Protein 2M0M (pdb70)

Nearest PDB structures (foldseek):
  2m0m-assembly1_B  TM=1.003E+00  e=1.701E-12  Trichonephila antipodiana
  2khm-assembly1_B  TM=8.817E-01  e=4.813E-06  Araneus diadematus
  2m0m-assembly1_B  TM=1.000E+00  e=4.485E-12  Trichonephila antipodiana
  2khm-assembly1_B  TM=8.751E-01  e=1.198E-05  Araneus diadematus
  2m0m-assembly1_B  TM=1.005E+00  e=1.703E-12  Trichonephila antipodiana

Structure (mmCIF, N/CA/C/O backbone):
data_2M0M
#
_entry.id   2M0M
#
loop_
_atom_site.group_PDB
_atom_site.id
_atom_site.type_symbol
_atom_site.label_atom_id
_atom_site.label_alt_id
_atom_site.label_comp_id
_atom_site.label_asym_id
_atom_site.label_entity_id
_atom_site.label_seq_id
_atom_site.pdbx_PDB_ins_code
_atom_site.Cartn_x
_atom_site.Cartn_y
_atom_site.Cartn_z
_atom_site.occupancy
_atom_site.B_iso_or_equiv
_atom_site.auth_seq_id
_atom_site.auth_comp_id
_atom_site.auth_asym_id
_atom_site.auth_atom_id
_atom_site.pdbx_PDB_model_num
ATOM 1 N N . VAL A 1 1 ? 30.468 15.893 14.722 1.00 1.31 17 VAL A N 1
ATOM 2 C CA . VAL A 1 1 ? 29.749 16.310 13.525 1.00 42.42 17 VAL A CA 1
ATOM 3 C C . VAL A 1 1 ? 29.064 15.125 12.854 1.00 22.12 17 VAL A C 1
ATOM 4 O O . VAL A 1 1 ? 28.224 15.297 11.971 1.00 41.34 17 VAL A O 1
ATOM 17 N N . GLY A 1 2 ? 29.428 13.919 13.280 1.00 43.30 18 GLY A N 1
ATOM 18 C CA . GLY A 1 2 ? 28.838 12.722 12.710 1.00 2.12 18 GLY A CA 1
ATOM 19 C C . GLY A 1 2 ? 27.333 12.680 12.881 1.00 70.43 18 GLY A C 1
ATOM 20 O O . GLY A 1 2 ? 26.597 12.453 11.920 1.00 30.32 18 GLY A O 1
ATOM 24 N N . THR A 1 3 ? 26.871 12.896 14.109 1.00 4.12 19 THR A N 1
ATOM 25 C CA . THR A 1 3 ? 25.444 12.878 14.404 1.00 51.23 19 THR A CA 1
ATOM 26 C C . THR A 1 3 ? 24.710 13.968 13.631 1.00 40.11 19 THR A C 1
ATOM 27 O O . THR A 1 3 ? 23.524 13.837 13.327 1.00 14.13 19 THR A O 1
ATOM 38 N N . THR A 1 4 ? 25.423 15.044 13.314 1.00 15.41 20 THR A N 1
ATOM 39 C CA . THR A 1 4 ? 24.838 16.158 12.577 1.00 73.13 20 THR A CA 1
ATOM 40 C C . THR A 1 4 ? 24.553 15.770 11.130 1.00 32.44 20 THR A C 1
ATOM 41 O O . THR A 1 4 ? 23.590 16.245 10.528 1.00 62.42 20 THR A O 1
ATOM 52 N N . VAL A 1 5 ? 25.396 14.903 10.576 1.00 3.23 21 VAL A N 1
ATOM 53 C CA . VAL A 1 5 ? 25.233 14.450 9.201 1.00 70.25 21 VAL A CA 1
ATOM 54 C C . VAL A 1 5 ? 24.011 13.549 9.060 1.00 12.40 21 VAL A C 1
ATOM 55 O O . VAL A 1 5 ? 23.323 13.574 8.040 1.00 74.01 21 VAL A O 1
ATOM 68 N N . ALA A 1 6 ? 23.746 12.755 10.092 1.00 2.30 22 ALA A N 1
ATOM 69 C CA . ALA A 1 6 ? 22.606 11.848 10.085 1.00 32.42 22 ALA A CA 1
ATOM 70 C C . ALA A 1 6 ? 21.309 12.594 10.382 1.00 73.14 22 ALA A C 1
ATOM 71 O O . ALA A 1 6 ? 20.223 12.017 10.327 1.00 70.41 22 ALA A O 1
ATOM 78 N N . SER A 1 7 ? 21.430 13.880 10.697 1.00 41.34 23 SER A N 1
ATOM 79 C CA . SER A 1 7 ? 20.268 14.704 11.007 1.00 23.52 23 SER A CA 1
ATOM 80 C C . SER A 1 7 ? 19.814 15.487 9.779 1.00 61.31 23 SER A C 1
ATOM 81 O O . SER A 1 7 ? 18.623 15.541 9.467 1.00 60.43 23 SER A O 1
ATOM 89 N N . THR A 1 8 ? 20.771 16.093 9.084 1.00 15.55 24 THR A N 1
ATOM 90 C CA . THR A 1 8 ? 20.471 16.875 7.891 1.00 63.52 24 THR A CA 1
ATOM 91 C C . THR A 1 8 ? 20.103 15.971 6.720 1.00 33.02 24 THR A C 1
ATOM 92 O O . THR A 1 8 ? 19.252 16.316 5.899 1.00 5.30 24 THR A O 1
ATOM 103 N N . THR A 1 9 ? 20.747 14.810 6.648 1.00 51.12 25 THR A N 1
ATOM 104 C CA . THR A 1 9 ? 20.488 13.857 5.577 1.00 34.21 25 THR A CA 1
ATOM 105 C C . THR A 1 9 ? 19.072 13.298 5.671 1.00 72.25 25 THR A C 1
ATOM 106 O O . THR A 1 9 ? 18.461 12.958 4.657 1.00 2.45 25 THR A O 1
ATOM 117 N N . SER A 1 10 ? 18.557 13.204 6.892 1.00 53.30 26 SER A N 1
ATOM 118 C CA . SER A 1 10 ? 17.214 12.683 7.117 1.00 0.25 26 SER A CA 1
ATOM 119 C C . SER A 1 10 ? 16.160 13.649 6.585 1.00 11.21 26 SER A C 1
ATOM 120 O O . SER A 1 10 ? 15.094 13.234 6.130 1.00 64.23 26 SER A O 1
ATOM 128 N N . ARG A 1 11 ? 16.466 14.942 6.646 1.00 60.50 27 ARG A N 1
ATOM 129 C CA . ARG A 1 11 ? 15.545 15.968 6.173 1.00 42.45 27 ARG A CA 1
ATOM 130 C C . ARG A 1 11 ? 15.794 16.283 4.700 1.00 43.41 27 ARG A C 1
ATOM 131 O O . ARG A 1 11 ? 14.909 16.779 4.002 1.00 34.52 27 ARG A O 1
ATOM 152 N N . LEU A 1 12 ? 17.005 15.995 4.235 1.00 21.34 28 LEU A N 1
ATOM 153 C CA . LEU A 1 12 ? 17.370 16.247 2.846 1.00 41.52 28 LEU A CA 1
ATOM 154 C C . LEU A 1 12 ? 16.773 15.190 1.924 1.00 12.12 28 LEU A C 1
ATOM 155 O O . LEU A 1 12 ? 16.632 15.408 0.720 1.00 4.33 28 LEU A O 1
ATOM 171 N N . SER A 1 13 ? 16.419 14.044 2.497 1.00 42.32 29 SER A N 1
ATOM 172 C CA . SER A 1 13 ? 15.836 12.952 1.726 1.00 64.14 29 SER A CA 1
ATOM 173 C C . SER A 1 13 ? 14.336 13.157 1.539 1.00 42.45 29 SER A C 1
ATOM 174 O O . SER A 1 13 ? 13.641 12.295 1.002 1.00 1.34 29 SER A O 1
ATOM 182 N N . THR A 1 14 ? 13.844 14.309 1.986 1.00 32.34 30 THR A N 1
ATOM 183 C CA . THR A 1 14 ? 12.427 14.629 1.871 1.00 14.31 30 THR A CA 1
ATOM 184 C C . THR A 1 14 ? 12.150 15.451 0.616 1.00 24.12 30 THR A C 1
ATOM 185 O O . THR A 1 14 ? 13.056 16.059 0.049 1.00 2.30 30 THR A O 1
ATOM 196 N N . ALA A 1 15 ? 10.891 15.464 0.189 1.00 1.54 31 ALA A N 1
ATOM 197 C CA . ALA A 1 15 ? 10.494 16.213 -0.996 1.00 45.21 31 ALA A CA 1
ATOM 198 C C . ALA A 1 15 ? 10.901 17.679 -0.880 1.00 74.21 31 ALA A C 1
ATOM 199 O O . ALA A 1 15 ? 11.138 18.347 -1.887 1.00 24.03 31 ALA A O 1
ATOM 206 N N . GLU A 1 16 ? 10.977 18.171 0.351 1.00 5.40 32 GLU A N 1
ATOM 207 C CA . GLU A 1 16 ? 11.353 19.559 0.597 1.00 44.24 32 GLU A CA 1
ATOM 208 C C . GLU A 1 16 ? 12.718 19.869 -0.013 1.00 23.33 32 GLU A C 1
ATOM 209 O O . GLU A 1 16 ? 12.866 20.824 -0.775 1.00 64.14 32 GLU A O 1
ATOM 221 N N . ALA A 1 17 ? 13.712 19.055 0.330 1.00 34.34 33 ALA A N 1
ATOM 222 C CA . ALA A 1 17 ? 15.063 19.240 -0.184 1.00 32.13 33 ALA A CA 1
ATOM 223 C C . ALA A 1 17 ? 15.091 19.133 -1.705 1.00 44.51 33 ALA A C 1
ATOM 224 O O . ALA A 1 17 ? 15.817 19.869 -2.375 1.00 4.44 33 ALA A O 1
ATOM 231 N N . SER A 1 18 ? 14.297 18.214 -2.245 1.00 4.34 34 SER A N 1
ATOM 232 C CA . SER A 1 18 ? 14.236 18.009 -3.686 1.00 73.34 34 SER A CA 1
ATOM 233 C C . SER A 1 18 ? 13.894 19.310 -4.406 1.00 42.04 34 SER A C 1
ATOM 234 O O . SER A 1 18 ? 14.573 19.704 -5.354 1.00 54.14 34 SER A O 1
ATOM 242 N N . SER A 1 19 ? 12.838 19.972 -3.948 1.00 13.34 35 SER A N 1
ATOM 243 C CA . SER A 1 19 ? 12.403 21.228 -4.550 1.00 1.33 35 SER A CA 1
ATOM 244 C C . SER A 1 19 ? 13.507 22.277 -4.474 1.00 13.42 35 SER A C 1
ATOM 245 O O . SER A 1 19 ? 13.893 22.862 -5.486 1.00 43.24 35 SER A O 1
ATOM 253 N N . ARG A 1 20 ? 14.010 22.512 -3.267 1.00 24.24 36 ARG A N 1
ATOM 254 C CA . ARG A 1 20 ? 15.069 23.492 -3.057 1.00 21.10 36 ARG A CA 1
ATOM 255 C C . ARG A 1 20 ? 16.212 23.277 -4.045 1.00 3.24 36 ARG A C 1
ATOM 256 O O . ARG A 1 20 ? 16.666 24.218 -4.697 1.00 4.03 36 ARG A O 1
ATOM 277 N N . ILE A 1 21 ? 16.671 22.035 -4.148 1.00 41.42 37 ILE A N 1
ATOM 278 C CA . ILE A 1 21 ? 17.760 21.697 -5.057 1.00 23.05 37 ILE A CA 1
ATOM 279 C C . ILE A 1 21 ? 17.427 22.100 -6.489 1.00 1.12 37 ILE A C 1
ATOM 280 O O . ILE A 1 21 ? 18.288 22.580 -7.226 1.00 74.45 37 ILE A O 1
ATOM 296 N N . SER A 1 22 ? 16.170 21.903 -6.876 1.00 20.13 38 SER A N 1
ATOM 297 C CA . SER A 1 22 ? 15.722 22.242 -8.221 1.00 13.52 38 SER A CA 1
ATOM 298 C C . SER A 1 22 ? 15.988 23.714 -8.526 1.00 53.31 38 SER A C 1
ATOM 299 O O . SER A 1 22 ? 16.511 24.056 -9.587 1.00 1.44 38 SER A O 1
ATOM 307 N N . THR A 1 23 ? 15.624 24.582 -7.587 1.00 32.32 39 THR A N 1
ATOM 308 C CA . THR A 1 23 ? 15.820 26.016 -7.754 1.00 62.11 39 THR A CA 1
ATOM 309 C C . THR A 1 23 ? 17.295 26.385 -7.641 1.00 0.20 39 THR A C 1
ATOM 310 O O . THR A 1 23 ? 17.759 27.327 -8.282 1.00 61.14 39 THR A O 1
ATOM 321 N N . ALA A 1 24 ? 18.027 25.637 -6.821 1.00 54.22 40 ALA A N 1
ATOM 322 C CA . ALA A 1 24 ? 19.450 25.885 -6.626 1.00 72.03 40 ALA A CA 1
ATOM 323 C C . ALA A 1 24 ? 20.232 25.627 -7.909 1.00 70.34 40 ALA A C 1
ATOM 324 O O . ALA A 1 24 ? 21.154 26.369 -8.246 1.00 62.21 40 ALA A O 1
ATOM 331 N N . ALA A 1 25 ? 19.860 24.568 -8.621 1.00 23.34 41 ALA A N 1
ATOM 332 C CA . ALA A 1 25 ? 20.526 24.211 -9.867 1.00 42.34 41 ALA A CA 1
ATOM 333 C C . ALA A 1 25 ? 19.909 24.951 -11.051 1.00 24.31 41 ALA A C 1
ATOM 334 O O . ALA A 1 25 ? 20.619 25.422 -11.938 1.00 74.55 41 ALA A O 1
ATOM 341 N N . SER A 1 26 ? 18.584 25.046 -11.056 1.00 10.43 42 SER A N 1
ATOM 342 C CA . SER A 1 26 ? 17.871 25.724 -12.132 1.00 15.23 42 SER A CA 1
ATOM 343 C C . SER A 1 26 ? 18.339 27.170 -12.268 1.00 61.23 42 SER A C 1
ATOM 344 O O . SER A 1 26 ? 18.314 27.744 -13.358 1.00 72.51 42 SER A O 1
ATOM 352 N N . THR A 1 27 ? 18.767 27.754 -11.154 1.00 61.24 43 THR A N 1
ATOM 353 C CA . THR A 1 27 ? 19.241 29.133 -11.147 1.00 74.50 43 THR A CA 1
ATOM 354 C C . THR A 1 27 ? 20.760 29.193 -11.269 1.00 32.13 43 THR A C 1
ATOM 355 O O . THR A 1 27 ? 21.309 30.135 -11.842 1.00 30.03 43 THR A O 1
ATOM 366 N N . LEU A 1 28 ? 21.432 28.183 -10.729 1.00 64.54 44 LEU A N 1
ATOM 367 C CA . LEU A 1 28 ? 22.889 28.120 -10.778 1.00 54.12 44 LEU A CA 1
ATOM 368 C C . LEU A 1 28 ? 23.384 28.098 -12.220 1.00 70.21 44 LEU A C 1
ATOM 369 O O . LEU A 1 28 ? 24.461 28.609 -12.527 1.00 4.41 44 LEU A O 1
ATOM 385 N N . VAL A 1 29 ? 22.590 27.502 -13.104 1.00 15.51 45 VAL A N 1
ATOM 386 C CA . VAL A 1 29 ? 22.946 27.416 -14.515 1.00 72.24 45 VAL A CA 1
ATOM 387 C C . VAL A 1 29 ? 21.833 27.970 -15.398 1.00 3.12 45 VAL A C 1
ATOM 388 O O . VAL A 1 29 ? 21.729 27.623 -16.574 1.00 40.24 45 VAL A O 1
ATOM 401 N N . SER A 1 30 ? 21.004 28.835 -14.822 1.00 25.21 46 SER A N 1
ATOM 402 C CA . SER A 1 30 ? 19.896 29.436 -15.555 1.00 72.44 46 SER A CA 1
ATOM 403 C C . SER A 1 30 ? 20.392 30.116 -16.827 1.00 53.53 46 SER A C 1
ATOM 404 O O . SER A 1 30 ? 20.056 29.705 -17.937 1.00 42.22 46 SER A O 1
ATOM 412 N N . GLY A 1 31 ? 21.195 31.163 -16.657 1.00 30.22 47 GLY A N 1
ATOM 413 C CA . GLY A 1 31 ? 21.725 31.885 -17.797 1.00 55.42 47 GLY A CA 1
ATOM 414 C C . GLY A 1 31 ? 22.434 30.975 -18.782 1.00 13.10 47 GLY A C 1
ATOM 415 O O . GLY A 1 31 ? 22.537 31.291 -19.966 1.00 1.31 47 GLY A O 1
ATOM 419 N N . GLY A 1 32 ? 22.924 29.842 -18.290 1.00 23.12 48 GLY A N 1
ATOM 420 C CA . GLY A 1 32 ? 23.622 28.902 -19.148 1.00 10.34 48 GLY A CA 1
ATOM 421 C C . GLY A 1 32 ? 24.899 28.381 -18.518 1.00 72.31 48 GLY A C 1
ATOM 422 O O . GLY A 1 32 ? 25.507 27.436 -19.023 1.00 51.20 48 GLY A O 1
ATOM 426 N N . TYR A 1 33 ? 25.308 28.999 -17.416 1.00 64.31 49 TYR A N 1
ATOM 427 C CA . TYR A 1 33 ? 26.524 28.594 -16.720 1.00 31.44 49 TYR A CA 1
ATOM 428 C C . TYR A 1 33 ? 26.495 29.049 -15.264 1.00 1.31 49 TYR A C 1
ATOM 429 O O . TYR A 1 33 ? 25.493 29.586 -14.788 1.00 1.11 49 TYR A O 1
ATOM 447 N N . LEU A 1 34 ? 27.601 28.833 -14.561 1.00 51.44 50 LEU A N 1
ATOM 448 C CA . LEU A 1 34 ? 27.706 29.222 -13.159 1.00 61.03 50 LEU A CA 1
ATOM 449 C C . LEU A 1 34 ? 27.801 30.738 -13.019 1.00 75.14 50 LEU A C 1
ATOM 450 O O . LEU A 1 34 ? 28.695 31.368 -13.583 1.00 11.00 50 LEU A O 1
ATOM 466 N N . ASN A 1 35 ? 26.873 31.317 -12.263 1.00 62.53 51 ASN A N 1
ATOM 467 C CA . ASN A 1 35 ? 26.854 32.759 -12.049 1.00 10.13 51 ASN A CA 1
ATOM 468 C C . ASN A 1 35 ? 27.188 33.097 -10.598 1.00 74.45 51 ASN A C 1
ATOM 469 O O . ASN A 1 35 ? 26.393 32.846 -9.692 1.00 25.23 51 ASN A O 1
ATOM 480 N N . THR A 1 36 ? 28.368 33.670 -10.388 1.00 0.41 52 THR A N 1
ATOM 481 C CA . THR A 1 36 ? 28.808 34.044 -9.049 1.00 25.44 52 THR A CA 1
ATOM 482 C C . THR A 1 36 ? 27.867 35.069 -8.427 1.00 25.53 52 THR A C 1
ATOM 483 O O . THR A 1 36 ? 27.825 35.226 -7.207 1.00 50.32 52 THR A O 1
ATOM 494 N N . ALA A 1 37 ? 27.113 35.763 -9.273 1.00 23.41 53 ALA A N 1
ATOM 495 C CA . ALA A 1 37 ? 26.170 36.771 -8.804 1.00 51.13 53 ALA A CA 1
ATOM 496 C C . ALA A 1 37 ? 24.962 36.124 -8.136 1.00 13.12 53 ALA A C 1
ATOM 497 O O . ALA A 1 37 ? 24.147 36.805 -7.515 1.00 32.04 53 ALA A O 1
ATOM 504 N N . ALA A 1 38 ? 24.852 34.806 -8.269 1.00 51.34 54 ALA A N 1
ATOM 505 C CA . ALA A 1 38 ? 23.743 34.068 -7.677 1.00 41.44 54 ALA A CA 1
ATOM 506 C C . ALA A 1 38 ? 24.239 33.094 -6.614 1.00 13.21 54 ALA A C 1
ATOM 507 O O . ALA A 1 38 ? 23.473 32.655 -5.754 1.00 0.42 54 ALA A O 1
ATOM 514 N N . LEU A 1 39 ? 25.522 32.758 -6.678 1.00 64.13 55 LEU A N 1
ATOM 515 C CA . LEU A 1 39 ? 26.120 31.833 -5.721 1.00 53.34 55 LEU A CA 1
ATOM 516 C C . LEU A 1 39 ? 25.702 32.179 -4.296 1.00 53.50 55 LEU A C 1
ATOM 517 O O . LEU A 1 39 ? 25.171 31.348 -3.559 1.00 73.32 55 LEU A O 1
ATOM 533 N N . PRO A 1 40 ? 25.944 33.437 -3.897 1.00 12.05 56 PRO A N 1
ATOM 534 C CA . PRO A 1 40 ? 25.598 33.922 -2.557 1.00 12.40 56 PRO A CA 1
ATOM 535 C C . PRO A 1 40 ? 24.091 34.045 -2.357 1.00 43.43 56 PRO A C 1
ATOM 536 O O . PRO A 1 40 ? 23.606 34.073 -1.226 1.00 35.41 56 PRO A O 1
ATOM 547 N N . SER A 1 41 ? 23.356 34.118 -3.462 1.00 32.33 57 SER A N 1
ATOM 548 C CA . SER A 1 41 ? 21.904 34.241 -3.407 1.00 71.20 57 SER A CA 1
ATOM 549 C C . SER A 1 41 ? 21.255 32.891 -3.121 1.00 33.32 57 SER A C 1
ATOM 550 O O . SER A 1 41 ? 20.341 32.789 -2.301 1.00 42.54 57 SER A O 1
ATOM 558 N N . VAL A 1 42 ? 21.734 31.854 -3.802 1.00 33.04 58 VAL A N 1
ATOM 559 C CA . VAL A 1 42 ? 21.202 30.509 -3.621 1.00 63.43 58 VAL A CA 1
ATOM 560 C C . VAL A 1 42 ? 21.538 29.966 -2.236 1.00 52.45 58 VAL A C 1
ATOM 561 O O . VAL A 1 42 ? 20.696 29.356 -1.576 1.00 52.02 58 VAL A O 1
ATOM 574 N N . ILE A 1 43 ? 22.773 30.194 -1.802 1.00 22.12 59 ILE A N 1
ATOM 575 C CA . ILE A 1 43 ? 23.220 29.730 -0.494 1.00 32.11 59 ILE A CA 1
ATOM 576 C C . ILE A 1 43 ? 22.428 30.396 0.625 1.00 31.25 59 ILE A C 1
ATOM 577 O O . ILE A 1 43 ? 22.080 29.758 1.618 1.00 72.42 59 ILE A O 1
ATOM 593 N N . ALA A 1 44 ? 22.147 31.684 0.459 1.00 61.20 60 ALA A N 1
ATOM 594 C CA . ALA A 1 44 ? 21.392 32.436 1.454 1.00 52.53 60 ALA A CA 1
ATOM 595 C C . ALA A 1 44 ? 19.939 31.980 1.502 1.00 60.11 60 ALA A C 1
ATOM 596 O O . ALA A 1 44 ? 19.298 32.027 2.552 1.00 54.24 60 ALA A O 1
ATOM 603 N N . ASP A 1 45 ? 19.424 31.538 0.359 1.00 21.52 61 ASP A N 1
ATOM 604 C CA . ASP A 1 45 ? 18.045 31.071 0.272 1.00 63.01 61 ASP A CA 1
ATOM 605 C C . ASP A 1 45 ? 17.869 29.753 1.019 1.00 52.21 61 ASP A C 1
ATOM 606 O O . ASP A 1 45 ? 17.032 29.643 1.916 1.00 2.51 61 ASP A O 1
ATOM 615 N N . LEU A 1 46 ? 18.661 28.756 0.643 1.00 24.52 62 LEU A N 1
ATOM 616 C CA . LEU A 1 46 ? 18.592 27.443 1.277 1.00 10.01 62 LEU A CA 1
ATOM 617 C C . LEU A 1 46 ? 18.696 27.565 2.794 1.00 74.12 62 LEU A C 1
ATOM 618 O O . LEU A 1 46 ? 17.914 26.965 3.531 1.00 20.51 62 LEU A O 1
ATOM 634 N N . PHE A 1 47 ? 19.666 28.347 3.254 1.00 54.31 63 PHE A N 1
ATOM 635 C CA . PHE A 1 47 ? 19.872 28.549 4.684 1.00 53.41 63 PHE A CA 1
ATOM 636 C C . PHE A 1 47 ? 18.643 29.186 5.325 1.00 20.23 63 PHE A C 1
ATOM 637 O O . PHE A 1 47 ? 18.377 28.988 6.511 1.00 52.21 63 PHE A O 1
ATOM 654 N N . ALA A 1 48 ? 17.898 29.949 4.534 1.00 11.03 64 ALA A N 1
ATOM 655 C CA . ALA A 1 48 ? 16.696 30.614 5.023 1.00 32.45 64 ALA A CA 1
ATOM 656 C C . ALA A 1 48 ? 15.520 29.644 5.087 1.00 51.11 64 ALA A C 1
ATOM 657 O O . ALA A 1 48 ? 14.804 29.587 6.087 1.00 41.43 64 ALA A O 1
ATOM 664 N N . GLN A 1 49 ? 15.327 28.884 4.014 1.00 54.32 65 GLN A N 1
ATOM 665 C CA . GLN A 1 49 ? 14.236 27.918 3.948 1.00 45.41 65 GLN A CA 1
ATOM 666 C C . GLN A 1 49 ? 14.335 26.909 5.086 1.00 25.43 65 GLN A C 1
ATOM 667 O O . GLN A 1 49 ? 13.381 26.709 5.837 1.00 24.40 65 GLN A O 1
ATOM 681 N N . VAL A 1 50 ? 15.497 26.273 5.208 1.00 33.32 66 VAL A N 1
ATOM 682 C CA . VAL A 1 50 ? 15.720 25.283 6.255 1.00 43.13 66 VAL A CA 1
ATOM 683 C C . VAL A 1 50 ? 15.786 25.942 7.629 1.00 62.40 66 VAL A C 1
ATOM 684 O O . VAL A 1 50 ? 15.308 25.388 8.617 1.00 14.25 66 VAL A O 1
ATOM 697 N N . GLY A 1 51 ? 16.383 27.129 7.682 1.00 42.13 67 GLY A N 1
ATOM 698 C CA . GLY A 1 51 ? 16.501 27.844 8.939 1.00 2.11 67 GLY A CA 1
ATOM 699 C C . GLY A 1 51 ? 15.156 28.283 9.484 1.00 64.40 67 GLY A C 1
ATOM 700 O O . GLY A 1 51 ? 15.024 28.563 10.675 1.00 2.12 67 GLY A O 1
ATOM 704 N N . ALA A 1 52 ? 14.156 28.342 8.611 1.00 11.32 68 ALA A N 1
ATOM 705 C CA . ALA A 1 52 ? 12.815 28.749 9.013 1.00 15.02 68 ALA A CA 1
ATOM 706 C C . ALA A 1 52 ? 12.017 27.563 9.544 1.00 72.11 68 ALA A C 1
ATOM 707 O O . ALA A 1 52 ? 11.097 27.729 10.343 1.00 15.24 68 ALA A O 1
ATOM 714 N N . SER A 1 53 ? 12.376 26.365 9.092 1.00 20.15 69 SER A N 1
ATOM 715 C CA . SER A 1 53 ? 11.690 25.151 9.519 1.00 24.44 69 SER A CA 1
ATOM 716 C C . SER A 1 53 ? 12.267 24.634 10.833 1.00 43.41 69 SER A C 1
ATOM 717 O O . SER A 1 53 ? 11.559 24.033 11.641 1.00 30.04 69 SER A O 1
ATOM 725 N N . SER A 1 54 ? 13.559 24.872 11.040 1.00 34.11 70 SER A N 1
ATOM 726 C CA . SER A 1 54 ? 14.233 24.427 12.253 1.00 2.40 70 SER A CA 1
ATOM 727 C C . SER A 1 54 ? 14.984 25.582 12.912 1.00 75.31 70 SER A C 1
ATOM 728 O O . SER A 1 54 ? 16.211 25.665 12.863 1.00 44.41 70 SER A O 1
ATOM 736 N N . PRO A 1 55 ? 14.230 26.495 13.540 1.00 13.04 71 PRO A N 1
ATOM 737 C CA . PRO A 1 55 ? 14.801 27.661 14.220 1.00 5.35 71 PRO A CA 1
ATOM 738 C C . PRO A 1 55 ? 15.565 27.278 15.484 1.00 52.10 71 PRO A C 1
ATOM 739 O O . PRO A 1 55 ? 16.443 28.012 15.935 1.00 24.11 71 PRO A O 1
ATOM 750 N N . GLY A 1 56 ? 15.225 26.124 16.049 1.00 1.03 72 GLY A N 1
ATOM 751 C CA . GLY A 1 56 ? 15.889 25.665 17.255 1.00 43.21 72 GLY A CA 1
ATOM 752 C C . GLY A 1 56 ? 17.130 24.844 16.957 1.00 34.34 72 GLY A C 1
ATOM 753 O O . GLY A 1 56 ? 17.802 24.369 17.871 1.00 50.41 72 GLY A O 1
ATOM 757 N N . VAL A 1 57 ? 17.430 24.675 15.673 1.00 44.11 73 VAL A N 1
ATOM 758 C CA . VAL A 1 57 ? 18.597 23.906 15.257 1.00 70.35 73 VAL A CA 1
ATOM 759 C C . VAL A 1 57 ? 19.882 24.696 15.474 1.00 61.11 73 VAL A C 1
ATOM 760 O O . VAL A 1 57 ? 19.850 25.905 15.697 1.00 35.24 73 VAL A O 1
ATOM 773 N N . SER A 1 58 ? 21.015 24.003 15.406 1.00 61.34 74 SER A N 1
ATOM 774 C CA . SER A 1 58 ? 22.313 24.639 15.598 1.00 73.14 74 SER A CA 1
ATOM 775 C C . SER A 1 58 ? 22.860 25.168 14.276 1.00 71.42 74 SER A C 1
ATOM 776 O O . SER A 1 58 ? 22.630 24.582 13.217 1.00 34.32 74 SER A O 1
ATOM 784 N N . ASP A 1 59 ? 23.584 26.279 14.344 1.00 2.21 75 ASP A N 1
ATOM 785 C CA . ASP A 1 59 ? 24.166 26.888 13.154 1.00 32.24 75 ASP A CA 1
ATOM 786 C C . ASP A 1 59 ? 24.974 25.866 12.360 1.00 33.54 75 ASP A C 1
ATOM 787 O O . ASP A 1 59 ? 25.096 25.969 11.140 1.00 14.21 75 ASP A O 1
ATOM 796 N N . SER A 1 60 ? 25.524 24.880 13.062 1.00 50.45 76 SER A N 1
ATOM 797 C CA . SER A 1 60 ? 26.326 23.842 12.423 1.00 13.22 76 SER A CA 1
ATOM 798 C C . SER A 1 60 ? 25.445 22.904 11.604 1.00 42.00 76 SER A C 1
ATOM 799 O O . SER A 1 60 ? 25.618 22.775 10.392 1.00 20.53 76 SER A O 1
ATOM 807 N N . GLU A 1 61 ? 24.501 22.252 12.275 1.00 24.30 77 GLU A N 1
ATOM 808 C CA . GLU A 1 61 ? 23.593 21.324 11.610 1.00 41.34 77 GLU A CA 1
ATOM 809 C C . GLU A 1 61 ? 22.938 21.981 10.397 1.00 45.01 77 GLU A C 1
ATOM 810 O O . GLU A 1 61 ? 22.929 21.418 9.302 1.00 21.01 77 GLU A O 1
ATOM 822 N N . VAL A 1 62 ? 22.390 23.174 10.602 1.00 61.21 78 VAL A N 1
ATOM 823 C CA . VAL A 1 62 ? 21.733 23.908 9.526 1.00 24.12 78 VAL A CA 1
ATOM 824 C C . VAL A 1 62 ? 22.695 24.171 8.373 1.00 12.45 78 VAL A C 1
ATOM 825 O O . VAL A 1 62 ? 22.296 24.177 7.208 1.00 41.55 78 VAL A O 1
ATOM 838 N N . LEU A 1 63 ? 23.963 24.389 8.706 1.00 60.32 79 LEU A N 1
ATOM 839 C CA . LEU A 1 63 ? 24.983 24.653 7.697 1.00 11.24 79 LEU A CA 1
ATOM 840 C C . LEU A 1 63 ? 25.221 23.423 6.827 1.00 23.42 79 LEU A C 1
ATOM 841 O O . LEU A 1 63 ? 25.324 23.525 5.605 1.00 52.14 79 LEU A O 1
ATOM 857 N N . ILE A 1 64 ? 25.304 22.260 7.466 1.00 42.10 80 ILE A N 1
ATOM 858 C CA . ILE A 1 64 ? 25.525 21.010 6.750 1.00 64.11 80 ILE A CA 1
ATOM 859 C C . ILE A 1 64 ? 24.412 20.748 5.743 1.00 15.52 80 ILE A C 1
ATOM 860 O O . ILE A 1 64 ? 24.608 20.038 4.757 1.00 31.33 80 ILE A O 1
ATOM 876 N N . GLN A 1 65 ? 23.242 21.328 5.997 1.00 42.44 81 GLN A N 1
ATOM 877 C CA . GLN A 1 65 ? 22.097 21.159 5.111 1.00 63.35 81 GLN A CA 1
ATOM 878 C C . GLN A 1 65 ? 22.202 22.084 3.902 1.00 20.45 81 GLN A C 1
ATOM 879 O O . GLN A 1 65 ? 21.835 21.711 2.788 1.00 65.11 81 GLN A O 1
ATOM 893 N N . VAL A 1 66 ? 22.704 23.293 4.131 1.00 3.43 82 VAL A N 1
ATOM 894 C CA . VAL A 1 66 ? 22.858 24.272 3.061 1.00 11.32 82 VAL A CA 1
ATOM 895 C C . VAL A 1 66 ? 23.839 23.781 2.003 1.00 70.42 82 VAL A C 1
ATOM 896 O O . VAL A 1 66 ? 23.656 24.024 0.810 1.00 31.12 82 VAL A O 1
ATOM 909 N N . LEU A 1 67 ? 24.881 23.086 2.447 1.00 15.11 83 LEU A N 1
ATOM 910 C CA . LEU A 1 67 ? 25.892 22.558 1.538 1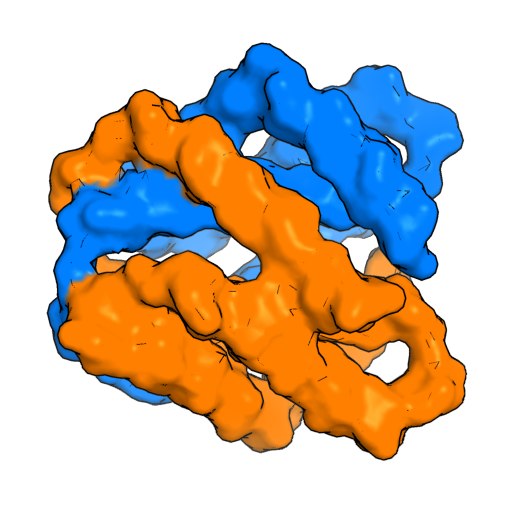.00 20.33 83 LEU A CA 1
ATOM 911 C C . LEU A 1 67 ? 25.415 21.265 0.886 1.00 75.45 83 LEU A C 1
ATOM 912 O O . LEU A 1 67 ? 25.826 20.929 -0.226 1.00 4.30 83 LEU A O 1
ATOM 928 N N . LEU A 1 68 ? 24.544 20.543 1.581 1.00 32.21 84 LEU A N 1
ATOM 929 C CA . LEU A 1 68 ? 24.009 19.286 1.068 1.00 11.05 84 LEU A CA 1
ATOM 930 C C . LEU A 1 68 ? 23.126 19.528 -0.151 1.00 33.34 84 LEU A C 1
ATOM 931 O O . LEU A 1 68 ? 23.163 18.766 -1.116 1.00 54.24 84 LEU A O 1
ATOM 947 N N . GLU A 1 69 ? 22.333 20.595 -0.100 1.00 63.42 85 GLU A N 1
ATOM 948 C CA . GLU A 1 69 ? 21.442 20.937 -1.201 1.00 72.54 85 GLU A CA 1
ATOM 949 C C . GLU A 1 69 ? 22.221 21.555 -2.360 1.00 21.40 85 GLU A C 1
ATOM 950 O O . GLU A 1 69 ? 21.945 21.273 -3.527 1.00 10.04 85 GLU A O 1
ATOM 962 N N . ILE A 1 70 ? 23.193 22.397 -2.029 1.00 3.33 86 ILE A N 1
ATOM 963 C CA . ILE A 1 70 ? 24.011 23.053 -3.040 1.00 41.25 86 ILE A CA 1
ATOM 964 C C . ILE A 1 70 ? 24.752 22.032 -3.896 1.00 73.12 86 ILE A C 1
ATOM 965 O O . ILE A 1 70 ? 24.733 22.105 -5.125 1.00 43.34 86 ILE A O 1
ATOM 981 N N . VAL A 1 71 ? 25.402 21.077 -3.239 1.00 50.13 87 VAL A N 1
ATOM 982 C CA . VAL A 1 71 ? 26.146 20.037 -3.940 1.00 43.34 87 VAL A CA 1
ATOM 983 C C . VAL A 1 71 ? 25.214 19.142 -4.747 1.00 10.00 87 VAL A C 1
ATOM 984 O O . VAL A 1 71 ? 25.502 18.803 -5.895 1.00 34.22 87 VAL A O 1
ATOM 997 N N . SER A 1 72 ? 24.094 18.763 -4.139 1.00 55.50 88 SER A N 1
ATOM 998 C CA . SER A 1 72 ? 23.118 17.904 -4.801 1.00 42.31 88 SER A CA 1
ATOM 999 C C . SER A 1 72 ? 22.677 18.507 -6.130 1.00 55.03 88 SER A C 1
ATOM 1000 O O . SER A 1 72 ? 22.430 17.789 -7.099 1.00 34.20 88 SER A O 1
ATOM 1008 N N . SER A 1 73 ? 22.579 19.832 -6.169 1.00 0.32 89 SER A N 1
ATOM 1009 C CA . SER A 1 73 ? 22.163 20.534 -7.379 1.00 5.25 89 SER A CA 1
ATOM 1010 C C . SER A 1 73 ? 23.282 20.538 -8.415 1.00 41.43 89 SER A C 1
ATOM 1011 O O . SER A 1 73 ? 23.151 19.950 -9.490 1.00 1.32 89 SER A O 1
ATOM 1019 N N . LEU A 1 74 ? 24.383 21.206 -8.086 1.00 72.11 90 LEU A N 1
ATOM 1020 C CA . LEU A 1 74 ? 25.527 21.289 -8.987 1.00 75.41 90 LEU A CA 1
ATOM 1021 C C . LEU A 1 74 ? 25.943 19.902 -9.466 1.00 24.00 90 LEU A C 1
ATOM 1022 O O . LEU A 1 74 ? 26.268 19.710 -10.638 1.00 52.22 90 LEU A O 1
ATOM 1038 N N . ILE A 1 75 ? 25.931 18.938 -8.552 1.00 60.11 91 ILE A N 1
ATOM 1039 C CA . ILE A 1 75 ? 26.305 17.568 -8.882 1.00 0.24 91 ILE A CA 1
ATOM 1040 C C . ILE A 1 75 ? 25.386 16.989 -9.952 1.00 15.54 91 ILE A C 1
ATOM 1041 O O . ILE A 1 75 ? 25.848 16.402 -10.930 1.00 74.15 91 ILE A O 1
ATOM 1057 N N . HIS A 1 76 ? 24.081 17.161 -9.759 1.00 64.03 92 HIS A N 1
ATOM 1058 C CA . HIS A 1 76 ? 23.097 16.658 -10.710 1.00 15.11 92 HIS A CA 1
ATOM 1059 C C . HIS A 1 76 ? 23.335 17.241 -12.099 1.00 74.12 92 HIS A C 1
ATOM 1060 O O . HIS A 1 76 ? 22.945 16.649 -13.106 1.00 72.45 92 HIS A O 1
ATOM 1074 N N . ILE A 1 77 ? 23.975 18.405 -12.146 1.00 24.51 93 ILE A N 1
ATOM 1075 C CA . ILE A 1 77 ? 24.265 19.067 -13.411 1.00 21.21 93 ILE A CA 1
ATOM 1076 C C . ILE A 1 77 ? 25.420 18.385 -14.136 1.00 60.13 93 ILE A C 1
ATOM 1077 O O . ILE A 1 77 ? 25.326 18.075 -15.325 1.00 51.23 93 ILE A O 1
ATOM 1093 N N . LEU A 1 78 ? 26.510 18.151 -13.414 1.00 21.45 94 LEU A N 1
ATOM 1094 C CA . LEU A 1 78 ? 27.684 17.502 -13.987 1.00 52.23 94 LEU A CA 1
ATOM 1095 C C . LEU A 1 78 ? 27.319 16.151 -14.592 1.00 62.30 94 LEU A C 1
ATOM 1096 O O . LEU A 1 78 ? 27.874 15.747 -15.614 1.00 34.12 94 LEU A O 1
ATOM 1112 N N . SER A 1 79 ? 26.381 15.457 -13.955 1.00 74.12 95 SER A N 1
ATOM 1113 C CA . SER A 1 79 ? 25.943 14.149 -14.430 1.00 52.01 95 SER A CA 1
ATOM 1114 C C . SER A 1 79 ? 25.657 14.183 -15.928 1.00 41.31 95 SER A C 1
ATOM 1115 O O . SER A 1 79 ? 25.859 13.194 -16.632 1.00 21.03 95 SER A O 1
ATOM 1123 N N . SER A 1 80 ? 25.187 15.330 -16.410 1.00 5.43 96 SER A N 1
ATOM 1124 C CA . SER A 1 80 ? 24.871 15.493 -17.823 1.00 13.24 96 SER A CA 1
ATOM 1125 C C . SER A 1 80 ? 26.042 16.118 -18.575 1.00 5.33 96 SER A C 1
ATOM 1126 O O . SER A 1 80 ? 26.231 15.875 -19.765 1.00 50.14 96 SER A O 1
ATOM 1134 N N . SER A 1 81 ? 26.826 16.926 -17.867 1.00 13.22 97 SER A N 1
ATOM 1135 C CA . SER A 1 81 ? 27.978 17.590 -18.467 1.00 11.54 97 SER A CA 1
ATOM 1136 C C . SER A 1 81 ? 29.062 16.579 -18.826 1.00 4.35 97 SER A C 1
ATOM 1137 O O . SER A 1 81 ? 28.953 15.396 -18.506 1.00 34.33 97 SER A O 1
ATOM 1145 N N . SER A 1 82 ? 30.109 17.056 -19.493 1.00 24.13 98 SER A N 1
ATOM 1146 C CA . SER A 1 82 ? 31.212 16.193 -19.900 1.00 42.41 98 SER A CA 1
ATOM 1147 C C . SER A 1 82 ? 32.551 16.785 -19.470 1.00 13.03 98 SER A C 1
ATOM 1148 O O . SER A 1 82 ? 33.607 16.203 -19.714 1.00 42.24 98 SER A O 1
ATOM 1156 N N . VAL A 1 83 ? 32.498 17.948 -18.828 1.00 23.11 99 VAL A N 1
ATOM 1157 C CA . VAL A 1 83 ? 33.705 18.620 -18.362 1.00 73.24 99 VAL A CA 1
ATOM 1158 C C . VAL A 1 83 ? 34.733 18.742 -19.481 1.00 62.44 99 VAL A C 1
ATOM 1159 O O . VAL A 1 83 ? 35.575 17.863 -19.664 1.00 23.13 99 VAL A O 1
ATOM 1172 N N . GLY A 1 84 ? 34.658 19.838 -20.231 1.00 2.12 100 GLY A N 1
ATOM 1173 C CA . GLY A 1 84 ? 35.588 20.054 -21.324 1.00 15.43 100 GLY A CA 1
ATOM 1174 C C . GLY A 1 84 ? 36.999 20.324 -20.839 1.00 71.23 100 GLY A C 1
ATOM 1175 O O . GLY A 1 84 ? 37.592 19.498 -20.147 1.00 25.55 100 GLY A O 1
ATOM 1179 N N . GLN A 1 85 ? 37.538 21.481 -21.206 1.00 12.41 101 GLN A N 1
ATOM 1180 C CA . GLN A 1 85 ? 38.889 21.855 -20.807 1.00 3.23 101 GLN A CA 1
ATOM 1181 C C . GLN A 1 85 ? 38.859 22.914 -19.708 1.00 51.13 101 GLN A C 1
ATOM 1182 O O . GLN A 1 85 ? 38.503 24.066 -19.953 1.00 0.11 101 GLN A O 1
ATOM 1196 N N . VAL A 1 86 ? 39.235 22.514 -18.497 1.00 31.20 102 VAL A N 1
ATOM 1197 C CA . VAL A 1 86 ? 39.251 23.428 -17.361 1.00 52.34 102 VAL A CA 1
ATOM 1198 C C . VAL A 1 86 ? 40.669 23.895 -17.053 1.00 11.32 102 VAL A C 1
ATOM 1199 O O . VAL A 1 86 ? 41.627 23.131 -17.181 1.00 15.41 102 VAL A O 1
ATOM 1212 N N . ASP A 1 87 ? 40.796 25.153 -16.645 1.00 24.42 103 ASP A N 1
ATOM 1213 C CA . ASP A 1 87 ? 42.098 25.722 -16.315 1.00 31.23 103 ASP A CA 1
ATOM 1214 C C . ASP A 1 87 ? 42.281 25.822 -14.804 1.00 31.31 103 ASP A C 1
ATOM 1215 O O . ASP A 1 87 ? 41.433 26.373 -14.100 1.00 64.34 103 ASP A O 1
ATOM 1224 N N . PHE A 1 88 ? 43.391 25.282 -14.310 1.00 73.04 104 PHE A N 1
ATOM 1225 C CA . PHE A 1 88 ? 43.684 25.309 -12.883 1.00 63.52 104 PHE A CA 1
ATOM 1226 C C . PHE A 1 88 ? 43.873 26.741 -12.393 1.00 23.44 104 PHE A C 1
ATOM 1227 O O . PHE A 1 88 ? 43.891 26.999 -11.189 1.00 3.45 104 PHE A O 1
ATOM 1244 N N . SER A 1 89 ? 44.015 27.668 -13.333 1.00 71.15 105 SER A N 1
ATOM 1245 C CA . SER A 1 89 ? 44.208 29.075 -12.998 1.00 21.31 105 SER A CA 1
ATOM 1246 C C . SER A 1 89 ? 42.882 29.730 -12.623 1.00 41.24 105 SER A C 1
ATOM 1247 O O . SER A 1 89 ? 42.812 30.941 -12.416 1.00 42.33 105 SER A O 1
ATOM 1255 N N . SER A 1 90 ? 41.832 28.920 -12.538 1.00 75.12 106 SER A N 1
ATOM 1256 C CA . SER A 1 90 ? 40.506 29.421 -12.192 1.00 63.23 106 SER A CA 1
ATOM 1257 C C . SER A 1 90 ? 40.151 29.067 -10.751 1.00 60.34 106 SER A C 1
ATOM 1258 O O . SER A 1 90 ? 39.213 29.620 -10.176 1.00 52.33 106 SER A O 1
ATOM 1266 N N . VAL A 1 91 ? 40.908 28.140 -10.172 1.00 54.11 107 VAL A N 1
ATOM 1267 C CA . VAL A 1 91 ? 40.675 27.712 -8.798 1.00 61.12 107 VAL A CA 1
ATOM 1268 C C . VAL A 1 91 ? 40.685 28.900 -7.843 1.00 60.40 107 VAL A C 1
ATOM 1269 O O . VAL A 1 91 ? 39.878 28.972 -6.917 1.00 45.13 107 VAL A O 1
ATOM 1282 N N . GLY A 1 92 ? 41.605 29.831 -8.075 1.00 40.10 108 GLY A N 1
ATOM 1283 C CA . GLY A 1 92 ? 41.703 31.005 -7.227 1.00 62.32 108 GLY A CA 1
ATOM 1284 C C . GLY A 1 92 ? 40.374 31.715 -7.064 1.00 65.04 108 GLY A C 1
ATOM 1285 O O . GLY A 1 92 ? 39.929 31.963 -5.944 1.00 21.24 108 GLY A O 1
ATOM 1289 N N . SER A 1 93 ? 39.740 32.044 -8.185 1.00 10.53 109 SER A N 1
ATOM 1290 C CA . SER A 1 93 ? 38.456 32.736 -8.161 1.00 65.42 109 SER A CA 1
ATOM 1291 C C . SER A 1 93 ? 37.357 31.822 -7.628 1.00 54.22 109 SER A C 1
ATOM 1292 O O . SER A 1 93 ? 36.395 32.283 -7.013 1.00 3.05 109 SER A O 1
ATOM 1300 N N . SER A 1 94 ? 37.506 30.523 -7.869 1.00 44.35 110 SER A N 1
ATOM 1301 C CA . SER A 1 94 ? 36.526 29.544 -7.418 1.00 30.33 110 SER A CA 1
ATOM 1302 C C . SER A 1 94 ? 36.471 29.491 -5.894 1.00 3.20 110 SER A C 1
ATOM 1303 O O . SER A 1 94 ? 35.398 29.561 -5.297 1.00 62.42 110 SER A O 1
ATOM 1311 N N . ALA A 1 95 ? 37.639 29.369 -5.271 1.00 61.22 111 ALA A N 1
ATOM 1312 C CA . ALA A 1 95 ? 37.727 29.309 -3.818 1.00 21.04 111 ALA A CA 1
ATOM 1313 C C . ALA A 1 95 ? 37.320 30.637 -3.187 1.00 52.05 111 ALA A C 1
ATOM 1314 O O . ALA A 1 95 ? 36.753 30.669 -2.096 1.00 52.53 111 ALA A O 1
ATOM 1321 N N . ALA A 1 96 ? 37.615 31.731 -3.883 1.00 61.50 112 ALA A N 1
ATOM 1322 C CA . ALA A 1 96 ? 37.279 33.061 -3.392 1.00 72.10 112 ALA A CA 1
ATOM 1323 C C . ALA A 1 96 ? 35.775 33.306 -3.456 1.00 13.54 112 ALA A C 1
ATOM 1324 O O . ALA A 1 96 ? 35.186 33.855 -2.525 1.00 21.11 112 ALA A O 1
ATOM 1331 N N . ALA A 1 97 ? 35.159 32.896 -4.560 1.00 50.12 113 ALA A N 1
ATOM 1332 C CA . ALA A 1 97 ? 33.724 33.071 -4.745 1.00 32.24 113 ALA A CA 1
ATOM 1333 C C . ALA A 1 97 ? 32.941 32.381 -3.633 1.00 21.24 113 ALA A C 1
ATOM 1334 O O . ALA A 1 97 ? 32.048 32.976 -3.027 1.00 63.52 113 ALA A O 1
ATOM 1341 N N . VAL A 1 98 ? 33.278 31.123 -3.370 1.00 64.44 114 VAL A N 1
ATOM 1342 C CA . VAL A 1 98 ? 32.607 30.352 -2.330 1.00 75.55 114 VAL A CA 1
ATOM 1343 C C . VAL A 1 98 ? 32.926 30.901 -0.945 1.00 41.14 114 VAL A C 1
ATOM 1344 O O . VAL A 1 98 ? 32.048 31.009 -0.090 1.00 53.24 114 VAL A O 1
ATOM 1357 N N . GLY A 1 99 ? 34.191 31.250 -0.729 1.00 61.30 115 GLY A N 1
ATOM 1358 C CA . GLY A 1 99 ? 34.605 31.785 0.555 1.00 62.45 115 GLY A CA 1
ATOM 1359 C C . GLY A 1 99 ? 33.953 33.118 0.864 1.00 34.01 115 GLY A C 1
ATOM 1360 O O . GLY A 1 99 ? 33.885 33.528 2.022 1.00 10.53 115 GLY A O 1
ATOM 1364 N N . GLN A 1 100 ? 33.474 33.796 -0.174 1.00 74.41 116 GLN A N 1
ATOM 1365 C CA . GLN A 1 100 ? 32.827 35.092 -0.007 1.00 32.31 116 GLN A CA 1
ATOM 1366 C C . GLN A 1 100 ? 31.322 34.927 0.189 1.00 3.40 116 GLN A C 1
ATOM 1367 O O . GLN A 1 100 ? 30.684 35.731 0.869 1.00 43.34 116 GLN A O 1
ATOM 1381 N N . SER A 1 101 ? 30.764 33.881 -0.410 1.00 73.10 117 SER A N 1
ATOM 1382 C CA . SER A 1 101 ? 29.334 33.614 -0.304 1.00 24.40 117 SER A CA 1
ATOM 1383 C C . SER A 1 101 ? 28.947 33.291 1.136 1.00 73.32 117 SER A C 1
ATOM 1384 O O . SER A 1 101 ? 27.867 33.661 1.597 1.00 42.21 117 SER A O 1
ATOM 1392 N N . MET A 1 102 ? 29.836 32.599 1.840 1.00 21.42 118 MET A N 1
ATOM 1393 C CA . MET A 1 102 ? 29.588 32.227 3.228 1.00 32.44 118 MET A CA 1
ATOM 1394 C C . MET A 1 102 ? 29.220 33.450 4.062 1.00 1.41 118 MET A C 1
ATOM 1395 O O . MET A 1 102 ? 28.451 33.353 5.017 1.00 74.22 118 MET A O 1
ATOM 1409 N N . GLN A 1 103 ? 29.776 34.600 3.693 1.00 21.11 119 GLN A N 1
ATOM 1410 C CA . GLN A 1 103 ? 29.507 35.842 4.409 1.00 53.34 119 GLN A CA 1
ATOM 1411 C C . GLN A 1 103 ? 28.041 36.241 4.274 1.00 22.11 119 GLN A C 1
ATOM 1412 O O . GLN A 1 103 ? 27.498 36.945 5.125 1.00 22.24 119 GLN A O 1
ATOM 1426 N N . VAL A 1 104 ? 27.405 35.787 3.198 1.00 43.33 120 VAL A N 1
ATOM 1427 C CA . VAL A 1 104 ? 26.002 36.097 2.951 1.00 22.21 120 VAL A CA 1
ATOM 1428 C C . VAL A 1 104 ? 25.089 35.177 3.753 1.00 14.43 120 VAL A C 1
ATOM 1429 O O . VAL A 1 104 ? 23.928 35.503 4.007 1.00 52.25 120 VAL A O 1
ATOM 1442 N N . VAL A 1 105 ? 25.619 34.026 4.152 1.00 31.42 121 VAL A N 1
ATOM 1443 C CA . VAL A 1 105 ? 24.851 33.058 4.928 1.00 12.41 121 VAL A CA 1
ATOM 1444 C C . VAL A 1 105 ? 24.808 33.446 6.402 1.00 35.21 121 VAL A C 1
ATOM 1445 O O . VAL A 1 105 ? 23.847 33.139 7.106 1.00 1.05 121 VAL A O 1
ATOM 1458 N N . MET A 1 106 ? 25.855 34.123 6.861 1.00 53.53 122 MET A N 1
ATOM 1459 C CA . MET A 1 106 ? 25.936 34.555 8.252 1.00 73.33 122 MET A CA 1
ATOM 1460 C C . MET A 1 106 ? 25.963 36.077 8.347 1.00 12.13 122 MET A C 1
ATOM 1461 O O . MET A 1 106 ? 26.304 36.637 9.389 1.00 51.53 122 MET A O 1
ATOM 1475 N N . GLY A 1 107 ? 25.602 36.742 7.254 1.00 73.45 123 GLY A N 1
ATOM 1476 C CA . GLY A 1 107 ? 25.591 38.193 7.237 1.00 42.25 123 GLY A CA 1
ATOM 1477 C C . GLY A 1 107 ? 25.468 38.755 5.834 1.00 63.43 123 GLY A C 1
ATOM 1478 O O . GLY A 1 107 ? 24.575 39.563 5.589 1.00 15.14 123 GLY A O 1
ATOM 1482 N N . VAL B 1 1 ? 28.944 29.891 13.834 1.00 13.33 17 VAL B N 1
ATOM 1483 C CA . VAL B 1 1 ? 29.604 29.340 12.657 1.00 72.23 17 VAL B CA 1
ATOM 1484 C C . VAL B 1 1 ? 30.288 30.435 11.847 1.00 41.21 17 VAL B C 1
ATOM 1485 O O . VAL B 1 1 ? 31.107 30.156 10.972 1.00 32.42 17 VAL B O 1
ATOM 1498 N N . GLY B 1 2 ? 29.947 31.685 12.145 1.00 32.12 18 GLY B N 1
ATOM 1499 C CA . GLY B 1 2 ? 30.538 32.805 11.436 1.00 13.02 18 GLY B CA 1
ATOM 1500 C C . GLY B 1 2 ? 32.042 32.868 11.604 1.00 4.54 18 GLY B C 1
ATOM 1501 O O . GLY B 1 2 ? 32.789 32.766 10.631 1.00 64.53 18 GLY B O 1
ATOM 1505 N N . THR B 1 3 ? 32.491 33.042 12.844 1.00 24.40 19 THR B N 1
ATOM 1506 C CA . THR B 1 3 ? 33.916 33.122 13.136 1.00 40.20 19 THR B CA 1
ATOM 1507 C C . THR B 1 3 ? 34.666 31.929 12.554 1.00 74.24 19 THR B C 1
ATOM 1508 O O . THR B 1 3 ? 35.852 32.022 12.237 1.00 41.13 19 THR B O 1
ATOM 1519 N N . THR B 1 4 ? 33.966 30.807 12.413 1.00 2.31 20 THR B N 1
ATOM 1520 C CA . THR B 1 4 ? 34.565 29.596 11.868 1.00 44.05 20 THR B CA 1
ATOM 1521 C C . THR B 1 4 ? 34.877 29.756 10.385 1.00 60.55 20 THR B C 1
ATOM 1522 O O . THR B 1 4 ? 35.855 29.204 9.882 1.00 41.02 20 THR B O 1
ATOM 1533 N N . VAL B 1 5 ? 34.038 30.515 9.687 1.00 12.51 21 VAL B N 1
ATOM 1534 C CA . VAL B 1 5 ? 34.225 30.749 8.260 1.00 13.51 21 VAL B CA 1
ATOM 1535 C C . VAL B 1 5 ? 35.457 31.608 8.000 1.00 24.34 21 VAL B C 1
ATOM 1536 O O . VAL B 1 5 ? 36.161 31.419 7.009 1.00 63.32 21 VAL B O 1
ATOM 1549 N N . ALA B 1 6 ? 35.713 32.553 8.900 1.00 42.04 22 ALA B N 1
ATOM 1550 C CA . ALA B 1 6 ? 36.863 33.440 8.769 1.00 25.04 22 ALA B CA 1
ATOM 1551 C C . ALA B 1 6 ? 38.157 32.715 9.123 1.00 3.44 22 ALA B C 1
ATOM 1552 O O . ALA B 1 6 ? 39.251 33.233 8.897 1.00 62.13 22 ALA B O 1
ATOM 1559 N N . SER B 1 7 ? 38.026 31.516 9.681 1.00 32.33 23 SER B N 1
ATOM 1560 C CA . SER B 1 7 ? 39.186 30.722 10.071 1.00 13.53 23 SER B CA 1
ATOM 1561 C C . SER B 1 7 ? 39.621 29.802 8.935 1.00 14.32 23 SER B C 1
ATOM 1562 O O . SER B 1 7 ? 40.803 29.727 8.598 1.00 33.20 23 SER B O 1
ATOM 1570 N N . THR B 1 8 ? 38.656 29.102 8.346 1.00 0.25 24 THR B N 1
ATOM 1571 C CA . THR B 1 8 ? 38.937 28.185 7.249 1.00 44.25 24 THR B CA 1
ATOM 1572 C C . THR B 1 8 ? 39.310 28.944 5.980 1.00 0.43 24 THR B C 1
ATOM 1573 O O . THR B 1 8 ? 40.109 28.470 5.173 1.00 42.14 24 THR B O 1
ATOM 1584 N N . THR B 1 9 ? 38.726 30.127 5.811 1.00 73.21 25 THR B N 1
ATOM 1585 C CA . THR B 1 9 ? 38.997 30.951 4.640 1.00 52.10 25 THR B CA 1
ATOM 1586 C C . THR B 1 9 ? 40.429 31.474 4.654 1.00 50.20 25 THR B C 1
ATOM 1587 O O . THR B 1 9 ? 41.031 31.689 3.603 1.00 3.23 25 THR B O 1
ATOM 1598 N N . SER B 1 10 ? 40.968 31.675 5.852 1.00 11.11 26 SER B N 1
ATOM 1599 C CA . SER B 1 10 ? 42.329 32.176 6.004 1.00 71.25 26 SER B CA 1
ATOM 1600 C C . SER B 1 10 ? 43.346 31.123 5.574 1.00 61.21 26 SER B C 1
ATOM 1601 O O . SER B 1 10 ? 44.417 31.451 5.062 1.00 70.20 26 SER B O 1
ATOM 1609 N N . ARG B 1 11 ? 43.003 29.857 5.786 1.00 15.22 27 ARG B N 1
ATOM 1610 C CA . ARG B 1 11 ? 43.886 28.755 5.423 1.00 33.22 27 ARG B CA 1
ATOM 1611 C C . ARG B 1 11 ? 43.640 28.314 3.983 1.00 71.32 27 ARG B C 1
ATOM 1612 O O . ARG B 1 11 ? 44.515 27.728 3.345 1.00 42.15 27 ARG B O 1
ATOM 1633 N N . LEU B 1 12 ? 42.445 28.599 3.478 1.00 20.25 28 LEU B N 1
ATOM 1634 C CA . LEU B 1 12 ? 42.084 28.232 2.114 1.00 75.25 28 LEU B CA 1
ATOM 1635 C C . LEU B 1 12 ? 42.715 29.189 1.107 1.00 33.34 28 LEU B C 1
ATOM 1636 O O . LEU B 1 12 ? 42.855 28.862 -0.071 1.00 54.44 28 LEU B O 1
ATOM 1652 N N . SER B 1 13 ? 43.094 30.371 1.580 1.00 12.43 29 SER B N 1
ATOM 1653 C CA . SER B 1 13 ? 43.709 31.377 0.721 1.00 11.25 29 SER B CA 1
ATOM 1654 C C . SER B 1 13 ? 45.208 31.132 0.583 1.00 21.32 29 SER B C 1
ATOM 1655 O O . SER B 1 13 ? 45.935 31.950 0.020 1.00 23.11 29 SER B O 1
ATOM 1663 N N . THR B 1 14 ? 45.665 29.996 1.103 1.00 32.32 30 THR B N 1
ATOM 1664 C CA . THR B 1 14 ? 47.078 29.641 1.040 1.00 33.21 30 THR B CA 1
ATOM 1665 C C . THR B 1 14 ? 47.355 28.698 -0.125 1.00 53.55 30 THR B C 1
ATOM 1666 O O . THR B 1 14 ? 46.444 28.059 -0.651 1.00 51.54 30 THR B O 1
ATOM 1677 N N . ALA B 1 15 ? 48.620 28.615 -0.524 1.00 40.34 31 ALA B N 1
ATOM 1678 C CA . ALA B 1 15 ? 49.019 27.748 -1.626 1.00 73.12 31 ALA B CA 1
ATOM 1679 C C . ALA B 1 15 ? 48.591 26.307 -1.372 1.00 25.12 31 ALA B C 1
ATOM 1680 O O . ALA B 1 15 ? 48.270 25.572 -2.305 1.00 71.11 31 ALA B O 1
ATOM 1687 N N . GLU B 1 16 ? 48.590 25.908 -0.104 1.00 2.42 32 GLU B N 1
ATOM 1688 C CA . GLU B 1 16 ? 48.203 24.554 0.272 1.00 74.01 32 GLU B CA 1
ATOM 1689 C C . GLU B 1 16 ? 46.817 24.214 -0.270 1.00 53.21 32 GLU B C 1
ATOM 1690 O O . GLU B 1 16 ? 46.618 23.165 -0.881 1.00 52.14 32 GLU B O 1
ATOM 1702 N N . ALA B 1 17 ? 45.863 25.111 -0.039 1.00 63.43 33 ALA B N 1
ATOM 1703 C CA . ALA B 1 17 ? 44.496 24.908 -0.504 1.00 62.11 33 ALA B CA 1
ATOM 1704 C C . ALA B 1 17 ? 44.451 24.746 -2.020 1.00 22.50 33 ALA B C 1
ATOM 1705 O O . ALA B 1 17 ? 43.627 24.000 -2.549 1.00 71.20 33 ALA B O 1
ATOM 1712 N N . SER B 1 18 ? 45.340 25.450 -2.713 1.00 11.41 34 SER B N 1
ATOM 1713 C CA . SER B 1 18 ? 45.398 25.388 -4.168 1.00 74.31 34 SER B CA 1
ATOM 1714 C C . SER B 1 18 ? 45.733 23.976 -4.639 1.00 72.21 34 SER B C 1
ATOM 1715 O O . SER B 1 18 ? 45.093 23.444 -5.547 1.00 44.35 34 SER B O 1
ATOM 1723 N N . SER B 1 19 ? 46.739 23.374 -4.014 1.00 44.03 35 SER B N 1
ATOM 1724 C CA . SER B 1 19 ? 47.164 22.026 -4.371 1.00 21.34 35 SER B CA 1
ATOM 1725 C C . SER B 1 19 ? 46.023 21.029 -4.181 1.00 13.40 35 SER B C 1
ATOM 1726 O O . SER B 1 19 ? 45.634 20.331 -5.117 1.00 24.35 35 SER B O 1
ATOM 1734 N N . ARG B 1 20 ? 45.493 20.972 -2.964 1.00 35.43 36 ARG B N 1
ATOM 1735 C CA . ARG B 1 20 ? 44.398 20.061 -2.651 1.00 54.42 36 ARG B CA 1
ATOM 1736 C C . ARG B 1 20 ? 43.269 20.197 -3.669 1.00 44.54 36 ARG B C 1
ATOM 1737 O O . ARG B 1 20 ? 42.793 19.203 -4.218 1.00 11.41 36 ARG B O 1
ATOM 1758 N N . ILE B 1 21 ? 42.847 21.432 -3.916 1.00 43.41 37 ILE B N 1
ATOM 1759 C CA . ILE B 1 21 ? 41.776 21.698 -4.868 1.00 61.51 37 ILE B CA 1
ATOM 1760 C C . ILE B 1 21 ? 42.105 21.119 -6.240 1.00 53.44 37 ILE B C 1
ATOM 1761 O O . ILE B 1 21 ? 41.236 20.569 -6.918 1.00 2.20 37 ILE B O 1
ATOM 1777 N N . SER B 1 22 ? 43.364 21.247 -6.644 1.00 43.34 38 SER B N 1
ATOM 1778 C CA . SER B 1 22 ? 43.809 20.739 -7.937 1.00 1.02 38 SER B CA 1
ATOM 1779 C C . SER B 1 22 ? 43.634 19.225 -8.014 1.00 40.30 38 SER B C 1
ATOM 1780 O O . SER B 1 22 ? 43.213 18.688 -9.039 1.00 32.04 38 SER B O 1
ATOM 1788 N N . THR B 1 23 ? 43.962 18.541 -6.922 1.00 12.04 39 THR B N 1
ATOM 1789 C CA . THR B 1 23 ? 43.843 17.089 -6.865 1.00 13.21 39 THR B CA 1
ATOM 1790 C C . THR B 1 23 ? 42.383 16.661 -6.772 1.00 70.44 39 THR B C 1
ATOM 1791 O O . THR B 1 23 ? 42.003 15.606 -7.280 1.00 32.22 39 THR B O 1
ATOM 1802 N N . ALA B 1 24 ? 41.569 17.485 -6.122 1.00 23.53 40 ALA B N 1
ATOM 1803 C CA . ALA B 1 24 ? 40.150 17.192 -5.965 1.00 31.20 40 ALA B CA 1
ATOM 1804 C C . ALA B 1 24 ? 39.411 17.326 -7.294 1.00 5.54 40 ALA B C 1
ATOM 1805 O O . ALA B 1 24 ? 38.517 16.539 -7.599 1.00 32.33 40 ALA B O 1
ATOM 1812 N N . ALA B 1 25 ? 39.793 18.328 -8.077 1.00 54.22 41 ALA B N 1
ATOM 1813 C CA . ALA B 1 25 ? 39.168 18.565 -9.373 1.00 1.10 41 ALA B CA 1
ATOM 1814 C C . ALA B 1 25 ? 39.786 17.681 -10.451 1.00 22.11 41 ALA B C 1
ATOM 1815 O O . ALA B 1 25 ? 39.097 17.221 -11.361 1.00 53.45 41 ALA B O 1
ATOM 1822 N N . SER B 1 26 ? 41.090 17.446 -10.341 1.00 4.12 42 SER B N 1
ATOM 1823 C CA . SER B 1 26 ? 41.802 16.620 -11.309 1.00 21.41 42 SER B CA 1
ATOM 1824 C C . SER B 1 26 ? 41.292 15.182 -11.275 1.00 52.54 42 SER B C 1
ATOM 1825 O O . SER B 1 26 ? 41.275 14.492 -12.295 1.00 1.31 42 SER B O 1
ATOM 1833 N N . THR B 1 27 ? 40.878 14.736 -10.093 1.00 62.43 43 THR B N 1
ATOM 1834 C CA . THR B 1 27 ? 40.369 13.381 -9.924 1.00 71.34 43 THR B CA 1
ATOM 1835 C C . THR B 1 27 ? 38.854 13.338 -10.089 1.00 61.53 43 THR B C 1
ATOM 1836 O O . THR B 1 27 ? 38.296 12.332 -10.532 1.00 54.13 43 THR B O 1
ATOM 1847 N N . LEU B 1 28 ? 38.193 14.433 -9.732 1.00 24.52 44 LEU B N 1
ATOM 1848 C CA . LEU B 1 28 ? 36.741 14.520 -9.841 1.00 51.31 44 LEU B CA 1
ATOM 1849 C C . LEU B 1 28 ? 36.294 14.360 -11.290 1.00 55.10 44 LEU B C 1
ATOM 1850 O O . LEU B 1 28 ? 35.268 13.740 -11.570 1.00 63.24 44 LEU B O 1
ATOM 1866 N N . VAL B 1 29 ? 37.072 14.924 -12.210 1.00 70.53 45 VAL B N 1
ATOM 1867 C CA . VAL B 1 29 ? 36.758 14.841 -13.632 1.00 23.42 45 VAL B CA 1
ATOM 1868 C C . VAL B 1 29 ? 37.890 14.176 -14.406 1.00 72.34 45 VAL B C 1
ATOM 1869 O O . VAL B 1 29 ? 38.038 14.384 -15.611 1.00 22.42 45 VAL B O 1
ATOM 1882 N N . SER B 1 30 ? 38.687 13.374 -13.707 1.00 71.44 46 SER B N 1
ATOM 1883 C CA . SER B 1 30 ? 39.809 12.680 -14.329 1.00 64.14 46 SER B CA 1
ATOM 1884 C C . SER B 1 30 ? 39.342 11.852 -15.521 1.00 72.44 46 SER B C 1
ATOM 1885 O O . SER B 1 30 ? 39.721 12.115 -16.662 1.00 21.12 46 SER B O 1
ATOM 1893 N N . GLY B 1 31 ? 38.514 10.848 -15.249 1.00 73.34 47 GLY B N 1
ATOM 1894 C CA . GLY B 1 31 ? 38.008 9.995 -16.309 1.00 14.21 47 GLY B CA 1
ATOM 1895 C C . GLY B 1 31 ? 37.315 10.781 -17.405 1.00 15.25 47 GLY B C 1
ATOM 1896 O O . GLY B 1 31 ? 37.220 10.322 -18.542 1.00 14.50 47 GLY B O 1
ATOM 1900 N N . GLY B 1 32 ? 36.827 11.969 -17.061 1.00 13.23 48 GLY B N 1
ATOM 1901 C CA . GLY B 1 32 ? 36.144 12.800 -18.034 1.00 14.52 48 GLY B CA 1
ATOM 1902 C C . GLY B 1 32 ? 34.849 13.378 -17.497 1.00 2.23 48 GLY B C 1
ATOM 1903 O O . GLY B 1 32 ? 34.238 14.240 -18.127 1.00 14.34 48 GLY B O 1
ATOM 1907 N N . TYR B 1 33 ? 34.429 12.901 -16.330 1.00 45.44 49 TYR B N 1
ATOM 1908 C CA . TYR B 1 33 ? 33.198 13.372 -15.711 1.00 14.25 49 TYR B CA 1
ATOM 1909 C C . TYR B 1 33 ? 33.206 13.107 -14.208 1.00 44.32 49 TYR B C 1
ATOM 1910 O O . TYR B 1 33 ? 34.208 12.652 -13.652 1.00 33.22 49 TYR B O 1
ATOM 1928 N N . LEU B 1 34 ? 32.085 13.394 -13.557 1.00 22.24 50 LEU B N 1
ATOM 1929 C CA . LEU B 1 34 ? 31.962 13.186 -12.118 1.00 24.25 50 LEU B CA 1
ATOM 1930 C C . LEU B 1 34 ? 31.877 11.699 -11.787 1.00 42.23 50 LEU B C 1
ATOM 1931 O O . LEU B 1 34 ? 30.997 10.994 -12.277 1.00 72.43 50 LEU B O 1
ATOM 1947 N N . ASN B 1 35 ? 32.799 11.230 -10.952 1.00 24.22 51 ASN B N 1
ATOM 1948 C CA . ASN B 1 35 ? 32.827 9.828 -10.555 1.00 23.31 51 ASN B CA 1
ATOM 1949 C C . ASN B 1 35 ? 32.476 9.673 -9.078 1.00 62.30 51 ASN B C 1
ATOM 1950 O O . ASN B 1 35 ? 33.264 10.027 -8.199 1.00 75.53 51 ASN B O 1
ATOM 1961 N N . THR B 1 36 ? 31.286 9.141 -8.811 1.00 45.13 52 THR B N 1
ATOM 1962 C CA . THR B 1 36 ? 30.830 8.940 -7.441 1.00 71.44 52 THR B CA 1
ATOM 1963 C C . THR B 1 36 ? 31.763 8.003 -6.683 1.00 21.13 52 THR B C 1
ATOM 1964 O O . THR B 1 36 ? 31.785 7.996 -5.452 1.00 62.13 52 THR B O 1
ATOM 1975 N N . ALA B 1 37 ? 32.532 7.213 -7.425 1.00 25.40 53 ALA B N 1
ATOM 1976 C CA . ALA B 1 37 ? 33.469 6.274 -6.821 1.00 64.25 53 ALA B CA 1
ATOM 1977 C C . ALA B 1 37 ? 34.671 7.001 -6.229 1.00 11.22 53 ALA B C 1
ATOM 1978 O O . ALA B 1 37 ? 35.481 6.406 -5.518 1.00 53.22 53 ALA B O 1
ATOM 1985 N N . ALA B 1 38 ? 34.781 8.292 -6.527 1.00 43.02 54 ALA B N 1
ATOM 1986 C CA . ALA B 1 38 ? 35.884 9.101 -6.023 1.00 12.04 54 ALA B CA 1
ATOM 1987 C C . ALA B 1 38 ? 35.378 10.200 -5.094 1.00 3.30 54 ALA B C 1
ATOM 1988 O O . ALA B 1 38 ? 36.134 10.738 -4.284 1.00 31.35 54 ALA B O 1
ATOM 1995 N N . LEU B 1 39 ? 34.097 10.530 -5.217 1.00 63.13 55 LEU B N 1
ATOM 1996 C CA . LEU B 1 39 ? 33.490 11.566 -4.390 1.00 44.20 55 LEU B CA 1
ATOM 1997 C C . LEU B 1 39 ? 33.891 11.398 -2.927 1.00 50.04 55 LEU B C 1
ATOM 1998 O O . LEU B 1 39 ? 34.415 12.314 -2.292 1.00 63.11 55 LEU B O 1
ATOM 2014 N N . PRO B 1 40 ? 33.641 10.200 -2.379 1.00 4.54 56 PRO B N 1
ATOM 2015 C CA . PRO B 1 40 ? 33.970 9.883 -0.986 1.00 32.24 56 PRO B CA 1
ATOM 2016 C C . PRO B 1 40 ? 35.473 9.785 -0.753 1.00 60.22 56 PRO B C 1
ATOM 2017 O O . PRO B 1 40 ? 35.944 9.897 0.379 1.00 63.44 56 PRO B O 1
ATOM 2028 N N . SER B 1 41 ? 36.222 9.576 -1.831 1.00 64.33 57 SER B N 1
ATOM 2029 C CA . SER B 1 41 ? 37.673 9.459 -1.743 1.00 73.13 57 SER B CA 1
ATOM 2030 C C . SER B 1 41 ? 38.322 10.835 -1.615 1.00 21.30 57 SER B C 1
ATOM 2031 O O . SER B 1 41 ? 39.233 11.031 -0.812 1.00 3.43 57 SER B O 1
ATOM 2039 N N . VAL B 1 42 ? 37.845 11.783 -2.415 1.00 15.15 58 VAL B N 1
ATOM 2040 C CA . VAL B 1 42 ? 38.376 13.141 -2.391 1.00 33.32 58 VAL B CA 1
ATOM 2041 C C . VAL B 1 42 ? 38.024 13.847 -1.087 1.00 24.34 58 VAL B C 1
ATOM 2042 O O . VAL B 1 42 ? 38.860 14.529 -0.493 1.00 71.12 58 VAL B O 1
ATOM 2055 N N . ILE B 1 43 ? 36.782 13.677 -0.645 1.00 11.12 59 ILE B N 1
ATOM 2056 C CA . ILE B 1 43 ? 36.320 14.297 0.591 1.00 60.55 59 ILE B CA 1
ATOM 2057 C C . ILE B 1 43 ? 37.108 13.784 1.791 1.00 23.42 59 ILE B C 1
ATOM 2058 O O . ILE B 1 43 ? 37.462 14.549 2.687 1.00 21.40 59 ILE B O 1
ATOM 2074 N N . ALA B 1 44 ? 37.381 12.483 1.801 1.00 72.41 60 ALA B N 1
ATOM 2075 C CA . ALA B 1 44 ? 38.130 11.867 2.888 1.00 11.40 60 ALA B CA 1
ATOM 2076 C C . ALA B 1 44 ? 39.591 12.305 2.865 1.00 41.14 60 ALA B C 1
ATOM 2077 O O . ALA B 1 44 ? 40.239 12.395 3.908 1.00 20.45 60 ALA B O 1
ATOM 2084 N N . ASP B 1 45 ? 40.104 12.575 1.670 1.00 73.21 61 ASP B N 1
ATOM 2085 C CA . ASP B 1 45 ? 41.488 13.005 1.511 1.00 71.43 61 ASP B CA 1
ATOM 2086 C C . ASP B 1 45 ? 41.684 14.418 2.047 1.00 51.30 61 ASP B C 1
ATOM 2087 O O . ASP B 1 45 ? 42.548 14.660 2.891 1.00 13.41 61 ASP B O 1
ATOM 2096 N N . LEU B 1 46 ? 40.878 15.351 1.551 1.00 12.14 62 LEU B N 1
ATOM 2097 C CA . LEU B 1 46 ? 40.962 16.743 1.980 1.00 22.10 62 LEU B CA 1
ATOM 2098 C C . LEU B 1 46 ? 40.890 16.850 3.500 1.00 61.50 62 LEU B C 1
ATOM 2099 O O . LEU B 1 46 ? 41.730 17.496 4.127 1.00 31.14 62 LEU B O 1
ATOM 2115 N N . PHE B 1 47 ? 39.883 16.210 4.086 1.00 55.33 63 PHE B N 1
ATOM 2116 C CA . PHE B 1 47 ? 39.702 16.233 5.532 1.00 44.12 63 PHE B CA 1
ATOM 2117 C C . PHE B 1 47 ? 40.899 15.605 6.241 1.00 53.14 63 PHE B C 1
ATOM 2118 O O . PHE B 1 47 ? 41.187 15.921 7.394 1.00 41.32 63 PHE B O 1
ATOM 2135 N N . ALA B 1 48 ? 41.593 14.713 5.540 1.00 13.32 64 ALA B N 1
ATOM 2136 C CA . ALA B 1 48 ? 42.759 14.042 6.099 1.00 31.14 64 ALA B CA 1
ATOM 2137 C C . ALA B 1 48 ? 43.974 14.963 6.101 1.00 64.12 64 ALA B C 1
ATOM 2138 O O . ALA B 1 48 ? 44.640 15.125 7.123 1.00 33.12 64 ALA B O 1
ATOM 2145 N N . GLN B 1 49 ? 44.259 15.562 4.949 1.00 75.12 65 GLN B N 1
ATOM 2146 C CA . GLN B 1 49 ? 45.395 16.466 4.817 1.00 22.24 65 GLN B CA 1
ATOM 2147 C C . GLN B 1 49 ? 45.245 17.667 5.744 1.00 51.52 65 GLN B C 1
ATOM 2148 O O . GLN B 1 49 ? 46.169 18.019 6.477 1.00 22.32 65 GLN B O 1
ATOM 2162 N N . VAL B 1 50 ? 44.073 18.295 5.706 1.00 40.30 66 VAL B N 1
ATOM 2163 C CA . VAL B 1 50 ? 43.802 19.458 6.543 1.00 71.51 66 VAL B CA 1
ATOM 2164 C C . VAL B 1 50 ? 43.711 19.067 8.014 1.00 71.51 66 VAL B C 1
ATOM 2165 O O . VAL B 1 50 ? 44.148 19.809 8.892 1.00 72.12 66 VAL B O 1
ATOM 2178 N N . GLY B 1 51 ? 43.138 17.896 8.275 1.00 24.10 67 GLY B N 1
ATOM 2179 C CA . GLY B 1 51 ? 43.001 17.426 9.642 1.00 51.15 67 GLY B CA 1
ATOM 2180 C C . GLY B 1 51 ? 44.333 17.064 10.267 1.00 61.04 67 GLY B C 1
ATOM 2181 O O . GLY B 1 51 ? 44.461 17.024 11.491 1.00 72.23 67 GLY B O 1
ATOM 2185 N N . ALA B 1 52 ? 45.328 16.798 9.427 1.00 75.04 68 ALA B N 1
ATOM 2186 C CA . ALA B 1 52 ? 46.656 16.438 9.905 1.00 62.43 68 ALA B CA 1
ATOM 2187 C C . ALA B 1 52 ? 47.460 17.678 10.278 1.00 52.45 68 ALA B C 1
ATOM 2188 O O . ALA B 1 52 ? 48.364 17.617 11.111 1.00 44.22 68 ALA B O 1
ATOM 2195 N N . SER B 1 53 ? 47.127 18.804 9.653 1.00 34.11 69 SER B N 1
ATOM 2196 C CA . SER B 1 53 ? 47.821 20.059 9.916 1.00 4.22 69 SER B CA 1
ATOM 2197 C C . SER B 1 53 ? 47.231 20.761 11.136 1.00 73.52 69 SER B C 1
ATOM 2198 O O . SER B 1 53 ? 47.918 21.515 11.825 1.00 61.12 69 SER B O 1
ATOM 2206 N N . SER B 1 54 ? 45.952 20.508 11.395 1.00 62.31 70 SER B N 1
ATOM 2207 C CA . SER B 1 54 ? 45.267 21.118 12.528 1.00 13.25 70 SER B CA 1
ATOM 2208 C C . SER B 1 54 ? 44.504 20.069 13.331 1.00 74.31 70 SER B C 1
ATOM 2209 O O . SER B 1 54 ? 43.278 19.981 13.278 1.00 32.53 70 SER B O 1
ATOM 2217 N N . PRO B 1 55 ? 45.247 19.253 14.094 1.00 40.35 71 PRO B N 1
ATOM 2218 C CA . PRO B 1 55 ? 44.663 18.195 14.922 1.00 5.55 71 PRO B CA 1
ATOM 2219 C C . PRO B 1 55 ? 43.882 18.752 16.108 1.00 63.00 71 PRO B C 1
ATOM 2220 O O . PRO B 1 55 ? 42.976 18.102 16.627 1.00 35.23 71 PRO B O 1
ATOM 2231 N N . GLY B 1 56 ? 44.239 19.960 16.532 1.00 42.44 72 GLY B N 1
ATOM 2232 C CA . GLY B 1 56 ? 43.561 20.584 17.653 1.00 43.32 72 GLY B CA 1
ATOM 2233 C C . GLY B 1 56 ? 42.320 21.344 17.229 1.00 5.54 72 GLY B C 1
ATOM 2234 O O . GLY B 1 56 ? 41.615 21.909 18.065 1.00 35.13 72 GLY B O 1
ATOM 2238 N N . VAL B 1 57 ? 42.054 21.360 15.927 1.00 35.25 73 VAL B N 1
ATOM 2239 C CA . VAL B 1 57 ? 40.889 22.056 15.395 1.00 13.40 73 VAL B CA 1
ATOM 2240 C C . VAL B 1 57 ? 39.602 21.310 15.727 1.00 13.33 73 VAL B C 1
ATOM 2241 O O . VAL B 1 57 ? 39.634 20.151 16.140 1.00 11.14 73 VAL B O 1
ATOM 2254 N N . SER B 1 58 ? 38.469 21.983 15.543 1.00 64.04 74 SER B N 1
ATOM 2255 C CA . SER B 1 58 ? 37.171 21.384 15.826 1.00 60.22 74 SER B CA 1
ATOM 2256 C C . SER B 1 58 ? 36.614 20.684 14.590 1.00 54.30 74 SER B C 1
ATOM 2257 O O . SER B 1 58 ? 36.841 21.120 13.462 1.00 53.12 74 SER B O 1
ATOM 2265 N N . ASP B 1 59 ? 35.883 19.597 14.813 1.00 54.34 75 ASP B N 1
ATOM 2266 C CA . ASP B 1 59 ? 35.292 18.836 13.717 1.00 12.35 75 ASP B CA 1
ATOM 2267 C C . ASP B 1 59 ? 34.495 19.749 12.791 1.00 14.02 75 ASP B C 1
ATOM 2268 O O . ASP B 1 59 ? 34.356 19.473 11.599 1.00 62.44 75 ASP B O 1
ATOM 2277 N N . SER B 1 60 ? 33.971 20.836 13.346 1.00 54.51 76 SER B N 1
ATOM 2278 C CA . SER B 1 60 ? 33.182 21.788 12.571 1.00 62.33 76 SER B CA 1
ATOM 2279 C C . SER B 1 60 ? 34.073 22.588 11.625 1.00 64.40 76 SER B C 1
ATOM 2280 O O . SER B 1 60 ? 33.906 22.537 10.407 1.00 13.52 76 SER B O 1
ATOM 2288 N N . GLU B 1 61 ? 35.020 23.326 12.197 1.00 31.21 77 GLU B N 1
ATOM 2289 C CA . GLU B 1 61 ? 35.936 24.137 11.406 1.00 53.14 77 GLU B CA 1
ATOM 2290 C C . GLU B 1 61 ? 36.573 23.310 10.291 1.00 13.53 77 GLU B C 1
ATOM 2291 O O . GLU B 1 61 ? 36.581 23.716 9.130 1.00 40.54 77 GLU B O 1
ATOM 2303 N N . VAL B 1 62 ? 37.105 22.149 10.656 1.00 31.32 78 VAL B N 1
ATOM 2304 C CA . VAL B 1 62 ? 37.744 21.264 9.689 1.00 21.45 78 VAL B CA 1
ATOM 2305 C C . VAL B 1 62 ? 36.773 20.868 8.582 1.00 51.03 78 VAL B C 1
ATOM 2306 O O . VAL B 1 62 ? 37.167 20.703 7.426 1.00 22.15 78 VAL B O 1
ATOM 2319 N N . LEU B 1 63 ? 35.504 20.718 8.941 1.00 34.25 79 LEU B N 1
ATOM 2320 C CA . LEU B 1 63 ? 34.474 20.342 7.977 1.00 44.51 79 LEU B CA 1
ATOM 2321 C C . LEU B 1 63 ? 34.236 21.463 6.971 1.00 51.12 79 LEU B C 1
ATOM 2322 O O . LEU B 1 63 ? 34.112 21.217 5.771 1.00 25.41 79 LEU B O 1
ATOM 2338 N N . ILE B 1 64 ? 34.174 22.694 7.468 1.00 60.40 80 ILE B N 1
ATOM 2339 C CA . ILE B 1 64 ? 33.953 23.853 6.611 1.00 62.53 80 ILE B CA 1
ATOM 2340 C C . ILE B 1 64 ? 35.072 23.998 5.585 1.00 72.13 80 ILE B C 1
ATOM 2341 O O . ILE B 1 64 ? 34.867 24.549 4.503 1.00 30.32 80 ILE B O 1
ATOM 2357 N N . GLN B 1 65 ? 36.253 23.497 5.931 1.00 54.44 81 GLN B N 1
ATOM 2358 C CA . GLN B 1 65 ? 37.404 23.571 5.038 1.00 13.11 81 GLN B CA 1
ATOM 2359 C C . GLN B 1 65 ? 37.324 22.499 3.956 1.00 31.45 81 GLN B C 1
ATOM 2360 O O . GLN B 1 65 ? 37.696 22.732 2.806 1.00 11.53 81 GLN B O 1
ATOM 2374 N N . VAL B 1 66 ? 36.835 21.321 4.333 1.00 3.10 82 VAL B N 1
ATOM 2375 C CA . VAL B 1 66 ? 36.704 20.213 3.396 1.00 63.25 82 VAL B CA 1
ATOM 2376 C C . VAL B 1 66 ? 35.724 20.550 2.278 1.00 53.40 82 VAL B C 1
ATOM 2377 O O . VAL B 1 66 ? 35.923 20.164 1.125 1.00 74.21 82 VAL B O 1
ATOM 2390 N N . LEU B 1 67 ? 34.666 21.273 2.626 1.00 34.13 83 LEU B N 1
ATOM 2391 C CA . LEU B 1 67 ? 33.653 21.665 1.651 1.00 31.33 83 LEU B CA 1
ATOM 2392 C C . LEU B 1 67 ? 34.113 22.872 0.841 1.00 24.01 83 LEU B C 1
ATOM 2393 O O . LEU B 1 67 ? 33.692 23.065 -0.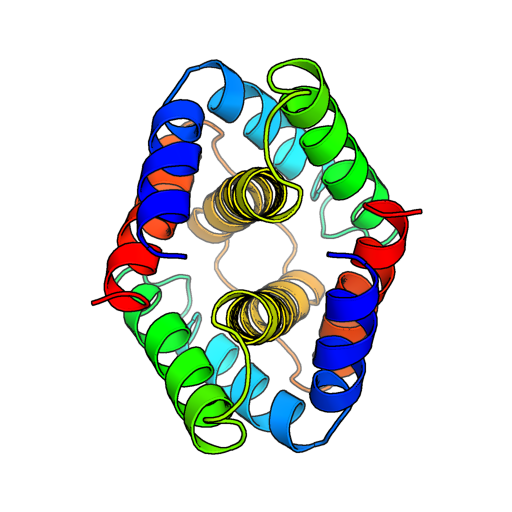300 1.00 30.54 83 LEU B O 1
ATOM 2409 N N . LEU B 1 68 ? 34.983 23.680 1.437 1.00 34.04 84 LEU B N 1
ATOM 2410 C CA . LEU B 1 68 ? 35.504 24.869 0.770 1.00 60.23 84 LEU B CA 1
ATOM 2411 C C . LEU B 1 68 ? 36.402 24.485 -0.401 1.00 45.45 84 LEU B C 1
ATOM 2412 O O . LEU B 1 68 ? 36.378 25.126 -1.451 1.00 14.34 84 LEU B O 1
ATOM 2428 N N . GLU B 1 69 ? 37.195 23.434 -0.213 1.00 70.50 85 GLU B N 1
ATOM 2429 C CA . GLU B 1 69 ? 38.101 22.965 -1.255 1.00 23.02 85 GLU B CA 1
ATOM 2430 C C . GLU B 1 69 ? 37.342 22.187 -2.327 1.00 13.33 85 GLU B C 1
ATOM 2431 O O . GLU B 1 69 ? 37.625 22.315 -3.518 1.00 73.32 85 GLU B O 1
ATOM 2443 N N . ILE B 1 70 ? 36.378 21.382 -1.893 1.00 44.30 86 ILE B N 1
ATOM 2444 C CA . ILE B 1 70 ? 35.578 20.584 -2.814 1.00 55.12 86 ILE B CA 1
ATOM 2445 C C . ILE B 1 70 ? 34.836 21.472 -3.808 1.00 64.13 86 ILE B C 1
ATOM 2446 O O . ILE B 1 70 ? 34.883 21.242 -5.017 1.00 1.50 86 ILE B O 1
ATOM 2462 N N . VAL B 1 71 ? 34.153 22.487 -3.291 1.00 11.44 87 VAL B N 1
ATOM 2463 C CA . VAL B 1 71 ? 33.403 23.412 -4.133 1.00 33.23 87 VAL B CA 1
ATOM 2464 C C . VAL B 1 71 ? 34.336 24.226 -5.022 1.00 71.32 87 VAL B C 1
ATOM 2465 O O . VAL B 1 71 ? 34.060 24.434 -6.203 1.00 75.32 87 VAL B O 1
ATOM 2478 N N . SER B 1 72 ? 35.444 24.682 -4.447 1.00 11.21 88 SER B N 1
ATOM 2479 C CA . SER B 1 72 ? 36.418 25.477 -5.186 1.00 74.42 88 SER B CA 1
ATOM 2480 C C . SER B 1 72 ? 36.889 24.735 -6.433 1.00 31.40 88 SER B C 1
ATOM 2481 O O . SER B 1 72 ? 37.134 25.343 -7.475 1.00 42.15 88 SER B O 1
ATOM 2489 N N . SER B 1 73 ? 37.013 23.417 -6.319 1.00 32.35 89 SER B N 1
ATOM 2490 C CA . SER B 1 73 ? 37.458 22.590 -7.434 1.00 14.21 89 SER B CA 1
ATOM 2491 C C . SER B 1 73 ? 36.352 22.443 -8.476 1.00 44.22 89 SER B C 1
ATOM 2492 O O . SER B 1 73 ? 36.490 22.898 -9.613 1.00 62.14 89 SER B O 1
ATOM 2500 N N . LEU B 1 74 ? 35.257 21.805 -8.081 1.00 64.11 90 LEU B N 1
ATOM 2501 C CA . LEU B 1 74 ? 34.127 21.596 -8.979 1.00 5.41 90 LEU B CA 1
ATOM 2502 C C . LEU B 1 74 ? 33.694 22.909 -9.623 1.00 34.41 90 LEU B C 1
ATOM 2503 O O . LEU B 1 74 ? 33.358 22.950 -10.807 1.00 1.44 90 LEU B O 1
ATOM 2519 N N . ILE B 1 75 ? 33.705 23.980 -8.836 1.00 64.00 91 ILE B N 1
ATOM 2520 C CA . ILE B 1 75 ? 33.316 25.294 -9.330 1.00 10.40 91 ILE B CA 1
ATOM 2521 C C . ILE B 1 75 ? 34.219 25.741 -10.476 1.00 24.43 91 ILE B C 1
ATOM 2522 O O . ILE B 1 75 ? 33.742 26.149 -11.535 1.00 63.31 91 ILE B O 1
ATOM 2538 N N . HIS B 1 76 ? 35.528 25.658 -10.256 1.00 72.22 92 HIS B N 1
ATOM 2539 C CA . HIS B 1 76 ? 36.499 26.051 -11.271 1.00 1.04 92 HIS B CA 1
ATOM 2540 C C . HIS B 1 76 ? 36.252 25.303 -12.577 1.00 45.21 92 HIS B C 1
ATOM 2541 O O . HIS B 1 76 ? 36.573 25.800 -13.657 1.00 62.53 92 HIS B O 1
ATOM 2555 N N . ILE B 1 77 ? 35.682 24.107 -12.470 1.00 41.25 93 ILE B N 1
ATOM 2556 C CA . ILE B 1 77 ? 35.394 23.292 -13.643 1.00 35.24 93 ILE B CA 1
ATOM 2557 C C . ILE B 1 77 ? 34.254 23.889 -14.461 1.00 14.25 93 ILE B C 1
ATOM 2558 O O . ILE B 1 77 ? 34.375 24.077 -15.672 1.00 43.02 93 ILE B O 1
ATOM 2574 N N . LEU B 1 78 ? 33.146 24.189 -13.791 1.00 3.23 94 LEU B N 1
ATOM 2575 C CA . LEU B 1 78 ? 31.983 24.768 -14.454 1.00 43.21 94 LEU B CA 1
ATOM 2576 C C . LEU B 1 78 ? 32.363 26.040 -15.206 1.00 54.43 94 LEU B C 1
ATOM 2577 O O . LEU B 1 78 ? 31.821 26.327 -16.274 1.00 41.33 94 LEU B O 1
ATOM 2593 N N . SER B 1 79 ? 33.298 26.798 -14.643 1.00 23.31 95 SER B N 1
ATOM 2594 C CA . SER B 1 79 ? 33.749 28.040 -15.259 1.00 53.43 95 SER B CA 1
ATOM 2595 C C . SER B 1 79 ? 34.024 27.840 -16.747 1.00 34.24 95 SER B C 1
ATOM 2596 O O . SER B 1 79 ? 33.801 28.741 -17.557 1.00 21.13 95 SER B O 1
ATOM 2604 N N . SER B 1 80 ? 34.508 26.654 -17.098 1.00 73.20 96 SER B N 1
ATOM 2605 C CA . SER B 1 80 ? 34.816 26.336 -18.488 1.00 31.43 96 SER B CA 1
ATOM 2606 C C . SER B 1 80 ? 33.648 25.613 -19.151 1.00 74.23 96 SER B C 1
ATOM 2607 O O . SER B 1 80 ? 33.433 25.734 -20.357 1.00 61.23 96 SER B O 1
ATOM 2615 N N . SER B 1 81 ? 32.896 24.860 -18.355 1.00 61.43 97 SER B N 1
ATOM 2616 C CA . SER B 1 81 ? 31.753 24.113 -18.864 1.00 34.41 97 SER B CA 1
ATOM 2617 C C . SER B 1 81 ? 30.695 25.057 -19.429 1.00 1.55 97 SER B C 1
ATOM 2618 O O . SER B 1 81 ? 30.868 26.276 -19.421 1.00 12.11 97 SER B O 1
ATOM 2626 N N . SER B 1 82 ? 29.600 24.485 -19.919 1.00 10.42 98 SER B N 1
ATOM 2627 C CA . SER B 1 82 ? 28.516 25.274 -20.491 1.00 34.14 98 SER B CA 1
ATOM 2628 C C . SER B 1 82 ? 27.161 24.766 -20.008 1.00 54.04 98 SER B C 1
ATOM 2629 O O . SER B 1 82 ? 26.116 25.293 -20.389 1.00 35.22 98 SER B O 1
ATOM 2637 N N . VAL B 1 83 ? 27.187 23.738 -19.167 1.00 4.03 99 VAL B N 1
ATOM 2638 C CA . VAL B 1 83 ? 25.962 23.158 -18.629 1.00 75.40 99 VAL B CA 1
ATOM 2639 C C . VAL B 1 83 ? 24.937 22.920 -19.733 1.00 11.04 99 VAL B C 1
ATOM 2640 O O . VAL B 1 83 ? 24.069 23.756 -19.979 1.00 2.03 99 VAL B O 1
ATOM 2653 N N . GLY B 1 84 ? 25.044 21.772 -20.395 1.00 34.12 100 GLY B N 1
ATOM 2654 C CA . GLY B 1 84 ? 24.120 21.443 -21.464 1.00 52.23 100 GLY B CA 1
ATOM 2655 C C . GLY B 1 84 ? 22.710 21.208 -20.960 1.00 33.40 100 GLY B C 1
ATOM 2656 O O . GLY B 1 84 ? 22.115 22.083 -20.332 1.00 51.12 100 GLY B O 1
ATOM 2660 N N . GLN B 1 85 ? 22.174 20.023 -21.237 1.00 4.24 101 GLN B N 1
ATOM 2661 C CA . GLN B 1 85 ? 20.824 19.678 -20.809 1.00 21.41 101 GLN B CA 1
ATOM 2662 C C . GLN B 1 85 ? 20.858 18.713 -19.628 1.00 45.32 101 GLN B C 1
ATOM 2663 O O . GLN B 1 85 ? 21.260 17.558 -19.767 1.00 61.22 101 GLN B O 1
ATOM 2677 N N . VAL B 1 86 ? 20.434 19.195 -18.464 1.00 0.20 102 VAL B N 1
ATOM 2678 C CA . VAL B 1 86 ? 20.415 18.376 -17.258 1.00 73.44 102 VAL B CA 1
ATOM 2679 C C . VAL B 1 86 ? 18.987 18.047 -16.840 1.00 31.52 102 VAL B C 1
ATOM 2680 O O . VAL B 1 86 ? 18.092 18.888 -16.931 1.00 61.20 102 VAL B O 1
ATOM 2693 N N . ASP B 1 87 ? 18.779 16.817 -16.380 1.00 12.12 103 ASP B N 1
ATOM 2694 C CA . ASP B 1 87 ? 17.458 16.377 -15.946 1.00 63.11 103 ASP B CA 1
ATOM 2695 C C . ASP B 1 87 ? 17.318 16.492 -14.431 1.00 15.35 103 ASP B C 1
ATOM 2696 O O . ASP B 1 87 ? 18.154 15.990 -13.679 1.00 14.21 103 ASP B O 1
ATOM 2705 N N . PHE B 1 88 ? 16.256 17.158 -13.989 1.00 13.00 104 PHE B N 1
ATOM 2706 C CA . PHE B 1 88 ? 16.007 17.342 -12.564 1.00 54.33 104 PHE B CA 1
ATOM 2707 C C . PHE B 1 88 ? 15.758 16.002 -11.879 1.00 2.02 104 PHE B C 1
ATOM 2708 O O . PHE B 1 88 ? 15.769 15.910 -10.651 1.00 22.34 104 PHE B O 1
ATOM 2725 N N . SER B 1 89 ? 15.534 14.966 -12.680 1.00 61.41 105 SER B N 1
ATOM 2726 C CA . SER B 1 89 ? 15.278 13.631 -12.152 1.00 1.33 105 SER B CA 1
ATOM 2727 C C . SER B 1 89 ? 16.572 12.979 -11.673 1.00 53.11 105 SER B C 1
ATOM 2728 O O . SER B 1 89 ? 16.592 11.799 -11.324 1.00 40.21 105 SER B O 1
ATOM 2736 N N . SER B 1 90 ? 17.649 13.757 -11.660 1.00 21.14 106 SER B N 1
ATOM 2737 C CA . SER B 1 90 ? 18.948 13.256 -11.227 1.00 63.43 106 SER B CA 1
ATOM 2738 C C . SER B 1 90 ? 19.294 13.771 -9.833 1.00 35.22 106 SER B C 1
ATOM 2739 O O . SER B 1 90 ? 20.142 13.207 -9.143 1.00 1.11 106 SER B O 1
ATOM 2747 N N . VAL B 1 91 ? 18.630 14.848 -9.426 1.00 75.43 107 VAL B N 1
ATOM 2748 C CA . VAL B 1 91 ? 18.864 15.441 -8.115 1.00 1.00 107 VAL B CA 1
ATOM 2749 C C . VAL B 1 91 ? 18.788 14.389 -7.015 1.00 65.33 107 VAL B C 1
ATOM 2750 O O . VAL B 1 91 ? 19.491 14.477 -6.008 1.00 23.54 107 VAL B O 1
ATOM 2763 N N . GLY B 1 92 ? 17.932 13.391 -7.215 1.00 2.43 108 GLY B N 1
ATOM 2764 C CA . GLY B 1 92 ? 17.782 12.335 -6.231 1.00 34.32 108 GLY B CA 1
ATOM 2765 C C . GLY B 1 92 ? 19.083 11.610 -5.955 1.00 25.41 108 GLY B C 1
ATOM 2766 O O . GLY B 1 92 ? 19.496 11.476 -4.803 1.00 14.12 108 GLY B O 1
ATOM 2770 N N . SER B 1 93 ? 19.733 11.137 -7.015 1.00 13.15 109 SER B N 1
ATOM 2771 C CA . SER B 1 93 ? 20.993 10.417 -6.880 1.00 62.23 109 SER B CA 1
ATOM 2772 C C . SER B 1 93 ? 22.112 11.356 -6.442 1.00 21.32 109 SER B C 1
ATOM 2773 O O . SER B 1 93 ? 23.050 10.945 -5.758 1.00 2.45 109 SER B O 1
ATOM 2781 N N . SER B 1 94 ? 22.006 12.620 -6.841 1.00 71.44 110 SER B N 1
ATOM 2782 C CA . SER B 1 94 ? 23.010 13.617 -6.493 1.00 51.45 110 SER B CA 1
ATOM 2783 C C . SER B 1 94 ? 23.029 13.868 -4.989 1.00 12.41 110 SER B C 1
ATOM 2784 O O . SER B 1 94 ? 24.086 13.843 -4.357 1.00 32.22 110 SER B O 1
ATOM 2792 N N . ALA B 1 95 ? 21.852 14.110 -4.421 1.00 11.03 111 ALA B N 1
ATOM 2793 C CA . ALA B 1 95 ? 21.732 14.363 -2.990 1.00 10.03 111 ALA B CA 1
ATOM 2794 C C . ALA B 1 95 ? 22.100 13.124 -2.181 1.00 14.13 111 ALA B C 1
ATOM 2795 O O . ALA B 1 95 ? 22.621 13.228 -1.071 1.00 40.35 111 ALA B O 1
ATOM 2802 N N . ALA B 1 96 ? 21.823 11.952 -2.743 1.00 4.02 112 ALA B N 1
ATOM 2803 C CA . ALA B 1 96 ? 22.126 10.693 -2.073 1.00 53.13 112 ALA B CA 1
ATOM 2804 C C . ALA B 1 96 ? 23.624 10.404 -2.099 1.00 31.03 112 ALA B C 1
ATOM 2805 O O . ALA B 1 96 ? 24.195 9.954 -1.107 1.00 12.53 112 ALA B O 1
ATOM 2812 N N . ALA B 1 97 ? 24.252 10.666 -3.239 1.00 62.25 113 ALA B N 1
ATOM 2813 C CA . ALA B 1 97 ? 25.683 10.435 -3.393 1.00 53.22 113 ALA B CA 1
ATOM 2814 C C . ALA B 1 97 ? 26.483 11.244 -2.376 1.00 74.43 113 ALA B C 1
ATOM 2815 O O . ALA B 1 97 ? 27.390 10.722 -1.729 1.00 34.24 113 ALA B O 1
ATOM 2822 N N . VAL B 1 98 ? 26.140 12.521 -2.242 1.00 73.52 114 VAL B N 1
ATOM 2823 C CA . VAL B 1 98 ? 26.824 13.401 -1.304 1.00 5.43 114 VAL B CA 1
ATOM 2824 C C . VAL B 1 98 ? 26.546 12.991 0.138 1.00 4.34 114 VAL B C 1
ATOM 2825 O O . VAL B 1 98 ? 27.442 12.998 0.981 1.00 23.13 114 VAL B O 1
ATOM 2838 N N . GLY B 1 99 ? 25.295 12.635 0.415 1.00 64.45 115 GLY B N 1
ATOM 2839 C CA . GLY B 1 99 ? 24.920 12.226 1.756 1.00 43.12 115 GLY B CA 1
ATOM 2840 C C . GLY B 1 99 ? 25.634 10.963 2.199 1.00 12.40 115 GLY B C 1
ATOM 2841 O O . GLY B 1 99 ? 25.813 10.732 3.394 1.00 12.32 115 GLY B O 1
ATOM 2845 N N . GLN B 1 100 ? 26.041 10.147 1.233 1.00 65.44 116 GLN B N 1
ATOM 2846 C CA . GLN B 1 100 ? 26.738 8.901 1.531 1.00 22.20 116 GLN B CA 1
ATOM 2847 C C . GLN B 1 100 ? 28.230 9.145 1.730 1.00 62.30 116 GLN B C 1
ATOM 2848 O O . GLN B 1 100 ? 28.882 8.457 2.515 1.00 44.51 116 GLN B O 1
ATOM 2862 N N . SER B 1 101 ? 28.765 10.128 1.012 1.00 22.51 117 SER B N 1
ATOM 2863 C CA . SER B 1 101 ? 30.181 10.460 1.107 1.00 51.23 117 SER B CA 1
ATOM 2864 C C . SER B 1 101 ? 30.537 10.925 2.515 1.00 61.54 117 SER B C 1
ATOM 2865 O O . SER B 1 101 ? 31.594 10.582 3.044 1.00 1.44 117 SER B O 1
ATOM 2873 N N . MET B 1 102 ? 29.648 11.708 3.115 1.00 30.55 118 MET B N 1
ATOM 2874 C CA . MET B 1 102 ? 29.867 12.220 4.463 1.00 22.41 118 MET B CA 1
ATOM 2875 C C . MET B 1 102 ? 30.173 11.083 5.433 1.00 44.41 118 MET B C 1
ATOM 2876 O O . MET B 1 102 ? 30.874 11.276 6.427 1.00 54.24 118 MET B O 1
ATOM 2890 N N . GLN B 1 103 ? 29.645 9.900 5.138 1.00 53.03 119 GLN B N 1
ATOM 2891 C CA . GLN B 1 103 ? 29.863 8.734 5.986 1.00 71.43 119 GLN B CA 1
ATOM 2892 C C . GLN B 1 103 ? 31.332 8.324 5.981 1.00 72.11 119 GLN B C 1
ATOM 2893 O O . GLN B 1 103 ? 31.816 7.699 6.924 1.00 65.31 119 GLN B O 1
ATOM 2907 N N . VAL B 1 104 ? 32.038 8.681 4.912 1.00 11.55 120 VAL B N 1
ATOM 2908 C CA . VAL B 1 104 ? 33.452 8.353 4.785 1.00 64.41 120 VAL B CA 1
ATOM 2909 C C . VAL B 1 104 ? 34.321 9.360 5.529 1.00 14.35 120 VAL B C 1
ATOM 2910 O O . VAL B 1 104 ? 35.456 9.064 5.902 1.00 74.30 120 VAL B O 1
ATOM 2923 N N . VAL B 1 105 ? 33.779 10.556 5.743 1.00 33.22 121 VAL B N 1
ATOM 2924 C CA . VAL B 1 105 ? 34.503 11.609 6.445 1.00 75.33 121 VAL B CA 1
ATOM 2925 C C . VAL B 1 105 ? 34.454 11.398 7.953 1.00 44.32 121 VAL B C 1
ATOM 2926 O O . VAL B 1 105 ? 35.378 11.779 8.673 1.00 70.03 121 VAL B O 1
ATOM 2939 N N . MET B 1 106 ? 33.372 10.789 8.426 1.00 24.13 122 MET B N 1
ATOM 2940 C CA . MET B 1 106 ? 33.205 10.526 9.851 1.00 71.12 122 MET B CA 1
ATOM 2941 C C . MET B 1 106 ? 33.523 9.070 10.176 1.00 34.41 122 MET B C 1
ATOM 2942 O O . MET B 1 106 ? 33.524 8.669 11.339 1.00 33.30 122 MET B O 1
ATOM 2956 N N . GLY B 1 107 ? 33.791 8.281 9.139 1.00 13.14 123 GLY B N 1
ATOM 2957 C CA . GLY B 1 107 ? 34.106 6.878 9.336 1.00 52.42 123 GLY B CA 1
ATOM 2958 C C . GLY B 1 107 ? 34.077 6.090 8.041 1.00 10.43 123 GLY B C 1
ATOM 2959 O O . GLY B 1 107 ? 35.046 5.415 7.695 1.00 4.32 123 GLY B O 1
ATOM 2963 N N . VAL A 1 1 ? 31.019 15.251 14.207 1.00 24.25 17 VAL A N 2
ATOM 2964 C CA . VAL A 1 1 ? 30.243 15.864 13.137 1.00 64.40 17 VAL A CA 2
ATOM 2965 C C . VAL A 1 1 ? 29.341 14.840 12.456 1.00 71.01 17 VAL A C 2
ATOM 2966 O O . VAL A 1 1 ? 28.425 15.197 11.717 1.00 33.24 17 VAL A O 2
ATOM 2979 N N . GLY A 1 2 ? 29.607 13.562 12.712 1.00 55.03 18 GLY A N 2
ATOM 2980 C CA . GLY A 1 2 ? 28.811 12.505 12.116 1.00 22.11 18 GLY A CA 2
ATOM 2981 C C . GLY A 1 2 ? 27.341 12.619 12.466 1.00 4.05 18 GLY A C 2
ATOM 2982 O O . GLY A 1 2 ? 26.478 12.566 11.589 1.00 63.22 18 GLY A O 2
ATOM 2986 N N . THR A 1 3 ? 27.051 12.775 13.754 1.00 3.53 19 THR A N 2
ATOM 2987 C CA . THR A 1 3 ? 25.676 12.894 14.220 1.00 23.25 19 THR A CA 2
ATOM 2988 C C . THR A 1 3 ? 24.973 14.076 13.564 1.00 60.32 19 THR A C 2
ATOM 2989 O O . THR A 1 3 ? 23.793 13.998 13.220 1.00 21.05 19 THR A O 2
ATOM 3000 N N . THR A 1 4 ? 25.705 15.172 13.390 1.00 72.15 20 THR A N 2
ATOM 3001 C CA . THR A 1 4 ? 25.151 16.371 12.773 1.00 44.51 20 THR A CA 2
ATOM 3002 C C . THR A 1 4 ? 24.745 16.109 11.327 1.00 14.41 20 THR A C 2
ATOM 3003 O O . THR A 1 4 ? 23.728 16.617 10.856 1.00 55.41 20 THR A O 2
ATOM 3014 N N . VAL A 1 5 ? 25.547 15.312 10.628 1.00 65.23 21 VAL A N 2
ATOM 3015 C CA . VAL A 1 5 ? 25.269 14.981 9.235 1.00 1.40 21 VAL A CA 2
ATOM 3016 C C . VAL A 1 5 ? 24.066 14.050 9.121 1.00 54.44 21 VAL A C 2
ATOM 3017 O O . VAL A 1 5 ? 23.233 14.204 8.228 1.00 5.01 21 VAL A O 2
ATOM 3030 N N . ALA A 1 6 ? 23.984 13.085 10.030 1.00 31.40 22 ALA A N 2
ATOM 3031 C CA . ALA A 1 6 ? 22.882 12.131 10.033 1.00 34.10 22 ALA A CA 2
ATOM 3032 C C . ALA A 1 6 ? 21.571 12.807 10.420 1.00 71.42 22 ALA A C 2
ATOM 3033 O O . ALA A 1 6 ? 20.497 12.220 10.292 1.00 23.24 22 ALA A O 2
ATOM 3040 N N . SER A 1 7 ? 21.667 14.045 10.894 1.00 32.33 23 SER A N 2
ATOM 3041 C CA . SER A 1 7 ? 20.488 14.800 11.304 1.00 60.20 23 SER A CA 2
ATOM 3042 C C . SER A 1 7 ? 19.946 15.632 10.146 1.00 61.41 23 SER A C 2
ATOM 3043 O O . SER A 1 7 ? 18.736 15.696 9.923 1.00 4.53 23 SER A O 2
ATOM 3051 N N . THR A 1 8 ? 20.850 16.269 9.408 1.00 21.41 24 THR A N 2
ATOM 3052 C CA . THR A 1 8 ? 20.464 17.097 8.273 1.00 33.20 24 THR A CA 2
ATOM 3053 C C . THR A 1 8 ? 20.155 16.244 7.048 1.00 32.40 24 THR A C 2
ATOM 3054 O O . THR A 1 8 ? 19.357 16.631 6.193 1.00 1.10 24 THR A O 2
ATOM 3065 N N . THR A 1 9 ? 20.791 15.079 6.968 1.00 13.04 25 THR A N 2
ATOM 3066 C CA . THR A 1 9 ? 20.585 14.170 5.848 1.00 72.12 25 THR A CA 2
ATOM 3067 C C . THR A 1 9 ? 19.202 13.530 5.907 1.00 13.51 25 THR A C 2
ATOM 3068 O O . THR A 1 9 ? 18.616 13.200 4.876 1.00 41.54 25 THR A O 2
ATOM 3079 N N . SER A 1 10 ? 18.686 13.359 7.120 1.00 60.14 26 SER A N 2
ATOM 3080 C CA . SER A 1 10 ? 17.372 12.755 7.313 1.00 54.23 26 SER A CA 2
ATOM 3081 C C . SER A 1 10 ? 16.269 13.686 6.820 1.00 42.30 26 SER A C 2
ATOM 3082 O O . SER A 1 10 ? 15.230 13.234 6.338 1.00 24.13 26 SER A O 2
ATOM 3090 N N . ARG A 1 11 ? 16.503 14.989 6.944 1.00 62.33 27 ARG A N 2
ATOM 3091 C CA . ARG A 1 11 ? 15.529 15.983 6.513 1.00 35.15 27 ARG A CA 2
ATOM 3092 C C . ARG A 1 11 ? 15.719 16.327 5.038 1.00 3.25 27 ARG A C 2
ATOM 3093 O O . ARG A 1 11 ? 14.795 16.805 4.377 1.00 44.42 27 ARG A O 2
ATOM 3114 N N . LEU A 1 12 ? 16.921 16.081 4.529 1.00 31.41 28 LEU A N 2
ATOM 3115 C CA . LEU A 1 12 ? 17.232 16.364 3.132 1.00 4.30 28 LEU A CA 2
ATOM 3116 C C . LEU A 1 12 ? 16.644 15.297 2.216 1.00 64.10 28 LEU A C 2
ATOM 3117 O O . LEU A 1 12 ? 16.456 15.525 1.020 1.00 4.20 28 LEU A O 2
ATOM 3133 N N . SER A 1 13 ? 16.353 14.130 2.784 1.00 11.04 29 SER A N 2
ATOM 3134 C CA . SER A 1 13 ? 15.787 13.026 2.018 1.00 35.12 29 SER A CA 2
ATOM 3135 C C . SER A 1 13 ? 14.292 13.232 1.792 1.00 71.31 29 SER A C 2
ATOM 3136 O O . SER A 1 13 ? 13.613 12.374 1.228 1.00 60.21 29 SER A O 2
ATOM 3144 N N . THR A 1 14 ? 13.784 14.378 2.237 1.00 42.24 30 THR A N 2
ATOM 3145 C CA . THR A 1 14 ? 12.371 14.698 2.085 1.00 71.01 30 THR A CA 2
ATOM 3146 C C . THR A 1 14 ? 12.119 15.483 0.803 1.00 45.13 30 THR A C 2
ATOM 3147 O O . THR A 1 14 ? 13.037 16.080 0.239 1.00 22.15 30 THR A O 2
ATOM 3158 N N . ALA A 1 15 ? 10.871 15.478 0.347 1.00 64.11 31 ALA A N 2
ATOM 3159 C CA . ALA A 1 15 ? 10.499 16.192 -0.868 1.00 53.42 31 ALA A CA 2
ATOM 3160 C C . ALA A 1 15 ? 10.884 17.665 -0.779 1.00 41.04 31 ALA A C 2
ATOM 3161 O O . ALA A 1 15 ? 11.154 18.307 -1.793 1.00 32.24 31 ALA A O 2
ATOM 3168 N N . GLU A 1 16 ? 10.908 18.194 0.441 1.00 64.12 32 GLU A N 2
ATOM 3169 C CA . GLU A 1 16 ? 11.260 19.591 0.661 1.00 21.21 32 GLU A CA 2
ATOM 3170 C C . GLU A 1 16 ? 12.636 19.904 0.080 1.00 60.41 32 GLU A C 2
ATOM 3171 O O . GLU A 1 16 ? 12.790 20.835 -0.710 1.00 71.25 32 GLU A O 2
ATOM 3183 N N . ALA A 1 17 ? 13.632 19.120 0.478 1.00 54.05 33 ALA A N 2
ATOM 3184 C CA . ALA A 1 17 ? 14.994 19.312 -0.004 1.00 5.32 33 ALA A CA 2
ATOM 3185 C C . ALA A 1 17 ? 15.062 19.187 -1.522 1.00 11.43 33 ALA A C 2
ATOM 3186 O O . ALA A 1 17 ? 15.790 19.928 -2.183 1.00 13.12 33 ALA A O 2
ATOM 3193 N N . SER A 1 18 ? 14.301 18.244 -2.068 1.00 35.42 34 SER A N 2
ATOM 3194 C CA . SER A 1 18 ? 14.279 18.020 -3.509 1.00 62.33 34 SER A CA 2
ATOM 3195 C C . SER A 1 18 ? 13.912 19.301 -4.253 1.00 72.22 34 SER A C 2
ATOM 3196 O O . SER A 1 18 ? 14.597 19.703 -5.194 1.00 42.52 34 SER A O 2
ATOM 3204 N N . SER A 1 19 ? 12.826 19.936 -3.825 1.00 12.31 35 SER A N 2
ATOM 3205 C CA . SER A 1 19 ? 12.366 21.170 -4.452 1.00 62.10 35 SER A CA 2
ATOM 3206 C C . SER A 1 19 ? 13.449 22.242 -4.401 1.00 74.13 35 SER A C 2
ATOM 3207 O O . SER A 1 19 ? 13.816 22.819 -5.426 1.00 25.55 35 SER A O 2
ATOM 3215 N N . ARG A 1 20 ? 13.957 22.505 -3.201 1.00 74.14 36 ARG A N 2
ATOM 3216 C CA . ARG A 1 20 ? 14.998 23.509 -3.016 1.00 74.33 36 ARG A CA 2
ATOM 3217 C C . ARG A 1 20 ? 16.131 23.310 -4.019 1.00 42.34 36 ARG A C 2
ATOM 3218 O O . ARG A 1 20 ? 16.567 24.257 -4.675 1.00 25.13 36 ARG A O 2
ATOM 3239 N N . ILE A 1 21 ? 16.604 22.073 -4.131 1.00 21.15 37 ILE A N 2
ATOM 3240 C CA . ILE A 1 21 ? 17.685 21.750 -5.053 1.00 33.11 37 ILE A CA 2
ATOM 3241 C C . ILE A 1 21 ? 17.331 22.157 -6.480 1.00 1.03 37 ILE A C 2
ATOM 3242 O O . ILE A 1 21 ? 18.176 22.659 -7.221 1.00 14.53 37 ILE A O 2
ATOM 3258 N N . SER A 1 22 ? 16.076 21.938 -6.857 1.00 74.31 38 SER A N 2
ATOM 3259 C CA . SER A 1 22 ? 15.609 22.280 -8.196 1.00 63.14 38 SER A CA 2
ATOM 3260 C C . SER A 1 22 ? 15.846 23.757 -8.494 1.00 2.53 38 SER A C 2
ATOM 3261 O O . SER A 1 22 ? 16.344 24.116 -9.561 1.00 0.34 38 SER A O 2
ATOM 3269 N N . THR A 1 23 ? 15.485 24.611 -7.541 1.00 10.11 39 THR A N 2
ATOM 3270 C CA . THR A 1 23 ? 15.656 26.050 -7.699 1.00 12.23 39 THR A CA 2
ATOM 3271 C C . THR A 1 23 ? 17.126 26.442 -7.606 1.00 33.42 39 THR A C 2
ATOM 3272 O O . THR A 1 23 ? 17.564 27.400 -8.243 1.00 61.35 39 THR A O 2
ATOM 3283 N N . ALA A 1 24 ? 17.884 25.696 -6.809 1.00 43.00 40 ALA A N 2
ATOM 3284 C CA . ALA A 1 24 ? 19.306 25.964 -6.636 1.00 31.01 40 ALA A CA 2
ATOM 3285 C C . ALA A 1 24 ? 20.077 25.690 -7.922 1.00 71.13 40 ALA A C 2
ATOM 3286 O O . ALA A 1 24 ? 20.987 26.436 -8.283 1.00 55.20 40 ALA A O 2
ATOM 3293 N N . ALA A 1 25 ? 19.708 24.615 -8.611 1.00 22.03 41 ALA A N 2
ATOM 3294 C CA . ALA A 1 25 ? 20.364 24.243 -9.858 1.00 71.14 41 ALA A CA 2
ATOM 3295 C C . ALA A 1 25 ? 19.751 24.983 -11.043 1.00 12.31 41 ALA A C 2
ATOM 3296 O O . ALA A 1 25 ? 20.463 25.441 -11.936 1.00 12.21 41 ALA A O 2
ATOM 3303 N N . SER A 1 26 ? 18.427 25.095 -11.044 1.00 3.32 42 SER A N 2
ATOM 3304 C CA . SER A 1 26 ? 17.719 25.775 -12.121 1.00 33.52 42 SER A CA 2
ATOM 3305 C C . SER A 1 26 ? 18.204 27.214 -12.268 1.00 51.25 42 SER A C 2
ATOM 3306 O O . SER A 1 26 ? 18.241 27.761 -13.371 1.00 34.01 42 SER A O 2
ATOM 3314 N N . THR A 1 27 ? 18.578 27.823 -11.147 1.00 72.03 43 THR A N 2
ATOM 3315 C CA . THR A 1 27 ? 19.062 29.198 -11.149 1.00 14.42 43 THR A CA 2
ATOM 3316 C C . THR A 1 27 ? 20.578 29.248 -11.295 1.00 64.14 43 THR A C 2
ATOM 3317 O O . THR A 1 27 ? 21.125 30.183 -11.881 1.00 61.14 43 THR A O 2
ATOM 3328 N N . LEU A 1 28 ? 21.253 28.236 -10.762 1.00 3.03 44 LEU A N 2
ATOM 3329 C CA . LEU A 1 28 ? 22.708 28.163 -10.835 1.00 1.01 44 LEU A CA 2
ATOM 3330 C C . LEU A 1 28 ? 23.180 28.130 -12.285 1.00 44.14 44 LEU A C 2
ATOM 3331 O O . LEU A 1 28 ? 24.255 28.634 -12.610 1.00 71.14 44 LEU A O 2
ATOM 3347 N N . VAL A 1 29 ? 22.368 27.534 -13.152 1.00 63.40 45 VAL A N 2
ATOM 3348 C CA . VAL A 1 29 ? 22.701 27.437 -14.569 1.00 30.22 45 VAL A CA 2
ATOM 3349 C C . VAL A 1 29 ? 21.610 28.063 -15.432 1.00 41.34 45 VAL A C 2
ATOM 3350 O O . VAL A 1 29 ? 21.484 27.745 -16.614 1.00 62.53 45 VAL A O 2
ATOM 3363 N N . SER A 1 30 ? 20.827 28.954 -14.834 1.00 51.23 46 SER A N 2
ATOM 3364 C CA . SER A 1 30 ? 19.745 29.622 -15.548 1.00 52.45 46 SER A CA 2
ATOM 3365 C C . SER A 1 30 ? 20.288 30.438 -16.717 1.00 53.01 46 SER A C 2
ATOM 3366 O O . SER A 1 30 ? 19.935 30.201 -17.871 1.00 63.31 46 SER A O 2
ATOM 3374 N N . GLY A 1 31 ? 21.151 31.401 -16.408 1.00 0.44 47 GLY A N 2
ATOM 3375 C CA . GLY A 1 31 ? 21.729 32.240 -17.442 1.00 64.21 47 GLY A CA 2
ATOM 3376 C C . GLY A 1 31 ? 22.417 31.432 -18.525 1.00 23.13 47 GLY A C 2
ATOM 3377 O O . GLY A 1 31 ? 22.615 31.915 -19.638 1.00 52.14 47 GLY A O 2
ATOM 3381 N N . GLY A 1 32 ? 22.782 30.196 -18.197 1.00 61.25 48 GLY A N 2
ATOM 3382 C CA . GLY A 1 32 ? 23.449 29.340 -19.161 1.00 54.35 48 GLY A CA 2
ATOM 3383 C C . GLY A 1 32 ? 24.756 28.779 -18.633 1.00 33.04 48 GLY A C 2
ATOM 3384 O O . GLY A 1 32 ? 25.493 28.115 -19.360 1.00 60.22 48 GLY A O 2
ATOM 3388 N N . TYR A 1 33 ? 25.043 29.051 -17.365 1.00 40.53 49 TYR A N 2
ATOM 3389 C CA . TYR A 1 33 ? 26.271 28.572 -16.741 1.00 10.23 49 TYR A CA 2
ATOM 3390 C C . TYR A 1 33 ? 26.333 28.983 -15.273 1.00 33.12 49 TYR A C 2
ATOM 3391 O O . TYR A 1 33 ? 25.390 29.572 -14.741 1.00 62.20 49 TYR A O 2
ATOM 3409 N N . LEU A 1 34 ? 27.448 28.670 -14.624 1.00 42.53 50 LEU A N 2
ATOM 3410 C CA . LEU A 1 34 ? 27.635 29.007 -13.217 1.00 71.12 50 LEU A CA 2
ATOM 3411 C C . LEU A 1 34 ? 27.842 30.508 -13.039 1.00 3.03 50 LEU A C 2
ATOM 3412 O O . LEU A 1 34 ? 28.856 31.059 -13.463 1.00 33.10 50 LEU A O 2
ATOM 3428 N N . ASN A 1 35 ? 26.873 31.162 -12.406 1.00 62.31 51 ASN A N 2
ATOM 3429 C CA . ASN A 1 35 ? 26.949 32.599 -12.170 1.00 60.02 51 ASN A CA 2
ATOM 3430 C C . ASN A 1 35 ? 27.301 32.893 -10.714 1.00 40.05 51 ASN A C 2
ATOM 3431 O O . ASN A 1 35 ? 26.537 32.576 -9.802 1.00 53.21 51 ASN A O 2
ATOM 3442 N N . THR A 1 36 ? 28.464 33.501 -10.505 1.00 15.51 52 THR A N 2
ATOM 3443 C CA . THR A 1 36 ? 28.919 33.838 -9.162 1.00 54.51 52 THR A CA 2
ATOM 3444 C C . THR A 1 36 ? 28.018 34.889 -8.523 1.00 51.23 52 THR A C 2
ATOM 3445 O O . THR A 1 36 ? 27.982 35.030 -7.301 1.00 41.02 52 THR A O 2
ATOM 3456 N N . ALA A 1 37 ? 27.291 35.625 -9.358 1.00 42.04 53 ALA A N 2
ATOM 3457 C CA . ALA A 1 37 ? 26.388 36.661 -8.875 1.00 22.25 53 ALA A CA 2
ATOM 3458 C C . ALA A 1 37 ? 25.167 36.050 -8.194 1.00 13.45 53 ALA A C 2
ATOM 3459 O O . ALA A 1 37 ? 24.384 36.753 -7.556 1.00 12.44 53 ALA A O 2
ATOM 3466 N N . ALA A 1 38 ? 25.011 34.738 -8.333 1.00 42.14 54 ALA A N 2
ATOM 3467 C CA . ALA A 1 38 ? 23.887 34.033 -7.730 1.00 51.13 54 ALA A CA 2
ATOM 3468 C C . ALA A 1 38 ? 24.365 33.022 -6.693 1.00 53.22 54 ALA A C 2
ATOM 3469 O O . ALA A 1 38 ? 23.595 32.586 -5.837 1.00 2.53 54 ALA A O 2
ATOM 3476 N N . LEU A 1 39 ? 25.639 32.654 -6.777 1.00 12.35 55 LEU A N 2
ATOM 3477 C CA . LEU A 1 39 ? 26.220 31.693 -5.845 1.00 74.41 55 LEU A CA 2
ATOM 3478 C C . LEU A 1 39 ? 25.819 32.017 -4.409 1.00 24.34 55 LEU A C 2
ATOM 3479 O O . LEU A 1 39 ? 25.275 31.180 -3.687 1.00 13.41 55 LEU A O 2
ATOM 3495 N N . PRO A 1 40 ? 26.091 33.259 -3.984 1.00 52.14 56 PRO A N 2
ATOM 3496 C CA . PRO A 1 40 ? 25.764 33.723 -2.632 1.00 50.53 56 PRO A CA 2
ATOM 3497 C C . PRO A 1 40 ? 24.263 33.873 -2.418 1.00 3.23 56 PRO A C 2
ATOM 3498 O O . PRO A 1 40 ? 23.786 33.885 -1.282 1.00 15.14 56 PRO A O 2
ATOM 3509 N N . SER A 1 41 ? 23.521 33.986 -3.514 1.00 65.34 57 SER A N 2
ATOM 3510 C CA . SER A 1 41 ? 22.072 34.138 -3.445 1.00 74.12 57 SER A CA 2
ATOM 3511 C C . SER A 1 41 ? 21.396 32.795 -3.188 1.00 72.42 57 SER A C 2
ATOM 3512 O O . SER A 1 41 ? 20.493 32.689 -2.357 1.00 54.25 57 SER A O 2
ATOM 3520 N N . VAL A 1 42 ? 21.839 31.769 -3.909 1.00 45.20 58 VAL A N 2
ATOM 3521 C CA . VAL A 1 42 ? 21.279 30.431 -3.758 1.00 60.03 58 VAL A CA 2
ATOM 3522 C C . VAL A 1 42 ? 21.593 29.855 -2.383 1.00 2.13 58 VAL A C 2
ATOM 3523 O O . VAL A 1 42 ? 20.735 29.247 -1.742 1.00 33.44 58 VAL A O 2
ATOM 3536 N N . ILE A 1 43 ? 22.829 30.049 -1.933 1.00 32.23 59 ILE A N 2
ATOM 3537 C CA . ILE A 1 43 ? 23.256 29.550 -0.632 1.00 32.34 59 ILE A CA 2
ATOM 3538 C C . ILE A 1 43 ? 22.453 30.193 0.494 1.00 70.44 59 ILE A C 2
ATOM 3539 O O . ILE A 1 43 ? 22.056 29.524 1.447 1.00 54.44 59 ILE A O 2
ATOM 3555 N N . ALA A 1 44 ? 22.216 31.495 0.375 1.00 33.11 60 ALA A N 2
ATOM 3556 C CA . ALA A 1 44 ? 21.457 32.229 1.380 1.00 43.11 60 ALA A CA 2
ATOM 3557 C C . ALA A 1 44 ? 19.995 31.796 1.388 1.00 2.13 60 ALA A C 2
ATOM 3558 O O . ALA A 1 44 ? 19.327 31.850 2.421 1.00 3.14 60 ALA A O 2
ATOM 3565 N N . ASP A 1 45 ? 19.504 31.366 0.232 1.00 35.22 61 ASP A N 2
ATOM 3566 C CA . ASP A 1 45 ? 18.120 30.924 0.105 1.00 24.54 61 ASP A CA 2
ATOM 3567 C C . ASP A 1 45 ? 17.899 29.612 0.853 1.00 53.01 61 ASP A C 2
ATOM 3568 O O . ASP A 1 45 ? 17.035 29.521 1.727 1.00 13.00 61 ASP A O 2
ATOM 3577 N N . LEU A 1 46 ? 18.684 28.599 0.504 1.00 24.44 62 LEU A N 2
ATOM 3578 C CA . LEU A 1 46 ? 18.573 27.292 1.141 1.00 45.22 62 LEU A CA 2
ATOM 3579 C C . LEU A 1 46 ? 18.635 27.419 2.660 1.00 24.02 62 LEU A C 2
ATOM 3580 O O . LEU A 1 46 ? 17.840 26.811 3.377 1.00 22.12 62 LEU A O 2
ATOM 3596 N N . PHE A 1 47 ? 19.583 28.214 3.144 1.00 10.04 63 PHE A N 2
ATOM 3597 C CA . PHE A 1 47 ? 19.748 28.423 4.578 1.00 52.32 63 PHE A CA 2
ATOM 3598 C C . PHE A 1 47 ? 18.518 29.100 5.174 1.00 24.50 63 PHE A C 2
ATOM 3599 O O . PHE A 1 47 ? 18.219 28.939 6.357 1.00 15.44 63 PHE A O 2
ATOM 3616 N N . ALA A 1 48 ? 17.807 29.858 4.345 1.00 33.04 64 ALA A N 2
ATOM 3617 C CA . ALA A 1 48 ? 16.608 30.559 4.789 1.00 53.02 64 ALA A CA 2
ATOM 3618 C C . ALA A 1 48 ? 15.419 29.609 4.880 1.00 43.54 64 ALA A C 2
ATOM 3619 O O . ALA A 1 48 ? 14.761 29.523 5.917 1.00 62.21 64 ALA A O 2
ATOM 3626 N N . GLN A 1 49 ? 15.150 28.899 3.789 1.00 33.53 65 GLN A N 2
ATOM 3627 C CA . GLN A 1 49 ? 14.038 27.957 3.746 1.00 3.55 65 GLN A CA 2
ATOM 3628 C C . GLN A 1 49 ? 14.133 26.951 4.890 1.00 71.43 65 GLN A C 2
ATOM 3629 O O . GLN A 1 49 ? 13.183 26.769 5.651 1.00 45.03 65 GLN A O 2
ATOM 3643 N N . VAL A 1 50 ? 15.287 26.301 5.005 1.00 60.43 66 VAL A N 2
ATOM 3644 C CA . VAL A 1 50 ? 15.507 25.313 6.054 1.00 10.35 66 VAL A CA 2
ATOM 3645 C C . VAL A 1 50 ? 15.560 25.975 7.427 1.00 1.32 66 VAL A C 2
ATOM 3646 O O . VAL A 1 50 ? 15.083 25.418 8.415 1.00 4.14 66 VAL A O 2
ATOM 3659 N N . GLY A 1 51 ? 16.144 27.168 7.482 1.00 54.25 67 GLY A N 2
ATOM 3660 C CA . GLY A 1 51 ? 16.249 27.886 8.738 1.00 54.34 67 GLY A CA 2
ATOM 3661 C C . GLY A 1 51 ? 14.895 28.242 9.318 1.00 62.44 67 GLY A C 2
ATOM 3662 O O . GLY A 1 51 ? 14.761 28.436 10.525 1.00 33.01 67 GLY A O 2
ATOM 3666 N N . ALA A 1 52 ? 13.888 28.327 8.454 1.00 14.34 68 ALA A N 2
ATOM 3667 C CA . ALA A 1 52 ? 12.538 28.662 8.888 1.00 22.35 68 ALA A CA 2
ATOM 3668 C C . ALA A 1 52 ? 11.803 27.426 9.397 1.00 11.13 68 ALA A C 2
ATOM 3669 O O . ALA A 1 52 ? 10.891 27.529 10.219 1.00 61.15 68 ALA A O 2
ATOM 3676 N N . SER A 1 53 ? 12.205 26.259 8.904 1.00 61.23 69 SER A N 2
ATOM 3677 C CA . SER A 1 53 ? 11.582 25.003 9.306 1.00 33.30 69 SER A CA 2
ATOM 3678 C C . SER A 1 53 ? 12.210 24.472 10.591 1.00 74.42 69 SER A C 2
ATOM 3679 O O . SER A 1 53 ? 11.534 23.864 11.421 1.00 72.40 69 SER A O 2
ATOM 3687 N N . SER A 1 54 ? 13.510 24.704 10.746 1.00 11.12 70 SER A N 2
ATOM 3688 C CA . SER A 1 54 ? 14.232 24.246 11.927 1.00 35.04 70 SER A CA 2
ATOM 3689 C C . SER A 1 54 ? 14.805 25.427 12.705 1.00 21.20 70 SER A C 2
ATOM 3690 O O . SER A 1 54 ? 16.016 25.647 12.747 1.00 31.43 70 SER A O 2
ATOM 3698 N N . PRO A 1 55 ? 13.915 26.204 13.339 1.00 34.31 71 PRO A N 2
ATOM 3699 C CA . PRO A 1 55 ? 14.307 27.376 14.129 1.00 63.13 71 PRO A CA 2
ATOM 3700 C C . PRO A 1 55 ? 15.033 26.991 15.414 1.00 72.30 71 PRO A C 2
ATOM 3701 O O . PRO A 1 55 ? 15.804 27.778 15.961 1.00 44.25 71 PRO A O 2
ATOM 3712 N N . GLY A 1 56 ? 14.778 25.776 15.891 1.00 52.12 72 GLY A N 2
ATOM 3713 C CA . GLY A 1 56 ? 15.416 25.309 17.108 1.00 63.01 72 GLY A CA 2
ATOM 3714 C C . GLY A 1 56 ? 16.751 24.640 16.844 1.00 60.11 72 GLY A C 2
ATOM 3715 O O . GLY A 1 56 ? 17.428 24.202 17.774 1.00 71.24 72 GLY A O 2
ATOM 3719 N N . VAL A 1 57 ? 17.129 24.560 15.573 1.00 73.15 73 VAL A N 2
ATOM 3720 C CA . VAL A 1 57 ? 18.391 23.940 15.188 1.00 64.23 73 VAL A CA 2
ATOM 3721 C C . VAL A 1 57 ? 19.566 24.876 15.449 1.00 1.01 73 VAL A C 2
ATOM 3722 O O . VAL A 1 57 ? 19.379 26.041 15.799 1.00 71.12 73 VAL A O 2
ATOM 3735 N N . SER A 1 58 ? 20.778 24.358 15.276 1.00 73.25 74 SER A N 2
ATOM 3736 C CA . SER A 1 58 ? 21.984 25.147 15.495 1.00 43.40 74 SER A CA 2
ATOM 3737 C C . SER A 1 58 ? 22.538 25.673 14.174 1.00 1.35 74 SER A C 2
ATOM 3738 O O . SER A 1 58 ? 22.393 25.037 13.130 1.00 44.42 74 SER A O 2
ATOM 3746 N N . ASP A 1 59 ? 23.170 26.840 14.228 1.00 0.14 75 ASP A N 2
ATOM 3747 C CA . ASP A 1 59 ? 23.746 27.454 13.038 1.00 75.21 75 ASP A CA 2
ATOM 3748 C C . ASP A 1 59 ? 24.651 26.470 12.303 1.00 23.01 75 ASP A C 2
ATOM 3749 O O . ASP A 1 59 ? 24.714 26.468 11.074 1.00 35.10 75 ASP A O 2
ATOM 3758 N N . SER A 1 60 ? 25.351 25.635 13.064 1.00 22.33 76 SER A N 2
ATOM 3759 C CA . SER A 1 60 ? 26.256 24.649 12.486 1.00 33.45 76 SER A CA 2
ATOM 3760 C C . SER A 1 60 ? 25.477 23.562 11.750 1.00 33.51 76 SER A C 2
ATOM 3761 O O . SER A 1 60 ? 25.760 23.257 10.592 1.00 34.12 76 SER A O 2
ATOM 3769 N N . GLU A 1 61 ? 24.495 22.982 12.432 1.00 42.10 77 GLU A N 2
ATOM 3770 C CA . GLU A 1 61 ? 23.676 21.929 11.844 1.00 30.12 77 GLU A CA 2
ATOM 3771 C C . GLU A 1 61 ? 22.992 22.417 10.570 1.00 13.52 77 GLU A C 2
ATOM 3772 O O . GLU A 1 61 ? 23.055 21.764 9.529 1.00 54.02 77 GLU A O 2
ATOM 3784 N N . VAL A 1 62 ? 22.340 23.572 10.662 1.00 33.44 78 VAL A N 2
ATOM 3785 C CA . VAL A 1 62 ? 21.645 24.150 9.518 1.00 72.42 78 VAL A CA 2
ATOM 3786 C C . VAL A 1 62 ? 22.604 24.392 8.358 1.00 34.25 78 VAL A C 2
ATOM 3787 O O . VAL A 1 62 ? 22.220 24.302 7.191 1.00 63.42 78 VAL A O 2
ATOM 3800 N N . LEU A 1 63 ? 23.853 24.702 8.685 1.00 24.22 79 LEU A N 2
ATOM 3801 C CA . LEU A 1 63 ? 24.869 24.958 7.670 1.00 44.34 79 LEU A CA 2
ATOM 3802 C C . LEU A 1 63 ? 25.179 23.690 6.880 1.00 54.15 79 LEU A C 2
ATOM 3803 O O . LEU A 1 63 ? 25.307 23.727 5.655 1.00 11.41 79 LEU A O 2
ATOM 3819 N N . ILE A 1 64 ? 25.297 22.572 7.587 1.00 72.54 80 ILE A N 2
ATOM 3820 C CA . ILE A 1 64 ? 25.589 21.293 6.950 1.00 62.50 80 ILE A CA 2
ATOM 3821 C C . ILE A 1 64 ? 24.507 20.922 5.941 1.00 12.30 80 ILE A C 2
ATOM 3822 O O . ILE A 1 64 ? 24.746 20.140 5.021 1.00 34.34 80 ILE A O 2
ATOM 3838 N N . GLN A 1 65 ? 23.319 21.489 6.121 1.00 72.50 81 GLN A N 2
ATOM 3839 C CA . GLN A 1 65 ? 22.200 21.219 5.225 1.00 43.44 81 GLN A CA 2
ATOM 3840 C C . GLN A 1 65 ? 22.286 22.082 3.970 1.00 44.30 81 GLN A C 2
ATOM 3841 O O . GLN A 1 65 ? 21.957 21.633 2.872 1.00 31.30 81 GLN A O 2
ATOM 3855 N N . VAL A 1 66 ? 22.732 23.323 4.140 1.00 4.10 82 VAL A N 2
ATOM 3856 C CA . VAL A 1 66 ? 22.862 24.248 3.022 1.00 51.32 82 VAL A CA 2
ATOM 3857 C C . VAL A 1 66 ? 23.848 23.723 1.986 1.00 61.24 82 VAL A C 2
ATOM 3858 O O . VAL A 1 66 ? 23.658 23.905 0.782 1.00 4.13 82 VAL A O 2
ATOM 3871 N N . LEU A 1 67 ? 24.902 23.068 2.459 1.00 41.52 83 LEU A N 2
ATOM 3872 C CA . LEU A 1 67 ? 25.921 22.514 1.573 1.00 63.52 83 LEU A CA 2
ATOM 3873 C C . LEU A 1 67 ? 25.450 21.200 0.957 1.00 43.50 83 LEU A C 2
ATOM 3874 O O . LEU A 1 67 ? 25.874 20.828 -0.137 1.00 73.33 83 LEU A O 2
ATOM 3890 N N . LEU A 1 68 ? 24.571 20.502 1.667 1.00 24.01 84 LEU A N 2
ATOM 3891 C CA . LEU A 1 68 ? 24.040 19.230 1.190 1.00 65.31 84 LEU A CA 2
ATOM 3892 C C . LEU A 1 68 ? 23.187 19.429 -0.059 1.00 50.11 84 LEU A C 2
ATOM 3893 O O . LEU A 1 68 ? 23.260 18.644 -1.003 1.00 24.32 84 LEU A O 2
ATOM 3909 N N . GLU A 1 69 ? 22.382 20.487 -0.056 1.00 44.20 85 GLU A N 2
ATOM 3910 C CA . GLU A 1 69 ? 21.517 20.790 -1.190 1.00 3.10 85 GLU A CA 2
ATOM 3911 C C . GLU A 1 69 ? 22.318 21.394 -2.339 1.00 73.53 85 GLU A C 2
ATOM 3912 O O . GLU A 1 69 ? 22.100 21.061 -3.504 1.00 34.41 85 GLU A O 2
ATOM 3924 N N . ILE A 1 70 ? 23.245 22.284 -2.003 1.00 0.40 86 ILE A N 2
ATOM 3925 C CA . ILE A 1 70 ? 24.079 22.934 -3.006 1.00 15.43 86 ILE A CA 2
ATOM 3926 C C . ILE A 1 70 ? 24.808 21.908 -3.865 1.00 63.31 86 ILE A C 2
ATOM 3927 O O . ILE A 1 70 ? 24.777 21.976 -5.094 1.00 25.01 86 ILE A O 2
ATOM 3943 N N . VAL A 1 71 ? 25.462 20.953 -3.209 1.00 73.34 87 VAL A N 2
ATOM 3944 C CA . VAL A 1 71 ? 26.197 19.908 -3.913 1.00 74.31 87 VAL A CA 2
ATOM 3945 C C . VAL A 1 71 ? 25.257 19.033 -4.734 1.00 71.00 87 VAL A C 2
ATOM 3946 O O . VAL A 1 71 ? 25.549 18.698 -5.882 1.00 24.31 87 VAL A O 2
ATOM 3959 N N . SER A 1 72 ? 24.126 18.667 -4.139 1.00 14.41 88 SER A N 2
ATOM 3960 C CA . SER A 1 72 ? 23.144 17.828 -4.813 1.00 21.52 88 SER A CA 2
ATOM 3961 C C . SER A 1 72 ? 22.704 18.458 -6.131 1.00 71.14 88 SER A C 2
ATOM 3962 O O . SER A 1 72 ? 22.440 17.758 -7.109 1.00 54.30 88 SER A O 2
ATOM 3970 N N . SER A 1 73 ? 22.628 19.785 -6.150 1.00 24.23 89 SER A N 2
ATOM 3971 C CA . SER A 1 73 ? 22.217 20.511 -7.345 1.00 54.54 89 SER A CA 2
ATOM 3972 C C . SER A 1 73 ? 23.332 20.516 -8.388 1.00 4.32 89 SER A C 2
ATOM 3973 O O . SER A 1 73 ? 23.186 19.952 -9.473 1.00 44.21 89 SER A O 2
ATOM 3981 N N . LEU A 1 74 ? 24.445 21.157 -8.050 1.00 40.44 90 LEU A N 2
ATOM 3982 C CA . LEU A 1 74 ? 25.586 21.236 -8.956 1.00 15.54 90 LEU A CA 2
ATOM 3983 C C . LEU A 1 74 ? 25.985 19.851 -9.453 1.00 22.22 90 LEU A C 2
ATOM 3984 O O . LEU A 1 74 ? 26.295 19.670 -10.631 1.00 63.15 90 LEU A O 2
ATOM 4000 N N . ILE A 1 75 ? 25.971 18.877 -8.549 1.00 54.44 91 ILE A N 2
ATOM 4001 C CA . ILE A 1 75 ? 26.328 17.507 -8.898 1.00 22.12 91 ILE A CA 2
ATOM 4002 C C . ILE A 1 75 ? 25.396 16.953 -9.971 1.00 44.23 91 ILE A C 2
ATOM 4003 O O . ILE A 1 75 ? 25.845 16.366 -10.956 1.00 42.41 91 ILE A O 2
ATOM 4019 N N . HIS A 1 76 ? 24.095 17.145 -9.773 1.00 61.04 92 HIS A N 2
ATOM 4020 C CA . HIS A 1 76 ? 23.099 16.665 -10.726 1.00 13.12 92 HIS A CA 2
ATOM 4021 C C . HIS A 1 76 ? 23.342 17.259 -12.110 1.00 60.24 92 HIS A C 2
ATOM 4022 O O . HIS A 1 76 ? 22.985 16.658 -13.124 1.00 61.42 92 HIS A O 2
ATOM 4036 N N . ILE A 1 77 ? 23.951 18.439 -12.145 1.00 43.00 93 ILE A N 2
ATOM 4037 C CA . ILE A 1 77 ? 24.242 19.111 -13.404 1.00 74.23 93 ILE A CA 2
ATOM 4038 C C . ILE A 1 77 ? 25.390 18.429 -14.140 1.00 61.43 93 ILE A C 2
ATOM 4039 O O . ILE A 1 77 ? 25.296 18.146 -15.336 1.00 0.43 93 ILE A O 2
ATOM 4055 N N . LEU A 1 78 ? 26.474 18.164 -13.419 1.00 14.13 94 LEU A N 2
ATOM 4056 C CA . LEU A 1 78 ? 27.641 17.512 -14.002 1.00 60.30 94 LEU A CA 2
ATOM 4057 C C . LEU A 1 78 ? 27.278 16.138 -14.554 1.00 25.35 94 LEU A C 2
ATOM 4058 O O . LEU A 1 78 ? 27.825 15.699 -15.565 1.00 32.52 94 LEU A O 2
ATOM 4074 N N . SER A 1 79 ? 26.350 15.462 -13.882 1.00 62.33 95 SER A N 2
ATOM 4075 C CA . SER A 1 79 ? 25.915 14.136 -14.304 1.00 21.42 95 SER A CA 2
ATOM 4076 C C . SER A 1 79 ? 25.558 14.128 -15.787 1.00 74.11 95 SER A C 2
ATOM 4077 O O . SER A 1 79 ? 25.687 13.107 -16.463 1.00 11.14 95 SER A O 2
ATOM 4085 N N . SER A 1 80 ? 25.108 15.275 -16.288 1.00 10.21 96 SER A N 2
ATOM 4086 C CA . SER A 1 80 ? 24.728 15.400 -17.690 1.00 30.14 96 SER A CA 2
ATOM 4087 C C . SER A 1 80 ? 25.818 16.109 -18.487 1.00 13.53 96 SER A C 2
ATOM 4088 O O . SER A 1 80 ? 26.138 15.716 -19.609 1.00 13.23 96 SER A O 2
ATOM 4096 N N . SER A 1 81 ? 26.386 17.158 -17.899 1.00 23.22 97 SER A N 2
ATOM 4097 C CA . SER A 1 81 ? 27.438 17.925 -18.555 1.00 4.35 97 SER A CA 2
ATOM 4098 C C . SER A 1 81 ? 28.694 17.079 -18.737 1.00 73.03 97 SER A C 2
ATOM 4099 O O . SER A 1 81 ? 28.743 15.922 -18.319 1.00 61.41 97 SER A O 2
ATOM 4107 N N . SER A 1 82 ? 29.709 17.664 -19.366 1.00 11.45 98 SER A N 2
ATOM 4108 C CA . SER A 1 82 ? 30.965 16.965 -19.608 1.00 25.32 98 SER A CA 2
ATOM 4109 C C . SER A 1 82 ? 32.139 17.732 -19.008 1.00 74.11 98 SER A C 2
ATOM 4110 O O . SER A 1 82 ? 31.952 18.682 -18.249 1.00 0.35 98 SER A O 2
ATOM 4118 N N . VAL A 1 83 ? 33.351 17.311 -19.356 1.00 1.32 99 VAL A N 2
ATOM 4119 C CA . VAL A 1 83 ? 34.558 17.959 -18.853 1.00 64.32 99 VAL A CA 2
ATOM 4120 C C . VAL A 1 83 ? 35.401 18.511 -19.996 1.00 55.33 99 VAL A C 2
ATOM 4121 O O . VAL A 1 83 ? 36.307 17.843 -20.494 1.00 64.20 99 VAL A O 2
ATOM 4134 N N . GLY A 1 84 ? 35.098 19.738 -20.409 1.00 52.40 100 GLY A N 2
ATOM 4135 C CA . GLY A 1 84 ? 35.838 20.361 -21.491 1.00 12.44 100 GLY A CA 2
ATOM 4136 C C . GLY A 1 84 ? 37.271 20.676 -21.108 1.00 23.34 100 GLY A C 2
ATOM 4137 O O . GLY A 1 84 ? 37.971 19.829 -20.553 1.00 73.22 100 GLY A O 2
ATOM 4141 N N . GLN A 1 85 ? 37.708 21.895 -21.406 1.00 5.34 101 GLN A N 2
ATOM 4142 C CA . GLN A 1 85 ? 39.067 22.318 -21.090 1.00 65.42 101 GLN A CA 2
ATOM 4143 C C . GLN A 1 85 ? 39.077 23.287 -19.913 1.00 23.21 101 GLN A C 2
ATOM 4144 O O . GLN A 1 85 ? 38.871 24.488 -20.084 1.00 12.44 101 GLN A O 2
ATOM 4158 N N . VAL A 1 86 ? 39.316 22.757 -18.718 1.00 3.21 102 VAL A N 2
ATOM 4159 C CA . VAL A 1 86 ? 39.353 23.575 -17.512 1.00 42.02 102 VAL A CA 2
ATOM 4160 C C . VAL A 1 86 ? 40.781 23.988 -17.172 1.00 5.01 102 VAL A C 2
ATOM 4161 O O . VAL A 1 86 ? 41.716 23.200 -17.311 1.00 65.55 102 VAL A O 2
ATOM 4174 N N . ASP A 1 87 ? 40.942 25.228 -16.724 1.00 63.33 103 ASP A N 2
ATOM 4175 C CA . ASP A 1 87 ? 42.256 25.746 -16.362 1.00 34.21 103 ASP A CA 2
ATOM 4176 C C . ASP A 1 87 ? 42.420 25.797 -14.846 1.00 14.42 103 ASP A C 2
ATOM 4177 O O . ASP A 1 87 ? 41.585 26.360 -14.139 1.00 20.52 103 ASP A O 2
ATOM 4186 N N . PHE A 1 88 ? 43.504 25.205 -14.354 1.00 3.32 104 PHE A N 2
ATOM 4187 C CA . PHE A 1 88 ? 43.777 25.182 -12.922 1.00 45.54 104 PHE A CA 2
ATOM 4188 C C . PHE A 1 88 ? 43.990 26.594 -12.384 1.00 52.03 104 PHE A C 2
ATOM 4189 O O . PHE A 1 88 ? 43.983 26.817 -11.174 1.00 71.35 104 PHE A O 2
ATOM 4206 N N . SER A 1 89 ? 44.180 27.544 -13.295 1.00 33.22 105 SER A N 2
ATOM 4207 C CA . SER A 1 89 ? 44.399 28.935 -12.914 1.00 63.22 105 SER A CA 2
ATOM 4208 C C . SER A 1 89 ? 43.084 29.606 -12.528 1.00 43.32 105 SER A C 2
ATOM 4209 O O . SER A 1 89 ? 43.044 30.804 -12.250 1.00 14.11 105 SER A O 2
ATOM 4217 N N . SER A 1 90 ? 42.009 28.823 -12.514 1.00 53.11 106 SER A N 2
ATOM 4218 C CA . SER A 1 90 ? 40.691 29.342 -12.166 1.00 5.11 106 SER A CA 2
ATOM 4219 C C . SER A 1 90 ? 40.334 28.995 -10.723 1.00 54.44 106 SER A C 2
ATOM 4220 O O . SER A 1 90 ? 39.453 29.611 -10.125 1.00 32.03 106 SER A O 2
ATOM 4228 N N . VAL A 1 91 ? 41.028 28.005 -10.171 1.00 31.42 107 VAL A N 2
ATOM 4229 C CA . VAL A 1 91 ? 40.787 27.577 -8.798 1.00 25.31 107 VAL A CA 2
ATOM 4230 C C . VAL A 1 91 ? 40.814 28.761 -7.840 1.00 3.21 107 VAL A C 2
ATOM 4231 O O . VAL A 1 91 ? 40.013 28.839 -6.909 1.00 2.41 107 VAL A O 2
ATOM 4244 N N . GLY A 1 92 ? 41.742 29.684 -8.074 1.00 55.14 108 GLY A N 2
ATOM 4245 C CA . GLY A 1 92 ? 41.857 30.854 -7.223 1.00 63.53 108 GLY A CA 2
ATOM 4246 C C . GLY A 1 92 ? 40.543 31.597 -7.079 1.00 51.43 108 GLY A C 2
ATOM 4247 O O . GLY A 1 92 ? 40.101 31.879 -5.965 1.00 75.13 108 GLY A O 2
ATOM 4251 N N . SER A 1 93 ? 39.920 31.917 -8.209 1.00 4.33 109 SER A N 2
ATOM 4252 C CA . SER A 1 93 ? 38.652 32.637 -8.203 1.00 12.32 109 SER A CA 2
ATOM 4253 C C . SER A 1 93 ? 37.529 31.757 -7.663 1.00 0.53 109 SER A C 2
ATOM 4254 O O . SER A 1 93 ? 36.578 32.249 -7.055 1.00 34.43 109 SER A O 2
ATOM 4262 N N . SER A 1 94 ? 37.647 30.453 -7.889 1.00 32.13 110 SER A N 2
ATOM 4263 C CA . SER A 1 94 ? 36.640 29.504 -7.429 1.00 44.53 110 SER A CA 2
ATOM 4264 C C . SER A 1 94 ? 36.597 29.455 -5.904 1.00 61.21 110 SER A C 2
ATOM 4265 O O . SER A 1 94 ? 35.528 29.539 -5.300 1.00 30.40 110 SER A O 2
ATOM 4273 N N . ALA A 1 95 ? 37.766 29.317 -5.289 1.00 14.12 111 ALA A N 2
ATOM 4274 C CA . ALA A 1 95 ? 37.862 29.260 -3.836 1.00 44.33 111 ALA A CA 2
ATOM 4275 C C . ALA A 1 95 ? 37.481 30.595 -3.207 1.00 1.23 111 ALA A C 2
ATOM 4276 O O . ALA A 1 95 ? 36.928 30.639 -2.108 1.00 22.11 111 ALA A O 2
ATOM 4283 N N . ALA A 1 96 ? 37.781 31.682 -3.909 1.00 74.44 112 ALA A N 2
ATOM 4284 C CA . ALA A 1 96 ? 37.467 33.019 -3.420 1.00 41.41 112 ALA A CA 2
ATOM 4285 C C . ALA A 1 96 ? 35.968 33.291 -3.486 1.00 63.03 112 ALA A C 2
ATOM 4286 O O . ALA A 1 96 ? 35.383 33.824 -2.545 1.00 22.33 112 ALA A O 2
ATOM 4293 N N . ALA A 1 97 ? 35.354 32.921 -4.605 1.00 21.42 113 ALA A N 2
ATOM 4294 C CA . ALA A 1 97 ? 33.922 33.124 -4.793 1.00 12.11 113 ALA A CA 2
ATOM 4295 C C . ALA A 1 97 ? 33.120 32.422 -3.703 1.00 54.23 113 ALA A C 2
ATOM 4296 O O . ALA A 1 97 ? 32.228 33.015 -3.096 1.00 63.13 113 ALA A O 2
ATOM 4303 N N . VAL A 1 98 ? 33.443 31.156 -3.459 1.00 53.33 114 VAL A N 2
ATOM 4304 C CA . VAL A 1 98 ? 32.753 30.373 -2.441 1.00 51.21 114 VAL A CA 2
ATOM 4305 C C . VAL A 1 98 ? 32.997 30.945 -1.048 1.00 74.43 114 VAL A C 2
ATOM 4306 O O . VAL A 1 98 ? 32.090 30.993 -0.219 1.00 13.04 114 VAL A O 2
ATOM 4319 N N . GLY A 1 99 ? 34.229 31.378 -0.801 1.00 12.54 115 GLY A N 2
ATOM 4320 C CA . GLY A 1 99 ? 34.570 31.942 0.492 1.00 10.12 115 GLY A CA 2
ATOM 4321 C C . GLY A 1 99 ? 33.806 33.217 0.789 1.00 31.31 115 GLY A C 2
ATOM 4322 O O . GLY A 1 99 ? 33.589 33.561 1.950 1.00 15.21 115 GLY A O 2
ATOM 4326 N N . GLN A 1 100 ? 33.399 33.920 -0.264 1.00 4.45 116 GLN A N 2
ATOM 4327 C CA . GLN A 1 100 ? 32.657 35.166 -0.109 1.00 50.11 116 GLN A CA 2
ATOM 4328 C C . GLN A 1 100 ? 31.172 34.892 0.110 1.00 45.14 116 GLN A C 2
ATOM 4329 O O . GLN A 1 100 ? 30.489 35.643 0.805 1.00 63.42 116 GLN A O 2
ATOM 4343 N N . SER A 1 101 ? 30.681 33.811 -0.489 1.00 20.23 117 SER A N 2
ATOM 4344 C CA . SER A 1 101 ? 29.276 33.440 -0.363 1.00 11.55 117 SER A CA 2
ATOM 4345 C C . SER A 1 101 ? 28.939 33.072 1.079 1.00 20.52 117 SER A C 2
ATOM 4346 O O . SER A 1 101 ? 27.899 33.465 1.604 1.00 23.45 117 SER A O 2
ATOM 4354 N N . MET A 1 102 ? 29.828 32.314 1.712 1.00 4.11 118 MET A N 2
ATOM 4355 C CA . MET A 1 102 ? 29.625 31.892 3.094 1.00 13.35 118 MET A CA 2
ATOM 4356 C C . MET A 1 102 ? 29.375 33.095 3.998 1.00 25.24 118 MET A C 2
ATOM 4357 O O . MET A 1 102 ? 28.714 32.979 5.030 1.00 21.11 118 MET A O 2
ATOM 4371 N N . GLN A 1 103 ? 29.906 34.247 3.603 1.00 32.24 119 GLN A N 2
ATOM 4372 C CA . GLN A 1 103 ? 29.739 35.471 4.379 1.00 3.11 119 GLN A CA 2
ATOM 4373 C C . GLN A 1 103 ? 28.278 35.908 4.399 1.00 44.03 119 GLN A C 2
ATOM 4374 O O . GLN A 1 103 ? 27.842 36.613 5.309 1.00 11.51 119 GLN A O 2
ATOM 4388 N N . VAL A 1 104 ? 27.525 35.484 3.389 1.00 23.13 120 VAL A N 2
ATOM 4389 C CA . VAL A 1 104 ? 26.111 35.831 3.292 1.00 41.14 120 VAL A CA 2
ATOM 4390 C C . VAL A 1 104 ? 25.252 34.874 4.112 1.00 14.41 120 VAL A C 2
ATOM 4391 O O . VAL A 1 104 ? 24.134 35.208 4.504 1.00 42.51 120 VAL A O 2
ATOM 4404 N N . VAL A 1 105 ? 25.783 33.683 4.367 1.00 4.44 121 VAL A N 2
ATOM 4405 C CA . VAL A 1 105 ? 25.066 32.678 5.144 1.00 61.22 121 VAL A CA 2
ATOM 4406 C C . VAL A 1 105 ? 25.184 32.950 6.638 1.00 4.11 121 VAL A C 2
ATOM 4407 O O . VAL A 1 105 ? 24.290 32.612 7.414 1.00 1.10 121 VAL A O 2
ATOM 4420 N N . MET A 1 106 ? 26.295 33.562 7.037 1.00 21.15 122 MET A N 2
ATOM 4421 C CA . MET A 1 106 ? 26.529 33.881 8.441 1.00 21.23 122 MET A CA 2
ATOM 4422 C C . MET A 1 106 ? 25.798 35.159 8.837 1.00 34.05 122 MET A C 2
ATOM 4423 O O . MET A 1 106 ? 25.568 35.414 10.019 1.00 43.44 122 MET A O 2
ATOM 4437 N N . GLY A 1 107 ? 25.433 35.961 7.841 1.00 54.53 123 GLY A N 2
ATOM 4438 C CA . GLY A 1 107 ? 24.733 37.204 8.108 1.00 60.54 123 GLY A CA 2
ATOM 4439 C C . GLY A 1 107 ? 24.711 38.127 6.905 1.00 50.30 123 GLY A C 2
ATOM 4440 O O . GLY A 1 107 ? 24.193 37.737 5.860 1.00 45.11 123 GLY A O 2
ATOM 4444 N N . VAL B 1 1 ? 28.229 30.549 13.095 1.00 4.14 17 VAL B N 2
ATOM 4445 C CA . VAL B 1 1 ? 29.184 29.695 12.398 1.00 3.41 17 VAL B CA 2
ATOM 4446 C C . VAL B 1 1 ? 30.145 30.523 11.552 1.00 75.50 17 VAL B C 2
ATOM 4447 O O . VAL B 1 1 ? 31.099 29.996 10.982 1.00 40.30 17 VAL B O 2
ATOM 4460 N N . GLY B 1 2 ? 29.885 31.825 11.473 1.00 71.22 18 GLY B N 2
ATOM 4461 C CA . GLY B 1 2 ? 30.735 32.705 10.693 1.00 1.23 18 GLY B CA 2
ATOM 4462 C C . GLY B 1 2 ? 32.182 32.659 11.142 1.00 34.14 18 GLY B C 2
ATOM 4463 O O . GLY B 1 2 ? 33.089 32.502 10.324 1.00 32.33 18 GLY B O 2
ATOM 4467 N N . THR B 1 3 ? 32.400 32.800 12.446 1.00 54.45 19 THR B N 2
ATOM 4468 C CA . THR B 1 3 ? 33.748 32.778 13.001 1.00 32.51 19 THR B CA 2
ATOM 4469 C C . THR B 1 3 ? 34.531 31.571 12.496 1.00 30.14 19 THR B C 2
ATOM 4470 O O . THR B 1 3 ? 35.709 31.679 12.155 1.00 1.43 19 THR B O 2
ATOM 4481 N N . THR B 1 4 ? 33.868 30.419 12.450 1.00 11.40 20 THR B N 2
ATOM 4482 C CA . THR B 1 4 ? 34.503 29.191 11.987 1.00 3.34 20 THR B CA 2
ATOM 4483 C C . THR B 1 4 ? 34.848 29.275 10.505 1.00 1.42 20 THR B C 2
ATOM 4484 O O . THR B 1 4 ? 35.847 28.712 10.058 1.00 61.12 20 THR B O 2
ATOM 4495 N N . VAL B 1 5 ? 34.016 29.983 9.748 1.00 54.33 21 VAL B N 2
ATOM 4496 C CA . VAL B 1 5 ? 34.236 30.144 8.315 1.00 40.33 21 VAL B CA 2
ATOM 4497 C C . VAL B 1 5 ? 35.434 31.045 8.040 1.00 0.14 21 VAL B C 2
ATOM 4498 O O . VAL B 1 5 ? 36.181 30.828 7.087 1.00 52.14 21 VAL B O 2
ATOM 4511 N N . ALA B 1 6 ? 35.612 32.058 8.882 1.00 32.14 22 ALA B N 2
ATOM 4512 C CA . ALA B 1 6 ? 36.720 32.992 8.731 1.00 41.41 22 ALA B CA 2
ATOM 4513 C C . ALA B 1 6 ? 38.033 32.363 9.184 1.00 1.41 22 ALA B C 2
ATOM 4514 O O . ALA B 1 6 ? 39.108 32.921 8.965 1.00 63.35 22 ALA B O 2
ATOM 4521 N N . SER B 1 7 ? 37.939 31.198 9.819 1.00 14.15 23 SER B N 2
ATOM 4522 C CA . SER B 1 7 ? 39.120 30.496 10.308 1.00 31.54 23 SER B CA 2
ATOM 4523 C C . SER B 1 7 ? 39.651 29.529 9.254 1.00 32.23 23 SER B C 2
ATOM 4524 O O . SER B 1 7 ? 40.859 29.421 9.047 1.00 44.33 23 SER B O 2
ATOM 4532 N N . THR B 1 8 ? 38.737 28.828 8.590 1.00 52.24 24 THR B N 2
ATOM 4533 C CA . THR B 1 8 ? 39.112 27.869 7.558 1.00 54.31 24 THR B CA 2
ATOM 4534 C C . THR B 1 8 ? 39.445 28.573 6.248 1.00 72.24 24 THR B C 2
ATOM 4535 O O . THR B 1 8 ? 40.245 28.080 5.451 1.00 12.54 24 THR B O 2
ATOM 4546 N N . THR B 1 9 ? 38.827 29.730 6.029 1.00 44.34 25 THR B N 2
ATOM 4547 C CA . THR B 1 9 ? 39.057 30.502 4.815 1.00 73.04 25 THR B CA 2
ATOM 4548 C C . THR B 1 9 ? 40.443 31.139 4.823 1.00 71.41 25 THR B C 2
ATOM 4549 O O . THR B 1 9 ? 41.057 31.326 3.772 1.00 25.31 25 THR B O 2
ATOM 4560 N N . SER B 1 10 ? 40.929 31.470 6.015 1.00 73.24 26 SER B N 2
ATOM 4561 C CA . SER B 1 10 ? 42.242 32.090 6.158 1.00 42.20 26 SER B CA 2
ATOM 4562 C C . SER B 1 10 ? 43.349 31.107 5.790 1.00 73.02 26 SER B C 2
ATOM 4563 O O . SER B 1 10 ? 44.389 31.498 5.258 1.00 71.32 26 SER B O 2
ATOM 4571 N N . ARG B 1 11 ? 43.119 29.830 6.076 1.00 71.00 27 ARG B N 2
ATOM 4572 C CA . ARG B 1 11 ? 44.097 28.791 5.775 1.00 3.45 27 ARG B CA 2
ATOM 4573 C C . ARG B 1 11 ? 43.932 28.287 4.345 1.00 45.34 27 ARG B C 2
ATOM 4574 O O . ARG B 1 11 ? 44.872 27.755 3.751 1.00 3.31 27 ARG B O 2
ATOM 4595 N N . LEU B 1 12 ? 42.735 28.457 3.797 1.00 11.53 28 LEU B N 2
ATOM 4596 C CA . LEU B 1 12 ? 42.447 28.019 2.435 1.00 14.25 28 LEU B CA 2
ATOM 4597 C C . LEU B 1 12 ? 43.029 28.992 1.416 1.00 73.22 28 LEU B C 2
ATOM 4598 O O . LEU B 1 12 ? 43.210 28.648 0.248 1.00 74.23 28 LEU B O 2
ATOM 4614 N N . SER B 1 13 ? 43.322 30.208 1.866 1.00 54.13 29 SER B N 2
ATOM 4615 C CA . SER B 1 13 ? 43.883 31.232 0.992 1.00 34.14 29 SER B CA 2
ATOM 4616 C C . SER B 1 13 ? 45.376 31.002 0.774 1.00 34.53 29 SER B C 2
ATOM 4617 O O . SER B 1 13 ? 46.056 31.816 0.150 1.00 74.05 29 SER B O 2
ATOM 4625 N N . THR B 1 14 ? 45.878 29.886 1.292 1.00 20.14 30 THR B N 2
ATOM 4626 C CA . THR B 1 14 ? 47.289 29.548 1.156 1.00 71.42 30 THR B CA 2
ATOM 4627 C C . THR B 1 14 ? 47.518 28.610 -0.024 1.00 34.52 30 THR B C 2
ATOM 4628 O O . THR B 1 14 ? 46.575 28.024 -0.555 1.00 51.33 30 THR B O 2
ATOM 4639 N N . ALA B 1 15 ? 48.776 28.472 -0.429 1.00 43.03 31 ALA B N 2
ATOM 4640 C CA . ALA B 1 15 ? 49.128 27.603 -1.545 1.00 45.24 31 ALA B CA 2
ATOM 4641 C C . ALA B 1 15 ? 48.709 26.162 -1.273 1.00 0.43 31 ALA B C 2
ATOM 4642 O O . ALA B 1 15 ? 48.396 25.412 -2.196 1.00 10.13 31 ALA B O 2
ATOM 4649 N N . GLU B 1 16 ? 48.707 25.782 0.002 1.00 52.31 32 GLU B N 2
ATOM 4650 C CA . GLU B 1 16 ? 48.328 24.430 0.394 1.00 22.40 32 GLU B CA 2
ATOM 4651 C C . GLU B 1 16 ? 46.956 24.065 -0.166 1.00 52.30 32 GLU B C 2
ATOM 4652 O O . GLU B 1 16 ? 46.787 23.018 -0.789 1.00 41.12 32 GLU B O 2
ATOM 4664 N N . ALA B 1 17 ? 45.980 24.938 0.061 1.00 34.14 33 ALA B N 2
ATOM 4665 C CA . ALA B 1 17 ? 44.623 24.709 -0.422 1.00 14.54 33 ALA B CA 2
ATOM 4666 C C . ALA B 1 17 ? 44.595 24.593 -1.941 1.00 74.53 33 ALA B C 2
ATOM 4667 O O . ALA B 1 17 ? 43.797 23.840 -2.501 1.00 23.23 33 ALA B O 2
ATOM 4674 N N . SER B 1 18 ? 45.469 25.343 -2.605 1.00 34.32 34 SER B N 2
ATOM 4675 C CA . SER B 1 18 ? 45.539 25.327 -4.062 1.00 71.13 34 SER B CA 2
ATOM 4676 C C . SER B 1 18 ? 45.886 23.931 -4.574 1.00 0.24 34 SER B C 2
ATOM 4677 O O . SER B 1 18 ? 45.233 23.410 -5.477 1.00 53.14 34 SER B O 2
ATOM 4685 N N . SER B 1 19 ? 46.918 23.333 -3.988 1.00 5.44 35 SER B N 2
ATOM 4686 C CA . SER B 1 19 ? 47.355 22.000 -4.385 1.00 73.14 35 SER B CA 2
ATOM 4687 C C . SER B 1 19 ? 46.233 20.982 -4.197 1.00 40.25 35 SER B C 2
ATOM 4688 O O . SER B 1 19 ? 45.842 20.292 -5.139 1.00 1.32 35 SER B O 2
ATOM 4696 N N . ARG B 1 20 ? 45.723 20.894 -2.974 1.00 5.25 36 ARG B N 2
ATOM 4697 C CA . ARG B 1 20 ? 44.648 19.960 -2.659 1.00 53.14 36 ARG B CA 2
ATOM 4698 C C . ARG B 1 20 ? 43.515 20.074 -3.676 1.00 1.41 36 ARG B C 2
ATOM 4699 O O . ARG B 1 20 ? 43.061 19.071 -4.227 1.00 73.53 36 ARG B O 2
ATOM 4720 N N . ILE B 1 21 ? 43.064 21.300 -3.917 1.00 12.33 37 ILE B N 2
ATOM 4721 C CA . ILE B 1 21 ? 41.985 21.543 -4.866 1.00 12.51 37 ILE B CA 2
ATOM 4722 C C . ILE B 1 21 ? 42.319 20.964 -6.236 1.00 63.51 37 ILE B C 2
ATOM 4723 O O . ILE B 1 21 ? 41.456 20.399 -6.909 1.00 64.02 37 ILE B O 2
ATOM 4739 N N . SER B 1 22 ? 43.575 21.106 -6.644 1.00 75.14 38 SER B N 2
ATOM 4740 C CA . SER B 1 22 ? 44.022 20.599 -7.936 1.00 43.21 38 SER B CA 2
ATOM 4741 C C . SER B 1 22 ? 43.865 19.082 -8.008 1.00 15.23 38 SER B C 2
ATOM 4742 O O . SER B 1 22 ? 43.458 18.536 -9.034 1.00 44.31 38 SER B O 2
ATOM 4750 N N . THR B 1 23 ? 44.191 18.408 -6.910 1.00 42.23 39 THR B N 2
ATOM 4751 C CA . THR B 1 23 ? 44.088 16.955 -6.846 1.00 30.30 39 THR B CA 2
ATOM 4752 C C . THR B 1 23 ? 42.632 16.511 -6.761 1.00 71.24 39 THR B C 2
ATOM 4753 O O . THR B 1 23 ? 42.267 15.449 -7.266 1.00 35.12 39 THR B O 2
ATOM 4764 N N . ALA B 1 24 ? 41.805 17.330 -6.120 1.00 23.52 40 ALA B N 2
ATOM 4765 C CA . ALA B 1 24 ? 40.387 17.021 -5.972 1.00 41.34 40 ALA B CA 2
ATOM 4766 C C . ALA B 1 24 ? 39.651 17.169 -7.300 1.00 54.41 40 ALA B C 2
ATOM 4767 O O . ALA B 1 24 ? 38.762 16.381 -7.618 1.00 15.12 40 ALA B O 2
ATOM 4774 N N . ALA B 1 25 ? 40.029 18.185 -8.070 1.00 64.04 41 ALA B N 2
ATOM 4775 C CA . ALA B 1 25 ? 39.406 18.435 -9.364 1.00 20.14 41 ALA B CA 2
ATOM 4776 C C . ALA B 1 25 ? 40.017 17.553 -10.447 1.00 30.32 41 ALA B C 2
ATOM 4777 O O . ALA B 1 25 ? 39.326 17.119 -11.370 1.00 4.24 41 ALA B O 2
ATOM 4784 N N . SER B 1 26 ? 41.314 17.293 -10.329 1.00 72.14 42 SER B N 2
ATOM 4785 C CA . SER B 1 26 ? 42.019 16.466 -11.303 1.00 3.22 42 SER B CA 2
ATOM 4786 C C . SER B 1 26 ? 41.495 15.033 -11.279 1.00 54.13 42 SER B C 2
ATOM 4787 O O . SER B 1 26 ? 41.404 14.375 -12.316 1.00 12.45 42 SER B O 2
ATOM 4795 N N . THR B 1 27 ? 41.152 14.555 -10.087 1.00 63.40 43 THR B N 2
ATOM 4796 C CA . THR B 1 27 ? 40.638 13.201 -9.926 1.00 23.45 43 THR B CA 2
ATOM 4797 C C . THR B 1 27 ? 39.125 13.161 -10.111 1.00 34.11 43 THR B C 2
ATOM 4798 O O . THR B 1 27 ? 38.571 12.161 -10.570 1.00 15.03 43 THR B O 2
ATOM 4809 N N . LEU B 1 28 ? 38.461 14.254 -9.752 1.00 13.32 44 LEU B N 2
ATOM 4810 C CA . LEU B 1 28 ? 37.011 14.344 -9.878 1.00 35.43 44 LEU B CA 2
ATOM 4811 C C . LEU B 1 28 ? 36.580 14.188 -11.333 1.00 43.22 44 LEU B C 2
ATOM 4812 O O . LEU B 1 28 ? 35.570 13.549 -11.627 1.00 32.51 44 LEU B O 2
ATOM 4828 N N . VAL B 1 29 ? 37.356 14.772 -12.241 1.00 43.33 45 VAL B N 2
ATOM 4829 C CA . VAL B 1 29 ? 37.057 14.694 -13.666 1.00 62.04 45 VAL B CA 2
ATOM 4830 C C . VAL B 1 29 ? 38.165 13.968 -14.421 1.00 55.41 45 VAL B C 2
ATOM 4831 O O . VAL B 1 29 ? 38.350 14.173 -15.620 1.00 41.00 45 VAL B O 2
ATOM 4844 N N . SER B 1 30 ? 38.901 13.119 -13.710 1.00 60.01 46 SER B N 2
ATOM 4845 C CA . SER B 1 30 ? 39.994 12.365 -14.311 1.00 72.41 46 SER B CA 2
ATOM 4846 C C . SER B 1 30 ? 39.474 11.429 -15.398 1.00 63.32 46 SER B C 2
ATOM 4847 O O . SER B 1 30 ? 39.866 11.527 -16.560 1.00 12.34 46 SER B O 2
ATOM 4855 N N . GLY B 1 31 ? 38.586 10.517 -15.010 1.00 74.52 47 GLY B N 2
ATOM 4856 C CA . GLY B 1 31 ? 38.026 9.575 -15.962 1.00 12.04 47 GLY B CA 2
ATOM 4857 C C . GLY B 1 31 ? 37.356 10.264 -17.133 1.00 32.51 47 GLY B C 2
ATOM 4858 O O . GLY B 1 31 ? 37.165 9.662 -18.190 1.00 15.51 47 GLY B O 2
ATOM 4862 N N . GLY B 1 32 ? 36.996 11.531 -16.947 1.00 43.10 48 GLY B N 2
ATOM 4863 C CA . GLY B 1 32 ? 36.346 12.280 -18.006 1.00 31.35 48 GLY B CA 2
ATOM 4864 C C . GLY B 1 32 ? 35.054 12.930 -17.548 1.00 41.10 48 GLY B C 2
ATOM 4865 O O . GLY B 1 32 ? 34.379 13.602 -18.326 1.00 75.15 48 GLY B O 2
ATOM 4869 N N . TYR B 1 33 ? 34.710 12.727 -16.281 1.00 71.11 49 TYR B N 2
ATOM 4870 C CA . TYR B 1 33 ? 33.488 13.295 -15.721 1.00 0.32 49 TYR B CA 2
ATOM 4871 C C . TYR B 1 33 ? 33.410 13.043 -14.218 1.00 60.23 49 TYR B C 2
ATOM 4872 O O . TYR B 1 33 ? 34.338 12.500 -13.618 1.00 52.42 49 TYR B O 2
ATOM 4890 N N . LEU B 1 34 ? 32.294 13.441 -13.617 1.00 44.44 50 LEU B N 2
ATOM 4891 C CA . LEU B 1 34 ? 32.092 13.258 -12.184 1.00 1.13 50 LEU B CA 2
ATOM 4892 C C . LEU B 1 34 ? 31.928 11.781 -11.841 1.00 2.40 50 LEU B C 2
ATOM 4893 O O . LEU B 1 34 ? 30.975 11.136 -12.272 1.00 24.34 50 LEU B O 2
ATOM 4909 N N . ASN B 1 35 ? 32.865 11.254 -11.059 1.00 61.34 51 ASN B N 2
ATOM 4910 C CA . ASN B 1 35 ? 32.824 9.853 -10.657 1.00 44.40 51 ASN B CA 2
ATOM 4911 C C . ASN B 1 35 ? 32.455 9.721 -9.182 1.00 44.24 51 ASN B C 2
ATOM 4912 O O . ASN B 1 35 ? 33.233 10.089 -8.301 1.00 1.24 51 ASN B O 2
ATOM 4923 N N . THR B 1 36 ? 31.264 9.192 -8.919 1.00 74.45 52 THR B N 2
ATOM 4924 C CA . THR B 1 36 ? 30.792 9.013 -7.554 1.00 24.33 52 THR B CA 2
ATOM 4925 C C . THR B 1 36 ? 31.690 8.053 -6.782 1.00 41.11 52 THR B C 2
ATOM 4926 O O . THR B 1 36 ? 31.715 8.063 -5.552 1.00 32.24 52 THR B O 2
ATOM 4937 N N . ALA B 1 37 ? 32.429 7.225 -7.514 1.00 63.50 53 ALA B N 2
ATOM 4938 C CA . ALA B 1 37 ? 33.332 6.260 -6.898 1.00 74.32 53 ALA B CA 2
ATOM 4939 C C . ALA B 1 37 ? 34.546 6.955 -6.291 1.00 12.35 53 ALA B C 2
ATOM 4940 O O . ALA B 1 37 ? 35.326 6.341 -5.564 1.00 62.11 53 ALA B O 2
ATOM 4947 N N . ALA B 1 38 ? 34.700 8.240 -6.594 1.00 41.23 54 ALA B N 2
ATOM 4948 C CA . ALA B 1 38 ? 35.819 9.018 -6.077 1.00 35.21 54 ALA B CA 2
ATOM 4949 C C . ALA B 1 38 ? 35.331 10.151 -5.179 1.00 42.01 54 ALA B C 2
ATOM 4950 O O . ALA B 1 38 ? 36.094 10.694 -4.379 1.00 74.51 54 ALA B O 2
ATOM 4957 N N . LEU B 1 39 ? 34.057 10.502 -5.317 1.00 44.34 55 LEU B N 2
ATOM 4958 C CA . LEU B 1 39 ? 33.468 11.571 -4.518 1.00 63.12 55 LEU B CA 2
ATOM 4959 C C . LEU B 1 39 ? 33.856 11.431 -3.050 1.00 12.12 55 LEU B C 2
ATOM 4960 O O . LEU B 1 39 ? 34.391 12.353 -2.433 1.00 74.22 55 LEU B O 2
ATOM 4976 N N . PRO B 1 40 ? 33.584 10.250 -2.475 1.00 71.04 56 PRO B N 2
ATOM 4977 C CA . PRO B 1 40 ? 33.900 9.960 -1.074 1.00 12.13 56 PRO B CA 2
ATOM 4978 C C . PRO B 1 40 ? 35.401 9.845 -0.828 1.00 73.42 56 PRO B C 2
ATOM 4979 O O . PRO B 1 40 ? 35.866 9.976 0.303 1.00 74.02 56 PRO B O 2
ATOM 4990 N N . SER B 1 41 ? 36.153 9.598 -1.897 1.00 21.43 57 SER B N 2
ATOM 4991 C CA . SER B 1 41 ? 37.601 9.462 -1.797 1.00 61.13 57 SER B CA 2
ATOM 4992 C C . SER B 1 41 ? 38.270 10.829 -1.702 1.00 31.03 57 SER B C 2
ATOM 4993 O O . SER B 1 41 ? 39.169 11.037 -0.886 1.00 13.14 57 SER B O 2
ATOM 5001 N N . VAL B 1 42 ? 37.825 11.759 -2.541 1.00 63.31 58 VAL B N 2
ATOM 5002 C CA . VAL B 1 42 ? 38.379 13.108 -2.552 1.00 4.34 58 VAL B CA 2
ATOM 5003 C C . VAL B 1 42 ? 38.046 13.848 -1.262 1.00 3.44 58 VAL B C 2
ATOM 5004 O O . VAL B 1 42 ? 38.894 14.537 -0.693 1.00 35.23 58 VAL B O 2
ATOM 5017 N N . ILE B 1 43 ? 36.807 13.701 -0.804 1.00 41.11 59 ILE B N 2
ATOM 5018 C CA . ILE B 1 43 ? 36.363 14.355 0.420 1.00 12.52 59 ILE B CA 2
ATOM 5019 C C . ILE B 1 43 ? 37.150 13.855 1.627 1.00 20.12 59 ILE B C 2
ATOM 5020 O O . ILE B 1 43 ? 37.516 14.634 2.508 1.00 62.52 59 ILE B O 2
ATOM 5036 N N . ALA B 1 44 ? 37.409 12.552 1.660 1.00 11.31 60 ALA B N 2
ATOM 5037 C CA . ALA B 1 44 ? 38.156 11.949 2.757 1.00 72.35 60 ALA B CA 2
ATOM 5038 C C . ALA B 1 44 ? 39.618 12.381 2.727 1.00 4.24 60 ALA B C 2
ATOM 5039 O O . ALA B 1 44 ? 40.270 12.466 3.768 1.00 14.13 60 ALA B O 2
ATOM 5046 N N . ASP B 1 45 ? 40.127 12.650 1.530 1.00 2.42 61 ASP B N 2
ATOM 5047 C CA . ASP B 1 45 ? 41.513 13.073 1.366 1.00 24.12 61 ASP B CA 2
ATOM 5048 C C . ASP B 1 45 ? 41.723 14.475 1.929 1.00 71.13 61 ASP B C 2
ATOM 5049 O O . ASP B 1 45 ? 42.611 14.699 2.753 1.00 32.53 61 ASP B O 2
ATOM 5058 N N . LEU B 1 46 ? 40.902 15.418 1.476 1.00 41.23 62 LEU B N 2
ATOM 5059 C CA . LEU B 1 46 ? 40.999 16.800 1.933 1.00 3.34 62 LEU B CA 2
ATOM 5060 C C . LEU B 1 46 ? 40.934 16.876 3.456 1.00 24.21 62 LEU B C 2
ATOM 5061 O O . LEU B 1 46 ? 41.729 17.571 4.087 1.00 34.23 62 LEU B O 2
ATOM 5077 N N . PHE B 1 47 ? 39.984 16.153 4.039 1.00 1.31 63 PHE B N 2
ATOM 5078 C CA . PHE B 1 47 ? 39.816 16.137 5.488 1.00 43.34 63 PHE B CA 2
ATOM 5079 C C . PHE B 1 47 ? 41.032 15.516 6.169 1.00 10.14 63 PHE B C 2
ATOM 5080 O O . PHE B 1 47 ? 41.339 15.828 7.320 1.00 32.21 63 PHE B O 2
ATOM 5097 N N . ALA B 1 48 ? 41.721 14.637 5.450 1.00 64.30 64 ALA B N 2
ATOM 5098 C CA . ALA B 1 48 ? 42.904 13.973 5.984 1.00 50.03 64 ALA B CA 2
ATOM 5099 C C . ALA B 1 48 ? 44.112 14.902 5.959 1.00 53.35 64 ALA B C 2
ATOM 5100 O O . ALA B 1 48 ? 44.771 15.107 6.978 1.00 20.33 64 ALA B O 2
ATOM 5107 N N . GLN B 1 49 ? 44.399 15.461 4.787 1.00 1.03 65 GLN B N 2
ATOM 5108 C CA . GLN B 1 49 ? 45.531 16.367 4.630 1.00 32.01 65 GLN B CA 2
ATOM 5109 C C . GLN B 1 49 ? 45.416 17.551 5.584 1.00 41.42 65 GLN B C 2
ATOM 5110 O O . GLN B 1 49 ? 46.362 17.879 6.300 1.00 3.12 65 GLN B O 2
ATOM 5124 N N . VAL B 1 50 ? 44.251 18.191 5.587 1.00 3.53 66 VAL B N 2
ATOM 5125 C CA . VAL B 1 50 ? 44.012 19.339 6.454 1.00 31.12 66 VAL B CA 2
ATOM 5126 C C . VAL B 1 50 ? 43.981 18.924 7.921 1.00 62.02 66 VAL B C 2
ATOM 5127 O O . VAL B 1 50 ? 44.448 19.654 8.794 1.00 44.33 66 VAL B O 2
ATOM 5140 N N . GLY B 1 51 ? 43.427 17.744 8.185 1.00 34.41 67 GLY B N 2
ATOM 5141 C CA . GLY B 1 51 ? 43.345 17.251 9.547 1.00 21.11 67 GLY B CA 2
ATOM 5142 C C . GLY B 1 51 ? 44.709 16.962 10.142 1.00 42.24 67 GLY B C 2
ATOM 5143 O O . GLY B 1 51 ? 44.875 16.964 11.361 1.00 23.32 67 GLY B O 2
ATOM 5147 N N . ALA B 1 52 ? 45.688 16.712 9.279 1.00 65.14 68 ALA B N 2
ATOM 5148 C CA . ALA B 1 52 ? 47.045 16.420 9.726 1.00 71.40 68 ALA B CA 2
ATOM 5149 C C . ALA B 1 52 ? 47.797 17.701 10.069 1.00 54.41 68 ALA B C 2
ATOM 5150 O O . ALA B 1 52 ? 48.720 17.692 10.883 1.00 65.05 68 ALA B O 2
ATOM 5157 N N . SER B 1 53 ? 47.397 18.802 9.442 1.00 75.31 69 SER B N 2
ATOM 5158 C CA . SER B 1 53 ? 48.037 20.091 9.677 1.00 20.13 69 SER B CA 2
ATOM 5159 C C . SER B 1 53 ? 47.410 20.798 10.876 1.00 55.44 69 SER B C 2
ATOM 5160 O O . SER B 1 53 ? 48.093 21.499 11.622 1.00 30.12 69 SER B O 2
ATOM 5168 N N . SER B 1 54 ? 46.107 20.608 11.052 1.00 10.42 70 SER B N 2
ATOM 5169 C CA . SER B 1 54 ? 45.387 21.229 12.157 1.00 51.04 70 SER B CA 2
ATOM 5170 C C . SER B 1 54 ? 44.802 20.172 13.087 1.00 63.41 70 SER B C 2
ATOM 5171 O O . SER B 1 54 ? 43.589 19.964 13.148 1.00 1.24 70 SER B O 2
ATOM 5179 N N . PRO B 1 55 ? 45.682 19.485 13.830 1.00 41.05 71 PRO B N 2
ATOM 5180 C CA . PRO B 1 55 ? 45.277 18.437 14.771 1.00 22.22 71 PRO B CA 2
ATOM 5181 C C . PRO B 1 55 ? 44.545 18.999 15.985 1.00 64.51 71 PRO B C 2
ATOM 5182 O O . PRO B 1 55 ? 43.756 18.304 16.623 1.00 61.43 71 PRO B O 2
ATOM 5193 N N . GLY B 1 56 ? 44.811 20.263 16.297 1.00 14.11 72 GLY B N 2
ATOM 5194 C CA . GLY B 1 56 ? 44.168 20.897 17.434 1.00 53.53 72 GLY B CA 2
ATOM 5195 C C . GLY B 1 56 ? 42.829 21.512 17.074 1.00 51.44 72 GLY B C 2
ATOM 5196 O O . GLY B 1 56 ? 42.148 22.076 17.930 1.00 64.42 72 GLY B O 2
ATOM 5200 N N . VAL B 1 57 ? 42.454 21.405 15.804 1.00 33.33 73 VAL B N 2
ATOM 5201 C CA . VAL B 1 57 ? 41.188 21.955 15.333 1.00 15.20 73 VAL B CA 2
ATOM 5202 C C . VAL B 1 57 ? 40.018 21.065 15.734 1.00 44.14 73 VAL B C 2
ATOM 5203 O O . VAL B 1 57 ? 40.210 19.969 16.263 1.00 54.34 73 VAL B O 2
ATOM 5216 N N . SER B 1 58 ? 38.803 21.541 15.480 1.00 2.43 74 SER B N 2
ATOM 5217 C CA . SER B 1 58 ? 37.601 20.789 15.818 1.00 1.25 74 SER B CA 2
ATOM 5218 C C . SER B 1 58 ? 37.006 20.129 14.578 1.00 73.32 74 SER B C 2
ATOM 5219 O O . SER B 1 58 ? 37.167 20.622 13.462 1.00 71.32 74 SER B O 2
ATOM 5227 N N . ASP B 1 59 ? 36.319 19.010 14.783 1.00 43.41 75 ASP B N 2
ATOM 5228 C CA . ASP B 1 59 ? 35.699 18.281 13.682 1.00 41.12 75 ASP B CA 2
ATOM 5229 C C . ASP B 1 59 ? 34.837 19.210 12.833 1.00 61.04 75 ASP B C 2
ATOM 5230 O O . ASP B 1 59 ? 34.663 18.988 11.635 1.00 61.01 75 ASP B O 2
ATOM 5239 N N . SER B 1 60 ? 34.300 20.250 13.463 1.00 61.34 76 SER B N 2
ATOM 5240 C CA . SER B 1 60 ? 33.451 21.210 12.766 1.00 55.23 76 SER B CA 2
ATOM 5241 C C . SER B 1 60 ? 34.279 22.089 11.833 1.00 62.00 76 SER B C 2
ATOM 5242 O O . SER B 1 60 ? 34.049 22.117 10.624 1.00 44.41 76 SER B O 2
ATOM 5250 N N . GLU B 1 61 ? 35.241 22.805 12.404 1.00 14.44 77 GLU B N 2
ATOM 5251 C CA . GLU B 1 61 ? 36.102 23.687 11.625 1.00 40.35 77 GLU B CA 2
ATOM 5252 C C . GLU B 1 61 ? 36.722 22.940 10.446 1.00 5.14 77 GLU B C 2
ATOM 5253 O O . GLU B 1 61 ? 36.668 23.402 9.307 1.00 63.24 77 GLU B O 2
ATOM 5265 N N . VAL B 1 62 ? 37.309 21.782 10.731 1.00 51.51 78 VAL B N 2
ATOM 5266 C CA . VAL B 1 62 ? 37.939 20.970 9.696 1.00 1.43 78 VAL B CA 2
ATOM 5267 C C . VAL B 1 62 ? 36.943 20.609 8.600 1.00 45.02 78 VAL B C 2
ATOM 5268 O O . VAL B 1 62 ? 37.301 20.519 7.426 1.00 54.43 78 VAL B O 2
ATOM 5281 N N . LEU B 1 63 ? 35.690 20.401 8.992 1.00 73.03 79 LEU B N 2
ATOM 5282 C CA . LEU B 1 63 ? 34.640 20.049 8.043 1.00 74.43 79 LEU B CA 2
ATOM 5283 C C . LEU B 1 63 ? 34.349 21.212 7.098 1.00 61.31 79 LEU B C 2
ATOM 5284 O O . LEU B 1 63 ? 34.173 21.017 5.895 1.00 53.14 79 LEU B O 2
ATOM 5300 N N . ILE B 1 64 ? 34.299 22.419 7.651 1.00 3.42 80 ILE B N 2
ATOM 5301 C CA . ILE B 1 64 ? 34.033 23.612 6.858 1.00 62.31 80 ILE B CA 2
ATOM 5302 C C . ILE B 1 64 ? 35.103 23.814 5.791 1.00 71.25 80 ILE B C 2
ATOM 5303 O O . ILE B 1 64 ? 34.847 24.415 4.748 1.00 45.13 80 ILE B O 2
ATOM 5319 N N . GLN B 1 65 ? 36.302 23.305 6.060 1.00 21.00 81 GLN B N 2
ATOM 5320 C CA . GLN B 1 65 ? 37.410 23.429 5.122 1.00 54.32 81 GLN B CA 2
ATOM 5321 C C . GLN B 1 65 ? 37.301 22.393 4.008 1.00 61.11 81 GLN B C 2
ATOM 5322 O O . GLN B 1 65 ? 37.620 22.672 2.852 1.00 5.23 81 GLN B O 2
ATOM 5336 N N . VAL B 1 66 ? 36.848 21.195 4.364 1.00 42.12 82 VAL B N 2
ATOM 5337 C CA . VAL B 1 66 ? 36.695 20.116 3.395 1.00 4.23 82 VAL B CA 2
ATOM 5338 C C . VAL B 1 66 ? 35.710 20.499 2.297 1.00 15.34 82 VAL B C 2
ATOM 5339 O O . VAL B 1 66 ? 35.902 20.159 1.129 1.00 21.51 82 VAL B O 2
ATOM 5352 N N . LEU B 1 67 ? 34.654 21.210 2.679 1.00 13.03 83 LEU B N 2
ATOM 5353 C CA . LEU B 1 67 ? 33.638 21.642 1.726 1.00 71.40 83 LEU B CA 2
ATOM 5354 C C . LEU B 1 67 ? 34.107 22.865 0.946 1.00 33.12 83 LEU B C 2
ATOM 5355 O O . LEU B 1 67 ? 33.643 23.121 -0.167 1.00 1.41 83 LEU B O 2
ATOM 5371 N N . LEU B 1 68 ? 35.029 23.618 1.534 1.00 41.44 84 LEU B N 2
ATOM 5372 C CA . LEU B 1 68 ? 35.563 24.815 0.893 1.00 10.42 84 LEU B CA 2
ATOM 5373 C C . LEU B 1 68 ? 36.443 24.447 -0.297 1.00 14.42 84 LEU B C 2
ATOM 5374 O O . LEU B 1 68 ? 36.389 25.093 -1.343 1.00 14.04 84 LEU B O 2
ATOM 5390 N N . GLU B 1 69 ? 37.253 23.406 -0.130 1.00 3.44 85 GLU B N 2
ATOM 5391 C CA . GLU B 1 69 ? 38.143 22.953 -1.192 1.00 2.23 85 GLU B CA 2
ATOM 5392 C C . GLU B 1 69 ? 37.366 22.205 -2.271 1.00 71.32 85 GLU B C 2
ATOM 5393 O O . GLU B 1 69 ? 37.636 22.356 -3.463 1.00 51.44 85 GLU B O 2
ATOM 5405 N N . ILE B 1 70 ? 36.401 21.398 -1.844 1.00 61.14 86 ILE B N 2
ATOM 5406 C CA . ILE B 1 70 ? 35.585 20.627 -2.773 1.00 63.51 86 ILE B CA 2
ATOM 5407 C C . ILE B 1 70 ? 34.873 21.538 -3.767 1.00 73.32 86 ILE B C 2
ATOM 5408 O O . ILE B 1 70 ? 34.934 21.323 -4.978 1.00 63.14 86 ILE B O 2
ATOM 5424 N N . VAL B 1 71 ? 34.198 22.559 -3.248 1.00 54.32 87 VAL B N 2
ATOM 5425 C CA . VAL B 1 71 ? 33.477 23.506 -4.089 1.00 71.14 87 VAL B CA 2
ATOM 5426 C C . VAL B 1 71 ? 34.433 24.281 -4.989 1.00 52.43 87 VAL B C 2
ATOM 5427 O O . VAL B 1 71 ? 34.158 24.491 -6.171 1.00 31.05 87 VAL B O 2
ATOM 5440 N N . SER B 1 72 ? 35.559 24.703 -4.422 1.00 42.33 88 SER B N 2
ATOM 5441 C CA . SER B 1 72 ? 36.556 25.458 -5.172 1.00 74.21 88 SER B CA 2
ATOM 5442 C C . SER B 1 72 ? 36.996 24.692 -6.417 1.00 25.15 88 SER B C 2
ATOM 5443 O O . SER B 1 72 ? 37.262 25.284 -7.462 1.00 1.13 88 SER B O 2
ATOM 5451 N N . SER B 1 73 ? 37.068 23.371 -6.294 1.00 42.14 89 SER B N 2
ATOM 5452 C CA . SER B 1 73 ? 37.479 22.521 -7.406 1.00 54.52 89 SER B CA 2
ATOM 5453 C C . SER B 1 73 ? 36.357 22.387 -8.431 1.00 22.13 89 SER B C 2
ATOM 5454 O O . SER B 1 73 ? 36.493 22.813 -9.579 1.00 11.13 89 SER B O 2
ATOM 5462 N N . LEU B 1 74 ? 35.247 21.791 -8.007 1.00 32.23 90 LEU B N 2
ATOM 5463 C CA . LEU B 1 74 ? 34.098 21.600 -8.886 1.00 55.12 90 LEU B CA 2
ATOM 5464 C C . LEU B 1 74 ? 33.701 22.911 -9.556 1.00 75.33 90 LEU B C 2
ATOM 5465 O O . LEU B 1 74 ? 33.333 22.932 -10.732 1.00 11.54 90 LEU B O 2
ATOM 5481 N N . ILE B 1 75 ? 33.779 24.003 -8.803 1.00 3.25 91 ILE B N 2
ATOM 5482 C CA . ILE B 1 75 ? 33.430 25.318 -9.325 1.00 40.22 91 ILE B CA 2
ATOM 5483 C C . ILE B 1 75 ? 34.378 25.733 -10.445 1.00 41.12 91 ILE B C 2
ATOM 5484 O O . ILE B 1 75 ? 33.948 26.240 -11.482 1.00 45.31 91 ILE B O 2
ATOM 5500 N N . HIS B 1 76 ? 35.672 25.514 -10.231 1.00 4.01 92 HIS B N 2
ATOM 5501 C CA . HIS B 1 76 ? 36.682 25.862 -11.223 1.00 53.01 92 HIS B CA 2
ATOM 5502 C C . HIS B 1 76 ? 36.425 25.134 -12.539 1.00 51.41 92 HIS B C 2
ATOM 5503 O O . HIS B 1 76 ? 36.756 25.637 -13.613 1.00 34.23 92 HIS B O 2
ATOM 5517 N N . ILE B 1 77 ? 35.835 23.947 -12.447 1.00 51.34 93 ILE B N 2
ATOM 5518 C CA . ILE B 1 77 ? 35.534 23.150 -13.630 1.00 4.33 93 ILE B CA 2
ATOM 5519 C C . ILE B 1 77 ? 34.393 23.766 -14.432 1.00 44.11 93 ILE B C 2
ATOM 5520 O O . ILE B 1 77 ? 34.533 24.033 -15.626 1.00 35.44 93 ILE B O 2
ATOM 5536 N N . LEU B 1 78 ? 33.264 23.990 -13.768 1.00 41.45 94 LEU B N 2
ATOM 5537 C CA . LEU B 1 78 ? 32.098 24.576 -14.418 1.00 30.32 94 LEU B CA 2
ATOM 5538 C C . LEU B 1 78 ? 32.463 25.881 -15.118 1.00 53.22 94 LEU B C 2
ATOM 5539 O O . LEU B 1 78 ? 31.909 26.210 -16.167 1.00 53.43 94 LEU B O 2
ATOM 5555 N N . SER B 1 79 ? 33.400 26.620 -14.531 1.00 24.10 95 SER B N 2
ATOM 5556 C CA . SER B 1 79 ? 33.838 27.890 -15.097 1.00 62.21 95 SER B CA 2
ATOM 5557 C C . SER B 1 79 ? 34.223 27.726 -16.565 1.00 2.11 95 SER B C 2
ATOM 5558 O O . SER B 1 79 ? 34.181 28.682 -17.339 1.00 63.23 95 SER B O 2
ATOM 5566 N N . SER B 1 80 ? 34.599 26.507 -16.939 1.00 63.43 96 SER B N 2
ATOM 5567 C CA . SER B 1 80 ? 34.995 26.217 -18.312 1.00 15.31 96 SER B CA 2
ATOM 5568 C C . SER B 1 80 ? 33.900 25.447 -19.042 1.00 75.25 96 SER B C 2
ATOM 5569 O O . SER B 1 80 ? 33.614 25.710 -20.211 1.00 40.31 96 SER B O 2
ATOM 5577 N N . SER B 1 81 ? 33.291 24.494 -18.346 1.00 64.34 97 SER B N 2
ATOM 5578 C CA . SER B 1 81 ? 32.230 23.681 -18.929 1.00 22.43 97 SER B CA 2
ATOM 5579 C C . SER B 1 81 ? 31.021 24.541 -19.286 1.00 22.34 97 SER B C 2
ATOM 5580 O O . SER B 1 81 ? 31.054 25.764 -19.152 1.00 64.43 97 SER B O 2
ATOM 5588 N N . SER B 1 82 ? 29.954 23.891 -19.741 1.00 41.40 98 SER B N 2
ATOM 5589 C CA . SER B 1 82 ? 28.735 24.595 -20.122 1.00 13.21 98 SER B CA 2
ATOM 5590 C C . SER B 1 82 ? 27.512 23.954 -19.475 1.00 50.41 98 SER B C 2
ATOM 5591 O O . SER B 1 82 ? 27.636 23.116 -18.581 1.00 23.53 98 SER B O 2
ATOM 5599 N N . VAL B 1 83 ? 26.329 24.354 -19.932 1.00 42.24 99 VAL B N 2
ATOM 5600 C CA . VAL B 1 83 ? 25.083 23.817 -19.400 1.00 32.43 99 VAL B CA 2
ATOM 5601 C C . VAL B 1 83 ? 24.395 22.913 -20.417 1.00 3.31 99 VAL B C 2
ATOM 5602 O O . VAL B 1 83 ? 23.508 23.348 -21.150 1.00 2.50 99 VAL B O 2
ATOM 5615 N N . GLY B 1 84 ? 24.810 21.650 -20.453 1.00 75.40 100 GLY B N 2
ATOM 5616 C CA . GLY B 1 84 ? 24.222 20.704 -21.383 1.00 72.03 100 GLY B CA 2
ATOM 5617 C C . GLY B 1 84 ? 22.768 20.411 -21.072 1.00 73.53 100 GLY B C 2
ATOM 5618 O O . GLY B 1 84 ? 22.011 21.313 -20.714 1.00 64.51 100 GLY B O 2
ATOM 5622 N N . GLN B 1 85 ? 22.377 19.149 -21.211 1.00 41.14 101 GLN B N 2
ATOM 5623 C CA . GLN B 1 85 ? 21.003 18.741 -20.943 1.00 75.43 101 GLN B CA 2
ATOM 5624 C C . GLN B 1 85 ? 20.910 17.966 -19.634 1.00 33.24 101 GLN B C 2
ATOM 5625 O O . GLN B 1 85 ? 21.061 16.745 -19.611 1.00 64.21 101 GLN B O 2
ATOM 5639 N N . VAL B 1 86 ? 20.659 18.685 -18.544 1.00 5.34 102 VAL B N 2
ATOM 5640 C CA . VAL B 1 86 ? 20.545 18.065 -17.229 1.00 71.51 102 VAL B CA 2
ATOM 5641 C C . VAL B 1 86 ? 19.086 17.815 -16.864 1.00 34.13 102 VAL B C 2
ATOM 5642 O O . VAL B 1 86 ? 18.223 18.660 -17.103 1.00 75.32 102 VAL B O 2
ATOM 5655 N N . ASP B 1 87 ? 18.818 16.651 -16.284 1.00 14.34 103 ASP B N 2
ATOM 5656 C CA . ASP B 1 87 ? 17.463 16.291 -15.883 1.00 25.15 103 ASP B CA 2
ATOM 5657 C C . ASP B 1 87 ? 17.292 16.415 -14.372 1.00 24.23 103 ASP B C 2
ATOM 5658 O O . ASP B 1 87 ? 18.077 15.864 -13.601 1.00 31.22 103 ASP B O 2
ATOM 5667 N N . PHE B 1 88 ? 16.259 17.142 -13.956 1.00 71.43 104 PHE B N 2
ATOM 5668 C CA . PHE B 1 88 ? 15.986 17.340 -12.538 1.00 73.23 104 PHE B CA 2
ATOM 5669 C C . PHE B 1 88 ? 15.715 16.008 -11.845 1.00 62.31 104 PHE B C 2
ATOM 5670 O O . PHE B 1 88 ? 15.722 15.922 -10.617 1.00 72.34 104 PHE B O 2
ATOM 5687 N N . SER B 1 89 ? 15.477 14.971 -12.642 1.00 44.43 105 SER B N 2
ATOM 5688 C CA . SER B 1 89 ? 15.199 13.643 -12.107 1.00 5.41 105 SER B CA 2
ATOM 5689 C C . SER B 1 89 ? 16.482 12.974 -11.620 1.00 70.50 105 SER B C 2
ATOM 5690 O O . SER B 1 89 ? 16.491 11.787 -11.293 1.00 74.32 105 SER B O 2
ATOM 5698 N N . SER B 1 90 ? 17.564 13.746 -11.576 1.00 65.54 106 SER B N 2
ATOM 5699 C CA . SER B 1 90 ? 18.854 13.228 -11.134 1.00 33.55 106 SER B CA 2
ATOM 5700 C C . SER B 1 90 ? 19.208 13.764 -9.750 1.00 41.22 106 SER B C 2
ATOM 5701 O O . SER B 1 90 ? 20.046 13.197 -9.049 1.00 10.25 106 SER B O 2
ATOM 5709 N N . VAL B 1 91 ? 18.564 14.860 -9.364 1.00 35.54 107 VAL B N 2
ATOM 5710 C CA . VAL B 1 91 ? 18.809 15.473 -8.064 1.00 53.30 107 VAL B CA 2
ATOM 5711 C C . VAL B 1 91 ? 18.738 14.439 -6.946 1.00 60.42 107 VAL B C 2
ATOM 5712 O O . VAL B 1 91 ? 19.451 14.538 -5.948 1.00 32.33 107 VAL B O 2
ATOM 5725 N N . GLY B 1 92 ? 17.872 13.445 -7.121 1.00 43.34 108 GLY B N 2
ATOM 5726 C CA . GLY B 1 92 ? 17.724 12.406 -6.120 1.00 44.13 108 GLY B CA 2
ATOM 5727 C C . GLY B 1 92 ? 19.013 11.644 -5.879 1.00 31.12 108 GLY B C 2
ATOM 5728 O O . GLY B 1 92 ? 19.441 11.482 -4.737 1.00 41.35 108 GLY B O 2
ATOM 5732 N N . SER B 1 93 ? 19.631 11.175 -6.958 1.00 41.23 109 SER B N 2
ATOM 5733 C CA . SER B 1 93 ? 20.875 10.421 -6.858 1.00 61.03 109 SER B CA 2
ATOM 5734 C C . SER B 1 93 ? 22.026 11.327 -6.432 1.00 4.32 109 SER B C 2
ATOM 5735 O O . SER B 1 93 ? 22.965 10.885 -5.769 1.00 34.21 109 SER B O 2
ATOM 5743 N N . SER B 1 94 ? 21.946 12.596 -6.818 1.00 3.54 110 SER B N 2
ATOM 5744 C CA . SER B 1 94 ? 22.982 13.565 -6.479 1.00 13.22 110 SER B CA 2
ATOM 5745 C C . SER B 1 94 ? 23.024 13.812 -4.974 1.00 31.54 110 SER B C 2
ATOM 5746 O O . SER B 1 94 ? 24.086 13.770 -4.355 1.00 53.31 110 SER B O 2
ATOM 5754 N N . ALA B 1 95 ? 21.857 14.072 -4.391 1.00 3.34 111 ALA B N 2
ATOM 5755 C CA . ALA B 1 95 ? 21.759 14.324 -2.959 1.00 21.15 111 ALA B CA 2
ATOM 5756 C C . ALA B 1 95 ? 22.114 13.078 -2.156 1.00 52.42 111 ALA B C 2
ATOM 5757 O O . ALA B 1 95 ? 22.646 13.171 -1.050 1.00 13.32 111 ALA B O 2
ATOM 5764 N N . ALA B 1 96 ? 21.818 11.912 -2.719 1.00 65.31 112 ALA B N 2
ATOM 5765 C CA . ALA B 1 96 ? 22.108 10.647 -2.055 1.00 71.33 112 ALA B CA 2
ATOM 5766 C C . ALA B 1 96 ? 23.602 10.342 -2.084 1.00 3.42 112 ALA B C 2
ATOM 5767 O O . ALA B 1 96 ? 24.181 9.933 -1.078 1.00 25.21 112 ALA B O 2
ATOM 5774 N N . ALA B 1 97 ? 24.220 10.544 -3.243 1.00 44.52 113 ALA B N 2
ATOM 5775 C CA . ALA B 1 97 ? 25.648 10.293 -3.400 1.00 64.24 113 ALA B CA 2
ATOM 5776 C C . ALA B 1 97 ? 26.464 11.121 -2.414 1.00 43.25 113 ALA B C 2
ATOM 5777 O O . ALA B 1 97 ? 27.373 10.608 -1.761 1.00 14.23 113 ALA B O 2
ATOM 5784 N N . VAL B 1 98 ? 26.134 12.404 -2.312 1.00 50.14 114 VAL B N 2
ATOM 5785 C CA . VAL B 1 98 ? 26.837 13.304 -1.405 1.00 50.31 114 VAL B CA 2
ATOM 5786 C C . VAL B 1 98 ? 26.594 12.918 0.050 1.00 62.53 114 VAL B C 2
ATOM 5787 O O . VAL B 1 98 ? 27.503 12.968 0.877 1.00 71.02 114 VAL B O 2
ATOM 5800 N N . GLY B 1 99 ? 25.359 12.532 0.356 1.00 35.31 115 GLY B N 2
ATOM 5801 C CA . GLY B 1 99 ? 25.018 12.142 1.710 1.00 2.54 115 GLY B CA 2
ATOM 5802 C C . GLY B 1 99 ? 25.776 10.912 2.169 1.00 4.01 115 GLY B C 2
ATOM 5803 O O . GLY B 1 99 ? 25.983 10.714 3.366 1.00 71.31 115 GLY B O 2
ATOM 5807 N N . GLN B 1 100 ? 26.188 10.084 1.215 1.00 65.41 116 GLN B N 2
ATOM 5808 C CA . GLN B 1 100 ? 26.924 8.865 1.528 1.00 51.43 116 GLN B CA 2
ATOM 5809 C C . GLN B 1 100 ? 28.407 9.162 1.732 1.00 31.14 116 GLN B C 2
ATOM 5810 O O . GLN B 1 100 ? 29.069 8.528 2.553 1.00 42.44 116 GLN B O 2
ATOM 5824 N N . SER B 1 101 ? 28.919 10.132 0.982 1.00 50.52 117 SER B N 2
ATOM 5825 C CA . SER B 1 101 ? 30.324 10.510 1.078 1.00 52.32 117 SER B CA 2
ATOM 5826 C C . SER B 1 101 ? 30.642 11.074 2.460 1.00 64.41 117 SER B C 2
ATOM 5827 O O . SER B 1 101 ? 31.684 10.771 3.042 1.00 60.24 117 SER B O 2
ATOM 5835 N N . MET B 1 102 ? 29.736 11.894 2.980 1.00 10.15 118 MET B N 2
ATOM 5836 C CA . MET B 1 102 ? 29.918 12.500 4.294 1.00 25.35 118 MET B CA 2
ATOM 5837 C C . MET B 1 102 ? 30.151 11.431 5.358 1.00 61.25 118 MET B C 2
ATOM 5838 O O . MET B 1 102 ? 30.761 11.695 6.392 1.00 40.42 118 MET B O 2
ATOM 5852 N N . GLN B 1 103 ? 29.660 10.223 5.094 1.00 12.02 119 GLN B N 2
ATOM 5853 C CA . GLN B 1 103 ? 29.815 9.117 6.030 1.00 65.15 119 GLN B CA 2
ATOM 5854 C C . GLN B 1 103 ? 31.271 8.671 6.110 1.00 63.34 119 GLN B C 2
ATOM 5855 O O . GLN B 1 103 ? 31.694 8.068 7.096 1.00 62.13 119 GLN B O 2
ATOM 5869 N N . VAL B 1 104 ? 32.035 8.971 5.064 1.00 42.00 120 VAL B N 2
ATOM 5870 C CA . VAL B 1 104 ? 33.445 8.603 5.016 1.00 63.34 120 VAL B CA 2
ATOM 5871 C C . VAL B 1 104 ? 34.311 9.650 5.706 1.00 32.34 120 VAL B C 2
ATOM 5872 O O . VAL B 1 104 ? 35.430 9.364 6.131 1.00 1.04 120 VAL B O 2
ATOM 5885 N N . VAL B 1 105 ? 33.785 10.867 5.813 1.00 1.53 121 VAL B N 2
ATOM 5886 C CA . VAL B 1 105 ? 34.510 11.958 6.454 1.00 72.43 121 VAL B CA 2
ATOM 5887 C C . VAL B 1 105 ? 34.415 11.865 7.972 1.00 75.52 121 VAL B C 2
ATOM 5888 O O . VAL B 1 105 ? 35.341 12.247 8.686 1.00 72.31 121 VAL B O 2
ATOM 5901 N N . MET B 1 106 ? 33.289 11.354 8.459 1.00 71.41 122 MET B N 2
ATOM 5902 C CA . MET B 1 106 ? 33.073 11.209 9.894 1.00 53.04 122 MET B CA 2
ATOM 5903 C C . MET B 1 106 ? 33.750 9.947 10.420 1.00 30.14 122 MET B C 2
ATOM 5904 O O . MET B 1 106 ? 33.970 9.804 11.622 1.00 20.13 122 MET B O 2
ATOM 5918 N N . GLY B 1 107 ? 34.077 9.033 9.511 1.00 52.23 123 GLY B N 2
ATOM 5919 C CA . GLY B 1 107 ? 34.725 7.795 9.903 1.00 14.44 123 GLY B CA 2
ATOM 5920 C C . GLY B 1 107 ? 34.694 6.750 8.805 1.00 15.13 123 GLY B C 2
ATOM 5921 O O . GLY B 1 107 ? 35.210 6.976 7.711 1.00 43.44 123 GLY B O 2
ATOM 5925 N N . VAL A 1 1 ? 30.395 15.740 14.642 1.00 4.43 17 VAL A N 3
ATOM 5926 C CA . VAL A 1 1 ? 29.721 16.170 13.424 1.00 22.43 17 VAL A CA 3
ATOM 5927 C C . VAL A 1 1 ? 28.986 15.008 12.764 1.00 11.12 17 VAL A C 3
ATOM 5928 O O . VAL A 1 1 ? 28.111 15.211 11.922 1.00 35.04 17 VAL A O 3
ATOM 5941 N N . GLY A 1 2 ? 29.348 13.788 13.153 1.00 65.12 18 GLY A N 3
ATOM 5942 C CA . GLY A 1 2 ? 28.711 12.612 12.589 1.00 22.44 18 GLY A CA 3
ATOM 5943 C C . GLY A 1 2 ? 27.213 12.599 12.815 1.00 33.43 18 GLY A C 3
ATOM 5944 O O . GLY A 1 2 ? 26.438 12.393 11.880 1.00 55.12 18 GLY A O 3
ATOM 5948 N N . THR A 1 3 ? 26.802 12.816 14.060 1.00 12.50 19 THR A N 3
ATOM 5949 C CA . THR A 1 3 ? 25.386 12.825 14.406 1.00 40.54 19 THR A CA 3
ATOM 5950 C C . THR A 1 3 ? 24.649 13.944 13.678 1.00 50.23 19 THR A C 3
ATOM 5951 O O . THR A 1 3 ? 23.462 13.824 13.371 1.00 34.24 19 THR A O 3
ATOM 5962 N N . THR A 1 4 ? 25.360 15.033 13.403 1.00 60.03 20 THR A N 3
ATOM 5963 C CA . THR A 1 4 ? 24.772 16.174 12.710 1.00 12.31 20 THR A CA 3
ATOM 5964 C C . THR A 1 4 ? 24.433 15.824 11.266 1.00 64.24 20 THR A C 3
ATOM 5965 O O . THR A 1 4 ? 23.447 16.314 10.714 1.00 22.45 20 THR A O 3
ATOM 5976 N N . VAL A 1 5 ? 25.254 14.974 10.658 1.00 43.42 21 VAL A N 3
ATOM 5977 C CA . VAL A 1 5 ? 25.039 14.558 9.277 1.00 13.45 21 VAL A CA 3
ATOM 5978 C C . VAL A 1 5 ? 23.825 13.644 9.162 1.00 53.20 21 VAL A C 3
ATOM 5979 O O . VAL A 1 5 ? 23.085 13.699 8.181 1.00 31.20 21 VAL A O 3
ATOM 5992 N N . ALA A 1 6 ? 23.626 12.802 10.172 1.00 0.14 22 ALA A N 3
ATOM 5993 C CA . ALA A 1 6 ? 22.501 11.877 10.185 1.00 64.43 22 ALA A CA 3
ATOM 5994 C C . ALA A 1 6 ? 21.194 12.606 10.482 1.00 11.14 22 ALA A C 3
ATOM 5995 O O . ALA A 1 6 ? 20.112 12.028 10.376 1.00 12.31 22 ALA A O 3
ATOM 6002 N N . SER A 1 7 ? 21.303 13.877 10.854 1.00 10.41 23 SER A N 3
ATOM 6003 C CA . SER A 1 7 ? 20.130 14.683 11.172 1.00 3.21 23 SER A CA 3
ATOM 6004 C C . SER A 1 7 ? 19.696 15.510 9.965 1.00 14.04 23 SER A C 3
ATOM 6005 O O . SER A 1 7 ? 18.504 15.654 9.692 1.00 24.44 23 SER A O 3
ATOM 6013 N N . THR A 1 8 ? 20.674 16.051 9.244 1.00 52.32 24 THR A N 3
ATOM 6014 C CA . THR A 1 8 ? 20.395 16.864 8.067 1.00 35.22 24 THR A CA 3
ATOM 6015 C C . THR A 1 8 ? 20.051 15.991 6.865 1.00 0.42 24 THR A C 3
ATOM 6016 O O . THR A 1 8 ? 19.295 16.400 5.983 1.00 30.04 24 THR A O 3
ATOM 6027 N N . THR A 1 9 ? 20.611 14.785 6.836 1.00 25.21 25 THR A N 3
ATOM 6028 C CA . THR A 1 9 ? 20.364 13.855 5.742 1.00 24.14 25 THR A CA 3
ATOM 6029 C C . THR A 1 9 ? 18.944 13.305 5.797 1.00 75.21 25 THR A C 3
ATOM 6030 O O . THR A 1 9 ? 18.337 13.020 4.765 1.00 62.11 25 THR A O 3
ATOM 6041 N N . SER A 1 10 ? 18.419 13.158 7.009 1.00 51.15 26 SER A N 3
ATOM 6042 C CA . SER A 1 10 ? 17.069 12.639 7.200 1.00 13.11 26 SER A CA 3
ATOM 6043 C C . SER A 1 10 ? 16.029 13.619 6.666 1.00 40.44 26 SER A C 3
ATOM 6044 O O . SER A 1 10 ? 14.972 13.216 6.181 1.00 55.03 26 SER A O 3
ATOM 6052 N N . ARG A 1 11 ? 16.338 14.908 6.759 1.00 23.14 27 ARG A N 3
ATOM 6053 C CA . ARG A 1 11 ? 15.431 15.947 6.286 1.00 11.10 27 ARG A CA 3
ATOM 6054 C C . ARG A 1 11 ? 15.682 16.260 4.813 1.00 53.42 27 ARG A C 3
ATOM 6055 O O . ARG A 1 11 ? 14.805 16.777 4.120 1.00 34.41 27 ARG A O 3
ATOM 6076 N N . LEU A 1 12 ? 16.884 15.945 4.344 1.00 53.12 28 LEU A N 3
ATOM 6077 C CA . LEU A 1 12 ? 17.250 16.192 2.954 1.00 22.23 28 LEU A CA 3
ATOM 6078 C C . LEU A 1 12 ? 16.613 15.159 2.030 1.00 73.50 28 LEU A C 3
ATOM 6079 O O . LEU A 1 12 ? 16.485 15.383 0.827 1.00 21.33 28 LEU A O 3
ATOM 6095 N N . SER A 1 13 ? 16.213 14.028 2.602 1.00 73.12 29 SER A N 3
ATOM 6096 C CA . SER A 1 13 ? 15.590 12.959 1.831 1.00 24.32 29 SER A CA 3
ATOM 6097 C C . SER A 1 13 ? 14.098 13.219 1.649 1.00 73.04 29 SER A C 3
ATOM 6098 O O . SER A 1 13 ? 13.366 12.374 1.132 1.00 2.13 29 SER A O 3
ATOM 6106 N N . THR A 1 14 ? 13.652 14.395 2.077 1.00 54.42 30 THR A N 3
ATOM 6107 C CA . THR A 1 14 ? 12.248 14.768 1.965 1.00 60.33 30 THR A CA 3
ATOM 6108 C C . THR A 1 14 ? 11.997 15.594 0.709 1.00 65.42 30 THR A C 3
ATOM 6109 O O . THR A 1 14 ? 12.928 16.139 0.116 1.00 13.45 30 THR A O 3
ATOM 6120 N N . ALA A 1 15 ? 10.734 15.683 0.305 1.00 51.21 31 ALA A N 3
ATOM 6121 C CA . ALA A 1 15 ? 10.362 16.445 -0.879 1.00 62.14 31 ALA A CA 3
ATOM 6122 C C . ALA A 1 15 ? 10.843 17.889 -0.778 1.00 33.12 31 ALA A C 3
ATOM 6123 O O . ALA A 1 15 ? 11.125 18.530 -1.789 1.00 61.14 31 ALA A O 3
ATOM 6130 N N . GLU A 1 16 ? 10.934 18.392 0.448 1.00 11.44 32 GLU A N 3
ATOM 6131 C CA . GLU A 1 16 ? 11.381 19.760 0.681 1.00 63.14 32 GLU A CA 3
ATOM 6132 C C . GLU A 1 16 ? 12.756 19.996 0.064 1.00 24.34 32 GLU A C 3
ATOM 6133 O O . GLU A 1 16 ? 12.948 20.930 -0.716 1.00 74.14 32 GLU A O 3
ATOM 6145 N N . ALA A 1 17 ? 13.711 19.143 0.420 1.00 23.52 33 ALA A N 3
ATOM 6146 C CA . ALA A 1 17 ? 15.069 19.257 -0.100 1.00 12.20 33 ALA A CA 3
ATOM 6147 C C . ALA A 1 17 ? 15.086 19.146 -1.620 1.00 33.13 33 ALA A C 3
ATOM 6148 O O . ALA A 1 17 ? 15.828 19.858 -2.296 1.00 22.44 33 ALA A O 3
ATOM 6155 N N . SER A 1 18 ? 14.265 18.246 -2.152 1.00 65.21 34 SER A N 3
ATOM 6156 C CA . SER A 1 18 ? 14.189 18.038 -3.594 1.00 21.55 34 SER A CA 3
ATOM 6157 C C . SER A 1 18 ? 13.873 19.344 -4.316 1.00 52.14 34 SER A C 3
ATOM 6158 O O . SER A 1 18 ? 14.552 19.719 -5.271 1.00 42.21 34 SER A O 3
ATOM 6166 N N . SER A 1 19 ? 12.836 20.033 -3.850 1.00 44.21 35 SER A N 3
ATOM 6167 C CA . SER A 1 19 ? 12.426 21.297 -4.453 1.00 14.41 35 SER A CA 3
ATOM 6168 C C . SER A 1 19 ? 13.555 22.321 -4.389 1.00 61.15 35 SER A C 3
ATOM 6169 O O . SER A 1 19 ? 13.919 22.922 -5.399 1.00 24.15 35 SER A O 3
ATOM 6177 N N . ARG A 1 20 ? 14.103 22.513 -3.194 1.00 45.45 36 ARG A N 3
ATOM 6178 C CA . ARG A 1 20 ? 15.190 23.466 -2.997 1.00 54.53 36 ARG A CA 3
ATOM 6179 C C . ARG A 1 20 ? 16.288 23.261 -4.036 1.00 62.33 36 ARG A C 3
ATOM 6180 O O . ARG A 1 20 ? 16.707 24.206 -4.706 1.00 14.55 36 ARG A O 3
ATOM 6201 N N . ILE A 1 21 ? 16.748 22.022 -4.165 1.00 21.45 37 ILE A N 3
ATOM 6202 C CA . ILE A 1 21 ? 17.797 21.693 -5.123 1.00 12.22 37 ILE A CA 3
ATOM 6203 C C . ILE A 1 21 ? 17.402 22.111 -6.534 1.00 24.40 37 ILE A C 3
ATOM 6204 O O . ILE A 1 21 ? 18.229 22.609 -7.300 1.00 12.31 37 ILE A O 3
ATOM 6220 N N . SER A 1 22 ? 16.134 21.906 -6.874 1.00 72.33 38 SER A N 3
ATOM 6221 C CA . SER A 1 22 ? 15.629 22.260 -8.195 1.00 43.21 38 SER A CA 3
ATOM 6222 C C . SER A 1 22 ? 15.881 23.734 -8.496 1.00 4.20 38 SER A C 3
ATOM 6223 O O . SER A 1 22 ? 16.363 24.087 -9.574 1.00 53.34 38 SER A O 3
ATOM 6231 N N . THR A 1 23 ? 15.553 24.593 -7.536 1.00 72.42 39 THR A N 3
ATOM 6232 C CA . THR A 1 23 ? 15.742 26.029 -7.696 1.00 61.31 39 THR A CA 3
ATOM 6233 C C . THR A 1 23 ? 17.218 26.402 -7.616 1.00 64.40 39 THR A C 3
ATOM 6234 O O . THR A 1 23 ? 17.665 27.350 -8.261 1.00 74.44 39 THR A O 3
ATOM 6245 N N . ALA A 1 24 ? 17.971 25.649 -6.821 1.00 61.02 40 ALA A N 3
ATOM 6246 C CA . ALA A 1 24 ? 19.398 25.899 -6.659 1.00 62.00 40 ALA A CA 3
ATOM 6247 C C . ALA A 1 24 ? 20.152 25.638 -7.959 1.00 52.33 40 ALA A C 3
ATOM 6248 O O . ALA A 1 24 ? 21.067 26.380 -8.317 1.00 54.34 40 ALA A O 3
ATOM 6255 N N . ALA A 1 25 ? 19.763 24.579 -8.661 1.00 34.33 41 ALA A N 3
ATOM 6256 C CA . ALA A 1 25 ? 20.402 24.221 -9.921 1.00 63.22 41 ALA A CA 3
ATOM 6257 C C . ALA A 1 25 ? 19.771 24.972 -11.089 1.00 74.51 41 ALA A C 3
ATOM 6258 O O . ALA A 1 25 ? 20.469 25.446 -11.984 1.00 62.41 41 ALA A O 3
ATOM 6265 N N . SER A 1 26 ? 18.445 25.076 -11.073 1.00 35.35 42 SER A N 3
ATOM 6266 C CA . SER A 1 26 ? 17.719 25.764 -12.133 1.00 3.30 42 SER A CA 3
ATOM 6267 C C . SER A 1 26 ? 18.194 27.209 -12.267 1.00 34.32 42 SER A C 3
ATOM 6268 O O . SER A 1 26 ? 18.161 27.788 -13.353 1.00 51.13 42 SER A O 3
ATOM 6276 N N . THR A 1 27 ? 18.637 27.784 -11.154 1.00 14.12 43 THR A N 3
ATOM 6277 C CA . THR A 1 27 ? 19.117 29.161 -11.143 1.00 34.51 43 THR A CA 3
ATOM 6278 C C . THR A 1 27 ? 20.634 29.214 -11.287 1.00 51.40 43 THR A C 3
ATOM 6279 O O . THR A 1 27 ? 21.182 30.161 -11.852 1.00 54.21 43 THR A O 3
ATOM 6290 N N . LEU A 1 28 ? 21.308 28.192 -10.771 1.00 12.04 44 LEU A N 3
ATOM 6291 C CA . LEU A 1 28 ? 22.764 28.122 -10.841 1.00 64.23 44 LEU A CA 3
ATOM 6292 C C . LEU A 1 28 ? 23.240 28.121 -12.291 1.00 42.54 44 LEU A C 3
ATOM 6293 O O . LEU A 1 28 ? 24.315 28.633 -12.603 1.00 33.34 44 LEU A O 3
ATOM 6309 N N . VAL A 1 29 ? 22.429 27.547 -13.174 1.00 31.01 45 VAL A N 3
ATOM 6310 C CA . VAL A 1 29 ? 22.765 27.482 -14.591 1.00 64.10 45 VAL A CA 3
ATOM 6311 C C . VAL A 1 29 ? 21.655 28.083 -15.447 1.00 53.33 45 VAL A C 3
ATOM 6312 O O . VAL A 1 29 ? 21.543 27.784 -16.636 1.00 42.52 45 VAL A O 3
ATOM 6325 N N . SER A 1 30 ? 20.836 28.931 -14.834 1.00 53.05 46 SER A N 3
ATOM 6326 C CA . SER A 1 30 ? 19.731 29.571 -15.538 1.00 3.32 46 SER A CA 3
ATOM 6327 C C . SER A 1 30 ? 20.230 30.302 -16.781 1.00 20.02 46 SER A C 3
ATOM 6328 O O . SER A 1 30 ? 19.882 29.944 -17.906 1.00 44.24 46 SER A O 3
ATOM 6336 N N . GLY A 1 31 ? 21.049 31.328 -16.569 1.00 13.12 47 GLY A N 3
ATOM 6337 C CA . GLY A 1 31 ? 21.583 32.093 -17.680 1.00 34.40 47 GLY A CA 3
ATOM 6338 C C . GLY A 1 31 ? 22.253 31.215 -18.719 1.00 43.14 47 GLY A C 3
ATOM 6339 O O . GLY A 1 31 ? 22.328 31.577 -19.892 1.00 61.12 47 GLY A O 3
ATOM 6343 N N . GLY A 1 32 ? 22.745 30.058 -18.286 1.00 61.23 48 GLY A N 3
ATOM 6344 C CA . GLY A 1 32 ? 23.407 29.146 -19.200 1.00 51.14 48 GLY A CA 3
ATOM 6345 C C . GLY A 1 32 ? 24.615 28.477 -18.576 1.00 10.25 48 GLY A C 3
ATOM 6346 O O . GLY A 1 32 ? 25.139 27.499 -19.112 1.00 53.43 48 GLY A O 3
ATOM 6350 N N . TYR A 1 33 ? 25.063 29.005 -17.442 1.00 70.43 49 TYR A N 3
ATOM 6351 C CA . TYR A 1 33 ? 26.220 28.455 -16.747 1.00 41.22 49 TYR A CA 3
ATOM 6352 C C . TYR A 1 33 ? 26.264 28.935 -15.299 1.00 4.14 49 TYR A C 3
ATOM 6353 O O . TYR A 1 33 ? 25.350 29.613 -14.829 1.00 54.43 49 TYR A O 3
ATOM 6371 N N . LEU A 1 34 ? 27.335 28.580 -14.598 1.00 43.11 50 LEU A N 3
ATOM 6372 C CA . LEU A 1 34 ? 27.502 28.974 -13.203 1.00 74.43 50 LEU A CA 3
ATOM 6373 C C . LEU A 1 34 ? 27.705 30.480 -13.084 1.00 42.52 50 LEU A C 3
ATOM 6374 O O . LEU A 1 34 ? 28.676 31.030 -13.603 1.00 20.31 50 LEU A O 3
ATOM 6390 N N . ASN A 1 35 ? 26.783 31.144 -12.394 1.00 51.02 51 ASN A N 3
ATOM 6391 C CA . ASN A 1 35 ? 26.861 32.588 -12.204 1.00 32.11 51 ASN A CA 3
ATOM 6392 C C . ASN A 1 35 ? 27.153 32.930 -10.746 1.00 25.01 51 ASN A C 3
ATOM 6393 O O . ASN A 1 35 ? 26.353 32.640 -9.856 1.00 70.10 51 ASN A O 3
ATOM 6404 N N . THR A 1 36 ? 28.304 33.550 -10.509 1.00 4.22 52 THR A N 3
ATOM 6405 C CA . THR A 1 36 ? 28.703 33.933 -9.160 1.00 72.10 52 THR A CA 3
ATOM 6406 C C . THR A 1 36 ? 27.755 34.975 -8.581 1.00 41.23 52 THR A C 3
ATOM 6407 O O . THR A 1 36 ? 27.706 35.179 -7.368 1.00 73.51 52 THR A O 3
ATOM 6418 N N . ALA A 1 37 ? 27.000 35.634 -9.455 1.00 21.23 53 ALA A N 3
ATOM 6419 C CA . ALA A 1 37 ? 26.051 36.654 -9.030 1.00 62.21 53 ALA A CA 3
ATOM 6420 C C . ALA A 1 37 ? 24.857 36.029 -8.316 1.00 44.55 53 ALA A C 3
ATOM 6421 O O . ALA A 1 37 ? 24.046 36.732 -7.714 1.00 75.01 53 ALA A O 3
ATOM 6428 N N . ALA A 1 38 ? 24.757 34.706 -8.387 1.00 44.41 54 ALA A N 3
ATOM 6429 C CA . ALA A 1 38 ? 23.663 33.988 -7.746 1.00 34.45 54 ALA A CA 3
ATOM 6430 C C . ALA A 1 38 ? 24.188 33.013 -6.697 1.00 75.54 54 ALA A C 3
ATOM 6431 O O . ALA A 1 38 ? 23.446 32.574 -5.817 1.00 72.20 54 ALA A O 3
ATOM 6438 N N . LEU A 1 39 ? 25.469 32.677 -6.796 1.00 71.33 55 LEU A N 3
ATOM 6439 C CA . LEU A 1 39 ? 26.093 31.752 -5.856 1.00 52.25 55 LEU A CA 3
ATOM 6440 C C . LEU A 1 39 ? 25.703 32.089 -4.421 1.00 44.44 55 LEU A C 3
ATOM 6441 O O . LEU A 1 39 ? 25.188 31.254 -3.678 1.00 32.04 55 LEU A O 3
ATOM 6457 N N . PRO A 1 40 ? 25.950 33.346 -4.020 1.00 24.40 56 PRO A N 3
ATOM 6458 C CA . PRO A 1 40 ? 25.631 33.825 -2.672 1.00 2.14 56 PRO A CA 3
ATOM 6459 C C . PRO A 1 40 ? 24.128 33.943 -2.440 1.00 3.32 56 PRO A C 3
ATOM 6460 O O . PRO A 1 40 ? 23.667 33.961 -1.299 1.00 51.53 56 PRO A O 3
ATOM 6471 N N . SER A 1 41 ? 23.371 34.022 -3.528 1.00 64.14 57 SER A N 3
ATOM 6472 C CA . SER A 1 41 ? 21.920 34.143 -3.444 1.00 14.30 57 SER A CA 3
ATOM 6473 C C . SER A 1 41 ? 21.280 32.790 -3.147 1.00 52.03 57 SER A C 3
ATOM 6474 O O . SER A 1 41 ? 20.396 32.681 -2.296 1.00 4.52 57 SER A O 3
ATOM 6482 N N . VAL A 1 42 ? 21.732 31.761 -3.856 1.00 72.43 58 VAL A N 3
ATOM 6483 C CA . VAL A 1 42 ? 21.204 30.414 -3.669 1.00 70.51 58 VAL A CA 3
ATOM 6484 C C . VAL A 1 42 ? 21.557 29.872 -2.288 1.00 61.24 58 VAL A C 3
ATOM 6485 O O . VAL A 1 42 ? 20.723 29.262 -1.619 1.00 55.45 58 VAL A O 3
ATOM 6498 N N . ILE A 1 43 ? 22.797 30.100 -1.869 1.00 74.20 59 ILE A N 3
ATOM 6499 C CA . ILE A 1 43 ? 23.259 29.636 -0.567 1.00 55.04 59 ILE A CA 3
ATOM 6500 C C . ILE A 1 43 ? 22.474 30.295 0.562 1.00 1.01 59 ILE A C 3
ATOM 6501 O O . ILE A 1 43 ? 22.124 29.648 1.548 1.00 40.42 59 ILE A O 3
ATOM 6517 N N . ALA A 1 44 ? 22.201 31.587 0.410 1.00 61.44 60 ALA A N 3
ATOM 6518 C CA . ALA A 1 44 ? 21.453 32.334 1.414 1.00 1.14 60 ALA A CA 3
ATOM 6519 C C . ALA A 1 44 ? 19.999 31.879 1.466 1.00 12.41 60 ALA A C 3
ATOM 6520 O O . ALA A 1 44 ? 19.352 31.954 2.512 1.00 25.14 60 ALA A O 3
ATOM 6527 N N . ASP A 1 45 ? 19.489 31.409 0.333 1.00 10.24 61 ASP A N 3
ATOM 6528 C CA . ASP A 1 45 ? 18.111 30.942 0.250 1.00 54.15 61 ASP A CA 3
ATOM 6529 C C . ASP A 1 45 ? 17.929 29.643 1.029 1.00 74.42 61 ASP A C 3
ATOM 6530 O O . ASP A 1 45 ? 17.096 29.559 1.933 1.00 52.14 61 ASP A O 3
ATOM 6539 N N . LEU A 1 46 ? 18.712 28.631 0.673 1.00 22.21 62 LEU A N 3
ATOM 6540 C CA . LEU A 1 46 ? 18.638 27.334 1.338 1.00 3.32 62 LEU A CA 3
ATOM 6541 C C . LEU A 1 46 ? 18.738 27.492 2.851 1.00 54.43 62 LEU A C 3
ATOM 6542 O O . LEU A 1 46 ? 17.971 26.888 3.601 1.00 71.22 62 LEU A O 3
ATOM 6558 N N . PHE A 1 47 ? 19.687 28.310 3.294 1.00 12.21 63 PHE A N 3
ATOM 6559 C CA . PHE A 1 47 ? 19.886 28.548 4.719 1.00 4.53 63 PHE A CA 3
ATOM 6560 C C . PHE A 1 47 ? 18.650 29.190 5.342 1.00 42.14 63 PHE A C 3
ATOM 6561 O O . PHE A 1 47 ? 18.374 29.010 6.527 1.00 3.34 63 PHE A O 3
ATOM 6578 N N . ALA A 1 48 ? 17.909 29.941 4.532 1.00 52.30 64 ALA A N 3
ATOM 6579 C CA . ALA A 1 48 ? 16.702 30.608 5.002 1.00 44.44 64 ALA A CA 3
ATOM 6580 C C . ALA A 1 48 ? 15.530 29.636 5.076 1.00 71.31 64 ALA A C 3
ATOM 6581 O O . ALA A 1 48 ? 14.777 29.630 6.049 1.00 12.22 64 ALA A O 3
ATOM 6588 N N . GLN A 1 49 ? 15.382 28.816 4.041 1.00 74.51 65 GLN A N 3
ATOM 6589 C CA . GLN A 1 49 ? 14.300 27.840 3.989 1.00 31.44 65 GLN A CA 3
ATOM 6590 C C . GLN A 1 49 ? 14.477 26.772 5.064 1.00 13.45 65 GLN A C 3
ATOM 6591 O O . GLN A 1 49 ? 13.566 26.510 5.850 1.00 5.32 65 GLN A O 3
ATOM 6605 N N . VAL A 1 50 ? 15.656 26.158 5.093 1.00 53.33 66 VAL A N 3
ATOM 6606 C CA . VAL A 1 50 ? 15.953 25.119 6.072 1.00 43.41 66 VAL A CA 3
ATOM 6607 C C . VAL A 1 50 ? 16.059 25.703 7.477 1.00 25.14 66 VAL A C 3
ATOM 6608 O O . VAL A 1 50 ? 15.668 25.069 8.456 1.00 71.55 66 VAL A O 3
ATOM 6621 N N . GLY A 1 51 ? 16.594 26.917 7.568 1.00 54.10 67 GLY A N 3
ATOM 6622 C CA . GLY A 1 51 ? 16.743 27.567 8.857 1.00 12.24 67 GLY A CA 3
ATOM 6623 C C . GLY A 1 51 ? 15.418 28.028 9.431 1.00 62.22 67 GLY A C 3
ATOM 6624 O O . GLY A 1 51 ? 15.286 28.210 10.641 1.00 24.14 67 GLY A O 3
ATOM 6628 N N . ALA A 1 52 ? 14.433 28.220 8.559 1.00 51.24 68 ALA A N 3
ATOM 6629 C CA . ALA A 1 52 ? 13.111 28.663 8.986 1.00 32.30 68 ALA A CA 3
ATOM 6630 C C . ALA A 1 52 ? 12.264 27.486 9.461 1.00 24.04 68 ALA A C 3
ATOM 6631 O O . ALA A 1 52 ? 11.357 27.652 10.275 1.00 34.30 68 ALA A O 3
ATOM 6638 N N . SER A 1 53 ? 12.568 26.299 8.947 1.00 64.44 69 SER A N 3
ATOM 6639 C CA . SER A 1 53 ? 11.832 25.096 9.315 1.00 33.51 69 SER A CA 3
ATOM 6640 C C . SER A 1 53 ? 12.401 24.479 10.589 1.00 23.22 69 SER A C 3
ATOM 6641 O O . SER A 1 53 ? 11.697 23.790 11.327 1.00 33.14 69 SER A O 3
ATOM 6649 N N . SER A 1 54 ? 13.682 24.732 10.840 1.00 63.01 70 SER A N 3
ATOM 6650 C CA . SER A 1 54 ? 14.349 24.200 12.022 1.00 12.30 70 SER A CA 3
ATOM 6651 C C . SER A 1 54 ? 14.956 25.324 12.856 1.00 13.04 70 SER A C 3
ATOM 6652 O O . SER A 1 54 ? 16.172 25.509 12.904 1.00 42.34 70 SER A O 3
ATOM 6660 N N . PRO A 1 55 ? 14.089 26.094 13.531 1.00 75.32 71 PRO A N 3
ATOM 6661 C CA . PRO A 1 55 ? 14.515 27.212 14.376 1.00 43.43 71 PRO A CA 3
ATOM 6662 C C . PRO A 1 55 ? 15.233 26.746 15.638 1.00 65.31 71 PRO A C 3
ATOM 6663 O O . PRO A 1 55 ? 16.026 27.483 16.222 1.00 63.24 71 PRO A O 3
ATOM 6674 N N . GLY A 1 56 ? 14.950 25.515 16.054 1.00 64.24 72 GLY A N 3
ATOM 6675 C CA . GLY A 1 56 ? 15.577 24.971 17.243 1.00 0.45 72 GLY A CA 3
ATOM 6676 C C . GLY A 1 56 ? 16.894 24.283 16.942 1.00 62.01 72 GLY A C 3
ATOM 6677 O O . GLY A 1 56 ? 17.548 23.755 17.842 1.00 64.14 72 GLY A O 3
ATOM 6681 N N . VAL A 1 57 ? 17.285 24.288 15.671 1.00 12.32 73 VAL A N 3
ATOM 6682 C CA . VAL A 1 57 ? 18.532 23.660 15.253 1.00 60.54 73 VAL A CA 3
ATOM 6683 C C . VAL A 1 57 ? 19.726 24.564 15.536 1.00 51.25 73 VAL A C 3
ATOM 6684 O O . VAL A 1 57 ? 19.562 25.727 15.908 1.00 35.44 73 VAL A O 3
ATOM 6697 N N . SER A 1 58 ? 20.927 24.024 15.357 1.00 41.14 74 SER A N 3
ATOM 6698 C CA . SER A 1 58 ? 22.149 24.782 15.597 1.00 20.10 74 SER A CA 3
ATOM 6699 C C . SER A 1 58 ? 22.728 25.307 14.287 1.00 2.23 74 SER A C 3
ATOM 6700 O O . SER A 1 58 ? 22.518 24.724 13.224 1.00 74.01 74 SER A O 3
ATOM 6708 N N . ASP A 1 59 ? 23.459 26.414 14.373 1.00 32.42 75 ASP A N 3
ATOM 6709 C CA . ASP A 1 59 ? 24.070 27.019 13.195 1.00 32.15 75 ASP A CA 3
ATOM 6710 C C . ASP A 1 59 ? 24.888 25.992 12.418 1.00 54.04 75 ASP A C 3
ATOM 6711 O O . ASP A 1 59 ? 25.041 26.097 11.201 1.00 51.44 75 ASP A O 3
ATOM 6720 N N . SER A 1 60 ? 25.411 24.998 13.130 1.00 44.22 76 SER A N 3
ATOM 6721 C CA . SER A 1 60 ? 26.217 23.955 12.509 1.00 23.23 76 SER A CA 3
ATOM 6722 C C . SER A 1 60 ? 25.345 23.013 11.685 1.00 65.52 76 SER A C 3
ATOM 6723 O O . SER A 1 60 ? 25.533 22.874 10.476 1.00 53.43 76 SER A O 3
ATOM 6731 N N . GLU A 1 61 ? 24.391 22.368 12.347 1.00 52.25 77 GLU A N 3
ATOM 6732 C CA . GLU A 1 61 ? 23.489 21.439 11.677 1.00 31.41 77 GLU A CA 3
ATOM 6733 C C . GLU A 1 61 ? 22.847 22.090 10.454 1.00 1.32 77 GLU A C 3
ATOM 6734 O O . GLU A 1 61 ? 22.836 21.516 9.365 1.00 13.11 77 GLU A O 3
ATOM 6746 N N . VAL A 1 62 ? 22.312 23.292 10.644 1.00 32.22 78 VAL A N 3
ATOM 6747 C CA . VAL A 1 62 ? 21.669 24.022 9.558 1.00 52.24 78 VAL A CA 3
ATOM 6748 C C . VAL A 1 62 ? 22.639 24.265 8.408 1.00 3.34 78 VAL A C 3
ATOM 6749 O O . VAL A 1 62 ? 22.251 24.247 7.240 1.00 62.53 78 VAL A O 3
ATOM 6762 N N . LEU A 1 63 ? 23.904 24.491 8.747 1.00 3.10 79 LEU A N 3
ATOM 6763 C CA . LEU A 1 63 ? 24.932 24.737 7.742 1.00 44.24 79 LEU A CA 3
ATOM 6764 C C . LEU A 1 63 ? 25.162 23.499 6.882 1.00 15.21 79 LEU A C 3
ATOM 6765 O O . LEU A 1 63 ? 25.281 23.592 5.661 1.00 61.40 79 LEU A O 3
ATOM 6781 N N . ILE A 1 64 ? 25.221 22.340 7.529 1.00 74.42 80 ILE A N 3
ATOM 6782 C CA . ILE A 1 64 ? 25.432 21.081 6.824 1.00 61.01 80 ILE A CA 3
ATOM 6783 C C . ILE A 1 64 ? 24.330 20.834 5.799 1.00 22.45 80 ILE A C 3
ATOM 6784 O O . ILE A 1 64 ? 24.530 20.113 4.822 1.00 74.22 80 ILE A O 3
ATOM 6800 N N . GLN A 1 65 ? 23.169 21.439 6.028 1.00 31.32 81 GLN A N 3
ATOM 6801 C CA . GLN A 1 65 ? 22.036 21.284 5.123 1.00 12.31 81 GLN A CA 3
ATOM 6802 C C . GLN A 1 65 ? 22.186 22.188 3.904 1.00 1.31 81 GLN A C 3
ATOM 6803 O O . GLN A 1 65 ? 21.842 21.802 2.787 1.00 24.14 81 GLN A O 3
ATOM 6817 N N . VAL A 1 66 ? 22.701 23.393 4.128 1.00 65.53 82 VAL A N 3
ATOM 6818 C CA . VAL A 1 66 ? 22.897 24.352 3.046 1.00 14.20 82 VAL A CA 3
ATOM 6819 C C . VAL A 1 66 ? 23.887 23.823 2.015 1.00 32.15 82 VAL A C 3
ATOM 6820 O O . VAL A 1 66 ? 23.729 24.047 0.814 1.00 65.23 82 VAL A O 3
ATOM 6833 N N . LEU A 1 67 ? 24.909 23.120 2.490 1.00 72.41 83 LEU A N 3
ATOM 6834 C CA . LEU A 1 67 ? 25.926 22.556 1.609 1.00 10.34 83 LEU A CA 3
ATOM 6835 C C . LEU A 1 67 ? 25.436 21.260 0.971 1.00 25.44 83 LEU A C 3
ATOM 6836 O O . LEU A 1 67 ? 25.857 20.900 -0.130 1.00 43.52 83 LEU A O 3
ATOM 6852 N N . LEU A 1 68 ? 24.545 20.564 1.667 1.00 22.43 84 LEU A N 3
ATOM 6853 C CA . LEU A 1 68 ? 23.995 19.308 1.167 1.00 2.34 84 LEU A CA 3
ATOM 6854 C C . LEU A 1 68 ? 23.138 19.544 -0.072 1.00 54.42 84 LEU A C 3
ATOM 6855 O O . LEU A 1 68 ? 23.177 18.764 -1.022 1.00 64.21 84 LEU A O 3
ATOM 6871 N N . GLU A 1 69 ? 22.364 20.626 -0.052 1.00 31.55 85 GLU A N 3
ATOM 6872 C CA . GLU A 1 69 ? 21.498 20.963 -1.176 1.00 55.33 85 GLU A CA 3
ATOM 6873 C C . GLU A 1 69 ? 22.306 21.547 -2.330 1.00 71.11 85 GLU A C 3
ATOM 6874 O O . GLU A 1 69 ? 22.057 21.237 -3.495 1.00 65.43 85 GLU A O 3
ATOM 6886 N N . ILE A 1 70 ? 23.275 22.394 -1.998 1.00 75.05 86 ILE A N 3
ATOM 6887 C CA . ILE A 1 70 ? 24.120 23.021 -3.006 1.00 41.43 86 ILE A CA 3
ATOM 6888 C C . ILE A 1 70 ? 24.840 21.974 -3.848 1.00 12.31 86 ILE A C 3
ATOM 6889 O O . ILE A 1 70 ? 24.803 22.017 -5.077 1.00 41.10 86 ILE A O 3
ATOM 6905 N N . VAL A 1 71 ? 25.495 21.031 -3.176 1.00 20.33 87 VAL A N 3
ATOM 6906 C CA . VAL A 1 71 ? 26.222 19.970 -3.862 1.00 65.42 87 VAL A CA 3
ATOM 6907 C C . VAL A 1 71 ? 25.279 19.101 -4.687 1.00 50.42 87 VAL A C 3
ATOM 6908 O O . VAL A 1 71 ? 25.569 18.767 -5.835 1.00 23.04 87 VAL A O 3
ATOM 6921 N N . SER A 1 72 ? 24.147 18.738 -4.093 1.00 53.33 88 SER A N 3
ATOM 6922 C CA . SER A 1 72 ? 23.161 17.905 -4.771 1.00 60.32 88 SER A CA 3
ATOM 6923 C C . SER A 1 72 ? 22.702 18.556 -6.072 1.00 43.23 88 SER A C 3
ATOM 6924 O O . SER A 1 72 ? 22.401 17.872 -7.049 1.00 24.33 88 SER A O 3
ATOM 6932 N N . SER A 1 73 ? 22.650 19.884 -6.075 1.00 45.25 89 SER A N 3
ATOM 6933 C CA . SER A 1 73 ? 22.225 20.630 -7.254 1.00 41.24 89 SER A CA 3
ATOM 6934 C C . SER A 1 73 ? 23.299 20.595 -8.336 1.00 65.22 89 SER A C 3
ATOM 6935 O O . SER A 1 73 ? 23.089 20.049 -9.420 1.00 75.30 89 SER A O 3
ATOM 6943 N N . LEU A 1 74 ? 24.452 21.183 -8.035 1.00 41.44 90 LEU A N 3
ATOM 6944 C CA . LEU A 1 74 ? 25.561 21.221 -8.981 1.00 30.15 90 LEU A CA 3
ATOM 6945 C C . LEU A 1 74 ? 25.921 19.816 -9.455 1.00 12.23 90 LEU A C 3
ATOM 6946 O O . LEU A 1 74 ? 26.133 19.588 -10.647 1.00 52.50 90 LEU A O 3
ATOM 6962 N N . ILE A 1 75 ? 25.986 18.879 -8.515 1.00 32.20 91 ILE A N 3
ATOM 6963 C CA . ILE A 1 75 ? 26.316 17.496 -8.837 1.00 71.12 91 ILE A CA 3
ATOM 6964 C C . ILE A 1 75 ? 25.365 16.935 -9.890 1.00 10.45 91 ILE A C 3
ATOM 6965 O O . ILE A 1 75 ? 25.795 16.321 -10.866 1.00 33.23 91 ILE A O 3
ATOM 6981 N N . HIS A 1 76 ? 24.070 17.151 -9.684 1.00 43.02 92 HIS A N 3
ATOM 6982 C CA . HIS A 1 76 ? 23.057 16.669 -10.616 1.00 23.22 92 HIS A CA 3
ATOM 6983 C C . HIS A 1 76 ? 23.292 17.234 -12.014 1.00 1.20 92 HIS A C 3
ATOM 6984 O O . HIS A 1 76 ? 22.928 16.614 -13.014 1.00 3.11 92 HIS A O 3
ATOM 6998 N N . ILE A 1 77 ? 23.901 18.414 -12.076 1.00 50.12 93 ILE A N 3
ATOM 6999 C CA . ILE A 1 77 ? 24.185 19.061 -13.351 1.00 54.21 93 ILE A CA 3
ATOM 7000 C C . ILE A 1 77 ? 25.360 18.395 -14.056 1.00 60.23 93 ILE A C 3
ATOM 7001 O O . ILE A 1 77 ? 25.274 18.044 -15.234 1.00 73.22 93 ILE A O 3
ATOM 7017 N N . LEU A 1 78 ? 26.458 18.222 -13.329 1.00 31.50 94 LEU A N 3
ATOM 7018 C CA . LEU A 1 78 ? 27.653 17.594 -13.885 1.00 61.43 94 LEU A CA 3
ATOM 7019 C C . LEU A 1 78 ? 27.325 16.226 -14.474 1.00 31.15 94 LEU A C 3
ATOM 7020 O O . LEU A 1 78 ? 27.909 15.814 -15.476 1.00 3.41 94 LEU A O 3
ATOM 7036 N N . SER A 1 79 ? 26.386 15.526 -13.845 1.00 70.25 95 SER A N 3
ATOM 7037 C CA . SER A 1 79 ? 25.981 14.202 -14.306 1.00 5.21 95 SER A CA 3
ATOM 7038 C C . SER A 1 79 ? 25.662 14.221 -15.797 1.00 61.23 95 SER A C 3
ATOM 7039 O O . SER A 1 79 ? 25.796 13.209 -16.485 1.00 1.23 95 SER A O 3
ATOM 7047 N N . SER A 1 80 ? 25.236 15.380 -16.291 1.00 4.40 96 SER A N 3
ATOM 7048 C CA . SER A 1 80 ? 24.893 15.531 -17.700 1.00 74.23 96 SER A CA 3
ATOM 7049 C C . SER A 1 80 ? 26.062 16.120 -18.484 1.00 31.22 96 SER A C 3
ATOM 7050 O O . SER A 1 80 ? 26.284 15.771 -19.644 1.00 51.30 96 SER A O 3
ATOM 7058 N N . SER A 1 81 ? 26.807 17.014 -17.841 1.00 64.51 97 SER A N 3
ATOM 7059 C CA . SER A 1 81 ? 27.952 17.654 -18.480 1.00 75.04 97 SER A CA 3
ATOM 7060 C C . SER A 1 81 ? 29.044 16.634 -18.785 1.00 12.32 97 SER A C 3
ATOM 7061 O O . SER A 1 81 ? 28.944 15.468 -18.404 1.00 63.04 97 SER A O 3
ATOM 7069 N N . SER A 1 82 ? 30.088 17.083 -19.475 1.00 42.15 98 SER A N 3
ATOM 7070 C CA . SER A 1 82 ? 31.198 16.210 -19.837 1.00 12.24 98 SER A CA 3
ATOM 7071 C C . SER A 1 82 ? 32.529 16.816 -19.401 1.00 63.13 98 SER A C 3
ATOM 7072 O O . SER A 1 82 ? 33.591 16.230 -19.616 1.00 40.41 98 SER A O 3
ATOM 7080 N N . VAL A 1 83 ? 32.464 17.995 -18.790 1.00 34.25 99 VAL A N 3
ATOM 7081 C CA . VAL A 1 83 ? 33.662 18.681 -18.323 1.00 32.23 99 VAL A CA 3
ATOM 7082 C C . VAL A 1 83 ? 34.677 18.841 -19.449 1.00 65.30 99 VAL A C 3
ATOM 7083 O O . VAL A 1 83 ? 35.494 17.955 -19.694 1.00 32.45 99 VAL A O 3
ATOM 7096 N N . GLY A 1 84 ? 34.620 19.980 -20.133 1.00 61.51 100 GLY A N 3
ATOM 7097 C CA . GLY A 1 84 ? 35.540 20.236 -21.226 1.00 61.14 100 GLY A CA 3
ATOM 7098 C C . GLY A 1 84 ? 36.958 20.476 -20.747 1.00 70.04 100 GLY A C 3
ATOM 7099 O O . GLY A 1 84 ? 37.523 19.652 -20.028 1.00 41.52 100 GLY A O 3
ATOM 7103 N N . GLN A 1 85 ? 37.533 21.605 -21.147 1.00 51.43 101 GLN A N 3
ATOM 7104 C CA . GLN A 1 85 ? 38.895 21.947 -20.754 1.00 45.52 101 GLN A CA 3
ATOM 7105 C C . GLN A 1 85 ? 38.896 23.053 -19.702 1.00 30.54 101 GLN A C 3
ATOM 7106 O O . GLN A 1 85 ? 38.457 24.172 -19.963 1.00 71.05 101 GLN A O 3
ATOM 7120 N N . VAL A 1 86 ? 39.394 22.730 -18.513 1.00 75.14 102 VAL A N 3
ATOM 7121 C CA . VAL A 1 86 ? 39.453 23.694 -17.422 1.00 43.40 102 VAL A CA 3
ATOM 7122 C C . VAL A 1 86 ? 40.895 23.971 -17.011 1.00 44.53 102 VAL A C 3
ATOM 7123 O O . VAL A 1 86 ? 41.727 23.064 -16.975 1.00 44.14 102 VAL A O 3
ATOM 7136 N N . ASP A 1 87 ? 41.185 25.231 -16.701 1.00 35.52 103 ASP A N 3
ATOM 7137 C CA . ASP A 1 87 ? 42.526 25.628 -16.291 1.00 25.15 103 ASP A CA 3
ATOM 7138 C C . ASP A 1 87 ? 42.631 25.701 -14.771 1.00 34.21 103 ASP A C 3
ATOM 7139 O O . ASP A 1 87 ? 41.759 26.258 -14.104 1.00 43.32 103 ASP A O 3
ATOM 7148 N N . PHE A 1 88 ? 43.702 25.132 -14.229 1.00 12.23 104 PHE A N 3
ATOM 7149 C CA . PHE A 1 88 ? 43.920 25.130 -12.787 1.00 62.03 104 PHE A CA 3
ATOM 7150 C C . PHE A 1 88 ? 44.136 26.549 -12.267 1.00 62.34 104 PHE A C 3
ATOM 7151 O O . PHE A 1 88 ? 44.098 26.793 -11.061 1.00 25.42 104 PHE A O 3
ATOM 7168 N N . SER A 1 89 ? 44.362 27.481 -13.188 1.00 70.14 105 SER A N 3
ATOM 7169 C CA . SER A 1 89 ? 44.588 28.875 -12.824 1.00 53.14 105 SER A CA 3
ATOM 7170 C C . SER A 1 89 ? 43.271 29.570 -12.492 1.00 52.12 105 SER A C 3
ATOM 7171 O O . SER A 1 89 ? 43.240 30.773 -12.227 1.00 74.30 105 SER A O 3
ATOM 7179 N N . SER A 1 90 ? 42.184 28.805 -12.508 1.00 35.15 106 SER A N 3
ATOM 7180 C CA . SER A 1 90 ? 40.863 29.346 -12.212 1.00 50.13 106 SER A CA 3
ATOM 7181 C C . SER A 1 90 ? 40.463 29.046 -10.771 1.00 10.54 106 SER A C 3
ATOM 7182 O O . SER A 1 90 ? 39.565 29.681 -10.218 1.00 51.21 106 SER A O 3
ATOM 7190 N N . VAL A 1 91 ? 41.138 28.073 -10.166 1.00 12.14 107 VAL A N 3
ATOM 7191 C CA . VAL A 1 91 ? 40.855 27.688 -8.789 1.00 51.25 107 VAL A CA 3
ATOM 7192 C C . VAL A 1 91 ? 40.880 28.899 -7.863 1.00 65.01 107 VAL A C 3
ATOM 7193 O O . VAL A 1 91 ? 40.080 29.000 -6.935 1.00 55.54 107 VAL A O 3
ATOM 7206 N N . GLY A 1 92 ? 41.805 29.818 -8.124 1.00 52.01 108 GLY A N 3
ATOM 7207 C CA . GLY A 1 92 ? 41.916 31.012 -7.306 1.00 64.42 108 GLY A CA 3
ATOM 7208 C C . GLY A 1 92 ? 40.608 31.771 -7.207 1.00 12.40 108 GLY A C 3
ATOM 7209 O O . GLY A 1 92 ? 40.162 32.110 -6.110 1.00 42.30 108 GLY A O 3
ATOM 7213 N N . SER A 1 93 ? 39.992 32.039 -8.353 1.00 65.30 109 SER A N 3
ATOM 7214 C CA . SER A 1 93 ? 38.730 32.768 -8.391 1.00 41.33 109 SER A CA 3
ATOM 7215 C C . SER A 1 93 ? 37.597 31.922 -7.818 1.00 43.52 109 SER A C 3
ATOM 7216 O O . SER A 1 93 ? 36.647 32.448 -7.236 1.00 25.34 109 SER A O 3
ATOM 7224 N N . SER A 1 94 ? 37.704 30.608 -7.986 1.00 11.13 110 SER A N 3
ATOM 7225 C CA . SER A 1 94 ? 36.687 29.688 -7.490 1.00 5.04 110 SER A CA 3
ATOM 7226 C C . SER A 1 94 ? 36.641 29.702 -5.965 1.00 31.44 110 SER A C 3
ATOM 7227 O O . SER A 1 94 ? 35.572 29.813 -5.367 1.00 71.14 110 SER A O 3
ATOM 7235 N N . ALA A 1 95 ? 37.810 29.587 -5.343 1.00 20.14 111 ALA A N 3
ATOM 7236 C CA . ALA A 1 95 ? 37.904 29.587 -3.888 1.00 33.00 111 ALA A CA 3
ATOM 7237 C C . ALA A 1 95 ? 37.533 30.950 -3.315 1.00 54.05 111 ALA A C 3
ATOM 7238 O O . ALA A 1 95 ? 37.001 31.044 -2.208 1.00 71.24 111 ALA A O 3
ATOM 7245 N N . ALA A 1 96 ? 37.816 32.004 -4.073 1.00 54.32 112 ALA A N 3
ATOM 7246 C CA . ALA A 1 96 ? 37.509 33.361 -3.640 1.00 22.23 112 ALA A CA 3
ATOM 7247 C C . ALA A 1 96 ? 36.005 33.613 -3.645 1.00 24.52 112 ALA A C 3
ATOM 7248 O O . ALA A 1 96 ? 35.455 34.163 -2.693 1.00 12.55 112 ALA A O 3
ATOM 7255 N N . ALA A 1 97 ? 35.346 33.209 -4.727 1.00 21.44 113 ALA A N 3
ATOM 7256 C CA . ALA A 1 97 ? 33.906 33.390 -4.856 1.00 4.14 113 ALA A CA 3
ATOM 7257 C C . ALA A 1 97 ? 33.161 32.684 -3.728 1.00 2.30 113 ALA A C 3
ATOM 7258 O O . ALA A 1 97 ? 32.298 33.273 -3.076 1.00 3.04 113 ALA A O 3
ATOM 7265 N N . VAL A 1 98 ? 33.499 31.418 -3.503 1.00 23.20 114 VAL A N 3
ATOM 7266 C CA . VAL A 1 98 ? 32.862 30.632 -2.453 1.00 44.31 114 VAL A CA 3
ATOM 7267 C C . VAL A 1 98 ? 33.119 31.240 -1.079 1.00 72.31 114 VAL A C 3
ATOM 7268 O O . VAL A 1 98 ? 32.243 31.239 -0.214 1.00 70.55 114 VAL A O 3
ATOM 7281 N N . GLY A 1 99 ? 34.327 31.759 -0.884 1.00 43.42 115 GLY A N 3
ATOM 7282 C CA . GLY A 1 99 ? 34.678 32.364 0.388 1.00 71.13 115 GLY A CA 3
ATOM 7283 C C . GLY A 1 99 ? 33.855 33.603 0.687 1.00 34.33 115 GLY A C 3
ATOM 7284 O O . GLY A 1 99 ? 33.567 33.896 1.847 1.00 72.41 115 GLY A O 3
ATOM 7288 N N . GLN A 1 100 ? 33.480 34.329 -0.360 1.00 1.12 116 GLN A N 3
ATOM 7289 C CA . GLN A 1 100 ? 32.688 35.543 -0.202 1.00 13.32 116 GLN A CA 3
ATOM 7290 C C . GLN A 1 100 ? 31.212 35.210 -0.007 1.00 31.24 116 GLN A C 3
ATOM 7291 O O . GLN A 1 100 ? 30.488 35.930 0.680 1.00 13.05 116 GLN A O 3
ATOM 7305 N N . SER A 1 101 ? 30.773 34.114 -0.618 1.00 5.10 117 SER A N 3
ATOM 7306 C CA . SER A 1 101 ? 29.383 33.687 -0.515 1.00 64.40 117 SER A CA 3
ATOM 7307 C C . SER A 1 101 ? 29.023 33.348 0.928 1.00 5.34 117 SER A C 3
ATOM 7308 O O . SER A 1 101 ? 27.954 33.714 1.414 1.00 43.35 117 SER A O 3
ATOM 7316 N N . MET A 1 102 ? 29.925 32.647 1.607 1.00 65.53 118 MET A N 3
ATOM 7317 C CA . MET A 1 102 ? 29.704 32.259 2.995 1.00 42.02 118 MET A CA 3
ATOM 7318 C C . MET A 1 102 ? 29.331 33.470 3.844 1.00 51.24 118 MET A C 3
ATOM 7319 O O . MET A 1 102 ? 28.563 33.356 4.799 1.00 75.13 118 MET A O 3
ATOM 7333 N N . GLN A 1 103 ? 29.880 34.628 3.490 1.00 41.11 119 GLN A N 3
ATOM 7334 C CA . GLN A 1 103 ? 29.605 35.859 4.222 1.00 54.25 119 GLN A CA 3
ATOM 7335 C C . GLN A 1 103 ? 28.119 36.200 4.173 1.00 52.52 119 GLN A C 3
ATOM 7336 O O . GLN A 1 103 ? 27.601 36.892 5.051 1.00 32.54 119 GLN A O 3
ATOM 7350 N N . VAL A 1 104 ? 27.437 35.711 3.142 1.00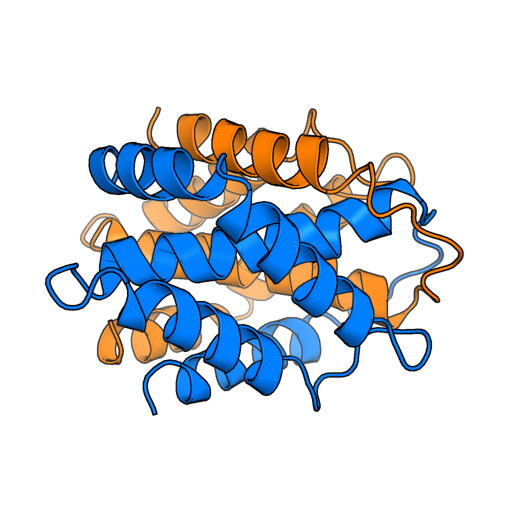 33.04 120 VAL A N 3
ATOM 7351 C CA . VAL A 1 104 ? 26.011 35.963 2.980 1.00 31.12 120 VAL A CA 3
ATOM 7352 C C . VAL A 1 104 ? 25.182 34.985 3.805 1.00 1.43 120 VAL A C 3
ATOM 7353 O O . VAL A 1 104 ? 24.025 35.253 4.129 1.00 51.31 120 VAL A O 3
ATOM 7366 N N . VAL A 1 105 ? 25.782 33.849 4.145 1.00 21.45 121 VAL A N 3
ATOM 7367 C CA . VAL A 1 105 ? 25.101 32.831 4.934 1.00 34.35 121 VAL A CA 3
ATOM 7368 C C . VAL A 1 105 ? 25.114 33.184 6.417 1.00 32.33 121 VAL A C 3
ATOM 7369 O O . VAL A 1 105 ? 24.218 32.796 7.166 1.00 12.32 121 VAL A O 3
ATOM 7382 N N . MET A 1 106 ? 26.137 33.923 6.834 1.00 32.31 122 MET A N 3
ATOM 7383 C CA . MET A 1 106 ? 26.267 34.331 8.228 1.00 63.14 122 MET A CA 3
ATOM 7384 C C . MET A 1 106 ? 26.105 35.841 8.370 1.00 64.20 122 MET A C 3
ATOM 7385 O O . MET A 1 106 ? 26.522 36.429 9.366 1.00 11.45 122 MET A O 3
ATOM 7399 N N . GLY A 1 107 ? 25.497 36.464 7.364 1.00 15.33 123 GLY A N 3
ATOM 7400 C CA . GLY A 1 107 ? 25.292 37.901 7.397 1.00 31.13 123 GLY A CA 3
ATOM 7401 C C . GLY A 1 107 ? 26.561 38.674 7.104 1.00 23.35 123 GLY A C 3
ATOM 7402 O O . GLY A 1 107 ? 27.393 38.823 7.999 1.00 60.43 123 GLY A O 3
ATOM 7406 N N . VAL B 1 1 ? 28.778 30.012 13.810 1.00 74.14 17 VAL B N 3
ATOM 7407 C CA . VAL B 1 1 ? 29.480 29.387 12.697 1.00 65.42 17 VAL B CA 3
ATOM 7408 C C . VAL B 1 1 ? 30.239 30.424 11.874 1.00 55.33 17 VAL B C 3
ATOM 7409 O O . VAL B 1 1 ? 31.130 30.083 11.097 1.00 43.53 17 VAL B O 3
ATOM 7422 N N . GLY B 1 2 ? 29.880 31.691 12.053 1.00 51.43 18 GLY B N 3
ATOM 7423 C CA . GLY B 1 2 ? 30.536 32.759 11.322 1.00 32.02 18 GLY B CA 3
ATOM 7424 C C . GLY B 1 2 ? 32.030 32.802 11.577 1.00 41.30 18 GLY B C 3
ATOM 7425 O O . GLY B 1 2 ? 32.830 32.690 10.647 1.00 2.32 18 GLY B O 3
ATOM 7429 N N . THR B 1 3 ? 32.409 32.967 12.840 1.00 50.33 19 THR B N 3
ATOM 7430 C CA . THR B 1 3 ? 33.816 33.029 13.216 1.00 62.54 19 THR B CA 3
ATOM 7431 C C . THR B 1 3 ? 34.581 31.826 12.675 1.00 0.14 19 THR B C 3
ATOM 7432 O O . THR B 1 3 ? 35.774 31.916 12.382 1.00 40.23 19 THR B O 3
ATOM 7443 N N . THR B 1 4 ? 33.888 30.699 12.545 1.00 11.31 20 THR B N 3
ATOM 7444 C CA . THR B 1 4 ? 34.504 29.478 12.041 1.00 75.32 20 THR B CA 3
ATOM 7445 C C . THR B 1 4 ? 34.856 29.609 10.564 1.00 11.12 20 THR B C 3
ATOM 7446 O O . THR B 1 4 ? 35.851 29.051 10.101 1.00 22.34 20 THR B O 3
ATOM 7457 N N . VAL B 1 5 ? 34.035 30.352 9.828 1.00 2.23 21 VAL B N 3
ATOM 7458 C CA . VAL B 1 5 ? 34.263 30.559 8.402 1.00 12.43 21 VAL B CA 3
ATOM 7459 C C . VAL B 1 5 ? 35.495 31.424 8.163 1.00 44.01 21 VAL B C 3
ATOM 7460 O O . VAL B 1 5 ? 36.220 31.233 7.187 1.00 72.45 21 VAL B O 3
ATOM 7473 N N . ALA B 1 6 ? 35.726 32.377 9.060 1.00 22.33 22 ALA B N 3
ATOM 7474 C CA . ALA B 1 6 ? 36.872 33.271 8.946 1.00 14.42 22 ALA B CA 3
ATOM 7475 C C . ALA B 1 6 ? 38.162 32.562 9.343 1.00 13.21 22 ALA B C 3
ATOM 7476 O O . ALA B 1 6 ? 39.258 33.084 9.136 1.00 42.42 22 ALA B O 3
ATOM 7483 N N . SER B 1 7 ? 38.025 31.370 9.916 1.00 22.44 23 SER B N 3
ATOM 7484 C CA . SER B 1 7 ? 39.181 30.591 10.345 1.00 53.13 23 SER B CA 3
ATOM 7485 C C . SER B 1 7 ? 39.613 29.613 9.257 1.00 62.33 23 SER B C 3
ATOM 7486 O O . SER B 1 7 ? 40.805 29.415 9.019 1.00 45.41 23 SER B O 3
ATOM 7494 N N . THR B 1 8 ? 38.633 29.002 8.597 1.00 44.03 24 THR B N 3
ATOM 7495 C CA . THR B 1 8 ? 38.910 28.044 7.535 1.00 63.11 24 THR B CA 3
ATOM 7496 C C . THR B 1 8 ? 39.281 28.753 6.237 1.00 41.31 24 THR B C 3
ATOM 7497 O O . THR B 1 8 ? 40.031 28.221 5.418 1.00 22.02 24 THR B O 3
ATOM 7508 N N . THR B 1 9 ? 38.752 29.959 6.055 1.00 4.55 25 THR B N 3
ATOM 7509 C CA . THR B 1 9 ? 39.029 30.741 4.856 1.00 53.33 25 THR B CA 3
ATOM 7510 C C . THR B 1 9 ? 40.453 31.282 4.868 1.00 11.13 25 THR B C 3
ATOM 7511 O O . THR B 1 9 ? 41.065 31.470 3.817 1.00 24.11 25 THR B O 3
ATOM 7522 N N . SER B 1 10 ? 40.977 31.529 6.065 1.00 0.42 26 SER B N 3
ATOM 7523 C CA . SER B 1 10 ? 42.331 32.052 6.213 1.00 74.25 26 SER B CA 3
ATOM 7524 C C . SER B 1 10 ? 43.364 31.011 5.793 1.00 73.52 26 SER B C 3
ATOM 7525 O O . SER B 1 10 ? 44.425 31.350 5.270 1.00 21.22 26 SER B O 3
ATOM 7533 N N . ARG B 1 11 ? 43.045 29.742 6.026 1.00 52.31 27 ARG B N 3
ATOM 7534 C CA . ARG B 1 11 ? 43.945 28.651 5.674 1.00 72.24 27 ARG B CA 3
ATOM 7535 C C . ARG B 1 11 ? 43.727 28.211 4.230 1.00 70.02 27 ARG B C 3
ATOM 7536 O O . ARG B 1 11 ? 44.616 27.634 3.603 1.00 11.33 27 ARG B O 3
ATOM 7557 N N . LEU B 1 12 ? 42.537 28.486 3.707 1.00 45.15 28 LEU B N 3
ATOM 7558 C CA . LEU B 1 12 ? 42.200 28.119 2.335 1.00 15.14 28 LEU B CA 3
ATOM 7559 C C . LEU B 1 12 ? 42.845 29.079 1.341 1.00 24.40 28 LEU B C 3
ATOM 7560 O O . LEU B 1 12 ? 42.993 28.760 0.161 1.00 73.55 28 LEU B O 3
ATOM 7576 N N . SER B 1 13 ? 43.230 30.255 1.825 1.00 12.40 29 SER B N 3
ATOM 7577 C CA . SER B 1 13 ? 43.858 31.263 0.978 1.00 75.12 29 SER B CA 3
ATOM 7578 C C . SER B 1 13 ? 45.352 30.990 0.826 1.00 51.24 29 SER B C 3
ATOM 7579 O O . SER B 1 13 ? 46.090 31.803 0.270 1.00 71.34 29 SER B O 3
ATOM 7587 N N . THR B 1 14 ? 45.790 29.838 1.326 1.00 43.34 30 THR B N 3
ATOM 7588 C CA . THR B 1 14 ? 47.195 29.458 1.248 1.00 75.04 30 THR B CA 3
ATOM 7589 C C . THR B 1 14 ? 47.443 28.509 0.082 1.00 22.10 30 THR B C 3
ATOM 7590 O O . THR B 1 14 ? 46.503 28.010 -0.536 1.00 43.44 30 THR B O 3
ATOM 7601 N N . ALA B 1 15 ? 48.715 28.262 -0.214 1.00 12.10 31 ALA B N 3
ATOM 7602 C CA . ALA B 1 15 ? 49.087 27.369 -1.304 1.00 62.33 31 ALA B CA 3
ATOM 7603 C C . ALA B 1 15 ? 48.576 25.954 -1.054 1.00 64.44 31 ALA B C 3
ATOM 7604 O O . ALA B 1 15 ? 48.255 25.226 -1.994 1.00 50.02 31 ALA B O 3
ATOM 7611 N N . GLU B 1 16 ? 48.503 25.572 0.216 1.00 41.42 32 GLU B N 3
ATOM 7612 C CA . GLU B 1 16 ? 48.032 24.243 0.587 1.00 1.42 32 GLU B CA 3
ATOM 7613 C C . GLU B 1 16 ? 46.660 23.962 -0.018 1.00 43.51 32 GLU B C 3
ATOM 7614 O O . GLU B 1 16 ? 46.446 22.924 -0.641 1.00 60.22 32 GLU B O 3
ATOM 7626 N N . ALA B 1 17 ? 45.734 24.897 0.172 1.00 1.54 33 ALA B N 3
ATOM 7627 C CA . ALA B 1 17 ? 44.383 24.752 -0.355 1.00 23.10 33 ALA B CA 3
ATOM 7628 C C . ALA B 1 17 ? 44.401 24.596 -1.872 1.00 71.12 33 ALA B C 3
ATOM 7629 O O . ALA B 1 17 ? 43.571 23.887 -2.442 1.00 32.15 33 ALA B O 3
ATOM 7636 N N . SER B 1 18 ? 45.349 25.264 -2.521 1.00 34.23 34 SER B N 3
ATOM 7637 C CA . SER B 1 18 ? 45.471 25.201 -3.973 1.00 41.34 34 SER B CA 3
ATOM 7638 C C . SER B 1 18 ? 45.755 23.775 -4.434 1.00 40.23 34 SER B C 3
ATOM 7639 O O . SER B 1 18 ? 45.112 23.269 -5.353 1.00 64.13 34 SER B O 3
ATOM 7647 N N . SER B 1 19 ? 46.721 23.132 -3.787 1.00 5.20 35 SER B N 3
ATOM 7648 C CA . SER B 1 19 ? 47.095 21.766 -4.133 1.00 54.03 35 SER B CA 3
ATOM 7649 C C . SER B 1 19 ? 45.901 20.825 -3.991 1.00 53.21 35 SER B C 3
ATOM 7650 O O . SER B 1 19 ? 45.524 20.136 -4.938 1.00 24.45 35 SER B O 3
ATOM 7658 N N . ARG B 1 20 ? 45.311 20.803 -2.800 1.00 65.41 36 ARG B N 3
ATOM 7659 C CA . ARG B 1 20 ? 44.162 19.947 -2.533 1.00 70.52 36 ARG B CA 3
ATOM 7660 C C . ARG B 1 20 ? 43.104 20.102 -3.621 1.00 64.40 36 ARG B C 3
ATOM 7661 O O . ARG B 1 20 ? 42.674 19.119 -4.227 1.00 44.43 36 ARG B O 3
ATOM 7682 N N . ILE B 1 21 ? 42.688 21.341 -3.864 1.00 14.44 37 ILE B N 3
ATOM 7683 C CA . ILE B 1 21 ? 41.682 21.624 -4.879 1.00 52.23 37 ILE B CA 3
ATOM 7684 C C . ILE B 1 21 ? 42.093 21.059 -6.234 1.00 44.50 37 ILE B C 3
ATOM 7685 O O . ILE B 1 21 ? 41.266 20.529 -6.975 1.00 34.33 37 ILE B O 3
ATOM 7701 N N . SER B 1 22 ? 43.379 21.177 -6.551 1.00 54.11 38 SER B N 3
ATOM 7702 C CA . SER B 1 22 ? 43.902 20.680 -7.819 1.00 21.11 38 SER B CA 3
ATOM 7703 C C . SER B 1 22 ? 43.711 19.170 -7.931 1.00 45.12 38 SER B C 3
ATOM 7704 O O . SER B 1 22 ? 43.316 18.658 -8.979 1.00 30.13 38 SER B O 3
ATOM 7712 N N . THR B 1 23 ? 43.996 18.462 -6.842 1.00 73.22 39 THR B N 3
ATOM 7713 C CA . THR B 1 23 ? 43.857 17.011 -6.817 1.00 44.01 39 THR B CA 3
ATOM 7714 C C . THR B 1 23 ? 42.390 16.600 -6.757 1.00 21.34 39 THR B C 3
ATOM 7715 O O . THR B 1 23 ? 42.006 15.560 -7.292 1.00 3.02 39 THR B O 3
ATOM 7726 N N . ALA B 1 24 ? 41.576 17.421 -6.105 1.00 43.32 40 ALA B N 3
ATOM 7727 C CA . ALA B 1 24 ? 40.151 17.144 -5.978 1.00 0.01 40 ALA B CA 3
ATOM 7728 C C . ALA B 1 24 ? 39.444 17.274 -7.323 1.00 34.52 40 ALA B C 3
ATOM 7729 O O . ALA B 1 24 ? 38.560 16.483 -7.649 1.00 43.25 40 ALA B O 3
ATOM 7736 N N . ALA B 1 25 ? 39.841 18.276 -8.100 1.00 23.45 41 ALA B N 3
ATOM 7737 C CA . ALA B 1 25 ? 39.247 18.507 -9.411 1.00 2.42 41 ALA B CA 3
ATOM 7738 C C . ALA B 1 25 ? 39.888 17.617 -10.470 1.00 22.02 41 ALA B C 3
ATOM 7739 O O . ALA B 1 25 ? 39.213 17.130 -11.377 1.00 42.32 41 ALA B O 3
ATOM 7746 N N . SER B 1 26 ? 41.196 17.409 -10.349 1.00 64.03 42 SER B N 3
ATOM 7747 C CA . SER B 1 26 ? 41.929 16.581 -11.299 1.00 12.51 42 SER B CA 3
ATOM 7748 C C . SER B 1 26 ? 41.415 15.144 -11.277 1.00 43.32 42 SER B C 3
ATOM 7749 O O . SER B 1 26 ? 41.423 14.453 -12.296 1.00 45.02 42 SER B O 3
ATOM 7757 N N . THR B 1 27 ? 40.966 14.701 -10.107 1.00 73.52 43 THR B N 3
ATOM 7758 C CA . THR B 1 27 ? 40.449 13.348 -9.951 1.00 15.34 43 THR B CA 3
ATOM 7759 C C . THR B 1 27 ? 38.937 13.311 -10.138 1.00 62.31 43 THR B C 3
ATOM 7760 O O . THR B 1 27 ? 38.380 12.310 -10.590 1.00 21.14 43 THR B O 3
ATOM 7771 N N . LEU B 1 28 ? 38.275 14.410 -9.791 1.00 3.31 44 LEU B N 3
ATOM 7772 C CA . LEU B 1 28 ? 36.826 14.504 -9.922 1.00 43.35 44 LEU B CA 3
ATOM 7773 C C . LEU B 1 28 ? 36.398 14.324 -11.375 1.00 51.12 44 LEU B C 3
ATOM 7774 O O . LEU B 1 28 ? 35.357 13.729 -11.658 1.00 0.34 44 LEU B O 3
ATOM 7790 N N . VAL B 1 29 ? 37.209 14.840 -12.294 1.00 75.45 45 VAL B N 3
ATOM 7791 C CA . VAL B 1 29 ? 36.916 14.732 -13.718 1.00 62.43 45 VAL B CA 3
ATOM 7792 C C . VAL B 1 29 ? 38.036 14.009 -14.457 1.00 1.24 45 VAL B C 3
ATOM 7793 O O . VAL B 1 29 ? 38.183 14.146 -15.671 1.00 20.41 45 VAL B O 3
ATOM 7806 N N . SER B 1 30 ? 38.825 13.238 -13.714 1.00 23.33 46 SER B N 3
ATOM 7807 C CA . SER B 1 30 ? 39.937 12.495 -14.299 1.00 52.45 46 SER B CA 3
ATOM 7808 C C . SER B 1 30 ? 39.466 11.655 -15.481 1.00 74.50 46 SER B C 3
ATOM 7809 O O . SER B 1 30 ? 39.851 11.900 -16.624 1.00 53.02 46 SER B O 3
ATOM 7817 N N . GLY B 1 31 ? 38.628 10.661 -15.197 1.00 23.35 47 GLY B N 3
ATOM 7818 C CA . GLY B 1 31 ? 38.118 9.799 -16.247 1.00 31.43 47 GLY B CA 3
ATOM 7819 C C . GLY B 1 31 ? 37.487 10.578 -17.383 1.00 45.54 47 GLY B C 3
ATOM 7820 O O . GLY B 1 31 ? 37.443 10.108 -18.519 1.00 41.34 47 GLY B O 3
ATOM 7824 N N . GLY B 1 32 ? 36.995 11.775 -17.076 1.00 75.03 48 GLY B N 3
ATOM 7825 C CA . GLY B 1 32 ? 36.367 12.602 -18.089 1.00 24.52 48 GLY B CA 3
ATOM 7826 C C . GLY B 1 32 ? 35.136 13.319 -17.573 1.00 33.20 48 GLY B C 3
ATOM 7827 O O . GLY B 1 32 ? 34.629 14.240 -18.216 1.00 15.23 48 GLY B O 3
ATOM 7831 N N . TYR B 1 33 ? 34.652 12.897 -16.410 1.00 44.15 49 TYR B N 3
ATOM 7832 C CA . TYR B 1 33 ? 33.470 13.503 -15.810 1.00 74.14 49 TYR B CA 3
ATOM 7833 C C . TYR B 1 33 ? 33.402 13.201 -14.316 1.00 32.15 49 TYR B C 3
ATOM 7834 O O . TYR B 1 33 ? 34.319 12.606 -13.748 1.00 62.20 49 TYR B O 3
ATOM 7852 N N . LEU B 1 34 ? 32.309 13.615 -13.684 1.00 43.11 50 LEU B N 3
ATOM 7853 C CA . LEU B 1 34 ? 32.120 13.389 -12.255 1.00 64.34 50 LEU B CA 3
ATOM 7854 C C . LEU B 1 34 ? 31.937 11.904 -11.958 1.00 70.55 50 LE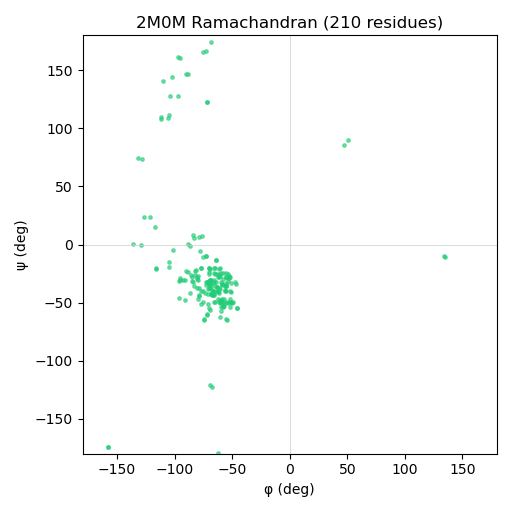U B C 3
ATOM 7855 O O . LEU B 1 34 ? 31.001 11.274 -12.449 1.00 52.21 50 LEU B O 3
ATOM 7871 N N . ASN B 1 35 ? 32.835 11.352 -11.150 1.00 2.22 51 ASN B N 3
ATOM 7872 C CA . ASN B 1 35 ? 32.772 9.942 -10.786 1.00 60.10 51 ASN B CA 3
ATOM 7873 C C . ASN B 1 35 ? 32.461 9.776 -9.301 1.00 31.11 51 ASN B C 3
ATOM 7874 O O . ASN B 1 35 ? 33.257 10.156 -8.442 1.00 70.30 51 ASN B O 3
ATOM 7885 N N . THR B 1 36 ? 31.297 9.206 -9.006 1.00 15.21 52 THR B N 3
ATOM 7886 C CA . THR B 1 36 ? 30.879 8.991 -7.626 1.00 34.44 52 THR B CA 3
ATOM 7887 C C . THR B 1 36 ? 31.820 8.026 -6.911 1.00 63.04 52 THR B C 3
ATOM 7888 O O . THR B 1 36 ? 31.822 7.943 -5.684 1.00 40.13 52 THR B O 3
ATOM 7899 N N . ALA B 1 37 ? 32.619 7.301 -7.688 1.00 52.53 53 ALA B N 3
ATOM 7900 C CA . ALA B 1 37 ? 33.567 6.346 -7.128 1.00 71.13 53 ALA B CA 3
ATOM 7901 C C . ALA B 1 37 ? 34.746 7.059 -6.478 1.00 25.24 53 ALA B C 3
ATOM 7902 O O . ALA B 1 37 ? 35.550 6.441 -5.779 1.00 62.22 53 ALA B O 3
ATOM 7909 N N . ALA B 1 38 ? 34.847 8.364 -6.714 1.00 32.13 54 ALA B N 3
ATOM 7910 C CA . ALA B 1 38 ? 35.929 9.161 -6.150 1.00 52.33 54 ALA B CA 3
ATOM 7911 C C . ALA B 1 38 ? 35.386 10.249 -5.229 1.00 22.11 54 ALA B C 3
ATOM 7912 O O . ALA B 1 38 ? 36.111 10.781 -4.387 1.00 62.14 54 ALA B O 3
ATOM 7919 N N . LEU B 1 39 ? 34.109 10.574 -5.393 1.00 70.11 55 LEU B N 3
ATOM 7920 C CA . LEU B 1 39 ? 33.470 11.600 -4.577 1.00 53.43 55 LEU B CA 3
ATOM 7921 C C . LEU B 1 39 ? 33.826 11.424 -3.103 1.00 24.41 55 LEU B C 3
ATOM 7922 O O . LEU B 1 39 ? 34.326 12.337 -2.447 1.00 21.33 55 LEU B O 3
ATOM 7938 N N . PRO B 1 40 ? 33.565 10.220 -2.572 1.00 61.10 56 PRO B N 3
ATOM 7939 C CA . PRO B 1 40 ? 33.854 9.895 -1.172 1.00 74.44 56 PRO B CA 3
ATOM 7940 C C . PRO B 1 40 ? 35.349 9.803 -0.894 1.00 34.12 56 PRO B C 3
ATOM 7941 O O . PRO B 1 40 ? 35.785 9.908 0.252 1.00 14.22 56 PRO B O 3
ATOM 7952 N N . SER B 1 41 ? 36.132 9.604 -1.950 1.00 40.14 57 SER B N 3
ATOM 7953 C CA . SER B 1 41 ? 37.580 9.494 -1.819 1.00 44.02 57 SER B CA 3
ATOM 7954 C C . SER B 1 41 ? 38.217 10.871 -1.662 1.00 23.23 57 SER B C 3
ATOM 7955 O O . SER B 1 41 ? 39.072 11.078 -0.801 1.00 61.20 57 SER B O 3
ATOM 7963 N N . VAL B 1 42 ? 37.794 11.811 -2.501 1.00 21.40 58 VAL B N 3
ATOM 7964 C CA . VAL B 1 42 ? 38.322 13.169 -2.457 1.00 5.34 58 VAL B CA 3
ATOM 7965 C C . VAL B 1 42 ? 37.948 13.862 -1.150 1.00 63.33 58 VAL B C 3
ATOM 7966 O O . VAL B 1 42 ? 38.778 14.525 -0.528 1.00 33.13 58 VAL B O 3
ATOM 7979 N N . ILE B 1 43 ? 36.694 13.704 -0.742 1.00 35.32 59 ILE B N 3
ATOM 7980 C CA . ILE B 1 43 ? 36.210 14.312 0.492 1.00 23.05 59 ILE B CA 3
ATOM 7981 C C . ILE B 1 43 ? 36.970 13.780 1.702 1.00 24.43 59 ILE B C 3
ATOM 7982 O O . ILE B 1 43 ? 37.319 14.534 2.609 1.00 74.53 59 ILE B O 3
ATOM 7998 N N . ALA B 1 44 ? 37.226 12.475 1.706 1.00 14.42 60 ALA B N 3
ATOM 7999 C CA . ALA B 1 44 ? 37.948 11.843 2.803 1.00 34.34 60 ALA B CA 3
ATOM 8000 C C . ALA B 1 44 ? 39.406 12.288 2.830 1.00 20.51 60 ALA B C 3
ATOM 8001 O O . ALA B 1 44 ? 40.034 12.331 3.888 1.00 51.54 60 ALA B O 3
ATOM 8008 N N . ASP B 1 45 ? 39.940 12.618 1.659 1.00 44.12 61 ASP B N 3
ATOM 8009 C CA . ASP B 1 45 ? 41.326 13.062 1.548 1.00 73.43 61 ASP B CA 3
ATOM 8010 C C . ASP B 1 45 ? 41.504 14.445 2.165 1.00 34.15 61 ASP B C 3
ATOM 8011 O O . ASP B 1 45 ? 42.314 14.631 3.075 1.00 32.11 61 ASP B O 3
ATOM 8020 N N . LEU B 1 46 ? 40.745 15.413 1.663 1.00 13.55 62 LEU B N 3
ATOM 8021 C CA . LEU B 1 46 ? 40.821 16.781 2.165 1.00 72.21 62 LEU B CA 3
ATOM 8022 C C . LEU B 1 46 ? 40.743 16.808 3.688 1.00 23.14 62 LEU B C 3
ATOM 8023 O O . LEU B 1 46 ? 41.584 17.415 4.352 1.00 52.02 62 LEU B O 3
ATOM 8039 N N . PHE B 1 47 ? 39.731 16.144 4.236 1.00 60.42 63 PHE B N 3
ATOM 8040 C CA . PHE B 1 47 ? 39.545 16.090 5.681 1.00 41.15 63 PHE B CA 3
ATOM 8041 C C . PHE B 1 47 ? 40.774 15.501 6.367 1.00 60.24 63 PHE B C 3
ATOM 8042 O O . PHE B 1 47 ? 41.051 15.797 7.527 1.00 14.44 63 PHE B O 3
ATOM 8059 N N . ALA B 1 48 ? 41.505 14.664 5.639 1.00 74.33 64 ALA B N 3
ATOM 8060 C CA . ALA B 1 48 ? 42.704 14.033 6.175 1.00 23.54 64 ALA B CA 3
ATOM 8061 C C . ALA B 1 48 ? 43.882 15.001 6.170 1.00 10.12 64 ALA B C 3
ATOM 8062 O O . ALA B 1 48 ? 44.618 15.101 7.152 1.00 71.10 64 ALA B O 3
ATOM 8069 N N . GLN B 1 49 ? 44.055 15.710 5.060 1.00 61.04 65 GLN B N 3
ATOM 8070 C CA . GLN B 1 49 ? 45.145 16.669 4.929 1.00 64.10 65 GLN B CA 3
ATOM 8071 C C . GLN B 1 49 ? 44.924 17.873 5.837 1.00 42.52 65 GLN B C 3
ATOM 8072 O O . GLN B 1 49 ? 45.803 18.249 6.614 1.00 55.23 65 GLN B O 3
ATOM 8086 N N . VAL B 1 50 ? 43.744 18.476 5.735 1.00 45.45 66 VAL B N 3
ATOM 8087 C CA . VAL B 1 50 ? 43.405 19.639 6.548 1.00 10.34 66 VAL B CA 3
ATOM 8088 C C . VAL B 1 50 ? 43.311 19.267 8.024 1.00 43.35 66 VAL B C 3
ATOM 8089 O O . VAL B 1 50 ? 43.700 20.044 8.896 1.00 51.41 66 VAL B O 3
ATOM 8102 N N . GLY B 1 51 ? 42.792 18.074 8.297 1.00 43.41 67 GLY B N 3
ATOM 8103 C CA . GLY B 1 51 ? 42.655 17.621 9.669 1.00 24.13 67 GLY B CA 3
ATOM 8104 C C . GLY B 1 51 ? 43.980 17.198 10.273 1.00 55.11 67 GLY B C 3
ATOM 8105 O O . GLY B 1 51 ? 44.129 17.165 11.494 1.00 0.23 67 GLY B O 3
ATOM 8109 N N . ALA B 1 52 ? 44.942 16.871 9.417 1.00 30.14 68 ALA B N 3
ATOM 8110 C CA . ALA B 1 52 ? 46.259 16.448 9.874 1.00 21.24 68 ALA B CA 3
ATOM 8111 C C . ALA B 1 52 ? 47.129 17.649 10.229 1.00 51.31 68 ALA B C 3
ATOM 8112 O O . ALA B 1 52 ? 48.038 17.547 11.053 1.00 50.20 68 ALA B O 3
ATOM 8119 N N . SER B 1 53 ? 46.845 18.786 9.602 1.00 32.35 69 SER B N 3
ATOM 8120 C CA . SER B 1 53 ? 47.605 20.006 9.849 1.00 40.25 69 SER B CA 3
ATOM 8121 C C . SER B 1 53 ? 47.013 20.787 11.019 1.00 62.24 69 SER B C 3
ATOM 8122 O O . SER B 1 53 ? 47.708 21.556 11.682 1.00 33.44 69 SER B O 3
ATOM 8130 N N . SER B 1 54 ? 45.722 20.584 11.265 1.00 23.23 70 SER B N 3
ATOM 8131 C CA . SER B 1 54 ? 45.033 21.272 12.351 1.00 24.43 70 SER B CA 3
ATOM 8132 C C . SER B 1 54 ? 44.402 20.270 13.313 1.00 14.51 70 SER B C 3
ATOM 8133 O O . SER B 1 54 ? 43.185 20.093 13.354 1.00 13.31 70 SER B O 3
ATOM 8141 N N . PRO B 1 55 ? 45.250 19.600 14.108 1.00 33.30 71 PRO B N 3
ATOM 8142 C CA . PRO B 1 55 ? 44.799 18.605 15.086 1.00 63.11 71 PRO B CA 3
ATOM 8143 C C . PRO B 1 55 ? 44.051 19.239 16.254 1.00 60.12 71 PRO B C 3
ATOM 8144 O O . PRO B 1 55 ? 43.220 18.596 16.894 1.00 34.22 71 PRO B O 3
ATOM 8155 N N . GLY B 1 56 ? 44.351 20.506 16.526 1.00 32.11 72 GLY B N 3
ATOM 8156 C CA . GLY B 1 56 ? 43.697 21.204 17.617 1.00 10.10 72 GLY B CA 3
ATOM 8157 C C . GLY B 1 56 ? 42.367 21.806 17.206 1.00 3.24 72 GLY B C 3
ATOM 8158 O O . GLY B 1 56 ? 41.663 22.392 18.028 1.00 31.40 72 GLY B O 3
ATOM 8162 N N . VAL B 1 57 ? 42.026 21.665 15.930 1.00 73.43 73 VAL B N 3
ATOM 8163 C CA . VAL B 1 57 ? 40.772 22.199 15.411 1.00 4.40 73 VAL B CA 3
ATOM 8164 C C . VAL B 1 57 ? 39.591 21.321 15.811 1.00 11.24 73 VAL B C 3
ATOM 8165 O O . VAL B 1 57 ? 39.773 20.219 16.328 1.00 74.43 73 VAL B O 3
ATOM 8178 N N . SER B 1 58 ? 38.383 21.818 15.571 1.00 23.43 74 SER B N 3
ATOM 8179 C CA . SER B 1 58 ? 37.172 21.080 15.909 1.00 44.12 74 SER B CA 3
ATOM 8180 C C . SER B 1 58 ? 36.582 20.407 14.673 1.00 34.32 74 SER B C 3
ATOM 8181 O O . SER B 1 58 ? 36.792 20.857 13.547 1.00 44.23 74 SER B O 3
ATOM 8189 N N . ASP B 1 59 ? 35.845 19.323 14.893 1.00 43.44 75 ASP B N 3
ATOM 8190 C CA . ASP B 1 59 ? 35.225 18.587 13.799 1.00 71.54 75 ASP B CA 3
ATOM 8191 C C . ASP B 1 59 ? 34.420 19.522 12.901 1.00 22.12 75 ASP B C 3
ATOM 8192 O O . ASP B 1 59 ? 34.254 19.264 11.709 1.00 5.14 75 ASP B O 3
ATOM 8201 N N . SER B 1 60 ? 33.921 20.608 13.482 1.00 54.11 76 SER B N 3
ATOM 8202 C CA . SER B 1 60 ? 33.130 21.580 12.737 1.00 74.33 76 SER B CA 3
ATOM 8203 C C . SER B 1 60 ? 34.013 22.390 11.793 1.00 0.32 76 SER B C 3
ATOM 8204 O O . SER B 1 60 ? 33.825 22.366 10.576 1.00 15.33 76 SER B O 3
ATOM 8212 N N . GLU B 1 61 ? 34.977 23.106 12.363 1.00 52.35 77 GLU B N 3
ATOM 8213 C CA . GLU B 1 61 ? 35.888 23.925 11.573 1.00 61.34 77 GLU B CA 3
ATOM 8214 C C . GLU B 1 61 ? 36.504 23.112 10.438 1.00 45.04 77 GLU B C 3
ATOM 8215 O O . GLU B 1 61 ? 36.501 23.538 9.282 1.00 1.21 77 GLU B O 3
ATOM 8227 N N . VAL B 1 62 ? 37.031 21.941 10.775 1.00 34.35 78 VAL B N 3
ATOM 8228 C CA . VAL B 1 62 ? 37.650 21.066 9.785 1.00 52.53 78 VAL B CA 3
ATOM 8229 C C . VAL B 1 62 ? 36.666 20.708 8.677 1.00 2.21 78 VAL B C 3
ATOM 8230 O O . VAL B 1 62 ? 37.049 20.567 7.514 1.00 51.14 78 VAL B O 3
ATOM 8243 N N . LEU B 1 63 ? 35.398 20.563 9.044 1.00 15.31 79 LEU B N 3
ATOM 8244 C CA . LEU B 1 63 ? 34.357 20.221 8.081 1.00 1.14 79 LEU B CA 3
ATOM 8245 C C . LEU B 1 63 ? 34.126 21.365 7.100 1.00 5.22 79 LEU B C 3
ATOM 8246 O O . LEU B 1 63 ? 33.982 21.145 5.897 1.00 43.25 79 LEU B O 3
ATOM 8262 N N . ILE B 1 64 ? 34.096 22.587 7.621 1.00 43.13 80 ILE B N 3
ATOM 8263 C CA . ILE B 1 64 ? 33.887 23.767 6.790 1.00 60.53 80 ILE B CA 3
ATOM 8264 C C . ILE B 1 64 ? 34.996 23.914 5.755 1.00 60.31 80 ILE B C 3
ATOM 8265 O O . ILE B 1 64 ? 34.795 24.510 4.696 1.00 32.24 80 ILE B O 3
ATOM 8281 N N . GLN B 1 65 ? 36.165 23.365 6.066 1.00 14.12 81 GLN B N 3
ATOM 8282 C CA . GLN B 1 65 ? 37.307 23.434 5.162 1.00 24.13 81 GLN B CA 3
ATOM 8283 C C . GLN B 1 65 ? 37.197 22.381 4.064 1.00 52.44 81 GLN B C 3
ATOM 8284 O O . GLN B 1 65 ? 37.570 22.624 2.916 1.00 12.44 81 GLN B O 3
ATOM 8298 N N . VAL B 1 66 ? 36.681 21.210 4.423 1.00 13.51 82 VAL B N 3
ATOM 8299 C CA . VAL B 1 66 ? 36.521 20.120 3.469 1.00 15.40 82 VAL B CA 3
ATOM 8300 C C . VAL B 1 66 ? 35.544 20.498 2.362 1.00 61.30 82 VAL B C 3
ATOM 8301 O O . VAL B 1 66 ? 35.727 20.124 1.203 1.00 71.45 82 VAL B O 3
ATOM 8314 N N . LEU B 1 67 ? 34.505 21.243 2.725 1.00 13.23 83 LEU B N 3
ATOM 8315 C CA . LEU B 1 67 ? 33.498 21.674 1.763 1.00 71.54 83 LEU B CA 3
ATOM 8316 C C . LEU B 1 67 ? 33.996 22.865 0.951 1.00 72.45 83 LEU B C 3
ATOM 8317 O O . LEU B 1 67 ? 33.555 23.088 -0.178 1.00 12.02 83 LEU B O 3
ATOM 8333 N N . LEU B 1 68 ? 34.916 23.626 1.531 1.00 23.23 84 LEU B N 3
ATOM 8334 C CA . LEU B 1 68 ? 35.477 24.795 0.860 1.00 72.51 84 LEU B CA 3
ATOM 8335 C C . LEU B 1 68 ? 36.349 24.379 -0.321 1.00 14.10 84 LEU B C 3
ATOM 8336 O O . LEU B 1 68 ? 36.310 25.000 -1.382 1.00 75.03 84 LEU B O 3
ATOM 8352 N N . GLU B 1 69 ? 37.134 23.324 -0.126 1.00 60.10 85 GLU B N 3
ATOM 8353 C CA . GLU B 1 69 ? 38.015 22.825 -1.177 1.00 13.41 85 GLU B CA 3
ATOM 8354 C C . GLU B 1 69 ? 37.219 22.088 -2.249 1.00 31.53 85 GLU B C 3
ATOM 8355 O O . GLU B 1 69 ? 37.511 22.201 -3.440 1.00 31.33 85 GLU B O 3
ATOM 8367 N N . ILE B 1 70 ? 36.214 21.333 -1.818 1.00 63.32 86 ILE B N 3
ATOM 8368 C CA . ILE B 1 70 ? 35.376 20.578 -2.742 1.00 11.24 86 ILE B CA 3
ATOM 8369 C C . ILE B 1 70 ? 34.665 21.504 -3.722 1.00 55.14 86 ILE B C 3
ATOM 8370 O O . ILE B 1 70 ? 34.707 21.294 -4.934 1.00 23.04 86 ILE B O 3
ATOM 8386 N N . VAL B 1 71 ? 34.011 22.532 -3.188 1.00 31.15 87 VAL B N 3
ATOM 8387 C CA . VAL B 1 71 ? 33.292 23.493 -4.015 1.00 64.12 87 VAL B CA 3
ATOM 8388 C C . VAL B 1 71 ? 34.248 24.263 -4.919 1.00 45.12 87 VAL B C 3
ATOM 8389 O O . VAL B 1 71 ? 33.957 24.498 -6.092 1.00 30.43 87 VAL B O 3
ATOM 8402 N N . SER B 1 72 ? 35.391 24.655 -4.366 1.00 14.50 88 SER B N 3
ATOM 8403 C CA . SER B 1 72 ? 36.389 25.403 -5.121 1.00 4.43 88 SER B CA 3
ATOM 8404 C C . SER B 1 72 ? 36.840 24.619 -6.349 1.00 43.01 88 SER B C 3
ATOM 8405 O O . SER B 1 72 ? 37.139 25.199 -7.394 1.00 32.13 88 SER B O 3
ATOM 8413 N N . SER B 1 73 ? 36.887 23.298 -6.217 1.00 55.02 89 SER B N 3
ATOM 8414 C CA . SER B 1 73 ? 37.304 22.433 -7.314 1.00 43.05 89 SER B CA 3
ATOM 8415 C C . SER B 1 73 ? 36.211 22.335 -8.374 1.00 72.45 89 SER B C 3
ATOM 8416 O O . SER B 1 73 ? 36.410 22.719 -9.526 1.00 25.54 89 SER B O 3
ATOM 8424 N N . LEU B 1 74 ? 35.054 21.816 -7.976 1.00 13.25 90 LEU B N 3
ATOM 8425 C CA . LEU B 1 74 ? 33.927 21.666 -8.890 1.00 12.13 90 LEU B CA 3
ATOM 8426 C C . LEU B 1 74 ? 33.572 22.999 -9.539 1.00 23.41 90 LEU B C 3
ATOM 8427 O O . LEU B 1 74 ? 33.253 23.056 -10.727 1.00 62.42 90 LEU B O 3
ATOM 8443 N N . ILE B 1 75 ? 33.631 24.068 -8.753 1.00 52.23 91 ILE B N 3
ATOM 8444 C CA . ILE B 1 75 ? 33.318 25.401 -9.252 1.00 62.54 91 ILE B CA 3
ATOM 8445 C C . ILE B 1 75 ? 34.290 25.818 -10.352 1.00 70.23 91 ILE B C 3
ATOM 8446 O O . ILE B 1 75 ? 33.882 26.338 -11.391 1.00 31.42 91 ILE B O 3
ATOM 8462 N N . HIS B 1 76 ? 35.576 25.586 -10.115 1.00 4.25 92 HIS B N 3
ATOM 8463 C CA . HIS B 1 76 ? 36.608 25.935 -11.086 1.00 64.42 92 HIS B CA 3
ATOM 8464 C C . HIS B 1 76 ? 36.375 25.212 -12.410 1.00 2.41 92 HIS B C 3
ATOM 8465 O O . HIS B 1 76 ? 36.735 25.715 -13.474 1.00 25.31 92 HIS B O 3
ATOM 8479 N N . ILE B 1 77 ? 35.772 24.031 -12.335 1.00 33.10 93 ILE B N 3
ATOM 8480 C CA . ILE B 1 77 ? 35.491 23.239 -13.526 1.00 4.04 93 ILE B CA 3
ATOM 8481 C C . ILE B 1 77 ? 34.352 23.849 -14.335 1.00 14.04 93 ILE B C 3
ATOM 8482 O O . ILE B 1 77 ? 34.501 24.129 -15.525 1.00 2.30 93 ILE B O 3
ATOM 8498 N N . LEU B 1 78 ? 33.214 24.053 -13.682 1.00 43.55 94 LEU B N 3
ATOM 8499 C CA . LEU B 1 78 ? 32.047 24.632 -14.339 1.00 64.02 94 LEU B CA 3
ATOM 8500 C C . LEU B 1 78 ? 32.407 25.944 -15.030 1.00 45.01 94 LEU B C 3
ATOM 8501 O O . LEU B 1 78 ? 31.844 26.285 -16.070 1.00 62.41 94 LEU B O 3
ATOM 8517 N N . SER B 1 79 ? 33.350 26.676 -14.445 1.00 40.20 95 SER B N 3
ATOM 8518 C CA . SER B 1 79 ? 33.784 27.951 -15.003 1.00 63.24 95 SER B CA 3
ATOM 8519 C C . SER B 1 79 ? 34.044 27.828 -16.502 1.00 54.33 95 SER B C 3
ATOM 8520 O O . SER B 1 79 ? 33.851 28.782 -17.256 1.00 21.54 95 SER B O 3
ATOM 8528 N N . SER B 1 80 ? 34.482 26.647 -16.925 1.00 11.32 96 SER B N 3
ATOM 8529 C CA . SER B 1 80 ? 34.774 26.399 -18.332 1.00 51.14 96 SER B CA 3
ATOM 8530 C C . SER B 1 80 ? 33.613 25.673 -19.007 1.00 14.04 96 SER B C 3
ATOM 8531 O O . SER B 1 80 ? 33.372 25.841 -20.201 1.00 72.51 96 SER B O 3
ATOM 8539 N N . SER B 1 81 ? 32.899 24.864 -18.230 1.00 53.03 97 SER B N 3
ATOM 8540 C CA . SER B 1 81 ? 31.766 24.108 -18.753 1.00 14.45 97 SER B CA 3
ATOM 8541 C C . SER B 1 81 ? 30.732 25.040 -19.376 1.00 63.04 97 SER B C 3
ATOM 8542 O O . SER B 1 81 ? 30.923 26.255 -19.422 1.00 51.32 97 SER B O 3
ATOM 8550 N N . SER B 1 82 ? 29.636 24.461 -19.857 1.00 11.31 98 SER B N 3
ATOM 8551 C CA . SER B 1 82 ? 28.572 25.238 -20.482 1.00 22.24 98 SER B CA 3
ATOM 8552 C C . SER B 1 82 ? 27.201 24.751 -20.023 1.00 14.13 98 SER B C 3
ATOM 8553 O O . SER B 1 82 ? 26.170 25.248 -20.474 1.00 74.04 98 SER B O 3
ATOM 8561 N N . VAL B 1 83 ? 27.199 23.775 -19.121 1.00 33.43 99 VAL B N 3
ATOM 8562 C CA . VAL B 1 83 ? 25.956 23.219 -18.598 1.00 20.14 99 VAL B CA 3
ATOM 8563 C C . VAL B 1 83 ? 24.989 22.879 -19.727 1.00 14.25 99 VAL B C 3
ATOM 8564 O O . VAL B 1 83 ? 24.141 23.689 -20.097 1.00 43.44 99 VAL B O 3
ATOM 8577 N N . GLY B 1 84 ? 25.123 21.673 -20.269 1.00 31.51 100 GLY B N 3
ATOM 8578 C CA . GLY B 1 84 ? 24.253 21.246 -21.351 1.00 14.05 100 GLY B CA 3
ATOM 8579 C C . GLY B 1 84 ? 22.821 21.045 -20.898 1.00 4.20 100 GLY B C 3
ATOM 8580 O O . GLY B 1 84 ? 22.224 21.938 -20.297 1.00 13.50 100 GLY B O 3
ATOM 8584 N N . GLN B 1 85 ? 22.268 19.872 -21.189 1.00 15.40 101 GLN B N 3
ATOM 8585 C CA . GLN B 1 85 ? 20.895 19.560 -20.809 1.00 11.31 101 GLN B CA 3
ATOM 8586 C C . GLN B 1 85 ? 20.862 18.589 -19.634 1.00 0.04 101 GLN B C 3
ATOM 8587 O O . GLN B 1 85 ? 21.297 17.443 -19.750 1.00 32.42 101 GLN B O 3
ATOM 8601 N N . VAL B 1 86 ? 20.346 19.055 -18.501 1.00 3.15 102 VAL B N 3
ATOM 8602 C CA . VAL B 1 86 ? 20.257 18.226 -17.304 1.00 43.05 102 VAL B CA 3
ATOM 8603 C C . VAL B 1 86 ? 18.806 18.045 -16.869 1.00 24.43 102 VAL B C 3
ATOM 8604 O O . VAL B 1 86 ? 18.004 18.975 -16.947 1.00 62.43 102 VAL B O 3
ATOM 8617 N N . ASP B 1 87 ? 18.478 16.843 -16.411 1.00 21.34 103 ASP B N 3
ATOM 8618 C CA . ASP B 1 87 ? 17.125 16.539 -15.961 1.00 21.54 103 ASP B CA 3
ATOM 8619 C C . ASP B 1 87 ? 17.022 16.635 -14.443 1.00 13.55 103 ASP B C 3
ATOM 8620 O O . ASP B 1 87 ? 17.864 16.102 -13.718 1.00 42.13 103 ASP B O 3
ATOM 8629 N N . PHE B 1 88 ? 15.987 17.318 -13.966 1.00 30.01 104 PHE B N 3
ATOM 8630 C CA . PHE B 1 88 ? 15.775 17.486 -12.533 1.00 3.24 104 PHE B CA 3
ATOM 8631 C C . PHE B 1 88 ? 15.506 16.143 -11.862 1.00 13.33 104 PHE B C 3
ATOM 8632 O O . PHE B 1 88 ? 15.545 16.031 -10.636 1.00 24.53 104 PHE B O 3
ATOM 8649 N N . SER B 1 89 ? 15.234 15.127 -12.674 1.00 54.12 105 SER B N 3
ATOM 8650 C CA . SER B 1 89 ? 14.953 13.792 -12.160 1.00 14.03 105 SER B CA 3
ATOM 8651 C C . SER B 1 89 ? 16.239 13.097 -11.722 1.00 23.20 105 SER B C 3
ATOM 8652 O O . SER B 1 89 ? 16.233 11.913 -11.381 1.00 45.52 105 SER B O 3
ATOM 8660 N N . SER B 1 90 ? 17.340 13.841 -11.735 1.00 3.13 106 SER B N 3
ATOM 8661 C CA . SER B 1 90 ? 18.635 13.297 -11.344 1.00 15.04 106 SER B CA 3
ATOM 8662 C C . SER B 1 90 ? 19.020 13.765 -9.943 1.00 72.20 106 SER B C 3
ATOM 8663 O O . SER B 1 90 ? 19.859 13.154 -9.281 1.00 54.31 106 SER B O 3
ATOM 8671 N N . VAL B 1 91 ? 18.402 14.855 -9.500 1.00 52.24 107 VAL B N 3
ATOM 8672 C CA . VAL B 1 91 ? 18.678 15.406 -8.178 1.00 62.13 107 VAL B CA 3
ATOM 8673 C C . VAL B 1 91 ? 18.594 14.328 -7.104 1.00 74.53 107 VAL B C 3
ATOM 8674 O O . VAL B 1 91 ? 19.297 14.383 -6.097 1.00 32.02 107 VAL B O 3
ATOM 8687 N N . GLY B 1 92 ? 17.727 13.344 -7.328 1.00 34.31 108 GLY B N 3
ATOM 8688 C CA . GLY B 1 92 ? 17.567 12.265 -6.371 1.00 52.40 108 GLY B CA 3
ATOM 8689 C C . GLY B 1 92 ? 18.849 11.488 -6.151 1.00 23.22 108 GLY B C 3
ATOM 8690 O O . GLY B 1 92 ? 19.265 11.271 -5.014 1.00 13.34 108 GLY B O 3
ATOM 8694 N N . SER B 1 93 ? 19.478 11.067 -7.245 1.00 54.10 109 SER B N 3
ATOM 8695 C CA . SER B 1 93 ? 20.719 10.305 -7.167 1.00 31.33 109 SER B CA 3
ATOM 8696 C C . SER B 1 93 ? 21.866 11.183 -6.676 1.00 25.13 109 SER B C 3
ATOM 8697 O O . SER B 1 93 ? 22.789 10.706 -6.017 1.00 51.32 109 SER B O 3
ATOM 8705 N N . SER B 1 94 ? 21.800 12.470 -7.004 1.00 2.24 110 SER B N 3
ATOM 8706 C CA . SER B 1 94 ? 22.834 13.415 -6.600 1.00 1.24 110 SER B CA 3
ATOM 8707 C C . SER B 1 94 ? 22.839 13.601 -5.085 1.00 24.24 110 SER B C 3
ATOM 8708 O O . SER B 1 94 ? 23.888 13.534 -4.445 1.00 51.11 110 SER B O 3
ATOM 8716 N N . ALA B 1 95 ? 21.659 13.836 -4.521 1.00 21.11 111 ALA B N 3
ATOM 8717 C CA . ALA B 1 95 ? 21.526 14.030 -3.082 1.00 71.51 111 ALA B CA 3
ATOM 8718 C C . ALA B 1 95 ? 21.892 12.760 -2.321 1.00 71.11 111 ALA B C 3
ATOM 8719 O O . ALA B 1 95 ? 22.395 12.821 -1.200 1.00 1.41 111 ALA B O 3
ATOM 8726 N N . ALA B 1 96 ? 21.636 11.611 -2.938 1.00 5.22 112 ALA B N 3
ATOM 8727 C CA . ALA B 1 96 ? 21.941 10.327 -2.318 1.00 53.32 112 ALA B CA 3
ATOM 8728 C C . ALA B 1 96 ? 23.441 10.055 -2.327 1.00 61.20 112 ALA B C 3
ATOM 8729 O O . ALA B 1 96 ? 24.004 9.597 -1.333 1.00 3.11 112 ALA B O 3
ATOM 8736 N N . ALA B 1 97 ? 24.082 10.339 -3.456 1.00 43.42 113 ALA B N 3
ATOM 8737 C CA . ALA B 1 97 ? 25.518 10.126 -3.593 1.00 20.31 113 ALA B CA 3
ATOM 8738 C C . ALA B 1 97 ? 26.293 10.915 -2.543 1.00 35.04 113 ALA B C 3
ATOM 8739 O O . ALA B 1 97 ? 27.200 10.387 -1.900 1.00 52.34 113 ALA B O 3
ATOM 8746 N N . VAL B 1 98 ? 25.930 12.183 -2.375 1.00 54.34 114 VAL B N 3
ATOM 8747 C CA . VAL B 1 98 ? 26.591 13.044 -1.402 1.00 42.22 114 VAL B CA 3
ATOM 8748 C C . VAL B 1 98 ? 26.317 12.577 0.022 1.00 31.10 114 VAL B C 3
ATOM 8749 O O . VAL B 1 98 ? 27.201 12.606 0.878 1.00 51.24 114 VAL B O 3
ATOM 8762 N N . GLY B 1 99 ? 25.085 12.144 0.271 1.00 42.34 115 GLY B N 3
ATOM 8763 C CA . GLY B 1 99 ? 24.715 11.676 1.593 1.00 13.11 115 GLY B CA 3
ATOM 8764 C C . GLY B 1 99 ? 25.513 10.460 2.022 1.00 22.20 115 GLY B C 3
ATOM 8765 O O . GLY B 1 99 ? 25.709 10.228 3.214 1.00 34.24 115 GLY B O 3
ATOM 8769 N N . GLN B 1 100 ? 25.972 9.682 1.047 1.00 2.55 116 GLN B N 3
ATOM 8770 C CA . GLN B 1 100 ? 26.751 8.482 1.330 1.00 43.21 116 GLN B CA 3
ATOM 8771 C C . GLN B 1 100 ? 28.223 8.824 1.536 1.00 44.43 116 GLN B C 3
ATOM 8772 O O . GLN B 1 100 ? 28.911 8.194 2.338 1.00 45.11 116 GLN B O 3
ATOM 8786 N N . SER B 1 101 ? 28.700 9.827 0.805 1.00 63.04 117 SER B N 3
ATOM 8787 C CA . SER B 1 101 ? 30.092 10.251 0.904 1.00 41.24 117 SER B CA 3
ATOM 8788 C C . SER B 1 101 ? 30.397 10.794 2.297 1.00 74.43 117 SER B C 3
ATOM 8789 O O . SER B 1 101 ? 31.463 10.537 2.854 1.00 41.44 117 SER B O 3
ATOM 8797 N N . MET B 1 102 ? 29.451 11.545 2.852 1.00 13.13 118 MET B N 3
ATOM 8798 C CA . MET B 1 102 ? 29.618 12.123 4.181 1.00 24.41 118 MET B CA 3
ATOM 8799 C C . MET B 1 102 ? 29.969 11.045 5.202 1.00 11.50 118 MET B C 3
ATOM 8800 O O . MET B 1 102 ? 30.646 11.316 6.193 1.00 54.53 118 MET B O 3
ATOM 8814 N N . GLN B 1 103 ? 29.502 9.826 4.954 1.00 24.22 119 GLN B N 3
ATOM 8815 C CA . GLN B 1 103 ? 29.767 8.709 5.853 1.00 12.23 119 GLN B CA 3
ATOM 8816 C C . GLN B 1 103 ? 31.252 8.361 5.867 1.00 54.43 119 GLN B C 3
ATOM 8817 O O . GLN B 1 103 ? 31.753 7.771 6.824 1.00 11.51 119 GLN B O 3
ATOM 8831 N N . VAL B 1 104 ? 31.951 8.731 4.798 1.00 14.33 120 VAL B N 3
ATOM 8832 C CA . VAL B 1 104 ? 33.380 8.458 4.688 1.00 51.44 120 VAL B CA 3
ATOM 8833 C C . VAL B 1 104 ? 34.199 9.521 5.412 1.00 34.13 120 VAL B C 3
ATOM 8834 O O . VAL B 1 104 ? 35.350 9.287 5.783 1.00 51.14 120 VAL B O 3
ATOM 8847 N N . VAL B 1 105 ? 33.598 10.690 5.612 1.00 11.15 121 VAL B N 3
ATOM 8848 C CA . VAL B 1 105 ? 34.272 11.789 6.295 1.00 31.42 121 VAL B CA 3
ATOM 8849 C C . VAL B 1 105 ? 34.243 11.597 7.807 1.00 61.04 121 VAL B C 3
ATOM 8850 O O . VAL B 1 105 ? 35.158 12.017 8.513 1.00 12.12 121 VAL B O 3
ATOM 8863 N N . MET B 1 106 ? 33.183 10.960 8.296 1.00 2.54 122 MET B N 3
ATOM 8864 C CA . MET B 1 106 ? 33.036 10.711 9.726 1.00 61.03 122 MET B CA 3
ATOM 8865 C C . MET B 1 106 ? 33.164 9.223 10.035 1.00 41.40 122 MET B C 3
ATOM 8866 O O . MET B 1 106 ? 32.694 8.752 11.069 1.00 15.04 122 MET B O 3
ATOM 8880 N N . GLY B 1 107 ? 33.804 8.488 9.130 1.00 10.31 123 GLY B N 3
ATOM 8881 C CA . GLY B 1 107 ? 33.982 7.062 9.325 1.00 32.41 123 GLY B CA 3
ATOM 8882 C C . GLY B 1 107 ? 32.710 6.279 9.070 1.00 35.33 123 GLY B C 3
ATOM 8883 O O . GLY B 1 107 ? 31.830 6.213 9.929 1.00 31.13 123 GLY B O 3
ATOM 8887 N N . VAL A 1 1 ? 30.923 15.455 14.512 1.00 44.13 17 VAL A N 4
ATOM 8888 C CA . VAL A 1 1 ? 30.163 16.009 13.398 1.00 43.12 17 VAL A CA 4
ATOM 8889 C C . VAL A 1 1 ? 29.333 14.932 12.708 1.00 43.20 17 VAL A C 4
ATOM 8890 O O . VAL A 1 1 ? 28.464 15.232 11.890 1.00 4.13 17 VAL A O 4
ATOM 8903 N N . GLY A 1 2 ? 29.608 13.675 13.044 1.00 5.22 18 GLY A N 4
ATOM 8904 C CA . GLY A 1 2 ? 28.878 12.572 12.448 1.00 73.53 18 GLY A CA 4
ATOM 8905 C C . GLY A 1 2 ? 27.387 12.657 12.706 1.00 32.51 18 GLY A C 4
ATOM 8906 O O . GLY A 1 2 ? 26.582 12.555 11.780 1.00 50.11 18 GLY A O 4
ATOM 8910 N N . THR A 1 3 ? 27.016 12.841 13.969 1.00 33.03 19 THR A N 4
ATOM 8911 C CA . THR A 1 3 ? 25.612 12.936 14.348 1.00 52.24 19 THR A CA 4
ATOM 8912 C C . THR A 1 3 ? 24.912 14.056 13.587 1.00 10.15 19 THR A C 4
ATOM 8913 O O . THR A 1 3 ? 23.710 13.987 13.323 1.00 24.53 19 THR A O 4
ATOM 8924 N N . THR A 1 4 ? 25.670 15.089 13.235 1.00 44.11 20 THR A N 4
ATOM 8925 C CA . THR A 1 4 ? 25.123 16.226 12.505 1.00 51.42 20 THR A CA 4
ATOM 8926 C C . THR A 1 4 ? 24.779 15.843 11.069 1.00 21.13 20 THR A C 4
ATOM 8927 O O . THR A 1 4 ? 23.809 16.341 10.498 1.00 24.25 20 THR A O 4
ATOM 8938 N N . VAL A 1 5 ? 25.581 14.953 10.491 1.00 54.51 21 VAL A N 4
ATOM 8939 C CA . VAL A 1 5 ? 25.359 14.502 9.122 1.00 34.32 21 VAL A CA 4
ATOM 8940 C C . VAL A 1 5 ? 24.126 13.610 9.030 1.00 13.14 21 VAL A C 4
ATOM 8941 O O . VAL A 1 5 ? 23.391 13.651 8.044 1.00 11.11 21 VAL A O 4
ATOM 8954 N N . ALA A 1 6 ? 23.906 12.805 10.064 1.00 10.32 22 ALA A N 4
ATOM 8955 C CA . ALA A 1 6 ? 22.760 11.905 10.101 1.00 10.33 22 ALA A CA 4
ATOM 8956 C C . ALA A 1 6 ? 21.480 12.660 10.443 1.00 23.22 22 ALA A C 4
ATOM 8957 O O . ALA A 1 6 ? 20.389 12.089 10.429 1.00 22.34 22 ALA A O 4
ATOM 8964 N N . SER A 1 7 ? 21.621 13.945 10.751 1.00 15.41 23 SER A N 4
ATOM 8965 C CA . SER A 1 7 ? 20.475 14.777 11.101 1.00 51.03 23 SER A CA 4
ATOM 8966 C C . SER A 1 7 ? 19.999 15.581 9.894 1.00 14.45 23 SER A C 4
ATOM 8967 O O . SER A 1 7 ? 18.797 15.722 9.661 1.00 60.32 23 SER A O 4
ATOM 8975 N N . THR A 1 8 ? 20.950 16.107 9.129 1.00 0.31 24 THR A N 4
ATOM 8976 C CA . THR A 1 8 ? 20.630 16.898 7.948 1.00 50.35 24 THR A CA 4
ATOM 8977 C C . THR A 1 8 ? 20.236 16.004 6.777 1.00 25.25 24 THR A C 4
ATOM 8978 O O . THR A 1 8 ? 19.324 16.326 6.015 1.00 2.21 24 THR A O 4
ATOM 8989 N N . THR A 1 9 ? 20.929 14.878 6.640 1.00 73.02 25 THR A N 4
ATOM 8990 C CA . THR A 1 9 ? 20.652 13.937 5.563 1.00 61.13 25 THR A CA 4
ATOM 8991 C C . THR A 1 9 ? 19.245 13.362 5.681 1.00 23.54 25 THR A C 4
ATOM 8992 O O . THR A 1 9 ? 18.613 13.028 4.679 1.00 63.51 25 THR A O 4
ATOM 9003 N N . SER A 1 10 ? 18.759 13.251 6.913 1.00 31.14 26 SER A N 4
ATOM 9004 C CA . SER A 1 10 ? 17.426 12.714 7.164 1.00 22.54 26 SER A CA 4
ATOM 9005 C C . SER A 1 10 ? 16.353 13.636 6.596 1.00 3.00 26 SER A C 4
ATOM 9006 O O . SER A 1 10 ? 15.293 13.183 6.166 1.00 63.42 26 SER A O 4
ATOM 9014 N N . ARG A 1 11 ? 16.637 14.935 6.598 1.00 51.23 27 ARG A N 4
ATOM 9015 C CA . ARG A 1 11 ? 15.696 15.923 6.084 1.00 4.52 27 ARG A CA 4
ATOM 9016 C C . ARG A 1 11 ? 15.954 16.203 4.606 1.00 54.41 27 ARG A C 4
ATOM 9017 O O . ARG A 1 11 ? 15.065 16.656 3.885 1.00 52.34 27 ARG A O 4
ATOM 9038 N N . LEU A 1 12 ? 17.176 15.930 4.162 1.00 33.23 28 LEU A N 4
ATOM 9039 C CA . LEU A 1 12 ? 17.552 16.152 2.771 1.00 40.24 28 LEU A CA 4
ATOM 9040 C C . LEU A 1 12 ? 16.928 15.096 1.863 1.00 61.41 28 LEU A C 4
ATOM 9041 O O . LEU A 1 12 ? 16.783 15.306 0.659 1.00 14.23 28 LEU A O 4
ATOM 9057 N N . SER A 1 13 ? 16.559 13.962 2.450 1.00 23.12 29 SER A N 4
ATOM 9058 C CA . SER A 1 13 ? 15.952 12.872 1.694 1.00 24.24 29 SER A CA 4
ATOM 9059 C C . SER A 1 13 ? 14.447 13.080 1.556 1.00 70.32 29 SER A C 4
ATOM 9060 O O . SER A 1 13 ? 13.733 12.214 1.050 1.00 61.23 29 SER A O 4
ATOM 9068 N N . THR A 1 14 ? 13.971 14.235 2.009 1.00 3.02 30 THR A N 4
ATOM 9069 C CA . THR A 1 14 ? 12.552 14.558 1.938 1.00 52.32 30 THR A CA 4
ATOM 9070 C C . THR A 1 14 ? 12.235 15.371 0.689 1.00 70.21 30 THR A C 4
ATOM 9071 O O . THR A 1 14 ? 13.121 15.986 0.095 1.00 21.31 30 THR A O 4
ATOM 9082 N N . ALA A 1 15 ? 10.966 15.371 0.295 1.00 42.54 31 ALA A N 4
ATOM 9083 C CA . ALA A 1 15 ? 10.532 16.113 -0.883 1.00 41.13 31 ALA A CA 4
ATOM 9084 C C . ALA A 1 15 ? 10.927 17.583 -0.783 1.00 74.35 31 ALA A C 4
ATOM 9085 O O . ALA A 1 15 ? 11.146 18.245 -1.797 1.00 3.11 31 ALA A O 4
ATOM 9092 N N . GLU A 1 16 ? 11.015 18.085 0.444 1.00 43.33 32 GLU A N 4
ATOM 9093 C CA . GLU A 1 16 ? 11.381 19.477 0.674 1.00 20.21 32 GLU A CA 4
ATOM 9094 C C . GLU A 1 16 ? 12.732 19.796 0.040 1.00 71.30 32 GLU A C 4
ATOM 9095 O O . GLU A 1 16 ? 12.858 20.741 -0.738 1.00 73.02 32 GLU A O 4
ATOM 9107 N N . ALA A 1 17 ? 13.742 19.000 0.380 1.00 55.11 33 ALA A N 4
ATOM 9108 C CA . ALA A 1 17 ? 15.083 19.196 -0.156 1.00 75.32 33 ALA A CA 4
ATOM 9109 C C . ALA A 1 17 ? 15.086 19.089 -1.677 1.00 72.22 33 ALA A C 4
ATOM 9110 O O . ALA A 1 17 ? 15.785 19.839 -2.360 1.00 15.32 33 ALA A O 4
ATOM 9117 N N . SER A 1 18 ? 14.303 18.153 -2.203 1.00 61.42 34 SER A N 4
ATOM 9118 C CA . SER A 1 18 ? 14.220 17.945 -3.644 1.00 10.13 34 SER A CA 4
ATOM 9119 C C . SER A 1 18 ? 13.838 19.238 -4.357 1.00 44.43 34 SER A C 4
ATOM 9120 O O . SER A 1 18 ? 14.479 19.637 -5.330 1.00 44.13 34 SER A O 4
ATOM 9128 N N . SER A 1 19 ? 12.789 19.890 -3.867 1.00 4.23 35 SER A N 4
ATOM 9129 C CA . SER A 1 19 ? 12.318 21.137 -4.458 1.00 54.33 35 SER A CA 4
ATOM 9130 C C . SER A 1 19 ? 13.408 22.204 -4.418 1.00 50.00 35 SER A C 4
ATOM 9131 O O . SER A 1 19 ? 13.753 22.794 -5.441 1.00 73.03 35 SER A O 4
ATOM 9139 N N . ARG A 1 20 ? 13.947 22.446 -3.227 1.00 12.51 36 ARG A N 4
ATOM 9140 C CA . ARG A 1 20 ? 14.997 23.441 -3.051 1.00 40.32 36 ARG A CA 4
ATOM 9141 C C . ARG A 1 20 ? 16.113 23.240 -4.071 1.00 62.21 36 ARG A C 4
ATOM 9142 O O . ARG A 1 20 ? 16.538 24.186 -4.736 1.00 15.24 36 ARG A O 4
ATOM 9163 N N . ILE A 1 21 ? 16.584 22.004 -4.188 1.00 31.52 37 ILE A N 4
ATOM 9164 C CA . ILE A 1 21 ? 17.651 21.678 -5.127 1.00 70.01 37 ILE A CA 4
ATOM 9165 C C . ILE A 1 21 ? 17.275 22.085 -6.548 1.00 60.11 37 ILE A C 4
ATOM 9166 O O . ILE A 1 21 ? 18.107 22.593 -7.300 1.00 30.44 37 ILE A O 4
ATOM 9182 N N . SER A 1 22 ? 16.016 21.860 -6.908 1.00 4.02 38 SER A N 4
ATOM 9183 C CA . SER A 1 22 ? 15.530 22.202 -8.240 1.00 51.35 38 SER A CA 4
ATOM 9184 C C . SER A 1 22 ? 15.751 23.682 -8.536 1.00 11.33 38 SER A C 4
ATOM 9185 O O . SER A 1 22 ? 16.251 24.048 -9.600 1.00 72.33 38 SER A O 4
ATOM 9193 N N . THR A 1 23 ? 15.373 24.533 -7.586 1.00 31.24 39 THR A N 4
ATOM 9194 C CA . THR A 1 23 ? 15.528 25.973 -7.743 1.00 41.35 39 THR A CA 4
ATOM 9195 C C . THR A 1 23 ? 16.989 26.386 -7.616 1.00 72.33 39 THR A C 4
ATOM 9196 O O . THR A 1 23 ? 17.430 27.346 -8.247 1.00 2.40 39 THR A O 4
ATOM 9207 N N . ALA A 1 24 ? 17.737 25.654 -6.797 1.00 64.30 40 ALA A N 4
ATOM 9208 C CA . ALA A 1 24 ? 19.151 25.943 -6.591 1.00 31.11 40 ALA A CA 4
ATOM 9209 C C . ALA A 1 24 ? 19.956 25.688 -7.861 1.00 44.50 40 ALA A C 4
ATOM 9210 O O . ALA A 1 24 ? 20.863 26.448 -8.195 1.00 5.34 40 ALA A O 4
ATOM 9217 N N . ALA A 1 25 ? 19.616 24.613 -8.565 1.00 42.33 41 ALA A N 4
ATOM 9218 C CA . ALA A 1 25 ? 20.306 24.259 -9.799 1.00 4.23 41 ALA A CA 4
ATOM 9219 C C . ALA A 1 25 ? 19.704 24.992 -10.994 1.00 33.32 41 ALA A C 4
ATOM 9220 O O . ALA A 1 25 ? 20.425 25.472 -11.868 1.00 23.32 41 ALA A O 4
ATOM 9227 N N . SER A 1 26 ? 18.377 25.071 -11.025 1.00 73.15 42 SER A N 4
ATOM 9228 C CA . SER A 1 26 ? 17.677 25.739 -12.116 1.00 63.53 42 SER A CA 4
ATOM 9229 C C . SER A 1 26 ? 18.134 27.190 -12.246 1.00 54.13 42 SER A C 4
ATOM 9230 O O . SER A 1 26 ? 18.159 27.750 -13.343 1.00 13.23 42 SER A O 4
ATOM 9238 N N . THR A 1 27 ? 18.496 27.793 -11.117 1.00 74.04 43 THR A N 4
ATOM 9239 C CA . THR A 1 27 ? 18.950 29.177 -11.103 1.00 43.31 43 THR A CA 4
ATOM 9240 C C . THR A 1 27 ? 20.469 29.258 -11.201 1.00 42.11 43 THR A C 4
ATOM 9241 O O . THR A 1 27 ? 21.015 30.208 -11.764 1.00 73.14 43 THR A O 4
ATOM 9252 N N . LEU A 1 28 ? 21.147 28.257 -10.651 1.00 11.11 44 LEU A N 4
ATOM 9253 C CA . LEU A 1 28 ? 22.605 28.214 -10.676 1.00 43.31 44 LEU A CA 4
ATOM 9254 C C . LEU A 1 28 ? 23.124 28.203 -12.111 1.00 71.21 44 LEU A C 4
ATOM 9255 O O . LEU A 1 28 ? 24.203 28.722 -12.396 1.00 54.22 44 LEU A O 4
ATOM 9271 N N . VAL A 1 29 ? 22.347 27.608 -13.011 1.00 33.14 45 VAL A N 4
ATOM 9272 C CA . VAL A 1 29 ? 22.726 27.531 -14.416 1.00 74.44 45 VAL A CA 4
ATOM 9273 C C . VAL A 1 29 ? 21.628 28.091 -15.314 1.00 34.23 45 VAL A C 4
ATOM 9274 O O . VAL A 1 29 ? 21.544 27.754 -16.494 1.00 52.02 45 VAL A O 4
ATOM 9287 N N . SER A 1 30 ? 20.787 28.948 -14.744 1.00 42.43 46 SER A N 4
ATOM 9288 C CA . SER A 1 30 ? 19.690 29.553 -15.492 1.00 4.54 46 SER A CA 4
ATOM 9289 C C . SER A 1 30 ? 20.212 30.281 -16.727 1.00 11.30 46 SER A C 4
ATOM 9290 O O . SER A 1 30 ? 19.869 29.934 -17.857 1.00 5.31 46 SER A O 4
ATOM 9298 N N . GLY A 1 31 ? 21.043 31.294 -16.503 1.00 22.32 47 GLY A N 4
ATOM 9299 C CA . GLY A 1 31 ? 21.599 32.057 -17.606 1.00 34.14 47 GLY A CA 4
ATOM 9300 C C . GLY A 1 31 ? 22.298 31.177 -18.624 1.00 12.21 47 GLY A C 4
ATOM 9301 O O . GLY A 1 31 ? 22.438 31.553 -19.787 1.00 31.01 47 GLY A O 4
ATOM 9305 N N . GLY A 1 32 ? 22.739 30.002 -18.185 1.00 33.00 48 GLY A N 4
ATOM 9306 C CA . GLY A 1 32 ? 23.423 29.086 -19.079 1.00 62.31 48 GLY A CA 4
ATOM 9307 C C . GLY A 1 32 ? 24.636 28.446 -18.435 1.00 32.24 48 GLY A C 4
ATOM 9308 O O . GLY A 1 32 ? 25.146 27.436 -18.922 1.00 21.44 48 GLY A O 4
ATOM 9312 N N . TYR A 1 33 ? 25.102 29.033 -17.337 1.00 54.45 49 TYR A N 4
ATOM 9313 C CA . TYR A 1 33 ? 26.265 28.515 -16.628 1.00 12.23 49 TYR A CA 4
ATOM 9314 C C . TYR A 1 33 ? 26.284 29.005 -15.183 1.00 75.33 49 TYR A C 4
ATOM 9315 O O . TYR A 1 33 ? 25.349 29.664 -14.725 1.00 72.25 49 TYR A O 4
ATOM 9333 N N . LEU A 1 34 ? 27.355 28.678 -14.469 1.00 24.20 50 LEU A N 4
ATOM 9334 C CA . LEU A 1 34 ? 27.499 29.084 -13.075 1.00 30.03 50 LEU A CA 4
ATOM 9335 C C . LEU A 1 34 ? 27.612 30.600 -12.959 1.00 22.12 50 LEU A C 4
ATOM 9336 O O . LEU A 1 34 ? 28.550 31.204 -13.478 1.00 4.42 50 LEU A O 4
ATOM 9352 N N . ASN A 1 35 ? 26.651 31.209 -12.272 1.00 25.22 51 ASN A N 4
ATOM 9353 C CA . ASN A 1 35 ? 26.645 32.656 -12.085 1.00 74.11 51 ASN A CA 4
ATOM 9354 C C . ASN A 1 35 ? 26.977 33.019 -10.642 1.00 4.43 51 ASN A C 4
ATOM 9355 O O . ASN A 1 35 ? 26.211 32.726 -9.723 1.00 1.21 51 ASN A O 4
ATOM 9366 N N . THR A 1 36 ? 28.124 33.662 -10.448 1.00 23.43 52 THR A N 4
ATOM 9367 C CA . THR A 1 36 ? 28.559 34.067 -9.117 1.00 33.33 52 THR A CA 4
ATOM 9368 C C . THR A 1 36 ? 27.618 35.109 -8.524 1.00 2.33 52 THR A C 4
ATOM 9369 O O . THR A 1 36 ? 27.572 35.299 -7.309 1.00 64.22 52 THR A O 4
ATOM 9380 N N . ALA A 1 37 ? 26.867 35.782 -9.390 1.00 73.01 53 ALA A N 4
ATOM 9381 C CA . ALA A 1 37 ? 25.924 36.803 -8.951 1.00 3.23 53 ALA A CA 4
ATOM 9382 C C . ALA A 1 37 ? 24.722 36.177 -8.252 1.00 43.30 53 ALA A C 4
ATOM 9383 O O . ALA A 1 37 ? 23.911 36.877 -7.646 1.00 42.44 53 ALA A O 4
ATOM 9390 N N . ALA A 1 38 ? 24.613 34.856 -8.341 1.00 3.14 54 ALA A N 4
ATOM 9391 C CA . ALA A 1 38 ? 23.511 34.136 -7.715 1.00 64.15 54 ALA A CA 4
ATOM 9392 C C . ALA A 1 38 ? 24.021 33.157 -6.664 1.00 72.23 54 ALA A C 4
ATOM 9393 O O . ALA A 1 38 ? 23.267 32.710 -5.799 1.00 33.31 54 ALA A O 4
ATOM 9400 N N . LEU A 1 39 ? 25.306 32.825 -6.745 1.00 15.44 55 LEU A N 4
ATOM 9401 C CA . LEU A 1 39 ? 25.916 31.896 -5.801 1.00 4.35 55 LEU A CA 4
ATOM 9402 C C . LEU A 1 39 ? 25.517 32.236 -4.368 1.00 14.21 55 LEU A C 4
ATOM 9403 O O . LEU A 1 39 ? 24.995 31.401 -3.629 1.00 33.33 55 LEU A O 4
ATOM 9419 N N . PRO A 1 40 ? 25.764 33.490 -3.966 1.00 3.33 56 PRO A N 4
ATOM 9420 C CA . PRO A 1 40 ? 25.435 33.970 -2.620 1.00 13.33 56 PRO A CA 4
ATOM 9421 C C . PRO A 1 40 ? 23.931 34.091 -2.398 1.00 73.14 56 PRO A C 4
ATOM 9422 O O . PRO A 1 40 ? 23.462 34.121 -1.261 1.00 54.40 56 PRO A O 4
ATOM 9433 N N . SER A 1 41 ? 23.180 34.160 -3.493 1.00 72.32 57 SER A N 4
ATOM 9434 C CA . SER A 1 41 ? 21.729 34.281 -3.419 1.00 14.15 57 SER A CA 4
ATOM 9435 C C . SER A 1 41 ? 21.086 32.928 -3.131 1.00 53.24 57 SER A C 4
ATOM 9436 O O . SER A 1 41 ? 20.185 32.819 -2.298 1.00 43.41 57 SER A O 4
ATOM 9444 N N . VAL A 1 42 ? 21.554 31.897 -3.828 1.00 52.22 58 VAL A N 4
ATOM 9445 C CA . VAL A 1 42 ? 21.025 30.550 -3.649 1.00 24.41 58 VAL A CA 4
ATOM 9446 C C . VAL A 1 42 ? 21.379 30.000 -2.272 1.00 1.02 58 VAL A C 4
ATOM 9447 O O . VAL A 1 42 ? 20.546 29.385 -1.604 1.00 5.51 58 VAL A O 4
ATOM 9460 N N . ILE A 1 43 ? 22.619 30.225 -1.852 1.00 33.43 59 ILE A N 4
ATOM 9461 C CA . ILE A 1 43 ? 23.084 29.753 -0.553 1.00 55.21 59 ILE A CA 4
ATOM 9462 C C . ILE A 1 43 ? 22.315 30.422 0.581 1.00 2.01 59 ILE A C 4
ATOM 9463 O O . ILE A 1 43 ? 21.975 29.782 1.577 1.00 23.52 59 ILE A O 4
ATOM 9479 N N . ALA A 1 44 ? 22.041 31.713 0.423 1.00 13.12 60 ALA A N 4
ATOM 9480 C CA . ALA A 1 44 ? 21.309 32.468 1.432 1.00 10.12 60 ALA A CA 4
ATOM 9481 C C . ALA A 1 44 ? 19.850 32.029 1.494 1.00 13.31 60 ALA A C 4
ATOM 9482 O O . ALA A 1 44 ? 19.216 32.094 2.547 1.00 3.55 60 ALA A O 4
ATOM 9489 N N . ASP A 1 45 ? 19.322 31.582 0.360 1.00 45.12 61 ASP A N 4
ATOM 9490 C CA . ASP A 1 45 ? 17.937 31.131 0.286 1.00 43.43 61 ASP A CA 4
ATOM 9491 C C . ASP A 1 45 ? 17.751 29.818 1.039 1.00 2.01 61 ASP A C 4
ATOM 9492 O O . ASP A 1 45 ? 16.925 29.722 1.947 1.00 44.45 61 ASP A O 4
ATOM 9501 N N . LEU A 1 46 ? 18.525 28.809 0.656 1.00 74.24 62 LEU A N 4
ATOM 9502 C CA . LEU A 1 46 ? 18.446 27.499 1.295 1.00 53.55 62 LEU A CA 4
ATOM 9503 C C . LEU A 1 46 ? 18.553 27.625 2.811 1.00 64.23 62 LEU A C 4
ATOM 9504 O O . LEU A 1 46 ? 17.753 27.052 3.551 1.00 44.13 62 LEU A O 4
ATOM 9520 N N . PHE A 1 47 ? 19.546 28.381 3.267 1.00 22.42 63 PHE A N 4
ATOM 9521 C CA . PHE A 1 47 ? 19.758 28.584 4.695 1.00 35.45 63 PHE A CA 4
ATOM 9522 C C . PHE A 1 47 ? 18.528 29.213 5.344 1.00 22.51 63 PHE A C 4
ATOM 9523 O O . PHE A 1 47 ? 18.248 28.984 6.520 1.00 40.15 63 PHE A O 4
ATOM 9540 N N . ALA A 1 48 ? 17.800 30.008 4.568 1.00 53.24 64 ALA A N 4
ATOM 9541 C CA . ALA A 1 48 ? 16.599 30.670 5.065 1.00 62.34 64 ALA A CA 4
ATOM 9542 C C . ALA A 1 48 ? 15.421 29.703 5.116 1.00 44.25 64 ALA A C 4
ATOM 9543 O O . ALA A 1 48 ? 14.722 29.616 6.125 1.00 63.04 64 ALA A O 4
ATOM 9550 N N . GLN A 1 49 ? 15.207 28.981 4.021 1.00 54.10 65 GLN A N 4
ATOM 9551 C CA . GLN A 1 49 ? 14.112 28.022 3.942 1.00 54.42 65 GLN A CA 4
ATOM 9552 C C . GLN A 1 49 ? 14.229 26.969 5.039 1.00 62.51 65 GLN A C 4
ATOM 9553 O O . GLN A 1 49 ? 13.279 26.723 5.782 1.00 31.31 65 GLN A O 4
ATOM 9567 N N . VAL A 1 50 ? 15.401 26.349 5.133 1.00 24.33 66 VAL A N 4
ATOM 9568 C CA . VAL A 1 50 ? 15.644 25.323 6.140 1.00 14.23 66 VAL A CA 4
ATOM 9569 C C . VAL A 1 50 ? 15.678 25.924 7.541 1.00 34.32 66 VAL A C 4
ATOM 9570 O O . VAL A 1 50 ? 15.209 25.314 8.501 1.00 63.44 66 VAL A O 4
ATOM 9583 N N . GLY A 1 51 ? 16.237 27.125 7.649 1.00 23.14 67 GLY A N 4
ATOM 9584 C CA . GLY A 1 51 ? 16.322 27.790 8.937 1.00 14.01 67 GLY A CA 4
ATOM 9585 C C . GLY A 1 51 ? 14.959 28.151 9.494 1.00 33.44 67 GLY A C 4
ATOM 9586 O O . GLY A 1 51 ? 14.805 28.340 10.701 1.00 74.33 67 GLY A O 4
ATOM 9590 N N . ALA A 1 52 ? 13.969 28.248 8.614 1.00 71.01 68 ALA A N 4
ATOM 9591 C CA . ALA A 1 52 ? 12.613 28.588 9.025 1.00 3.21 68 ALA A CA 4
ATOM 9592 C C . ALA A 1 52 ? 11.868 27.359 9.535 1.00 3.12 68 ALA A C 4
ATOM 9593 O O . ALA A 1 52 ? 10.942 27.472 10.338 1.00 35.41 68 ALA A O 4
ATOM 9600 N N . SER A 1 53 ? 12.280 26.186 9.064 1.00 40.43 69 SER A N 4
ATOM 9601 C CA . SER A 1 53 ? 11.648 24.936 9.468 1.00 51.02 69 SER A CA 4
ATOM 9602 C C . SER A 1 53 ? 12.208 24.452 10.803 1.00 43.14 69 SER A C 4
ATOM 9603 O O . SER A 1 53 ? 11.493 23.854 11.608 1.00 25.21 69 SER A O 4
ATOM 9611 N N . SER A 1 54 ? 13.491 24.715 11.029 1.00 62.31 70 SER A N 4
ATOM 9612 C CA . SER A 1 54 ? 14.149 24.303 12.263 1.00 12.02 70 SER A CA 4
ATOM 9613 C C . SER A 1 54 ? 14.894 25.473 12.898 1.00 2.43 70 SER A C 4
ATOM 9614 O O . SER A 1 54 ? 16.122 25.557 12.857 1.00 53.12 70 SER A O 4
ATOM 9622 N N . PRO A 1 55 ? 14.135 26.401 13.500 1.00 41.04 71 PRO A N 4
ATOM 9623 C CA . PRO A 1 55 ? 14.701 27.584 14.155 1.00 55.22 71 PRO A CA 4
ATOM 9624 C C . PRO A 1 55 ? 15.456 27.232 15.433 1.00 45.41 71 PRO A C 4
ATOM 9625 O O . PRO A 1 55 ? 16.332 27.977 15.871 1.00 2.32 71 PRO A O 4
ATOM 9636 N N . GLY A 1 56 ? 15.112 26.093 16.025 1.00 10.11 72 GLY A N 4
ATOM 9637 C CA . GLY A 1 56 ? 15.767 25.664 17.246 1.00 63.15 72 GLY A CA 4
ATOM 9638 C C . GLY A 1 56 ? 17.021 24.856 16.976 1.00 23.25 72 GLY A C 4
ATOM 9639 O O . GLY A 1 56 ? 17.696 24.414 17.907 1.00 13.51 72 GLY A O 4
ATOM 9643 N N . VAL A 1 57 ? 17.336 24.661 15.700 1.00 35.22 73 VAL A N 4
ATOM 9644 C CA . VAL A 1 57 ? 18.517 23.899 15.311 1.00 1.32 73 VAL A CA 4
ATOM 9645 C C . VAL A 1 57 ? 19.787 24.720 15.502 1.00 5.43 73 VAL A C 4
ATOM 9646 O O . VAL A 1 57 ? 19.730 25.933 15.702 1.00 45.54 73 VAL A O 4
ATOM 9659 N N . SER A 1 58 ? 20.933 24.050 15.439 1.00 22.14 74 SER A N 4
ATOM 9660 C CA . SER A 1 58 ? 22.219 24.717 15.610 1.00 52.02 74 SER A CA 4
ATOM 9661 C C . SER A 1 58 ? 22.718 25.281 14.283 1.00 63.33 74 SER A C 4
ATOM 9662 O O . SER A 1 58 ? 22.502 24.690 13.224 1.00 43.10 74 SER A O 4
ATOM 9670 N N . ASP A 1 59 ? 23.386 26.427 14.348 1.00 32.43 75 ASP A N 4
ATOM 9671 C CA . ASP A 1 59 ? 23.918 27.071 13.153 1.00 71.05 75 ASP A CA 4
ATOM 9672 C C . ASP A 1 59 ? 24.771 26.098 12.344 1.00 55.41 75 ASP A C 4
ATOM 9673 O O . ASP A 1 59 ? 24.882 26.221 11.124 1.00 10.41 75 ASP A O 4
ATOM 9682 N N . SER A 1 60 ? 25.371 25.132 13.032 1.00 52.51 76 SER A N 4
ATOM 9683 C CA . SER A 1 60 ? 26.216 24.140 12.379 1.00 63.15 76 SER A CA 4
ATOM 9684 C C . SER A 1 60 ? 25.376 23.159 11.567 1.00 31.32 76 SER A C 4
ATOM 9685 O O . SER A 1 60 ? 25.542 23.041 10.353 1.00 10.33 76 SER A O 4
ATOM 9693 N N . GLU A 1 61 ? 24.475 22.458 12.247 1.00 34.23 77 GLU A N 4
ATOM 9694 C CA . GLU A 1 61 ? 23.610 21.486 11.590 1.00 71.44 77 GLU A CA 4
ATOM 9695 C C . GLU A 1 61 ? 22.912 22.107 10.384 1.00 63.22 77 GLU A C 4
ATOM 9696 O O . GLU A 1 61 ? 22.913 21.539 9.291 1.00 11.25 77 GLU A O 4
ATOM 9708 N N . VAL A 1 62 ? 22.316 23.277 10.590 1.00 21.21 78 VAL A N 4
ATOM 9709 C CA . VAL A 1 62 ? 21.614 23.977 9.520 1.00 24.54 78 VAL A CA 4
ATOM 9710 C C . VAL A 1 62 ? 22.547 24.270 8.350 1.00 4.25 78 VAL A C 4
ATOM 9711 O O . VAL A 1 62 ? 22.135 24.241 7.190 1.00 35.31 78 VAL A O 4
ATOM 9724 N N . LEU A 1 63 ? 23.807 24.553 8.663 1.00 31.52 79 LEU A N 4
ATOM 9725 C CA . LEU A 1 63 ? 24.801 24.851 7.637 1.00 71.21 79 LEU A CA 4
ATOM 9726 C C . LEU A 1 63 ? 25.089 23.620 6.783 1.00 33.44 79 LEU A C 4
ATOM 9727 O O . LEU A 1 63 ? 25.177 23.709 5.558 1.00 20.24 79 LEU A O 4
ATOM 9743 N N . ILE A 1 64 ? 25.232 22.472 7.438 1.00 2.25 80 ILE A N 4
ATOM 9744 C CA . ILE A 1 64 ? 25.506 21.223 6.739 1.00 54.20 80 ILE A CA 4
ATOM 9745 C C . ILE A 1 64 ? 24.399 20.898 5.741 1.00 60.34 80 ILE A C 4
ATOM 9746 O O . ILE A 1 64 ? 24.617 20.166 4.776 1.00 63.22 80 ILE A O 4
ATOM 9762 N N . GLN A 1 65 ? 23.214 21.449 5.980 1.00 13.40 81 GLN A N 4
ATOM 9763 C CA . GLN A 1 65 ? 22.074 21.218 5.101 1.00 71.03 81 GLN A CA 4
ATOM 9764 C C . GLN A 1 65 ? 22.129 22.136 3.884 1.00 33.13 81 GLN A C 4
ATOM 9765 O O . GLN A 1 65 ? 21.767 21.739 2.776 1.00 25.32 81 GLN A O 4
ATOM 9779 N N . VAL A 1 66 ? 22.585 23.366 4.098 1.00 2.41 82 VAL A N 4
ATOM 9780 C CA . VAL A 1 66 ? 22.689 24.342 3.020 1.00 73.13 82 VAL A CA 4
ATOM 9781 C C . VAL A 1 66 ? 23.672 23.876 1.951 1.00 44.34 82 VAL A C 4
ATOM 9782 O O . VAL A 1 66 ? 23.455 24.090 0.758 1.00 60.34 82 VAL A O 4
ATOM 9795 N N . LEU A 1 67 ? 24.753 23.240 2.387 1.00 34.14 83 LEU A N 4
ATOM 9796 C CA . LEU A 1 67 ? 25.771 22.742 1.467 1.00 13.24 83 LEU A CA 4
ATOM 9797 C C . LEU A 1 67 ? 25.332 21.429 0.828 1.00 71.21 83 LEU A C 4
ATOM 9798 O O . LEU A 1 67 ? 25.620 21.169 -0.341 1.00 55.34 83 LEU A O 4
ATOM 9814 N N . LEU A 1 68 ? 24.634 20.605 1.601 1.00 30.42 84 LEU A N 4
ATOM 9815 C CA . LEU A 1 68 ? 24.154 19.318 1.110 1.00 13.52 84 LEU A CA 4
ATOM 9816 C C . LEU A 1 68 ? 23.246 19.503 -0.102 1.00 60.55 84 LEU A C 4
ATOM 9817 O O . LEU A 1 68 ? 23.320 18.740 -1.065 1.00 40.04 84 LEU A O 4
ATOM 9833 N N . GLU A 1 69 ? 22.393 20.521 -0.048 1.00 63.53 85 GLU A N 4
ATOM 9834 C CA . GLU A 1 69 ? 21.475 20.806 -1.143 1.00 52.42 85 GLU A CA 4
ATOM 9835 C C . GLU A 1 69 ? 22.209 21.447 -2.318 1.00 11.11 85 GLU A C 4
ATOM 9836 O O . GLU A 1 69 ? 21.938 21.133 -3.477 1.00 74.42 85 GLU A O 4
ATOM 9848 N N . ILE A 1 70 ? 23.137 22.345 -2.008 1.00 41.02 86 ILE A N 4
ATOM 9849 C CA . ILE A 1 70 ? 23.910 23.029 -3.036 1.00 63.35 86 ILE A CA 4
ATOM 9850 C C . ILE A 1 70 ? 24.665 22.033 -3.911 1.00 11.21 86 ILE A C 4
ATOM 9851 O O . ILE A 1 70 ? 24.588 22.086 -5.139 1.00 33.30 86 ILE A O 4
ATOM 9867 N N . VAL A 1 71 ? 25.392 21.124 -3.270 1.00 43.12 87 VAL A N 4
ATOM 9868 C CA . VAL A 1 71 ? 26.159 20.113 -3.988 1.00 40.53 87 VAL A CA 4
ATOM 9869 C C . VAL A 1 71 ? 25.242 19.193 -4.787 1.00 42.34 87 VAL A C 4
ATOM 9870 O O . VAL A 1 71 ? 25.545 18.834 -5.925 1.00 14.53 87 VAL A O 4
ATOM 9883 N N . SER A 1 72 ? 24.119 18.816 -4.184 1.00 65.20 88 SER A N 4
ATOM 9884 C CA . SER A 1 72 ? 23.158 17.935 -4.838 1.00 22.43 88 SER A CA 4
ATOM 9885 C C . SER A 1 72 ? 22.682 18.535 -6.157 1.00 51.42 88 SER A C 4
ATOM 9886 O O . SER A 1 72 ? 22.420 17.815 -7.120 1.00 42.22 88 SER A O 4
ATOM 9894 N N . SER A 1 73 ? 22.571 19.859 -6.192 1.00 32.12 89 SER A N 4
ATOM 9895 C CA . SER A 1 73 ? 22.122 20.558 -7.390 1.00 55.05 89 SER A CA 4
ATOM 9896 C C . SER A 1 73 ? 23.228 20.602 -8.439 1.00 63.44 89 SER A C 4
ATOM 9897 O O . SER A 1 73 ? 23.085 20.057 -9.535 1.00 35.04 89 SER A O 4
ATOM 9905 N N . LEU A 1 74 ? 24.333 21.257 -8.097 1.00 61.00 90 LEU A N 4
ATOM 9906 C CA . LEU A 1 74 ? 25.466 21.374 -9.009 1.00 24.25 90 LEU A CA 4
ATOM 9907 C C . LEU A 1 74 ? 25.896 20.004 -9.522 1.00 42.44 90 LEU A C 4
ATOM 9908 O O . LEU A 1 74 ? 26.227 19.847 -10.699 1.00 0.05 90 LEU A O 4
ATOM 9924 N N . ILE A 1 75 ? 25.887 19.015 -8.635 1.00 54.13 91 ILE A N 4
ATOM 9925 C CA . ILE A 1 75 ? 26.272 17.658 -9.001 1.00 13.15 91 ILE A CA 4
ATOM 9926 C C . ILE A 1 75 ? 25.316 17.075 -10.035 1.00 71.53 91 ILE A C 4
ATOM 9927 O O . ILE A 1 75 ? 25.744 16.501 -11.037 1.00 72.24 91 ILE A O 4
ATOM 9943 N N . HIS A 1 76 ? 24.019 17.227 -9.787 1.00 60.33 92 HIS A N 4
ATOM 9944 C CA . HIS A 1 76 ? 23.001 16.717 -10.699 1.00 73.15 92 HIS A CA 4
ATOM 9945 C C . HIS A 1 76 ? 23.190 17.291 -12.100 1.00 63.20 92 HIS A C 4
ATOM 9946 O O . HIS A 1 76 ? 22.810 16.669 -13.093 1.00 23.33 92 HIS A O 4
ATOM 9960 N N . ILE A 1 77 ? 23.779 18.481 -12.173 1.00 33.32 93 ILE A N 4
ATOM 9961 C CA . ILE A 1 77 ? 24.019 19.137 -13.452 1.00 53.20 93 ILE A CA 4
ATOM 9962 C C . ILE A 1 77 ? 25.162 18.469 -14.207 1.00 73.03 93 ILE A C 4
ATOM 9963 O O . ILE A 1 77 ? 25.014 18.086 -15.368 1.00 43.31 93 ILE A O 4
ATOM 9979 N N . LEU A 1 78 ? 26.303 18.330 -13.540 1.00 54.01 94 LEU A N 4
ATOM 9980 C CA . LEU A 1 78 ? 27.473 17.705 -14.148 1.00 41.03 94 LEU A CA 4
ATOM 9981 C C . LEU A 1 78 ? 27.141 16.307 -14.659 1.00 14.22 94 LEU A C 4
ATOM 9982 O O . LEU A 1 78 ? 27.697 15.852 -15.657 1.00 52.35 94 LEU A O 4
ATOM 9998 N N . SER A 1 79 ? 26.228 15.632 -13.967 1.00 73.00 95 SER A N 4
ATOM 9999 C CA . SER A 1 79 ? 25.822 14.284 -14.350 1.00 42.20 95 SER A CA 4
ATOM 10000 C C . SER A 1 79 ? 25.476 14.221 -15.835 1.00 4.44 95 SER A C 4
ATOM 10001 O O . SER A 1 79 ? 25.581 13.169 -16.464 1.00 42.41 95 SER A O 4
ATOM 10009 N N . SER A 1 80 ? 25.063 15.358 -16.387 1.00 52.30 96 SER A N 4
ATOM 10010 C CA . SER A 1 80 ? 24.696 15.433 -17.797 1.00 45.01 96 SER A CA 4
ATOM 10011 C C . SER A 1 80 ? 25.729 16.235 -18.584 1.00 72.22 96 SER A C 4
ATOM 10012 O O . SER A 1 80 ? 25.950 15.988 -19.769 1.00 23.22 96 SER A O 4
ATOM 10020 N N . SER A 1 81 ? 26.357 17.196 -17.915 1.00 44.24 97 SER A N 4
ATOM 10021 C CA . SER A 1 81 ? 27.363 18.038 -18.551 1.00 63.10 97 SER A CA 4
ATOM 10022 C C . SER A 1 81 ? 28.594 17.220 -18.932 1.00 10.42 97 SER A C 4
ATOM 10023 O O . SER A 1 81 ? 28.590 15.993 -18.838 1.00 22.20 97 SER A O 4
ATOM 10031 N N . SER A 1 82 ? 29.646 17.910 -19.361 1.00 41.02 98 SER A N 4
ATOM 10032 C CA . SER A 1 82 ? 30.883 17.249 -19.759 1.00 54.15 98 SER A CA 4
ATOM 10033 C C . SER A 1 82 ? 32.095 18.101 -19.399 1.00 24.13 98 SER A C 4
ATOM 10034 O O . SER A 1 82 ? 32.255 19.216 -19.896 1.00 23.24 98 SER A O 4
ATOM 10042 N N . VAL A 1 83 ? 32.948 17.569 -18.528 1.00 41.15 99 VAL A N 4
ATOM 10043 C CA . VAL A 1 83 ? 34.147 18.279 -18.100 1.00 35.52 99 VAL A CA 4
ATOM 10044 C C . VAL A 1 83 ? 35.107 18.489 -19.265 1.00 22.10 99 VAL A C 4
ATOM 10045 O O . VAL A 1 83 ? 35.891 17.604 -19.604 1.00 71.21 99 VAL A O 4
ATOM 10058 N N . GLY A 1 84 ? 35.040 19.668 -19.875 1.00 52.35 100 GLY A N 4
ATOM 10059 C CA . GLY A 1 84 ? 35.909 19.974 -20.997 1.00 51.01 100 GLY A CA 4
ATOM 10060 C C . GLY A 1 84 ? 37.345 20.203 -20.572 1.00 24.24 100 GLY A C 4
ATOM 10061 O O . GLY A 1 84 ? 37.942 19.362 -19.902 1.00 75.40 100 GLY A O 4
ATOM 10065 N N . GLN A 1 85 ? 37.901 21.345 -20.963 1.00 51.31 101 GLN A N 4
ATOM 10066 C CA . GLN A 1 85 ? 39.277 21.681 -20.619 1.00 23.24 101 GLN A CA 4
ATOM 10067 C C . GLN A 1 85 ? 39.322 22.757 -19.539 1.00 3.31 101 GLN A C 4
ATOM 10068 O O . GLN A 1 85 ? 39.041 23.926 -19.800 1.00 42.22 101 GLN A O 4
ATOM 10082 N N . VAL A 1 86 ? 39.677 22.354 -18.323 1.00 21.15 102 VAL A N 4
ATOM 10083 C CA . VAL A 1 86 ? 39.759 23.283 -17.203 1.00 2.10 102 VAL A CA 4
ATOM 10084 C C . VAL A 1 86 ? 41.210 23.581 -16.841 1.00 52.24 102 VAL A C 4
ATOM 10085 O O . VAL A 1 86 ? 42.066 22.698 -16.885 1.00 35.33 102 VAL A O 4
ATOM 10098 N N . ASP A 1 87 ? 41.480 24.833 -16.484 1.00 35.54 103 ASP A N 4
ATOM 10099 C CA . ASP A 1 87 ? 42.828 25.247 -16.113 1.00 44.40 103 ASP A CA 4
ATOM 10100 C C . ASP A 1 87 ? 42.949 25.410 -14.600 1.00 42.35 103 ASP A C 4
ATOM 10101 O O . ASP A 1 87 ? 42.079 25.998 -13.957 1.00 42.04 103 ASP A O 4
ATOM 10110 N N . PHE A 1 88 ? 44.033 24.885 -14.039 1.00 70.14 104 PHE A N 4
ATOM 10111 C CA . PHE A 1 88 ? 44.267 24.970 -12.602 1.00 40.25 104 PHE A CA 4
ATOM 10112 C C . PHE A 1 88 ? 44.467 26.420 -12.169 1.00 64.15 104 PHE A C 4
ATOM 10113 O O . PHE A 1 88 ? 44.458 26.729 -10.978 1.00 5.00 104 PHE A O 4
ATOM 10130 N N . SER A 1 89 ? 44.649 27.304 -13.145 1.00 71.23 105 SER A N 4
ATOM 10131 C CA . SER A 1 89 ? 44.856 28.719 -12.866 1.00 43.30 105 SER A CA 4
ATOM 10132 C C . SER A 1 89 ? 43.526 29.425 -12.617 1.00 63.42 105 SER A C 4
ATOM 10133 O O . SER A 1 89 ? 43.440 30.651 -12.679 1.00 34.34 105 SER A O 4
ATOM 10141 N N . SER A 1 90 ? 42.491 28.640 -12.337 1.00 74.00 106 SER A N 4
ATOM 10142 C CA . SER A 1 90 ? 41.164 29.187 -12.083 1.00 15.51 106 SER A CA 4
ATOM 10143 C C . SER A 1 90 ? 40.706 28.867 -10.662 1.00 63.33 106 SER A C 4
ATOM 10144 O O . SER A 1 90 ? 39.751 29.456 -10.158 1.00 55.53 106 SER A O 4
ATOM 10152 N N . VAL A 1 91 ? 41.398 27.929 -10.023 1.00 5.34 107 VAL A N 4
ATOM 10153 C CA . VAL A 1 91 ? 41.066 27.530 -8.661 1.00 2.33 107 VAL A CA 4
ATOM 10154 C C . VAL A 1 91 ? 41.040 28.735 -7.726 1.00 74.33 107 VAL A C 4
ATOM 10155 O O . VAL A 1 91 ? 40.238 28.794 -6.795 1.00 4.41 107 VAL A O 4
ATOM 10168 N N . GLY A 1 92 ? 41.924 29.694 -7.982 1.00 1.15 108 GLY A N 4
ATOM 10169 C CA . GLY A 1 92 ? 41.986 30.885 -7.155 1.00 21.24 108 GLY A CA 4
ATOM 10170 C C . GLY A 1 92 ? 40.663 31.622 -7.100 1.00 40.41 108 GLY A C 4
ATOM 10171 O O . GLY A 1 92 ? 40.184 31.973 -6.021 1.00 43.33 108 GLY A O 4
ATOM 10175 N N . SER A 1 93 ? 40.071 31.860 -8.266 1.00 33.41 109 SER A N 4
ATOM 10176 C CA . SER A 1 93 ? 38.797 32.566 -8.348 1.00 21.33 109 SER A CA 4
ATOM 10177 C C . SER A 1 93 ? 37.663 31.703 -7.803 1.00 71.42 109 SER A C 4
ATOM 10178 O O . SER A 1 93 ? 36.689 32.215 -7.251 1.00 43.22 109 SER A O 4
ATOM 10186 N N . SER A 1 94 ? 37.796 30.391 -7.964 1.00 33.31 110 SER A N 4
ATOM 10187 C CA . SER A 1 94 ? 36.782 29.456 -7.493 1.00 14.13 110 SER A CA 4
ATOM 10188 C C . SER A 1 94 ? 36.698 29.466 -5.969 1.00 70.52 110 SER A C 4
ATOM 10189 O O . SER A 1 94 ? 35.615 29.578 -5.396 1.00 24.41 110 SER A O 4
ATOM 10197 N N . ALA A 1 95 ? 37.852 29.347 -5.319 1.00 60.05 111 ALA A N 4
ATOM 10198 C CA . ALA A 1 95 ? 37.911 29.345 -3.863 1.00 22.10 111 ALA A CA 4
ATOM 10199 C C . ALA A 1 95 ? 37.524 30.706 -3.295 1.00 45.10 111 ALA A C 4
ATOM 10200 O O . ALA A 1 95 ? 36.977 30.798 -2.197 1.00 1.10 111 ALA A O 4
ATOM 10207 N N . ALA A 1 96 ? 37.812 31.761 -4.051 1.00 25.24 112 ALA A N 4
ATOM 10208 C CA . ALA A 1 96 ? 37.493 33.117 -3.624 1.00 13.41 112 ALA A CA 4
ATOM 10209 C C . ALA A 1 96 ? 35.987 33.359 -3.646 1.00 3.22 112 ALA A C 4
ATOM 10210 O O . ALA A 1 96 ? 35.424 33.912 -2.700 1.00 72.34 112 ALA A O 4
ATOM 10217 N N . ALA A 1 97 ? 35.341 32.943 -4.730 1.00 24.01 113 ALA A N 4
ATOM 10218 C CA . ALA A 1 97 ? 33.901 33.114 -4.874 1.00 20.02 113 ALA A CA 4
ATOM 10219 C C . ALA A 1 97 ? 33.150 32.417 -3.745 1.00 33.35 113 ALA A C 4
ATOM 10220 O O . ALA A 1 97 ? 32.294 33.015 -3.092 1.00 41.43 113 ALA A O 4
ATOM 10227 N N . VAL A 1 98 ? 33.475 31.148 -3.519 1.00 70.13 114 VAL A N 4
ATOM 10228 C CA . VAL A 1 98 ? 32.831 30.369 -2.469 1.00 13.14 114 VAL A CA 4
ATOM 10229 C C . VAL A 1 98 ? 33.069 30.992 -1.097 1.00 50.13 114 VAL A C 4
ATOM 10230 O O . VAL A 1 98 ? 32.174 31.024 -0.255 1.00 62.11 114 VAL A O 4
ATOM 10243 N N . GLY A 1 99 ? 34.285 31.488 -0.882 1.00 14.11 115 GLY A N 4
ATOM 10244 C CA . GLY A 1 99 ? 34.619 32.104 0.389 1.00 41.05 115 GLY A CA 4
ATOM 10245 C C . GLY A 1 99 ? 33.800 33.350 0.662 1.00 41.51 115 GLY A C 4
ATOM 10246 O O . GLY A 1 99 ? 33.513 33.670 1.815 1.00 55.41 115 GLY A O 4
ATOM 10250 N N . GLN A 1 100 ? 33.424 34.055 -0.401 1.00 21.41 116 GLN A N 4
ATOM 10251 C CA . GLN A 1 100 ? 32.636 35.273 -0.268 1.00 52.51 116 GLN A CA 4
ATOM 10252 C C . GLN A 1 100 ? 31.163 34.947 -0.041 1.00 3.21 116 GLN A C 4
ATOM 10253 O O . GLN A 1 100 ? 30.449 35.692 0.630 1.00 53.50 116 GLN A O 4
ATOM 10267 N N . SER A 1 101 ? 30.716 33.829 -0.603 1.00 52.12 117 SER A N 4
ATOM 10268 C CA . SER A 1 101 ? 29.328 33.406 -0.466 1.00 34.15 117 SER A CA 4
ATOM 10269 C C . SER A 1 101 ? 28.990 33.118 0.995 1.00 55.12 117 SER A C 4
ATOM 10270 O O . SER A 1 101 ? 27.933 33.509 1.488 1.00 53.25 117 SER A O 4
ATOM 10278 N N . MET A 1 102 ? 29.898 32.430 1.681 1.00 43.05 118 MET A N 4
ATOM 10279 C CA . MET A 1 102 ? 29.697 32.090 3.084 1.00 23.24 118 MET A CA 4
ATOM 10280 C C . MET A 1 102 ? 29.425 33.341 3.913 1.00 24.24 118 MET A C 4
ATOM 10281 O O . MET A 1 102 ? 28.790 33.273 4.965 1.00 52.43 118 MET A O 4
ATOM 10295 N N . GLN A 1 103 ? 29.911 34.481 3.433 1.00 25.23 119 GLN A N 4
ATOM 10296 C CA . GLN A 1 103 ? 29.721 35.747 4.132 1.00 61.03 119 GLN A CA 4
ATOM 10297 C C . GLN A 1 103 ? 28.265 36.196 4.059 1.00 72.30 119 GLN A C 4
ATOM 10298 O O . GLN A 1 103 ? 27.815 37.011 4.863 1.00 15.14 119 GLN A O 4
ATOM 10312 N N . VAL A 1 104 ? 27.534 35.657 3.088 1.00 13.25 120 VAL A N 4
ATOM 10313 C CA . VAL A 1 104 ? 26.129 36.001 2.910 1.00 54.41 120 VAL A CA 4
ATOM 10314 C C . VAL A 1 104 ? 25.232 35.111 3.764 1.00 12.11 120 VAL A C 4
ATOM 10315 O O . VAL A 1 104 ? 24.096 35.470 4.072 1.00 15.34 120 VAL A O 4
ATOM 10328 N N . VAL A 1 105 ? 25.751 33.948 4.144 1.00 41.21 121 VAL A N 4
ATOM 10329 C CA . VAL A 1 105 ? 24.999 33.006 4.964 1.00 62.43 121 VAL A CA 4
ATOM 10330 C C . VAL A 1 105 ? 25.150 33.326 6.447 1.00 71.04 121 VAL A C 4
ATOM 10331 O O . VAL A 1 105 ? 24.255 33.052 7.246 1.00 72.40 121 VAL A O 4
ATOM 10344 N N . MET A 1 106 ? 26.288 33.909 6.807 1.00 4.05 122 MET A N 4
ATOM 10345 C CA . MET A 1 106 ? 26.556 34.269 8.196 1.00 53.25 122 MET A CA 4
ATOM 10346 C C . MET A 1 106 ? 25.985 35.646 8.520 1.00 62.02 122 MET A C 4
ATOM 10347 O O . MET A 1 106 ? 25.851 36.014 9.687 1.00 72.13 122 MET A O 4
ATOM 10361 N N . GLY A 1 107 ? 25.651 36.404 7.480 1.00 12.11 123 GLY A N 4
ATOM 10362 C CA . GLY A 1 107 ? 25.100 37.731 7.676 1.00 41.44 123 GLY A CA 4
ATOM 10363 C C . GLY A 1 107 ? 25.490 38.691 6.569 1.00 34.20 123 GLY A C 4
ATOM 10364 O O . GLY A 1 107 ? 24.627 39.409 6.067 1.00 42.12 123 GLY A O 4
ATOM 10368 N N . VAL B 1 1 ? 28.087 29.586 13.801 1.00 41.22 17 VAL B N 4
ATOM 10369 C CA . VAL B 1 1 ? 28.874 28.899 12.784 1.00 55.53 17 VAL B CA 4
ATOM 10370 C C . VAL B 1 1 ? 29.656 29.891 11.930 1.00 2.44 17 VAL B C 4
ATOM 10371 O O . VAL B 1 1 ? 30.346 29.506 10.988 1.00 62.13 17 VAL B O 4
ATOM 10384 N N . GLY B 1 2 ? 29.544 31.172 12.269 1.00 23.22 18 GLY B N 4
ATOM 10385 C CA . GLY B 1 2 ? 30.248 32.200 11.526 1.00 65.23 18 GLY B CA 4
ATOM 10386 C C . GLY B 1 2 ? 31.742 32.178 11.777 1.00 5.24 18 GLY B C 4
ATOM 10387 O O . GLY B 1 2 ? 32.538 32.108 10.840 1.00 43.41 18 GLY B O 4
ATOM 10391 N N . THR B 1 3 ? 32.128 32.241 13.049 1.00 73.02 19 THR B N 4
ATOM 10392 C CA . THR B 1 3 ? 33.537 32.231 13.421 1.00 13.12 19 THR B CA 4
ATOM 10393 C C . THR B 1 3 ? 34.263 31.046 12.795 1.00 34.43 19 THR B C 4
ATOM 10394 O O . THR B 1 3 ? 35.465 31.107 12.537 1.00 71.03 19 THR B O 4
ATOM 10405 N N . THR B 1 4 ? 33.525 29.967 12.553 1.00 71.32 20 THR B N 4
ATOM 10406 C CA . THR B 1 4 ? 34.100 28.767 11.957 1.00 52.22 20 THR B CA 4
ATOM 10407 C C . THR B 1 4 ? 34.455 28.996 10.493 1.00 70.23 20 THR B C 4
ATOM 10408 O O . THR B 1 4 ? 35.426 28.436 9.983 1.00 32.41 20 THR B O 4
ATOM 10419 N N . VAL B 1 5 ? 33.664 29.825 9.819 1.00 61.41 21 VAL B N 4
ATOM 10420 C CA . VAL B 1 5 ? 33.897 30.131 8.412 1.00 74.32 21 VAL B CA 4
ATOM 10421 C C . VAL B 1 5 ? 35.147 30.985 8.235 1.00 21.03 21 VAL B C 4
ATOM 10422 O O . VAL B 1 5 ? 35.882 30.833 7.261 1.00 63.23 21 VAL B O 4
ATOM 10435 N N . ALA B 1 6 ? 35.382 31.885 9.185 1.00 73.12 22 ALA B N 4
ATOM 10436 C CA . ALA B 1 6 ? 36.544 32.763 9.136 1.00 73.34 22 ALA B CA 4
ATOM 10437 C C . ALA B 1 6 ? 37.807 32.026 9.570 1.00 10.23 22 ALA B C 4
ATOM 10438 O O . ALA B 1 6 ? 38.915 32.547 9.444 1.00 54.04 22 ALA B O 4
ATOM 10445 N N . SER B 1 7 ? 37.632 30.812 10.082 1.00 11.35 23 SER B N 4
ATOM 10446 C CA . SER B 1 7 ? 38.758 30.006 10.540 1.00 14.32 23 SER B CA 4
ATOM 10447 C C . SER B 1 7 ? 39.233 29.062 9.440 1.00 41.45 23 SER B C 4
ATOM 10448 O O . SER B 1 7 ? 40.434 28.863 9.252 1.00 12.41 23 SER B O 4
ATOM 10456 N N . THR B 1 8 ? 38.281 28.484 8.713 1.00 3.23 24 THR B N 4
ATOM 10457 C CA . THR B 1 8 ? 38.601 27.561 7.632 1.00 72.24 24 THR B CA 4
ATOM 10458 C C . THR B 1 8 ? 39.053 28.311 6.384 1.00 1.31 24 THR B C 4
ATOM 10459 O O . THR B 1 8 ? 39.971 27.880 5.685 1.00 21.24 24 THR B O 4
ATOM 10470 N N . THR B 1 9 ? 38.404 29.438 6.108 1.00 73.00 25 THR B N 4
ATOM 10471 C CA . THR B 1 9 ? 38.738 30.248 4.944 1.00 24.14 25 THR B CA 4
ATOM 10472 C C . THR B 1 9 ? 40.163 30.782 5.037 1.00 22.22 25 THR B C 4
ATOM 10473 O O . THR B 1 9 ? 40.821 31.006 4.021 1.00 14.30 25 THR B O 4
ATOM 10484 N N . SER B 1 10 ? 40.636 30.984 6.264 1.00 54.25 26 SER B N 4
ATOM 10485 C CA . SER B 1 10 ? 41.983 31.495 6.489 1.00 12.31 26 SER B CA 4
ATOM 10486 C C . SER B 1 10 ? 43.030 30.508 5.983 1.00 5.42 26 SER B C 4
ATOM 10487 O O . SER B 1 10 ? 44.074 30.905 5.465 1.00 5.01 26 SER B O 4
ATOM 10495 N N . ARG B 1 11 ? 42.743 29.220 6.137 1.00 52.20 27 ARG B N 4
ATOM 10496 C CA . ARG B 1 11 ? 43.660 28.175 5.697 1.00 33.30 27 ARG B CA 4
ATOM 10497 C C . ARG B 1 11 ? 43.391 27.793 4.244 1.00 32.34 27 ARG B C 4
ATOM 10498 O O . ARG B 1 11 ? 44.264 27.255 3.561 1.00 43.11 27 ARG B O 4
ATOM 10519 N N . LEU B 1 12 ? 42.178 28.072 3.779 1.00 63.31 28 LEU B N 4
ATOM 10520 C CA . LEU B 1 12 ? 41.794 27.757 2.407 1.00 13.10 28 LEU B CA 4
ATOM 10521 C C . LEU B 1 12 ? 42.464 28.709 1.421 1.00 33.25 28 LEU B C 4
ATOM 10522 O O . LEU B 1 12 ? 42.677 28.365 0.259 1.00 1.42 28 LEU B O 4
ATOM 10538 N N . SER B 1 13 ? 42.796 29.905 1.895 1.00 45.42 29 SER B N 4
ATOM 10539 C CA . SER B 1 13 ? 43.441 30.907 1.055 1.00 5.44 29 SER B CA 4
ATOM 10540 C C . SER B 1 13 ? 44.948 30.676 0.992 1.00 52.44 29 SER B C 4
ATOM 10541 O O . SER B 1 13 ? 45.690 31.487 0.436 1.00 32.22 29 SER B O 4
ATOM 10549 N N . THR B 1 14 ? 45.393 29.564 1.567 1.00 75.32 30 THR B N 4
ATOM 10550 C CA . THR B 1 14 ? 46.811 29.224 1.578 1.00 3.41 30 THR B CA 4
ATOM 10551 C C . THR B 1 14 ? 47.168 28.319 0.405 1.00 62.01 30 THR B C 4
ATOM 10552 O O . THR B 1 14 ? 46.299 27.680 -0.185 1.00 74.43 30 THR B O 4
ATOM 10563 N N . ALA B 1 15 ? 48.455 28.269 0.072 1.00 52.33 31 ALA B N 4
ATOM 10564 C CA . ALA B 1 15 ? 48.927 27.440 -1.029 1.00 64.10 31 ALA B CA 4
ATOM 10565 C C . ALA B 1 15 ? 48.517 25.984 -0.836 1.00 11.22 31 ALA B C 4
ATOM 10566 O O . ALA B 1 15 ? 48.239 25.275 -1.802 1.00 15.22 31 ALA B O 4
ATOM 10573 N N . GLU B 1 16 ? 48.483 25.546 0.420 1.00 61.13 32 GLU B N 4
ATOM 10574 C CA . GLU B 1 16 ? 48.108 24.173 0.738 1.00 3.31 32 GLU B CA 4
ATOM 10575 C C . GLU B 1 16 ? 46.751 23.826 0.133 1.00 75.33 32 GLU B C 4
ATOM 10576 O O . GLU B 1 16 ? 46.599 22.798 -0.529 1.00 43.10 32 GLU B O 4
ATOM 10588 N N . ALA B 1 17 ? 45.767 24.688 0.365 1.00 73.34 33 ALA B N 4
ATOM 10589 C CA . ALA B 1 17 ? 44.424 24.474 -0.159 1.00 73.20 33 ALA B CA 4
ATOM 10590 C C . ALA B 1 17 ? 44.436 24.380 -1.681 1.00 74.23 33 ALA B C 4
ATOM 10591 O O . ALA B 1 17 ? 43.651 23.638 -2.273 1.00 3.01 33 ALA B O 4
ATOM 10598 N N . SER B 1 18 ? 45.330 25.137 -2.309 1.00 31.43 34 SER B N 4
ATOM 10599 C CA . SER B 1 18 ? 45.441 25.142 -3.762 1.00 42.12 34 SER B CA 4
ATOM 10600 C C . SER B 1 18 ? 45.815 23.759 -4.284 1.00 34.31 34 SER B C 4
ATOM 10601 O O . SER B 1 18 ? 45.205 23.251 -5.225 1.00 51.52 34 SER B O 4
ATOM 10609 N N . SER B 1 19 ? 46.824 23.153 -3.666 1.00 64.23 35 SER B N 4
ATOM 10610 C CA . SER B 1 19 ? 47.284 21.829 -4.069 1.00 50.22 35 SER B CA 4
ATOM 10611 C C . SER B 1 19 ? 46.162 20.803 -3.945 1.00 55.41 35 SER B C 4
ATOM 10612 O O . SER B 1 19 ? 45.803 20.139 -4.918 1.00 2.24 35 SER B O 4
ATOM 10620 N N . ARG B 1 20 ? 45.611 20.680 -2.742 1.00 41.05 36 ARG B N 4
ATOM 10621 C CA . ARG B 1 20 ? 44.531 19.735 -2.489 1.00 54.24 36 ARG B CA 4
ATOM 10622 C C . ARG B 1 20 ? 43.425 19.880 -3.533 1.00 25.44 36 ARG B C 4
ATOM 10623 O O . ARG B 1 20 ? 42.979 18.894 -4.119 1.00 63.40 36 ARG B O 4
ATOM 10644 N N . ILE B 1 21 ? 42.990 21.115 -3.756 1.00 72.14 37 ILE B N 4
ATOM 10645 C CA . ILE B 1 21 ? 41.939 21.389 -4.727 1.00 72.12 37 ILE B CA 4
ATOM 10646 C C . ILE B 1 21 ? 42.305 20.843 -6.103 1.00 63.51 37 ILE B C 4
ATOM 10647 O O . ILE B 1 21 ? 41.457 20.303 -6.815 1.00 33.34 37 ILE B O 4
ATOM 10663 N N . SER B 1 22 ? 43.575 20.984 -6.472 1.00 11.44 38 SER B N 4
ATOM 10664 C CA . SER B 1 22 ? 44.054 20.506 -7.762 1.00 51.34 38 SER B CA 4
ATOM 10665 C C . SER B 1 22 ? 43.908 18.991 -7.870 1.00 1.51 38 SER B C 4
ATOM 10666 O O . SER B 1 22 ? 43.503 18.466 -8.907 1.00 41.44 38 SER B O 4
ATOM 10674 N N . THR B 1 23 ? 44.241 18.293 -6.789 1.00 5.01 39 THR B N 4
ATOM 10675 C CA . THR B 1 23 ? 44.149 16.839 -6.760 1.00 0.43 39 THR B CA 4
ATOM 10676 C C . THR B 1 23 ? 42.697 16.381 -6.679 1.00 62.15 39 THR B C 4
ATOM 10677 O O . THR B 1 23 ? 42.337 15.331 -7.209 1.00 23.43 39 THR B O 4
ATOM 10688 N N . ALA B 1 24 ? 41.867 17.178 -6.015 1.00 12.54 40 ALA B N 4
ATOM 10689 C CA . ALA B 1 24 ? 40.452 16.856 -5.867 1.00 40.25 40 ALA B CA 4
ATOM 10690 C C . ALA B 1 24 ? 39.710 17.023 -7.190 1.00 25.11 40 ALA B C 4
ATOM 10691 O O . ALA B 1 24 ? 38.831 16.230 -7.524 1.00 3.45 40 ALA B O 4
ATOM 10698 N N . ALA B 1 25 ? 40.072 18.060 -7.938 1.00 3.04 41 ALA B N 4
ATOM 10699 C CA . ALA B 1 25 ? 39.442 18.331 -9.224 1.00 53.21 41 ALA B CA 4
ATOM 10700 C C . ALA B 1 25 ? 40.058 17.478 -10.328 1.00 14.22 41 ALA B C 4
ATOM 10701 O O . ALA B 1 25 ? 39.369 17.053 -11.255 1.00 73.40 41 ALA B O 4
ATOM 10708 N N . SER B 1 26 ? 41.360 17.233 -10.222 1.00 33.13 42 SER B N 4
ATOM 10709 C CA . SER B 1 26 ? 42.070 16.434 -11.214 1.00 74.31 42 SER B CA 4
ATOM 10710 C C . SER B 1 26 ? 41.551 14.999 -11.228 1.00 50.25 42 SER B C 4
ATOM 10711 O O . SER B 1 26 ? 41.461 14.370 -12.283 1.00 74.32 42 SER B O 4
ATOM 10719 N N . THR B 1 27 ? 41.211 14.487 -10.050 1.00 53.22 43 THR B N 4
ATOM 10720 C CA . THR B 1 27 ? 40.702 13.127 -9.926 1.00 12.40 43 THR B CA 4
ATOM 10721 C C . THR B 1 27 ? 39.188 13.088 -10.104 1.00 3.40 43 THR B C 4
ATOM 10722 O O . THR B 1 27 ? 38.634 12.099 -10.586 1.00 22.42 43 THR B O 4
ATOM 10733 N N . LEU B 1 28 ? 38.523 14.169 -9.713 1.00 10.44 44 LEU B N 4
ATOM 10734 C CA . LEU B 1 28 ? 37.072 14.259 -9.829 1.00 42.10 44 LEU B CA 4
ATOM 10735 C C . LEU B 1 28 ? 36.634 14.143 -11.286 1.00 21.03 44 LEU B C 4
ATOM 10736 O O . LEU B 1 28 ? 35.613 13.529 -11.592 1.00 33.22 44 LEU B O 4
ATOM 10752 N N . VAL B 1 29 ? 37.417 14.736 -12.183 1.00 33.11 45 VAL B N 4
ATOM 10753 C CA . VAL B 1 29 ? 37.113 14.697 -13.608 1.00 73.43 45 VAL B CA 4
ATOM 10754 C C . VAL B 1 29 ? 38.242 14.037 -14.392 1.00 40.44 45 VAL B C 4
ATOM 10755 O O . VAL B 1 29 ? 38.402 14.277 -15.589 1.00 22.41 45 VAL B O 4
ATOM 10768 N N . SER B 1 30 ? 39.021 13.205 -13.710 1.00 61.50 46 SER B N 4
ATOM 10769 C CA . SER B 1 30 ? 40.138 12.512 -14.343 1.00 2.01 46 SER B CA 4
ATOM 10770 C C . SER B 1 30 ? 39.659 11.673 -15.523 1.00 61.44 46 SER B C 4
ATOM 10771 O O . SER B 1 30 ? 40.056 11.904 -16.665 1.00 73.11 46 SER B O 4
ATOM 10779 N N . GLY B 1 31 ? 38.802 10.697 -15.239 1.00 4.24 47 GLY B N 4
ATOM 10780 C CA . GLY B 1 31 ? 38.281 9.838 -16.286 1.00 24.12 47 GLY B CA 4
ATOM 10781 C C . GLY B 1 31 ? 37.611 10.620 -17.398 1.00 53.52 47 GLY B C 4
ATOM 10782 O O . GLY B 1 31 ? 37.487 10.134 -18.522 1.00 30.35 47 GLY B O 4
ATOM 10786 N N . GLY B 1 32 ? 37.173 11.836 -17.084 1.00 13.13 48 GLY B N 4
ATOM 10787 C CA . GLY B 1 32 ? 36.514 12.666 -18.074 1.00 71.14 48 GLY B CA 4
ATOM 10788 C C . GLY B 1 32 ? 35.265 13.334 -17.534 1.00 60.24 48 GLY B C 4
ATOM 10789 O O . GLY B 1 32 ? 34.721 14.244 -18.159 1.00 14.43 48 GLY B O 4
ATOM 10793 N N . TYR B 1 33 ? 34.810 12.880 -16.372 1.00 21.13 49 TYR B N 4
ATOM 10794 C CA . TYR B 1 33 ? 33.615 13.436 -15.750 1.00 12.44 49 TYR B CA 4
ATOM 10795 C C . TYR B 1 33 ? 33.565 13.093 -14.263 1.00 50.33 49 TYR B C 4
ATOM 10796 O O . TYR B 1 33 ? 34.504 12.515 -13.715 1.00 54.20 49 TYR B O 4
ATOM 10814 N N . LEU B 1 34 ? 32.461 13.454 -13.617 1.00 64.30 50 LEU B N 4
ATOM 10815 C CA . LEU B 1 34 ? 32.286 13.185 -12.194 1.00 41.24 50 LEU B CA 4
ATOM 10816 C C . LEU B 1 34 ? 32.216 11.684 -11.928 1.00 45.43 50 LEU B C 4
ATOM 10817 O O . LEU B 1 34 ? 31.338 10.994 -12.442 1.00 35.21 50 LEU B O 4
ATOM 10833 N N . ASN B 1 35 ? 33.148 11.188 -11.120 1.00 42.20 51 ASN B N 4
ATOM 10834 C CA . ASN B 1 35 ? 33.191 9.770 -10.785 1.00 22.45 51 ASN B CA 4
ATOM 10835 C C . ASN B 1 35 ? 32.816 9.545 -9.323 1.00 52.30 51 ASN B C 4
ATOM 10836 O O . ASN B 1 35 ? 33.561 9.913 -8.415 1.00 30.33 51 ASN B O 4
ATOM 10847 N N . THR B 1 36 ? 31.653 8.939 -9.102 1.00 52.14 52 THR B N 4
ATOM 10848 C CA . THR B 1 36 ? 31.178 8.665 -7.752 1.00 1.21 52 THR B CA 4
ATOM 10849 C C . THR B 1 36 ? 32.107 7.699 -7.027 1.00 14.32 52 THR B C 4
ATOM 10850 O O . THR B 1 36 ? 32.112 7.632 -5.799 1.00 32.04 52 THR B O 4
ATOM 10861 N N . ALA B 1 37 ? 32.893 6.952 -7.796 1.00 43.32 53 ALA B N 4
ATOM 10862 C CA . ALA B 1 37 ? 33.829 5.991 -7.225 1.00 50.34 53 ALA B CA 4
ATOM 10863 C C . ALA B 1 37 ? 35.007 6.698 -6.566 1.00 21.34 53 ALA B C 4
ATOM 10864 O O . ALA B 1 37 ? 35.806 6.074 -5.869 1.00 34.12 53 ALA B O 4
ATOM 10871 N N . ALA B 1 38 ? 35.110 8.003 -6.791 1.00 3.23 54 ALA B N 4
ATOM 10872 C CA . ALA B 1 38 ? 36.190 8.795 -6.217 1.00 61.41 54 ALA B CA 4
ATOM 10873 C C . ALA B 1 38 ? 35.647 9.873 -5.284 1.00 35.31 54 ALA B C 4
ATOM 10874 O O . ALA B 1 38 ? 36.375 10.410 -4.448 1.00 71.13 54 ALA B O 4
ATOM 10881 N N . LEU B 1 39 ? 34.364 10.184 -5.433 1.00 72.10 55 LEU B N 4
ATOM 10882 C CA . LEU B 1 39 ? 33.722 11.198 -4.604 1.00 0.42 55 LEU B CA 4
ATOM 10883 C C . LEU B 1 39 ? 34.086 11.010 -3.134 1.00 1.12 55 LEU B C 4
ATOM 10884 O O . LEU B 1 39 ? 34.582 11.922 -2.471 1.00 61.13 55 LEU B O 4
ATOM 10900 N N . PRO B 1 40 ? 33.837 9.800 -2.612 1.00 32.21 56 PRO B N 4
ATOM 10901 C CA . PRO B 1 40 ? 34.134 9.464 -1.216 1.00 71.14 56 PRO B CA 4
ATOM 10902 C C . PRO B 1 40 ? 35.632 9.381 -0.946 1.00 74.43 56 PRO B C 4
ATOM 10903 O O . PRO B 1 40 ? 36.072 9.473 0.200 1.00 3.22 56 PRO B O 4
ATOM 10914 N N . SER B 1 41 ? 36.412 9.205 -2.008 1.00 44.11 57 SER B N 4
ATOM 10915 C CA . SER B 1 41 ? 37.862 9.106 -1.885 1.00 10.14 57 SER B CA 4
ATOM 10916 C C . SER B 1 41 ? 38.488 10.488 -1.720 1.00 21.32 57 SER B C 4
ATOM 10917 O O . SER B 1 41 ? 39.372 10.685 -0.886 1.00 10.40 57 SER B O 4
ATOM 10925 N N . VAL B 1 42 ? 38.024 11.441 -2.522 1.00 73.33 58 VAL B N 4
ATOM 10926 C CA . VAL B 1 42 ? 38.538 12.804 -2.465 1.00 44.32 58 VAL B CA 4
ATOM 10927 C C . VAL B 1 42 ? 38.144 13.486 -1.160 1.00 22.34 58 VAL B C 4
ATOM 10928 O O . VAL B 1 42 ? 38.953 14.180 -0.542 1.00 34.31 58 VAL B O 4
ATOM 10941 N N . ILE B 1 43 ? 36.899 13.283 -0.744 1.00 15.10 59 ILE B N 4
ATOM 10942 C CA . ILE B 1 43 ? 36.399 13.877 0.490 1.00 72.42 59 ILE B CA 4
ATOM 10943 C C . ILE B 1 43 ? 37.153 13.340 1.702 1.00 15.34 59 ILE B C 4
ATOM 10944 O O . ILE B 1 43 ? 37.470 14.086 2.628 1.00 34.45 59 ILE B O 4
ATOM 10960 N N . ALA B 1 44 ? 37.438 12.042 1.688 1.00 33.41 60 ALA B N 4
ATOM 10961 C CA . ALA B 1 44 ? 38.158 11.406 2.784 1.00 13.12 60 ALA B CA 4
ATOM 10962 C C . ALA B 1 44 ? 39.613 11.859 2.821 1.00 32.30 60 ALA B C 4
ATOM 10963 O O . ALA B 1 44 ? 40.231 11.909 3.884 1.00 31.12 60 ALA B O 4
ATOM 10970 N N . ASP B 1 45 ? 40.155 12.186 1.653 1.00 64.10 61 ASP B N 4
ATOM 10971 C CA . ASP B 1 45 ? 41.540 12.635 1.552 1.00 52.34 61 ASP B CA 4
ATOM 10972 C C . ASP B 1 45 ? 41.707 14.022 2.164 1.00 5.53 61 ASP B C 4
ATOM 10973 O O . ASP B 1 45 ? 42.534 14.225 3.054 1.00 31.51 61 ASP B O 4
ATOM 10982 N N . LEU B 1 46 ? 40.918 14.975 1.681 1.00 5.32 62 LEU B N 4
ATOM 10983 C CA . LEU B 1 46 ? 40.979 16.345 2.180 1.00 45.24 62 LEU B CA 4
ATOM 10984 C C . LEU B 1 46 ? 40.826 16.379 3.697 1.00 22.20 62 LEU B C 4
ATOM 10985 O O . LEU B 1 46 ? 41.564 17.080 4.390 1.00 63.41 62 LEU B O 4
ATOM 11001 N N . PHE B 1 47 ? 39.865 15.617 4.207 1.00 62.11 63 PHE B N 4
ATOM 11002 C CA . PHE B 1 47 ? 39.617 15.559 5.643 1.00 53.53 63 PHE B CA 4
ATOM 11003 C C . PHE B 1 47 ? 40.835 15.018 6.385 1.00 50.00 63 PHE B C 4
ATOM 11004 O O . PHE B 1 47 ? 41.079 15.369 7.538 1.00 32.13 63 PHE B O 4
ATOM 11021 N N . ALA B 1 48 ? 41.596 14.160 5.713 1.00 63.30 64 ALA B N 4
ATOM 11022 C CA . ALA B 1 48 ? 42.790 13.571 6.306 1.00 13.33 64 ALA B CA 4
ATOM 11023 C C . ALA B 1 48 ? 43.954 14.556 6.292 1.00 24.24 64 ALA B C 4
ATOM 11024 O O . ALA B 1 48 ? 44.590 14.794 7.318 1.00 32.34 64 ALA B O 4
ATOM 11031 N N . GLN B 1 49 ? 44.226 15.126 5.123 1.00 61.42 65 GLN B N 4
ATOM 11032 C CA . GLN B 1 49 ? 45.315 16.084 4.975 1.00 1.42 65 GLN B CA 4
ATOM 11033 C C . GLN B 1 49 ? 45.148 17.251 5.943 1.00 42.14 65 GLN B C 4
ATOM 11034 O O . GLN B 1 49 ? 46.064 17.584 6.695 1.00 1.23 65 GLN B O 4
ATOM 11048 N N . VAL B 1 50 ? 43.972 17.870 5.918 1.00 15.43 66 VAL B N 4
ATOM 11049 C CA . VAL B 1 50 ? 43.684 19.000 6.794 1.00 53.10 66 VAL B CA 4
ATOM 11050 C C . VAL B 1 50 ? 43.609 18.560 8.252 1.00 14.30 66 VAL B C 4
ATOM 11051 O O . VAL B 1 50 ? 44.028 19.284 9.153 1.00 40.40 66 VAL B O 4
ATOM 11064 N N . GLY B 1 51 ? 43.070 17.365 8.477 1.00 40.10 67 GLY B N 4
ATOM 11065 C CA . GLY B 1 51 ? 42.949 16.848 9.827 1.00 34.31 67 GLY B CA 4
ATOM 11066 C C . GLY B 1 51 ? 44.296 16.556 10.459 1.00 75.42 67 GLY B C 4
ATOM 11067 O O . GLY B 1 51 ? 44.415 16.490 11.682 1.00 50.55 67 GLY B O 4
ATOM 11071 N N . ALA B 1 52 ? 45.314 16.376 9.623 1.00 4.53 68 ALA B N 4
ATOM 11072 C CA . ALA B 1 52 ? 46.658 16.091 10.107 1.00 71.24 68 ALA B CA 4
ATOM 11073 C C . ALA B 1 52 ? 47.386 17.372 10.496 1.00 21.25 68 ALA B C 4
ATOM 11074 O O . ALA B 1 52 ? 48.288 17.355 11.335 1.00 70.41 68 ALA B O 4
ATOM 11081 N N . SER B 1 53 ? 46.989 18.483 9.883 1.00 21.34 69 SER B N 4
ATOM 11082 C CA . SER B 1 53 ? 47.607 19.773 10.163 1.00 5.33 69 SER B CA 4
ATOM 11083 C C . SER B 1 53 ? 47.012 20.399 11.421 1.00 3.41 69 SER B C 4
ATOM 11084 O O . SER B 1 53 ? 47.699 21.101 12.164 1.00 73.13 69 SER B O 4
ATOM 11092 N N . SER B 1 54 ? 45.729 20.141 11.652 1.00 14.03 70 SER B N 4
ATOM 11093 C CA . SER B 1 54 ? 45.038 20.682 12.817 1.00 55.10 70 SER B CA 4
ATOM 11094 C C . SER B 1 54 ? 44.279 19.584 13.557 1.00 31.30 70 SER B C 4
ATOM 11095 O O . SER B 1 54 ? 43.053 19.495 13.501 1.00 62.03 70 SER B O 4
ATOM 11103 N N . PRO B 1 55 ? 45.027 18.726 14.268 1.00 42.42 71 PRO B N 4
ATOM 11104 C CA . PRO B 1 55 ? 44.448 17.618 15.034 1.00 45.40 71 PRO B CA 4
ATOM 11105 C C . PRO B 1 55 ? 43.668 18.101 16.252 1.00 41.44 71 PRO B C 4
ATOM 11106 O O . PRO B 1 55 ? 42.786 17.405 16.752 1.00 54.43 71 PRO B O 4
ATOM 11117 N N . GLY B 1 56 ? 43.998 19.300 16.724 1.00 62.41 72 GLY B N 4
ATOM 11118 C CA . GLY B 1 56 ? 43.318 19.855 17.880 1.00 22.42 72 GLY B CA 4
ATOM 11119 C C . GLY B 1 56 ? 42.057 20.608 17.504 1.00 31.21 72 GLY B C 4
ATOM 11120 O O . GLY B 1 56 ? 41.346 21.115 18.372 1.00 75.14 72 GLY B O 4
ATOM 11124 N N . VAL B 1 57 ? 41.779 20.683 16.207 1.00 61.02 73 VAL B N 4
ATOM 11125 C CA . VAL B 1 57 ? 40.595 21.380 15.717 1.00 31.22 73 VAL B CA 4
ATOM 11126 C C . VAL B 1 57 ? 39.331 20.572 15.989 1.00 64.21 73 VAL B C 4
ATOM 11127 O O . VAL B 1 57 ? 39.398 19.407 16.380 1.00 24.11 73 VAL B O 4
ATOM 11140 N N . SER B 1 58 ? 38.178 21.201 15.778 1.00 74.43 74 SER B N 4
ATOM 11141 C CA . SER B 1 58 ? 36.897 20.542 16.003 1.00 35.25 74 SER B CA 4
ATOM 11142 C C . SER B 1 58 ? 36.413 19.847 14.734 1.00 74.45 74 SER B C 4
ATOM 11143 O O . SER B 1 58 ? 36.643 20.326 13.624 1.00 64.11 74 SER B O 4
ATOM 11151 N N . ASP B 1 59 ? 35.741 18.713 14.907 1.00 23.25 75 ASP B N 4
ATOM 11152 C CA . ASP B 1 59 ? 35.222 17.952 13.777 1.00 21.44 75 ASP B CA 4
ATOM 11153 C C . ASP B 1 59 ? 34.390 18.840 12.858 1.00 25.42 75 ASP B C 4
ATOM 11154 O O . ASP B 1 59 ? 34.282 18.583 11.660 1.00 71.44 75 ASP B O 4
ATOM 11163 N N . SER B 1 60 ? 33.803 19.887 13.429 1.00 41.31 76 SER B N 4
ATOM 11164 C CA . SER B 1 60 ? 32.976 20.812 12.663 1.00 53.04 76 SER B CA 4
ATOM 11165 C C . SER B 1 60 ? 33.836 21.684 11.752 1.00 15.23 76 SER B C 4
ATOM 11166 O O . SER B 1 60 ? 33.695 21.652 10.531 1.00 74.13 76 SER B O 4
ATOM 11174 N N . GLU B 1 61 ? 34.727 22.462 12.359 1.00 75.33 77 GLU B N 4
ATOM 11175 C CA . GLU B 1 61 ? 35.609 23.343 11.604 1.00 64.12 77 GLU B CA 4
ATOM 11176 C C . GLU B 1 61 ? 36.313 22.580 10.485 1.00 24.20 77 GLU B C 4
ATOM 11177 O O . GLU B 1 61 ? 36.323 23.014 9.333 1.00 13.21 77 GLU B O 4
ATOM 11189 N N . VAL B 1 62 ? 36.902 21.441 10.834 1.00 74.01 78 VAL B N 4
ATOM 11190 C CA . VAL B 1 62 ? 37.608 20.616 9.861 1.00 25.30 78 VAL B CA 4
ATOM 11191 C C . VAL B 1 62 ? 36.688 20.205 8.717 1.00 11.24 78 VAL B C 4
ATOM 11192 O O . VAL B 1 62 ? 37.117 20.099 7.568 1.00 50.45 78 VAL B O 4
ATOM 11205 N N . LEU B 1 63 ? 35.420 19.976 9.040 1.00 71.02 79 LEU B N 4
ATOM 11206 C CA . LEU B 1 63 ? 34.435 19.576 8.039 1.00 24.51 79 LEU B CA 4
ATOM 11207 C C . LEU B 1 63 ? 34.169 20.711 7.056 1.00 55.05 79 LEU B C 4
ATOM 11208 O O . LEU B 1 63 ? 34.086 20.490 5.847 1.00 71.04 79 LEU B O 4
ATOM 11224 N N . ILE B 1 64 ? 34.037 21.924 7.581 1.00 42.13 80 ILE B N 4
ATOM 11225 C CA . ILE B 1 64 ? 33.782 23.093 6.748 1.00 22.52 80 ILE B CA 4
ATOM 11226 C C . ILE B 1 64 ? 34.919 23.319 5.757 1.00 5.42 80 ILE B C 4
ATOM 11227 O O . ILE B 1 64 ? 34.724 23.920 4.701 1.00 53.22 80 ILE B O 4
ATOM 11243 N N . GLN B 1 65 ? 36.106 22.833 6.105 1.00 1.25 81 GLN B N 4
ATOM 11244 C CA . GLN B 1 65 ? 37.275 22.982 5.244 1.00 14.52 81 GLN B CA 4
ATOM 11245 C C . GLN B 1 65 ? 37.263 21.944 4.128 1.00 41.54 81 GLN B C 4
ATOM 11246 O O . GLN B 1 65 ? 37.670 22.225 3.001 1.00 45.14 81 GLN B O 4
ATOM 11260 N N . VAL B 1 66 ? 36.794 20.742 4.448 1.00 13.24 82 VAL B N 4
ATOM 11261 C CA . VAL B 1 66 ? 36.729 19.662 3.472 1.00 63.52 82 VAL B CA 4
ATOM 11262 C C . VAL B 1 66 ? 35.788 20.013 2.325 1.00 51.21 82 VAL B C 4
ATOM 11263 O O . VAL B 1 66 ? 36.055 19.689 1.167 1.00 43.05 82 VAL B O 4
ATOM 11276 N N . LEU B 1 67 ? 34.686 20.678 2.654 1.00 31.30 83 LEU B N 4
ATOM 11277 C CA . LEU B 1 67 ? 33.703 21.074 1.651 1.00 43.31 83 LEU B CA 4
ATOM 11278 C C . LEU B 1 67 ? 34.170 22.312 0.892 1.00 23.32 83 LEU B C 4
ATOM 11279 O O . LEU B 1 67 ? 33.869 22.478 -0.291 1.00 43.34 83 LEU B O 4
ATOM 11295 N N . LEU B 1 68 ? 34.909 23.177 1.578 1.00 71.30 84 LEU B N 4
ATOM 11296 C CA . LEU B 1 68 ? 35.420 24.399 0.967 1.00 3.12 84 LEU B CA 4
ATOM 11297 C C . LEU B 1 68 ? 36.349 24.078 -0.200 1.00 4.25 84 LEU B C 4
ATOM 11298 O O . LEU B 1 68 ? 36.313 24.743 -1.233 1.00 64.23 84 LEU B O 4
ATOM 11314 N N . GLU B 1 69 ? 37.178 23.054 -0.025 1.00 14.14 85 GLU B N 4
ATOM 11315 C CA . GLU B 1 69 ? 38.115 22.643 -1.064 1.00 42.41 85 GLU B CA 4
ATOM 11316 C C . GLU B 1 69 ? 37.398 21.876 -2.171 1.00 60.31 85 GLU B C 4
ATOM 11317 O O . GLU B 1 69 ? 37.702 22.043 -3.353 1.00 34.22 85 GLU B O 4
ATOM 11329 N N . ILE B 1 70 ? 36.447 21.035 -1.779 1.00 41.42 86 ILE B N 4
ATOM 11330 C CA . ILE B 1 70 ? 35.686 20.242 -2.737 1.00 61.02 86 ILE B CA 4
ATOM 11331 C C . ILE B 1 70 ? 34.942 21.136 -3.723 1.00 44.33 86 ILE B C 4
ATOM 11332 O O . ILE B 1 70 ? 35.036 20.954 -4.937 1.00 54.31 86 ILE B O 4
ATOM 11348 N N . VAL B 1 71 ? 34.204 22.106 -3.193 1.00 11.34 87 VAL B N 4
ATOM 11349 C CA . VAL B 1 71 ? 33.445 23.032 -4.025 1.00 64.31 87 VAL B CA 4
ATOM 11350 C C . VAL B 1 71 ? 34.373 23.887 -4.881 1.00 52.51 87 VAL B C 4
ATOM 11351 O O . VAL B 1 71 ? 34.084 24.159 -6.047 1.00 62.30 87 VAL B O 4
ATOM 11364 N N . SER B 1 72 ? 35.488 24.309 -4.294 1.00 44.55 88 SER B N 4
ATOM 11365 C CA . SER B 1 72 ? 36.457 25.138 -5.002 1.00 62.02 88 SER B CA 4
ATOM 11366 C C . SER B 1 72 ? 36.963 24.431 -6.257 1.00 4.14 88 SER B C 4
ATOM 11367 O O . SER B 1 72 ? 37.217 25.066 -7.280 1.00 33.23 88 SER B O 4
ATOM 11375 N N . SER B 1 73 ? 37.106 23.113 -6.168 1.00 32.54 89 SER B N 4
ATOM 11376 C CA . SER B 1 73 ? 37.586 22.318 -7.292 1.00 51.52 89 SER B CA 4
ATOM 11377 C C . SER B 1 73 ? 36.506 22.186 -8.362 1.00 64.25 89 SER B C 4
ATOM 11378 O O . SER B 1 73 ? 36.682 22.633 -9.497 1.00 5.53 89 SER B O 4
ATOM 11386 N N . LEU B 1 74 ? 35.390 21.568 -7.994 1.00 73.14 90 LEU B N 4
ATOM 11387 C CA . LEU B 1 74 ? 34.279 21.375 -8.921 1.00 24.30 90 LEU B CA 4
ATOM 11388 C C . LEU B 1 74 ? 33.862 22.700 -9.553 1.00 21.22 90 LEU B C 4
ATOM 11389 O O . LEU B 1 74 ? 33.559 22.761 -10.745 1.00 21.35 90 LEU B O 4
ATOM 11405 N N . ILE B 1 75 ? 33.851 23.756 -8.747 1.00 61.02 91 ILE B N 4
ATOM 11406 C CA . ILE B 1 75 ? 33.473 25.079 -9.228 1.00 64.23 91 ILE B CA 4
ATOM 11407 C C . ILE B 1 75 ? 34.406 25.546 -10.341 1.00 40.02 91 ILE B C 4
ATOM 11408 O O . ILE B 1 75 ? 33.956 25.979 -11.403 1.00 12.05 91 ILE B O 4
ATOM 11424 N N . HIS B 1 76 ? 35.708 25.452 -10.093 1.00 25.30 92 HIS B N 4
ATOM 11425 C CA . HIS B 1 76 ? 36.705 25.863 -11.075 1.00 22.50 92 HIS B CA 4
ATOM 11426 C C . HIS B 1 76 ? 36.507 25.121 -12.393 1.00 24.44 92 HIS B C 4
ATOM 11427 O O . HIS B 1 76 ? 36.867 25.623 -13.458 1.00 54.34 92 HIS B O 4
ATOM 11441 N N . ILE B 1 77 ? 35.934 23.924 -12.313 1.00 4.13 93 ILE B N 4
ATOM 11442 C CA . ILE B 1 77 ? 35.689 23.115 -13.500 1.00 14.45 93 ILE B CA 4
ATOM 11443 C C . ILE B 1 77 ? 34.559 23.700 -14.340 1.00 43.22 93 ILE B C 4
ATOM 11444 O O . ILE B 1 77 ? 34.705 23.896 -15.547 1.00 72.03 93 ILE B O 4
ATOM 11460 N N . LEU B 1 78 ? 33.432 23.980 -13.694 1.00 45.51 94 LEU B N 4
ATOM 11461 C CA . LEU B 1 78 ? 32.277 24.546 -14.382 1.00 4.45 94 LEU B CA 4
ATOM 11462 C C . LEU B 1 78 ? 32.654 25.829 -15.116 1.00 12.52 94 LEU B C 4
ATOM 11463 O O . LEU B 1 78 ? 32.129 26.118 -16.191 1.00 22.51 94 LEU B O 4
ATOM 11479 N N . SER B 1 79 ? 33.569 26.595 -14.527 1.00 54.05 95 SER B N 4
ATOM 11480 C CA . SER B 1 79 ? 34.016 27.847 -15.126 1.00 13.24 95 SER B CA 4
ATOM 11481 C C . SER B 1 79 ? 34.411 27.642 -16.584 1.00 11.20 95 SER B C 4
ATOM 11482 O O . SER B 1 79 ? 34.357 28.572 -17.389 1.00 64.45 95 SER B O 4
ATOM 11490 N N . SER B 1 80 ? 34.809 26.418 -16.917 1.00 1.32 96 SER B N 4
ATOM 11491 C CA . SER B 1 80 ? 35.217 26.091 -18.278 1.00 61.12 96 SER B CA 4
ATOM 11492 C C . SER B 1 80 ? 34.127 25.303 -18.998 1.00 74.20 96 SER B C 4
ATOM 11493 O O . SER B 1 80 ? 33.807 25.578 -20.154 1.00 43.13 96 SER B O 4
ATOM 11501 N N . SER B 1 81 ? 33.560 24.320 -18.305 1.00 24.02 97 SER B N 4
ATOM 11502 C CA . SER B 1 81 ? 32.509 23.489 -18.878 1.00 21.34 97 SER B CA 4
ATOM 11503 C C . SER B 1 81 ? 31.314 24.338 -19.299 1.00 74.13 97 SER B C 4
ATOM 11504 O O . SER B 1 81 ? 31.349 25.565 -19.212 1.00 42.34 97 SER B O 4
ATOM 11512 N N . SER B 1 82 ? 30.257 23.675 -19.756 1.00 53.10 98 SER B N 4
ATOM 11513 C CA . SER B 1 82 ? 29.050 24.368 -20.194 1.00 71.34 98 SER B CA 4
ATOM 11514 C C . SER B 1 82 ? 27.801 23.595 -19.785 1.00 14.21 98 SER B C 4
ATOM 11515 O O . SER B 1 82 ? 27.556 22.487 -20.263 1.00 42.03 98 SER B O 4
ATOM 11523 N N . VAL B 1 83 ? 27.012 24.188 -18.895 1.00 13.34 99 VAL B N 4
ATOM 11524 C CA . VAL B 1 83 ? 25.785 23.558 -18.419 1.00 23.11 99 VAL B CA 4
ATOM 11525 C C . VAL B 1 83 ? 24.857 23.217 -19.580 1.00 51.23 99 VAL B C 4
ATOM 11526 O O . VAL B 1 83 ? 24.026 24.030 -19.983 1.00 50.00 99 VAL B O 4
ATOM 11539 N N . GLY B 1 84 ? 25.004 22.008 -20.113 1.00 64.51 100 GLY B N 4
ATOM 11540 C CA . GLY B 1 84 ? 24.173 21.581 -21.223 1.00 13.30 100 GLY B CA 4
ATOM 11541 C C . GLY B 1 84 ? 22.723 21.394 -20.821 1.00 51.15 100 GLY B C 4
ATOM 11542 O O . GLY B 1 84 ? 22.126 22.272 -20.199 1.00 20.40 100 GLY B O 4
ATOM 11546 N N . GLN B 1 85 ? 22.153 20.247 -21.180 1.00 25.43 101 GLN B N 4
ATOM 11547 C CA . GLN B 1 85 ? 20.764 19.949 -20.854 1.00 65.34 101 GLN B CA 4
ATOM 11548 C C . GLN B 1 85 ? 20.676 18.931 -19.723 1.00 1.53 101 GLN B C 4
ATOM 11549 O O . GLN B 1 85 ? 20.956 17.748 -19.914 1.00 60.11 101 GLN B O 4
ATOM 11563 N N . VAL B 1 86 ? 20.285 19.400 -18.541 1.00 43.42 102 VAL B N 4
ATOM 11564 C CA . VAL B 1 86 ? 20.158 18.531 -17.378 1.00 21.32 102 VAL B CA 4
ATOM 11565 C C . VAL B 1 86 ? 18.699 18.369 -16.968 1.00 73.05 102 VAL B C 4
ATOM 11566 O O . VAL B 1 86 ? 17.911 19.311 -17.055 1.00 14.42 102 VAL B O 4
ATOM 11579 N N . ASP B 1 87 ? 18.345 17.168 -16.524 1.00 31.35 103 ASP B N 4
ATOM 11580 C CA . ASP B 1 87 ? 16.979 16.882 -16.099 1.00 2.11 103 ASP B CA 4
ATOM 11581 C C . ASP B 1 87 ? 16.873 16.880 -14.577 1.00 3.43 103 ASP B C 4
ATOM 11582 O O . ASP B 1 87 ? 17.722 16.319 -13.885 1.00 24.24 103 ASP B O 4
ATOM 11591 N N . PHE B 1 88 ? 15.824 17.513 -14.062 1.00 15.45 104 PHE B N 4
ATOM 11592 C CA . PHE B 1 88 ? 15.607 17.586 -12.621 1.00 40.13 104 PHE B CA 4
ATOM 11593 C C . PHE B 1 88 ? 15.339 16.202 -12.041 1.00 32.43 104 PHE B C 4
ATOM 11594 O O . PHE B 1 88 ? 15.346 16.015 -10.824 1.00 54.01 104 PHE B O 4
ATOM 11611 N N . SER B 1 89 ? 15.103 15.233 -12.920 1.00 34.23 105 SER B N 4
ATOM 11612 C CA . SER B 1 89 ? 14.828 13.865 -12.494 1.00 65.24 105 SER B CA 4
ATOM 11613 C C . SER B 1 89 ? 16.120 13.139 -12.134 1.00 35.42 105 SER B C 4
ATOM 11614 O O . SER B 1 89 ? 16.165 11.908 -12.100 1.00 44.40 105 SER B O 4
ATOM 11622 N N . SER B 1 90 ? 17.170 13.908 -11.866 1.00 3.34 106 SER B N 4
ATOM 11623 C CA . SER B 1 90 ? 18.465 13.340 -11.511 1.00 34.31 106 SER B CA 4
ATOM 11624 C C . SER B 1 90 ? 18.892 13.789 -10.117 1.00 40.32 106 SER B C 4
ATOM 11625 O O . SER B 1 90 ? 19.765 13.182 -9.497 1.00 72.11 106 SER B O 4
ATOM 11633 N N . VAL B 1 91 ? 18.270 14.859 -9.630 1.00 60.53 107 VAL B N 4
ATOM 11634 C CA . VAL B 1 91 ? 18.584 15.390 -8.310 1.00 11.35 107 VAL B CA 4
ATOM 11635 C C . VAL B 1 91 ? 18.540 14.294 -7.250 1.00 51.04 107 VAL B C 4
ATOM 11636 O O . VAL B 1 91 ? 19.259 14.349 -6.254 1.00 44.12 107 VAL B O 4
ATOM 11649 N N . GLY B 1 92 ? 17.689 13.297 -7.475 1.00 20.55 108 GLY B N 4
ATOM 11650 C CA . GLY B 1 92 ? 17.567 12.200 -6.531 1.00 63.22 108 GLY B CA 4
ATOM 11651 C C . GLY B 1 92 ? 18.864 11.434 -6.362 1.00 13.15 108 GLY B C 4
ATOM 11652 O O . GLY B 1 92 ? 19.310 11.196 -5.239 1.00 52.10 108 GLY B O 4
ATOM 11656 N N . SER B 1 93 ? 19.470 11.045 -7.479 1.00 64.22 109 SER B N 4
ATOM 11657 C CA . SER B 1 93 ? 20.721 10.295 -7.449 1.00 41.41 109 SER B CA 4
ATOM 11658 C C . SER B 1 93 ? 21.871 11.177 -6.970 1.00 43.52 109 SER B C 4
ATOM 11659 O O . SER B 1 93 ? 22.817 10.697 -6.347 1.00 1.23 109 SER B O 4
ATOM 11667 N N . SER B 1 94 ? 21.780 12.469 -7.267 1.00 44.11 110 SER B N 4
ATOM 11668 C CA . SER B 1 94 ? 22.814 13.419 -6.871 1.00 71.33 110 SER B CA 4
ATOM 11669 C C . SER B 1 94 ? 22.861 13.568 -5.353 1.00 43.04 110 SER B C 4
ATOM 11670 O O . SER B 1 94 ? 23.927 13.485 -4.744 1.00 3.50 110 SER B O 4
ATOM 11678 N N . ALA B 1 95 ? 21.698 13.790 -4.750 1.00 41.23 111 ALA B N 4
ATOM 11679 C CA . ALA B 1 95 ? 21.606 13.950 -3.304 1.00 52.23 111 ALA B CA 4
ATOM 11680 C C . ALA B 1 95 ? 21.960 12.652 -2.585 1.00 41.11 111 ALA B C 4
ATOM 11681 O O . ALA B 1 95 ? 22.448 12.672 -1.456 1.00 34.41 111 ALA B O 4
ATOM 11688 N N . ALA B 1 96 ? 21.711 11.528 -3.247 1.00 14.03 112 ALA B N 4
ATOM 11689 C CA . ALA B 1 96 ? 22.005 10.221 -2.670 1.00 60.42 112 ALA B CA 4
ATOM 11690 C C . ALA B 1 96 ? 23.508 9.962 -2.636 1.00 62.03 112 ALA B C 4
ATOM 11691 O O . ALA B 1 96 ? 24.045 9.505 -1.628 1.00 4.12 112 ALA B O 4
ATOM 11698 N N . ALA B 1 97 ? 24.180 10.257 -3.743 1.00 64.22 113 ALA B N 4
ATOM 11699 C CA . ALA B 1 97 ? 25.621 10.058 -3.839 1.00 64.11 113 ALA B CA 4
ATOM 11700 C C . ALA B 1 97 ? 26.359 10.866 -2.777 1.00 0.13 113 ALA B C 4
ATOM 11701 O O . ALA B 1 97 ? 27.245 10.351 -2.094 1.00 50.35 113 ALA B O 4
ATOM 11708 N N . VAL B 1 98 ? 25.989 12.136 -2.642 1.00 51.33 114 VAL B N 4
ATOM 11709 C CA . VAL B 1 98 ? 26.614 13.015 -1.663 1.00 5.31 114 VAL B CA 4
ATOM 11710 C C . VAL B 1 98 ? 26.352 12.531 -0.242 1.00 12.24 114 VAL B C 4
ATOM 11711 O O . VAL B 1 98 ? 27.231 12.588 0.617 1.00 11.45 114 VAL B O 4
ATOM 11724 N N . GLY B 1 99 ? 25.135 12.053 -0.000 1.00 50.14 115 GLY B N 4
ATOM 11725 C CA . GLY B 1 99 ? 24.778 11.565 1.318 1.00 35.35 115 GLY B CA 4
ATOM 11726 C C . GLY B 1 99 ? 25.586 10.348 1.725 1.00 23.11 115 GLY B C 4
ATOM 11727 O O . GLY B 1 99 ? 25.835 10.129 2.910 1.00 14.51 115 GLY B O 4
ATOM 11731 N N . GLN B 1 100 ? 25.996 9.556 0.739 1.00 25.54 116 GLN B N 4
ATOM 11732 C CA . GLN B 1 100 ? 26.779 8.355 1.002 1.00 32.41 116 GLN B CA 4
ATOM 11733 C C . GLN B 1 100 ? 28.244 8.703 1.251 1.00 14.13 116 GLN B C 4
ATOM 11734 O O . GLN B 1 100 ? 28.928 8.033 2.024 1.00 73.41 116 GLN B O 4
ATOM 11748 N N . SER B 1 101 ? 28.717 9.754 0.591 1.00 71.43 117 SER B N 4
ATOM 11749 C CA . SER B 1 101 ? 30.101 10.188 0.737 1.00 24.51 117 SER B CA 4
ATOM 11750 C C . SER B 1 101 ? 30.384 10.626 2.171 1.00 31.34 117 SER B C 4
ATOM 11751 O O . SER B 1 101 ? 31.426 10.298 2.737 1.00 24.13 117 SER B O 4
ATOM 11759 N N . MET B 1 102 ? 29.448 11.370 2.752 1.00 34.44 118 MET B N 4
ATOM 11760 C CA . MET B 1 102 ? 29.595 11.851 4.120 1.00 25.03 118 MET B CA 4
ATOM 11761 C C . MET B 1 102 ? 29.846 10.694 5.081 1.00 54.41 118 MET B C 4
ATOM 11762 O O . MET B 1 102 ? 30.409 10.881 6.159 1.00 0.02 118 MET B O 4
ATOM 11776 N N . GLN B 1 103 ? 29.423 9.498 4.682 1.00 2.41 119 GLN B N 4
ATOM 11777 C CA . GLN B 1 103 ? 29.601 8.310 5.509 1.00 3.14 119 GLN B CA 4
ATOM 11778 C C . GLN B 1 103 ? 31.069 7.897 5.560 1.00 54.54 119 GLN B C 4
ATOM 11779 O O . GLN B 1 103 ? 31.500 7.214 6.489 1.00 14.30 119 GLN B O 4
ATOM 11793 N N . VAL B 1 104 ? 31.831 8.316 4.555 1.00 71.35 120 VAL B N 4
ATOM 11794 C CA . VAL B 1 104 ? 33.250 7.989 4.484 1.00 72.40 120 VAL B CA 4
ATOM 11795 C C . VAL B 1 104 ? 34.083 8.983 5.287 1.00 34.13 120 VAL B C 4
ATOM 11796 O O . VAL B 1 104 ? 35.205 8.681 5.695 1.00 3.33 120 VAL B O 4
ATOM 11809 N N . VAL B 1 105 ? 33.526 10.168 5.511 1.00 52.42 121 VAL B N 4
ATOM 11810 C CA . VAL B 1 105 ? 34.216 11.207 6.266 1.00 35.12 121 VAL B CA 4
ATOM 11811 C C . VAL B 1 105 ? 34.031 11.010 7.766 1.00 14.11 121 VAL B C 4
ATOM 11812 O O . VAL B 1 105 ? 34.904 11.359 8.560 1.00 34.34 121 VAL B O 4
ATOM 11825 N N . MET B 1 106 ? 32.888 10.449 8.147 1.00 33.34 122 MET B N 4
ATOM 11826 C CA . MET B 1 106 ? 32.589 10.203 9.554 1.00 20.32 122 MET B CA 4
ATOM 11827 C C . MET B 1 106 ? 33.157 8.861 10.004 1.00 33.41 122 MET B C 4
ATOM 11828 O O . MET B 1 106 ? 33.260 8.589 11.200 1.00 71.45 122 MET B O 4
ATOM 11842 N N . GLY B 1 107 ? 33.525 8.025 9.038 1.00 31.33 123 GLY B N 4
ATOM 11843 C CA . GLY B 1 107 ? 34.079 6.721 9.356 1.00 50.13 123 GLY B CA 4
ATOM 11844 C C . GLY B 1 107 ? 33.731 5.674 8.316 1.00 51.21 123 GLY B C 4
ATOM 11845 O O . GLY B 1 107 ? 34.593 4.910 7.883 1.00 13.23 123 GLY B O 4
ATOM 11849 N N . VAL A 1 1 ? 30.084 15.928 14.520 1.00 25.34 17 VAL A N 5
ATOM 11850 C CA . VAL A 1 1 ? 29.210 16.222 13.390 1.00 25.11 17 VAL A CA 5
ATOM 11851 C C . VAL A 1 1 ? 28.542 14.954 12.868 1.00 70.01 17 VAL A C 5
ATOM 11852 O O . VAL A 1 1 ? 27.624 15.015 12.052 1.00 33.51 17 VAL A O 5
ATOM 11865 N N . GLY A 1 2 ? 29.011 13.805 13.345 1.00 70.50 18 GLY A N 5
ATOM 11866 C CA . GLY A 1 2 ? 28.447 12.539 12.916 1.00 64.12 18 GLY A CA 5
ATOM 11867 C C . GLY A 1 2 ? 26.947 12.471 13.125 1.00 0.30 18 GLY A C 5
ATOM 11868 O O . GLY A 1 2 ? 26.213 11.985 12.264 1.00 11.34 18 GLY A O 5
ATOM 11872 N N . THR A 1 3 ? 26.490 12.957 14.275 1.00 75.32 19 THR A N 5
ATOM 11873 C CA . THR A 1 3 ? 25.068 12.947 14.597 1.00 52.21 19 THR A CA 5
ATOM 11874 C C . THR A 1 3 ? 24.319 14.017 13.810 1.00 13.41 19 THR A C 5
ATOM 11875 O O . THR A 1 3 ? 23.201 13.794 13.346 1.00 31.32 19 THR A O 5
ATOM 11886 N N . THR A 1 4 ? 24.942 15.183 13.664 1.00 12.12 20 THR A N 5
ATOM 11887 C CA . THR A 1 4 ? 24.334 16.288 12.935 1.00 10.40 20 THR A CA 5
ATOM 11888 C C . THR A 1 4 ? 24.152 15.941 11.462 1.00 2.30 20 THR A C 5
ATOM 11889 O O . THR A 1 4 ? 23.128 16.264 10.859 1.00 43.40 20 THR A O 5
ATOM 11900 N N . VAL A 1 5 ? 25.151 15.280 10.887 1.00 54.44 21 VAL A N 5
ATOM 11901 C CA . VAL A 1 5 ? 25.101 14.888 9.483 1.00 25.42 21 VAL A CA 5
ATOM 11902 C C . VAL A 1 5 ? 23.950 13.922 9.224 1.00 74.11 21 VAL A C 5
ATOM 11903 O O . VAL A 1 5 ? 23.298 13.984 8.182 1.00 41.02 21 VAL A O 5
ATOM 11916 N N . ALA A 1 6 ? 23.704 13.033 10.180 1.00 44.32 22 ALA A N 5
ATOM 11917 C CA . ALA A 1 6 ? 22.629 12.056 10.057 1.00 41.32 22 ALA A CA 5
ATOM 11918 C C . ALA A 1 6 ? 21.271 12.699 10.312 1.00 71.02 22 ALA A C 5
ATOM 11919 O O . ALA A 1 6 ? 20.229 12.074 10.113 1.00 65.13 22 ALA A O 5
ATOM 11926 N N . SER A 1 7 ? 21.288 13.953 10.755 1.00 61.33 23 SER A N 5
ATOM 11927 C CA . SER A 1 7 ? 20.057 14.680 11.042 1.00 10.04 23 SER A CA 5
ATOM 11928 C C . SER A 1 7 ? 19.627 15.516 9.841 1.00 42.53 23 SER A C 5
ATOM 11929 O O . SER A 1 7 ? 18.444 15.586 9.508 1.00 10.20 23 SER A O 5
ATOM 11937 N N . THR A 1 8 ? 20.599 16.150 9.191 1.00 53.41 24 THR A N 5
ATOM 11938 C CA . THR A 1 8 ? 20.323 16.984 8.028 1.00 61.42 24 THR A CA 5
ATOM 11939 C C . THR A 1 8 ? 20.095 16.133 6.784 1.00 71.04 24 THR A C 5
ATOM 11940 O O . THR A 1 8 ? 19.370 16.530 5.871 1.00 50.34 24 THR A O 5
ATOM 11951 N N . THR A 1 9 ? 20.716 14.958 6.754 1.00 53.41 25 THR A N 5
ATOM 11952 C CA . THR A 1 9 ? 20.582 14.050 5.621 1.00 15.23 25 THR A CA 5
ATOM 11953 C C . THR A 1 9 ? 19.200 13.408 5.594 1.00 31.31 25 THR A C 5
ATOM 11954 O O . THR A 1 9 ? 18.680 13.075 4.528 1.00 42.41 25 THR A O 5
ATOM 11965 N N . SER A 1 10 ? 18.608 13.237 6.772 1.00 22.12 26 SER A N 5
ATOM 11966 C CA . SER A 1 10 ? 17.286 12.631 6.882 1.00 24.34 26 SER A CA 5
ATOM 11967 C C . SER A 1 10 ? 16.215 13.556 6.312 1.00 23.10 26 SER A C 5
ATOM 11968 O O . SER A 1 10 ? 15.221 13.098 5.747 1.00 11.14 26 SER A O 5
ATOM 11976 N N . ARG A 1 11 ? 16.425 14.859 6.464 1.00 52.40 27 ARG A N 5
ATOM 11977 C CA . ARG A 1 11 ? 15.478 15.848 5.965 1.00 50.53 27 ARG A CA 5
ATOM 11978 C C . ARG A 1 11 ? 15.737 16.156 4.493 1.00 24.35 27 ARG A C 5
ATOM 11979 O O . ARG A 1 11 ? 14.847 16.619 3.779 1.00 64.22 27 ARG A O 5
ATOM 12000 N N . LEU A 1 12 ? 16.961 15.896 4.046 1.00 13.03 28 LEU A N 5
ATOM 12001 C CA . LEU A 1 12 ? 17.338 16.144 2.659 1.00 54.01 28 LEU A CA 5
ATOM 12002 C C . LEU A 1 12 ? 16.750 15.082 1.736 1.00 2.13 28 LEU A C 5
ATOM 12003 O O . LEU A 1 12 ? 16.612 15.299 0.532 1.00 1.24 28 LEU A O 5
ATOM 12019 N N . SER A 1 13 ? 16.404 13.933 2.309 1.00 13.22 29 SER A N 5
ATOM 12020 C CA . SER A 1 13 ? 15.833 12.836 1.538 1.00 34.33 29 SER A CA 5
ATOM 12021 C C . SER A 1 13 ? 14.338 13.048 1.317 1.00 51.14 29 SER A C 5
ATOM 12022 O O . SER A 1 13 ? 13.651 12.187 0.765 1.00 1.15 29 SER A O 5
ATOM 12030 N N . THR A 1 14 ? 13.839 14.201 1.752 1.00 61.04 30 THR A N 5
ATOM 12031 C CA . THR A 1 14 ? 12.427 14.528 1.603 1.00 23.31 30 THR A CA 5
ATOM 12032 C C . THR A 1 14 ? 12.176 15.315 0.322 1.00 50.22 30 THR A C 5
ATOM 12033 O O . THR A 1 14 ? 13.090 15.928 -0.229 1.00 34.41 30 THR A O 5
ATOM 12044 N N . ALA A 1 15 ? 10.932 15.296 -0.145 1.00 74.14 31 ALA A N 5
ATOM 12045 C CA . ALA A 1 15 ? 10.562 16.012 -1.360 1.00 20.42 31 ALA A CA 5
ATOM 12046 C C . ALA A 1 15 ? 10.945 17.484 -1.268 1.00 42.54 31 ALA A C 5
ATOM 12047 O O . ALA A 1 15 ? 11.216 18.128 -2.282 1.00 50.32 31 ALA A O 5
ATOM 12054 N N . GLU A 1 16 ? 10.967 18.011 -0.048 1.00 73.23 32 GLU A N 5
ATOM 12055 C CA . GLU A 1 16 ? 11.317 19.409 0.174 1.00 52.21 32 GLU A CA 5
ATOM 12056 C C . GLU A 1 16 ? 12.700 19.719 -0.391 1.00 72.15 32 GLU A C 5
ATOM 12057 O O . GLU A 1 16 ? 12.868 20.654 -1.174 1.00 21.50 32 GLU A O 5
ATOM 12069 N N . ALA A 1 17 ? 13.689 18.929 0.013 1.00 1.45 33 ALA A N 5
ATOM 12070 C CA . ALA A 1 17 ? 15.058 19.118 -0.452 1.00 33.13 33 ALA A CA 5
ATOM 12071 C C . ALA A 1 17 ? 15.140 19.005 -1.971 1.00 43.42 33 ALA A C 5
ATOM 12072 O O . ALA A 1 17 ? 15.870 19.755 -2.619 1.00 52.11 33 ALA A O 5
ATOM 12079 N N . SER A 1 18 ? 14.390 18.063 -2.532 1.00 31.22 34 SER A N 5
ATOM 12080 C CA . SER A 1 18 ? 14.383 17.850 -3.974 1.00 24.43 34 SER A CA 5
ATOM 12081 C C . SER A 1 18 ? 14.038 19.139 -4.712 1.00 30.20 34 SER A C 5
ATOM 12082 O O . SER A 1 18 ? 14.746 19.549 -5.633 1.00 30.33 34 SER A O 5
ATOM 12090 N N . SER A 1 19 ? 12.944 19.774 -4.302 1.00 10.21 35 SER A N 5
ATOM 12091 C CA . SER A 1 19 ? 12.502 21.015 -4.927 1.00 14.55 35 SER A CA 5
ATOM 12092 C C . SER A 1 19 ? 13.574 22.094 -4.811 1.00 10.50 35 SER A C 5
ATOM 12093 O O . SER A 1 19 ? 13.953 22.717 -5.804 1.00 4.55 35 SER A O 5
ATOM 12101 N N . ARG A 1 20 ? 14.060 22.308 -3.593 1.00 13.30 36 ARG A N 5
ATOM 12102 C CA . ARG A 1 20 ? 15.088 23.313 -3.347 1.00 5.24 36 ARG A CA 5
ATOM 12103 C C . ARG A 1 20 ? 16.248 23.155 -4.325 1.00 70.44 36 ARG A C 5
ATOM 12104 O O . ARG A 1 20 ? 16.657 24.116 -4.977 1.00 64.03 36 ARG A O 5
ATOM 12125 N N . ILE A 1 21 ? 16.773 21.938 -4.422 1.00 1.11 37 ILE A N 5
ATOM 12126 C CA . ILE A 1 21 ? 17.885 21.655 -5.322 1.00 13.13 37 ILE A CA 5
ATOM 12127 C C . ILE A 1 21 ? 17.550 22.062 -6.753 1.00 50.21 37 ILE A C 5
ATOM 12128 O O . ILE A 1 21 ? 18.397 22.593 -7.472 1.00 22.01 37 ILE A O 5
ATOM 12144 N N . SER A 1 22 ? 16.310 21.811 -7.159 1.00 42.34 38 SER A N 5
ATOM 12145 C CA . SER A 1 22 ? 15.864 22.149 -8.506 1.00 0.04 38 SER A CA 5
ATOM 12146 C C . SER A 1 22 ? 16.072 23.633 -8.790 1.00 74.51 38 SER A C 5
ATOM 12147 O O . SER A 1 22 ? 16.576 24.011 -9.847 1.00 63.44 38 SER A O 5
ATOM 12155 N N . THR A 1 23 ? 15.678 24.472 -7.837 1.00 12.02 39 THR A N 5
ATOM 12156 C CA . THR A 1 23 ? 15.818 25.915 -7.984 1.00 54.40 39 THR A CA 5
ATOM 12157 C C . THR A 1 23 ? 17.276 26.342 -7.860 1.00 23.05 39 THR A C 5
ATOM 12158 O O . THR A 1 23 ? 17.705 27.310 -8.486 1.00 64.55 39 THR A O 5
ATOM 12169 N N . ALA A 1 24 ? 18.034 25.611 -7.048 1.00 15.31 40 ALA A N 5
ATOM 12170 C CA . ALA A 1 24 ? 19.446 25.912 -6.845 1.00 35.40 40 ALA A CA 5
ATOM 12171 C C . ALA A 1 24 ? 20.255 25.629 -8.105 1.00 65.33 40 ALA A C 5
ATOM 12172 O O . ALA A 1 24 ? 21.188 26.361 -8.433 1.00 62.25 40 ALA A O 5
ATOM 12179 N N . ALA A 1 25 ? 19.892 24.561 -8.808 1.00 22.23 41 ALA A N 5
ATOM 12180 C CA . ALA A 1 25 ? 20.584 24.181 -10.033 1.00 74.22 41 ALA A CA 5
ATOM 12181 C C . ALA A 1 25 ? 20.008 24.916 -11.240 1.00 12.23 41 ALA A C 5
ATOM 12182 O O . ALA A 1 25 ? 20.749 25.428 -12.079 1.00 12.24 41 ALA A O 5
ATOM 12189 N N . SER A 1 26 ? 18.682 24.965 -11.320 1.00 12.32 42 SER A N 5
ATOM 12190 C CA . SER A 1 26 ? 18.007 25.634 -12.426 1.00 33.14 42 SER A CA 5
ATOM 12191 C C . SER A 1 26 ? 18.405 27.105 -12.495 1.00 33.22 42 SER A C 5
ATOM 12192 O O . SER A 1 26 ? 18.422 27.706 -13.569 1.00 74.33 42 SER A O 5
ATOM 12200 N N . THR A 1 27 ? 18.725 27.680 -11.340 1.00 11.51 43 THR A N 5
ATOM 12201 C CA . THR A 1 27 ? 19.122 29.080 -11.267 1.00 52.33 43 THR A CA 5
ATOM 12202 C C . THR A 1 27 ? 20.633 29.231 -11.401 1.00 43.22 43 THR A C 5
ATOM 12203 O O . THR A 1 27 ? 21.122 30.201 -11.984 1.00 72.30 43 THR A O 5
ATOM 12214 N N . LEU A 1 28 ? 21.370 28.268 -10.860 1.00 25.42 44 LEU A N 5
ATOM 12215 C CA . LEU A 1 28 ? 22.827 28.292 -10.921 1.00 34.11 44 LEU A CA 5
ATOM 12216 C C . LEU A 1 28 ? 23.312 28.295 -12.367 1.00 54.02 44 LEU A C 5
ATOM 12217 O O . LEU A 1 28 ? 24.362 28.857 -12.679 1.00 64.21 44 LEU A O 5
ATOM 12233 N N . VAL A 1 29 ? 22.539 27.665 -13.246 1.00 13.30 45 VAL A N 5
ATOM 12234 C CA . VAL A 1 29 ? 22.888 27.598 -14.660 1.00 54.21 45 VAL A CA 5
ATOM 12235 C C . VAL A 1 29 ? 21.796 28.217 -15.525 1.00 51.04 45 VAL A C 5
ATOM 12236 O O . VAL A 1 29 ? 21.701 27.934 -16.720 1.00 52.14 45 VAL A O 5
ATOM 12249 N N . SER A 1 30 ? 20.974 29.065 -14.915 1.00 23.04 46 SER A N 5
ATOM 12250 C CA . SER A 1 30 ? 19.886 29.722 -15.629 1.00 23.23 46 SER A CA 5
ATOM 12251 C C . SER A 1 30 ? 20.400 30.402 -16.895 1.00 35.02 46 SER A C 5
ATOM 12252 O O . SER A 1 30 ? 20.056 30.007 -18.008 1.00 45.40 46 SER A O 5
ATOM 12260 N N . GLY A 1 31 ? 21.224 31.430 -16.714 1.00 2.33 47 GLY A N 5
ATOM 12261 C CA . GLY A 1 31 ? 21.772 32.150 -17.848 1.00 31.53 47 GLY A CA 5
ATOM 12262 C C . GLY A 1 31 ? 22.453 31.231 -18.844 1.00 55.32 47 GLY A C 5
ATOM 12263 O O . GLY A 1 31 ? 22.550 31.551 -20.027 1.00 73.34 47 GLY A O 5
ATOM 12267 N N . GLY A 1 32 ? 22.928 30.087 -18.362 1.00 0.40 48 GLY A N 5
ATOM 12268 C CA . GLY A 1 32 ? 23.600 29.138 -19.230 1.00 74.25 48 GLY A CA 5
ATOM 12269 C C . GLY A 1 32 ? 24.842 28.547 -18.594 1.00 52.22 48 GLY A C 5
ATOM 12270 O O . GLY A 1 32 ? 25.393 27.564 -19.089 1.00 21.14 48 GLY A O 5
ATOM 12274 N N . TYR A 1 33 ? 25.285 29.149 -17.496 1.00 64.11 49 TYR A N 5
ATOM 12275 C CA . TYR A 1 33 ? 26.473 28.679 -16.793 1.00 22.22 49 TYR A CA 5
ATOM 12276 C C . TYR A 1 33 ? 26.449 29.113 -15.331 1.00 15.23 49 TYR A C 5
ATOM 12277 O O . TYR A 1 33 ? 25.477 29.710 -14.864 1.00 63.14 49 TYR A O 5
ATOM 12295 N N . LEU A 1 34 ? 27.525 28.812 -14.614 1.00 0.12 50 LEU A N 5
ATOM 12296 C CA . LEU A 1 34 ? 27.630 29.172 -13.204 1.00 11.22 50 LEU A CA 5
ATOM 12297 C C . LEU A 1 34 ? 27.672 30.687 -13.030 1.00 42.11 50 LEU A C 5
ATOM 12298 O O . LEU A 1 34 ? 28.557 31.357 -13.559 1.00 52.41 50 LEU A O 5
ATOM 12314 N N . ASN A 1 35 ? 26.709 31.218 -12.283 1.00 74.31 51 ASN A N 5
ATOM 12315 C CA . ASN A 1 35 ? 26.636 32.654 -12.039 1.00 4.44 51 ASN A CA 5
ATOM 12316 C C . ASN A 1 35 ? 26.993 32.978 -10.591 1.00 32.55 51 ASN A C 5
ATOM 12317 O O . ASN A 1 35 ? 26.239 32.662 -9.669 1.00 60.32 51 ASN A O 5
ATOM 12328 N N . THR A 1 36 ? 28.145 33.609 -10.397 1.00 52.34 52 THR A N 5
ATOM 12329 C CA . THR A 1 36 ? 28.602 33.975 -9.062 1.00 35.52 52 THR A CA 5
ATOM 12330 C C . THR A 1 36 ? 27.678 35.010 -8.430 1.00 51.25 52 THR A C 5
ATOM 12331 O O . THR A 1 36 ? 27.650 35.168 -7.210 1.00 33.32 52 THR A O 5
ATOM 12342 N N . ALA A 1 37 ? 26.923 35.713 -9.268 1.00 74.30 53 ALA A N 5
ATOM 12343 C CA . ALA A 1 37 ? 25.995 36.731 -8.790 1.00 41.21 53 ALA A CA 5
ATOM 12344 C C . ALA A 1 37 ? 24.796 36.097 -8.093 1.00 75.33 53 ALA A C 5
ATOM 12345 O O . ALA A 1 37 ? 23.997 36.788 -7.461 1.00 41.22 53 ALA A O 5
ATOM 12352 N N . ALA A 1 38 ? 24.675 34.780 -8.216 1.00 22.04 54 ALA A N 5
ATOM 12353 C CA . ALA A 1 38 ? 23.573 34.053 -7.597 1.00 74.25 54 ALA A CA 5
ATOM 12354 C C . ALA A 1 38 ? 24.084 33.060 -6.560 1.00 11.23 54 ALA A C 5
ATOM 12355 O O . ALA A 1 38 ? 23.333 32.611 -5.692 1.00 61.13 54 ALA A O 5
ATOM 12362 N N . LEU A 1 39 ? 25.365 32.720 -6.654 1.00 14.33 55 LEU A N 5
ATOM 12363 C CA . LEU A 1 39 ? 25.976 31.779 -5.723 1.00 4.04 55 LEU A CA 5
ATOM 12364 C C . LEU A 1 39 ? 25.585 32.103 -4.285 1.00 3.35 55 LEU A C 5
ATOM 12365 O O . LEU A 1 39 ? 25.065 31.261 -3.551 1.00 52.11 55 LEU A O 5
ATOM 12381 N N . PRO A 1 40 ? 25.837 33.353 -3.870 1.00 13.41 56 PRO A N 5
ATOM 12382 C CA . PRO A 1 40 ? 25.516 33.818 -2.516 1.00 42.14 56 PRO A CA 5
ATOM 12383 C C . PRO A 1 40 ? 24.014 33.941 -2.287 1.00 3.02 56 PRO A C 5
ATOM 12384 O O . PRO A 1 40 ? 23.549 33.949 -1.147 1.00 1.42 56 PRO A O 5
ATOM 12395 N N . SER A 1 41 ? 23.259 34.035 -3.377 1.00 12.04 57 SER A N 5
ATOM 12396 C CA . SER A 1 41 ? 21.809 34.161 -3.294 1.00 4.15 57 SER A CA 5
ATOM 12397 C C . SER A 1 41 ? 21.162 32.807 -3.017 1.00 64.42 57 SER A C 5
ATOM 12398 O O . SER A 1 41 ? 20.279 32.689 -2.167 1.00 21.33 57 SER A O 5
ATOM 12406 N N . VAL A 1 42 ? 21.607 31.786 -3.743 1.00 63.04 58 VAL A N 5
ATOM 12407 C CA . VAL A 1 42 ? 21.073 30.440 -3.578 1.00 43.41 58 VAL A CA 5
ATOM 12408 C C . VAL A 1 42 ? 21.419 29.876 -2.204 1.00 42.23 58 VAL A C 5
ATOM 12409 O O . VAL A 1 42 ? 20.588 29.240 -1.556 1.00 52.21 58 VAL A O 5
ATOM 12422 N N . ILE A 1 43 ? 22.651 30.114 -1.767 1.00 53.03 59 ILE A N 5
ATOM 12423 C CA . ILE A 1 43 ? 23.108 29.632 -0.469 1.00 32.32 59 ILE A CA 5
ATOM 12424 C C . ILE A 1 43 ? 22.329 30.289 0.666 1.00 63.24 59 ILE A C 5
ATOM 12425 O O . ILE A 1 43 ? 21.993 29.641 1.657 1.00 73.10 59 ILE A O 5
ATOM 12441 N N . ALA A 1 44 ? 22.044 31.577 0.512 1.00 50.13 60 ALA A N 5
ATOM 12442 C CA . ALA A 1 44 ? 21.302 32.321 1.523 1.00 73.34 60 ALA A CA 5
ATOM 12443 C C . ALA A 1 44 ? 19.855 31.848 1.599 1.00 0.35 60 ALA A C 5
ATOM 12444 O O . ALA A 1 44 ? 19.227 31.912 2.656 1.00 14.23 60 ALA A O 5
ATOM 12451 N N . ASP A 1 45 ? 19.332 31.373 0.476 1.00 63.23 61 ASP A N 5
ATOM 12452 C CA . ASP A 1 45 ? 17.958 30.887 0.417 1.00 63.33 61 ASP A CA 5
ATOM 12453 C C . ASP A 1 45 ? 17.805 29.592 1.207 1.00 71.01 61 ASP A C 5
ATOM 12454 O O . ASP A 1 45 ? 16.978 29.501 2.116 1.00 45.31 61 ASP A O 5
ATOM 12463 N N . LEU A 1 46 ? 18.605 28.592 0.856 1.00 63.12 62 LEU A N 5
ATOM 12464 C CA . LEU A 1 46 ? 18.558 27.300 1.532 1.00 25.11 62 LEU A CA 5
ATOM 12465 C C . LEU A 1 46 ? 18.668 27.473 3.044 1.00 25.51 62 LEU A C 5
ATOM 12466 O O . LEU A 1 46 ? 17.888 26.896 3.802 1.00 4.43 62 LEU A O 5
ATOM 12482 N N . PHE A 1 47 ? 19.638 28.272 3.474 1.00 53.03 63 PHE A N 5
ATOM 12483 C CA . PHE A 1 47 ? 19.847 28.522 4.896 1.00 51.54 63 PHE A CA 5
ATOM 12484 C C . PHE A 1 47 ? 18.627 29.197 5.516 1.00 50.23 63 PHE A C 5
ATOM 12485 O O . PHE A 1 47 ? 18.352 29.035 6.704 1.00 42.41 63 PHE A O 5
ATOM 12502 N N . ALA A 1 48 ? 17.901 29.954 4.701 1.00 31.13 64 ALA A N 5
ATOM 12503 C CA . ALA A 1 48 ? 16.709 30.653 5.168 1.00 45.24 64 ALA A CA 5
ATOM 12504 C C . ALA A 1 48 ? 15.515 29.707 5.248 1.00 42.40 64 ALA A C 5
ATOM 12505 O O . ALA A 1 48 ? 14.737 29.756 6.201 1.00 43.32 64 ALA A O 5
ATOM 12512 N N . GLN A 1 49 ? 15.377 28.850 4.243 1.00 24.52 65 GLN A N 5
ATOM 12513 C CA . GLN A 1 49 ? 14.275 27.894 4.201 1.00 51.25 65 GLN A CA 5
ATOM 12514 C C . GLN A 1 49 ? 14.359 26.914 5.366 1.00 50.42 65 GLN A C 5
ATOM 12515 O O . GLN A 1 49 ? 13.399 26.743 6.118 1.00 50.31 65 GLN A O 5
ATOM 12529 N N . VAL A 1 50 ? 15.515 26.273 5.511 1.00 1.11 66 VAL A N 5
ATOM 12530 C CA . VAL A 1 50 ? 15.725 25.310 6.586 1.00 11.21 66 VAL A CA 5
ATOM 12531 C C . VAL A 1 50 ? 15.777 26.005 7.943 1.00 24.30 66 VAL A C 5
ATOM 12532 O O . VAL A 1 50 ? 15.277 25.482 8.938 1.00 52.40 66 VAL A O 5
ATOM 12545 N N . GLY A 1 51 ? 16.386 27.186 7.974 1.00 20.53 67 GLY A N 5
ATOM 12546 C CA . GLY A 1 51 ? 16.492 27.933 9.214 1.00 20.24 67 GLY A CA 5
ATOM 12547 C C . GLY A 1 51 ? 15.142 28.385 9.736 1.00 74.15 67 GLY A C 5
ATOM 12548 O O . GLY A 1 51 ? 14.974 28.605 10.934 1.00 74.11 67 GLY A O 5
ATOM 12552 N N . ALA A 1 52 ? 14.178 28.528 8.831 1.00 0.25 68 ALA A N 5
ATOM 12553 C CA . ALA A 1 52 ? 12.836 28.957 9.207 1.00 50.44 68 ALA A CA 5
ATOM 12554 C C . ALA A 1 52 ? 12.016 27.789 9.744 1.00 60.02 68 ALA A C 5
ATOM 12555 O O . ALA A 1 52 ? 11.086 27.979 10.528 1.00 44.32 68 ALA A O 5
ATOM 12562 N N . SER A 1 53 ? 12.365 26.581 9.315 1.00 64.04 69 SER A N 5
ATOM 12563 C CA . SER A 1 53 ? 11.657 25.382 9.748 1.00 4.53 69 SER A CA 5
ATOM 12564 C C . SER A 1 53 ? 12.243 24.847 11.053 1.00 13.30 69 SER A C 5
ATOM 12565 O O . SER A 1 53 ? 11.514 24.375 11.926 1.00 44.34 69 SER A O 5
ATOM 12573 N N . SER A 1 54 ? 13.564 24.927 11.178 1.00 70.02 70 SER A N 5
ATOM 12574 C CA . SER A 1 54 ? 14.249 24.449 12.373 1.00 22.32 70 SER A CA 5
ATOM 12575 C C . SER A 1 54 ? 15.004 25.585 13.057 1.00 25.21 70 SER A C 5
ATOM 12576 O O . SER A 1 54 ? 16.234 25.643 13.042 1.00 2.23 70 SER A O 5
ATOM 12584 N N . PRO A 1 55 ? 14.252 26.510 13.671 1.00 24.04 71 PRO A N 5
ATOM 12585 C CA . PRO A 1 55 ? 14.829 27.660 14.373 1.00 15.04 71 PRO A CA 5
ATOM 12586 C C . PRO A 1 55 ? 15.551 27.255 15.653 1.00 42.43 71 PRO A C 5
ATOM 12587 O O . PRO A 1 55 ? 16.428 27.972 16.136 1.00 22.25 71 PRO A O 5
ATOM 12598 N N . GLY A 1 56 ? 15.180 26.102 16.199 1.00 32.44 72 GLY A N 5
ATOM 12599 C CA . GLY A 1 56 ? 15.803 25.622 17.419 1.00 53.22 72 GLY A CA 5
ATOM 12600 C C . GLY A 1 56 ? 17.068 24.832 17.151 1.00 24.22 72 GLY A C 5
ATOM 12601 O O . GLY A 1 56 ? 17.739 24.385 18.081 1.00 34.33 72 GLY A O 5
ATOM 12605 N N . VAL A 1 57 ? 17.396 24.658 15.874 1.00 24.53 73 VAL A N 5
ATOM 12606 C CA . VAL A 1 57 ? 18.589 23.915 15.486 1.00 71.24 73 VAL A CA 5
ATOM 12607 C C . VAL A 1 57 ? 19.850 24.739 15.723 1.00 44.20 73 VAL A C 5
ATOM 12608 O O . VAL A 1 57 ? 19.779 25.933 16.010 1.00 60.30 73 VAL A O 5
ATOM 12621 N N . SER A 1 58 ? 21.005 24.091 15.599 1.00 34.22 74 SER A N 5
ATOM 12622 C CA . SER A 1 58 ? 22.283 24.764 15.803 1.00 3.33 74 SER A CA 5
ATOM 12623 C C . SER A 1 58 ? 22.831 25.298 14.484 1.00 53.25 74 SER A C 5
ATOM 12624 O O . SER A 1 58 ? 22.610 24.714 13.423 1.00 32.53 74 SER A O 5
ATOM 12632 N N . ASP A 1 59 ? 23.550 26.413 14.558 1.00 23.30 75 ASP A N 5
ATOM 12633 C CA . ASP A 1 59 ? 24.133 27.028 13.371 1.00 31.12 75 ASP A CA 5
ATOM 12634 C C . ASP A 1 59 ? 24.952 26.013 12.581 1.00 62.34 75 ASP A C 5
ATOM 12635 O O . ASP A 1 59 ? 25.087 26.123 11.362 1.00 70.12 75 ASP A O 5
ATOM 12644 N N . SER A 1 60 ? 25.499 25.025 13.282 1.00 34.11 76 SER A N 5
ATOM 12645 C CA . SER A 1 60 ? 26.310 23.993 12.646 1.00 2.34 76 SER A CA 5
ATOM 12646 C C . SER A 1 60 ? 25.437 23.038 11.838 1.00 13.44 76 SER A C 5
ATOM 12647 O O . SER A 1 60 ? 25.612 22.895 10.629 1.00 65.22 76 SER A O 5
ATOM 12655 N N . GLU A 1 61 ? 24.497 22.387 12.517 1.00 61.13 77 GLU A N 5
ATOM 12656 C CA . GLU A 1 61 ? 23.597 21.445 11.862 1.00 44.53 77 GLU A CA 5
ATOM 12657 C C . GLU A 1 61 ? 22.936 22.082 10.643 1.00 60.23 77 GLU A C 5
ATOM 12658 O O . GLU A 1 61 ? 22.921 21.501 9.557 1.00 34.44 77 GLU A O 5
ATOM 12670 N N . VAL A 1 62 ? 22.390 23.279 10.831 1.00 64.54 78 VAL A N 5
ATOM 12671 C CA . VAL A 1 62 ? 21.728 23.996 9.747 1.00 62.23 78 VAL A CA 5
ATOM 12672 C C . VAL A 1 62 ? 22.680 24.228 8.579 1.00 12.22 78 VAL A C 5
ATOM 12673 O O . VAL A 1 62 ? 22.274 24.195 7.416 1.00 2.44 78 VAL A O 5
ATOM 12686 N N . LEU A 1 63 ? 23.949 24.463 8.895 1.00 12.22 79 LEU A N 5
ATOM 12687 C CA . LEU A 1 63 ? 24.961 24.700 7.871 1.00 15.41 79 LEU A CA 5
ATOM 12688 C C . LEU A 1 63 ? 25.193 23.447 7.034 1.00 43.23 79 LEU A C 5
ATOM 12689 O O . LEU A 1 63 ? 25.304 23.518 5.810 1.00 75.53 79 LEU A O 5
ATOM 12705 N N . ILE A 1 64 ? 25.266 22.301 7.702 1.00 54.20 80 ILE A N 5
ATOM 12706 C CA . ILE A 1 64 ? 25.482 21.032 7.019 1.00 2.34 80 ILE A CA 5
ATOM 12707 C C . ILE A 1 64 ? 24.377 20.758 6.004 1.00 14.21 80 ILE A C 5
ATOM 12708 O O . ILE A 1 64 ? 24.578 20.023 5.039 1.00 24.51 80 ILE A O 5
ATOM 12724 N N . GLN A 1 65 ? 23.213 21.359 6.229 1.00 64.20 81 GLN A N 5
ATOM 12725 C CA . GLN A 1 65 ? 22.077 21.181 5.333 1.00 70.13 81 GLN A CA 5
ATOM 12726 C C . GLN A 1 65 ? 22.202 22.082 4.109 1.00 43.21 81 GLN A C 5
ATOM 12727 O O . GLN A 1 65 ? 21.848 21.689 2.997 1.00 55.51 81 GLN A O 5
ATOM 12741 N N . VAL A 1 66 ? 22.708 23.293 4.322 1.00 12.20 82 VAL A N 5
ATOM 12742 C CA . VAL A 1 66 ? 22.881 24.251 3.236 1.00 61.12 82 VAL A CA 5
ATOM 12743 C C . VAL A 1 66 ? 23.871 23.733 2.199 1.00 74.40 82 VAL A C 5
ATOM 12744 O O . VAL A 1 66 ? 23.709 23.964 1.000 1.00 72.53 82 VAL A O 5
ATOM 12757 N N . LEU A 1 67 ? 24.897 23.030 2.667 1.00 35.13 83 LEU A N 5
ATOM 12758 C CA . LEU A 1 67 ? 25.914 22.477 1.780 1.00 74.51 83 LEU A CA 5
ATOM 12759 C C . LEU A 1 67 ? 25.432 21.178 1.141 1.00 73.44 83 LEU A C 5
ATOM 12760 O O . LEU A 1 67 ? 25.855 20.821 0.040 1.00 11.34 83 LEU A O 5
ATOM 12776 N N . LEU A 1 68 ? 24.544 20.478 1.836 1.00 61.41 84 LEU A N 5
ATOM 12777 C CA . LEU A 1 68 ? 24.001 19.218 1.336 1.00 55.12 84 LEU A CA 5
ATOM 12778 C C . LEU A 1 68 ? 23.149 19.449 0.093 1.00 72.33 84 LEU A C 5
ATOM 12779 O O . LEU A 1 68 ? 23.197 18.669 -0.857 1.00 62.25 84 LEU A O 5
ATOM 12795 N N . GLU A 1 69 ? 22.371 20.527 0.105 1.00 11.45 85 GLU A N 5
ATOM 12796 C CA . GLU A 1 69 ? 21.509 20.860 -1.022 1.00 74.34 85 GLU A CA 5
ATOM 12797 C C . GLU A 1 69 ? 22.321 21.446 -2.174 1.00 12.42 85 GLU A C 5
ATOM 12798 O O . GLU A 1 69 ? 22.097 21.114 -3.338 1.00 12.42 85 GLU A O 5
ATOM 12810 N N . ILE A 1 70 ? 23.266 22.319 -1.839 1.00 53.04 86 ILE A N 5
ATOM 12811 C CA . ILE A 1 70 ? 24.112 22.951 -2.844 1.00 50.20 86 ILE A CA 5
ATOM 12812 C C . ILE A 1 70 ? 24.840 21.908 -3.684 1.00 23.21 86 ILE A C 5
ATOM 12813 O O . ILE A 1 70 ? 24.825 21.964 -4.915 1.00 15.43 86 ILE A O 5
ATOM 12829 N N . VAL A 1 71 ? 25.476 20.953 -3.012 1.00 52.24 87 VAL A N 5
ATOM 12830 C CA . VAL A 1 71 ? 26.208 19.894 -3.697 1.00 14.34 87 VAL A CA 5
ATOM 12831 C C . VAL A 1 71 ? 25.274 19.043 -4.549 1.00 73.43 87 VAL A C 5
ATOM 12832 O O . VAL A 1 71 ? 25.592 18.708 -5.691 1.00 10.13 87 VAL A O 5
ATOM 12845 N N . SER A 1 72 ? 24.120 18.699 -3.988 1.00 24.12 88 SER A N 5
ATOM 12846 C CA . SER A 1 72 ? 23.139 17.883 -4.696 1.00 22.22 88 SER A CA 5
ATOM 12847 C C . SER A 1 72 ? 22.762 18.523 -6.029 1.00 33.44 88 SER A C 5
ATOM 12848 O O . SER A 1 72 ? 22.497 17.829 -7.010 1.00 43.32 88 SER A O 5
ATOM 12856 N N . SER A 1 73 ? 22.736 19.851 -6.053 1.00 53.35 89 SER A N 5
ATOM 12857 C CA . SER A 1 73 ? 22.386 20.587 -7.263 1.00 24.31 89 SER A CA 5
ATOM 12858 C C . SER A 1 73 ? 23.540 20.572 -8.260 1.00 63.23 89 SER A C 5
ATOM 12859 O O . SER A 1 73 ? 23.426 20.014 -9.353 1.00 20.32 89 SER A O 5
ATOM 12867 N N . LEU A 1 74 ? 24.652 21.190 -7.878 1.00 45.03 90 LEU A N 5
ATOM 12868 C CA . LEU A 1 74 ? 25.830 21.248 -8.737 1.00 73.13 90 LEU A CA 5
ATOM 12869 C C . LEU A 1 74 ? 26.215 19.857 -9.230 1.00 22.22 90 LEU A C 5
ATOM 12870 O O . LEU A 1 74 ? 26.618 19.684 -10.381 1.00 13.24 90 LEU A O 5
ATOM 12886 N N . ILE A 1 75 ? 26.087 18.868 -8.351 1.00 71.23 91 ILE A N 5
ATOM 12887 C CA . ILE A 1 75 ? 26.419 17.492 -8.697 1.00 24.41 91 ILE A CA 5
ATOM 12888 C C . ILE A 1 75 ? 25.481 16.955 -9.774 1.00 45.34 91 ILE A C 5
ATOM 12889 O O . ILE A 1 75 ? 25.918 16.294 -10.718 1.00 30.34 91 ILE A O 5
ATOM 12905 N N . HIS A 1 76 ? 24.193 17.245 -9.628 1.00 42.01 92 HIS A N 5
ATOM 12906 C CA . HIS A 1 76 ? 23.194 16.793 -10.591 1.00 11.33 92 HIS A CA 5
ATOM 12907 C C . HIS A 1 76 ? 23.471 17.373 -11.975 1.00 3.45 92 HIS A C 5
ATOM 12908 O O . HIS A 1 76 ? 23.087 16.791 -12.989 1.00 64.33 92 HIS A O 5
ATOM 12922 N N . ILE A 1 77 ? 24.140 18.521 -12.007 1.00 3.15 93 ILE A N 5
ATOM 12923 C CA . ILE A 1 77 ? 24.468 19.177 -13.266 1.00 64.21 93 ILE A CA 5
ATOM 12924 C C . ILE A 1 77 ? 25.623 18.472 -13.969 1.00 45.22 93 ILE A C 5
ATOM 12925 O O . ILE A 1 77 ? 25.529 18.125 -15.147 1.00 64.13 93 ILE A O 5
ATOM 12941 N N . LEU A 1 78 ? 26.713 18.260 -13.238 1.00 22.33 94 LEU A N 5
ATOM 12942 C CA . LEU A 1 78 ? 27.886 17.593 -13.790 1.00 53.21 94 LEU A CA 5
ATOM 12943 C C . LEU A 1 78 ? 27.529 16.205 -14.311 1.00 4.44 94 LEU A C 5
ATOM 12944 O O . LEU A 1 78 ? 28.116 15.724 -15.281 1.00 5.32 94 LEU A O 5
ATOM 12960 N N . SER A 1 79 ? 26.563 15.565 -13.660 1.00 0.31 95 SER A N 5
ATOM 12961 C CA . SER A 1 79 ? 26.129 14.230 -14.055 1.00 62.35 95 SER A CA 5
ATOM 12962 C C . SER A 1 79 ? 25.894 14.159 -15.561 1.00 62.34 95 SER A C 5
ATOM 12963 O O . SER A 1 79 ? 26.055 13.106 -16.177 1.00 63.10 95 SER A O 5
ATOM 12971 N N . SER A 1 80 ? 25.512 15.289 -16.148 1.00 41.45 96 SER A N 5
ATOM 12972 C CA . SER A 1 80 ? 25.251 15.356 -17.581 1.00 63.10 96 SER A CA 5
ATOM 12973 C C . SER A 1 80 ? 26.292 16.222 -18.284 1.00 4.33 96 SER A C 5
ATOM 12974 O O . SER A 1 80 ? 26.572 16.037 -19.468 1.00 43.50 96 SER A O 5
ATOM 12982 N N . SER A 1 81 ? 26.861 17.168 -17.544 1.00 45.43 97 SER A N 5
ATOM 12983 C CA . SER A 1 81 ? 27.869 18.067 -18.095 1.00 45.15 97 SER A CA 5
ATOM 12984 C C . SER A 1 81 ? 29.061 17.281 -18.635 1.00 24.44 97 SER A C 5
ATOM 12985 O O . SER A 1 81 ? 29.154 16.068 -18.448 1.00 0.43 97 SER A O 5
ATOM 12993 N N . SER A 1 82 ? 29.968 17.982 -19.308 1.00 23.14 98 SER A N 5
ATOM 12994 C CA . SER A 1 82 ? 31.152 17.349 -19.879 1.00 73.23 98 SER A CA 5
ATOM 12995 C C . SER A 1 82 ? 32.388 18.215 -19.658 1.00 62.25 98 SER A C 5
ATOM 12996 O O . SER A 1 82 ? 32.597 19.209 -20.353 1.00 35.21 98 SER A O 5
ATOM 13004 N N . VAL A 1 83 ? 33.208 17.829 -18.686 1.00 25.32 99 VAL A N 5
ATOM 13005 C CA . VAL A 1 83 ? 34.426 18.566 -18.373 1.00 12.11 99 VAL A CA 5
ATOM 13006 C C . VAL A 1 83 ? 35.260 18.806 -19.627 1.00 12.31 99 VAL A C 5
ATOM 13007 O O . VAL A 1 83 ? 35.974 17.918 -20.089 1.00 21.33 99 VAL A O 5
ATOM 13020 N N . GLY A 1 84 ? 35.165 20.015 -20.172 1.00 21.11 100 GLY A N 5
ATOM 13021 C CA . GLY A 1 84 ? 35.917 20.351 -21.367 1.00 70.10 100 GLY A CA 5
ATOM 13022 C C . GLY A 1 84 ? 37.402 20.496 -21.096 1.00 23.44 100 GLY A C 5
ATOM 13023 O O . GLY A 1 84 ? 38.043 19.566 -20.607 1.00 71.53 100 GLY A O 5
ATOM 13027 N N . GLN A 1 85 ? 37.948 21.664 -21.417 1.00 0.34 101 GLN A N 5
ATOM 13028 C CA . GLN A 1 85 ? 39.368 21.925 -21.206 1.00 71.33 101 GLN A CA 5
ATOM 13029 C C . GLN A 1 85 ? 39.581 22.844 -20.008 1.00 14.11 101 GLN A C 5
ATOM 13030 O O . GLN A 1 85 ? 40.452 23.714 -20.026 1.00 23.02 101 GLN A O 5
ATOM 13044 N N . VAL A 1 86 ? 38.778 22.646 -18.968 1.00 15.33 102 VAL A N 5
ATOM 13045 C CA . VAL A 1 86 ? 38.879 23.457 -17.759 1.00 4.31 102 VAL A CA 5
ATOM 13046 C C . VAL A 1 86 ? 40.336 23.679 -17.366 1.00 20.42 102 VAL A C 5
ATOM 13047 O O . VAL A 1 86 ? 41.105 22.727 -17.234 1.00 71.03 102 VAL A O 5
ATOM 13060 N N . ASP A 1 87 ? 40.706 24.940 -17.181 1.00 1.53 103 ASP A N 5
ATOM 13061 C CA . ASP A 1 87 ? 42.070 25.289 -16.802 1.00 2.44 103 ASP A CA 5
ATOM 13062 C C . ASP A 1 87 ? 42.202 25.397 -15.285 1.00 30.45 103 ASP A C 5
ATOM 13063 O O . ASP A 1 87 ? 41.300 25.888 -14.607 1.00 75.31 103 ASP A O 5
ATOM 13072 N N . PHE A 1 88 ? 43.331 24.933 -14.759 1.00 70.31 104 PHE A N 5
ATOM 13073 C CA . PHE A 1 88 ? 43.579 24.976 -13.324 1.00 4.55 104 PHE A CA 5
ATOM 13074 C C . PHE A 1 88 ? 43.726 26.415 -12.839 1.00 60.45 104 PHE A C 5
ATOM 13075 O O . PHE A 1 88 ? 43.733 26.680 -11.637 1.00 50.13 104 PHE A O 5
ATOM 13092 N N . SER A 1 89 ? 43.843 27.342 -13.784 1.00 73.33 105 SER A N 5
ATOM 13093 C CA . SER A 1 89 ? 43.994 28.755 -13.456 1.00 4.14 105 SER A CA 5
ATOM 13094 C C . SER A 1 89 ? 42.638 29.395 -13.173 1.00 22.02 105 SER A C 5
ATOM 13095 O O . SER A 1 89 ? 42.458 30.599 -13.351 1.00 70.24 105 SER A O 5
ATOM 13103 N N . SER A 1 90 ? 41.687 28.579 -12.730 1.00 63.15 106 SER A N 5
ATOM 13104 C CA . SER A 1 90 ? 40.346 29.062 -12.425 1.00 60.42 106 SER A CA 5
ATOM 13105 C C . SER A 1 90 ? 39.988 28.790 -10.967 1.00 1.03 106 SER A C 5
ATOM 13106 O O . SER A 1 90 ? 39.028 29.348 -10.436 1.00 71.35 106 SER A O 5
ATOM 13114 N N . VAL A 1 91 ? 40.769 27.928 -10.324 1.00 31.31 107 VAL A N 5
ATOM 13115 C CA . VAL A 1 91 ? 40.537 27.581 -8.927 1.00 22.44 107 VAL A CA 5
ATOM 13116 C C . VAL A 1 91 ? 40.582 28.819 -8.039 1.00 10.44 107 VAL A C 5
ATOM 13117 O O . VAL A 1 91 ? 39.826 28.932 -7.075 1.00 54.41 107 VAL A O 5
ATOM 13130 N N . GLY A 1 92 ? 41.474 29.748 -8.372 1.00 63.11 108 GLY A N 5
ATOM 13131 C CA . GLY A 1 92 ? 41.601 30.967 -7.594 1.00 61.54 108 GLY A CA 5
ATOM 13132 C C . GLY A 1 92 ? 40.273 31.669 -7.396 1.00 54.11 108 GLY A C 5
ATOM 13133 O O . GLY A 1 92 ? 39.884 31.968 -6.267 1.00 35.20 108 GLY A O 5
ATOM 13137 N N . SER A 1 93 ? 39.575 31.935 -8.496 1.00 45.34 109 SER A N 5
ATOM 13138 C CA . SER A 1 93 ? 38.285 32.612 -8.439 1.00 21.20 109 SER A CA 5
ATOM 13139 C C . SER A 1 93 ? 37.228 31.714 -7.801 1.00 52.42 109 SER A C 5
ATOM 13140 O O . SER A 1 93 ? 36.297 32.195 -7.155 1.00 53.35 109 SER A O 5
ATOM 13148 N N . SER A 1 94 ? 37.381 30.407 -7.988 1.00 53.31 110 SER A N 5
ATOM 13149 C CA . SER A 1 94 ? 36.438 29.441 -7.436 1.00 13.54 110 SER A CA 5
ATOM 13150 C C . SER A 1 94 ? 36.472 29.463 -5.910 1.00 34.55 110 SER A C 5
ATOM 13151 O O . SER A 1 94 ? 35.430 29.535 -5.257 1.00 41.22 110 SER A O 5
ATOM 13159 N N . ALA A 1 95 ? 37.674 29.398 -5.350 1.00 11.22 111 ALA A N 5
ATOM 13160 C CA . ALA A 1 95 ? 37.844 29.412 -3.902 1.00 21.21 111 ALA A CA 5
ATOM 13161 C C . ALA A 1 95 ? 37.443 30.760 -3.315 1.00 55.10 111 ALA A C 5
ATOM 13162 O O . ALA A 1 95 ? 36.927 30.835 -2.200 1.00 22.24 111 ALA A O 5
ATOM 13169 N N . ALA A 1 96 ? 37.683 31.826 -4.072 1.00 21.44 112 ALA A N 5
ATOM 13170 C CA . ALA A 1 96 ? 37.345 33.172 -3.627 1.00 34.34 112 ALA A CA 5
ATOM 13171 C C . ALA A 1 96 ? 35.838 33.405 -3.677 1.00 45.20 112 ALA A C 5
ATOM 13172 O O . ALA A 1 96 ? 35.256 33.962 -2.747 1.00 31.50 112 ALA A O 5
ATOM 13179 N N . ALA A 1 97 ? 35.214 32.975 -4.769 1.00 55.44 113 ALA A N 5
ATOM 13180 C CA . ALA A 1 97 ? 33.776 33.137 -4.940 1.00 52.15 113 ALA A CA 5
ATOM 13181 C C . ALA A 1 97 ? 33.010 32.458 -3.810 1.00 21.02 113 ALA A C 5
ATOM 13182 O O . ALA A 1 97 ? 32.104 33.046 -3.219 1.00 62.21 113 ALA A O 5
ATOM 13189 N N . VAL A 1 98 ? 33.378 31.215 -3.514 1.00 75.14 114 VAL A N 5
ATOM 13190 C CA . VAL A 1 98 ? 32.725 30.456 -2.455 1.00 12.40 114 VAL A CA 5
ATOM 13191 C C . VAL A 1 98 ? 32.987 31.082 -1.089 1.00 4.41 114 VAL A C 5
ATOM 13192 O O . VAL A 1 98 ? 32.092 31.164 -0.250 1.00 64.52 114 VAL A O 5
ATOM 13205 N N . GLY A 1 99 ? 34.223 31.523 -0.874 1.00 5.01 115 GLY A N 5
ATOM 13206 C CA . GLY A 1 99 ? 34.581 32.136 0.392 1.00 51.31 115 GLY A CA 5
ATOM 13207 C C . GLY A 1 99 ? 33.800 33.405 0.663 1.00 34.31 115 GLY A C 5
ATOM 13208 O O . GLY A 1 99 ? 33.595 33.781 1.817 1.00 50.13 115 GLY A O 5
ATOM 13212 N N . GLN A 1 100 ? 33.362 34.069 -0.402 1.00 63.53 116 GLN A N 5
ATOM 13213 C CA . GLN A 1 100 ? 32.600 35.305 -0.273 1.00 23.52 116 GLN A CA 5
ATOM 13214 C C . GLN A 1 100 ? 31.121 35.011 -0.043 1.00 42.11 116 GLN A C 5
ATOM 13215 O O . GLN A 1 100 ? 30.427 35.768 0.636 1.00 72.42 116 GLN A O 5
ATOM 13229 N N . SER A 1 101 ? 30.646 33.908 -0.613 1.00 11.33 117 SER A N 5
ATOM 13230 C CA . SER A 1 101 ? 29.248 33.517 -0.473 1.00 41.51 117 SER A CA 5
ATOM 13231 C C . SER A 1 101 ? 28.913 33.212 0.984 1.00 2.32 117 SER A C 5
ATOM 13232 O O . SER A 1 101 ? 27.866 33.617 1.488 1.00 3.42 117 SER A O 5
ATOM 13240 N N . MET A 1 102 ? 29.810 32.495 1.654 1.00 54.02 118 MET A N 5
ATOM 13241 C CA . MET A 1 102 ? 29.610 32.136 3.053 1.00 14.41 118 MET A CA 5
ATOM 13242 C C . MET A 1 102 ? 29.323 33.375 3.896 1.00 33.25 118 MET A C 5
ATOM 13243 O O . MET A 1 102 ? 28.597 33.306 4.888 1.00 54.12 118 MET A O 5
ATOM 13257 N N . GLN A 1 103 ? 29.897 34.505 3.495 1.00 1.32 119 GLN A N 5
ATOM 13258 C CA . GLN A 1 103 ? 29.702 35.758 4.215 1.00 1.03 119 GLN A CA 5
ATOM 13259 C C . GLN A 1 103 ? 28.231 36.160 4.220 1.00 14.31 119 GLN A C 5
ATOM 13260 O O . GLN A 1 103 ? 27.782 36.897 5.098 1.00 72.50 119 GLN A O 5
ATOM 13274 N N . VAL A 1 104 ? 27.487 35.672 3.233 1.00 32.15 120 VAL A N 5
ATOM 13275 C CA . VAL A 1 104 ? 26.065 35.981 3.124 1.00 2.43 120 VAL A CA 5
ATOM 13276 C C . VAL A 1 104 ? 25.230 35.039 3.984 1.00 4.35 120 VAL A C 5
ATOM 13277 O O . VAL A 1 104 ? 24.105 35.360 4.364 1.00 51.22 120 VAL A O 5
ATOM 13290 N N . VAL A 1 105 ? 25.791 33.872 4.289 1.00 30.13 121 VAL A N 5
ATOM 13291 C CA . VAL A 1 105 ? 25.099 32.882 5.106 1.00 61.42 121 VAL A CA 5
ATOM 13292 C C . VAL A 1 105 ? 25.230 33.206 6.590 1.00 70.32 121 VAL A C 5
ATOM 13293 O O . VAL A 1 105 ? 24.375 32.838 7.394 1.00 21.24 121 VAL A O 5
ATOM 13306 N N . MET A 1 106 ? 26.307 33.899 6.945 1.00 3.24 122 MET A N 5
ATOM 13307 C CA . MET A 1 106 ? 26.550 34.275 8.335 1.00 64.54 122 MET A CA 5
ATOM 13308 C C . MET A 1 106 ? 26.609 35.791 8.484 1.00 3.23 122 MET A C 5
ATOM 13309 O O . MET A 1 106 ? 27.174 36.307 9.447 1.00 51.04 122 MET A O 5
ATOM 13323 N N . GLY A 1 107 ? 26.021 36.500 7.525 1.00 2.03 123 GLY A N 5
ATOM 13324 C CA . GLY A 1 107 ? 26.020 37.951 7.570 1.00 31.01 123 GLY A CA 5
ATOM 13325 C C . GLY A 1 107 ? 27.403 38.525 7.802 1.00 70.13 123 GLY A C 5
ATOM 13326 O O . GLY A 1 107 ? 27.512 39.641 8.308 1.00 32.34 123 GLY A O 5
ATOM 13330 N N . VAL B 1 1 ? 29.029 29.902 13.967 1.00 64.32 17 VAL B N 5
ATOM 13331 C CA . VAL B 1 1 ? 29.634 29.409 12.735 1.00 63.32 17 VAL B CA 5
ATOM 13332 C C . VAL B 1 1 ? 30.276 30.545 11.945 1.00 2.04 17 VAL B C 5
ATOM 13333 O O . VAL B 1 1 ? 31.021 30.311 10.995 1.00 22.45 17 VAL B O 5
ATOM 13346 N N . GLY B 1 2 ? 29.982 31.777 12.348 1.00 55.01 18 GLY B N 5
ATOM 13347 C CA . GLY B 1 2 ? 30.540 32.932 11.668 1.00 13.23 18 GLY B CA 5
ATOM 13348 C C . GLY B 1 2 ? 32.047 33.017 11.809 1.00 34.13 18 GLY B C 5
ATOM 13349 O O . GLY B 1 2 ? 32.777 32.941 10.821 1.00 34.44 18 GLY B O 5
ATOM 13353 N N . THR B 1 3 ? 32.515 33.178 13.043 1.00 4.44 19 THR B N 5
ATOM 13354 C CA . THR B 1 3 ? 33.945 33.277 13.311 1.00 32.33 19 THR B CA 5
ATOM 13355 C C . THR B 1 3 ? 34.689 32.059 12.774 1.00 53.24 19 THR B C 5
ATOM 13356 O O . THR B 1 3 ? 35.837 32.163 12.339 1.00 14.33 19 THR B O 5
ATOM 13367 N N . THR B 1 4 ? 34.030 30.906 12.806 1.00 2.43 20 THR B N 5
ATOM 13368 C CA . THR B 1 4 ? 34.631 29.668 12.324 1.00 74.25 20 THR B CA 5
ATOM 13369 C C . THR B 1 4 ? 34.834 29.709 10.813 1.00 33.45 20 THR B C 5
ATOM 13370 O O . THR B 1 4 ? 35.793 29.143 10.289 1.00 2.24 20 THR B O 5
ATOM 13381 N N . VAL B 1 5 ? 33.924 30.384 10.116 1.00 0.14 21 VAL B N 5
ATOM 13382 C CA . VAL B 1 5 ? 34.005 30.500 8.665 1.00 15.04 21 VAL B CA 5
ATOM 13383 C C . VAL B 1 5 ? 35.187 31.367 8.248 1.00 32.42 21 VAL B C 5
ATOM 13384 O O . VAL B 1 5 ? 35.815 31.124 7.218 1.00 63.03 21 VAL B O 5
ATOM 13397 N N . ALA B 1 6 ? 35.485 32.379 9.055 1.00 40.23 22 ALA B N 5
ATOM 13398 C CA . ALA B 1 6 ? 36.595 33.282 8.771 1.00 33.43 22 ALA B CA 5
ATOM 13399 C C . ALA B 1 6 ? 37.928 32.650 9.154 1.00 65.12 22 ALA B C 5
ATOM 13400 O O . ALA B 1 6 ? 38.992 33.192 8.854 1.00 30.21 22 ALA B O 5
ATOM 13407 N N . SER B 1 7 ? 37.864 31.499 9.817 1.00 60.23 23 SER B N 5
ATOM 13408 C CA . SER B 1 7 ? 39.068 30.795 10.244 1.00 22.24 23 SER B CA 5
ATOM 13409 C C . SER B 1 7 ? 39.506 29.781 9.193 1.00 60.51 23 SER B C 5
ATOM 13410 O O . SER B 1 7 ? 40.696 29.626 8.918 1.00 3.42 23 SER B O 5
ATOM 13418 N N . THR B 1 8 ? 38.533 29.090 8.605 1.00 42.32 24 THR B N 5
ATOM 13419 C CA . THR B 1 8 ? 38.817 28.089 7.584 1.00 21.44 24 THR B CA 5
ATOM 13420 C C . THR B 1 8 ? 39.119 28.744 6.241 1.00 21.54 24 THR B C 5
ATOM 13421 O O . THR B 1 8 ? 39.864 28.199 5.426 1.00 3.40 24 THR B O 5
ATOM 13432 N N . THR B 1 9 ? 38.535 29.917 6.014 1.00 2.22 25 THR B N 5
ATOM 13433 C CA . THR B 1 9 ? 38.742 30.645 4.769 1.00 15.23 25 THR B CA 5
ATOM 13434 C C . THR B 1 9 ? 40.142 31.246 4.710 1.00 73.20 25 THR B C 5
ATOM 13435 O O . THR B 1 9 ? 40.710 31.414 3.631 1.00 43.43 25 THR B O 5
ATOM 13446 N N . SER B 1 10 ? 40.693 31.567 5.877 1.00 63.43 26 SER B N 5
ATOM 13447 C CA . SER B 1 10 ? 42.027 32.151 5.956 1.00 35.31 26 SER B CA 5
ATOM 13448 C C . SER B 1 10 ? 43.089 31.145 5.524 1.00 32.32 26 SER B C 5
ATOM 13449 O O . SER B 1 10 ? 44.092 31.509 4.911 1.00 12.44 26 SER B O 5
ATOM 13457 N N . ARG B 1 11 ? 42.859 29.876 5.848 1.00 75.33 27 ARG B N 5
ATOM 13458 C CA . ARG B 1 11 ? 43.795 28.816 5.494 1.00 12.12 27 ARG B CA 5
ATOM 13459 C C . ARG B 1 11 ? 43.580 28.357 4.056 1.00 21.42 27 ARG B C 5
ATOM 13460 O O . ARG B 1 11 ? 44.485 27.809 3.425 1.00 20.24 27 ARG B O 5
ATOM 13481 N N . LEU B 1 12 ? 42.376 28.584 3.542 1.00 33.14 28 LEU B N 5
ATOM 13482 C CA . LEU B 1 12 ? 42.040 28.194 2.177 1.00 2.23 28 LEU B CA 5
ATOM 13483 C C . LEU B 1 12 ? 42.634 29.171 1.169 1.00 41.53 28 LEU B C 5
ATOM 13484 O O . LEU B 1 12 ? 42.791 28.847 -0.008 1.00 74.12 28 LEU B O 5
ATOM 13500 N N . SER B 1 13 ? 42.966 30.370 1.639 1.00 3.51 29 SER B N 5
ATOM 13501 C CA . SER B 1 13 ? 43.543 31.396 0.779 1.00 71.33 29 SER B CA 5
ATOM 13502 C C . SER B 1 13 ? 45.045 31.184 0.611 1.00 34.14 29 SER B C 5
ATOM 13503 O O . SER B 1 13 ? 45.740 32.018 0.031 1.00 4.33 29 SER B O 5
ATOM 13511 N N . THR B 1 14 ? 45.538 30.062 1.125 1.00 1.43 30 THR B N 5
ATOM 13512 C CA . THR B 1 14 ? 46.957 29.740 1.035 1.00 32.13 30 THR B CA 5
ATOM 13513 C C . THR B 1 14 ? 47.231 28.786 -0.121 1.00 62.52 30 THR B C 5
ATOM 13514 O O . THR B 1 14 ? 46.320 28.133 -0.630 1.00 14.11 30 THR B O 5
ATOM 13525 N N . ALA B 1 15 ? 48.492 28.708 -0.532 1.00 41.13 31 ALA B N 5
ATOM 13526 C CA . ALA B 1 15 ? 48.887 27.831 -1.627 1.00 32.32 31 ALA B CA 5
ATOM 13527 C C . ALA B 1 15 ? 48.474 26.389 -1.351 1.00 42.31 31 ALA B C 5
ATOM 13528 O O . ALA B 1 15 ? 48.172 25.633 -2.275 1.00 0.14 31 ALA B O 5
ATOM 13535 N N . GLU B 1 16 ? 48.466 26.014 -0.076 1.00 13.13 32 GLU B N 5
ATOM 13536 C CA . GLU B 1 16 ? 48.092 24.662 0.320 1.00 63.42 32 GLU B CA 5
ATOM 13537 C C . GLU B 1 16 ? 46.723 24.289 -0.241 1.00 31.22 32 GLU B C 5
ATOM 13538 O O . GLU B 1 16 ? 46.555 23.232 -0.849 1.00 53.21 32 GLU B O 5
ATOM 13550 N N . ALA B 1 17 ? 45.745 25.166 -0.032 1.00 2.43 33 ALA B N 5
ATOM 13551 C CA . ALA B 1 17 ? 44.391 24.931 -0.517 1.00 45.42 33 ALA B CA 5
ATOM 13552 C C . ALA B 1 17 ? 44.372 24.767 -2.033 1.00 1.22 33 ALA B C 5
ATOM 13553 O O . ALA B 1 17 ? 43.574 24.002 -2.573 1.00 74.53 33 ALA B O 5
ATOM 13560 N N . SER B 1 18 ? 45.255 25.490 -2.713 1.00 53.21 34 SER B N 5
ATOM 13561 C CA . SER B 1 18 ? 45.337 25.428 -4.167 1.00 73.31 34 SER B CA 5
ATOM 13562 C C . SER B 1 18 ? 45.706 24.023 -4.631 1.00 1.32 34 SER B C 5
ATOM 13563 O O . SER B 1 18 ? 45.156 23.514 -5.607 1.00 35.40 34 SER B O 5
ATOM 13571 N N . SER B 1 19 ? 46.644 23.400 -3.924 1.00 33.13 35 SER B N 5
ATOM 13572 C CA . SER B 1 19 ? 47.092 22.055 -4.263 1.00 63.42 35 SER B CA 5
ATOM 13573 C C . SER B 1 19 ? 45.967 21.043 -4.068 1.00 11.14 35 SER B C 5
ATOM 13574 O O . SER B 1 19 ? 45.591 20.328 -4.997 1.00 5.30 35 SER B O 5
ATOM 13582 N N . ARG B 1 20 ? 45.434 20.987 -2.851 1.00 12.30 36 ARG B N 5
ATOM 13583 C CA . ARG B 1 20 ? 44.353 20.063 -2.531 1.00 43.41 36 ARG B CA 5
ATOM 13584 C C . ARG B 1 20 ? 43.229 20.165 -3.558 1.00 11.44 36 ARG B C 5
ATOM 13585 O O . ARG B 1 20 ? 42.803 19.160 -4.128 1.00 53.52 36 ARG B O 5
ATOM 13606 N N . ILE B 1 21 ? 42.753 21.384 -3.786 1.00 72.34 37 ILE B N 5
ATOM 13607 C CA . ILE B 1 21 ? 41.679 21.617 -4.744 1.00 63.55 37 ILE B CA 5
ATOM 13608 C C . ILE B 1 21 ? 42.037 21.060 -6.118 1.00 14.02 37 ILE B C 5
ATOM 13609 O O . ILE B 1 21 ? 41.192 20.488 -6.807 1.00 2.52 37 ILE B O 5
ATOM 13625 N N . SER B 1 22 ? 43.295 21.231 -6.510 1.00 0.41 38 SER B N 5
ATOM 13626 C CA . SER B 1 22 ? 43.767 20.748 -7.803 1.00 34.40 38 SER B CA 5
ATOM 13627 C C . SER B 1 22 ? 43.646 19.230 -7.892 1.00 51.32 38 SER B C 5
ATOM 13628 O O . SER B 1 22 ? 43.262 18.685 -8.927 1.00 64.10 38 SER B O 5
ATOM 13636 N N . THR B 1 23 ? 43.976 18.551 -6.797 1.00 64.12 39 THR B N 5
ATOM 13637 C CA . THR B 1 23 ? 43.907 17.096 -6.751 1.00 40.45 39 THR B CA 5
ATOM 13638 C C . THR B 1 23 ? 42.463 16.617 -6.669 1.00 1.12 39 THR B C 5
ATOM 13639 O O . THR B 1 23 ? 42.123 15.551 -7.183 1.00 31.11 39 THR B O 5
ATOM 13650 N N . ALA B 1 24 ? 41.617 17.410 -6.021 1.00 1.23 40 ALA B N 5
ATOM 13651 C CA . ALA B 1 24 ? 40.208 17.067 -5.874 1.00 25.32 40 ALA B CA 5
ATOM 13652 C C . ALA B 1 24 ? 39.473 17.187 -7.205 1.00 0.33 40 ALA B C 5
ATOM 13653 O O . ALA B 1 24 ? 38.605 16.372 -7.522 1.00 14.51 40 ALA B O 5
ATOM 13660 N N . ALA B 1 25 ? 39.825 18.207 -7.980 1.00 34.30 41 ALA B N 5
ATOM 13661 C CA . ALA B 1 25 ? 39.199 18.433 -9.277 1.00 23.13 41 ALA B CA 5
ATOM 13662 C C . ALA B 1 25 ? 39.823 17.547 -10.349 1.00 45.43 41 ALA B C 5
ATOM 13663 O O . ALA B 1 25 ? 39.134 17.059 -11.245 1.00 45.11 41 ALA B O 5
ATOM 13670 N N . SER B 1 26 ? 41.134 17.343 -10.253 1.00 70.31 42 SER B N 5
ATOM 13671 C CA . SER B 1 26 ? 41.852 16.519 -11.218 1.00 4.33 42 SER B CA 5
ATOM 13672 C C . SER B 1 26 ? 41.376 15.071 -11.157 1.00 31.35 42 SER B C 5
ATOM 13673 O O . SER B 1 26 ? 41.308 14.383 -12.176 1.00 74.51 42 SER B O 5
ATOM 13681 N N . THR B 1 27 ? 41.047 14.612 -9.953 1.00 53.13 43 THR B N 5
ATOM 13682 C CA . THR B 1 27 ? 40.578 13.247 -9.757 1.00 24.31 43 THR B CA 5
ATOM 13683 C C . THR B 1 27 ? 39.068 13.152 -9.946 1.00 22.23 43 THR B C 5
ATOM 13684 O O . THR B 1 27 ? 38.548 12.115 -10.361 1.00 62.21 43 THR B O 5
ATOM 13695 N N . LEU B 1 28 ? 38.369 14.238 -9.641 1.00 73.52 44 LEU B N 5
ATOM 13696 C CA . LEU B 1 28 ? 36.917 14.278 -9.778 1.00 72.34 44 LEU B CA 5
ATOM 13697 C C . LEU B 1 28 ? 36.503 14.116 -11.237 1.00 74.24 44 LEU B C 5
ATOM 13698 O O . LEU B 1 28 ? 35.477 13.507 -11.540 1.00 21.04 44 LEU B O 5
ATOM 13714 N N . VAL B 1 29 ? 37.310 14.665 -12.141 1.00 2.31 45 VAL B N 5
ATOM 13715 C CA . VAL B 1 29 ? 37.031 14.579 -13.569 1.00 73.20 45 VAL B CA 5
ATOM 13716 C C . VAL B 1 29 ? 38.147 13.847 -14.304 1.00 50.24 45 VAL B C 5
ATOM 13717 O O . VAL B 1 29 ? 38.312 14.000 -15.514 1.00 73.33 45 VAL B O 5
ATOM 13730 N N . SER B 1 30 ? 38.912 13.050 -13.566 1.00 33.25 46 SER B N 5
ATOM 13731 C CA . SER B 1 30 ? 40.016 12.296 -14.147 1.00 24.34 46 SER B CA 5
ATOM 13732 C C . SER B 1 30 ? 39.540 11.467 -15.336 1.00 63.03 46 SER B C 5
ATOM 13733 O O . SER B 1 30 ? 39.915 11.729 -16.479 1.00 31.44 46 SER B O 5
ATOM 13741 N N . GLY B 1 31 ? 38.713 10.464 -15.059 1.00 22.13 47 GLY B N 5
ATOM 13742 C CA . GLY B 1 31 ? 38.199 9.611 -16.115 1.00 52.12 47 GLY B CA 5
ATOM 13743 C C . GLY B 1 31 ? 37.553 10.402 -17.236 1.00 10.43 47 GLY B C 5
ATOM 13744 O O . GLY B 1 31 ? 37.493 9.941 -18.375 1.00 14.32 47 GLY B O 5
ATOM 13748 N N . GLY B 1 32 ? 37.066 11.596 -16.911 1.00 45.54 48 GLY B N 5
ATOM 13749 C CA . GLY B 1 32 ? 36.427 12.432 -17.910 1.00 30.32 48 GLY B CA 5
ATOM 13750 C C . GLY B 1 32 ? 35.145 13.063 -17.403 1.00 15.13 48 GLY B C 5
ATOM 13751 O O . GLY B 1 32 ? 34.582 13.946 -18.049 1.00 34.35 48 GLY B O 5
ATOM 13755 N N . TYR B 1 33 ? 34.683 12.608 -16.244 1.00 34.35 49 TYR B N 5
ATOM 13756 C CA . TYR B 1 33 ? 33.456 13.131 -15.652 1.00 63.20 49 TYR B CA 5
ATOM 13757 C C . TYR B 1 33 ? 33.433 12.890 -14.146 1.00 24.54 49 TYR B C 5
ATOM 13758 O O . TYR B 1 33 ? 34.393 12.377 -13.572 1.00 1.21 49 TYR B O 5
ATOM 13776 N N . LEU B 1 34 ? 32.327 13.263 -13.512 1.00 12.25 50 LEU B N 5
ATOM 13777 C CA . LEU B 1 34 ? 32.175 13.088 -12.071 1.00 34.41 50 LEU B CA 5
ATOM 13778 C C . LEU B 1 34 ? 32.148 11.608 -11.703 1.00 52.20 50 LEU B C 5
ATOM 13779 O O . LEU B 1 34 ? 31.301 10.855 -12.181 1.00 23.33 50 LEU B O 5
ATOM 13795 N N . ASN B 1 35 ? 33.079 11.200 -10.847 1.00 30.33 51 ASN B N 5
ATOM 13796 C CA . ASN B 1 35 ? 33.160 9.810 -10.412 1.00 44.22 51 ASN B CA 5
ATOM 13797 C C . ASN B 1 35 ? 32.753 9.673 -8.948 1.00 65.13 51 ASN B C 5
ATOM 13798 O O . ASN B 1 35 ? 33.481 10.090 -8.047 1.00 50.31 51 ASN B O 5
ATOM 13809 N N . THR B 1 36 ? 31.583 9.084 -8.718 1.00 12.33 52 THR B N 5
ATOM 13810 C CA . THR B 1 36 ? 31.078 8.892 -7.365 1.00 11.42 52 THR B CA 5
ATOM 13811 C C . THR B 1 36 ? 31.977 7.952 -6.570 1.00 22.41 52 THR B C 5
ATOM 13812 O O . THR B 1 36 ? 31.957 7.950 -5.340 1.00 30.04 52 THR B O 5
ATOM 13823 N N . ALA B 1 37 ? 32.765 7.153 -7.282 1.00 70.31 53 ALA B N 5
ATOM 13824 C CA . ALA B 1 37 ? 33.673 6.209 -6.643 1.00 41.31 53 ALA B CA 5
ATOM 13825 C C . ALA B 1 37 ? 34.855 6.931 -6.003 1.00 31.54 53 ALA B C 5
ATOM 13826 O O . ALA B 1 37 ? 35.631 6.333 -5.259 1.00 4.01 53 ALA B O 5
ATOM 13833 N N . ALA B 1 38 ? 34.984 8.221 -6.298 1.00 52.31 54 ALA B N 5
ATOM 13834 C CA . ALA B 1 38 ? 36.069 9.025 -5.749 1.00 62.15 54 ALA B CA 5
ATOM 13835 C C . ALA B 1 38 ? 35.531 10.146 -4.868 1.00 2.44 54 ALA B C 5
ATOM 13836 O O . ALA B 1 38 ? 36.255 10.702 -4.041 1.00 52.22 54 ALA B O 5
ATOM 13843 N N . LEU B 1 39 ? 34.257 10.475 -5.049 1.00 12.14 55 LEU B N 5
ATOM 13844 C CA . LEU B 1 39 ? 33.621 11.531 -4.270 1.00 51.12 55 LEU B CA 5
ATOM 13845 C C . LEU B 1 39 ? 33.962 11.396 -2.789 1.00 11.11 55 LEU B C 5
ATOM 13846 O O . LEU B 1 39 ? 34.461 12.326 -2.154 1.00 33.10 55 LEU B O 5
ATOM 13862 N N . PRO B 1 40 ? 33.689 10.211 -2.225 1.00 31.21 56 PRO B N 5
ATOM 13863 C CA . PRO B 1 40 ? 33.960 9.925 -0.813 1.00 20.10 56 PRO B CA 5
ATOM 13864 C C . PRO B 1 40 ? 35.453 9.831 -0.517 1.00 54.24 56 PRO B C 5
ATOM 13865 O O . PRO B 1 40 ? 35.878 9.967 0.630 1.00 51.25 56 PRO B O 5
ATOM 13876 N N . SER B 1 41 ? 36.245 9.600 -1.560 1.00 32.22 57 SER B N 5
ATOM 13877 C CA . SER B 1 41 ? 37.691 9.485 -1.411 1.00 53.11 57 SER B CA 5
ATOM 13878 C C . SER B 1 41 ? 38.335 10.863 -1.287 1.00 62.43 57 SER B C 5
ATOM 13879 O O . SER B 1 41 ? 39.186 11.088 -0.427 1.00 22.02 57 SER B O 5
ATOM 13887 N N . VAL B 1 42 ? 37.922 11.782 -2.154 1.00 75.14 58 VAL B N 5
ATOM 13888 C CA . VAL B 1 42 ? 38.457 13.139 -2.143 1.00 0.13 58 VAL B CA 5
ATOM 13889 C C . VAL B 1 42 ? 38.066 13.872 -0.865 1.00 73.13 58 VAL B C 5
ATOM 13890 O O . VAL B 1 42 ? 38.879 14.581 -0.270 1.00 5.33 58 VAL B O 5
ATOM 13903 N N . ILE B 1 43 ? 36.816 13.699 -0.448 1.00 40.51 59 ILE B N 5
ATOM 13904 C CA . ILE B 1 43 ? 36.318 14.344 0.760 1.00 13.20 59 ILE B CA 5
ATOM 13905 C C . ILE B 1 43 ? 37.053 13.838 1.996 1.00 12.11 59 ILE B C 5
ATOM 13906 O O . ILE B 1 43 ? 37.381 14.611 2.896 1.00 52.22 59 ILE B O 5
ATOM 13922 N N . ALA B 1 44 ? 37.311 12.535 2.033 1.00 52.01 60 ALA B N 5
ATOM 13923 C CA . ALA B 1 44 ? 38.011 11.926 3.158 1.00 72.25 60 ALA B CA 5
ATOM 13924 C C . ALA B 1 44 ? 39.463 12.389 3.215 1.00 3.34 60 ALA B C 5
ATOM 13925 O O . ALA B 1 44 ? 40.062 12.453 4.289 1.00 13.52 60 ALA B O 5
ATOM 13932 N N . ASP B 1 45 ? 40.023 12.710 2.055 1.00 63.14 61 ASP B N 5
ATOM 13933 C CA . ASP B 1 45 ? 41.406 13.167 1.973 1.00 62.23 61 ASP B CA 5
ATOM 13934 C C . ASP B 1 45 ? 41.557 14.553 2.593 1.00 2.31 61 ASP B C 5
ATOM 13935 O O . ASP B 1 45 ? 42.338 14.745 3.526 1.00 54.11 61 ASP B O 5
ATOM 13944 N N . LEU B 1 46 ? 40.805 15.515 2.069 1.00 4.31 62 LEU B N 5
ATOM 13945 C CA . LEU B 1 46 ? 40.856 16.884 2.571 1.00 71.44 62 LEU B CA 5
ATOM 13946 C C . LEU B 1 46 ? 40.737 16.912 4.091 1.00 2.21 62 LEU B C 5
ATOM 13947 O O . LEU B 1 46 ? 41.557 17.523 4.778 1.00 62.55 62 LEU B O 5
ATOM 13963 N N . PHE B 1 47 ? 39.713 16.245 4.612 1.00 44.13 63 PHE B N 5
ATOM 13964 C CA . PHE B 1 47 ? 39.488 16.191 6.051 1.00 33.14 63 PHE B CA 5
ATOM 13965 C C . PHE B 1 47 ? 40.700 15.609 6.771 1.00 63.42 63 PHE B C 5
ATOM 13966 O O . PHE B 1 47 ? 40.941 15.900 7.941 1.00 12.40 63 PHE B O 5
ATOM 13983 N N . ALA B 1 48 ? 41.461 14.781 6.061 1.00 32.30 64 ALA B N 5
ATOM 13984 C CA . ALA B 1 48 ? 42.649 14.157 6.630 1.00 71.23 64 ALA B CA 5
ATOM 13985 C C . ALA B 1 48 ? 43.826 15.126 6.641 1.00 74.32 64 ALA B C 5
ATOM 13986 O O . ALA B 1 48 ? 44.535 15.245 7.639 1.00 22.23 64 ALA B O 5
ATOM 13993 N N . GLN B 1 49 ? 44.027 15.818 5.523 1.00 3.22 65 GLN B N 5
ATOM 13994 C CA . GLN B 1 49 ? 45.120 16.776 5.405 1.00 0.12 65 GLN B CA 5
ATOM 13995 C C . GLN B 1 49 ? 44.928 17.942 6.367 1.00 14.55 65 GLN B C 5
ATOM 13996 O O . GLN B 1 49 ? 45.846 18.315 7.099 1.00 13.33 65 GLN B O 5
ATOM 14010 N N . VAL B 1 50 ? 43.729 18.516 6.363 1.00 22.11 66 VAL B N 5
ATOM 14011 C CA . VAL B 1 50 ? 43.416 19.641 7.237 1.00 22.42 66 VAL B CA 5
ATOM 14012 C C . VAL B 1 50 ? 43.367 19.204 8.697 1.00 14.44 66 VAL B C 5
ATOM 14013 O O . VAL B 1 50 ? 43.806 19.932 9.588 1.00 62.20 66 VAL B O 5
ATOM 14026 N N . GLY B 1 51 ? 42.830 18.012 8.935 1.00 12.34 67 GLY B N 5
ATOM 14027 C CA . GLY B 1 51 ? 42.734 17.499 10.290 1.00 51.33 67 GLY B CA 5
ATOM 14028 C C . GLY B 1 51 ? 44.079 17.071 10.845 1.00 42.14 67 GLY B C 5
ATOM 14029 O O . GLY B 1 51 ? 44.246 16.946 12.057 1.00 25.13 67 GLY B O 5
ATOM 14033 N N . ALA B 1 52 ? 45.039 16.846 9.955 1.00 64.25 68 ALA B N 5
ATOM 14034 C CA . ALA B 1 52 ? 46.376 16.429 10.361 1.00 32.01 68 ALA B CA 5
ATOM 14035 C C . ALA B 1 52 ? 47.215 17.626 10.795 1.00 73.12 68 ALA B C 5
ATOM 14036 O O . ALA B 1 52 ? 48.143 17.490 11.592 1.00 24.20 68 ALA B O 5
ATOM 14043 N N . SER B 1 53 ? 46.883 18.799 10.264 1.00 13.51 69 SER B N 5
ATOM 14044 C CA . SER B 1 53 ? 47.609 20.020 10.594 1.00 43.32 69 SER B CA 5
ATOM 14045 C C . SER B 1 53 ? 46.965 20.733 11.778 1.00 53.11 69 SER B C 5
ATOM 14046 O O . SER B 1 53 ? 47.649 21.366 12.583 1.00 73.21 69 SER B O 5
ATOM 14054 N N . SER B 1 54 ? 45.644 20.625 11.878 1.00 14.53 70 SER B N 5
ATOM 14055 C CA . SER B 1 54 ? 44.905 21.263 12.962 1.00 2.34 70 SER B CA 5
ATOM 14056 C C . SER B 1 54 ? 44.126 20.229 13.770 1.00 74.05 70 SER B C 5
ATOM 14057 O O . SER B 1 54 ? 42.897 20.161 13.718 1.00 5.30 70 SER B O 5
ATOM 14065 N N . PRO B 1 55 ? 44.855 19.404 14.534 1.00 44.13 71 PRO B N 5
ATOM 14066 C CA . PRO B 1 55 ? 44.255 18.358 15.368 1.00 73.53 71 PRO B CA 5
ATOM 14067 C C . PRO B 1 55 ? 43.485 18.933 16.552 1.00 23.31 71 PRO B C 5
ATOM 14068 O O . PRO B 1 55 ? 42.585 18.289 17.090 1.00 13.53 71 PRO B O 5
ATOM 14079 N N . GLY B 1 56 ? 43.843 20.148 16.953 1.00 51.05 72 GLY B N 5
ATOM 14080 C CA . GLY B 1 56 ? 43.175 20.788 18.070 1.00 53.45 72 GLY B CA 5
ATOM 14081 C C . GLY B 1 56 ? 41.905 21.503 17.654 1.00 74.42 72 GLY B C 5
ATOM 14082 O O . GLY B 1 56 ? 41.194 22.060 18.491 1.00 41.44 72 GLY B O 5
ATOM 14086 N N . VAL B 1 5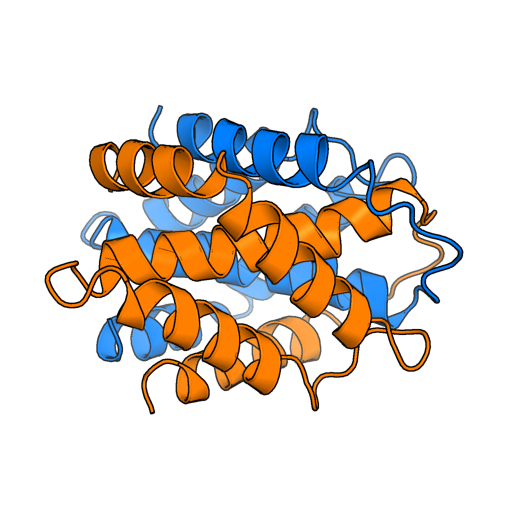7 ? 41.618 21.490 16.356 1.00 40.32 73 VAL B N 5
ATOM 14087 C CA . VAL B 1 57 ? 40.425 22.142 15.830 1.00 70.30 73 VAL B CA 5
ATOM 14088 C C . VAL B 1 57 ? 39.168 21.355 16.184 1.00 53.01 73 VAL B C 5
ATOM 14089 O O . VAL B 1 57 ? 39.246 20.241 16.703 1.00 35.30 73 VAL B O 5
ATOM 14102 N N . SER B 1 58 ? 38.010 21.941 15.898 1.00 13.22 74 SER B N 5
ATOM 14103 C CA . SER B 1 58 ? 36.734 21.297 16.190 1.00 62.14 74 SER B CA 5
ATOM 14104 C C . SER B 1 58 ? 36.186 20.594 14.951 1.00 40.31 74 SER B C 5
ATOM 14105 O O . SER B 1 58 ? 36.437 21.015 13.822 1.00 52.22 74 SER B O 5
ATOM 14113 N N . ASP B 1 59 ? 35.436 19.520 15.173 1.00 70.52 75 ASP B N 5
ATOM 14114 C CA . ASP B 1 59 ? 34.850 18.758 14.076 1.00 65.04 75 ASP B CA 5
ATOM 14115 C C . ASP B 1 59 ? 34.088 19.673 13.124 1.00 34.31 75 ASP B C 5
ATOM 14116 O O . ASP B 1 59 ? 33.962 19.383 11.935 1.00 31.41 75 ASP B O 5
ATOM 14125 N N . SER B 1 60 ? 33.577 20.779 13.657 1.00 50.44 76 SER B N 5
ATOM 14126 C CA . SER B 1 60 ? 32.822 21.736 12.856 1.00 21.23 76 SER B CA 5
ATOM 14127 C C . SER B 1 60 ? 33.747 22.518 11.929 1.00 32.10 76 SER B C 5
ATOM 14128 O O . SER B 1 60 ? 33.610 22.462 10.707 1.00 1.13 76 SER B O 5
ATOM 14136 N N . GLU B 1 61 ? 34.688 23.248 12.519 1.00 52.22 77 GLU B N 5
ATOM 14137 C CA . GLU B 1 61 ? 35.635 24.043 11.746 1.00 35.13 77 GLU B CA 5
ATOM 14138 C C . GLU B 1 61 ? 36.282 23.203 10.648 1.00 32.43 77 GLU B C 5
ATOM 14139 O O . GLU B 1 61 ? 36.326 23.608 9.487 1.00 55.54 77 GLU B O 5
ATOM 14151 N N . VAL B 1 62 ? 36.782 22.031 11.026 1.00 72.32 78 VAL B N 5
ATOM 14152 C CA . VAL B 1 62 ? 37.426 21.133 10.075 1.00 75.24 78 VAL B CA 5
ATOM 14153 C C . VAL B 1 62 ? 36.480 20.771 8.934 1.00 40.10 78 VAL B C 5
ATOM 14154 O O . VAL B 1 62 ? 36.903 20.622 7.787 1.00 74.42 78 VAL B O 5
ATOM 14167 N N . LEU B 1 63 ? 35.200 20.629 9.258 1.00 73.50 79 LEU B N 5
ATOM 14168 C CA . LEU B 1 63 ? 34.193 20.285 8.261 1.00 63.45 79 LEU B CA 5
ATOM 14169 C C . LEU B 1 63 ? 33.994 21.427 7.269 1.00 33.20 79 LEU B C 5
ATOM 14170 O O . LEU B 1 63 ? 33.896 21.204 6.061 1.00 11.41 79 LEU B O 5
ATOM 14186 N N . ILE B 1 64 ? 33.937 22.649 7.787 1.00 14.01 80 ILE B N 5
ATOM 14187 C CA . ILE B 1 64 ? 33.753 23.826 6.947 1.00 42.13 80 ILE B CA 5
ATOM 14188 C C . ILE B 1 64 ? 34.895 23.971 5.945 1.00 3.45 80 ILE B C 5
ATOM 14189 O O . ILE B 1 64 ? 34.723 24.552 4.875 1.00 45.25 80 ILE B O 5
ATOM 14205 N N . GLN B 1 65 ? 36.058 23.435 6.301 1.00 15.03 81 GLN B N 5
ATOM 14206 C CA . GLN B 1 65 ? 37.227 23.503 5.433 1.00 11.13 81 GLN B CA 5
ATOM 14207 C C . GLN B 1 65 ? 37.145 22.457 4.327 1.00 74.54 81 GLN B C 5
ATOM 14208 O O . GLN B 1 65 ? 37.552 22.705 3.191 1.00 55.54 81 GLN B O 5
ATOM 14222 N N . VAL B 1 66 ? 36.614 21.287 4.664 1.00 65.10 82 VAL B N 5
ATOM 14223 C CA . VAL B 1 66 ? 36.478 20.202 3.697 1.00 15.24 82 VAL B CA 5
ATOM 14224 C C . VAL B 1 66 ? 35.514 20.582 2.578 1.00 1.44 82 VAL B C 5
ATOM 14225 O O . VAL B 1 66 ? 35.718 20.217 1.420 1.00 34.52 82 VAL B O 5
ATOM 14238 N N . LEU B 1 67 ? 34.465 21.316 2.933 1.00 44.20 83 LEU B N 5
ATOM 14239 C CA . LEU B 1 67 ? 33.469 21.746 1.958 1.00 61.03 83 LEU B CA 5
ATOM 14240 C C . LEU B 1 67 ? 33.962 22.957 1.172 1.00 11.43 83 LEU B C 5
ATOM 14241 O O . LEU B 1 67 ? 33.529 23.198 0.046 1.00 55.11 83 LEU B O 5
ATOM 14257 N N . LEU B 1 68 ? 34.873 23.714 1.774 1.00 41.44 84 LEU B N 5
ATOM 14258 C CA . LEU B 1 68 ? 35.428 24.900 1.131 1.00 44.31 84 LEU B CA 5
ATOM 14259 C C . LEU B 1 68 ? 36.323 24.513 -0.043 1.00 71.21 84 LEU B C 5
ATOM 14260 O O . LEU B 1 68 ? 36.292 25.152 -1.095 1.00 74.12 84 LEU B O 5
ATOM 14276 N N . GLU B 1 69 ? 37.116 23.462 0.143 1.00 35.31 85 GLU B N 5
ATOM 14277 C CA . GLU B 1 69 ? 38.017 22.991 -0.902 1.00 21.52 85 GLU B CA 5
ATOM 14278 C C . GLU B 1 69 ? 37.247 22.244 -1.987 1.00 73.40 85 GLU B C 5
ATOM 14279 O O . GLU B 1 69 ? 37.525 22.398 -3.178 1.00 1.50 85 GLU B O 5
ATOM 14291 N N . ILE B 1 70 ? 36.278 21.437 -1.569 1.00 45.44 86 ILE B N 5
ATOM 14292 C CA . ILE B 1 70 ? 35.469 20.667 -2.505 1.00 34.51 86 ILE B CA 5
ATOM 14293 C C . ILE B 1 70 ? 34.756 21.581 -3.496 1.00 64.32 86 ILE B C 5
ATOM 14294 O O . ILE B 1 70 ? 34.821 21.370 -4.707 1.00 71.15 86 ILE B O 5
ATOM 14310 N N . VAL B 1 71 ? 34.079 22.598 -2.975 1.00 15.42 87 VAL B N 5
ATOM 14311 C CA . VAL B 1 71 ? 33.357 23.547 -3.814 1.00 41.11 87 VAL B CA 5
ATOM 14312 C C . VAL B 1 71 ? 34.307 24.292 -4.744 1.00 51.40 87 VAL B C 5
ATOM 14313 O O . VAL B 1 71 ? 34.015 24.485 -5.923 1.00 62.41 87 VAL B O 5
ATOM 14326 N N . SER B 1 72 ? 35.449 24.710 -4.204 1.00 32.12 88 SER B N 5
ATOM 14327 C CA . SER B 1 72 ? 36.442 25.437 -4.985 1.00 10.42 88 SER B CA 5
ATOM 14328 C C . SER B 1 72 ? 36.873 24.628 -6.204 1.00 54.41 88 SER B C 5
ATOM 14329 O O . SER B 1 72 ? 37.153 25.186 -7.265 1.00 34.22 88 SER B O 5
ATOM 14337 N N . SER B 1 73 ? 36.925 23.311 -6.044 1.00 64.11 89 SER B N 5
ATOM 14338 C CA . SER B 1 73 ? 37.326 22.424 -7.130 1.00 3.24 89 SER B CA 5
ATOM 14339 C C . SER B 1 73 ? 36.217 22.305 -8.171 1.00 62.35 89 SER B C 5
ATOM 14340 O O . SER B 1 73 ? 36.376 22.734 -9.316 1.00 25.22 89 SER B O 5
ATOM 14348 N N . LEU B 1 74 ? 35.095 21.721 -7.767 1.00 21.51 90 LEU B N 5
ATOM 14349 C CA . LEU B 1 74 ? 33.958 21.544 -8.665 1.00 53.42 90 LEU B CA 5
ATOM 14350 C C . LEU B 1 74 ? 33.593 22.860 -9.347 1.00 45.21 90 LEU B C 5
ATOM 14351 O O . LEU B 1 74 ? 33.303 22.890 -10.543 1.00 11.22 90 LEU B O 5
ATOM 14367 N N . ILE B 1 75 ? 33.613 23.943 -8.579 1.00 54.34 91 ILE B N 5
ATOM 14368 C CA . ILE B 1 75 ? 33.289 25.261 -9.110 1.00 14.21 91 ILE B CA 5
ATOM 14369 C C . ILE B 1 75 ? 34.238 25.649 -10.238 1.00 2.41 91 ILE B C 5
ATOM 14370 O O . ILE B 1 75 ? 33.810 26.129 -11.288 1.00 3.32 91 ILE B O 5
ATOM 14386 N N . HIS B 1 76 ? 35.532 25.436 -10.014 1.00 21.01 92 HIS B N 5
ATOM 14387 C CA . HIS B 1 76 ? 36.544 25.761 -11.013 1.00 73.11 92 HIS B CA 5
ATOM 14388 C C . HIS B 1 76 ? 36.300 24.986 -12.305 1.00 41.31 92 HIS B C 5
ATOM 14389 O O . HIS B 1 76 ? 36.759 25.386 -13.375 1.00 70.33 92 HIS B O 5
ATOM 14403 N N . ILE B 1 77 ? 35.578 23.877 -12.196 1.00 63.00 93 ILE B N 5
ATOM 14404 C CA . ILE B 1 77 ? 35.274 23.047 -13.356 1.00 22.13 93 ILE B CA 5
ATOM 14405 C C . ILE B 1 77 ? 34.141 23.647 -14.179 1.00 60.04 93 ILE B C 5
ATOM 14406 O O . ILE B 1 77 ? 34.262 23.815 -15.394 1.00 5.32 93 ILE B O 5
ATOM 14422 N N . LEU B 1 78 ? 33.039 23.971 -13.513 1.00 11.24 94 LEU B N 5
ATOM 14423 C CA . LEU B 1 78 ? 31.883 24.556 -14.182 1.00 30.23 94 LEU B CA 5
ATOM 14424 C C . LEU B 1 78 ? 32.276 25.813 -14.951 1.00 12.51 94 LEU B C 5
ATOM 14425 O O . LEU B 1 78 ? 31.730 26.098 -16.016 1.00 72.15 94 LEU B O 5
ATOM 14441 N N . SER B 1 79 ? 33.230 26.561 -14.404 1.00 33.42 95 SER B N 5
ATOM 14442 C CA . SER B 1 79 ? 33.697 27.788 -15.037 1.00 31.21 95 SER B CA 5
ATOM 14443 C C . SER B 1 79 ? 34.007 27.554 -16.512 1.00 42.43 95 SER B C 5
ATOM 14444 O O . SER B 1 79 ? 33.927 28.472 -17.329 1.00 33.02 95 SER B O 5
ATOM 14452 N N . SER B 1 80 ? 34.366 26.318 -16.846 1.00 34.41 96 SER B N 5
ATOM 14453 C CA . SER B 1 80 ? 34.693 25.963 -18.222 1.00 41.31 96 SER B CA 5
ATOM 14454 C C . SER B 1 80 ? 33.548 25.193 -18.872 1.00 32.42 96 SER B C 5
ATOM 14455 O O . SER B 1 80 ? 33.371 25.232 -20.090 1.00 0.41 96 SER B O 5
ATOM 14463 N N . SER B 1 81 ? 32.771 24.494 -18.051 1.00 4.35 97 SER B N 5
ATOM 14464 C CA . SER B 1 81 ? 31.644 23.712 -18.545 1.00 32.15 97 SER B CA 5
ATOM 14465 C C . SER B 1 81 ? 30.667 24.595 -19.315 1.00 25.40 97 SER B C 5
ATOM 14466 O O . SER B 1 81 ? 30.905 25.787 -19.503 1.00 51.21 97 SER B O 5
ATOM 14474 N N . SER B 1 82 ? 29.565 23.999 -19.760 1.00 25.34 98 SER B N 5
ATOM 14475 C CA . SER B 1 82 ? 28.552 24.727 -20.514 1.00 52.32 98 SER B CA 5
ATOM 14476 C C . SER B 1 82 ? 27.153 24.228 -20.168 1.00 14.44 98 SER B C 5
ATOM 14477 O O . SER B 1 82 ? 26.167 24.625 -20.790 1.00 41.23 98 SER B O 5
ATOM 14485 N N . VAL B 1 83 ? 27.073 23.356 -19.168 1.00 64.41 99 VAL B N 5
ATOM 14486 C CA . VAL B 1 83 ? 25.795 22.802 -18.736 1.00 51.42 99 VAL B CA 5
ATOM 14487 C C . VAL B 1 83 ? 24.976 22.316 -19.927 1.00 54.14 99 VAL B C 5
ATOM 14488 O O . VAL B 1 83 ? 24.222 23.080 -20.529 1.00 4.15 99 VAL B O 5
ATOM 14501 N N . GLY B 1 84 ? 25.130 21.038 -20.262 1.00 50.22 100 GLY B N 5
ATOM 14502 C CA . GLY B 1 84 ? 24.398 20.471 -21.380 1.00 53.43 100 GLY B CA 5
ATOM 14503 C C . GLY B 1 84 ? 22.903 20.429 -21.132 1.00 20.31 100 GLY B C 5
ATOM 14504 O O . GLY B 1 84 ? 22.327 21.386 -20.616 1.00 15.23 100 GLY B O 5
ATOM 14508 N N . GLN B 1 85 ? 22.275 19.319 -21.503 1.00 43.20 101 GLN B N 5
ATOM 14509 C CA . GLN B 1 85 ? 20.838 19.157 -21.320 1.00 75.20 101 GLN B CA 5
ATOM 14510 C C . GLN B 1 85 ? 20.533 18.404 -20.029 1.00 44.42 101 GLN B C 5
ATOM 14511 O O . GLN B 1 85 ? 19.602 17.601 -19.971 1.00 13.30 101 GLN B O 5
ATOM 14525 N N . VAL B 1 86 ? 21.327 18.668 -18.996 1.00 5.45 102 VAL B N 5
ATOM 14526 C CA . VAL B 1 86 ? 21.143 18.016 -17.704 1.00 64.50 102 VAL B CA 5
ATOM 14527 C C . VAL B 1 86 ? 19.669 17.963 -17.320 1.00 63.52 102 VAL B C 5
ATOM 14528 O O . VAL B 1 86 ? 18.978 18.982 -17.329 1.00 73.44 102 VAL B O 5
ATOM 14541 N N . ASP B 1 87 ? 19.193 16.770 -16.982 1.00 32.21 103 ASP B N 5
ATOM 14542 C CA . ASP B 1 87 ? 17.800 16.584 -16.593 1.00 2.31 103 ASP B CA 5
ATOM 14543 C C . ASP B 1 87 ? 17.641 16.689 -15.079 1.00 33.54 103 ASP B C 5
ATOM 14544 O O . ASP B 1 87 ? 18.512 16.262 -14.322 1.00 12.32 103 ASP B O 5
ATOM 14553 N N . PHE B 1 88 ? 16.522 17.260 -14.645 1.00 31.21 104 PHE B N 5
ATOM 14554 C CA . PHE B 1 88 ? 16.249 17.422 -13.222 1.00 14.11 104 PHE B CA 5
ATOM 14555 C C . PHE B 1 88 ? 16.028 16.070 -12.553 1.00 2.01 104 PHE B C 5
ATOM 14556 O O . PHE B 1 88 ? 15.991 15.971 -11.326 1.00 3.11 104 PHE B O 5
ATOM 14573 N N . SER B 1 89 ? 15.881 15.030 -13.368 1.00 32.45 105 SER B N 5
ATOM 14574 C CA . SER B 1 89 ? 15.659 13.683 -12.855 1.00 11.23 105 SER B CA 5
ATOM 14575 C C . SER B 1 89 ? 16.976 13.038 -12.434 1.00 32.22 105 SER B C 5
ATOM 14576 O O . SER B 1 89 ? 17.106 11.814 -12.428 1.00 44.42 105 SER B O 5
ATOM 14584 N N . SER B 1 90 ? 17.950 13.872 -12.081 1.00 20.34 106 SER B N 5
ATOM 14585 C CA . SER B 1 90 ? 19.258 13.385 -11.662 1.00 2.23 106 SER B CA 5
ATOM 14586 C C . SER B 1 90 ? 19.588 13.861 -10.251 1.00 13.22 106 SER B C 5
ATOM 14587 O O . SER B 1 90 ? 20.504 13.348 -9.608 1.00 14.12 106 SER B O 5
ATOM 14595 N N . VAL B 1 91 ? 18.836 14.849 -9.775 1.00 24.24 107 VAL B N 5
ATOM 14596 C CA . VAL B 1 91 ? 19.046 15.396 -8.440 1.00 3.51 107 VAL B CA 5
ATOM 14597 C C . VAL B 1 91 ? 18.917 14.311 -7.375 1.00 51.24 107 VAL B C 5
ATOM 14598 O O . VAL B 1 91 ? 19.549 14.382 -6.323 1.00 44.41 107 VAL B O 5
ATOM 14611 N N . GLY B 1 92 ? 18.092 13.308 -7.658 1.00 33.05 108 GLY B N 5
ATOM 14612 C CA . GLY B 1 92 ? 17.895 12.223 -6.715 1.00 20.44 108 GLY B CA 5
ATOM 14613 C C . GLY B 1 92 ? 19.187 11.510 -6.372 1.00 40.11 108 GLY B C 5
ATOM 14614 O O . GLY B 1 92 ? 19.527 11.356 -5.199 1.00 14.01 108 GLY B O 5
ATOM 14618 N N . SER B 1 93 ? 19.910 11.071 -7.398 1.00 54.52 109 SER B N 5
ATOM 14619 C CA . SER B 1 93 ? 21.171 10.366 -7.198 1.00 53.05 109 SER B CA 5
ATOM 14620 C C . SER B 1 93 ? 22.243 11.310 -6.663 1.00 54.30 109 SER B C 5
ATOM 14621 O O . SER B 1 93 ? 23.140 10.896 -5.928 1.00 71.10 109 SER B O 5
ATOM 14629 N N . SER B 1 94 ? 22.144 12.583 -7.037 1.00 22.34 110 SER B N 5
ATOM 14630 C CA . SER B 1 94 ? 23.106 13.585 -6.598 1.00 55.31 110 SER B CA 5
ATOM 14631 C C . SER B 1 94 ? 23.043 13.774 -5.086 1.00 35.33 110 SER B C 5
ATOM 14632 O O . SER B 1 94 ? 24.066 13.755 -4.403 1.00 31.20 110 SER B O 5
ATOM 14640 N N . ALA B 1 95 ? 21.832 13.957 -4.569 1.00 15.23 111 ALA B N 5
ATOM 14641 C CA . ALA B 1 95 ? 21.633 14.148 -3.137 1.00 74.50 111 ALA B CA 5
ATOM 14642 C C . ALA B 1 95 ? 21.995 12.887 -2.360 1.00 62.43 111 ALA B C 5
ATOM 14643 O O . ALA B 1 95 ? 22.479 12.960 -1.231 1.00 60.50 111 ALA B O 5
ATOM 14650 N N . ALA B 1 96 ? 21.758 11.732 -2.972 1.00 62.43 112 ALA B N 5
ATOM 14651 C CA . ALA B 1 96 ? 22.061 10.455 -2.337 1.00 64.44 112 ALA B CA 5
ATOM 14652 C C . ALA B 1 96 ? 23.562 10.193 -2.321 1.00 44.41 112 ALA B C 5
ATOM 14653 O O . ALA B 1 96 ? 24.116 9.763 -1.310 1.00 4.44 112 ALA B O 5
ATOM 14660 N N . ALA B 1 97 ? 24.217 10.454 -3.449 1.00 23.43 113 ALA B N 5
ATOM 14661 C CA . ALA B 1 97 ? 25.655 10.247 -3.562 1.00 40.13 113 ALA B CA 5
ATOM 14662 C C . ALA B 1 97 ? 26.412 11.063 -2.520 1.00 14.23 113 ALA B C 5
ATOM 14663 O O . ALA B 1 97 ? 27.314 10.556 -1.854 1.00 22.42 113 ALA B O 5
ATOM 14670 N N . VAL B 1 98 ? 26.038 12.332 -2.383 1.00 25.02 114 VAL B N 5
ATOM 14671 C CA . VAL B 1 98 ? 26.681 13.219 -1.421 1.00 64.31 114 VAL B CA 5
ATOM 14672 C C . VAL B 1 98 ? 26.385 12.784 0.010 1.00 54.22 114 VAL B C 5
ATOM 14673 O O . VAL B 1 98 ? 27.257 12.826 0.876 1.00 44.40 114 VAL B O 5
ATOM 14686 N N . GLY B 1 99 ? 25.145 12.367 0.251 1.00 14.43 115 GLY B N 5
ATOM 14687 C CA . GLY B 1 99 ? 24.755 11.931 1.579 1.00 21.12 115 GLY B CA 5
ATOM 14688 C C . GLY B 1 99 ? 25.526 10.708 2.038 1.00 72.51 115 GLY B C 5
ATOM 14689 O O . GLY B 1 99 ? 25.691 10.485 3.236 1.00 44.42 115 GLY B O 5
ATOM 14693 N N . GLN B 1 100 ? 25.997 9.914 1.081 1.00 73.31 116 GLN B N 5
ATOM 14694 C CA . GLN B 1 100 ? 26.751 8.707 1.394 1.00 24.32 116 GLN B CA 5
ATOM 14695 C C . GLN B 1 100 ? 28.219 9.032 1.649 1.00 54.34 116 GLN B C 5
ATOM 14696 O O . GLN B 1 100 ? 28.873 8.395 2.473 1.00 33.21 116 GLN B O 5
ATOM 14710 N N . SER B 1 101 ? 28.731 10.031 0.934 1.00 63.40 117 SER B N 5
ATOM 14711 C CA . SER B 1 101 ? 30.123 10.439 1.080 1.00 41.44 117 SER B CA 5
ATOM 14712 C C . SER B 1 101 ? 30.391 10.962 2.487 1.00 12.55 117 SER B C 5
ATOM 14713 O O . SER B 1 101 ? 31.423 10.661 3.087 1.00 51.44 117 SER B O 5
ATOM 14721 N N . MET B 1 102 ? 29.455 11.748 3.008 1.00 12.13 118 MET B N 5
ATOM 14722 C CA . MET B 1 102 ? 29.588 12.313 4.346 1.00 23.11 118 MET B CA 5
ATOM 14723 C C . MET B 1 102 ? 29.837 11.216 5.377 1.00 31.01 118 MET B C 5
ATOM 14724 O O . MET B 1 102 ? 30.458 11.455 6.412 1.00 72.01 118 MET B O 5
ATOM 14738 N N . GLN B 1 103 ? 29.348 10.015 5.087 1.00 33.40 119 GLN B N 5
ATOM 14739 C CA . GLN B 1 103 ? 29.516 8.883 5.990 1.00 51.14 119 GLN B CA 5
ATOM 14740 C C . GLN B 1 103 ? 30.983 8.478 6.086 1.00 70.20 119 GLN B C 5
ATOM 14741 O O . GLN B 1 103 ? 31.404 7.858 7.064 1.00 74.54 119 GLN B O 5
ATOM 14755 N N . VAL B 1 104 ? 31.758 8.831 5.066 1.00 65.34 120 VAL B N 5
ATOM 14756 C CA . VAL B 1 104 ? 33.179 8.504 5.035 1.00 74.42 120 VAL B CA 5
ATOM 14757 C C . VAL B 1 104 ? 33.998 9.549 5.784 1.00 65.13 120 VAL B C 5
ATOM 14758 O O . VAL B 1 104 ? 35.109 9.273 6.238 1.00 40.13 120 VAL B O 5
ATOM 14771 N N . VAL B 1 105 ? 33.444 10.750 5.910 1.00 33.32 121 VAL B N 5
ATOM 14772 C CA . VAL B 1 105 ? 34.122 11.836 6.605 1.00 10.11 121 VAL B CA 5
ATOM 14773 C C . VAL B 1 105 ? 34.009 11.676 8.117 1.00 11.51 121 VAL B C 5
ATOM 14774 O O . VAL B 1 105 ? 34.907 12.070 8.861 1.00 14.15 121 VAL B O 5
ATOM 14787 N N . MET B 1 106 ? 32.902 11.095 8.564 1.00 33.42 122 MET B N 5
ATOM 14788 C CA . MET B 1 106 ? 32.672 10.882 9.988 1.00 30.33 122 MET B CA 5
ATOM 14789 C C . MET B 1 106 ? 32.562 9.393 10.304 1.00 54.10 122 MET B C 5
ATOM 14790 O O . MET B 1 106 ? 31.963 9.004 11.305 1.00 1.21 122 MET B O 5
ATOM 14804 N N . GLY B 1 107 ? 33.145 8.565 9.442 1.00 71.30 123 GLY B N 5
ATOM 14805 C CA . GLY B 1 107 ? 33.101 7.130 9.648 1.00 61.54 123 GLY B CA 5
ATOM 14806 C C . GLY B 1 107 ? 33.521 6.730 11.048 1.00 54.21 123 GLY B C 5
ATOM 14807 O O . GLY B 1 107 ? 33.963 5.603 11.273 1.00 35.01 123 GLY B O 5
ATOM 14811 N N . VAL A 1 1 ? 30.461 15.469 14.363 1.00 70.35 17 VAL A N 6
ATOM 14812 C CA . VAL A 1 1 ? 29.696 15.918 13.204 1.00 12.45 17 VAL A CA 6
ATOM 14813 C C . VAL A 1 1 ? 28.921 14.765 12.578 1.00 11.34 17 VAL A C 6
ATOM 14814 O O . VAL A 1 1 ? 28.047 14.975 11.737 1.00 34.43 17 VAL A O 6
ATOM 14827 N N . GLY A 1 2 ? 29.247 13.544 12.993 1.00 13.20 18 GLY A N 6
ATOM 14828 C CA . GLY A 1 2 ? 28.570 12.375 12.462 1.00 1.01 18 GLY A CA 6
ATOM 14829 C C . GLY A 1 2 ? 27.073 12.415 12.695 1.00 23.12 18 GLY A C 6
ATOM 14830 O O . GLY A 1 2 ? 26.287 12.210 11.770 1.00 74.15 18 GLY A O 6
ATOM 14834 N N . THR A 1 3 ? 26.675 12.679 13.935 1.00 4.22 19 THR A N 6
ATOM 14835 C CA . THR A 1 3 ? 25.262 12.743 14.288 1.00 73.40 19 THR A CA 6
ATOM 14836 C C . THR A 1 3 ? 24.569 13.897 13.574 1.00 53.04 19 THR A C 6
ATOM 14837 O O . THR A 1 3 ? 23.363 13.854 13.327 1.00 22.00 19 THR A O 6
ATOM 14848 N N . THR A 1 4 ? 25.338 14.929 13.241 1.00 42.11 20 THR A N 6
ATOM 14849 C CA . THR A 1 4 ? 24.797 16.095 12.555 1.00 23.01 20 THR A CA 6
ATOM 14850 C C . THR A 1 4 ? 24.371 15.749 11.132 1.00 25.23 20 THR A C 6
ATOM 14851 O O . THR A 1 4 ? 23.395 16.292 10.617 1.00 71.23 20 THR A O 6
ATOM 14862 N N . VAL A 1 5 ? 25.110 14.839 10.504 1.00 2.34 21 VAL A N 6
ATOM 14863 C CA . VAL A 1 5 ? 24.807 14.419 9.141 1.00 62.31 21 VAL A CA 6
ATOM 14864 C C . VAL A 1 5 ? 23.535 13.580 9.094 1.00 21.05 21 VAL A C 6
ATOM 14865 O O . VAL A 1 5 ? 22.703 13.746 8.203 1.00 31.02 21 VAL A O 6
ATOM 14878 N N . ALA A 1 6 ? 23.390 12.680 10.062 1.00 11.31 22 ALA A N 6
ATOM 14879 C CA . ALA A 1 6 ? 22.217 11.817 10.134 1.00 41.15 22 ALA A CA 6
ATOM 14880 C C . ALA A 1 6 ? 20.959 12.625 10.435 1.00 60.22 22 ALA A C 6
ATOM 14881 O O . ALA A 1 6 ? 19.844 12.120 10.317 1.00 55.33 22 ALA A O 6
ATOM 14888 N N . SER A 1 7 ? 21.147 13.881 10.826 1.00 44.24 23 SER A N 6
ATOM 14889 C CA . SER A 1 7 ? 20.028 14.757 11.149 1.00 13.11 23 SER A CA 6
ATOM 14890 C C . SER A 1 7 ? 19.640 15.611 9.945 1.00 30.53 23 SER A C 6
ATOM 14891 O O . SER A 1 7 ? 18.458 15.827 9.677 1.00 14.51 23 SER A O 6
ATOM 14899 N N . THR A 1 8 ? 20.645 16.093 9.221 1.00 4.11 24 THR A N 6
ATOM 14900 C CA . THR A 1 8 ? 20.412 16.923 8.047 1.00 52.41 24 THR A CA 6
ATOM 14901 C C . THR A 1 8 ? 20.031 16.073 6.840 1.00 51.53 24 THR A C 6
ATOM 14902 O O . THR A 1 8 ? 19.286 16.517 5.965 1.00 33.20 24 THR A O 6
ATOM 14913 N N . THR A 1 9 ? 20.545 14.848 6.798 1.00 21.32 25 THR A N 6
ATOM 14914 C CA . THR A 1 9 ? 20.259 13.936 5.698 1.00 1.10 25 THR A CA 6
ATOM 14915 C C . THR A 1 9 ? 18.832 13.407 5.779 1.00 41.40 25 THR A C 6
ATOM 14916 O O . THR A 1 9 ? 18.211 13.107 4.759 1.00 62.11 25 THR A O 6
ATOM 14927 N N . SER A 1 10 ? 18.315 13.296 6.999 1.00 2.32 26 SER A N 6
ATOM 14928 C CA . SER A 1 10 ? 16.961 12.801 7.213 1.00 14.32 26 SER A CA 6
ATOM 14929 C C . SER A 1 10 ? 15.931 13.759 6.621 1.00 41.05 26 SER A C 6
ATOM 14930 O O . SER A 1 10 ? 14.891 13.337 6.116 1.00 74.40 26 SER A O 6
ATOM 14938 N N . ARG A 1 11 ? 16.230 15.053 6.686 1.00 20.25 27 ARG A N 6
ATOM 14939 C CA . ARG A 1 11 ? 15.331 16.072 6.158 1.00 22.25 27 ARG A CA 6
ATOM 14940 C C . ARG A 1 11 ? 15.621 16.341 4.684 1.00 3.24 27 ARG A C 6
ATOM 14941 O O . ARG A 1 11 ? 14.760 16.830 3.951 1.00 64.11 27 ARG A O 6
ATOM 14962 N N . LEU A 1 12 ? 16.837 16.019 4.258 1.00 62.05 28 LEU A N 6
ATOM 14963 C CA . LEU A 1 12 ? 17.241 16.227 2.871 1.00 21.14 28 LEU A CA 6
ATOM 14964 C C . LEU A 1 12 ? 16.634 15.163 1.962 1.00 32.14 28 LEU A C 6
ATOM 14965 O O . LEU A 1 12 ? 16.515 15.359 0.753 1.00 13.12 28 LEU A O 6
ATOM 14981 N N . SER A 1 13 ? 16.251 14.035 2.554 1.00 55.41 29 SER A N 6
ATOM 14982 C CA . SER A 1 13 ? 15.657 12.939 1.797 1.00 43.13 29 SER A CA 6
ATOM 14983 C C . SER A 1 13 ? 14.164 13.172 1.583 1.00 44.32 29 SER A C 6
ATOM 14984 O O . SER A 1 13 ? 13.461 12.318 1.044 1.00 32.41 29 SER A O 6
ATOM 14992 N N . THR A 1 14 ? 13.687 14.338 2.008 1.00 53.42 30 THR A N 6
ATOM 14993 C CA . THR A 1 14 ? 12.279 14.684 1.864 1.00 3.44 30 THR A CA 6
ATOM 14994 C C . THR A 1 14 ? 12.040 15.503 0.600 1.00 4.42 30 THR A C 6
ATOM 14995 O O . THR A 1 14 ? 12.965 16.104 0.055 1.00 72.14 30 THR A O 6
ATOM 15006 N N . ALA A 1 15 ? 10.793 15.523 0.141 1.00 4.32 31 ALA A N 6
ATOM 15007 C CA . ALA A 1 15 ? 10.433 16.270 -1.058 1.00 24.15 31 ALA A CA 6
ATOM 15008 C C . ALA A 1 15 ? 10.854 17.731 -0.941 1.00 14.33 31 ALA A C 6
ATOM 15009 O O . ALA A 1 15 ? 11.100 18.398 -1.945 1.00 51.05 31 ALA A O 6
ATOM 15016 N N . GLU A 1 16 ? 10.932 18.223 0.292 1.00 32.13 32 GLU A N 6
ATOM 15017 C CA . GLU A 1 16 ? 11.321 19.606 0.538 1.00 1.23 32 GLU A CA 6
ATOM 15018 C C . GLU A 1 16 ? 12.692 19.902 -0.064 1.00 12.24 32 GLU A C 6
ATOM 15019 O O . GLU A 1 16 ? 12.855 20.859 -0.820 1.00 60.02 32 GLU A O 6
ATOM 15031 N N . ALA A 1 17 ? 13.672 19.073 0.278 1.00 43.40 33 ALA A N 6
ATOM 15032 C CA . ALA A 1 17 ? 15.028 19.244 -0.230 1.00 31.42 33 ALA A CA 6
ATOM 15033 C C . ALA A 1 17 ? 15.067 19.106 -1.747 1.00 73.35 33 ALA A C 6
ATOM 15034 O O . ALA A 1 17 ? 15.798 19.826 -2.427 1.00 42.23 33 ALA A O 6
ATOM 15041 N N . SER A 1 18 ? 14.277 18.175 -2.273 1.00 41.54 34 SER A N 6
ATOM 15042 C CA . SER A 1 18 ? 14.225 17.940 -3.712 1.00 13.23 34 SER A CA 6
ATOM 15043 C C . SER A 1 18 ? 13.898 19.228 -4.462 1.00 44.11 34 SER A C 6
ATOM 15044 O O . SER A 1 18 ? 14.594 19.603 -5.407 1.00 15.04 34 SER A O 6
ATOM 15052 N N . SER A 1 19 ? 12.836 19.902 -4.033 1.00 50.01 35 SER A N 6
ATOM 15053 C CA . SER A 1 19 ? 12.413 21.146 -4.665 1.00 44.51 35 SER A CA 6
ATOM 15054 C C . SER A 1 19 ? 13.506 22.206 -4.562 1.00 40.20 35 SER A C 6
ATOM 15055 O O . SER A 1 19 ? 13.895 22.813 -5.560 1.00 51.00 35 SER A O 6
ATOM 15063 N N . ARG A 1 20 ? 13.997 22.423 -3.346 1.00 43.44 36 ARG A N 6
ATOM 15064 C CA . ARG A 1 20 ? 15.044 23.411 -3.110 1.00 1.33 36 ARG A CA 6
ATOM 15065 C C . ARG A 1 20 ? 16.204 23.215 -4.081 1.00 2.41 36 ARG A C 6
ATOM 15066 O O . ARG A 1 20 ? 16.652 24.163 -4.728 1.00 30.20 36 ARG A O 6
ATOM 15087 N N . ILE A 1 21 ? 16.688 21.982 -4.176 1.00 74.21 37 ILE A N 6
ATOM 15088 C CA . ILE A 1 21 ? 17.795 21.662 -5.068 1.00 42.05 37 ILE A CA 6
ATOM 15089 C C . ILE A 1 21 ? 17.476 22.059 -6.506 1.00 11.32 37 ILE A C 6
ATOM 15090 O O . ILE A 1 21 ? 18.336 22.564 -7.227 1.00 73.43 37 ILE A O 6
ATOM 15106 N N . SER A 1 22 ? 16.232 21.830 -6.915 1.00 30.50 38 SER A N 6
ATOM 15107 C CA . SER A 1 22 ? 15.799 22.162 -8.267 1.00 14.03 38 SER A CA 6
ATOM 15108 C C . SER A 1 22 ? 16.034 23.640 -8.565 1.00 71.11 38 SER A C 6
ATOM 15109 O O . SER A 1 22 ? 16.546 23.999 -9.626 1.00 21.42 38 SER A O 6
ATOM 15117 N N . THR A 1 23 ? 15.655 24.495 -7.620 1.00 11.42 39 THR A N 6
ATOM 15118 C CA . THR A 1 23 ? 15.821 25.934 -7.781 1.00 5.12 39 THR A CA 6
ATOM 15119 C C . THR A 1 23 ? 17.291 26.330 -7.694 1.00 71.42 39 THR A C 6
ATOM 15120 O O . THR A 1 23 ? 17.724 27.288 -8.335 1.00 22.35 39 THR A O 6
ATOM 15131 N N . ALA A 1 24 ? 18.054 25.586 -6.900 1.00 63.20 40 ALA A N 6
ATOM 15132 C CA . ALA A 1 24 ? 19.477 25.858 -6.732 1.00 54.23 40 ALA A CA 6
ATOM 15133 C C . ALA A 1 24 ? 20.236 25.629 -8.035 1.00 41.14 40 ALA A C 6
ATOM 15134 O O . ALA A 1 24 ? 21.133 26.395 -8.383 1.00 44.34 40 ALA A O 6
ATOM 15141 N N . ALA A 1 25 ? 19.870 24.570 -8.749 1.00 45.52 41 ALA A N 6
ATOM 15142 C CA . ALA A 1 25 ? 20.516 24.242 -10.014 1.00 51.13 41 ALA A CA 6
ATOM 15143 C C . ALA A 1 25 ? 19.856 24.976 -11.176 1.00 11.03 41 ALA A C 6
ATOM 15144 O O . ALA A 1 25 ? 20.534 25.478 -12.072 1.00 51.40 41 ALA A O 6
ATOM 15151 N N . SER A 1 26 ? 18.527 25.036 -11.154 1.00 24.52 42 SER A N 6
ATOM 15152 C CA . SER A 1 26 ? 17.776 25.705 -12.208 1.00 14.33 42 SER A CA 6
ATOM 15153 C C . SER A 1 26 ? 18.208 27.162 -12.343 1.00 31.23 42 SER A C 6
ATOM 15154 O O . SER A 1 26 ? 18.149 27.742 -13.428 1.00 41.10 42 SER A O 6
ATOM 15162 N N . THR A 1 27 ? 18.643 27.749 -11.232 1.00 2.51 43 THR A N 6
ATOM 15163 C CA . THR A 1 27 ? 19.085 29.138 -11.224 1.00 13.13 43 THR A CA 6
ATOM 15164 C C . THR A 1 27 ? 20.598 29.235 -11.384 1.00 35.33 43 THR A C 6
ATOM 15165 O O . THR A 1 27 ? 21.112 30.194 -11.959 1.00 40.52 43 THR A O 6
ATOM 15176 N N . LEU A 1 28 ? 21.307 28.235 -10.872 1.00 72.11 44 LEU A N 6
ATOM 15177 C CA . LEU A 1 28 ? 22.763 28.206 -10.959 1.00 2.44 44 LEU A CA 6
ATOM 15178 C C . LEU A 1 28 ? 23.221 28.183 -12.413 1.00 63.25 44 LEU A C 6
ATOM 15179 O O . LEU A 1 28 ? 24.261 28.745 -12.757 1.00 24.22 44 LEU A O 6
ATOM 15195 N N . VAL A 1 29 ? 22.438 27.531 -13.265 1.00 54.32 45 VAL A N 6
ATOM 15196 C CA . VAL A 1 29 ? 22.760 27.437 -14.684 1.00 24.02 45 VAL A CA 6
ATOM 15197 C C . VAL A 1 29 ? 21.498 27.466 -15.538 1.00 60.11 45 VAL A C 6
ATOM 15198 O O . VAL A 1 29 ? 21.294 26.603 -16.392 1.00 73.11 45 VAL A O 6
ATOM 15211 N N . SER A 1 30 ? 20.654 28.465 -15.303 1.00 43.20 46 SER A N 6
ATOM 15212 C CA . SER A 1 30 ? 19.408 28.606 -16.049 1.00 62.31 46 SER A CA 6
ATOM 15213 C C . SER A 1 30 ? 19.612 28.247 -17.518 1.00 2.53 46 SER A C 6
ATOM 15214 O O . SER A 1 30 ? 19.176 27.193 -17.977 1.00 61.31 46 SER A O 6
ATOM 15222 N N . GLY A 1 31 ? 20.278 29.135 -18.251 1.00 21.41 47 GLY A N 6
ATOM 15223 C CA . GLY A 1 31 ? 20.529 28.895 -19.660 1.00 10.20 47 GLY A CA 6
ATOM 15224 C C . GLY A 1 31 ? 21.862 29.452 -20.115 1.00 64.11 47 GLY A C 6
ATOM 15225 O O . GLY A 1 31 ? 21.965 30.037 -21.193 1.00 33.41 47 GLY A O 6
ATOM 15229 N N . GLY A 1 32 ? 22.890 29.273 -19.290 1.00 24.00 48 GLY A N 6
ATOM 15230 C CA . GLY A 1 32 ? 24.210 29.770 -19.630 1.00 25.33 48 GLY A CA 6
ATOM 15231 C C . GLY A 1 32 ? 25.314 29.023 -18.907 1.00 44.22 48 GLY A C 6
ATOM 15232 O O . GLY A 1 32 ? 26.061 28.261 -19.520 1.00 51.14 48 GLY A O 6
ATOM 15236 N N . TYR A 1 33 ? 25.420 29.244 -17.602 1.00 52.53 49 TYR A N 6
ATOM 15237 C CA . TYR A 1 33 ? 26.444 28.590 -16.796 1.00 53.15 49 TYR A CA 6
ATOM 15238 C C . TYR A 1 33 ? 26.388 29.071 -15.349 1.00 40.12 49 TYR A C 6
ATOM 15239 O O . TYR A 1 33 ? 25.473 29.797 -14.958 1.00 61.31 49 TYR A O 6
ATOM 15257 N N . LEU A 1 34 ? 27.374 28.662 -14.559 1.00 64.03 50 LEU A N 6
ATOM 15258 C CA . LEU A 1 34 ? 27.441 29.052 -13.154 1.00 71.34 50 LEU A CA 6
ATOM 15259 C C . LEU A 1 34 ? 27.630 30.558 -13.016 1.00 0.34 50 LEU A C 6
ATOM 15260 O O . LEU A 1 34 ? 28.596 31.123 -13.526 1.00 24.31 50 LEU A O 6
ATOM 15276 N N . ASN A 1 35 ? 26.700 31.205 -12.319 1.00 21.23 51 ASN A N 6
ATOM 15277 C CA . ASN A 1 35 ? 26.765 32.646 -12.110 1.00 0.02 51 ASN A CA 6
ATOM 15278 C C . ASN A 1 35 ? 27.112 32.971 -10.661 1.00 3.13 51 ASN A C 6
ATOM 15279 O O . ASN A 1 35 ? 26.329 32.708 -9.748 1.00 23.15 51 ASN A O 6
ATOM 15290 N N . THR A 1 36 ? 28.293 33.548 -10.456 1.00 21.33 52 THR A N 6
ATOM 15291 C CA . THR A 1 36 ? 28.746 33.908 -9.119 1.00 3.43 52 THR A CA 6
ATOM 15292 C C . THR A 1 36 ? 27.822 34.943 -8.486 1.00 31.11 52 THR A C 6
ATOM 15293 O O . THR A 1 36 ? 27.778 35.086 -7.264 1.00 62.32 52 THR A O 6
ATOM 15304 N N . ALA A 1 37 ? 27.085 35.662 -9.325 1.00 51.53 53 ALA A N 6
ATOM 15305 C CA . ALA A 1 37 ? 26.159 36.683 -8.848 1.00 32.42 53 ALA A CA 6
ATOM 15306 C C . ALA A 1 37 ? 24.946 36.050 -8.172 1.00 42.15 53 ALA A C 6
ATOM 15307 O O . ALA A 1 37 ? 24.149 36.740 -7.537 1.00 60.30 53 ALA A O 6
ATOM 15314 N N . ALA A 1 38 ? 24.814 34.736 -8.314 1.00 33.51 54 ALA A N 6
ATOM 15315 C CA . ALA A 1 38 ? 23.700 34.012 -7.716 1.00 14.05 54 ALA A CA 6
ATOM 15316 C C . ALA A 1 38 ? 24.190 33.016 -6.670 1.00 42.24 54 ALA A C 6
ATOM 15317 O O . ALA A 1 38 ? 23.421 32.560 -5.823 1.00 12.52 54 ALA A O 6
ATOM 15324 N N . LEU A 1 39 ? 25.474 32.681 -6.735 1.00 20.32 55 LEU A N 6
ATOM 15325 C CA . LEU A 1 39 ? 26.067 31.738 -5.793 1.00 52.13 55 LEU A CA 6
ATOM 15326 C C . LEU A 1 39 ? 25.643 32.057 -4.363 1.00 64.22 55 LEU A C 6
ATOM 15327 O O . LEU A 1 39 ? 25.118 31.209 -3.642 1.00 61.02 55 LEU A O 6
ATOM 15343 N N . PRO A 1 40 ? 25.874 33.310 -3.943 1.00 70.42 56 PRO A N 6
ATOM 15344 C CA . PRO A 1 40 ? 25.521 33.771 -2.597 1.00 30.50 56 PRO A CA 6
ATOM 15345 C C . PRO A 1 40 ? 24.014 33.877 -2.397 1.00 14.12 56 PRO A C 6
ATOM 15346 O O . PRO A 1 40 ? 23.526 33.879 -1.267 1.00 3.23 56 PRO A O 6
ATOM 15357 N N . SER A 1 41 ? 23.279 33.963 -3.502 1.00 4.24 57 SER A N 6
ATOM 15358 C CA . SER A 1 41 ? 21.826 34.074 -3.448 1.00 40.02 57 SER A CA 6
ATOM 15359 C C . SER A 1 41 ? 21.187 32.713 -3.186 1.00 64.35 57 SER A C 6
ATOM 15360 O O . SER A 1 41 ? 20.297 32.583 -2.347 1.00 55.31 57 SER A O 6
ATOM 15368 N N . VAL A 1 42 ? 21.651 31.699 -3.912 1.00 4.34 58 VAL A N 6
ATOM 15369 C CA . VAL A 1 42 ? 21.127 30.348 -3.758 1.00 21.30 58 VAL A CA 6
ATOM 15370 C C . VAL A 1 42 ? 21.456 29.784 -2.380 1.00 52.14 58 VAL A C 6
ATOM 15371 O O . VAL A 1 42 ? 20.611 29.163 -1.735 1.00 73.01 58 VAL A O 6
ATOM 15384 N N . ILE A 1 43 ? 22.689 30.004 -1.936 1.00 60.12 59 ILE A N 6
ATOM 15385 C CA . ILE A 1 43 ? 23.128 29.519 -0.634 1.00 21.42 59 ILE A CA 6
ATOM 15386 C C . ILE A 1 43 ? 22.339 30.177 0.493 1.00 71.30 59 ILE A C 6
ATOM 15387 O O . ILE A 1 43 ? 21.991 29.530 1.481 1.00 44.01 59 ILE A O 6
ATOM 15403 N N . ALA A 1 44 ? 22.057 31.466 0.337 1.00 25.50 60 ALA A N 6
ATOM 15404 C CA . ALA A 1 44 ? 21.305 32.211 1.339 1.00 23.34 60 ALA A CA 6
ATOM 15405 C C . ALA A 1 44 ? 19.859 31.734 1.406 1.00 54.21 60 ALA A C 6
ATOM 15406 O O . ALA A 1 44 ? 19.222 31.798 2.457 1.00 73.02 60 ALA A O 6
ATOM 15413 N N . ASP A 1 45 ? 19.345 31.258 0.277 1.00 73.11 61 ASP A N 6
ATOM 15414 C CA . ASP A 1 45 ? 17.972 30.771 0.207 1.00 20.14 61 ASP A CA 6
ATOM 15415 C C . ASP A 1 45 ? 17.812 29.484 1.010 1.00 74.13 61 ASP A C 6
ATOM 15416 O O . ASP A 1 45 ? 16.976 29.402 1.911 1.00 33.22 61 ASP A O 6
ATOM 15425 N N . LEU A 1 46 ? 18.616 28.481 0.677 1.00 74.32 62 LEU A N 6
ATOM 15426 C CA . LEU A 1 46 ? 18.562 27.196 1.366 1.00 33.30 62 LEU A CA 6
ATOM 15427 C C . LEU A 1 46 ? 18.689 27.381 2.875 1.00 43.13 62 LEU A C 6
ATOM 15428 O O . LEU A 1 46 ? 17.963 26.760 3.651 1.00 4.11 62 LEU A O 6
ATOM 15444 N N . PHE A 1 47 ? 19.615 28.242 3.284 1.00 43.33 63 PHE A N 6
ATOM 15445 C CA . PHE A 1 47 ? 19.838 28.511 4.699 1.00 14.24 63 PHE A CA 6
ATOM 15446 C C . PHE A 1 47 ? 18.595 29.126 5.337 1.00 20.44 63 PHE A C 6
ATOM 15447 O O . PHE A 1 47 ? 18.317 28.908 6.517 1.00 44.14 63 PHE A O 6
ATOM 15464 N N . ALA A 1 48 ? 17.851 29.895 4.549 1.00 73.51 64 ALA A N 6
ATOM 15465 C CA . ALA A 1 48 ? 16.638 30.539 5.036 1.00 51.54 64 ALA A CA 6
ATOM 15466 C C . ALA A 1 48 ? 15.476 29.554 5.090 1.00 34.42 64 ALA A C 6
ATOM 15467 O O . ALA A 1 48 ? 14.684 29.566 6.032 1.00 22.45 64 ALA A O 6
ATOM 15474 N N . GLN A 1 49 ? 15.380 28.701 4.074 1.00 4.30 65 GLN A N 6
ATOM 15475 C CA . GLN A 1 49 ? 14.314 27.709 4.008 1.00 50.32 65 GLN A CA 6
ATOM 15476 C C . GLN A 1 49 ? 14.420 26.717 5.161 1.00 20.22 65 GLN A C 6
ATOM 15477 O O . GLN A 1 49 ? 13.470 26.527 5.920 1.00 54.23 65 GLN A O 6
ATOM 15491 N N . VAL A 1 50 ? 15.583 26.086 5.287 1.00 52.24 66 VAL A N 6
ATOM 15492 C CA . VAL A 1 50 ? 15.814 25.113 6.348 1.00 21.14 66 VAL A CA 6
ATOM 15493 C C . VAL A 1 50 ? 15.920 25.797 7.707 1.00 41.13 66 VAL A C 6
ATOM 15494 O O . VAL A 1 50 ? 15.466 25.264 8.718 1.00 24.50 66 VAL A O 6
ATOM 15507 N N . GLY A 1 51 ? 16.522 26.983 7.721 1.00 21.32 67 GLY A N 6
ATOM 15508 C CA . GLY A 1 51 ? 16.677 27.721 8.961 1.00 31.43 67 GLY A CA 6
ATOM 15509 C C . GLY A 1 51 ? 15.356 28.237 9.496 1.00 4.25 67 GLY A C 6
ATOM 15510 O O . GLY A 1 51 ? 15.238 28.546 10.682 1.00 73.40 67 GLY A O 6
ATOM 15514 N N . ALA A 1 52 ? 14.361 28.333 8.621 1.00 24.24 68 ALA A N 6
ATOM 15515 C CA . ALA A 1 52 ? 13.043 28.816 9.013 1.00 23.30 68 ALA A CA 6
ATOM 15516 C C . ALA A 1 52 ? 12.218 27.704 9.652 1.00 70.33 68 ALA A C 6
ATOM 15517 O O . ALA A 1 52 ? 11.325 27.964 10.456 1.00 54.23 68 ALA A O 6
ATOM 15524 N N . SER A 1 53 ? 12.525 26.462 9.288 1.00 44.03 69 SER A N 6
ATOM 15525 C CA . SER A 1 53 ? 11.809 25.310 9.822 1.00 74.30 69 SER A CA 6
ATOM 15526 C C . SER A 1 53 ? 12.426 24.851 11.140 1.00 20.14 69 SER A C 6
ATOM 15527 O O . SER A 1 53 ? 11.731 24.345 12.021 1.00 54.10 69 SER A O 6
ATOM 15535 N N . SER A 1 54 ? 13.737 25.031 11.268 1.00 72.33 70 SER A N 6
ATOM 15536 C CA . SER A 1 54 ? 14.449 24.632 12.475 1.00 44.41 70 SER A CA 6
ATOM 15537 C C . SER A 1 54 ? 15.167 25.824 13.101 1.00 53.41 70 SER A C 6
ATOM 15538 O O . SER A 1 54 ? 16.392 25.938 13.056 1.00 21.43 70 SER A O 6
ATOM 15546 N N . PRO A 1 55 ? 14.386 26.736 13.700 1.00 61.42 71 PRO A N 6
ATOM 15547 C CA . PRO A 1 55 ? 14.925 27.936 14.348 1.00 53.24 71 PRO A CA 6
ATOM 15548 C C . PRO A 1 55 ? 15.692 27.611 15.625 1.00 52.25 71 PRO A C 6
ATOM 15549 O O . PRO A 1 55 ? 16.542 28.385 16.064 1.00 53.55 71 PRO A O 6
ATOM 15560 N N . GLY A 1 56 ? 15.387 26.460 16.216 1.00 21.21 72 GLY A N 6
ATOM 15561 C CA . GLY A 1 56 ? 16.058 26.054 17.437 1.00 33.22 72 GLY A CA 6
ATOM 15562 C C . GLY A 1 56 ? 17.259 25.168 17.171 1.00 72.50 72 GLY A C 6
ATOM 15563 O O . GLY A 1 56 ? 17.832 24.591 18.096 1.00 34.31 72 GLY A O 6
ATOM 15567 N N . VAL A 1 57 ? 17.642 25.057 15.903 1.00 5.51 73 VAL A N 6
ATOM 15568 C CA . VAL A 1 57 ? 18.783 24.235 15.517 1.00 3.03 73 VAL A CA 6
ATOM 15569 C C . VAL A 1 57 ? 20.093 24.996 15.693 1.00 61.44 73 VAL A C 6
ATOM 15570 O O . VAL A 1 57 ? 20.094 26.201 15.944 1.00 32.33 73 VAL A O 6
ATOM 15583 N N . SER A 1 58 ? 21.207 24.283 15.558 1.00 54.14 74 SER A N 6
ATOM 15584 C CA . SER A 1 58 ? 22.524 24.890 15.704 1.00 23.04 74 SER A CA 6
ATOM 15585 C C . SER A 1 58 ? 23.050 25.380 14.359 1.00 44.02 74 SER A C 6
ATOM 15586 O O . SER A 1 58 ? 22.784 24.777 13.319 1.00 1.43 74 SER A O 6
ATOM 15594 N N . ASP A 1 59 ? 23.798 26.477 14.387 1.00 62.15 75 ASP A N 6
ATOM 15595 C CA . ASP A 1 59 ? 24.363 27.049 13.170 1.00 14.23 75 ASP A CA 6
ATOM 15596 C C . ASP A 1 59 ? 25.138 25.997 12.384 1.00 54.34 75 ASP A C 6
ATOM 15597 O O . ASP A 1 59 ? 25.254 26.083 11.161 1.00 24.10 75 ASP A O 6
ATOM 15606 N N . SER A 1 60 ? 25.665 25.005 13.093 1.00 52.04 76 SER A N 6
ATOM 15607 C CA . SER A 1 60 ? 26.432 23.937 12.461 1.00 4.33 76 SER A CA 6
ATOM 15608 C C . SER A 1 60 ? 25.520 23.007 11.669 1.00 53.45 76 SER A C 6
ATOM 15609 O O . SER A 1 60 ? 25.655 22.878 10.452 1.00 15.15 76 SER A O 6
ATOM 15617 N N . GLU A 1 61 ? 24.591 22.362 12.368 1.00 64.33 77 GLU A N 6
ATOM 15618 C CA . GLU A 1 61 ? 23.657 21.443 11.730 1.00 53.33 77 GLU A CA 6
ATOM 15619 C C . GLU A 1 61 ? 22.993 22.095 10.520 1.00 52.14 77 GLU A C 6
ATOM 15620 O O . GLU A 1 61 ? 22.944 21.513 9.436 1.00 71.14 77 GLU A O 6
ATOM 15632 N N . VAL A 1 62 ? 22.483 23.307 10.713 1.00 24.35 78 VAL A N 6
ATOM 15633 C CA . VAL A 1 62 ? 21.822 24.039 9.640 1.00 65.34 78 VAL A CA 6
ATOM 15634 C C . VAL A 1 62 ? 22.770 24.267 8.467 1.00 52.02 78 VAL A C 6
ATOM 15635 O O . VAL A 1 62 ? 22.354 24.252 7.307 1.00 31.32 78 VAL A O 6
ATOM 15648 N N . LEU A 1 63 ? 24.045 24.478 8.775 1.00 12.45 79 LEU A N 6
ATOM 15649 C CA . LEU A 1 63 ? 25.052 24.708 7.746 1.00 4.52 79 LEU A CA 6
ATOM 15650 C C . LEU A 1 63 ? 25.264 23.457 6.901 1.00 3.24 79 LEU A C 6
ATOM 15651 O O . LEU A 1 63 ? 25.350 23.531 5.675 1.00 61.00 79 LEU A O 6
ATOM 15667 N N . ILE A 1 64 ? 25.346 22.308 7.565 1.00 51.51 80 ILE A N 6
ATOM 15668 C CA . ILE A 1 64 ? 25.544 21.040 6.873 1.00 3.53 80 ILE A CA 6
ATOM 15669 C C . ILE A 1 64 ? 24.418 20.772 5.882 1.00 12.34 80 ILE A C 6
ATOM 15670 O O . ILE A 1 64 ? 24.591 20.029 4.917 1.00 61.13 80 ILE A O 6
ATOM 15686 N N . GLN A 1 65 ? 23.263 21.384 6.127 1.00 42.21 81 GLN A N 6
ATOM 15687 C CA . GLN A 1 65 ? 22.107 21.213 5.254 1.00 63.33 81 GLN A CA 6
ATOM 15688 C C . GLN A 1 65 ? 22.230 22.087 4.011 1.00 52.32 81 GLN A C 6
ATOM 15689 O O . GLN A 1 65 ? 21.896 21.662 2.905 1.00 74.50 81 GLN A O 6
ATOM 15703 N N . VAL A 1 66 ? 22.712 23.312 4.199 1.00 33.33 82 VAL A N 6
ATOM 15704 C CA . VAL A 1 66 ? 22.879 24.246 3.092 1.00 10.05 82 VAL A CA 6
ATOM 15705 C C . VAL A 1 66 ? 23.869 23.709 2.065 1.00 52.31 82 VAL A C 6
ATOM 15706 O O . VAL A 1 66 ? 23.695 23.900 0.860 1.00 3.35 82 VAL A O 6
ATOM 15719 N N . LEU A 1 67 ? 24.908 23.036 2.548 1.00 54.43 83 LEU A N 6
ATOM 15720 C CA . LEU A 1 67 ? 25.927 22.471 1.671 1.00 33.51 83 LEU A CA 6
ATOM 15721 C C . LEU A 1 67 ? 25.449 21.158 1.057 1.00 43.22 83 LEU A C 6
ATOM 15722 O O . LEU A 1 67 ? 25.891 20.769 -0.025 1.00 44.55 83 LEU A O 6
ATOM 15738 N N . LEU A 1 68 ? 24.542 20.481 1.753 1.00 45.04 84 LEU A N 6
ATOM 15739 C CA . LEU A 1 68 ? 24.003 19.213 1.275 1.00 51.32 84 LEU A CA 6
ATOM 15740 C C . LEU A 1 68 ? 23.144 19.420 0.030 1.00 5.15 84 LEU A C 6
ATOM 15741 O O . LEU A 1 68 ? 23.205 18.635 -0.915 1.00 5.42 84 LEU A O 6
ATOM 15757 N N . GLU A 1 69 ? 22.347 20.485 0.039 1.00 42.13 85 GLU A N 6
ATOM 15758 C CA . GLU A 1 69 ? 21.478 20.795 -1.090 1.00 4.53 85 GLU A CA 6
ATOM 15759 C C . GLU A 1 69 ? 22.280 21.386 -2.247 1.00 30.03 85 GLU A C 6
ATOM 15760 O O . GLU A 1 69 ? 22.043 21.057 -3.410 1.00 62.23 85 GLU A O 6
ATOM 15772 N N . ILE A 1 70 ? 23.227 22.257 -1.919 1.00 60.02 86 ILE A N 6
ATOM 15773 C CA . ILE A 1 70 ? 24.064 22.892 -2.930 1.00 52.42 86 ILE A CA 6
ATOM 15774 C C . ILE A 1 70 ? 24.771 21.851 -3.792 1.00 71.31 86 ILE A C 6
ATOM 15775 O O . ILE A 1 70 ? 24.730 21.915 -5.021 1.00 33.05 86 ILE A O 6
ATOM 15791 N N . VAL A 1 71 ? 25.418 20.891 -3.138 1.00 2.40 87 VAL A N 6
ATOM 15792 C CA . VAL A 1 71 ? 26.132 19.834 -3.844 1.00 45.33 87 VAL A CA 6
ATOM 15793 C C . VAL A 1 71 ? 25.176 18.984 -4.673 1.00 30.22 87 VAL A C 6
ATOM 15794 O O . VAL A 1 71 ? 25.464 18.648 -5.822 1.00 30.24 87 VAL A O 6
ATOM 15807 N N . SER A 1 72 ? 24.037 18.638 -4.083 1.00 13.24 88 SER A N 6
ATOM 15808 C CA . SER A 1 72 ? 23.039 17.824 -4.765 1.00 14.44 88 SER A CA 6
ATOM 15809 C C . SER A 1 72 ? 22.638 18.456 -6.094 1.00 50.13 88 SER A C 6
ATOM 15810 O O . SER A 1 72 ? 22.360 17.757 -7.068 1.00 62.22 88 SER A O 6
ATOM 15818 N N . SER A 1 73 ? 22.611 19.785 -6.126 1.00 14.13 89 SER A N 6
ATOM 15819 C CA . SER A 1 73 ? 22.240 20.514 -7.334 1.00 31.32 89 SER A CA 6
ATOM 15820 C C . SER A 1 73 ? 23.384 20.509 -8.343 1.00 72.25 89 SER A C 6
ATOM 15821 O O . SER A 1 73 ? 23.265 19.945 -9.432 1.00 25.31 89 SER A O 6
ATOM 15829 N N . LEU A 1 74 ? 24.493 21.140 -7.973 1.00 40.34 90 LEU A N 6
ATOM 15830 C CA . LEU A 1 74 ? 25.660 21.210 -8.846 1.00 41.10 90 LEU A CA 6
ATOM 15831 C C . LEU A 1 74 ? 26.046 19.824 -9.352 1.00 22.31 90 LEU A C 6
ATOM 15832 O O . LEU A 1 74 ? 26.415 19.657 -10.515 1.00 32.32 90 LEU A O 6
ATOM 15848 N N . ILE A 1 75 ? 25.955 18.832 -8.471 1.00 64.03 91 ILE A N 6
ATOM 15849 C CA . ILE A 1 75 ? 26.292 17.460 -8.830 1.00 51.41 91 ILE A CA 6
ATOM 15850 C C . ILE A 1 75 ? 25.339 16.920 -9.892 1.00 44.31 91 ILE A C 6
ATOM 15851 O O . ILE A 1 75 ? 25.768 16.313 -10.874 1.00 54.12 91 ILE A O 6
ATOM 15867 N N . HIS A 1 76 ? 24.046 17.148 -9.690 1.00 72.02 92 HIS A N 6
ATOM 15868 C CA . HIS A 1 76 ? 23.032 16.688 -10.632 1.00 14.00 92 HIS A CA 6
ATOM 15869 C C . HIS A 1 76 ? 23.258 17.294 -12.014 1.00 33.53 92 HIS A C 6
ATOM 15870 O O . HIS A 1 76 ? 22.778 16.768 -13.019 1.00 2.35 92 HIS A O 6
ATOM 15884 N N . ILE A 1 77 ? 23.991 18.402 -12.055 1.00 72.14 93 ILE A N 6
ATOM 15885 C CA . ILE A 1 77 ? 24.280 19.078 -13.313 1.00 43.43 93 ILE A CA 6
ATOM 15886 C C . ILE A 1 77 ? 25.448 18.417 -14.038 1.00 5.02 93 ILE A C 6
ATOM 15887 O O . ILE A 1 77 ? 25.361 18.108 -15.226 1.00 63.42 93 ILE A O 6
ATOM 15903 N N . LEU A 1 78 ? 26.541 18.202 -13.312 1.00 64.11 94 LEU A N 6
ATOM 15904 C CA . LEU A 1 78 ? 27.728 17.576 -13.884 1.00 61.23 94 LEU A CA 6
ATOM 15905 C C . LEU A 1 78 ? 27.390 16.211 -14.478 1.00 3.51 94 LEU A C 6
ATOM 15906 O O . LEU A 1 78 ? 27.974 15.798 -15.480 1.00 52.24 94 LEU A O 6
ATOM 15922 N N . SER A 1 79 ? 26.444 15.518 -13.854 1.00 53.42 95 SER A N 6
ATOM 15923 C CA . SER A 1 79 ? 26.029 14.199 -14.321 1.00 4.35 95 SER A CA 6
ATOM 15924 C C . SER A 1 79 ? 25.745 14.218 -15.819 1.00 55.13 95 SER A C 6
ATOM 15925 O O . SER A 1 79 ? 25.863 13.197 -16.497 1.00 45.21 95 SER A O 6
ATOM 15933 N N . SER A 1 80 ? 25.367 15.386 -16.329 1.00 43.03 96 SER A N 6
ATOM 15934 C CA . SER A 1 80 ? 25.061 15.538 -17.746 1.00 42.22 96 SER A CA 6
ATOM 15935 C C . SER A 1 80 ? 26.155 16.329 -18.457 1.00 54.30 96 SER A C 6
ATOM 15936 O O . SER A 1 80 ? 26.321 16.227 -19.673 1.00 31.23 96 SER A O 6
ATOM 15944 N N . SER A 1 81 ? 26.899 17.119 -17.689 1.00 63.42 97 SER A N 6
ATOM 15945 C CA . SER A 1 81 ? 27.976 17.931 -18.244 1.00 33.25 97 SER A CA 6
ATOM 15946 C C . SER A 1 81 ? 29.092 17.050 -18.795 1.00 50.14 97 SER A C 6
ATOM 15947 O O . SER A 1 81 ? 29.042 15.825 -18.688 1.00 33.00 97 SER A O 6
ATOM 15955 N N . SER A 1 82 ? 30.100 17.684 -19.387 1.00 73.21 98 SER A N 6
ATOM 15956 C CA . SER A 1 82 ? 31.228 16.959 -19.959 1.00 75.34 98 SER A CA 6
ATOM 15957 C C . SER A 1 82 ? 32.551 17.560 -19.498 1.00 42.12 98 SER A C 6
ATOM 15958 O O . SER A 1 82 ? 33.624 17.122 -19.914 1.00 23.44 98 SER A O 6
ATOM 15966 N N . VAL A 1 83 ? 32.467 18.569 -18.637 1.00 2.04 99 VAL A N 6
ATOM 15967 C CA . VAL A 1 83 ? 33.656 19.233 -18.117 1.00 63.44 99 VAL A CA 6
ATOM 15968 C C . VAL A 1 83 ? 34.385 19.997 -19.217 1.00 13.41 99 VAL A C 6
ATOM 15969 O O . VAL A 1 83 ? 34.327 21.224 -19.276 1.00 64.13 99 VAL A O 6
ATOM 15982 N N . GLY A 1 84 ? 35.069 19.262 -20.088 1.00 43.30 100 GLY A N 6
ATOM 15983 C CA . GLY A 1 84 ? 35.799 19.888 -21.176 1.00 11.22 100 GLY A CA 6
ATOM 15984 C C . GLY A 1 84 ? 37.213 20.268 -20.782 1.00 1.54 100 GLY A C 6
ATOM 15985 O O . GLY A 1 84 ? 37.924 19.478 -20.164 1.00 24.32 100 GLY A O 6
ATOM 15989 N N . GLN A 1 85 ? 37.619 21.481 -21.143 1.00 44.13 101 GLN A N 6
ATOM 15990 C CA . GLN A 1 85 ? 38.958 21.962 -20.826 1.00 4.43 101 GLN A CA 6
ATOM 15991 C C . GLN A 1 85 ? 38.914 22.997 -19.705 1.00 52.10 101 GLN A C 6
ATOM 15992 O O . GLN A 1 85 ? 38.469 24.127 -19.908 1.00 23.25 101 GLN A O 6
ATOM 16006 N N . VAL A 1 86 ? 39.376 22.603 -18.523 1.00 34.24 102 VAL A N 6
ATOM 16007 C CA . VAL A 1 86 ? 39.389 23.496 -17.371 1.00 21.14 102 VAL A CA 6
ATOM 16008 C C . VAL A 1 86 ? 40.808 23.945 -17.040 1.00 12.13 102 VAL A C 6
ATOM 16009 O O . VAL A 1 86 ? 41.758 23.170 -17.152 1.00 21.04 102 VAL A O 6
ATOM 16022 N N . ASP A 1 87 ? 40.944 25.203 -16.633 1.00 60.40 103 ASP A N 6
ATOM 16023 C CA . ASP A 1 87 ? 42.247 25.756 -16.284 1.00 3.14 103 ASP A CA 6
ATOM 16024 C C . ASP A 1 87 ? 42.411 25.851 -14.770 1.00 14.22 103 ASP A C 6
ATOM 16025 O O . ASP A 1 87 ? 41.571 26.431 -14.081 1.00 3.51 103 ASP A O 6
ATOM 16034 N N . PHE A 1 88 ? 43.494 25.276 -14.259 1.00 21.11 104 PHE A N 6
ATOM 16035 C CA . PHE A 1 88 ? 43.765 25.295 -12.827 1.00 31.34 104 PHE A CA 6
ATOM 16036 C C . PHE A 1 88 ? 43.964 26.723 -12.328 1.00 14.31 104 PHE A C 6
ATOM 16037 O O . PHE A 1 88 ? 43.954 26.979 -11.124 1.00 40.11 104 PHE A O 6
ATOM 16054 N N . SER A 1 89 ? 44.144 27.649 -13.264 1.00 40.52 105 SER A N 6
ATOM 16055 C CA . SER A 1 89 ? 44.349 29.052 -12.921 1.00 72.22 105 SER A CA 6
ATOM 16056 C C . SER A 1 89 ? 43.028 29.718 -12.544 1.00 43.32 105 SER A C 6
ATOM 16057 O O . SER A 1 89 ? 42.978 30.921 -12.289 1.00 60.43 105 SER A O 6
ATOM 16065 N N . SER A 1 90 ? 41.962 28.926 -12.512 1.00 51.12 106 SER A N 6
ATOM 16066 C CA . SER A 1 90 ? 40.639 29.438 -12.171 1.00 22.22 106 SER A CA 6
ATOM 16067 C C . SER A 1 90 ? 40.298 29.134 -10.715 1.00 63.42 106 SER A C 6
ATOM 16068 O O . SER A 1 90 ? 39.414 29.757 -10.130 1.00 12.24 106 SER A O 6
ATOM 16076 N N . VAL A 1 91 ? 41.008 28.169 -10.137 1.00 54.32 107 VAL A N 6
ATOM 16077 C CA . VAL A 1 91 ? 40.781 27.781 -8.750 1.00 64.11 107 VAL A CA 6
ATOM 16078 C C . VAL A 1 91 ? 40.808 28.995 -7.829 1.00 11.22 107 VAL A C 6
ATOM 16079 O O . VAL A 1 91 ? 40.069 29.059 -6.846 1.00 71.43 107 VAL A O 6
ATOM 16092 N N . GLY A 1 92 ? 41.664 29.960 -8.153 1.00 74.41 108 GLY A N 6
ATOM 16093 C CA . GLY A 1 92 ? 41.770 31.160 -7.345 1.00 13.03 108 GLY A CA 6
ATOM 16094 C C . GLY A 1 92 ? 40.447 31.886 -7.208 1.00 52.23 108 GLY A C 6
ATOM 16095 O O . GLY A 1 92 ? 40.029 32.228 -6.102 1.00 11.12 108 GLY A O 6
ATOM 16099 N N . SER A 1 93 ? 39.786 32.125 -8.337 1.00 13.02 109 SER A N 6
ATOM 16100 C CA . SER A 1 93 ? 38.504 32.821 -8.340 1.00 3.35 109 SER A CA 6
ATOM 16101 C C . SER A 1 93 ? 37.412 31.951 -7.725 1.00 30.10 109 SER A C 6
ATOM 16102 O O . SER A 1 93 ? 36.472 32.456 -7.113 1.00 12.43 109 SER A O 6
ATOM 16110 N N . SER A 1 94 ? 37.545 30.639 -7.892 1.00 44.24 110 SER A N 6
ATOM 16111 C CA . SER A 1 94 ? 36.569 29.698 -7.358 1.00 33.14 110 SER A CA 6
ATOM 16112 C C . SER A 1 94 ? 36.589 29.700 -5.833 1.00 25.11 110 SER A C 6
ATOM 16113 O O . SER A 1 94 ? 35.544 29.769 -5.187 1.00 5.30 110 SER A O 6
ATOM 16121 N N . ALA A 1 95 ? 37.788 29.624 -5.263 1.00 41.21 111 ALA A N 6
ATOM 16122 C CA . ALA A 1 95 ? 37.946 29.620 -3.815 1.00 3.13 111 ALA A CA 6
ATOM 16123 C C . ALA A 1 95 ? 37.520 30.955 -3.211 1.00 73.44 111 ALA A C 6
ATOM 16124 O O . ALA A 1 95 ? 36.993 31.004 -2.100 1.00 42.12 111 ALA A O 6
ATOM 16131 N N . ALA A 1 96 ? 37.751 32.034 -3.952 1.00 33.45 112 ALA A N 6
ATOM 16132 C CA . ALA A 1 96 ? 37.389 33.368 -3.490 1.00 42.23 112 ALA A CA 6
ATOM 16133 C C . ALA A 1 96 ? 35.881 33.579 -3.550 1.00 13.40 112 ALA A C 6
ATOM 16134 O O . ALA A 1 96 ? 35.281 34.106 -2.613 1.00 54.23 112 ALA A O 6
ATOM 16141 N N . ALA A 1 97 ? 35.273 33.166 -4.658 1.00 11.04 113 ALA A N 6
ATOM 16142 C CA . ALA A 1 97 ? 33.834 33.309 -4.838 1.00 2.21 113 ALA A CA 6
ATOM 16143 C C . ALA A 1 97 ? 33.067 32.592 -3.732 1.00 23.51 113 ALA A C 6
ATOM 16144 O O . ALA A 1 97 ? 32.149 33.153 -3.136 1.00 0.52 113 ALA A O 6
ATOM 16151 N N . VAL A 1 98 ? 33.451 31.349 -3.463 1.00 30.44 114 VAL A N 6
ATOM 16152 C CA . VAL A 1 98 ? 32.801 30.555 -2.427 1.00 12.00 114 VAL A CA 6
ATOM 16153 C C . VAL A 1 98 ? 33.045 31.149 -1.045 1.00 32.11 114 VAL A C 6
ATOM 16154 O O . VAL A 1 98 ? 32.145 31.188 -0.207 1.00 14.22 114 VAL A O 6
ATOM 16167 N N . GLY A 1 99 ? 34.270 31.612 -0.813 1.00 75.51 115 GLY A N 6
ATOM 16168 C CA . GLY A 1 99 ? 34.611 32.198 0.471 1.00 54.35 115 GLY A CA 6
ATOM 16169 C C . GLY A 1 99 ? 33.798 33.442 0.773 1.00 72.13 115 GLY A C 6
ATOM 16170 O O . GLY A 1 99 ? 33.576 33.778 1.936 1.00 24.51 115 GLY A O 6
ATOM 16174 N N . GLN A 1 100 ? 33.355 34.127 -0.276 1.00 43.30 116 GLN A N 6
ATOM 16175 C CA . GLN A 1 100 ? 32.564 35.342 -0.116 1.00 23.01 116 GLN A CA 6
ATOM 16176 C C . GLN A 1 100 ? 31.089 35.010 0.079 1.00 73.11 116 GLN A C 6
ATOM 16177 O O . GLN A 1 100 ? 30.365 35.731 0.767 1.00 63.34 116 GLN A O 6
ATOM 16191 N N . SER A 1 101 ? 30.648 33.914 -0.531 1.00 10.12 117 SER A N 6
ATOM 16192 C CA . SER A 1 101 ? 29.258 33.489 -0.428 1.00 12.10 117 SER A CA 6
ATOM 16193 C C . SER A 1 101 ? 28.900 33.144 1.014 1.00 21.44 117 SER A C 6
ATOM 16194 O O . SER A 1 101 ? 27.820 33.486 1.497 1.00 65.32 117 SER A O 6
ATOM 16202 N N . MET A 1 102 ? 29.815 32.463 1.697 1.00 1.11 118 MET A N 6
ATOM 16203 C CA . MET A 1 102 ? 29.597 32.071 3.085 1.00 42.52 118 MET A CA 6
ATOM 16204 C C . MET A 1 102 ? 29.241 33.282 3.942 1.00 1.31 118 MET A C 6
ATOM 16205 O O . MET A 1 102 ? 28.510 33.164 4.924 1.00 5.13 118 MET A O 6
ATOM 16219 N N . GLN A 1 103 ? 29.763 34.445 3.562 1.00 74.23 119 GLN A N 6
ATOM 16220 C CA . GLN A 1 103 ? 29.499 35.676 4.297 1.00 42.34 119 GLN A CA 6
ATOM 16221 C C . GLN A 1 103 ? 28.025 36.057 4.212 1.00 73.33 119 GLN A C 6
ATOM 16222 O O . GLN A 1 103 ? 27.512 36.788 5.059 1.00 12.00 119 GLN A O 6
ATOM 16236 N N . VAL A 1 104 ? 27.348 35.554 3.184 1.00 0.32 120 VAL A N 6
ATOM 16237 C CA . VAL A 1 104 ? 25.931 35.840 2.989 1.00 42.54 120 VAL A CA 6
ATOM 16238 C C . VAL A 1 104 ? 25.060 34.867 3.775 1.00 61.24 120 VAL A C 6
ATOM 16239 O O . VAL A 1 104 ? 23.907 35.162 4.088 1.00 31.00 120 VAL A O 6
ATOM 16252 N N . VAL A 1 105 ? 25.620 33.703 4.091 1.00 61.44 121 VAL A N 6
ATOM 16253 C CA . VAL A 1 105 ? 24.896 32.685 4.842 1.00 42.32 121 VAL A CA 6
ATOM 16254 C C . VAL A 1 105 ? 24.823 33.042 6.323 1.00 63.22 121 VAL A C 6
ATOM 16255 O O . VAL A 1 105 ? 23.838 32.741 6.996 1.00 73.15 121 VAL A O 6
ATOM 16268 N N . MET A 1 106 ? 25.872 33.685 6.823 1.00 60.25 122 MET A N 6
ATOM 16269 C CA . MET A 1 106 ? 25.927 34.085 8.224 1.00 53.32 122 MET A CA 6
ATOM 16270 C C . MET A 1 106 ? 26.171 35.586 8.352 1.00 32.20 122 MET A C 6
ATOM 16271 O O . MET A 1 106 ? 26.669 36.058 9.373 1.00 21.23 122 MET A O 6
ATOM 16285 N N . GLY A 1 107 ? 25.816 36.330 7.309 1.00 13.24 123 GLY A N 6
ATOM 16286 C CA . GLY A 1 107 ? 26.004 37.768 7.326 1.00 21.04 123 GLY A CA 6
ATOM 16287 C C . GLY A 1 107 ? 27.417 38.163 7.706 1.00 11.35 123 GLY A C 6
ATOM 16288 O O . GLY A 1 107 ? 27.596 38.856 8.708 1.00 32.34 123 GLY A O 6
ATOM 16292 N N . VAL B 1 1 ? 28.838 30.162 13.643 1.00 12.03 17 VAL B N 6
ATOM 16293 C CA . VAL B 1 1 ? 29.540 29.556 12.518 1.00 21.21 17 VAL B CA 6
ATOM 16294 C C . VAL B 1 1 ? 30.288 30.608 11.706 1.00 12.22 17 VAL B C 6
ATOM 16295 O O . VAL B 1 1 ? 31.110 30.280 10.852 1.00 73.13 17 VAL B O 6
ATOM 16308 N N . GLY B 1 2 ? 29.995 31.876 11.979 1.00 10.53 18 GLY B N 6
ATOM 16309 C CA . GLY B 1 2 ? 30.648 32.958 11.265 1.00 1.45 18 GLY B CA 6
ATOM 16310 C C . GLY B 1 2 ? 32.145 32.985 11.496 1.00 25.32 18 GLY B C 6
ATOM 16311 O O . GLY B 1 2 ? 32.929 32.900 10.550 1.00 10.23 18 GLY B O 6
ATOM 16315 N N . THR B 1 3 ? 32.546 33.104 12.758 1.00 64.42 19 THR B N 6
ATOM 16316 C CA . THR B 1 3 ? 33.960 33.144 13.110 1.00 11.34 19 THR B CA 6
ATOM 16317 C C . THR B 1 3 ? 34.695 31.919 12.579 1.00 55.45 19 THR B C 6
ATOM 16318 O O . THR B 1 3 ? 35.902 31.961 12.340 1.00 32.20 19 THR B O 6
ATOM 16329 N N . THR B 1 4 ? 33.958 30.828 12.394 1.00 22.44 20 THR B N 6
ATOM 16330 C CA . THR B 1 4 ? 34.540 29.589 11.891 1.00 10.41 20 THR B CA 6
ATOM 16331 C C . THR B 1 4 ? 34.977 29.738 10.438 1.00 14.43 20 THR B C 6
ATOM 16332 O O . THR B 1 4 ? 35.999 29.190 10.028 1.00 41.24 20 THR B O 6
ATOM 16343 N N . VAL B 1 5 ? 34.194 30.482 9.663 1.00 11.54 21 VAL B N 6
ATOM 16344 C CA . VAL B 1 5 ? 34.500 30.705 8.256 1.00 60.15 21 VAL B CA 6
ATOM 16345 C C . VAL B 1 5 ? 35.780 31.518 8.093 1.00 51.23 21 VAL B C 6
ATOM 16346 O O . VAL B 1 5 ? 36.593 31.246 7.210 1.00 54.52 21 VAL B O 6
ATOM 16359 N N . ALA B 1 6 ? 35.953 32.517 8.953 1.00 55.14 22 ALA B N 6
ATOM 16360 C CA . ALA B 1 6 ? 37.134 33.369 8.906 1.00 31.33 22 ALA B CA 6
ATOM 16361 C C . ALA B 1 6 ? 38.382 32.600 9.328 1.00 13.10 22 ALA B C 6
ATOM 16362 O O . ALA B 1 6 ? 39.505 33.063 9.129 1.00 14.53 22 ALA B O 6
ATOM 16369 N N . SER B 1 7 ? 38.177 31.423 9.910 1.00 73.52 23 SER B N 6
ATOM 16370 C CA . SER B 1 7 ? 39.287 30.591 10.363 1.00 14.24 23 SER B CA 6
ATOM 16371 C C . SER B 1 7 ? 39.671 29.570 9.297 1.00 2.44 23 SER B C 6
ATOM 16372 O O . SER B 1 7 ? 40.852 29.294 9.080 1.00 2.45 23 SER B O 6
ATOM 16380 N N . THR B 1 8 ? 38.665 29.010 8.631 1.00 1.24 24 THR B N 6
ATOM 16381 C CA . THR B 1 8 ? 38.896 28.019 7.589 1.00 42.13 24 THR B CA 6
ATOM 16382 C C . THR B 1 8 ? 39.323 28.683 6.285 1.00 41.13 24 THR B C 6
ATOM 16383 O O . THR B 1 8 ? 40.075 28.105 5.499 1.00 45.40 24 THR B O 6
ATOM 16394 N N . THR B 1 9 ? 38.840 29.900 6.059 1.00 42.31 25 THR B N 6
ATOM 16395 C CA . THR B 1 9 ? 39.172 30.643 4.850 1.00 43.22 25 THR B CA 6
ATOM 16396 C C . THR B 1 9 ? 40.610 31.144 4.890 1.00 62.33 25 THR B C 6
ATOM 16397 O O . THR B 1 9 ? 41.256 31.290 3.851 1.00 31.45 25 THR B O 6
ATOM 16408 N N . SER B 1 10 ? 41.109 31.406 6.094 1.00 53.11 26 SER B N 6
ATOM 16409 C CA . SER B 1 10 ? 42.471 31.894 6.268 1.00 21.44 26 SER B CA 6
ATOM 16410 C C . SER B 1 10 ? 43.486 30.843 5.826 1.00 1.51 26 SER B C 6
ATOM 16411 O O . SER B 1 10 ? 44.552 31.174 5.308 1.00 1.24 26 SER B O 6
ATOM 16419 N N . ARG B 1 11 ? 43.144 29.576 6.035 1.00 73.24 27 ARG B N 6
ATOM 16420 C CA . ARG B 1 11 ? 44.024 28.476 5.659 1.00 24.12 27 ARG B CA 6
ATOM 16421 C C . ARG B 1 11 ? 43.794 28.067 4.207 1.00 22.45 27 ARG B C 6
ATOM 16422 O O . ARG B 1 11 ? 44.674 27.490 3.567 1.00 42.51 27 ARG B O 6
ATOM 16443 N N . LEU B 1 12 ? 42.607 28.369 3.694 1.00 21.51 28 LEU B N 6
ATOM 16444 C CA . LEU B 1 12 ? 42.260 28.033 2.317 1.00 31.44 28 LEU B CA 6
ATOM 16445 C C . LEU B 1 12 ? 42.885 29.023 1.341 1.00 2.45 28 LEU B C 6
ATOM 16446 O O . LEU B 1 12 ? 43.041 28.728 0.157 1.00 51.23 28 LEU B O 6
ATOM 16462 N N . SER B 1 13 ? 43.243 30.199 1.847 1.00 31.24 29 SER B N 6
ATOM 16463 C CA . SER B 1 13 ? 43.851 31.235 1.020 1.00 54.33 29 SER B CA 6
ATOM 16464 C C . SER B 1 13 ? 45.345 30.981 0.841 1.00 55.42 29 SER B C 6
ATOM 16465 O O . SER B 1 13 ? 46.064 31.808 0.279 1.00 1.43 29 SER B O 6
ATOM 16473 N N . THR B 1 14 ? 45.805 29.831 1.322 1.00 20.41 30 THR B N 6
ATOM 16474 C CA . THR B 1 14 ? 47.212 29.467 1.218 1.00 61.14 30 THR B CA 6
ATOM 16475 C C . THR B 1 14 ? 47.455 28.548 0.026 1.00 33.22 30 THR B C 6
ATOM 16476 O O . THR B 1 14 ? 46.526 27.927 -0.491 1.00 23.34 30 THR B O 6
ATOM 16487 N N . ALA B 1 15 ? 48.709 28.465 -0.405 1.00 41.23 31 ALA B N 6
ATOM 16488 C CA . ALA B 1 15 ? 49.075 27.619 -1.534 1.00 74.32 31 ALA B CA 6
ATOM 16489 C C . ALA B 1 15 ? 48.642 26.176 -1.301 1.00 73.44 31 ALA B C 6
ATOM 16490 O O . ALA B 1 15 ? 48.317 25.456 -2.245 1.00 33.32 31 ALA B O 6
ATOM 16497 N N . GLU B 1 16 ? 48.639 25.760 -0.039 1.00 24.41 32 GLU B N 6
ATOM 16498 C CA . GLU B 1 16 ? 48.248 24.401 0.317 1.00 34.42 32 GLU B CA 6
ATOM 16499 C C . GLU B 1 16 ? 46.863 24.072 -0.233 1.00 73.10 32 GLU B C 6
ATOM 16500 O O . GLU B 1 16 ? 46.665 23.037 -0.868 1.00 71.43 32 GLU B O 6
ATOM 16512 N N . ALA B 1 17 ? 45.907 24.962 0.017 1.00 65.44 33 ALA B N 6
ATOM 16513 C CA . ALA B 1 17 ? 44.542 24.768 -0.454 1.00 50.03 33 ALA B CA 6
ATOM 16514 C C . ALA B 1 17 ? 44.496 24.653 -1.974 1.00 61.42 33 ALA B C 6
ATOM 16515 O O . ALA B 1 17 ? 43.675 23.919 -2.526 1.00 65.31 33 ALA B O 6
ATOM 16522 N N . SER B 1 18 ? 45.383 25.380 -2.646 1.00 43.33 34 SER B N 6
ATOM 16523 C CA . SER B 1 18 ? 45.440 25.363 -4.103 1.00 63.20 34 SER B CA 6
ATOM 16524 C C . SER B 1 18 ? 45.769 23.964 -4.616 1.00 23.42 34 SER B C 6
ATOM 16525 O O . SER B 1 18 ? 45.151 23.477 -5.563 1.00 34.42 34 SER B O 6
ATOM 16533 N N . SER B 1 19 ? 46.748 23.323 -3.984 1.00 54.33 35 SER B N 6
ATOM 16534 C CA . SER B 1 19 ? 47.163 21.982 -4.378 1.00 52.15 35 SER B CA 6
ATOM 16535 C C . SER B 1 19 ? 46.028 20.982 -4.179 1.00 4.12 35 SER B C 6
ATOM 16536 O O . SER B 1 19 ? 45.626 20.289 -5.113 1.00 72.22 35 SER B O 6
ATOM 16544 N N . ARG B 1 20 ? 45.517 20.913 -2.953 1.00 52.04 36 ARG B N 6
ATOM 16545 C CA . ARG B 1 20 ? 44.430 19.997 -2.629 1.00 44.43 36 ARG B CA 6
ATOM 16546 C C . ARG B 1 20 ? 43.287 20.135 -3.631 1.00 31.33 36 ARG B C 6
ATOM 16547 O O . ARG B 1 20 ? 42.824 19.144 -4.198 1.00 11.11 36 ARG B O 6
ATOM 16568 N N . ILE B 1 21 ? 42.837 21.366 -3.842 1.00 11.10 37 ILE B N 6
ATOM 16569 C CA . ILE B 1 21 ? 41.749 21.632 -4.776 1.00 22.24 37 ILE B CA 6
ATOM 16570 C C . ILE B 1 21 ? 42.068 21.085 -6.163 1.00 24.12 37 ILE B C 6
ATOM 16571 O O . ILE B 1 21 ? 41.199 20.536 -6.840 1.00 25.45 37 ILE B O 6
ATOM 16587 N N . SER B 1 22 ? 43.321 21.238 -6.579 1.00 23.00 38 SER B N 6
ATOM 16588 C CA . SER B 1 22 ? 43.756 20.761 -7.886 1.00 43.15 38 SER B CA 6
ATOM 16589 C C . SER B 1 22 ? 43.604 19.247 -7.991 1.00 1.25 38 SER B C 6
ATOM 16590 O O . SER B 1 22 ? 43.212 18.720 -9.033 1.00 33.42 38 SER B O 6
ATOM 16598 N N . THR B 1 23 ? 43.915 18.551 -6.902 1.00 65.21 39 THR B N 6
ATOM 16599 C CA . THR B 1 23 ? 43.816 17.097 -6.869 1.00 53.44 39 THR B CA 6
ATOM 16600 C C . THR B 1 23 ? 42.360 16.648 -6.814 1.00 53.01 39 THR B C 6
ATOM 16601 O O . THR B 1 23 ? 42.004 15.595 -7.344 1.00 61.10 39 THR B O 6
ATOM 16612 N N . ALA B 1 24 ? 41.521 17.452 -6.169 1.00 12.42 40 ALA B N 6
ATOM 16613 C CA . ALA B 1 24 ? 40.103 17.137 -6.047 1.00 0.54 40 ALA B CA 6
ATOM 16614 C C . ALA B 1 24 ? 39.398 17.248 -7.395 1.00 3.14 40 ALA B C 6
ATOM 16615 O O . ALA B 1 24 ? 38.522 16.445 -7.716 1.00 22.34 40 ALA B O 6
ATOM 16622 N N . ALA B 1 25 ? 39.785 18.248 -8.179 1.00 65.43 41 ALA B N 6
ATOM 16623 C CA . ALA B 1 25 ? 39.192 18.462 -9.493 1.00 13.21 41 ALA B CA 6
ATOM 16624 C C . ALA B 1 25 ? 39.866 17.593 -10.549 1.00 52.43 41 ALA B C 6
ATOM 16625 O O . ALA B 1 25 ? 39.219 17.121 -11.484 1.00 42.11 41 ALA B O 6
ATOM 16632 N N . SER B 1 26 ? 41.170 17.387 -10.394 1.00 71.02 42 SER B N 6
ATOM 16633 C CA . SER B 1 26 ? 41.933 16.578 -11.338 1.00 32.02 42 SER B CA 6
ATOM 16634 C C . SER B 1 26 ? 41.466 15.126 -11.311 1.00 33.25 42 SER B C 6
ATOM 16635 O O . SER B 1 26 ? 41.531 14.421 -12.318 1.00 35.34 42 SER B O 6
ATOM 16643 N N . THR B 1 27 ? 40.994 14.684 -10.148 1.00 43.41 43 THR B N 6
ATOM 16644 C CA . THR B 1 27 ? 40.517 13.317 -9.988 1.00 33.31 43 THR B CA 6
ATOM 16645 C C . THR B 1 27 ? 39.009 13.233 -10.198 1.00 62.41 43 THR B C 6
ATOM 16646 O O . THR B 1 27 ? 38.494 12.220 -10.674 1.00 21.24 43 THR B O 6
ATOM 16657 N N . LEU B 1 28 ? 38.306 14.301 -9.842 1.00 41.21 44 LEU B N 6
ATOM 16658 C CA . LEU B 1 28 ? 36.856 14.348 -9.992 1.00 2.43 44 LEU B CA 6
ATOM 16659 C C . LEU B 1 28 ? 36.454 14.176 -11.454 1.00 5.53 44 LEU B C 6
ATOM 16660 O O . LEU B 1 28 ? 35.482 13.489 -11.765 1.00 11.02 44 LEU B O 6
ATOM 16676 N N . VAL B 1 29 ? 37.212 14.805 -12.348 1.00 33.15 45 VAL B N 6
ATOM 16677 C CA . VAL B 1 29 ? 36.937 14.719 -13.777 1.00 1.12 45 VAL B CA 6
ATOM 16678 C C . VAL B 1 29 ? 38.228 14.606 -14.579 1.00 64.04 45 VAL B C 6
ATOM 16679 O O . VAL B 1 29 ? 38.471 15.388 -15.499 1.00 14.01 45 VAL B O 6
ATOM 16692 N N . SER B 1 30 ? 39.055 13.627 -14.225 1.00 54.43 46 SER B N 6
ATOM 16693 C CA . SER B 1 30 ? 40.324 13.414 -14.909 1.00 62.44 46 SER B CA 6
ATOM 16694 C C . SER B 1 30 ? 40.179 13.650 -16.410 1.00 25.11 46 SER B C 6
ATOM 16695 O O . SER B 1 30 ? 40.704 14.623 -16.950 1.00 72.15 46 SER B O 6
ATOM 16703 N N . GLY B 1 31 ? 39.462 12.752 -17.078 1.00 24.51 47 GLY B N 6
ATOM 16704 C CA . GLY B 1 31 ? 39.260 12.878 -18.509 1.00 2.34 47 GLY B CA 6
ATOM 16705 C C . GLY B 1 31 ? 37.940 12.287 -18.963 1.00 44.03 47 GLY B C 6
ATOM 16706 O O . GLY B 1 31 ? 37.829 11.783 -20.079 1.00 44.15 47 GLY B O 6
ATOM 16710 N N . GLY B 1 32 ? 36.936 12.346 -18.093 1.00 41.34 48 GLY B N 6
ATOM 16711 C CA . GLY B 1 32 ? 35.631 11.807 -18.429 1.00 1.24 48 GLY B CA 6
ATOM 16712 C C . GLY B 1 32 ? 34.498 12.617 -17.830 1.00 53.23 48 GLY B C 6
ATOM 16713 O O . GLY B 1 32 ? 33.722 13.241 -18.554 1.00 55.42 48 GLY B O 6
ATOM 16717 N N . TYR B 1 33 ? 34.401 12.608 -16.506 1.00 1.21 49 TYR B N 6
ATOM 16718 C CA . TYR B 1 33 ? 33.351 13.344 -15.810 1.00 64.13 49 TYR B CA 6
ATOM 16719 C C . TYR B 1 33 ? 33.396 13.070 -14.310 1.00 55.01 49 TYR B C 6
ATOM 16720 O O . TYR B 1 33 ? 34.327 12.437 -13.810 1.00 50.15 49 TYR B O 6
ATOM 16738 N N . LEU B 1 34 ? 32.383 13.551 -13.598 1.00 75.21 50 LEU B N 6
ATOM 16739 C CA . LEU B 1 34 ? 32.304 13.358 -12.154 1.00 72.14 50 LEU B CA 6
ATOM 16740 C C . LEU B 1 34 ? 32.144 11.880 -11.810 1.00 71.21 50 LEU B C 6
ATOM 16741 O O . LEU B 1 34 ? 31.172 11.242 -12.210 1.00 73.55 50 LEU B O 6
ATOM 16757 N N . ASN B 1 35 ? 33.104 11.345 -11.063 1.00 71.53 51 ASN B N 6
ATOM 16758 C CA . ASN B 1 35 ? 33.069 9.942 -10.663 1.00 41.13 51 ASN B CA 6
ATOM 16759 C C . ASN B 1 35 ? 32.651 9.804 -9.203 1.00 2.22 51 ASN B C 6
ATOM 16760 O O . ASN B 1 35 ? 33.383 10.199 -8.294 1.00 50.24 51 ASN B O 6
ATOM 16771 N N . THR B 1 36 ? 31.468 9.239 -8.982 1.00 62.10 52 THR B N 6
ATOM 16772 C CA . THR B 1 36 ? 30.951 9.048 -7.633 1.00 22.42 52 THR B CA 6
ATOM 16773 C C . THR B 1 36 ? 31.846 8.110 -6.830 1.00 2.34 52 THR B C 6
ATOM 16774 O O . THR B 1 36 ? 31.839 8.134 -5.599 1.00 23.45 52 THR B O 6
ATOM 16785 N N . ALA B 1 37 ? 32.616 7.287 -7.533 1.00 13.31 53 ALA B N 6
ATOM 16786 C CA . ALA B 1 37 ? 33.518 6.344 -6.885 1.00 20.30 53 ALA B CA 6
ATOM 16787 C C . ALA B 1 37 ? 34.714 7.063 -6.268 1.00 73.25 53 ALA B C 6
ATOM 16788 O O . ALA B 1 37 ? 35.489 6.468 -5.521 1.00 21.24 53 ALA B O 6
ATOM 16795 N N . ALA B 1 38 ? 34.857 8.344 -6.590 1.00 21.00 54 ALA B N 6
ATOM 16796 C CA . ALA B 1 38 ? 35.958 9.143 -6.067 1.00 44.32 54 ALA B CA 6
ATOM 16797 C C . ALA B 1 38 ? 35.446 10.252 -5.153 1.00 42.43 54 ALA B C 6
ATOM 16798 O O . ALA B 1 38 ? 36.198 10.805 -4.349 1.00 12.43 54 ALA B O 6
ATOM 16805 N N . LEU B 1 39 ? 34.164 10.574 -5.284 1.00 21.24 55 LEU B N 6
ATOM 16806 C CA . LEU B 1 39 ? 33.550 11.618 -4.470 1.00 63.25 55 LEU B CA 6
ATOM 16807 C C . LEU B 1 39 ? 33.946 11.469 -3.004 1.00 64.11 55 LEU B C 6
ATOM 16808 O O . LEU B 1 39 ? 34.454 12.399 -2.375 1.00 72.34 55 LEU B O 6
ATOM 16824 N N . PRO B 1 40 ? 33.711 10.272 -2.447 1.00 5.24 56 PRO B N 6
ATOM 16825 C CA . PRO B 1 40 ? 34.038 9.972 -1.049 1.00 44.21 56 PRO B CA 6
ATOM 16826 C C . PRO B 1 40 ? 35.543 9.899 -0.808 1.00 42.54 56 PRO B C 6
ATOM 16827 O O . PRO B 1 40 ? 36.007 10.034 0.323 1.00 53.10 56 PRO B O 6
ATOM 16838 N N . SER B 1 41 ? 36.299 9.686 -1.881 1.00 23.14 57 SER B N 6
ATOM 16839 C CA . SER B 1 41 ? 37.751 9.591 -1.785 1.00 53.21 57 SER B CA 6
ATOM 16840 C C . SER B 1 41 ? 38.380 10.977 -1.673 1.00 15.42 57 SER B C 6
ATOM 16841 O O . SER B 1 41 ? 39.251 11.210 -0.836 1.00 21.15 57 SER B O 6
ATOM 16849 N N . VAL B 1 42 ? 37.930 11.894 -2.524 1.00 43.24 58 VAL B N 6
ATOM 16850 C CA . VAL B 1 42 ? 38.446 13.258 -2.521 1.00 62.33 58 VAL B CA 6
ATOM 16851 C C . VAL B 1 42 ? 38.091 13.977 -1.226 1.00 15.42 58 VAL B C 6
ATOM 16852 O O . VAL B 1 42 ? 38.924 14.665 -0.637 1.00 5.23 58 VAL B O 6
ATOM 16865 N N . ILE B 1 43 ? 36.847 13.814 -0.787 1.00 0.02 59 ILE B N 6
ATOM 16866 C CA . ILE B 1 43 ? 36.380 14.447 0.440 1.00 61.03 59 ILE B CA 6
ATOM 16867 C C . ILE B 1 43 ? 37.151 13.933 1.651 1.00 23.41 59 ILE B C 6
ATOM 16868 O O . ILE B 1 43 ? 37.487 14.696 2.556 1.00 12.24 59 ILE B O 6
ATOM 16884 N N . ALA B 1 44 ? 37.431 12.634 1.659 1.00 20.24 60 ALA B N 6
ATOM 16885 C CA . ALA B 1 44 ? 38.167 12.018 2.757 1.00 2.31 60 ALA B CA 6
ATOM 16886 C C . ALA B 1 44 ? 39.613 12.500 2.789 1.00 74.35 60 ALA B C 6
ATOM 16887 O O . ALA B 1 44 ? 40.234 12.562 3.850 1.00 43.44 60 ALA B O 6
ATOM 16894 N N . ASP B 1 45 ? 40.144 12.839 1.618 1.00 14.22 61 ASP B N 6
ATOM 16895 C CA . ASP B 1 45 ? 41.518 13.316 1.511 1.00 13.31 61 ASP B CA 6
ATOM 16896 C C . ASP B 1 45 ? 41.666 14.693 2.150 1.00 30.23 61 ASP B C 6
ATOM 16897 O O . ASP B 1 45 ? 42.484 14.886 3.051 1.00 33.13 61 ASP B O 6
ATOM 16906 N N . LEU B 1 46 ? 40.871 15.648 1.679 1.00 70.51 62 LEU B N 6
ATOM 16907 C CA . LEU B 1 46 ? 40.915 17.008 2.203 1.00 20.15 62 LEU B CA 6
ATOM 16908 C C . LEU B 1 46 ? 40.743 17.013 3.719 1.00 11.21 62 LEU B C 6
ATOM 16909 O O . LEU B 1 46 ? 41.419 17.757 4.429 1.00 41.25 62 LEU B O 6
ATOM 16925 N N . PHE B 1 47 ? 39.834 16.176 4.209 1.00 75.55 63 PHE B N 6
ATOM 16926 C CA . PHE B 1 47 ? 39.574 16.082 5.640 1.00 11.31 63 PHE B CA 6
ATOM 16927 C C . PHE B 1 47 ? 40.796 15.552 6.382 1.00 62.31 63 PHE B C 6
ATOM 16928 O O . PHE B 1 47 ? 41.030 15.893 7.542 1.00 74.34 63 PHE B O 6
ATOM 16945 N N . ALA B 1 48 ? 41.575 14.713 5.705 1.00 15.21 64 ALA B N 6
ATOM 16946 C CA . ALA B 1 48 ? 42.773 14.135 6.298 1.00 64.13 64 ALA B CA 6
ATOM 16947 C C . ALA B 1 48 ? 43.915 15.146 6.323 1.00 51.00 64 ALA B C 6
ATOM 16948 O O . ALA B 1 48 ? 44.567 15.333 7.349 1.00 1.14 64 ALA B O 6
ATOM 16955 N N . GLN B 1 49 ? 44.151 15.793 5.186 1.00 44.21 65 GLN B N 6
ATOM 16956 C CA . GLN B 1 49 ? 45.215 16.784 5.078 1.00 1.11 65 GLN B CA 6
ATOM 16957 C C . GLN B 1 49 ? 45.006 17.919 6.075 1.00 13.24 65 GLN B C 6
ATOM 16958 O O . GLN B 1 49 ? 45.904 18.256 6.847 1.00 51.31 65 GLN B O 6
ATOM 16972 N N . VAL B 1 50 ? 43.813 18.507 6.054 1.00 71.51 66 VAL B N 6
ATOM 16973 C CA . VAL B 1 50 ? 43.484 19.603 6.956 1.00 24.22 66 VAL B CA 6
ATOM 16974 C C . VAL B 1 50 ? 43.371 19.115 8.396 1.00 4.15 66 VAL B C 6
ATOM 16975 O O . VAL B 1 50 ? 43.758 19.813 9.332 1.00 43.24 66 VAL B O 6
ATOM 16988 N N . GLY B 1 51 ? 42.837 17.910 8.567 1.00 75.23 67 GLY B N 6
ATOM 16989 C CA . GLY B 1 51 ? 42.682 17.348 9.895 1.00 63.33 67 GLY B CA 6
ATOM 16990 C C . GLY B 1 51 ? 44.006 16.931 10.506 1.00 14.24 67 GLY B C 6
ATOM 16991 O O . GLY B 1 51 ? 44.114 16.781 11.723 1.00 71.44 67 GLY B O 6
ATOM 16995 N N . ALA B 1 52 ? 45.013 16.744 9.661 1.00 60.21 68 ALA B N 6
ATOM 16996 C CA . ALA B 1 52 ? 46.335 16.342 10.125 1.00 62.23 68 ALA B CA 6
ATOM 16997 C C . ALA B 1 52 ? 47.135 17.546 10.611 1.00 3.43 68 ALA B C 6
ATOM 16998 O O . ALA B 1 52 ? 48.015 17.416 11.462 1.00 44.00 68 ALA B O 6
ATOM 17005 N N . SER B 1 53 ? 46.824 18.718 10.065 1.00 35.34 69 SER B N 6
ATOM 17006 C CA . SER B 1 53 ? 47.517 19.944 10.441 1.00 74.31 69 SER B CA 6
ATOM 17007 C C . SER B 1 53 ? 46.882 20.570 11.678 1.00 11.43 69 SER B C 6
ATOM 17008 O O . SER B 1 53 ? 47.561 21.209 12.483 1.00 33.23 69 SER B O 6
ATOM 17016 N N . SER B 1 54 ? 45.573 20.383 11.823 1.00 23.24 70 SER B N 6
ATOM 17017 C CA . SER B 1 54 ? 44.845 20.932 12.961 1.00 11.13 70 SER B CA 6
ATOM 17018 C C . SER B 1 54 ? 44.117 19.829 13.724 1.00 22.45 70 SER B C 6
ATOM 17019 O O . SER B 1 54 ? 42.893 19.705 13.671 1.00 24.41 70 SER B O 6
ATOM 17027 N N . PRO B 1 55 ? 44.889 19.007 14.452 1.00 12.52 71 PRO B N 6
ATOM 17028 C CA . PRO B 1 55 ? 44.341 17.900 15.241 1.00 32.33 71 PRO B CA 6
ATOM 17029 C C . PRO B 1 55 ? 43.547 18.385 16.449 1.00 42.03 71 PRO B C 6
ATOM 17030 O O . PRO B 1 55 ? 42.684 17.675 16.964 1.00 61.00 71 PRO B O 6
ATOM 17041 N N . GLY B 1 56 ? 43.846 19.601 16.898 1.00 55.33 72 GLY B N 6
ATOM 17042 C CA . GLY B 1 56 ? 43.150 20.161 18.041 1.00 4.25 72 GLY B CA 6
ATOM 17043 C C . GLY B 1 56 ? 41.949 20.995 17.640 1.00 2.20 72 GLY B C 6
ATOM 17044 O O . GLY B 1 56 ? 41.348 21.673 18.474 1.00 23.10 72 GLY B O 6
ATOM 17048 N N . VAL B 1 57 ? 41.600 20.948 16.358 1.00 31.43 73 VAL B N 6
ATOM 17049 C CA . VAL B 1 57 ? 40.464 21.705 15.848 1.00 72.11 73 VAL B CA 6
ATOM 17050 C C . VAL B 1 57 ? 39.153 20.973 16.110 1.00 75.31 73 VAL B C 6
ATOM 17051 O O . VAL B 1 57 ? 39.149 19.815 16.528 1.00 1.31 73 VAL B O 6
ATOM 17064 N N . SER B 1 58 ? 38.039 21.655 15.860 1.00 22.32 74 SER B N 6
ATOM 17065 C CA . SER B 1 58 ? 36.721 21.071 16.073 1.00 15.31 74 SER B CA 6
ATOM 17066 C C . SER B 1 58 ? 36.208 20.408 14.797 1.00 21.23 74 SER B C 6
ATOM 17067 O O . SER B 1 58 ? 36.476 20.875 13.691 1.00 40.31 74 SER B O 6
ATOM 17075 N N . ASP B 1 59 ? 35.471 19.315 14.961 1.00 34.44 75 ASP B N 6
ATOM 17076 C CA . ASP B 1 59 ? 34.920 18.586 13.825 1.00 4.52 75 ASP B CA 6
ATOM 17077 C C . ASP B 1 59 ? 34.153 19.525 12.898 1.00 24.55 75 ASP B C 6
ATOM 17078 O O . ASP B 1 59 ? 34.051 19.280 11.696 1.00 33.34 75 ASP B O 6
ATOM 17087 N N . SER B 1 60 ? 33.615 20.600 13.465 1.00 3.23 76 SER B N 6
ATOM 17088 C CA . SER B 1 60 ? 32.854 21.573 12.692 1.00 54.44 76 SER B CA 6
ATOM 17089 C C . SER B 1 60 ? 33.774 22.393 11.793 1.00 24.11 76 SER B C 6
ATOM 17090 O O . SER B 1 60 ? 33.653 22.363 10.569 1.00 61.30 76 SER B O 6
ATOM 17098 N N . GLU B 1 61 ? 34.696 23.126 12.412 1.00 51.13 77 GLU B N 6
ATOM 17099 C CA . GLU B 1 61 ? 35.637 23.955 11.669 1.00 0.33 77 GLU B CA 6
ATOM 17100 C C . GLU B 1 61 ? 36.307 23.154 10.556 1.00 31.04 77 GLU B C 6
ATOM 17101 O O . GLU B 1 61 ? 36.355 23.589 9.405 1.00 34.11 77 GLU B O 6
ATOM 17113 N N . VAL B 1 62 ? 36.825 21.983 10.910 1.00 62.44 78 VAL B N 6
ATOM 17114 C CA . VAL B 1 62 ? 37.494 21.120 9.942 1.00 74.23 78 VAL B CA 6
ATOM 17115 C C . VAL B 1 62 ? 36.560 20.758 8.792 1.00 72.42 78 VAL B C 6
ATOM 17116 O O . VAL B 1 62 ? 36.992 20.622 7.647 1.00 73.11 78 VAL B O 6
ATOM 17129 N N . LEU B 1 63 ? 35.278 20.603 9.104 1.00 21.45 79 LEU B N 6
ATOM 17130 C CA . LEU B 1 63 ? 34.281 20.257 8.097 1.00 63.51 79 LEU B CA 6
ATOM 17131 C C . LEU B 1 63 ? 34.078 21.405 7.115 1.00 2.21 79 LEU B C 6
ATOM 17132 O O . LEU B 1 63 ? 33.997 21.193 5.905 1.00 53.22 79 LEU B O 6
ATOM 17148 N N . ILE B 1 64 ? 33.999 22.621 7.644 1.00 42.42 80 ILE B N 6
ATOM 17149 C CA . ILE B 1 64 ? 33.809 23.804 6.812 1.00 25.10 80 ILE B CA 6
ATOM 17150 C C . ILE B 1 64 ? 34.953 23.966 5.816 1.00 5.15 80 ILE B C 6
ATOM 17151 O O . ILE B 1 64 ? 34.782 24.559 4.752 1.00 44.22 80 ILE B O 6
ATOM 17167 N N . GLN B 1 65 ? 36.118 23.433 6.171 1.00 65.41 81 GLN B N 6
ATOM 17168 C CA . GLN B 1 65 ? 37.290 23.518 5.307 1.00 13.03 81 GLN B CA 6
ATOM 17169 C C . GLN B 1 65 ? 37.220 22.480 4.192 1.00 71.34 81 GLN B C 6
ATOM 17170 O O . GLN B 1 65 ? 37.621 22.744 3.058 1.00 2.22 81 GLN B O 6
ATOM 17184 N N . VAL B 1 66 ? 36.708 21.299 4.521 1.00 75.11 82 VAL B N 6
ATOM 17185 C CA . VAL B 1 66 ? 36.585 20.221 3.546 1.00 72.51 82 VAL B CA 6
ATOM 17186 C C . VAL B 1 66 ? 35.622 20.600 2.426 1.00 63.54 82 VAL B C 6
ATOM 17187 O O . VAL B 1 66 ? 35.838 20.254 1.264 1.00 15.11 82 VAL B O 6
ATOM 17200 N N . LEU B 1 67 ? 34.560 21.313 2.783 1.00 13.44 83 LEU B N 6
ATOM 17201 C CA . LEU B 1 67 ? 33.563 21.741 1.808 1.00 74.44 83 LEU B CA 6
ATOM 17202 C C . LEU B 1 67 ? 34.052 22.954 1.024 1.00 22.11 83 LEU B C 6
ATOM 17203 O O . LEU B 1 67 ? 33.619 23.195 -0.103 1.00 5.55 83 LEU B O 6
ATOM 17219 N N . LEU B 1 68 ? 34.960 23.714 1.628 1.00 42.42 84 LEU B N 6
ATOM 17220 C CA . LEU B 1 68 ? 35.512 24.903 0.986 1.00 14.33 84 LEU B CA 6
ATOM 17221 C C . LEU B 1 68 ? 36.395 24.523 -0.197 1.00 71.32 84 LEU B C 6
ATOM 17222 O O . LEU B 1 68 ? 36.350 25.162 -1.247 1.00 61.53 84 LEU B O 6
ATOM 17238 N N . GLU B 1 69 ? 37.195 23.476 -0.020 1.00 32.24 85 GLU B N 6
ATOM 17239 C CA . GLU B 1 69 ? 38.087 23.009 -1.074 1.00 62.30 85 GLU B CA 6
ATOM 17240 C C . GLU B 1 69 ? 37.310 22.264 -2.155 1.00 31.32 85 GLU B C 6
ATOM 17241 O O . GLU B 1 69 ? 37.592 22.404 -3.345 1.00 73.43 85 GLU B O 6
ATOM 17253 N N . ILE B 1 70 ? 36.332 21.470 -1.731 1.00 10.31 86 ILE B N 6
ATOM 17254 C CA . ILE B 1 70 ? 35.514 20.703 -2.661 1.00 32.33 86 ILE B CA 6
ATOM 17255 C C . ILE B 1 70 ? 34.810 21.618 -3.657 1.00 74.04 86 ILE B C 6
ATOM 17256 O O . ILE B 1 70 ? 34.871 21.400 -4.868 1.00 52.21 86 ILE B O 6
ATOM 17272 N N . VAL B 1 71 ? 34.141 22.645 -3.140 1.00 62.52 87 VAL B N 6
ATOM 17273 C CA . VAL B 1 71 ? 33.428 23.595 -3.984 1.00 51.10 87 VAL B CA 6
ATOM 17274 C C . VAL B 1 71 ? 34.389 24.348 -4.899 1.00 34.23 87 VAL B C 6
ATOM 17275 O O . VAL B 1 71 ? 34.104 24.556 -6.078 1.00 70.51 87 VAL B O 6
ATOM 17288 N N . SER B 1 72 ? 35.527 24.753 -4.346 1.00 71.52 88 SER B N 6
ATOM 17289 C CA . SER B 1 72 ? 36.530 25.486 -5.110 1.00 40.05 88 SER B CA 6
ATOM 17290 C C . SER B 1 72 ? 36.953 24.697 -6.346 1.00 43.43 88 SER B C 6
ATOM 17291 O O . SER B 1 72 ? 37.212 25.272 -7.404 1.00 41.41 88 SER B O 6
ATOM 17299 N N . SER B 1 73 ? 37.023 23.378 -6.204 1.00 15.42 89 SER B N 6
ATOM 17300 C CA . SER B 1 73 ? 37.418 22.510 -7.306 1.00 74.14 89 SER B CA 6
ATOM 17301 C C . SER B 1 73 ? 36.299 22.397 -8.338 1.00 45.23 89 SER B C 6
ATOM 17302 O O . SER B 1 73 ? 36.453 22.813 -9.487 1.00 12.15 89 SER B O 6
ATOM 17310 N N . LEU B 1 74 ? 35.172 21.832 -7.919 1.00 50.03 90 LEU B N 6
ATOM 17311 C CA . LEU B 1 74 ? 34.026 21.662 -8.805 1.00 2.52 90 LEU B CA 6
ATOM 17312 C C . LEU B 1 74 ? 33.656 22.983 -9.474 1.00 70.21 90 LEU B C 6
ATOM 17313 O O . LEU B 1 74 ? 33.314 23.016 -10.657 1.00 23.21 90 LEU B O 6
ATOM 17329 N N . ILE B 1 75 ? 33.728 24.068 -8.711 1.00 31.15 91 ILE B N 6
ATOM 17330 C CA . ILE B 1 75 ? 33.404 25.391 -9.230 1.00 73.33 91 ILE B CA 6
ATOM 17331 C C . ILE B 1 75 ? 34.356 25.789 -10.352 1.00 74.33 91 ILE B C 6
ATOM 17332 O O . ILE B 1 75 ? 33.930 26.278 -11.399 1.00 13.11 91 ILE B O 6
ATOM 17348 N N . HIS B 1 76 ? 35.649 25.573 -10.129 1.00 32.14 92 HIS B N 6
ATOM 17349 C CA . HIS B 1 76 ? 36.663 25.907 -11.122 1.00 71.22 92 HIS B CA 6
ATOM 17350 C C . HIS B 1 76 ? 36.395 25.181 -12.437 1.00 12.14 92 HIS B C 6
ATOM 17351 O O . HIS B 1 76 ? 36.755 25.667 -13.510 1.00 60.21 92 HIS B O 6
ATOM 17365 N N . ILE B 1 77 ? 35.763 24.016 -12.346 1.00 25.05 93 ILE B N 6
ATOM 17366 C CA . ILE B 1 77 ? 35.448 23.224 -13.528 1.00 33.42 93 ILE B CA 6
ATOM 17367 C C . ILE B 1 77 ? 34.303 23.848 -14.318 1.00 14.11 93 ILE B C 6
ATOM 17368 O O . ILE B 1 77 ? 34.421 24.085 -15.521 1.00 54.25 93 ILE B O 6
ATOM 17384 N N . LEU B 1 78 ? 33.195 24.115 -13.635 1.00 22.34 94 LEU B N 6
ATOM 17385 C CA . LEU B 1 78 ? 32.028 24.714 -14.271 1.00 40.13 94 LEU B CA 6
ATOM 17386 C C . LEU B 1 78 ? 32.407 25.997 -15.004 1.00 44.23 94 LEU B C 6
ATOM 17387 O O . LEU B 1 78 ? 31.836 26.321 -16.047 1.00 2.44 94 LEU B O 6
ATOM 17403 N N . SER B 1 79 ? 33.375 26.723 -14.454 1.00 50.42 95 SER B N 6
ATOM 17404 C CA . SER B 1 79 ? 33.829 27.973 -15.055 1.00 70.30 95 SER B CA 6
ATOM 17405 C C . SER B 1 79 ? 34.091 27.794 -16.548 1.00 53.10 95 SER B C 6
ATOM 17406 O O . SER B 1 79 ? 33.933 28.729 -17.332 1.00 70.22 95 SER B O 6
ATOM 17414 N N . SER B 1 80 ? 34.491 26.586 -16.931 1.00 51.32 96 SER B N 6
ATOM 17415 C CA . SER B 1 80 ? 34.778 26.284 -18.329 1.00 30.31 96 SER B CA 6
ATOM 17416 C C . SER B 1 80 ? 33.618 25.530 -18.972 1.00 2.01 96 SER B C 6
ATOM 17417 O O . SER B 1 80 ? 33.361 25.666 -20.167 1.00 62.22 96 SER B O 6
ATOM 17425 N N . SER B 1 81 ? 32.922 24.733 -18.168 1.00 15.23 97 SER B N 6
ATOM 17426 C CA . SER B 1 81 ? 31.790 23.953 -18.657 1.00 21.12 97 SER B CA 6
ATOM 17427 C C . SER B 1 81 ? 30.739 24.859 -19.291 1.00 2.25 97 SER B C 6
ATOM 17428 O O . SER B 1 81 ? 30.889 26.080 -19.315 1.00 23.01 97 SER B O 6
ATOM 17436 N N . SER B 1 82 ? 29.674 24.250 -19.803 1.00 21.00 98 SER B N 6
ATOM 17437 C CA . SER B 1 82 ? 28.599 25.001 -20.441 1.00 74.22 98 SER B CA 6
ATOM 17438 C C . SER B 1 82 ? 27.235 24.514 -19.956 1.00 65.55 98 SER B C 6
ATOM 17439 O O . SER B 1 82 ? 26.197 25.042 -20.356 1.00 21.01 98 SER B O 6
ATOM 17447 N N . VAL B 1 83 ? 27.248 23.503 -19.093 1.00 52.25 99 VAL B N 6
ATOM 17448 C CA . VAL B 1 83 ? 26.014 22.945 -18.553 1.00 41.32 99 VAL B CA 6
ATOM 17449 C C . VAL B 1 83 ? 24.979 22.733 -19.652 1.00 52.23 99 VAL B C 6
ATOM 17450 O O . VAL B 1 83 ? 24.104 23.572 -19.866 1.00 43.02 99 VAL B O 6
ATOM 17463 N N . GLY B 1 84 ? 25.084 21.604 -20.347 1.00 40.43 100 GLY B N 6
ATOM 17464 C CA . GLY B 1 84 ? 24.151 21.302 -21.416 1.00 51.43 100 GLY B CA 6
ATOM 17465 C C . GLY B 1 84 ? 22.735 21.104 -20.911 1.00 2.35 100 GLY B C 6
ATOM 17466 O O . GLY B 1 84 ? 22.182 21.977 -20.241 1.00 74.13 100 GLY B O 6
ATOM 17470 N N . GLN B 1 85 ? 22.148 19.957 -21.234 1.00 35.45 101 GLN B N 6
ATOM 17471 C CA . GLN B 1 85 ? 20.787 19.649 -20.809 1.00 40.52 101 GLN B CA 6
ATOM 17472 C C . GLN B 1 85 ? 20.787 18.629 -19.676 1.00 0.53 101 GLN B C 6
ATOM 17473 O O . GLN B 1 85 ? 21.127 17.464 -19.876 1.00 32.11 101 GLN B O 6
ATOM 17487 N N . VAL B 1 86 ? 20.403 19.077 -18.483 1.00 65.34 102 VAL B N 6
ATOM 17488 C CA . VAL B 1 86 ? 20.359 18.203 -17.317 1.00 53.42 102 VAL B CA 6
ATOM 17489 C C . VAL B 1 86 ? 18.924 17.976 -16.856 1.00 74.40 102 VAL B C 6
ATOM 17490 O O . VAL B 1 86 ? 18.113 18.902 -16.837 1.00 34.15 102 VAL B O 6
ATOM 17503 N N . ASP B 1 87 ? 18.617 16.737 -16.486 1.00 74.23 103 ASP B N 6
ATOM 17504 C CA . ASP B 1 87 ? 17.279 16.387 -16.023 1.00 61.33 103 ASP B CA 6
ATOM 17505 C C . ASP B 1 87 ? 17.183 16.498 -14.504 1.00 64.03 103 ASP B C 6
ATOM 17506 O O . ASP B 1 87 ? 18.022 15.965 -13.779 1.00 25.23 103 ASP B O 6
ATOM 17515 N N . PHE B 1 88 ? 16.155 17.194 -14.031 1.00 1.34 104 PHE B N 6
ATOM 17516 C CA . PHE B 1 88 ? 15.951 17.378 -12.599 1.00 11.04 104 PHE B CA 6
ATOM 17517 C C . PHE B 1 88 ? 15.696 16.040 -11.911 1.00 21.35 104 PHE B C 6
ATOM 17518 O O . PHE B 1 88 ? 15.744 15.942 -10.684 1.00 22.24 104 PHE B O 6
ATOM 17535 N N . SER B 1 89 ? 15.425 15.012 -12.709 1.00 4.03 105 SER B N 6
ATOM 17536 C CA . SER B 1 89 ? 15.159 13.681 -12.176 1.00 75.04 105 SER B CA 6
ATOM 17537 C C . SER B 1 89 ? 16.452 13.005 -11.731 1.00 53.32 105 SER B C 6
ATOM 17538 O O . SER B 1 89 ? 16.459 11.825 -11.382 1.00 64.52 105 SER B O 6
ATOM 17546 N N . SER B 1 90 ? 17.544 13.762 -11.748 1.00 1.33 106 SER B N 6
ATOM 17547 C CA . SER B 1 90 ? 18.844 13.237 -11.349 1.00 41.40 106 SER B CA 6
ATOM 17548 C C . SER B 1 90 ? 19.212 13.705 -9.944 1.00 45.31 106 SER B C 6
ATOM 17549 O O . SER B 1 90 ? 20.053 13.103 -9.277 1.00 61.45 106 SER B O 6
ATOM 17557 N N . VAL B 1 91 ? 18.577 14.786 -9.502 1.00 13.22 107 VAL B N 6
ATOM 17558 C CA . VAL B 1 91 ? 18.835 15.336 -8.177 1.00 72.42 107 VAL B CA 6
ATOM 17559 C C . VAL B 1 91 ? 18.756 14.253 -7.107 1.00 24.25 107 VAL B C 6
ATOM 17560 O O . VAL B 1 91 ? 19.452 14.314 -6.094 1.00 15.42 107 VAL B O 6
ATOM 17573 N N . GLY B 1 92 ? 17.903 13.259 -7.340 1.00 23.02 108 GLY B N 6
ATOM 17574 C CA . GLY B 1 92 ? 17.748 12.176 -6.387 1.00 74.43 108 GLY B CA 6
ATOM 17575 C C . GLY B 1 92 ? 19.043 11.426 -6.147 1.00 23.35 108 GLY B C 6
ATOM 17576 O O . GLY B 1 92 ? 19.454 11.233 -5.002 1.00 71.14 108 GLY B O 6
ATOM 17580 N N . SER B 1 93 ? 19.689 11.001 -7.228 1.00 63.02 109 SER B N 6
ATOM 17581 C CA . SER B 1 93 ? 20.943 10.263 -7.129 1.00 32.21 109 SER B CA 6
ATOM 17582 C C . SER B 1 93 ? 22.066 11.166 -6.628 1.00 31.41 109 SER B C 6
ATOM 17583 O O . SER B 1 93 ? 22.993 10.709 -5.960 1.00 25.42 109 SER B O 6
ATOM 17591 N N . SER B 1 94 ? 21.976 12.451 -6.956 1.00 11.14 110 SER B N 6
ATOM 17592 C CA . SER B 1 94 ? 22.985 13.418 -6.542 1.00 21.12 110 SER B CA 6
ATOM 17593 C C . SER B 1 94 ? 22.972 13.605 -5.028 1.00 75.43 110 SER B C 6
ATOM 17594 O O . SER B 1 94 ? 24.016 13.568 -4.377 1.00 54.35 110 SER B O 6
ATOM 17602 N N . ALA B 1 95 ? 21.780 13.804 -4.474 1.00 24.23 111 ALA B N 6
ATOM 17603 C CA . ALA B 1 95 ? 21.629 13.994 -3.036 1.00 11.14 111 ALA B CA 6
ATOM 17604 C C . ALA B 1 95 ? 22.016 12.732 -2.271 1.00 42.54 111 ALA B C 6
ATOM 17605 O O . ALA B 1 95 ? 22.514 12.804 -1.149 1.00 14.11 111 ALA B O 6
ATOM 17612 N N . ALA B 1 96 ? 21.781 11.579 -2.887 1.00 62.42 112 ALA B N 6
ATOM 17613 C CA . ALA B 1 96 ? 22.106 10.301 -2.265 1.00 61.30 112 ALA B CA 6
ATOM 17614 C C . ALA B 1 96 ? 23.611 10.056 -2.268 1.00 21.23 112 ALA B C 6
ATOM 17615 O O . ALA B 1 96 ? 24.185 9.649 -1.259 1.00 24.33 112 ALA B O 6
ATOM 17622 N N . ALA B 1 97 ? 24.245 10.306 -3.409 1.00 20.22 113 ALA B N 6
ATOM 17623 C CA . ALA B 1 97 ? 25.684 10.114 -3.543 1.00 34.35 113 ALA B CA 6
ATOM 17624 C C . ALA B 1 97 ? 26.446 10.954 -2.525 1.00 3.21 113 ALA B C 6
ATOM 17625 O O . ALA B 1 97 ? 27.365 10.468 -1.866 1.00 63.54 113 ALA B O 6
ATOM 17632 N N . VAL B 1 98 ? 26.060 12.220 -2.401 1.00 31.14 114 VAL B N 6
ATOM 17633 C CA . VAL B 1 98 ? 26.707 13.129 -1.462 1.00 64.53 114 VAL B CA 6
ATOM 17634 C C . VAL B 1 98 ? 26.448 12.707 -0.020 1.00 63.54 114 VAL B C 6
ATOM 17635 O O . VAL B 1 98 ? 27.339 12.768 0.825 1.00 63.35 114 VAL B O 6
ATOM 17648 N N . GLY B 1 99 ? 25.221 12.276 0.253 1.00 10.41 115 GLY B N 6
ATOM 17649 C CA . GLY B 1 99 ? 24.866 11.850 1.594 1.00 33.11 115 GLY B CA 6
ATOM 17650 C C . GLY B 1 99 ? 25.669 10.647 2.051 1.00 52.15 115 GLY B C 6
ATOM 17651 O O . GLY B 1 99 ? 25.860 10.441 3.249 1.00 11.14 115 GLY B O 6
ATOM 17655 N N . GLN B 1 100 ? 26.137 9.852 1.095 1.00 50.40 116 GLN B N 6
ATOM 17656 C CA . GLN B 1 100 ? 26.921 8.663 1.406 1.00 15.01 116 GLN B CA 6
ATOM 17657 C C . GLN B 1 100 ? 28.392 9.016 1.602 1.00 53.44 116 GLN B C 6
ATOM 17658 O O . GLN B 1 100 ? 29.093 8.385 2.392 1.00 71.24 116 GLN B O 6
ATOM 17672 N N . SER B 1 101 ? 28.852 10.030 0.875 1.00 24.24 117 SER B N 6
ATOM 17673 C CA . SER B 1 101 ? 30.241 10.465 0.965 1.00 25.23 117 SER B CA 6
ATOM 17674 C C . SER B 1 101 ? 30.552 11.009 2.357 1.00 12.04 117 SER B C 6
ATOM 17675 O O . SER B 1 101 ? 31.617 10.745 2.915 1.00 11.45 117 SER B O 6
ATOM 17683 N N . MET B 1 102 ? 29.612 11.769 2.911 1.00 45.10 118 MET B N 6
ATOM 17684 C CA . MET B 1 102 ? 29.784 12.349 4.238 1.00 65.11 118 MET B CA 6
ATOM 17685 C C . MET B 1 102 ? 30.123 11.271 5.263 1.00 61.14 118 MET B C 6
ATOM 17686 O O . MET B 1 102 ? 30.808 11.535 6.251 1.00 50.53 118 MET B O 6
ATOM 17700 N N . GLN B 1 103 ? 29.640 10.057 5.021 1.00 74.24 119 GLN B N 6
ATOM 17701 C CA . GLN B 1 103 ? 29.891 8.940 5.924 1.00 41.30 119 GLN B CA 6
ATOM 17702 C C . GLN B 1 103 ? 31.370 8.566 5.927 1.00 74.30 119 GLN B C 6
ATOM 17703 O O . GLN B 1 103 ? 31.868 7.973 6.884 1.00 74.23 119 GLN B O 6
ATOM 17717 N N . VAL B 1 104 ? 32.067 8.916 4.851 1.00 53.24 120 VAL B N 6
ATOM 17718 C CA . VAL B 1 104 ? 33.489 8.617 4.730 1.00 11.42 120 VAL B CA 6
ATOM 17719 C C . VAL B 1 104 ? 34.335 9.683 5.417 1.00 32.24 120 VAL B C 6
ATOM 17720 O O . VAL B 1 104 ? 35.482 9.437 5.786 1.00 4.11 120 VAL B O 6
ATOM 17733 N N . VAL B 1 105 ? 33.759 10.869 5.586 1.00 11.03 121 VAL B N 6
ATOM 17734 C CA . VAL B 1 105 ? 34.459 11.974 6.231 1.00 34.12 121 VAL B CA 6
ATOM 17735 C C . VAL B 1 105 ? 34.501 11.790 7.744 1.00 32.14 121 VAL B C 6
ATOM 17736 O O . VAL B 1 105 ? 35.477 12.155 8.397 1.00 63.43 121 VAL B O 6
ATOM 17749 N N . MET B 1 106 ? 33.434 11.221 8.296 1.00 54.35 122 MET B N 6
ATOM 17750 C CA . MET B 1 106 ? 33.349 10.987 9.732 1.00 34.34 122 MET B CA 6
ATOM 17751 C C . MET B 1 106 ? 33.113 9.508 10.029 1.00 4.51 122 MET B C 6
ATOM 17752 O O . MET B 1 106 ? 32.568 9.155 11.073 1.00 12.00 122 MET B O 6
ATOM 17766 N N . GLY B 1 107 ? 33.529 8.650 9.103 1.00 1.31 123 GLY B N 6
ATOM 17767 C CA . GLY B 1 107 ? 33.353 7.220 9.285 1.00 42.35 123 GLY B CA 6
ATOM 17768 C C . GLY B 1 107 ? 31.918 6.849 9.601 1.00 33.50 123 GLY B C 6
ATOM 17769 O O . GLY B 1 107 ? 31.634 6.287 10.659 1.00 64.14 123 GLY B O 6
ATOM 17773 N N . VAL A 1 1 ? 30.459 15.736 14.543 1.00 15.44 17 VAL A N 7
ATOM 17774 C CA . VAL A 1 1 ? 29.695 16.192 13.388 1.00 75.41 17 VAL A CA 7
ATOM 17775 C C . VAL A 1 1 ? 28.960 15.033 12.723 1.00 52.13 17 VAL A C 7
ATOM 17776 O O . VAL A 1 1 ? 28.086 15.239 11.882 1.00 51.44 17 VAL A O 7
ATOM 17789 N N . GLY A 1 2 ? 29.320 13.812 13.108 1.00 74.10 18 GLY A N 7
ATOM 17790 C CA . GLY A 1 2 ? 28.684 12.638 12.540 1.00 50.41 18 GLY A CA 7
ATOM 17791 C C . GLY A 1 2 ? 27.186 12.621 12.768 1.00 53.45 18 GLY A C 7
ATOM 17792 O O . GLY A 1 2 ? 26.410 12.413 11.835 1.00 13.10 18 GLY A O 7
ATOM 17796 N N . THR A 1 3 ? 26.777 12.840 14.015 1.00 23.32 19 THR A N 7
ATOM 17797 C CA . THR A 1 3 ? 25.362 12.847 14.363 1.00 33.12 19 THR A CA 7
ATOM 17798 C C . THR A 1 3 ? 24.614 13.941 13.610 1.00 54.42 19 THR A C 7
ATOM 17799 O O . THR A 1 3 ? 23.419 13.819 13.340 1.00 40.34 19 THR A O 7
ATOM 17810 N N . THR A 1 4 ? 25.326 15.012 13.272 1.00 2.44 20 THR A N 7
ATOM 17811 C CA . THR A 1 4 ? 24.730 16.129 12.549 1.00 14.02 20 THR A CA 7
ATOM 17812 C C . THR A 1 4 ? 24.370 15.732 11.123 1.00 2.22 20 THR A C 7
ATOM 17813 O O . THR A 1 4 ? 23.388 16.216 10.561 1.00 53.32 20 THR A O 7
ATOM 17824 N N . VAL A 1 5 ? 25.172 14.845 10.540 1.00 74.21 21 VAL A N 7
ATOM 17825 C CA . VAL A 1 5 ? 24.937 14.381 9.178 1.00 75.30 21 VAL A CA 7
ATOM 17826 C C . VAL A 1 5 ? 23.704 13.486 9.108 1.00 61.21 21 VAL A C 7
ATOM 17827 O O . VAL A 1 5 ? 22.965 13.507 8.125 1.00 61.42 21 VAL A O 7
ATOM 17840 N N . ALA A 1 6 ? 23.489 12.701 10.159 1.00 3.31 22 ALA A N 7
ATOM 17841 C CA . ALA A 1 6 ? 22.345 11.800 10.217 1.00 34.20 22 ALA A CA 7
ATOM 17842 C C . ALA A 1 6 ? 21.062 12.561 10.535 1.00 3.42 22 ALA A C 7
ATOM 17843 O O . ALA A 1 6 ? 19.967 12.002 10.477 1.00 64.21 22 ALA A O 7
ATOM 17850 N N . SER A 1 7 ? 21.207 13.839 10.871 1.00 64.41 23 SER A N 7
ATOM 17851 C CA . SER A 1 7 ? 20.059 14.676 11.201 1.00 43.04 23 SER A CA 7
ATOM 17852 C C . SER A 1 7 ? 19.626 15.506 9.996 1.00 31.14 23 SER A C 7
ATOM 17853 O O . SER A 1 7 ? 18.434 15.690 9.748 1.00 33.43 23 SER A O 7
ATOM 17861 N N . THR A 1 8 ? 20.604 16.006 9.248 1.00 4.31 24 THR A N 7
ATOM 17862 C CA . THR A 1 8 ? 20.327 16.817 8.069 1.00 13.13 24 THR A CA 7
ATOM 17863 C C . THR A 1 8 ? 19.906 15.948 6.889 1.00 34.24 24 THR A C 7
ATOM 17864 O O . THR A 1 8 ? 19.093 16.358 6.061 1.00 3.31 24 THR A O 7
ATOM 17875 N N . THR A 1 9 ? 20.463 14.742 6.820 1.00 32.00 25 THR A N 7
ATOM 17876 C CA . THR A 1 9 ? 20.146 13.815 5.741 1.00 34.23 25 THR A CA 7
ATOM 17877 C C . THR A 1 9 ? 18.725 13.278 5.878 1.00 15.35 25 THR A C 7
ATOM 17878 O O . THR A 1 9 ? 18.073 12.962 4.884 1.00 20.13 25 THR A O 7
ATOM 17889 N N . SER A 1 10 ? 18.252 13.179 7.117 1.00 32.43 26 SER A N 7
ATOM 17890 C CA . SER A 1 10 ? 16.909 12.677 7.384 1.00 41.03 26 SER A CA 7
ATOM 17891 C C . SER A 1 10 ? 15.853 13.639 6.845 1.00 14.05 26 SER A C 7
ATOM 17892 O O . SER A 1 10 ? 14.765 13.223 6.449 1.00 63.40 26 SER A O 7
ATOM 17900 N N . ARG A 1 11 ? 16.185 14.925 6.835 1.00 62.51 27 ARG A N 7
ATOM 17901 C CA . ARG A 1 11 ? 15.265 15.947 6.346 1.00 74.11 27 ARG A CA 7
ATOM 17902 C C . ARG A 1 11 ? 15.518 16.245 4.872 1.00 40.15 27 ARG A C 7
ATOM 17903 O O . ARG A 1 11 ? 14.634 16.733 4.166 1.00 41.03 27 ARG A O 7
ATOM 17924 N N . LEU A 1 12 ? 16.730 15.951 4.413 1.00 14.01 28 LEU A N 7
ATOM 17925 C CA . LEU A 1 12 ? 17.100 16.188 3.022 1.00 42.12 28 LEU A CA 7
ATOM 17926 C C . LEU A 1 12 ? 16.452 15.157 2.103 1.00 4.00 28 LEU A C 7
ATOM 17927 O O . LEU A 1 12 ? 16.330 15.376 0.897 1.00 12.43 28 LEU A O 7
ATOM 17943 N N . SER A 1 13 ? 16.037 14.035 2.681 1.00 71.43 29 SER A N 7
ATOM 17944 C CA . SER A 1 13 ? 15.402 12.970 1.913 1.00 31.21 29 SER A CA 7
ATOM 17945 C C . SER A 1 13 ? 13.914 13.249 1.722 1.00 70.11 29 SER A C 7
ATOM 17946 O O . SER A 1 13 ? 13.175 12.415 1.199 1.00 33.34 29 SER A O 7
ATOM 17954 N N . THR A 1 14 ? 13.480 14.430 2.151 1.00 51.22 30 THR A N 7
ATOM 17955 C CA . THR A 1 14 ? 12.082 14.821 2.030 1.00 63.22 30 THR A CA 7
ATOM 17956 C C . THR A 1 14 ? 11.847 15.637 0.764 1.00 4.51 30 THR A C 7
ATOM 17957 O O . THR A 1 14 ? 12.789 16.156 0.164 1.00 1.02 30 THR A O 7
ATOM 17968 N N . ALA A 1 15 ? 10.585 15.748 0.362 1.00 14.13 31 ALA A N 7
ATOM 17969 C CA . ALA A 1 15 ? 10.227 16.503 -0.832 1.00 40.42 31 ALA A CA 7
ATOM 17970 C C . ALA A 1 15 ? 10.726 17.941 -0.741 1.00 64.13 31 ALA A C 7
ATOM 17971 O O . ALA A 1 15 ? 11.020 18.571 -1.758 1.00 12.32 31 ALA A O 7
ATOM 17978 N N . GLU A 1 16 ? 10.818 18.455 0.481 1.00 72.43 32 GLU A N 7
ATOM 17979 C CA . GLU A 1 16 ? 11.280 19.821 0.702 1.00 74.45 32 GLU A CA 7
ATOM 17980 C C . GLU A 1 16 ? 12.660 20.035 0.088 1.00 22.14 32 GLU A C 7
ATOM 17981 O O . GLU A 1 16 ? 12.866 20.961 -0.696 1.00 34.25 32 GLU A O 7
ATOM 17993 N N . ALA A 1 17 ? 13.603 19.171 0.452 1.00 60.14 33 ALA A N 7
ATOM 17994 C CA . ALA A 1 17 ? 14.963 19.264 -0.064 1.00 21.23 33 ALA A CA 7
ATOM 17995 C C . ALA A 1 17 ? 14.985 19.127 -1.583 1.00 52.03 33 ALA A C 7
ATOM 17996 O O . ALA A 1 17 ? 15.746 19.812 -2.265 1.00 2.23 33 ALA A O 7
ATOM 18003 N N . SER A 1 18 ? 14.145 18.239 -2.105 1.00 42.00 34 SER A N 7
ATOM 18004 C CA . SER A 1 18 ? 14.072 18.011 -3.542 1.00 25.43 34 SER A CA 7
ATOM 18005 C C . SER A 1 18 ? 13.766 19.308 -4.285 1.00 42.00 34 SER A C 7
ATOM 18006 O O . SER A 1 18 ? 14.459 19.671 -5.236 1.00 72.34 34 SER A O 7
ATOM 18014 N N . SER A 1 19 ? 12.723 20.003 -3.843 1.00 72.20 35 SER A N 7
ATOM 18015 C CA . SER A 1 19 ? 12.321 21.259 -4.466 1.00 43.33 35 SER A CA 7
ATOM 18016 C C . SER A 1 19 ? 13.453 22.281 -4.408 1.00 2.54 35 SER A C 7
ATOM 18017 O O . SER A 1 19 ? 13.821 22.873 -5.423 1.00 10.42 35 SER A O 7
ATOM 18025 N N . ARG A 1 20 ? 14.001 22.481 -3.214 1.00 4.22 36 ARG A N 7
ATOM 18026 C CA . ARG A 1 20 ? 15.090 23.431 -3.022 1.00 3.42 36 ARG A CA 7
ATOM 18027 C C . ARG A 1 20 ? 16.192 23.210 -4.055 1.00 45.24 36 ARG A C 7
ATOM 18028 O O . ARG A 1 20 ? 16.623 24.148 -4.726 1.00 2.33 36 ARG A O 7
ATOM 18049 N N . ILE A 1 21 ? 16.642 21.966 -4.175 1.00 23.24 37 ILE A N 7
ATOM 18050 C CA . ILE A 1 21 ? 17.693 21.623 -5.126 1.00 74.43 37 ILE A CA 7
ATOM 18051 C C . ILE A 1 21 ? 17.309 22.037 -6.542 1.00 63.14 37 ILE A C 7
ATOM 18052 O O . ILE A 1 21 ? 18.143 22.529 -7.304 1.00 34.10 37 ILE A O 7
ATOM 18068 N N . SER A 1 22 ? 16.042 21.838 -6.889 1.00 23.35 38 SER A N 7
ATOM 18069 C CA . SER A 1 22 ? 15.547 22.188 -8.215 1.00 41.45 38 SER A CA 7
ATOM 18070 C C . SER A 1 22 ? 15.814 23.659 -8.522 1.00 61.34 38 SER A C 7
ATOM 18071 O O . SER A 1 22 ? 16.305 24.002 -9.598 1.00 12.22 38 SER A O 7
ATOM 18079 N N . THR A 1 23 ? 15.485 24.525 -7.568 1.00 25.13 39 THR A N 7
ATOM 18080 C CA . THR A 1 23 ? 15.687 25.959 -7.736 1.00 21.15 39 THR A CA 7
ATOM 18081 C C . THR A 1 23 ? 17.166 26.320 -7.647 1.00 64.41 39 THR A C 7
ATOM 18082 O O . THR A 1 23 ? 17.622 27.270 -8.285 1.00 34.53 39 THR A O 7
ATOM 18093 N N . ALA A 1 24 ? 17.910 25.556 -6.855 1.00 13.42 40 ALA A N 7
ATOM 18094 C CA . ALA A 1 24 ? 19.338 25.795 -6.686 1.00 22.13 40 ALA A CA 7
ATOM 18095 C C . ALA A 1 24 ? 20.098 25.511 -7.977 1.00 42.44 40 ALA A C 7
ATOM 18096 O O . ALA A 1 24 ? 21.032 26.232 -8.330 1.00 33.32 40 ALA A O 7
ATOM 18103 N N . ALA A 1 25 ? 19.694 24.457 -8.678 1.00 64.05 41 ALA A N 7
ATOM 18104 C CA . ALA A 1 25 ? 20.336 24.080 -9.931 1.00 53.22 41 ALA A CA 7
ATOM 18105 C C . ALA A 1 25 ? 19.722 24.828 -11.109 1.00 2.22 41 ALA A C 7
ATOM 18106 O O . ALA A 1 25 ? 20.436 25.336 -11.975 1.00 54.24 41 ALA A O 7
ATOM 18113 N N . SER A 1 26 ? 18.395 24.890 -11.139 1.00 75.02 42 SER A N 7
ATOM 18114 C CA . SER A 1 26 ? 17.685 25.571 -12.214 1.00 41.12 42 SER A CA 7
ATOM 18115 C C . SER A 1 26 ? 18.106 27.035 -12.300 1.00 65.41 42 SER A C 7
ATOM 18116 O O . SER A 1 26 ? 18.086 27.637 -13.375 1.00 63.30 42 SER A O 7
ATOM 18124 N N . THR A 1 27 ? 18.488 27.603 -11.161 1.00 2.21 43 THR A N 7
ATOM 18125 C CA . THR A 1 27 ? 18.913 28.996 -11.106 1.00 21.01 43 THR A CA 7
ATOM 18126 C C . THR A 1 27 ? 20.422 29.119 -11.290 1.00 34.23 43 THR A C 7
ATOM 18127 O O . THR A 1 27 ? 20.908 30.069 -11.904 1.00 11.25 43 THR A O 7
ATOM 18138 N N . LEU A 1 28 ? 21.158 28.151 -10.753 1.00 62.42 44 LEU A N 7
ATOM 18139 C CA . LEU A 1 28 ? 22.613 28.150 -10.857 1.00 22.14 44 LEU A CA 7
ATOM 18140 C C . LEU A 1 28 ? 23.054 28.135 -12.318 1.00 25.22 44 LEU A C 7
ATOM 18141 O O . LEU A 1 28 ? 24.111 28.662 -12.664 1.00 54.33 44 LEU A O 7
ATOM 18157 N N . VAL A 1 29 ? 22.234 27.531 -13.172 1.00 34.31 45 VAL A N 7
ATOM 18158 C CA . VAL A 1 29 ? 22.537 27.450 -14.596 1.00 52.50 45 VAL A CA 7
ATOM 18159 C C . VAL A 1 29 ? 21.455 28.130 -15.427 1.00 21.44 45 VAL A C 7
ATOM 18160 O O . VAL A 1 29 ? 21.326 27.875 -16.625 1.00 4.30 45 VAL A O 7
ATOM 18173 N N . SER A 1 30 ? 20.679 28.995 -14.785 1.00 74.33 46 SER A N 7
ATOM 18174 C CA . SER A 1 30 ? 19.604 29.709 -15.464 1.00 44.03 46 SER A CA 7
ATOM 18175 C C . SER A 1 30 ? 20.116 30.381 -16.733 1.00 44.41 46 SER A C 7
ATOM 18176 O O . SER A 1 30 ? 19.721 30.025 -17.842 1.00 33.44 46 SER A O 7
ATOM 18184 N N . GLY A 1 31 ? 21.002 31.359 -16.562 1.00 3.43 47 GLY A N 7
ATOM 18185 C CA . GLY A 1 31 ? 21.556 32.066 -17.703 1.00 73.31 47 GLY A CA 7
ATOM 18186 C C . GLY A 1 31 ? 22.185 31.131 -18.716 1.00 62.54 47 GLY A C 7
ATOM 18187 O O . GLY A 1 31 ? 22.305 31.470 -19.893 1.00 73.32 47 GLY A O 7
ATOM 18191 N N . GLY A 1 32 ? 22.588 29.950 -18.259 1.00 23.23 48 GLY A N 7
ATOM 18192 C CA . GLY A 1 32 ? 23.204 28.981 -19.147 1.00 61.21 48 GLY A CA 7
ATOM 18193 C C . GLY A 1 32 ? 24.429 28.330 -18.536 1.00 74.03 48 GLY A C 7
ATOM 18194 O O . GLY A 1 32 ? 24.917 27.317 -19.037 1.00 15.42 48 GLY A O 7
ATOM 18198 N N . TYR A 1 33 ? 24.928 28.914 -17.452 1.00 35.35 49 TYR A N 7
ATOM 18199 C CA . TYR A 1 33 ? 26.106 28.386 -16.773 1.00 70.22 49 TYR A CA 7
ATOM 18200 C C . TYR A 1 33 ? 26.161 28.865 -15.325 1.00 61.40 49 TYR A C 7
ATOM 18201 O O . TYR A 1 33 ? 25.239 29.525 -14.842 1.00 14.54 49 TYR A O 7
ATOM 18219 N N . LEU A 1 34 ? 27.247 28.529 -14.639 1.00 10.11 50 LEU A N 7
ATOM 18220 C CA . LEU A 1 34 ? 27.424 28.924 -13.246 1.00 54.20 50 LEU A CA 7
ATOM 18221 C C . LEU A 1 34 ? 27.553 30.439 -13.122 1.00 30.52 50 LEU A C 7
ATOM 18222 O O . LEU A 1 34 ? 28.458 31.044 -13.696 1.00 33.20 50 LEU A O 7
ATOM 18238 N N . ASN A 1 35 ? 26.642 31.045 -12.367 1.00 31.13 51 ASN A N 7
ATOM 18239 C CA . ASN A 1 35 ? 26.655 32.489 -12.165 1.00 30.43 51 ASN A CA 7
ATOM 18240 C C . ASN A 1 35 ? 27.037 32.835 -10.729 1.00 21.22 51 ASN A C 7
ATOM 18241 O O . ASN A 1 35 ? 26.274 32.586 -9.794 1.00 63.00 51 ASN A O 7
ATOM 18252 N N . THR A 1 36 ? 28.222 33.411 -10.561 1.00 15.13 52 THR A N 7
ATOM 18253 C CA . THR A 1 36 ? 28.706 33.791 -9.239 1.00 42.30 52 THR A CA 7
ATOM 18254 C C . THR A 1 36 ? 27.796 34.833 -8.599 1.00 42.51 52 THR A C 7
ATOM 18255 O O . THR A 1 36 ? 27.753 34.964 -7.376 1.00 65.14 52 THR A O 7
ATOM 18266 N N . ALA A 1 37 ? 27.071 35.571 -9.433 1.00 43.33 53 ALA A N 7
ATOM 18267 C CA . ALA A 1 37 ? 26.161 36.600 -8.948 1.00 73.33 53 ALA A CA 7
ATOM 18268 C C . ALA A 1 37 ? 24.966 35.981 -8.230 1.00 62.00 53 ALA A C 7
ATOM 18269 O O . ALA A 1 37 ? 24.188 36.680 -7.583 1.00 53.22 53 ALA A O 7
ATOM 18276 N N . ALA A 1 38 ? 24.826 34.664 -8.350 1.00 52.02 54 ALA A N 7
ATOM 18277 C CA . ALA A 1 38 ? 23.727 33.952 -7.711 1.00 1.14 54 ALA A CA 7
ATOM 18278 C C . ALA A 1 38 ? 24.244 32.971 -6.664 1.00 31.41 54 ALA A C 7
ATOM 18279 O O . ALA A 1 38 ? 23.495 32.525 -5.792 1.00 42.23 54 ALA A O 7
ATOM 18286 N N . LEU A 1 39 ? 25.526 32.638 -6.755 1.00 33.04 55 LEU A N 7
ATOM 18287 C CA . LEU A 1 39 ? 26.144 31.708 -5.814 1.00 20.51 55 LEU A CA 7
ATOM 18288 C C . LEU A 1 39 ? 25.742 32.038 -4.381 1.00 55.32 55 LEU A C 7
ATOM 18289 O O . LEU A 1 39 ? 25.225 31.197 -3.646 1.00 73.31 55 LEU A O 7
ATOM 18305 N N . PRO A 1 40 ? 25.985 33.292 -3.971 1.00 65.22 56 PRO A N 7
ATOM 18306 C CA . PRO A 1 40 ? 25.654 33.763 -2.623 1.00 22.44 56 PRO A CA 7
ATOM 18307 C C . PRO A 1 40 ? 24.149 33.877 -2.401 1.00 2.31 56 PRO A C 7
ATOM 18308 O O . PRO A 1 40 ? 23.679 33.885 -1.264 1.00 11.20 56 PRO A O 7
ATOM 18319 N N . SER A 1 41 ? 23.400 33.964 -3.496 1.00 70.42 57 SER A N 7
ATOM 18320 C CA . SER A 1 41 ? 21.948 34.081 -3.420 1.00 40.22 57 SER A CA 7
ATOM 18321 C C . SER A 1 41 ? 21.308 32.725 -3.142 1.00 35.44 57 SER A C 7
ATOM 18322 O O . SER A 1 41 ? 20.420 32.606 -2.296 1.00 15.50 57 SER A O 7
ATOM 18330 N N . VAL A 1 42 ? 21.765 31.703 -3.859 1.00 74.54 58 VAL A N 7
ATOM 18331 C CA . VAL A 1 42 ? 21.238 30.354 -3.689 1.00 61.23 58 VAL A CA 7
ATOM 18332 C C . VAL A 1 42 ? 21.558 29.811 -2.301 1.00 32.44 58 VAL A C 7
ATOM 18333 O O . VAL A 1 42 ? 20.710 29.191 -1.655 1.00 43.35 58 VAL A O 7
ATOM 18346 N N . ILE A 1 43 ? 22.785 30.044 -1.848 1.00 72.41 59 ILE A N 7
ATOM 18347 C CA . ILE A 1 43 ? 23.215 29.579 -0.536 1.00 51.23 59 ILE A CA 7
ATOM 18348 C C . ILE A 1 43 ? 22.392 30.224 0.574 1.00 62.40 59 ILE A C 7
ATOM 18349 O O . ILE A 1 43 ? 22.013 29.565 1.543 1.00 44.41 59 ILE A O 7
ATOM 18365 N N . ALA A 1 44 ? 22.115 31.515 0.425 1.00 44.50 60 ALA A N 7
ATOM 18366 C CA . ALA A 1 44 ? 21.333 32.249 1.412 1.00 11.30 60 ALA A CA 7
ATOM 18367 C C . ALA A 1 44 ? 19.879 31.789 1.411 1.00 14.51 60 ALA A C 7
ATOM 18368 O O . ALA A 1 44 ? 19.192 31.870 2.430 1.00 2.43 60 ALA A O 7
ATOM 18375 N N . ASP A 1 45 ? 19.417 31.308 0.262 1.00 33.30 61 ASP A N 7
ATOM 18376 C CA . ASP A 1 45 ? 18.043 30.835 0.130 1.00 42.10 61 ASP A CA 7
ATOM 18377 C C . ASP A 1 45 ? 17.835 29.544 0.914 1.00 3.22 61 ASP A C 7
ATOM 18378 O O . ASP A 1 45 ? 16.964 29.465 1.781 1.00 52.31 61 ASP A O 7
ATOM 18387 N N . LEU A 1 46 ? 18.638 28.532 0.602 1.00 53.13 62 LEU A N 7
ATOM 18388 C CA . LEU A 1 46 ? 18.541 27.243 1.277 1.00 64.11 62 LEU A CA 7
ATOM 18389 C C . LEU A 1 46 ? 18.666 27.408 2.788 1.00 62.23 62 LEU A C 7
ATOM 18390 O O . LEU A 1 46 ? 18.005 26.709 3.556 1.00 52.34 62 LEU A O 7
ATOM 18406 N N . PHE A 1 47 ? 19.517 28.339 3.208 1.00 22.41 63 PHE A N 7
ATOM 18407 C CA . PHE A 1 47 ? 19.727 28.598 4.628 1.00 2.22 63 PHE A CA 7
ATOM 18408 C C . PHE A 1 47 ? 18.473 29.188 5.265 1.00 25.23 63 PHE A C 7
ATOM 18409 O O . PHE A 1 47 ? 18.226 29.007 6.457 1.00 24.30 63 PHE A O 7
ATOM 18426 N N . ALA A 1 48 ? 17.683 29.893 4.462 1.00 42.40 64 ALA A N 7
ATOM 18427 C CA . ALA A 1 48 ? 16.455 30.509 4.946 1.00 64.24 64 ALA A CA 7
ATOM 18428 C C . ALA A 1 48 ? 15.347 29.473 5.103 1.00 61.21 64 ALA A C 7
ATOM 18429 O O . ALA A 1 48 ? 14.675 29.422 6.132 1.00 61.10 64 ALA A O 7
ATOM 18436 N N . GLN A 1 49 ? 15.162 28.650 4.075 1.00 52.22 65 GLN A N 7
ATOM 18437 C CA . GLN A 1 49 ? 14.134 27.616 4.100 1.00 1.21 65 GLN A CA 7
ATOM 18438 C C . GLN A 1 49 ? 14.362 26.650 5.258 1.00 73.44 65 GLN A C 7
ATOM 18439 O O . GLN A 1 49 ? 13.463 26.407 6.064 1.00 64.34 65 GLN A O 7
ATOM 18453 N N . VAL A 1 50 ? 15.569 26.101 5.336 1.00 4.35 66 VAL A N 7
ATOM 18454 C CA . VAL A 1 50 ? 15.916 25.162 6.396 1.00 42.32 66 VAL A CA 7
ATOM 18455 C C . VAL A 1 50 ? 15.992 25.863 7.747 1.00 33.02 66 VAL A C 7
ATOM 18456 O O . VAL A 1 50 ? 15.617 25.297 8.774 1.00 11.02 66 VAL A O 7
ATOM 18469 N N . GLY A 1 51 ? 16.480 27.099 7.741 1.00 1.20 67 GLY A N 7
ATOM 18470 C CA . GLY A 1 51 ? 16.596 27.858 8.972 1.00 55.51 67 GLY A CA 7
ATOM 18471 C C . GLY A 1 51 ? 15.256 28.359 9.474 1.00 1.44 67 GLY A C 7
ATOM 18472 O O . GLY A 1 51 ? 15.134 28.779 10.623 1.00 14.01 67 GLY A O 7
ATOM 18476 N N . ALA A 1 52 ? 14.250 28.316 8.607 1.00 60.41 68 ALA A N 7
ATOM 18477 C CA . ALA A 1 52 ? 12.912 28.769 8.969 1.00 24.23 68 ALA A CA 7
ATOM 18478 C C . ALA A 1 52 ? 12.061 27.612 9.483 1.00 65.32 68 ALA A C 7
ATOM 18479 O O . ALA A 1 52 ? 11.126 27.814 10.257 1.00 14.32 68 ALA A O 7
ATOM 18486 N N . SER A 1 53 ? 12.390 26.402 9.044 1.00 33.34 69 SER A N 7
ATOM 18487 C CA . SER A 1 53 ? 11.653 25.213 9.456 1.00 64.14 69 SER A CA 7
ATOM 18488 C C . SER A 1 53 ? 12.234 24.631 10.741 1.00 60.03 69 SER A C 7
ATOM 18489 O O . SER A 1 53 ? 11.536 23.963 11.504 1.00 10.51 69 SER A O 7
ATOM 18497 N N . SER A 1 54 ? 13.517 24.891 10.973 1.00 21.14 70 SER A N 7
ATOM 18498 C CA . SER A 1 54 ? 14.195 24.390 12.163 1.00 63.41 70 SER A CA 7
ATOM 18499 C C . SER A 1 54 ? 14.908 25.521 12.898 1.00 71.41 70 SER A C 7
ATOM 18500 O O . SER A 1 54 ? 16.134 25.636 12.874 1.00 22.03 70 SER A O 7
ATOM 18508 N N . PRO A 1 55 ? 14.124 26.378 13.568 1.00 33.52 71 PRO A N 7
ATOM 18509 C CA . PRO A 1 55 ? 14.657 27.515 14.324 1.00 21.11 71 PRO A CA 7
ATOM 18510 C C . PRO A 1 55 ? 15.413 27.077 15.574 1.00 24.00 71 PRO A C 7
ATOM 18511 O O . PRO A 1 55 ? 16.242 27.818 16.100 1.00 10.51 71 PRO A O 7
ATOM 18522 N N . GLY A 1 56 ? 15.122 25.868 16.043 1.00 33.23 72 GLY A N 7
ATOM 18523 C CA . GLY A 1 56 ? 15.784 25.352 17.227 1.00 22.21 72 GLY A CA 7
ATOM 18524 C C . GLY A 1 56 ? 17.057 24.598 16.897 1.00 14.13 72 GLY A C 7
ATOM 18525 O O . GLY A 1 56 ? 17.706 24.044 17.784 1.00 14.35 72 GLY A O 7
ATOM 18529 N N . VAL A 1 57 ? 17.414 24.573 15.617 1.00 74.13 73 VAL A N 7
ATOM 18530 C CA . VAL A 1 57 ? 18.617 23.880 15.172 1.00 52.24 73 VAL A CA 7
ATOM 18531 C C . VAL A 1 57 ? 19.865 24.709 15.456 1.00 54.12 73 VAL A C 7
ATOM 18532 O O . VAL A 1 57 ? 19.777 25.892 15.783 1.00 61.30 73 VAL A O 7
ATOM 18545 N N . SER A 1 58 ? 21.029 24.079 15.328 1.00 61.21 74 SER A N 7
ATOM 18546 C CA . SER A 1 58 ? 22.297 24.757 15.573 1.00 74.23 74 SER A CA 7
ATOM 18547 C C . SER A 1 58 ? 22.886 25.294 14.273 1.00 73.24 74 SER A C 7
ATOM 18548 O O . SER A 1 58 ? 22.650 24.743 13.197 1.00 55.45 74 SER A O 7
ATOM 18556 N N . ASP A 1 59 ? 23.654 26.373 14.380 1.00 13.11 75 ASP A N 7
ATOM 18557 C CA . ASP A 1 59 ? 24.279 26.985 13.213 1.00 54.20 75 ASP A CA 7
ATOM 18558 C C . ASP A 1 59 ? 25.060 25.950 12.409 1.00 14.10 75 ASP A C 7
ATOM 18559 O O . ASP A 1 59 ? 25.215 26.082 11.196 1.00 21.13 75 ASP A O 7
ATOM 18568 N N . SER A 1 60 ? 25.549 24.922 13.095 1.00 24.03 76 SER A N 7
ATOM 18569 C CA . SER A 1 60 ? 26.318 23.867 12.445 1.00 11.50 76 SER A CA 7
ATOM 18570 C C . SER A 1 60 ? 25.411 22.973 11.605 1.00 12.25 76 SER A C 7
ATOM 18571 O O . SER A 1 60 ? 25.588 22.857 10.393 1.00 21.10 76 SER A O 7
ATOM 18579 N N . GLU A 1 61 ? 24.441 22.342 12.259 1.00 54.34 77 GLU A N 7
ATOM 18580 C CA . GLU A 1 61 ? 23.507 21.458 11.573 1.00 32.11 77 GLU A CA 7
ATOM 18581 C C . GLU A 1 61 ? 22.890 22.151 10.362 1.00 51.43 77 GLU A C 7
ATOM 18582 O O . GLU A 1 61 ? 22.851 21.594 9.265 1.00 12.33 77 GLU A O 7
ATOM 18594 N N . VAL A 1 62 ? 22.408 23.373 10.569 1.00 10.42 78 VAL A N 7
ATOM 18595 C CA . VAL A 1 62 ? 21.794 24.145 9.494 1.00 35.40 78 VAL A CA 7
ATOM 18596 C C . VAL A 1 62 ? 22.772 24.364 8.347 1.00 4.40 78 VAL A C 7
ATOM 18597 O O . VAL A 1 62 ? 22.385 24.367 7.178 1.00 30.33 78 VAL A O 7
ATOM 18610 N N . LEU A 1 63 ? 24.043 24.548 8.687 1.00 5.42 79 LEU A N 7
ATOM 18611 C CA . LEU A 1 63 ? 25.080 24.768 7.684 1.00 13.33 79 LEU A CA 7
ATOM 18612 C C . LEU A 1 63 ? 25.271 23.527 6.817 1.00 50.01 79 LEU A C 7
ATOM 18613 O O . LEU A 1 63 ? 25.409 23.626 5.598 1.00 10.30 79 LEU A O 7
ATOM 18629 N N . ILE A 1 64 ? 25.276 22.361 7.455 1.00 64.34 80 ILE A N 7
ATOM 18630 C CA . ILE A 1 64 ? 25.446 21.103 6.741 1.00 11.34 80 ILE A CA 7
ATOM 18631 C C . ILE A 1 64 ? 24.325 20.886 5.730 1.00 54.12 80 ILE A C 7
ATOM 18632 O O . ILE A 1 64 ? 24.497 20.175 4.742 1.00 32.23 80 ILE A O 7
ATOM 18648 N N . GLN A 1 65 ? 23.178 21.508 5.986 1.00 5.42 81 GLN A N 7
ATOM 18649 C CA . GLN A 1 65 ? 22.029 21.384 5.097 1.00 51.43 81 GLN A CA 7
ATOM 18650 C C . GLN A 1 65 ? 22.214 22.237 3.847 1.00 42.12 81 GLN A C 7
ATOM 18651 O O . GLN A 1 65 ? 21.859 21.823 2.742 1.00 50.44 81 GLN A O 7
ATOM 18665 N N . VAL A 1 66 ? 22.771 23.431 4.027 1.00 33.40 82 VAL A N 7
ATOM 18666 C CA . VAL A 1 66 ? 23.003 24.342 2.913 1.00 41.24 82 VAL A CA 7
ATOM 18667 C C . VAL A 1 66 ? 24.002 23.755 1.922 1.00 72.34 82 VAL A C 7
ATOM 18668 O O . VAL A 1 66 ? 23.852 23.909 0.709 1.00 50.11 82 VAL A O 7
ATOM 18681 N N . LEU A 1 67 ? 25.019 23.082 2.446 1.00 3.34 83 LEU A N 7
ATOM 18682 C CA . LEU A 1 67 ? 26.044 22.469 1.606 1.00 42.43 83 LEU A CA 7
ATOM 18683 C C . LEU A 1 67 ? 25.542 21.163 0.999 1.00 74.03 83 LEU A C 7
ATOM 18684 O O . LEU A 1 67 ? 26.045 20.711 -0.031 1.00 62.53 83 LEU A O 7
ATOM 18700 N N . LEU A 1 68 ? 24.546 20.563 1.641 1.00 12.41 84 LEU A N 7
ATOM 18701 C CA . LEU A 1 68 ? 23.973 19.309 1.163 1.00 52.23 84 LEU A CA 7
ATOM 18702 C C . LEU A 1 68 ? 23.113 19.541 -0.075 1.00 14.31 84 LEU A C 7
ATOM 18703 O O . LEU A 1 68 ? 23.166 18.769 -1.032 1.00 74.10 84 LEU A O 7
ATOM 18719 N N . GLU A 1 69 ? 22.323 20.610 -0.048 1.00 50.01 85 GLU A N 7
ATOM 18720 C CA . GLU A 1 69 ? 21.453 20.943 -1.170 1.00 63.42 85 GLU A CA 7
ATOM 18721 C C . GLU A 1 69 ? 22.260 21.504 -2.337 1.00 21.34 85 GLU A C 7
ATOM 18722 O O . GLU A 1 69 ? 21.965 21.223 -3.500 1.00 51.42 85 GLU A O 7
ATOM 18734 N N . ILE A 1 70 ? 23.279 22.294 -2.019 1.00 64.33 86 ILE A N 7
ATOM 18735 C CA . ILE A 1 70 ? 24.128 22.894 -3.040 1.00 5.44 86 ILE A CA 7
ATOM 18736 C C . ILE A 1 70 ? 24.851 21.823 -3.851 1.00 44.10 86 ILE A C 7
ATOM 18737 O O . ILE A 1 70 ? 24.815 21.830 -5.082 1.00 52.32 86 ILE A O 7
ATOM 18753 N N . VAL A 1 71 ? 25.507 20.902 -3.152 1.00 11.04 87 VAL A N 7
ATOM 18754 C CA . VAL A 1 71 ? 26.237 19.821 -3.806 1.00 51.24 87 VAL A CA 7
ATOM 18755 C C . VAL A 1 71 ? 25.303 18.955 -4.642 1.00 65.32 87 VAL A C 7
ATOM 18756 O O . VAL A 1 71 ? 25.629 18.582 -5.770 1.00 70.15 87 VAL A O 7
ATOM 18769 N N . SER A 1 72 ? 24.139 18.639 -4.084 1.00 62.23 88 SER A N 7
ATOM 18770 C CA . SER A 1 72 ? 23.157 17.813 -4.778 1.00 4.00 88 SER A CA 7
ATOM 18771 C C . SER A 1 72 ? 22.746 18.454 -6.101 1.00 34.24 88 SER A C 7
ATOM 18772 O O . SER A 1 72 ? 22.491 17.762 -7.086 1.00 13.34 88 SER A O 7
ATOM 18780 N N . SER A 1 73 ? 22.683 19.781 -6.114 1.00 73.33 89 SER A N 7
ATOM 18781 C CA . SER A 1 73 ? 22.298 20.517 -7.312 1.00 2.54 89 SER A CA 7
ATOM 18782 C C . SER A 1 73 ? 23.400 20.451 -8.366 1.00 44.33 89 SER A C 7
ATOM 18783 O O . SER A 1 73 ? 23.202 19.910 -9.455 1.00 51.33 89 SER A O 7
ATOM 18791 N N . LEU A 1 74 ? 24.561 21.005 -8.035 1.00 11.13 90 LEU A N 7
ATOM 18792 C CA . LEU A 1 74 ? 25.696 21.011 -8.951 1.00 11.23 90 LEU A CA 7
ATOM 18793 C C . LEU A 1 74 ? 26.033 19.595 -9.408 1.00 11.22 90 LEU A C 7
ATOM 18794 O O . LEU A 1 74 ? 26.241 19.348 -10.596 1.00 70.11 90 LEU A 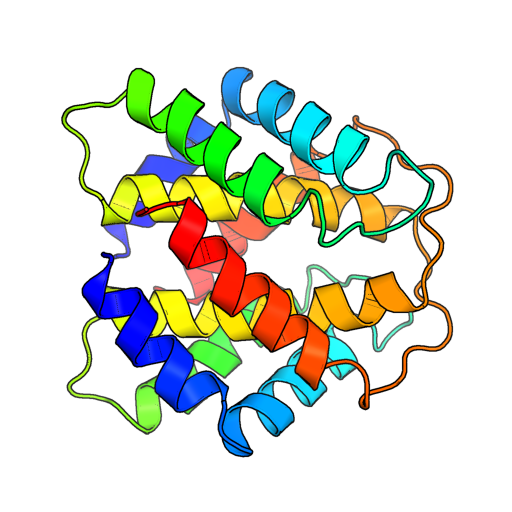O 7
ATOM 18810 N N . ILE A 1 75 ? 26.084 18.668 -8.457 1.00 44.21 91 ILE A N 7
ATOM 18811 C CA . ILE A 1 75 ? 26.393 17.276 -8.763 1.00 53.34 91 ILE A CA 7
ATOM 18812 C C . ILE A 1 75 ? 25.467 16.733 -9.845 1.00 71.23 91 ILE A C 7
ATOM 18813 O O . ILE A 1 75 ? 25.911 16.074 -10.785 1.00 51.41 91 ILE A O 7
ATOM 18829 N N . HIS A 1 76 ? 24.175 17.014 -9.706 1.00 41.20 92 HIS A N 7
ATOM 18830 C CA . HIS A 1 76 ? 23.184 16.556 -10.674 1.00 12.10 92 HIS A CA 7
ATOM 18831 C C . HIS A 1 76 ? 23.416 17.201 -12.036 1.00 22.52 92 HIS A C 7
ATOM 18832 O O . HIS A 1 76 ? 23.033 16.649 -13.069 1.00 53.13 92 HIS A O 7
ATOM 18846 N N . ILE A 1 77 ? 24.043 18.372 -12.031 1.00 43.42 93 ILE A N 7
ATOM 18847 C CA . ILE A 1 77 ? 24.326 19.093 -13.267 1.00 33.13 93 ILE A CA 7
ATOM 18848 C C . ILE A 1 77 ? 25.517 18.482 -13.998 1.00 42.25 93 ILE A C 7
ATOM 18849 O O . ILE A 1 77 ? 25.486 18.302 -15.216 1.00 60.11 93 ILE A O 7
ATOM 18865 N N . LEU A 1 78 ? 26.566 18.166 -13.247 1.00 43.31 94 LEU A N 7
ATOM 18866 C CA . LEU A 1 78 ? 27.769 17.574 -13.823 1.00 61.10 94 LEU A CA 7
ATOM 18867 C C . LEU A 1 78 ? 27.466 16.208 -14.432 1.00 45.22 94 LEU A C 7
ATOM 18868 O O . LEU A 1 78 ? 28.051 15.827 -15.445 1.00 11.15 94 LEU A O 7
ATOM 18884 N N . SER A 1 79 ? 26.546 15.480 -13.809 1.00 31.00 95 SER A N 7
ATOM 18885 C CA . SER A 1 79 ? 26.166 14.156 -14.289 1.00 13.21 95 SER A CA 7
ATOM 18886 C C . SER A 1 79 ? 25.815 14.195 -15.773 1.00 40.53 95 SER A C 7
ATOM 18887 O O . SER A 1 79 ? 25.929 13.192 -16.476 1.00 35.34 95 SER A O 7
ATOM 18895 N N . SER A 1 80 ? 25.391 15.364 -16.243 1.00 62.12 96 SER A N 7
ATOM 18896 C CA . SER A 1 80 ? 25.020 15.536 -17.643 1.00 14.12 96 SER A CA 7
ATOM 18897 C C . SER A 1 80 ? 26.085 16.329 -18.394 1.00 35.33 96 SER A C 7
ATOM 18898 O O . SER A 1 80 ? 26.216 16.215 -19.613 1.00 73.42 96 SER A O 7
ATOM 18906 N N . SER A 1 81 ? 26.844 17.133 -17.656 1.00 10.51 97 SER A N 7
ATOM 18907 C CA . SER A 1 81 ? 27.896 17.948 -18.251 1.00 4.32 97 SER A CA 7
ATOM 18908 C C . SER A 1 81 ? 29.030 17.074 -18.778 1.00 20.22 97 SER A C 7
ATOM 18909 O O . SER A 1 81 ? 28.968 15.847 -18.703 1.00 0.34 97 SER A O 7
ATOM 18917 N N . SER A 1 82 ? 30.065 17.714 -19.312 1.00 61.13 98 SER A N 7
ATOM 18918 C CA . SER A 1 82 ? 31.211 16.997 -19.856 1.00 12.42 98 SER A CA 7
ATOM 18919 C C . SER A 1 82 ? 32.520 17.639 -19.404 1.00 61.13 98 SER A C 7
ATOM 18920 O O . SER A 1 82 ? 33.601 17.255 -19.850 1.00 24.33 98 SER A O 7
ATOM 18928 N N . VAL A 1 83 ? 32.413 18.622 -18.514 1.00 21.45 99 VAL A N 7
ATOM 18929 C CA . VAL A 1 83 ? 33.585 19.319 -18.001 1.00 34.10 99 VAL A CA 7
ATOM 18930 C C . VAL A 1 83 ? 34.271 20.124 -19.098 1.00 1.12 99 VAL A C 7
ATOM 18931 O O . VAL A 1 83 ? 34.148 21.347 -19.154 1.00 13.52 99 VAL A O 7
ATOM 18944 N N . GLY A 1 84 ? 34.994 19.429 -19.972 1.00 73.52 100 GLY A N 7
ATOM 18945 C CA . GLY A 1 84 ? 35.689 20.096 -21.057 1.00 72.35 100 GLY A CA 7
ATOM 18946 C C . GLY A 1 84 ? 37.115 20.458 -20.696 1.00 13.01 100 GLY A C 7
ATOM 18947 O O . GLY A 1 84 ? 37.827 19.663 -20.083 1.00 53.43 100 GLY A O 7
ATOM 18951 N N . GLN A 1 85 ? 37.534 21.660 -21.079 1.00 25.22 101 GLN A N 7
ATOM 18952 C CA . GLN A 1 85 ? 38.886 22.124 -20.793 1.00 3.42 101 GLN A CA 7
ATOM 18953 C C . GLN A 1 85 ? 38.882 23.160 -19.675 1.00 15.05 101 GLN A C 7
ATOM 18954 O O . GLN A 1 85 ? 38.223 24.194 -19.775 1.00 54.34 101 GLN A O 7
ATOM 18968 N N . VAL A 1 86 ? 39.622 22.874 -18.607 1.00 34.15 102 VAL A N 7
ATOM 18969 C CA . VAL A 1 86 ? 39.704 23.780 -17.468 1.00 64.44 102 VAL A CA 7
ATOM 18970 C C . VAL A 1 86 ? 41.155 24.071 -17.100 1.00 24.23 102 VAL A C 7
ATOM 18971 O O . VAL A 1 86 ? 42.005 23.183 -17.140 1.00 0.22 102 VAL A O 7
ATOM 18984 N N . ASP A 1 87 ? 41.429 25.321 -16.743 1.00 12.04 103 ASP A N 7
ATOM 18985 C CA . ASP A 1 87 ? 42.777 25.729 -16.367 1.00 51.01 103 ASP A CA 7
ATOM 18986 C C . ASP A 1 87 ? 42.901 25.863 -14.852 1.00 10.41 103 ASP A C 7
ATOM 18987 O O . ASP A 1 87 ? 42.127 26.578 -14.216 1.00 73.00 103 ASP A O 7
ATOM 18996 N N . PHE A 1 88 ? 43.880 25.170 -14.280 1.00 5.41 104 PHE A N 7
ATOM 18997 C CA . PHE A 1 88 ? 44.105 25.210 -12.840 1.00 35.33 104 PHE A CA 7
ATOM 18998 C C . PHE A 1 88 ? 44.429 26.627 -12.379 1.00 51.25 104 PHE A C 7
ATOM 18999 O O . PHE A 1 88 ? 44.421 26.920 -11.183 1.00 3.04 104 PHE A O 7
ATOM 19016 N N . SER A 1 89 ? 44.716 27.504 -13.336 1.00 24.52 105 SER A N 7
ATOM 19017 C CA . SER A 1 89 ? 45.047 28.890 -13.029 1.00 42.30 105 SER A CA 7
ATOM 19018 C C . SER A 1 89 ? 43.785 29.707 -12.772 1.00 22.42 105 SER A C 7
ATOM 19019 O O . SER A 1 89 ? 43.810 30.937 -12.808 1.00 12.01 105 SER A O 7
ATOM 19027 N N . SER A 1 90 ? 42.681 29.013 -12.512 1.00 4.45 106 SER A N 7
ATOM 19028 C CA . SER A 1 90 ? 41.407 29.672 -12.253 1.00 54.24 106 SER A CA 7
ATOM 19029 C C . SER A 1 90 ? 40.885 29.318 -10.863 1.00 12.41 106 SER A C 7
ATOM 19030 O O . SER A 1 90 ? 39.966 29.957 -10.350 1.00 1.14 106 SER A O 7
ATOM 19038 N N . VAL A 1 91 ? 41.480 28.294 -10.258 1.00 61.12 107 VAL A N 7
ATOM 19039 C CA . VAL A 1 91 ? 41.077 27.854 -8.927 1.00 61.23 107 VAL A CA 7
ATOM 19040 C C . VAL A 1 91 ? 41.051 29.021 -7.947 1.00 63.23 107 VAL A C 7
ATOM 19041 O O . VAL A 1 91 ? 40.207 29.077 -7.054 1.00 71.24 107 VAL A O 7
ATOM 19054 N N . GLY A 1 92 ? 41.981 29.955 -8.121 1.00 63.32 108 GLY A N 7
ATOM 19055 C CA . GLY A 1 92 ? 42.047 31.110 -7.245 1.00 62.33 108 GLY A CA 7
ATOM 19056 C C . GLY A 1 92 ? 40.733 31.864 -7.180 1.00 74.12 108 GLY A C 7
ATOM 19057 O O . GLY A 1 92 ? 40.231 32.158 -6.094 1.00 5.33 108 GLY A O 7
ATOM 19061 N N . SER A 1 93 ? 40.174 32.179 -8.345 1.00 55.41 109 SER A N 7
ATOM 19062 C CA . SER A 1 93 ? 38.914 32.907 -8.415 1.00 61.14 109 SER A CA 7
ATOM 19063 C C . SER A 1 93 ? 37.762 32.053 -7.896 1.00 23.12 109 SER A C 7
ATOM 19064 O O . SER A 1 93 ? 36.794 32.568 -7.336 1.00 5.51 109 SER A O 7
ATOM 19072 N N . SER A 1 94 ? 37.873 30.742 -8.088 1.00 24.42 110 SER A N 7
ATOM 19073 C CA . SER A 1 94 ? 36.840 29.813 -7.645 1.00 61.25 110 SER A CA 7
ATOM 19074 C C . SER A 1 94 ? 36.751 29.788 -6.122 1.00 53.42 110 SER A C 7
ATOM 19075 O O . SER A 1 94 ? 35.666 29.891 -5.551 1.00 35.13 110 SER A O 7
ATOM 19083 N N . ALA A 1 95 ? 37.901 29.650 -5.471 1.00 14.33 111 ALA A N 7
ATOM 19084 C CA . ALA A 1 95 ? 37.956 29.612 -4.015 1.00 72.52 111 ALA A CA 7
ATOM 19085 C C . ALA A 1 95 ? 37.572 30.961 -3.416 1.00 75.12 111 ALA A C 7
ATOM 19086 O O . ALA A 1 95 ? 37.059 31.032 -2.299 1.00 51.20 111 ALA A O 7
ATOM 19093 N N . ALA A 1 96 ? 37.823 32.029 -4.166 1.00 10.31 112 ALA A N 7
ATOM 19094 C CA . ALA A 1 96 ? 37.503 33.375 -3.709 1.00 22.00 112 ALA A CA 7
ATOM 19095 C C . ALA A 1 96 ? 35.998 33.621 -3.739 1.00 55.35 112 ALA A C 7
ATOM 19096 O O . ALA A 1 96 ? 35.429 34.154 -2.786 1.00 51.44 112 ALA A O 7
ATOM 19103 N N . ALA A 1 97 ? 35.360 33.230 -4.836 1.00 44.04 113 ALA A N 7
ATOM 19104 C CA . ALA A 1 97 ? 33.922 33.408 -4.988 1.00 31.41 113 ALA A CA 7
ATOM 19105 C C . ALA A 1 97 ? 33.158 32.644 -3.911 1.00 24.24 113 ALA A C 7
ATOM 19106 O O . ALA A 1 97 ? 32.208 33.161 -3.324 1.00 62.32 113 ALA A O 7
ATOM 19113 N N . VAL A 1 98 ? 33.579 31.408 -3.657 1.00 52.35 114 VAL A N 7
ATOM 19114 C CA . VAL A 1 98 ? 32.935 30.574 -2.650 1.00 21.13 114 VAL A CA 7
ATOM 19115 C C . VAL A 1 98 ? 33.159 31.130 -1.248 1.00 64.52 114 VAL A C 7
ATOM 19116 O O . VAL A 1 98 ? 32.274 31.066 -0.395 1.00 42.41 114 VAL A O 7
ATOM 19129 N N . GLY A 1 99 ? 34.348 31.678 -1.018 1.00 4.30 115 GLY A N 7
ATOM 19130 C CA . GLY A 1 99 ? 34.667 32.239 0.281 1.00 53.23 115 GLY A CA 7
ATOM 19131 C C . GLY A 1 99 ? 33.857 33.483 0.590 1.00 53.13 115 GLY A C 7
ATOM 19132 O O . GLY A 1 99 ? 33.584 33.779 1.754 1.00 64.22 115 GLY A O 7
ATOM 19136 N N . GLN A 1 100 ? 33.475 34.212 -0.452 1.00 44.44 116 GLN A N 7
ATOM 19137 C CA . GLN A 1 100 ? 32.694 35.432 -0.286 1.00 74.35 116 GLN A CA 7
ATOM 19138 C C . GLN A 1 100 ? 31.218 35.110 -0.078 1.00 33.40 116 GLN A C 7
ATOM 19139 O O . GLN A 1 100 ? 30.494 35.861 0.575 1.00 63.25 116 GLN A O 7
ATOM 19153 N N . SER A 1 101 ? 30.779 33.987 -0.636 1.00 23.54 117 SER A N 7
ATOM 19154 C CA . SER A 1 101 ? 29.387 33.566 -0.516 1.00 71.12 117 SER A CA 7
ATOM 19155 C C . SER A 1 101 ? 29.048 33.220 0.931 1.00 3.04 117 SER A C 7
ATOM 19156 O O . SER A 1 101 ? 27.994 33.598 1.440 1.00 21.44 117 SER A O 7
ATOM 19164 N N . MET A 1 102 ? 29.950 32.497 1.586 1.00 2.33 118 MET A N 7
ATOM 19165 C CA . MET A 1 102 ? 29.748 32.099 2.975 1.00 62.53 118 MET A CA 7
ATOM 19166 C C . MET A 1 102 ? 29.428 33.310 3.846 1.00 41.50 118 MET A C 7
ATOM 19167 O O . MET A 1 102 ? 28.731 33.193 4.854 1.00 43.40 118 MET A O 7
ATOM 19181 N N . GLN A 1 103 ? 29.942 34.471 3.450 1.00 34.45 119 GLN A N 7
ATOM 19182 C CA . GLN A 1 103 ? 29.710 35.701 4.197 1.00 2.44 119 GLN A CA 7
ATOM 19183 C C . GLN A 1 103 ? 28.232 36.076 4.185 1.00 5.20 119 GLN A C 7
ATOM 19184 O O . GLN A 1 103 ? 27.752 36.779 5.074 1.00 13.44 119 GLN A O 7
ATOM 19198 N N . VAL A 1 104 ? 27.516 35.603 3.170 1.00 61.43 120 VAL A N 7
ATOM 19199 C CA . VAL A 1 104 ? 26.091 35.887 3.043 1.00 43.45 120 VAL A CA 7
ATOM 19200 C C . VAL A 1 104 ? 25.262 34.940 3.900 1.00 15.34 120 VAL A C 7
ATOM 19201 O O . VAL A 1 104 ? 24.127 35.246 4.265 1.00 12.24 120 VAL A O 7
ATOM 19214 N N . VAL A 1 105 ? 25.836 33.783 4.220 1.00 42.35 121 VAL A N 7
ATOM 19215 C CA . VAL A 1 105 ? 25.151 32.789 5.037 1.00 43.31 121 VAL A CA 7
ATOM 19216 C C . VAL A 1 105 ? 25.252 33.132 6.519 1.00 75.43 121 VAL A C 7
ATOM 19217 O O . VAL A 1 105 ? 24.374 32.782 7.308 1.00 54.33 121 VAL A O 7
ATOM 19230 N N . MET A 1 106 ? 26.327 33.820 6.890 1.00 15.35 122 MET A N 7
ATOM 19231 C CA . MET A 1 106 ? 26.541 34.211 8.278 1.00 53.21 122 MET A CA 7
ATOM 19232 C C . MET A 1 106 ? 26.197 35.683 8.487 1.00 11.21 122 MET A C 7
ATOM 19233 O O . MET A 1 106 ? 26.551 36.274 9.506 1.00 42.35 122 MET A O 7
ATOM 19247 N N . GLY A 1 107 ? 25.505 36.268 7.515 1.00 31.22 123 GLY A N 7
ATOM 19248 C CA . GLY A 1 107 ? 25.125 37.664 7.612 1.00 44.45 123 GLY A CA 7
ATOM 19249 C C . GLY A 1 107 ? 25.002 38.328 6.254 1.00 22.12 123 GLY A C 7
ATOM 19250 O O . GLY A 1 107 ? 23.966 38.928 5.973 1.00 62.23 123 GLY A O 7
ATOM 19254 N N . VAL B 1 1 ? 28.962 29.889 13.788 1.00 45.04 17 VAL B N 7
ATOM 19255 C CA . VAL B 1 1 ? 29.672 29.269 12.676 1.00 72.11 17 VAL B CA 7
ATOM 19256 C C . VAL B 1 1 ? 30.413 30.312 11.847 1.00 12.42 17 VAL B C 7
ATOM 19257 O O . VAL B 1 1 ? 31.295 29.979 11.056 1.00 72.32 17 VAL B O 7
ATOM 19270 N N . GLY B 1 2 ? 30.049 31.577 12.035 1.00 4.24 18 GLY B N 7
ATOM 19271 C CA . GLY B 1 2 ? 30.690 32.650 11.297 1.00 5.31 18 GLY B CA 7
ATOM 19272 C C . GLY B 1 2 ? 32.186 32.705 11.535 1.00 14.11 18 GLY B C 7
ATOM 19273 O O . GLY B 1 2 ? 32.974 32.710 10.590 1.00 44.21 18 GLY B O 7
ATOM 19277 N N . THR B 1 3 ? 32.579 32.749 12.804 1.00 13.40 19 THR B N 7
ATOM 19278 C CA . THR B 1 3 ? 33.991 32.807 13.166 1.00 71.40 19 THR B CA 7
ATOM 19279 C C . THR B 1 3 ? 34.755 31.622 12.588 1.00 12.42 19 THR B C 7
ATOM 19280 O O . THR B 1 3 ? 35.951 31.717 12.310 1.00 11.44 19 THR B O 7
ATOM 19291 N N . THR B 1 4 ? 34.059 30.504 12.408 1.00 60.34 20 THR B N 7
ATOM 19292 C CA . THR B 1 4 ? 34.672 29.300 11.863 1.00 70.23 20 THR B CA 7
ATOM 19293 C C . THR B 1 4 ? 35.032 29.483 10.394 1.00 4.13 20 THR B C 7
ATOM 19294 O O . THR B 1 4 ? 36.030 28.943 9.916 1.00 21.43 20 THR B O 7
ATOM 19305 N N . VAL B 1 5 ? 34.214 30.250 9.679 1.00 0.04 21 VAL B N 7
ATOM 19306 C CA . VAL B 1 5 ? 34.448 30.505 8.263 1.00 73.52 21 VAL B CA 7
ATOM 19307 C C . VAL B 1 5 ? 35.679 31.381 8.059 1.00 21.12 21 VAL B C 7
ATOM 19308 O O . VAL B 1 5 ? 36.417 31.214 7.089 1.00 24.30 21 VAL B O 7
ATOM 19321 N N . ALA B 1 6 ? 35.894 32.314 8.980 1.00 73.34 22 ALA B N 7
ATOM 19322 C CA . ALA B 1 6 ? 37.037 33.215 8.902 1.00 11.34 22 ALA B CA 7
ATOM 19323 C C . ALA B 1 6 ? 38.328 32.496 9.280 1.00 42.23 22 ALA B C 7
ATOM 19324 O O . ALA B 1 6 ? 39.423 33.024 9.084 1.00 23.31 22 ALA B O 7
ATOM 19331 N N . SER B 1 7 ? 38.192 31.292 9.823 1.00 55.20 23 SER B N 7
ATOM 19332 C CA . SER B 1 7 ? 39.348 30.503 10.232 1.00 54.34 23 SER B CA 7
ATOM 19333 C C . SER B 1 7 ? 39.770 29.541 9.126 1.00 24.10 23 SER B C 7
ATOM 19334 O O . SER B 1 7 ? 40.959 29.341 8.879 1.00 52.34 23 SER B O 7
ATOM 19342 N N . THR B 1 8 ? 38.784 28.947 8.461 1.00 2.14 24 THR B N 7
ATOM 19343 C CA . THR B 1 8 ? 39.050 28.005 7.380 1.00 13.42 24 THR B CA 7
ATOM 19344 C C . THR B 1 8 ? 39.431 28.733 6.097 1.00 24.30 24 THR B C 7
ATOM 19345 O O . THR B 1 8 ? 40.166 28.204 5.264 1.00 5.12 24 THR B O 7
ATOM 19356 N N . THR B 1 9 ? 38.925 29.954 5.942 1.00 15.34 25 THR B N 7
ATOM 19357 C CA . THR B 1 9 ? 39.211 30.755 4.760 1.00 3.45 25 THR B CA 7
ATOM 19358 C C . THR B 1 9 ? 40.646 31.271 4.779 1.00 62.30 25 THR B C 7
ATOM 19359 O O . THR B 1 9 ? 41.272 31.430 3.731 1.00 71.00 25 THR B O 7
ATOM 19370 N N . SER B 1 10 ? 41.161 31.530 5.977 1.00 32.43 26 SER B N 7
ATOM 19371 C CA . SER B 1 10 ? 42.521 32.031 6.132 1.00 71.34 26 SER B CA 7
ATOM 19372 C C . SER B 1 10 ? 43.539 30.990 5.674 1.00 72.14 26 SER B C 7
ATOM 19373 O O . SER B 1 10 ? 44.592 31.332 5.135 1.00 61.41 26 SER B O 7
ATOM 19381 N N . ARG B 1 11 ? 43.216 29.720 5.895 1.00 4.32 27 ARG B N 7
ATOM 19382 C CA . ARG B 1 11 ? 44.102 28.629 5.507 1.00 2.44 27 ARG B CA 7
ATOM 19383 C C . ARG B 1 11 ? 43.853 28.215 4.059 1.00 32.31 27 ARG B C 7
ATOM 19384 O O . ARG B 1 11 ? 44.724 27.636 3.409 1.00 44.23 27 ARG B O 7
ATOM 19405 N N . LEU B 1 12 ? 42.658 28.515 3.561 1.00 51.20 28 LEU B N 7
ATOM 19406 C CA . LEU B 1 12 ? 42.293 28.173 2.190 1.00 53.52 28 LEU B CA 7
ATOM 19407 C C . LEU B 1 12 ? 42.969 29.114 1.198 1.00 4.34 28 LEU B C 7
ATOM 19408 O O . LEU B 1 12 ? 43.106 28.791 0.017 1.00 54.33 28 LEU B O 7
ATOM 19424 N N . SER B 1 13 ? 43.390 30.276 1.684 1.00 44.34 29 SER B N 7
ATOM 19425 C CA . SER B 1 13 ? 44.051 31.264 0.838 1.00 74.34 29 SER B CA 7
ATOM 19426 C C . SER B 1 13 ? 45.532 30.939 0.678 1.00 2.32 29 SER B C 7
ATOM 19427 O O . SER B 1 13 ? 46.296 31.726 0.117 1.00 5.13 29 SER B O 7
ATOM 19435 N N . THR B 1 14 ? 45.933 29.774 1.177 1.00 10.32 30 THR B N 7
ATOM 19436 C CA . THR B 1 14 ? 47.324 29.344 1.092 1.00 22.44 30 THR B CA 7
ATOM 19437 C C . THR B 1 14 ? 47.537 28.405 -0.092 1.00 75.13 30 THR B C 7
ATOM 19438 O O . THR B 1 14 ? 46.579 27.910 -0.684 1.00 42.14 30 THR B O 7
ATOM 19449 N N . ALA B 1 15 ? 48.799 28.164 -0.429 1.00 53.34 31 ALA B N 7
ATOM 19450 C CA . ALA B 1 15 ? 49.138 27.283 -1.539 1.00 40.33 31 ALA B CA 7
ATOM 19451 C C . ALA B 1 15 ? 48.610 25.872 -1.301 1.00 53.41 31 ALA B C 7
ATOM 19452 O O . ALA B 1 15 ? 48.257 25.165 -2.243 1.00 63.24 31 ALA B O 7
ATOM 19459 N N . GLU B 1 16 ? 48.562 25.469 -0.034 1.00 44.10 32 GLU B N 7
ATOM 19460 C CA . GLU B 1 16 ? 48.079 24.142 0.325 1.00 35.43 32 GLU B CA 7
ATOM 19461 C C . GLU B 1 16 ? 46.686 23.896 -0.247 1.00 20.11 32 GLU B C 7
ATOM 19462 O O . GLU B 1 16 ? 46.435 22.868 -0.876 1.00 64.43 32 GLU B O 7
ATOM 19474 N N . ALA B 1 17 ? 45.784 24.846 -0.024 1.00 60.42 33 ALA B N 7
ATOM 19475 C CA . ALA B 1 17 ? 44.418 24.734 -0.519 1.00 62.15 33 ALA B CA 7
ATOM 19476 C C . ALA B 1 17 ? 44.392 24.604 -2.038 1.00 3.22 33 ALA B C 7
ATOM 19477 O O . ALA B 1 17 ? 43.537 23.920 -2.598 1.00 64.34 33 ALA B O 7
ATOM 19484 N N . SER B 1 18 ? 45.337 25.265 -2.700 1.00 53.24 34 SER B N 7
ATOM 19485 C CA . SER B 1 18 ? 45.420 25.228 -4.155 1.00 23.24 34 SER B CA 7
ATOM 19486 C C . SER B 1 18 ? 45.697 23.810 -4.646 1.00 33.43 34 SER B C 7
ATOM 19487 O O . SER B 1 18 ? 45.024 23.312 -5.549 1.00 0.45 34 SER B O 7
ATOM 19495 N N . SER B 1 19 ? 46.691 23.165 -4.045 1.00 53.41 35 SER B N 7
ATOM 19496 C CA . SER B 1 19 ? 47.061 21.806 -4.422 1.00 24.11 35 SER B CA 7
ATOM 19497 C C . SER B 1 19 ? 45.879 20.856 -4.258 1.00 62.23 35 SER B C 7
ATOM 19498 O O . SER B 1 19 ? 45.473 20.183 -5.205 1.00 30.34 35 SER B O 7
ATOM 19506 N N . ARG B 1 20 ? 45.330 20.808 -3.048 1.00 22.01 36 ARG B N 7
ATOM 19507 C CA . ARG B 1 20 ? 44.195 19.941 -2.758 1.00 13.41 36 ARG B CA 7
ATOM 19508 C C . ARG B 1 20 ? 43.100 20.110 -3.805 1.00 62.50 36 ARG B C 7
ATOM 19509 O O . ARG B 1 20 ? 42.631 19.133 -4.392 1.00 2.52 36 ARG B O 7
ATOM 19530 N N . ILE B 1 21 ? 42.694 21.355 -4.034 1.00 4.05 37 ILE B N 7
ATOM 19531 C CA . ILE B 1 21 ? 41.653 21.651 -5.012 1.00 55.53 37 ILE B CA 7
ATOM 19532 C C . ILE B 1 21 ? 42.011 21.089 -6.382 1.00 31.54 37 ILE B C 7
ATOM 19533 O O . ILE B 1 21 ? 41.152 20.563 -7.092 1.00 13.40 37 ILE B O 7
ATOM 19549 N N . SER B 1 22 ? 43.284 21.199 -6.749 1.00 74.02 38 SER B N 7
ATOM 19550 C CA . SER B 1 22 ? 43.755 20.703 -8.036 1.00 10.41 38 SER B CA 7
ATOM 19551 C C . SER B 1 22 ? 43.567 19.193 -8.138 1.00 34.34 38 SER B C 7
ATOM 19552 O O . SER B 1 22 ? 43.147 18.675 -9.174 1.00 32.04 38 SER B O 7
ATOM 19560 N N . THR B 1 23 ? 43.882 18.489 -7.055 1.00 74.35 39 THR B N 7
ATOM 19561 C CA . THR B 1 23 ? 43.750 17.038 -7.021 1.00 75.20 39 THR B CA 7
ATOM 19562 C C . THR B 1 23 ? 42.285 16.621 -6.937 1.00 4.54 39 THR B C 7
ATOM 19563 O O . THR B 1 23 ? 41.898 15.576 -7.457 1.00 30.23 39 THR B O 7
ATOM 19574 N N . ALA B 1 24 ? 41.477 17.445 -6.280 1.00 41.24 40 ALA B N 7
ATOM 19575 C CA . ALA B 1 24 ? 40.055 17.164 -6.130 1.00 2.23 40 ALA B CA 7
ATOM 19576 C C . ALA B 1 24 ? 39.327 17.291 -7.465 1.00 73.13 40 ALA B C 7
ATOM 19577 O O . ALA B 1 24 ? 38.445 16.493 -7.780 1.00 41.43 40 ALA B O 7
ATOM 19584 N N . ALA B 1 25 ? 39.702 18.300 -8.244 1.00 0.14 41 ALA B N 7
ATOM 19585 C CA . ALA B 1 25 ? 39.086 18.531 -9.544 1.00 65.43 41 ALA B CA 7
ATOM 19586 C C . ALA B 1 25 ? 39.717 17.648 -10.615 1.00 21.32 41 ALA B C 7
ATOM 19587 O O . ALA B 1 25 ? 39.036 17.179 -11.527 1.00 35.22 41 ALA B O 7
ATOM 19594 N N . SER B 1 26 ? 41.022 17.427 -10.500 1.00 32.13 42 SER B N 7
ATOM 19595 C CA . SER B 1 26 ? 41.746 16.603 -11.462 1.00 33.31 42 SER B CA 7
ATOM 19596 C C . SER B 1 26 ? 41.241 15.163 -11.432 1.00 51.02 42 SER B C 7
ATOM 19597 O O . SER B 1 26 ? 41.195 14.488 -12.461 1.00 35.14 42 SER B O 7
ATOM 19605 N N . THR B 1 27 ? 40.863 14.699 -10.245 1.00 41.12 43 THR B N 7
ATOM 19606 C CA . THR B 1 27 ? 40.363 13.340 -10.080 1.00 53.14 43 THR B CA 7
ATOM 19607 C C . THR B 1 27 ? 38.852 13.283 -10.270 1.00 42.54 43 THR B C 7
ATOM 19608 O O . THR B 1 27 ? 38.310 12.274 -10.722 1.00 14.21 43 THR B O 7
ATOM 19619 N N . LEU B 1 28 ? 38.176 14.373 -9.925 1.00 33.41 44 LEU B N 7
ATOM 19620 C CA . LEU B 1 28 ? 36.725 14.448 -10.059 1.00 74.13 44 LEU B CA 7
ATOM 19621 C C . LEU B 1 28 ? 36.304 14.289 -11.516 1.00 21.14 44 LEU B C 7
ATOM 19622 O O . LEU B 1 28 ? 35.276 13.680 -11.813 1.00 71.22 44 LEU B O 7
ATOM 19638 N N . VAL B 1 29 ? 37.107 14.837 -12.422 1.00 22.31 45 VAL B N 7
ATOM 19639 C CA . VAL B 1 29 ? 36.820 14.753 -13.849 1.00 0.01 45 VAL B CA 7
ATOM 19640 C C . VAL B 1 29 ? 37.908 13.978 -14.584 1.00 24.50 45 VAL B C 7
ATOM 19641 O O . VAL B 1 29 ? 38.068 14.112 -15.797 1.00 32.41 45 VAL B O 7
ATOM 19654 N N . SER B 1 30 ? 38.654 13.168 -13.841 1.00 13.30 46 SER B N 7
ATOM 19655 C CA . SER B 1 30 ? 39.731 12.374 -14.421 1.00 13.23 46 SER B CA 7
ATOM 19656 C C . SER B 1 30 ? 39.230 11.574 -15.620 1.00 13.34 46 SER B C 7
ATOM 19657 O O . SER B 1 30 ? 39.637 11.815 -16.755 1.00 52.31 46 SER B O 7
ATOM 19665 N N . GLY B 1 31 ? 38.343 10.618 -15.357 1.00 60.01 47 GLY B N 7
ATOM 19666 C CA . GLY B 1 31 ? 37.801 9.796 -16.423 1.00 71.33 47 GLY B CA 7
ATOM 19667 C C . GLY B 1 31 ? 37.179 10.622 -17.532 1.00 21.41 47 GLY B C 7
ATOM 19668 O O . GLY B 1 31 ? 37.063 10.162 -18.667 1.00 42.34 47 GLY B O 7
ATOM 19672 N N . GLY B 1 32 ? 36.774 11.845 -17.202 1.00 21.13 48 GLY B N 7
ATOM 19673 C CA . GLY B 1 32 ? 36.164 12.716 -18.189 1.00 21.34 48 GLY B CA 7
ATOM 19674 C C . GLY B 1 32 ? 34.918 13.404 -17.665 1.00 15.25 48 GLY B C 7
ATOM 19675 O O . GLY B 1 32 ? 34.412 14.340 -18.282 1.00 44.13 48 GLY B O 7
ATOM 19679 N N . TYR B 1 33 ? 34.423 12.937 -16.525 1.00 73.10 49 TYR B N 7
ATOM 19680 C CA . TYR B 1 33 ? 33.227 13.511 -15.919 1.00 33.14 49 TYR B CA 7
ATOM 19681 C C . TYR B 1 33 ? 33.177 13.213 -14.423 1.00 43.24 49 TYR B C 7
ATOM 19682 O O . TYR B 1 33 ? 34.109 12.636 -13.861 1.00 64.33 49 TYR B O 7
ATOM 19700 N N . LEU B 1 34 ? 32.083 13.612 -13.785 1.00 15.13 50 LEU B N 7
ATOM 19701 C CA . LEU B 1 34 ? 31.909 13.388 -12.353 1.00 43.11 50 LEU B CA 7
ATOM 19702 C C . LEU B 1 34 ? 31.803 11.899 -12.044 1.00 15.43 50 LEU B C 7
ATOM 19703 O O . LEU B 1 34 ? 30.916 11.211 -12.547 1.00 54.21 50 LEU B O 7
ATOM 19719 N N . ASN B 1 35 ? 32.715 11.407 -11.210 1.00 73.34 51 ASN B N 7
ATOM 19720 C CA . ASN B 1 35 ? 32.724 9.999 -10.830 1.00 5.14 51 ASN B CA 7
ATOM 19721 C C . ASN B 1 35 ? 32.348 9.829 -9.362 1.00 13.53 51 ASN B C 7
ATOM 19722 O O . ASN B 1 35 ? 33.119 10.181 -8.468 1.00 30.41 51 ASN B O 7
ATOM 19733 N N . THR B 1 36 ? 31.161 9.284 -9.120 1.00 60.53 52 THR B N 7
ATOM 19734 C CA . THR B 1 36 ? 30.682 9.067 -7.760 1.00 32.41 52 THR B CA 7
ATOM 19735 C C . THR B 1 36 ? 31.594 8.109 -7.003 1.00 0.05 52 THR B C 7
ATOM 19736 O O . THR B 1 36 ? 31.631 8.113 -5.773 1.00 52.42 52 THR B O 7
ATOM 19747 N N . ALA B 1 37 ? 32.329 7.287 -7.746 1.00 61.34 53 ALA B N 7
ATOM 19748 C CA . ALA B 1 37 ? 33.244 6.325 -7.144 1.00 21.31 53 ALA B CA 7
ATOM 19749 C C . ALA B 1 37 ? 34.441 7.026 -6.514 1.00 12.41 53 ALA B C 7
ATOM 19750 O O . ALA B 1 37 ? 35.227 6.408 -5.796 1.00 53.12 53 ALA B O 7
ATOM 19757 N N . ALA B 1 38 ? 34.576 8.319 -6.787 1.00 64.13 54 ALA B N 7
ATOM 19758 C CA . ALA B 1 38 ? 35.677 9.105 -6.245 1.00 3.23 54 ALA B CA 7
ATOM 19759 C C . ALA B 1 38 ? 35.166 10.205 -5.321 1.00 62.41 54 ALA B C 7
ATOM 19760 O O . ALA B 1 38 ? 35.915 10.743 -4.505 1.00 72.35 54 ALA B O 7
ATOM 19767 N N . LEU B 1 39 ? 33.886 10.535 -5.455 1.00 71.42 55 LEU B N 7
ATOM 19768 C CA . LEU B 1 39 ? 33.273 11.572 -4.632 1.00 65.43 55 LEU B CA 7
ATOM 19769 C C . LEU B 1 39 ? 33.667 11.410 -3.168 1.00 50.02 55 LEU B C 7
ATOM 19770 O O . LEU B 1 39 ? 34.188 12.328 -2.534 1.00 61.10 55 LEU B O 7
ATOM 19786 N N . PRO B 1 40 ? 33.416 10.213 -2.617 1.00 60.03 56 PRO B N 7
ATOM 19787 C CA . PRO B 1 40 ? 33.739 9.901 -1.222 1.00 54.21 56 PRO B CA 7
ATOM 19788 C C . PRO B 1 40 ? 35.242 9.804 -0.983 1.00 71.03 56 PRO B C 7
ATOM 19789 O O . PRO B 1 40 ? 35.709 9.931 0.150 1.00 3.05 56 PRO B O 7
ATOM 19800 N N . SER B 1 41 ? 35.994 9.581 -2.056 1.00 40.54 57 SER B N 7
ATOM 19801 C CA . SER B 1 41 ? 37.445 9.465 -1.962 1.00 73.34 57 SER B CA 7
ATOM 19802 C C . SER B 1 41 ? 38.093 10.840 -1.832 1.00 61.33 57 SER B C 7
ATOM 19803 O O . SER B 1 41 ? 38.986 11.044 -1.009 1.00 14.21 57 SER B O 7
ATOM 19811 N N . VAL B 1 42 ? 37.635 11.782 -2.650 1.00 44.41 58 VAL B N 7
ATOM 19812 C CA . VAL B 1 42 ? 38.169 13.139 -2.628 1.00 52.22 58 VAL B CA 7
ATOM 19813 C C . VAL B 1 42 ? 37.839 13.838 -1.314 1.00 54.10 58 VAL B C 7
ATOM 19814 O O . VAL B 1 42 ? 38.684 14.517 -0.730 1.00 11.44 58 VAL B O 7
ATOM 19827 N N . ILE B 1 43 ? 36.604 13.666 -0.852 1.00 44.44 59 ILE B N 7
ATOM 19828 C CA . ILE B 1 43 ? 36.163 14.278 0.394 1.00 41.04 59 ILE B CA 7
ATOM 19829 C C . ILE B 1 43 ? 36.983 13.772 1.576 1.00 72.34 59 ILE B C 7
ATOM 19830 O O . ILE B 1 43 ? 37.368 14.544 2.454 1.00 61.00 59 ILE B O 7
ATOM 19846 N N . ALA B 1 44 ? 37.246 12.470 1.591 1.00 14.33 60 ALA B N 7
ATOM 19847 C CA . ALA B 1 44 ? 38.024 11.860 2.663 1.00 63.53 60 ALA B CA 7
ATOM 19848 C C . ALA B 1 44 ? 39.483 12.296 2.599 1.00 64.20 60 ALA B C 7
ATOM 19849 O O . ALA B 1 44 ? 40.173 12.340 3.618 1.00 24.31 60 ALA B O 7
ATOM 19856 N N . ASP B 1 45 ? 39.948 12.616 1.396 1.00 2.11 61 ASP B N 7
ATOM 19857 C CA . ASP B 1 45 ? 41.327 13.049 1.200 1.00 22.52 61 ASP B CA 7
ATOM 19858 C C . ASP B 1 45 ? 41.552 14.433 1.801 1.00 12.12 61 ASP B C 7
ATOM 19859 O O . ASP B 1 45 ? 42.429 14.618 2.646 1.00 44.21 61 ASP B O 7
ATOM 19868 N N . LEU B 1 46 ? 40.758 15.401 1.359 1.00 74.34 62 LEU B N 7
ATOM 19869 C CA . LEU B 1 46 ? 40.872 16.770 1.853 1.00 35.15 62 LEU B CA 7
ATOM 19870 C C . LEU B 1 46 ? 40.818 16.803 3.377 1.00 44.45 62 LEU B C 7
ATOM 19871 O O . LEU B 1 46 ? 41.617 17.486 4.021 1.00 70.35 62 LEU B O 7
ATOM 19887 N N . PHE B 1 47 ? 39.875 16.063 3.948 1.00 30.34 63 PHE B N 7
ATOM 19888 C CA . PHE B 1 47 ? 39.718 16.008 5.397 1.00 14.30 63 PHE B CA 7
ATOM 19889 C C . PHE B 1 47 ? 40.974 15.447 6.058 1.00 52.15 63 PHE B C 7
ATOM 19890 O O . PHE B 1 47 ? 41.304 15.802 7.190 1.00 44.03 63 PHE B O 7
ATOM 19907 N N . ALA B 1 48 ? 41.671 14.569 5.345 1.00 64.23 64 ALA B N 7
ATOM 19908 C CA . ALA B 1 48 ? 42.890 13.961 5.861 1.00 32.34 64 ALA B CA 7
ATOM 19909 C C . ALA B 1 48 ? 44.030 14.973 5.912 1.00 12.22 64 ALA B C 7
ATOM 19910 O O . ALA B 1 48 ? 44.734 15.076 6.916 1.00 2.35 64 ALA B O 7
ATOM 19917 N N . GLN B 1 49 ? 44.204 15.716 4.824 1.00 12.12 65 GLN B N 7
ATOM 19918 C CA . GLN B 1 49 ? 45.260 16.719 4.746 1.00 14.11 65 GLN B CA 7
ATOM 19919 C C . GLN B 1 49 ? 45.050 17.812 5.789 1.00 3.53 65 GLN B C 7
ATOM 19920 O O . GLN B 1 49 ? 45.952 18.123 6.568 1.00 21.43 65 GLN B O 7
ATOM 19934 N N . VAL B 1 50 ? 43.855 18.394 5.797 1.00 13.43 66 VAL B N 7
ATOM 19935 C CA . VAL B 1 50 ? 43.526 19.453 6.744 1.00 1.13 66 VAL B CA 7
ATOM 19936 C C . VAL B 1 50 ? 43.463 18.914 8.170 1.00 63.12 66 VAL B C 7
ATOM 19937 O O . VAL B 1 50 ? 43.884 19.580 9.114 1.00 33.40 66 VAL B O 7
ATOM 19950 N N . GLY B 1 51 ? 42.935 17.703 8.316 1.00 45.41 67 GLY B N 7
ATOM 19951 C CA . GLY B 1 51 ? 42.826 17.095 9.629 1.00 43.13 67 GLY B CA 7
ATOM 19952 C C . GLY B 1 51 ? 44.167 16.641 10.171 1.00 21.14 67 GLY B C 7
ATOM 19953 O O . GLY B 1 51 ? 44.311 16.398 11.369 1.00 65.13 67 GLY B O 7
ATOM 19957 N N . ALA B 1 52 ? 45.152 16.523 9.286 1.00 24.14 68 ALA B N 7
ATOM 19958 C CA . ALA B 1 52 ? 46.487 16.094 9.681 1.00 52.44 68 ALA B CA 7
ATOM 19959 C C . ALA B 1 52 ? 47.369 17.291 10.024 1.00 61.31 68 ALA B C 7
ATOM 19960 O O . ALA B 1 52 ? 48.307 17.178 10.813 1.00 20.54 68 ALA B O 7
ATOM 19967 N N . SER B 1 53 ? 47.061 18.438 9.426 1.00 60.53 69 SER B N 7
ATOM 19968 C CA . SER B 1 53 ? 47.828 19.655 9.665 1.00 51.20 69 SER B CA 7
ATOM 19969 C C . SER B 1 53 ? 47.259 20.431 10.849 1.00 52.01 69 SER B C 7
ATOM 19970 O O . SER B 1 53 ? 47.958 21.226 11.478 1.00 4.43 69 SER B O 7
ATOM 19978 N N . SER B 1 54 ? 45.985 20.196 11.146 1.00 35.04 70 SER B N 7
ATOM 19979 C CA . SER B 1 54 ? 45.320 20.875 12.252 1.00 31.00 70 SER B CA 7
ATOM 19980 C C . SER B 1 54 ? 44.589 19.875 13.143 1.00 22.10 70 SER B C 7
ATOM 19981 O O . SER B 1 54 ? 43.362 19.774 13.129 1.00 21.53 70 SER B O 7
ATOM 19989 N N . PRO B 1 55 ? 45.359 19.118 13.938 1.00 44.42 71 PRO B N 7
ATOM 19990 C CA . PRO B 1 55 ? 44.807 18.113 14.851 1.00 1.44 71 PRO B CA 7
ATOM 19991 C C . PRO B 1 55 ? 44.052 18.741 16.017 1.00 55.14 71 PRO B C 7
ATOM 19992 O O . PRO B 1 55 ? 43.184 18.111 16.619 1.00 10.31 71 PRO B O 7
ATOM 20003 N N . GLY B 1 56 ? 44.388 19.989 16.331 1.00 42.11 72 GLY B N 7
ATOM 20004 C CA . GLY B 1 56 ? 43.732 20.683 17.424 1.00 23.44 72 GLY B CA 7
ATOM 20005 C C . GLY B 1 56 ? 42.433 21.337 16.998 1.00 42.34 72 GLY B C 7
ATOM 20006 O O . GLY B 1 56 ? 41.728 21.925 17.818 1.00 34.50 72 GLY B O 7
ATOM 20010 N N . VAL B 1 57 ? 42.117 21.240 15.711 1.00 32.54 73 VAL B N 7
ATOM 20011 C CA . VAL B 1 57 ? 40.894 21.828 15.177 1.00 3.02 73 VAL B CA 7
ATOM 20012 C C . VAL B 1 57 ? 39.670 21.020 15.589 1.00 21.42 73 VAL B C 7
ATOM 20013 O O . VAL B 1 57 ? 39.792 19.908 16.105 1.00 62.42 73 VAL B O 7
ATOM 20026 N N . SER B 1 58 ? 38.489 21.584 15.356 1.00 33.35 74 SER B N 7
ATOM 20027 C CA . SER B 1 58 ? 37.241 20.917 15.707 1.00 65.31 74 SER B CA 7
ATOM 20028 C C . SER B 1 58 ? 36.620 20.249 14.483 1.00 10.30 74 SER B C 7
ATOM 20029 O O . SER B 1 58 ? 36.839 20.677 13.350 1.00 51.24 74 SER B O 7
ATOM 20037 N N . ASP B 1 59 ? 35.844 19.196 14.721 1.00 51.54 75 ASP B N 7
ATOM 20038 C CA . ASP B 1 59 ? 35.191 18.469 13.640 1.00 71.20 75 ASP B CA 7
ATOM 20039 C C . ASP B 1 59 ? 34.415 19.421 12.734 1.00 51.21 75 ASP B C 7
ATOM 20040 O O . ASP B 1 59 ? 34.225 19.149 11.549 1.00 54.32 75 ASP B O 7
ATOM 20049 N N . SER B 1 60 ? 33.970 20.537 13.301 1.00 53.41 76 SER B N 7
ATOM 20050 C CA . SER B 1 60 ? 33.212 21.528 12.546 1.00 74.44 76 SER B CA 7
ATOM 20051 C C . SER B 1 60 ? 34.118 22.289 11.586 1.00 44.13 76 SER B C 7
ATOM 20052 O O . SER B 1 60 ? 33.926 22.249 10.371 1.00 33.22 76 SER B O 7
ATOM 20060 N N . GLU B 1 61 ? 35.107 22.984 12.139 1.00 12.11 77 GLU B N 7
ATOM 20061 C CA . GLU B 1 61 ? 36.044 23.756 11.332 1.00 4.31 77 GLU B CA 7
ATOM 20062 C C . GLU B 1 61 ? 36.618 22.906 10.202 1.00 13.24 77 GLU B C 7
ATOM 20063 O O . GLU B 1 61 ? 36.629 23.317 9.042 1.00 50.15 77 GLU B O 7
ATOM 20075 N N . VAL B 1 62 ? 37.097 21.715 10.552 1.00 4.51 78 VAL B N 7
ATOM 20076 C CA . VAL B 1 62 ? 37.674 20.805 9.569 1.00 44.04 78 VAL B CA 7
ATOM 20077 C C . VAL B 1 62 ? 36.668 20.470 8.474 1.00 20.31 78 VAL B C 7
ATOM 20078 O O . VAL B 1 62 ? 37.032 20.311 7.308 1.00 13.04 78 VAL B O 7
ATOM 20091 N N . LEU B 1 63 ? 35.400 20.362 8.857 1.00 44.12 79 LEU B N 7
ATOM 20092 C CA . LEU B 1 63 ? 34.339 20.046 7.907 1.00 25.03 79 LEU B CA 7
ATOM 20093 C C . LEU B 1 63 ? 34.135 21.189 6.917 1.00 32.12 79 LEU B C 7
ATOM 20094 O O . LEU B 1 63 ? 33.958 20.961 5.720 1.00 70.42 79 LEU B O 7
ATOM 20110 N N . ILE B 1 64 ? 34.164 22.416 7.424 1.00 12.12 80 ILE B N 7
ATOM 20111 C CA . ILE B 1 64 ? 33.986 23.594 6.583 1.00 41.41 80 ILE B CA 7
ATOM 20112 C C . ILE B 1 64 ? 35.089 23.691 5.533 1.00 51.15 80 ILE B C 7
ATOM 20113 O O . ILE B 1 64 ? 34.889 24.262 4.461 1.00 34.12 80 ILE B O 7
ATOM 20129 N N . GLN B 1 65 ? 36.251 23.129 5.849 1.00 55.02 81 GLN B N 7
ATOM 20130 C CA . GLN B 1 65 ? 37.384 23.152 4.932 1.00 3.01 81 GLN B CA 7
ATOM 20131 C C . GLN B 1 65 ? 37.188 22.149 3.801 1.00 23.02 81 GLN B C 7
ATOM 20132 O O . GLN B 1 65 ? 37.507 22.431 2.645 1.00 14.22 81 GLN B O 7
ATOM 20146 N N . VAL B 1 66 ? 36.662 20.976 4.139 1.00 14.14 82 VAL B N 7
ATOM 20147 C CA . VAL B 1 66 ? 36.424 19.930 3.151 1.00 73.24 82 VAL B CA 7
ATOM 20148 C C . VAL B 1 66 ? 35.414 20.386 2.103 1.00 13.34 82 VAL B C 7
ATOM 20149 O O . VAL B 1 66 ? 35.561 20.092 0.916 1.00 21.55 82 VAL B O 7
ATOM 20162 N N . LEU B 1 67 ? 34.391 21.106 2.548 1.00 14.10 83 LEU B N 7
ATOM 20163 C CA . LEU B 1 67 ? 33.356 21.603 1.648 1.00 21.01 83 LEU B CA 7
ATOM 20164 C C . LEU B 1 67 ? 33.848 22.822 0.874 1.00 33.01 83 LEU B C 7
ATOM 20165 O O . LEU B 1 67 ? 33.334 23.138 -0.200 1.00 22.42 83 LEU B O 7
ATOM 20181 N N . LEU B 1 68 ? 34.848 23.502 1.423 1.00 35.34 84 LEU B N 7
ATOM 20182 C CA . LEU B 1 68 ? 35.412 24.685 0.784 1.00 43.41 84 LEU B CA 7
ATOM 20183 C C . LEU B 1 68 ? 36.280 24.298 -0.409 1.00 33.21 84 LEU B C 7
ATOM 20184 O O . LEU B 1 68 ? 36.228 24.936 -1.460 1.00 62.41 84 LEU B O 7
ATOM 20200 N N . GLU B 1 69 ? 37.076 23.246 -0.239 1.00 75.34 85 GLU B N 7
ATOM 20201 C CA . GLU B 1 69 ? 37.954 22.773 -1.302 1.00 22.03 85 GLU B CA 7
ATOM 20202 C C . GLU B 1 69 ? 37.156 22.061 -2.392 1.00 75.54 85 GLU B C 7
ATOM 20203 O O . GLU B 1 69 ? 37.478 22.158 -3.576 1.00 32.11 85 GLU B O 7
ATOM 20215 N N . ILE B 1 70 ? 36.113 21.348 -1.981 1.00 34.13 86 ILE B N 7
ATOM 20216 C CA . ILE B 1 70 ? 35.268 20.620 -2.920 1.00 61.23 86 ILE B CA 7
ATOM 20217 C C . ILE B 1 70 ? 34.530 21.577 -3.850 1.00 20.32 86 ILE B C 7
ATOM 20218 O O . ILE B 1 70 ? 34.575 21.430 -5.071 1.00 43.42 86 ILE B O 7
ATOM 20234 N N . VAL B 1 71 ? 33.852 22.558 -3.263 1.00 5.01 87 VAL B N 7
ATOM 20235 C CA . VAL B 1 71 ? 33.106 23.542 -4.039 1.00 5.42 87 VAL B CA 7
ATOM 20236 C C . VAL B 1 71 ? 34.025 24.309 -4.983 1.00 13.02 87 VAL B C 7
ATOM 20237 O O . VAL B 1 71 ? 33.678 24.560 -6.137 1.00 54.41 87 VAL B O 7
ATOM 20250 N N . SER B 1 72 ? 35.201 24.678 -4.484 1.00 42.23 88 SER B N 7
ATOM 20251 C CA . SER B 1 72 ? 36.170 25.420 -5.281 1.00 5.40 88 SER B CA 7
ATOM 20252 C C . SER B 1 72 ? 36.577 24.627 -6.520 1.00 23.32 88 SER B C 7
ATOM 20253 O O . SER B 1 72 ? 36.786 25.194 -7.593 1.00 41.50 88 SER B O 7
ATOM 20261 N N . SER B 1 73 ? 36.685 23.312 -6.363 1.00 62.32 89 SER B N 7
ATOM 20262 C CA . SER B 1 73 ? 37.069 22.440 -7.467 1.00 34.34 89 SER B CA 7
ATOM 20263 C C . SER B 1 73 ? 35.964 22.372 -8.517 1.00 42.24 89 SER B C 7
ATOM 20264 O O . SER B 1 73 ? 36.170 22.738 -9.675 1.00 1.14 89 SER B O 7
ATOM 20272 N N . LEU B 1 74 ? 34.792 21.904 -8.104 1.00 51.41 90 LEU B N 7
ATOM 20273 C CA . LEU B 1 74 ? 33.653 21.790 -9.008 1.00 15.23 90 LEU B CA 7
ATOM 20274 C C . LEU B 1 74 ? 33.307 23.142 -9.623 1.00 11.02 90 LEU B C 7
ATOM 20275 O O . LEU B 1 74 ? 33.090 23.249 -10.830 1.00 32.41 90 LEU B O 7
ATOM 20291 N N . ILE B 1 75 ? 33.259 24.172 -8.785 1.00 21.24 91 ILE B N 7
ATOM 20292 C CA . ILE B 1 75 ? 32.942 25.518 -9.247 1.00 13.51 91 ILE B CA 7
ATOM 20293 C C . ILE B 1 75 ? 33.809 25.907 -10.440 1.00 12.43 91 ILE B C 7
ATOM 20294 O O . ILE B 1 75 ? 33.314 26.445 -11.431 1.00 73.22 91 ILE B O 7
ATOM 20310 N N . HIS B 1 76 ? 35.105 25.630 -10.338 1.00 44.20 92 HIS B N 7
ATOM 20311 C CA . HIS B 1 76 ? 36.041 25.950 -11.410 1.00 71.01 92 HIS B CA 7
ATOM 20312 C C . HIS B 1 76 ? 35.699 25.176 -12.679 1.00 22.45 92 HIS B C 7
ATOM 20313 O O . HIS B 1 76 ? 35.818 25.698 -13.787 1.00 44.03 92 HIS B O 7
ATOM 20327 N N . ILE B 1 77 ? 35.274 23.928 -12.509 1.00 74.23 93 ILE B N 7
ATOM 20328 C CA . ILE B 1 77 ? 34.914 23.084 -13.641 1.00 15.03 93 ILE B CA 7
ATOM 20329 C C . ILE B 1 77 ? 33.719 23.656 -14.397 1.00 13.44 93 ILE B C 7
ATOM 20330 O O . ILE B 1 77 ? 33.715 23.703 -15.628 1.00 74.14 93 ILE B O 7
ATOM 20346 N N . LEU B 1 78 ? 32.709 24.091 -13.652 1.00 33.51 94 LEU B N 7
ATOM 20347 C CA . LEU B 1 78 ? 31.508 24.663 -14.252 1.00 54.51 94 LEU B CA 7
ATOM 20348 C C . LEU B 1 78 ? 31.836 25.947 -15.008 1.00 54.14 94 LEU B C 7
ATOM 20349 O O . LEU B 1 78 ? 31.232 26.244 -16.038 1.00 74.30 94 LEU B O 7
ATOM 20365 N N . SER B 1 79 ? 32.797 26.704 -14.489 1.00 51.52 95 SER B N 7
ATOM 20366 C CA . SER B 1 79 ? 33.205 27.957 -15.114 1.00 33.25 95 SER B CA 7
ATOM 20367 C C . SER B 1 79 ? 33.565 27.741 -16.580 1.00 4.14 95 SER B C 7
ATOM 20368 O O . SER B 1 79 ? 33.516 28.669 -17.387 1.00 13.22 95 SER B O 7
ATOM 20376 N N . SER B 1 80 ? 33.929 26.507 -16.918 1.00 60.02 96 SER B N 7
ATOM 20377 C CA . SER B 1 80 ? 34.302 26.168 -18.287 1.00 71.42 96 SER B CA 7
ATOM 20378 C C . SER B 1 80 ? 33.210 25.339 -18.958 1.00 70.22 96 SER B C 7
ATOM 20379 O O . SER B 1 80 ? 32.976 25.459 -20.160 1.00 1.11 96 SER B O 7
ATOM 20387 N N . SER B 1 81 ? 32.546 24.499 -18.170 1.00 62.32 97 SER B N 7
ATOM 20388 C CA . SER B 1 81 ? 31.481 23.648 -18.688 1.00 74.44 97 SER B CA 7
ATOM 20389 C C . SER B 1 81 ? 30.357 24.487 -19.288 1.00 63.33 97 SER B C 7
ATOM 20390 O O . SER B 1 81 ? 30.462 25.709 -19.382 1.00 50.31 97 SER B O 7
ATOM 20398 N N . SER B 1 82 ? 29.280 23.820 -19.692 1.00 71.14 98 SER B N 7
ATOM 20399 C CA . SER B 1 82 ? 28.138 24.502 -20.287 1.00 64.54 98 SER B CA 7
ATOM 20400 C C . SER B 1 82 ? 26.831 24.008 -19.674 1.00 21.40 98 SER B C 7
ATOM 20401 O O . SER B 1 82 ? 25.746 24.435 -20.070 1.00 6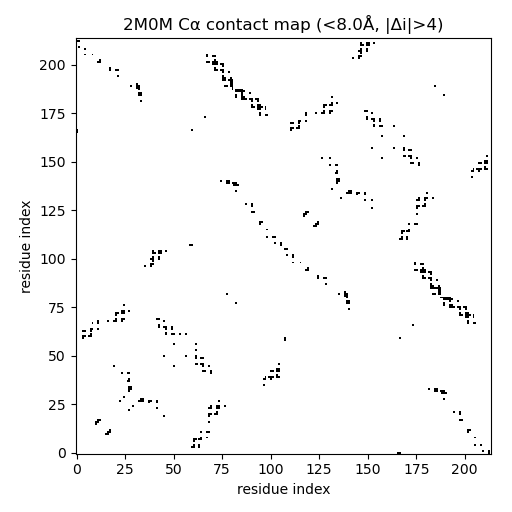2.53 98 SER B O 7
ATOM 20409 N N . VAL B 1 83 ? 26.942 23.105 -18.705 1.00 44.22 99 VAL B N 7
ATOM 20410 C CA . VAL B 1 83 ? 25.771 22.553 -18.036 1.00 10.12 99 VAL B CA 7
ATOM 20411 C C . VAL B 1 83 ? 25.034 21.571 -18.940 1.00 35.44 99 VAL B C 7
ATOM 20412 O O . VAL B 1 83 ? 24.754 20.439 -18.547 1.00 42.01 99 VAL B O 7
ATOM 20425 N N . GLY B 1 84 ? 24.722 22.012 -20.155 1.00 71.14 100 GLY B N 7
ATOM 20426 C CA . GLY B 1 84 ? 24.021 21.160 -21.096 1.00 35.43 100 GLY B CA 7
ATOM 20427 C C . GLY B 1 84 ? 22.578 20.919 -20.696 1.00 4.42 100 GLY B C 7
ATOM 20428 O O . GLY B 1 84 ? 21.934 21.793 -20.117 1.00 3.41 100 GLY B O 7
ATOM 20432 N N . GLN B 1 85 ? 22.070 19.731 -21.008 1.00 21.12 101 GLN B N 7
ATOM 20433 C CA . GLN B 1 85 ? 20.694 19.379 -20.679 1.00 71.25 101 GLN B CA 7
ATOM 20434 C C . GLN B 1 85 ? 20.646 18.408 -19.505 1.00 20.02 101 GLN B C 7
ATOM 20435 O O . GLN B 1 85 ? 21.154 17.290 -19.589 1.00 5.30 101 GLN B O 7
ATOM 20449 N N . VAL B 1 86 ? 20.031 18.842 -18.409 1.00 22.13 102 VAL B N 7
ATOM 20450 C CA . VAL B 1 86 ? 19.916 18.009 -17.217 1.00 41.03 102 VAL B CA 7
ATOM 20451 C C . VAL B 1 86 ? 18.462 17.883 -16.774 1.00 11.40 102 VAL B C 7
ATOM 20452 O O . VAL B 1 86 ? 17.708 18.856 -16.797 1.00 14.11 102 VAL B O 7
ATOM 20465 N N . ASP B 1 87 ? 18.076 16.677 -16.371 1.00 72.23 103 ASP B N 7
ATOM 20466 C CA . ASP B 1 87 ? 16.712 16.423 -15.920 1.00 15.11 103 ASP B CA 7
ATOM 20467 C C . ASP B 1 87 ? 16.620 16.496 -14.399 1.00 14.34 103 ASP B C 7
ATOM 20468 O O . ASP B 1 87 ? 17.441 15.914 -13.688 1.00 63.41 103 ASP B O 7
ATOM 20477 N N . PHE B 1 88 ? 15.617 17.213 -13.905 1.00 41.44 104 PHE B N 7
ATOM 20478 C CA . PHE B 1 88 ? 15.419 17.363 -12.468 1.00 63.44 104 PHE B CA 7
ATOM 20479 C C . PHE B 1 88 ? 15.057 16.027 -11.827 1.00 61.12 104 PHE B C 7
ATOM 20480 O O . PHE B 1 88 ? 15.066 15.892 -10.603 1.00 72.33 104 PHE B O 7
ATOM 20497 N N . SER B 1 89 ? 14.740 15.043 -12.662 1.00 61.54 105 SER B N 7
ATOM 20498 C CA . SER B 1 89 ? 14.370 13.719 -12.177 1.00 21.30 105 SER B CA 7
ATOM 20499 C C . SER B 1 89 ? 15.609 12.916 -11.794 1.00 23.22 105 SER B C 7
ATOM 20500 O O . SER B 1 89 ? 15.556 11.691 -11.674 1.00 44.30 105 SER B O 7
ATOM 20508 N N . SER B 1 90 ? 16.724 13.614 -11.605 1.00 12.00 106 SER B N 7
ATOM 20509 C CA . SER B 1 90 ? 17.979 12.966 -11.240 1.00 54.14 106 SER B CA 7
ATOM 20510 C C . SER B 1 90 ? 18.480 13.474 -9.891 1.00 22.34 106 SER B C 7
ATOM 20511 O O . SER B 1 90 ? 19.339 12.856 -9.262 1.00 24.03 106 SER B O 7
ATOM 20519 N N . VAL B 1 91 ? 17.936 14.605 -9.452 1.00 32.04 107 VAL B N 7
ATOM 20520 C CA . VAL B 1 91 ? 18.325 15.196 -8.177 1.00 2.44 107 VAL B CA 7
ATOM 20521 C C . VAL B 1 91 ? 18.295 14.160 -7.059 1.00 43.32 107 VAL B C 7
ATOM 20522 O O . VAL B 1 91 ? 19.093 14.217 -6.125 1.00 70.24 107 VAL B O 7
ATOM 20535 N N . GLY B 1 92 ? 17.367 13.213 -7.162 1.00 2.12 108 GLY B N 7
ATOM 20536 C CA . GLY B 1 92 ? 17.249 12.177 -6.152 1.00 45.51 108 GLY B CA 7
ATOM 20537 C C . GLY B 1 92 ? 18.531 11.384 -5.983 1.00 43.13 108 GLY B C 7
ATOM 20538 O O . GLY B 1 92 ? 19.014 11.204 -4.866 1.00 12.32 108 GLY B O 7
ATOM 20542 N N . SER B 1 93 ? 19.081 10.909 -7.095 1.00 43.20 109 SER B N 7
ATOM 20543 C CA . SER B 1 93 ? 20.311 10.126 -7.065 1.00 24.44 109 SER B CA 7
ATOM 20544 C C . SER B 1 93 ? 21.498 10.994 -6.659 1.00 54.32 109 SER B C 7
ATOM 20545 O O . SER B 1 93 ? 22.447 10.515 -6.037 1.00 43.14 109 SER B O 7
ATOM 20553 N N . SER B 1 94 ? 21.436 12.273 -7.013 1.00 61.03 110 SER B N 7
ATOM 20554 C CA . SER B 1 94 ? 22.507 13.209 -6.689 1.00 30.13 110 SER B CA 7
ATOM 20555 C C . SER B 1 94 ? 22.606 13.420 -5.181 1.00 11.14 110 SER B C 7
ATOM 20556 O O . SER B 1 94 ? 23.689 13.340 -4.602 1.00 23.01 110 SER B O 7
ATOM 20564 N N . ALA B 1 95 ? 21.467 13.689 -4.552 1.00 51.01 111 ALA B N 7
ATOM 20565 C CA . ALA B 1 95 ? 21.424 13.910 -3.112 1.00 74.35 111 ALA B CA 7
ATOM 20566 C C . ALA B 1 95 ? 21.779 12.637 -2.351 1.00 74.35 111 ALA B C 7
ATOM 20567 O O . ALA B 1 95 ? 22.300 12.694 -1.237 1.00 12.42 111 ALA B O 7
ATOM 20574 N N . ALA B 1 96 ? 21.492 11.491 -2.958 1.00 15.32 112 ALA B N 7
ATOM 20575 C CA . ALA B 1 96 ? 21.783 10.204 -2.338 1.00 12.20 112 ALA B CA 7
ATOM 20576 C C . ALA B 1 96 ? 23.282 9.922 -2.334 1.00 71.30 112 ALA B C 7
ATOM 20577 O O . ALA B 1 96 ? 23.844 9.516 -1.318 1.00 55.32 112 ALA B O 7
ATOM 20584 N N . ALA B 1 97 ? 23.923 10.140 -3.478 1.00 71.24 113 ALA B N 7
ATOM 20585 C CA . ALA B 1 97 ? 25.357 9.911 -3.605 1.00 1.25 113 ALA B CA 7
ATOM 20586 C C . ALA B 1 97 ? 26.140 10.771 -2.619 1.00 3.41 113 ALA B C 7
ATOM 20587 O O . ALA B 1 97 ? 27.048 10.288 -1.943 1.00 2.43 113 ALA B O 7
ATOM 20594 N N . VAL B 1 98 ? 25.783 12.049 -2.542 1.00 12.42 114 VAL B N 7
ATOM 20595 C CA . VAL B 1 98 ? 26.453 12.977 -1.638 1.00 11.32 114 VAL B CA 7
ATOM 20596 C C . VAL B 1 98 ? 26.227 12.585 -0.182 1.00 4.44 114 VAL B C 7
ATOM 20597 O O . VAL B 1 98 ? 27.128 12.697 0.649 1.00 21.24 114 VAL B O 7
ATOM 20610 N N . GLY B 1 99 ? 25.017 12.125 0.120 1.00 30.24 115 GLY B N 7
ATOM 20611 C CA . GLY B 1 99 ? 24.693 11.723 1.477 1.00 4.03 115 GLY B CA 7
ATOM 20612 C C . GLY B 1 99 ? 25.511 10.533 1.939 1.00 21.35 115 GLY B C 7
ATOM 20613 O O . GLY B 1 99 ? 25.785 10.385 3.129 1.00 33.41 115 GLY B O 7
ATOM 20617 N N . GLN B 1 100 ? 25.898 9.680 0.995 1.00 5.12 116 GLN B N 7
ATOM 20618 C CA . GLN B 1 100 ? 26.687 8.496 1.313 1.00 21.51 116 GLN B CA 7
ATOM 20619 C C . GLN B 1 100 ? 28.156 8.856 1.508 1.00 11.22 116 GLN B C 7
ATOM 20620 O O . GLN B 1 100 ? 28.850 8.248 2.323 1.00 52.42 116 GLN B O 7
ATOM 20634 N N . SER B 1 101 ? 28.622 9.847 0.756 1.00 4.13 117 SER B N 7
ATOM 20635 C CA . SER B 1 101 ? 30.010 10.285 0.843 1.00 10.11 117 SER B CA 7
ATOM 20636 C C . SER B 1 101 ? 30.323 10.823 2.235 1.00 14.13 117 SER B C 7
ATOM 20637 O O . SER B 1 101 ? 31.380 10.539 2.799 1.00 42.24 117 SER B O 7
ATOM 20645 N N . MET B 1 102 ? 29.397 11.602 2.785 1.00 25.11 118 MET B N 7
ATOM 20646 C CA . MET B 1 102 ? 29.572 12.179 4.111 1.00 53.35 118 MET B CA 7
ATOM 20647 C C . MET B 1 102 ? 29.887 11.096 5.138 1.00 51.32 118 MET B C 7
ATOM 20648 O O . MET B 1 102 ? 30.542 11.357 6.147 1.00 72.51 118 MET B O 7
ATOM 20662 N N . GLN B 1 103 ? 29.418 9.882 4.874 1.00 31.54 119 GLN B N 7
ATOM 20663 C CA . GLN B 1 103 ? 29.649 8.759 5.777 1.00 41.34 119 GLN B CA 7
ATOM 20664 C C . GLN B 1 103 ? 31.127 8.386 5.812 1.00 32.23 119 GLN B C 7
ATOM 20665 O O . GLN B 1 103 ? 31.607 7.804 6.785 1.00 4.32 119 GLN B O 7
ATOM 20679 N N . VAL B 1 104 ? 31.843 8.723 4.745 1.00 23.15 120 VAL B N 7
ATOM 20680 C CA . VAL B 1 104 ? 33.267 8.423 4.654 1.00 1.34 120 VAL B CA 7
ATOM 20681 C C . VAL B 1 104 ? 34.097 9.466 5.394 1.00 33.42 120 VAL B C 7
ATOM 20682 O O . VAL B 1 104 ? 35.233 9.204 5.790 1.00 54.15 120 VAL B O 7
ATOM 20695 N N . VAL B 1 105 ? 33.521 10.649 5.579 1.00 54.34 121 VAL B N 7
ATOM 20696 C CA . VAL B 1 105 ? 34.206 11.733 6.275 1.00 5.44 121 VAL B CA 7
ATOM 20697 C C . VAL B 1 105 ? 34.140 11.544 7.786 1.00 30.21 121 VAL B C 7
ATOM 20698 O O . VAL B 1 105 ? 35.053 11.937 8.512 1.00 20.44 121 VAL B O 7
ATOM 20711 N N . MET B 1 106 ? 33.052 10.941 8.254 1.00 11.45 122 MET B N 7
ATOM 20712 C CA . MET B 1 106 ? 32.867 10.698 9.680 1.00 72.40 122 MET B CA 7
ATOM 20713 C C . MET B 1 106 ? 33.231 9.261 10.039 1.00 75.44 122 MET B C 7
ATOM 20714 O O . MET B 1 106 ? 32.912 8.784 11.127 1.00 12.23 122 MET B O 7
ATOM 20728 N N . GLY B 1 107 ? 33.899 8.576 9.116 1.00 74.41 123 GLY B N 7
ATOM 20729 C CA . GLY B 1 107 ? 34.293 7.200 9.354 1.00 15.31 123 GLY B CA 7
ATOM 20730 C C . GLY B 1 107 ? 34.386 6.393 8.075 1.00 32.15 123 GLY B C 7
ATOM 20731 O O . GLY B 1 107 ? 35.407 5.760 7.805 1.00 34.20 123 GLY B O 7
ATOM 20735 N N . VAL A 1 1 ? 30.548 15.671 14.682 1.00 64.14 17 VAL A N 8
ATOM 20736 C CA . VAL A 1 1 ? 29.772 16.173 13.553 1.00 12.55 17 VAL A CA 8
ATOM 20737 C C . VAL A 1 1 ? 29.022 15.043 12.856 1.00 72.42 17 VAL A C 8
ATOM 20738 O O . VAL A 1 1 ? 28.122 15.284 12.054 1.00 65.14 17 VAL A O 8
ATOM 20751 N N . GLY A 1 2 ? 29.399 13.807 13.171 1.00 63.21 18 GLY A N 8
ATOM 20752 C CA . GLY A 1 2 ? 28.750 12.658 12.567 1.00 45.51 18 GLY A CA 8
ATOM 20753 C C . GLY A 1 2 ? 27.256 12.636 12.820 1.00 11.14 18 GLY A C 8
ATOM 20754 O O . GLY A 1 2 ? 26.463 12.462 11.893 1.00 12.41 18 GLY A O 8
ATOM 20758 N N . THR A 1 3 ? 26.868 12.809 14.080 1.00 10.31 19 THR A N 8
ATOM 20759 C CA . THR A 1 3 ? 25.460 12.804 14.453 1.00 51.44 19 THR A CA 8
ATOM 20760 C C . THR A 1 3 ? 24.694 13.901 13.722 1.00 23.31 19 THR A C 8
ATOM 20761 O O . THR A 1 3 ? 23.504 13.760 13.438 1.00 32.34 19 THR A O 8
ATOM 20772 N N . THR A 1 4 ? 25.383 14.997 13.417 1.00 14.35 20 THR A N 8
ATOM 20773 C CA . THR A 1 4 ? 24.768 16.118 12.719 1.00 73.02 20 THR A CA 8
ATOM 20774 C C . THR A 1 4 ? 24.408 15.743 11.286 1.00 30.40 20 THR A C 8
ATOM 20775 O O . THR A 1 4 ? 23.388 16.183 10.756 1.00 62.13 20 THR A O 8
ATOM 20786 N N . VAL A 1 5 ? 25.252 14.925 10.663 1.00 50.14 21 VAL A N 8
ATOM 20787 C CA . VAL A 1 5 ? 25.021 14.489 9.292 1.00 44.31 21 VAL A CA 8
ATOM 20788 C C . VAL A 1 5 ? 23.808 13.570 9.203 1.00 15.31 21 VAL A C 8
ATOM 20789 O O . VAL A 1 5 ? 23.065 13.598 8.223 1.00 73.55 21 VAL A O 8
ATOM 20802 N N . ALA A 1 6 ? 23.615 12.754 10.235 1.00 55.34 22 ALA A N 8
ATOM 20803 C CA . ALA A 1 6 ? 22.491 11.827 10.276 1.00 71.22 22 ALA A CA 8
ATOM 20804 C C . ALA A 1 6 ? 21.186 12.559 10.570 1.00 2.00 22 ALA A C 8
ATOM 20805 O O . ALA A 1 6 ? 20.103 11.983 10.466 1.00 45.45 22 ALA A O 8
ATOM 20812 N N . SER A 1 7 ? 21.297 13.832 10.940 1.00 3.14 23 SER A N 8
ATOM 20813 C CA . SER A 1 7 ? 20.125 14.641 11.253 1.00 32.13 23 SER A CA 8
ATOM 20814 C C . SER A 1 7 ? 19.675 15.441 10.034 1.00 21.02 23 SER A C 8
ATOM 20815 O O . SER A 1 7 ? 18.480 15.574 9.770 1.00 21.25 23 SER A O 8
ATOM 20823 N N . THR A 1 8 ? 20.643 15.973 9.294 1.00 62.55 24 THR A N 8
ATOM 20824 C CA . THR A 1 8 ? 20.348 16.761 8.103 1.00 71.24 24 THR A CA 8
ATOM 20825 C C . THR A 1 8 ? 19.983 15.863 6.926 1.00 11.21 24 THR A C 8
ATOM 20826 O O . THR A 1 8 ? 19.223 16.258 6.042 1.00 41.23 24 THR A O 8
ATOM 20837 N N . THR A 1 9 ? 20.531 14.652 6.920 1.00 31.31 25 THR A N 8
ATOM 20838 C CA . THR A 1 9 ? 20.263 13.698 5.851 1.00 14.31 25 THR A CA 8
ATOM 20839 C C . THR A 1 9 ? 18.828 13.190 5.914 1.00 32.21 25 THR A C 8
ATOM 20840 O O . THR A 1 9 ? 18.217 12.898 4.886 1.00 61.42 25 THR A O 8
ATOM 20851 N N . SER A 1 10 ? 18.294 13.086 7.127 1.00 25.33 26 SER A N 8
ATOM 20852 C CA . SER A 1 10 ? 16.930 12.609 7.324 1.00 62.22 26 SER A CA 8
ATOM 20853 C C . SER A 1 10 ? 15.919 13.619 6.787 1.00 11.43 26 SER A C 8
ATOM 20854 O O . SER A 1 10 ? 14.852 13.246 6.302 1.00 24.52 26 SER A O 8
ATOM 20862 N N . ARG A 1 11 ? 16.265 14.899 6.879 1.00 34.51 27 ARG A N 8
ATOM 20863 C CA . ARG A 1 11 ? 15.389 15.962 6.406 1.00 43.15 27 ARG A CA 8
ATOM 20864 C C . ARG A 1 11 ? 15.631 16.249 4.926 1.00 14.13 27 ARG A C 8
ATOM 20865 O O . ARG A 1 11 ? 14.757 16.770 4.233 1.00 23.04 27 ARG A O 8
ATOM 20886 N N . LEU A 1 12 ? 16.823 15.905 4.451 1.00 45.30 28 LEU A N 8
ATOM 20887 C CA . LEU A 1 12 ? 17.181 16.125 3.054 1.00 13.42 28 LEU A CA 8
ATOM 20888 C C . LEU A 1 12 ? 16.475 15.123 2.146 1.00 1.04 28 LEU A C 8
ATOM 20889 O O . LEU A 1 12 ? 16.327 15.354 0.946 1.00 13.30 28 LEU A O 8
ATOM 20905 N N . SER A 1 13 ? 16.038 14.010 2.728 1.00 12.42 29 SER A N 8
ATOM 20906 C CA . SER A 1 13 ? 15.348 12.973 1.972 1.00 22.22 29 SER A CA 8
ATOM 20907 C C . SER A 1 13 ? 13.864 13.298 1.832 1.00 20.22 29 SER A C 8
ATOM 20908 O O . SER A 1 13 ? 13.087 12.500 1.305 1.00 11.31 29 SER A O 8
ATOM 20916 N N . THR A 1 14 ? 13.475 14.477 2.308 1.00 34.14 30 THR A N 8
ATOM 20917 C CA . THR A 1 14 ? 12.085 14.909 2.239 1.00 2.23 30 THR A CA 8
ATOM 20918 C C . THR A 1 14 ? 11.845 15.793 1.020 1.00 73.21 30 THR A C 8
ATOM 20919 O O . THR A 1 14 ? 12.787 16.302 0.416 1.00 41.31 30 THR A O 8
ATOM 20930 N N . ALA A 1 15 ? 10.576 15.971 0.666 1.00 23.14 31 ALA A N 8
ATOM 20931 C CA . ALA A 1 15 ? 10.212 16.795 -0.480 1.00 53.14 31 ALA A CA 8
ATOM 20932 C C . ALA A 1 15 ? 10.788 18.201 -0.349 1.00 41.21 31 ALA A C 8
ATOM 20933 O O . ALA A 1 15 ? 11.018 18.882 -1.347 1.00 43.14 31 ALA A O 8
ATOM 20940 N N . GLU A 1 16 ? 11.020 18.628 0.889 1.00 25.30 32 GLU A N 8
ATOM 20941 C CA . GLU A 1 16 ? 11.568 19.954 1.148 1.00 53.03 32 GLU A CA 8
ATOM 20942 C C . GLU A 1 16 ? 12.903 20.141 0.431 1.00 64.55 32 GLU A C 8
ATOM 20943 O O . GLU A 1 16 ? 13.085 21.099 -0.320 1.00 15.03 32 GLU A O 8
ATOM 20955 N N . ALA A 1 17 ? 13.830 19.220 0.668 1.00 74.32 33 ALA A N 8
ATOM 20956 C CA . ALA A 1 17 ? 15.145 19.282 0.044 1.00 54.32 33 ALA A CA 8
ATOM 20957 C C . ALA A 1 17 ? 15.041 19.147 -1.471 1.00 14.24 33 ALA A C 8
ATOM 20958 O O . ALA A 1 17 ? 15.768 19.807 -2.214 1.00 2.15 33 ALA A O 8
ATOM 20965 N N . SER A 1 18 ? 14.135 18.287 -1.923 1.00 72.51 34 SER A N 8
ATOM 20966 C CA . SER A 1 18 ? 13.939 18.061 -3.350 1.00 20.22 34 SER A CA 8
ATOM 20967 C C . SER A 1 18 ? 13.663 19.375 -4.074 1.00 63.41 34 SER A C 8
ATOM 20968 O O . SER A 1 18 ? 14.295 19.685 -5.084 1.00 35.15 34 SER A O 8
ATOM 20976 N N . SER A 1 19 ? 12.714 20.144 -3.551 1.00 43.23 35 SER A N 8
ATOM 20977 C CA . SER A 1 19 ? 12.350 21.423 -4.150 1.00 75.03 35 SER A CA 8
ATOM 20978 C C . SER A 1 19 ? 13.538 22.381 -4.147 1.00 65.20 35 SER A C 8
ATOM 20979 O O . SER A 1 19 ? 13.881 22.964 -5.176 1.00 33.32 35 SER A O 8
ATOM 20987 N N . ARG A 1 20 ? 14.161 22.538 -2.985 1.00 1.23 36 ARG A N 8
ATOM 20988 C CA . ARG A 1 20 ? 15.310 23.425 -2.847 1.00 61.34 36 ARG A CA 8
ATOM 20989 C C . ARG A 1 20 ? 16.361 23.123 -3.912 1.00 51.12 36 ARG A C 8
ATOM 20990 O O . ARG A 1 20 ? 16.834 24.025 -4.603 1.00 63.45 36 ARG A O 8
ATOM 21011 N N . ILE A 1 21 ? 16.721 21.850 -4.036 1.00 71.41 37 ILE A N 8
ATOM 21012 C CA . ILE A 1 21 ? 17.714 21.431 -5.016 1.00 5.03 37 ILE A CA 8
ATOM 21013 C C . ILE A 1 21 ? 17.309 21.852 -6.425 1.00 2.03 37 ILE A C 8
ATOM 21014 O O . ILE A 1 21 ? 18.145 22.285 -7.219 1.00 41.34 37 ILE A O 8
ATOM 21030 N N . SER A 1 22 ? 16.022 21.724 -6.728 1.00 64.14 38 SER A N 8
ATOM 21031 C CA . SER A 1 22 ? 15.505 22.089 -8.042 1.00 44.33 38 SER A CA 8
ATOM 21032 C C . SER A 1 22 ? 15.804 23.553 -8.355 1.00 52.31 38 SER A C 8
ATOM 21033 O O . SER A 1 22 ? 16.289 23.883 -9.437 1.00 5.25 38 SER A O 8
ATOM 21041 N N . THR A 1 23 ? 15.510 24.428 -7.398 1.00 63.11 39 THR A N 8
ATOM 21042 C CA . THR A 1 23 ? 15.745 25.856 -7.570 1.00 15.33 39 THR A CA 8
ATOM 21043 C C . THR A 1 23 ? 17.235 26.178 -7.521 1.00 70.33 39 THR A C 8
ATOM 21044 O O . THR A 1 23 ? 17.697 27.118 -8.167 1.00 24.31 39 THR A O 8
ATOM 21055 N N . ALA A 1 24 ? 17.980 25.392 -6.753 1.00 14.42 40 ALA A N 8
ATOM 21056 C CA . ALA A 1 24 ? 19.418 25.592 -6.622 1.00 25.14 40 ALA A CA 8
ATOM 21057 C C . ALA A 1 24 ? 20.126 25.368 -7.954 1.00 32.12 40 ALA A C 8
ATOM 21058 O O . ALA A 1 24 ? 21.017 26.128 -8.330 1.00 43.22 40 ALA A O 8
ATOM 21065 N N . ALA A 1 25 ? 19.725 24.318 -8.664 1.00 72.15 41 ALA A N 8
ATOM 21066 C CA . ALA A 1 25 ? 20.319 23.994 -9.954 1.00 13.32 41 ALA A CA 8
ATOM 21067 C C . ALA A 1 25 ? 19.628 24.752 -11.082 1.00 4.04 41 ALA A C 8
ATOM 21068 O O . ALA A 1 25 ? 20.272 25.187 -12.037 1.00 13.43 41 ALA A O 8
ATOM 21075 N N . SER A 1 26 ? 18.313 24.905 -10.968 1.00 22.10 42 SER A N 8
ATOM 21076 C CA . SER A 1 26 ? 17.533 25.605 -11.981 1.00 0.33 42 SER A CA 8
ATOM 21077 C C . SER A 1 26 ? 18.024 27.040 -12.148 1.00 43.11 42 SER A C 8
ATOM 21078 O O . SER A 1 26 ? 17.925 27.622 -13.229 1.00 73.14 42 SER A O 8
ATOM 21086 N N . THR A 1 27 ? 18.555 27.607 -11.069 1.00 33.25 43 THR A N 8
ATOM 21087 C CA . THR A 1 27 ? 19.060 28.974 -11.093 1.00 14.45 43 THR A CA 8
ATOM 21088 C C . THR A 1 27 ? 20.572 28.998 -11.284 1.00 14.01 43 THR A C 8
ATOM 21089 O O . THR A 1 27 ? 21.117 29.917 -11.896 1.00 51.32 43 THR A O 8
ATOM 21100 N N . LEU A 1 28 ? 21.247 27.981 -10.758 1.00 73.41 44 LEU A N 8
ATOM 21101 C CA . LEU A 1 28 ? 22.697 27.884 -10.871 1.00 11.30 44 LEU A CA 8
ATOM 21102 C C . LEU A 1 28 ? 23.129 27.849 -12.334 1.00 74.03 44 LEU A C 8
ATOM 21103 O O . LEU A 1 28 ? 24.201 28.338 -12.688 1.00 52.41 44 LEU A O 8
ATOM 21119 N N . VAL A 1 29 ? 22.284 27.269 -13.180 1.00 14.23 45 VAL A N 8
ATOM 21120 C CA . VAL A 1 29 ? 22.575 27.173 -14.605 1.00 3.12 45 VAL A CA 8
ATOM 21121 C C . VAL A 1 29 ? 21.464 27.802 -15.437 1.00 61.12 45 VAL A C 8
ATOM 21122 O O . VAL A 1 29 ? 21.323 27.511 -16.625 1.00 71.21 45 VAL A O 8
ATOM 21135 N N . SER A 1 30 ? 20.677 28.667 -14.806 1.00 51.42 46 SER A N 8
ATOM 21136 C CA . SER A 1 30 ? 19.575 29.337 -15.486 1.00 3.32 46 SER A CA 8
ATOM 21137 C C . SER A 1 30 ? 20.065 30.046 -16.745 1.00 24.42 46 SER A C 8
ATOM 21138 O O . SER A 1 30 ? 19.625 29.743 -17.853 1.00 44.10 46 SER A O 8
ATOM 21146 N N . GLY A 1 31 ? 20.981 30.992 -16.565 1.00 45.34 47 GLY A N 8
ATOM 21147 C CA . GLY A 1 31 ? 21.516 31.732 -17.694 1.00 15.32 47 GLY A CA 8
ATOM 21148 C C . GLY A 1 31 ? 22.192 30.831 -18.709 1.00 34.12 47 GLY A C 8
ATOM 21149 O O . GLY A 1 31 ? 22.395 31.221 -19.858 1.00 33.14 47 GLY A O 8
ATOM 21153 N N . GLY A 1 32 ? 22.542 29.621 -18.283 1.00 5.44 48 GLY A N 8
ATOM 21154 C CA . GLY A 1 32 ? 23.197 28.681 -19.175 1.00 2.03 48 GLY A CA 8
ATOM 21155 C C . GLY A 1 32 ? 24.470 28.111 -18.583 1.00 23.22 48 GLY A C 8
ATOM 21156 O O . GLY A 1 32 ? 25.039 27.158 -19.117 1.00 33.13 48 GLY A O 8
ATOM 21160 N N . TYR A 1 33 ? 24.921 28.694 -17.478 1.00 61.41 49 TYR A N 8
ATOM 21161 C CA . TYR A 1 33 ? 26.137 28.240 -16.815 1.00 41.42 49 TYR A CA 8
ATOM 21162 C C . TYR A 1 33 ? 26.179 28.717 -15.366 1.00 63.25 49 TYR A C 8
ATOM 21163 O O . TYR A 1 33 ? 25.220 29.307 -14.867 1.00 4.40 49 TYR A O 8
ATOM 21181 N N . LEU A 1 34 ? 27.296 28.456 -14.696 1.00 43.41 50 LEU A N 8
ATOM 21182 C CA . LEU A 1 34 ? 27.465 28.859 -13.304 1.00 22.42 50 LEU A CA 8
ATOM 21183 C C . LEU A 1 34 ? 27.599 30.374 -13.187 1.00 23.44 50 LEU A C 8
ATOM 21184 O O . LEU A 1 34 ? 28.496 30.974 -13.777 1.00 53.31 50 LEU A O 8
ATOM 21200 N N . ASN A 1 35 ? 26.700 30.984 -12.422 1.00 2.23 51 ASN A N 8
ATOM 21201 C CA . ASN A 1 35 ? 26.720 32.429 -12.226 1.00 70.24 51 ASN A CA 8
ATOM 21202 C C . ASN A 1 35 ? 27.086 32.779 -10.786 1.00 25.04 51 ASN A C 8
ATOM 21203 O O . ASN A 1 35 ? 26.312 32.538 -9.861 1.00 14.14 51 ASN A O 8
ATOM 21214 N N . THR A 1 36 ? 28.274 33.350 -10.607 1.00 35.44 52 THR A N 8
ATOM 21215 C CA . THR A 1 36 ? 28.745 33.732 -9.281 1.00 33.11 52 THR A CA 8
ATOM 21216 C C . THR A 1 36 ? 27.842 34.792 -8.662 1.00 74.10 52 THR A C 8
ATOM 21217 O O . THR A 1 36 ? 27.832 34.980 -7.445 1.00 23.43 52 THR A O 8
ATOM 21228 N N . ALA A 1 37 ? 27.084 35.484 -9.506 1.00 32.34 53 ALA A N 8
ATOM 21229 C CA . ALA A 1 37 ? 26.175 36.525 -9.041 1.00 21.43 53 ALA A CA 8
ATOM 21230 C C . ALA A 1 37 ? 24.964 35.921 -8.338 1.00 72.22 53 ALA A C 8
ATOM 21231 O O . ALA A 1 37 ? 24.177 36.634 -7.714 1.00 21.23 53 ALA A O 8
ATOM 21238 N N . ALA A 1 38 ? 24.819 34.603 -8.444 1.00 53.55 54 ALA A N 8
ATOM 21239 C CA . ALA A 1 38 ? 23.704 33.906 -7.817 1.00 33.33 54 ALA A CA 8
ATOM 21240 C C . ALA A 1 38 ? 24.196 32.919 -6.763 1.00 2.21 54 ALA A C 8
ATOM 21241 O O . ALA A 1 38 ? 23.445 32.517 -5.874 1.00 71.34 54 ALA A O 8
ATOM 21248 N N . LEU A 1 39 ? 25.463 32.533 -6.867 1.00 21.04 55 LEU A N 8
ATOM 21249 C CA . LEU A 1 39 ? 26.056 31.592 -5.923 1.00 41.13 55 LEU A CA 8
ATOM 21250 C C . LEU A 1 39 ? 25.699 31.964 -4.487 1.00 22.52 55 LEU A C 8
ATOM 21251 O O . LEU A 1 39 ? 25.164 31.158 -3.727 1.00 72.32 55 LEU A O 8
ATOM 21267 N N . PRO A 1 40 ? 26.000 33.214 -4.107 1.00 3.25 56 PRO A N 8
ATOM 21268 C CA . PRO A 1 40 ? 25.717 33.723 -2.762 1.00 24.40 56 PRO A CA 8
ATOM 21269 C C . PRO A 1 40 ? 24.223 33.901 -2.513 1.00 55.34 56 PRO A C 8
ATOM 21270 O O . PRO A 1 40 ? 23.776 33.941 -1.366 1.00 53.53 56 PRO A O 8
ATOM 21281 N N . SER A 1 41 ? 23.456 34.007 -3.593 1.00 55.12 57 SER A N 8
ATOM 21282 C CA . SER A 1 41 ? 22.012 34.184 -3.489 1.00 5.53 57 SER A CA 8
ATOM 21283 C C . SER A 1 41 ? 21.324 32.862 -3.163 1.00 12.31 57 SER A C 8
ATOM 21284 O O . SER A 1 41 ? 20.457 32.799 -2.292 1.00 34.12 57 SER A O 8
ATOM 21292 N N . VAL A 1 42 ? 21.717 31.808 -3.870 1.00 10.13 58 VAL A N 8
ATOM 21293 C CA . VAL A 1 42 ? 21.141 30.485 -3.656 1.00 71.35 58 VAL A CA 8
ATOM 21294 C C . VAL A 1 42 ? 21.483 29.954 -2.269 1.00 0.32 58 VAL A C 8
ATOM 21295 O O . VAL A 1 42 ? 20.625 29.414 -1.571 1.00 32.35 58 VAL A O 8
ATOM 21308 N N . ILE A 1 43 ? 22.742 30.112 -1.876 1.00 40.30 59 ILE A N 8
ATOM 21309 C CA . ILE A 1 43 ? 23.199 29.650 -0.571 1.00 73.22 59 ILE A CA 8
ATOM 21310 C C . ILE A 1 43 ? 22.435 30.339 0.555 1.00 41.20 59 ILE A C 8
ATOM 21311 O O . ILE A 1 43 ? 22.051 29.705 1.537 1.00 1.12 59 ILE A O 8
ATOM 21327 N N . ALA A 1 44 ? 22.216 31.641 0.402 1.00 75.04 60 ALA A N 8
ATOM 21328 C CA . ALA A 1 44 ? 21.494 32.416 1.405 1.00 1.42 60 ALA A CA 8
ATOM 21329 C C . ALA A 1 44 ? 20.028 32.004 1.465 1.00 73.45 60 ALA A C 8
ATOM 21330 O O . ALA A 1 44 ? 19.391 32.094 2.516 1.00 20.03 60 ALA A O 8
ATOM 21337 N N . ASP A 1 45 ? 19.496 31.553 0.334 1.00 1.32 61 ASP A N 8
ATOM 21338 C CA . ASP A 1 45 ? 18.104 31.127 0.259 1.00 74.00 61 ASP A CA 8
ATOM 21339 C C . ASP A 1 45 ? 17.892 29.825 1.027 1.00 44.53 61 ASP A C 8
ATOM 21340 O O . ASP A 1 45 ? 17.067 29.757 1.937 1.00 33.44 61 ASP A O 8
ATOM 21349 N N . LEU A 1 46 ? 18.643 28.795 0.652 1.00 61.05 62 LEU A N 8
ATOM 21350 C CA . LEU A 1 46 ? 18.537 27.494 1.303 1.00 55.23 62 LEU A CA 8
ATOM 21351 C C . LEU A 1 46 ? 18.632 27.636 2.819 1.00 33.43 62 LEU A C 8
ATOM 21352 O O . LEU A 1 46 ? 17.845 27.045 3.559 1.00 34.52 62 LEU A O 8
ATOM 21368 N N . PHE A 1 47 ? 19.600 28.424 3.276 1.00 25.24 63 PHE A N 8
ATOM 21369 C CA . PHE A 1 47 ? 19.797 28.644 4.704 1.00 45.10 63 PHE A CA 8
ATOM 21370 C C . PHE A 1 47 ? 18.542 29.233 5.342 1.00 4.14 63 PHE A C 8
ATOM 21371 O O . PHE A 1 47 ? 18.248 28.977 6.509 1.00 12.41 63 PHE A O 8
ATOM 21388 N N . ALA A 1 48 ? 17.806 30.024 4.567 1.00 2.54 64 ALA A N 8
ATOM 21389 C CA . ALA A 1 48 ? 16.583 30.647 5.054 1.00 10.40 64 ALA A CA 8
ATOM 21390 C C . ALA A 1 48 ? 15.417 29.666 5.024 1.00 61.54 64 ALA A C 8
ATOM 21391 O O . ALA A 1 48 ? 14.638 29.585 5.974 1.00 10.54 64 ALA A O 8
ATOM 21398 N N . GLN A 1 49 ? 15.302 28.923 3.928 1.00 44.45 65 GLN A N 8
ATOM 21399 C CA . GLN A 1 49 ? 14.229 27.949 3.774 1.00 34.21 65 GLN A CA 8
ATOM 21400 C C . GLN A 1 49 ? 14.283 26.900 4.881 1.00 5.31 65 GLN A C 8
ATOM 21401 O O . GLN A 1 49 ? 13.298 26.670 5.582 1.00 2.12 65 GLN A O 8
ATOM 21415 N N . VAL A 1 50 ? 15.442 26.267 5.033 1.00 3.20 66 VAL A N 8
ATOM 21416 C CA . VAL A 1 50 ? 15.626 25.244 6.054 1.00 23.05 66 VAL A CA 8
ATOM 21417 C C . VAL A 1 50 ? 15.640 25.856 7.450 1.00 10.53 66 VAL A C 8
ATOM 21418 O O . VAL A 1 50 ? 15.131 25.269 8.403 1.00 12.43 66 VAL A O 8
ATOM 21431 N N . GLY A 1 51 ? 16.229 27.043 7.563 1.00 53.21 67 GLY A N 8
ATOM 21432 C CA . GLY A 1 51 ? 16.300 27.717 8.847 1.00 61.22 67 GLY A CA 8
ATOM 21433 C C . GLY A 1 51 ? 14.946 28.210 9.318 1.00 23.41 67 GLY A C 8
ATOM 21434 O O . GLY A 1 51 ? 14.764 28.515 10.496 1.00 64.11 67 GLY A O 8
ATOM 21438 N N . ALA A 1 52 ? 13.992 28.288 8.395 1.00 5.52 68 ALA A N 8
ATOM 21439 C CA . ALA A 1 52 ? 12.648 28.747 8.722 1.00 35.42 68 ALA A CA 8
ATOM 21440 C C . ALA A 1 52 ? 11.790 27.600 9.249 1.00 65.21 68 ALA A C 8
ATOM 21441 O O . ALA A 1 52 ? 10.844 27.817 10.005 1.00 12.21 68 ALA A O 8
ATOM 21448 N N . SER A 1 53 ? 12.127 26.380 8.842 1.00 1.13 69 SER A N 8
ATOM 21449 C CA . SER A 1 53 ? 11.384 25.200 9.269 1.00 55.33 69 SER A CA 8
ATOM 21450 C C . SER A 1 53 ? 11.954 24.641 10.570 1.00 52.44 69 SER A C 8
ATOM 21451 O O . SER A 1 53 ? 11.216 24.139 11.418 1.00 12.42 69 SER A O 8
ATOM 21459 N N . SER A 1 54 ? 13.271 24.733 10.719 1.00 12.34 70 SER A N 8
ATOM 21460 C CA . SER A 1 54 ? 13.943 24.233 11.914 1.00 71.35 70 SER A CA 8
ATOM 21461 C C . SER A 1 54 ? 14.605 25.374 12.681 1.00 30.40 70 SER A C 8
ATOM 21462 O O . SER A 1 54 ? 15.829 25.500 12.721 1.00 13.42 70 SER A O 8
ATOM 21470 N N . PRO A 1 55 ? 13.778 26.225 13.306 1.00 34.45 71 PRO A N 8
ATOM 21471 C CA . PRO A 1 55 ? 14.260 27.369 14.085 1.00 30.11 71 PRO A CA 8
ATOM 21472 C C . PRO A 1 55 ? 14.953 26.942 15.375 1.00 4.32 71 PRO A C 8
ATOM 21473 O O . PRO A 1 55 ? 15.766 27.682 15.927 1.00 14.42 71 PRO A O 8
ATOM 21484 N N . GLY A 1 56 ? 14.627 25.744 15.848 1.00 72.01 72 GLY A N 8
ATOM 21485 C CA . GLY A 1 56 ? 15.228 25.240 17.069 1.00 34.10 72 GLY A CA 8
ATOM 21486 C C . GLY A 1 56 ? 16.508 24.470 16.810 1.00 71.23 72 GLY A C 8
ATOM 21487 O O . GLY A 1 56 ? 17.119 23.937 17.737 1.00 3.54 72 GLY A O 8
ATOM 21491 N N . VAL A 1 57 ? 16.914 24.408 15.545 1.00 53.43 73 VAL A N 8
ATOM 21492 C CA . VAL A 1 57 ? 18.129 23.697 15.166 1.00 54.30 73 VAL A CA 8
ATOM 21493 C C . VAL A 1 57 ? 19.371 24.530 15.469 1.00 74.21 73 VAL A C 8
ATOM 21494 O O . VAL A 1 57 ? 19.271 25.705 15.823 1.00 31.13 73 VAL A O 8
ATOM 21507 N N . SER A 1 58 ? 20.539 23.913 15.327 1.00 55.04 74 SER A N 8
ATOM 21508 C CA . SER A 1 58 ? 21.801 24.597 15.589 1.00 21.22 74 SER A CA 8
ATOM 21509 C C . SER A 1 58 ? 22.383 25.172 14.301 1.00 53.52 74 SER A C 8
ATOM 21510 O O . SER A 1 58 ? 22.216 24.603 13.223 1.00 45.33 74 SER A O 8
ATOM 21518 N N . ASP A 1 59 ? 23.069 26.304 14.424 1.00 34.41 75 ASP A N 8
ATOM 21519 C CA . ASP A 1 59 ? 23.677 26.958 13.272 1.00 4.24 75 ASP A CA 8
ATOM 21520 C C . ASP A 1 59 ? 24.546 25.978 12.487 1.00 51.25 75 ASP A C 8
ATOM 21521 O O . ASP A 1 59 ? 24.704 26.108 11.273 1.00 74.11 75 ASP A O 8
ATOM 21530 N N . SER A 1 60 ? 25.107 24.999 13.190 1.00 41.54 76 SER A N 8
ATOM 21531 C CA . SER A 1 60 ? 25.963 24.001 12.560 1.00 42.22 76 SER A CA 8
ATOM 21532 C C . SER A 1 60 ? 25.138 23.026 11.724 1.00 14.51 76 SER A C 8
ATOM 21533 O O . SER A 1 60 ? 25.345 22.898 10.519 1.00 4.32 76 SER A O 8
ATOM 21541 N N . GLU A 1 61 ? 24.203 22.343 12.377 1.00 31.13 77 GLU A N 8
ATOM 21542 C CA . GLU A 1 61 ? 23.347 21.379 11.694 1.00 1.22 77 GLU A CA 8
ATOM 21543 C C . GLU A 1 61 ? 22.701 22.004 10.461 1.00 73.03 77 GLU A C 8
ATOM 21544 O O . GLU A 1 61 ? 22.727 21.428 9.374 1.00 24.35 77 GLU A O 8
ATOM 21556 N N . VAL A 1 62 ? 22.120 23.186 10.639 1.00 44.22 78 VAL A N 8
ATOM 21557 C CA . VAL A 1 62 ? 21.467 23.889 9.541 1.00 53.23 78 VAL A CA 8
ATOM 21558 C C . VAL A 1 62 ? 22.443 24.157 8.402 1.00 21.22 78 VAL A C 8
ATOM 21559 O O . VAL A 1 62 ? 22.071 24.118 7.228 1.00 41.02 78 VAL A O 8
ATOM 21572 N N . LEU A 1 63 ? 23.695 24.428 8.753 1.00 52.44 79 LEU A N 8
ATOM 21573 C CA . LEU A 1 63 ? 24.728 24.701 7.760 1.00 70.15 79 LEU A CA 8
ATOM 21574 C C . LEU A 1 63 ? 25.027 23.459 6.929 1.00 34.44 79 LEU A C 8
ATOM 21575 O O . LEU A 1 63 ? 25.147 23.531 5.706 1.00 4.23 79 LEU A O 8
ATOM 21591 N N . ILE A 1 64 ? 25.143 22.317 7.601 1.00 52.14 80 ILE A N 8
ATOM 21592 C CA . ILE A 1 64 ? 25.424 21.057 6.924 1.00 53.44 80 ILE A CA 8
ATOM 21593 C C . ILE A 1 64 ? 24.347 20.735 5.894 1.00 43.10 80 ILE A C 8
ATOM 21594 O O . ILE A 1 64 ? 24.578 19.966 4.962 1.00 23.15 80 ILE A O 8
ATOM 21610 N N . GLN A 1 65 ? 23.172 21.329 6.069 1.00 63.25 81 GLN A N 8
ATOM 21611 C CA . GLN A 1 65 ? 22.059 21.106 5.153 1.00 4.23 81 GLN A CA 8
ATOM 21612 C C . GLN A 1 65 ? 22.165 22.017 3.934 1.00 13.21 81 GLN A C 8
ATOM 21613 O O . GLN A 1 65 ? 21.868 21.607 2.812 1.00 60.14 81 GLN A O 8
ATOM 21627 N N . VAL A 1 66 ? 22.590 23.255 4.163 1.00 2.23 82 VAL A N 8
ATOM 21628 C CA . VAL A 1 66 ? 22.736 24.225 3.084 1.00 24.31 82 VAL A CA 8
ATOM 21629 C C . VAL A 1 66 ? 23.730 23.735 2.036 1.00 21.11 82 VAL A C 8
ATOM 21630 O O . VAL A 1 66 ? 23.554 23.970 0.840 1.00 61.15 82 VAL A O 8
ATOM 21643 N N . LEU A 1 67 ? 24.774 23.053 2.492 1.00 61.23 83 LEU A N 8
ATOM 21644 C CA . LEU A 1 67 ? 25.797 22.528 1.594 1.00 50.24 83 LEU A CA 8
ATOM 21645 C C . LEU A 1 67 ? 25.325 21.243 0.923 1.00 24.51 83 LEU A C 8
ATOM 21646 O O . LEU A 1 67 ? 25.759 20.911 -0.181 1.00 2.33 83 LEU A O 8
ATOM 21662 N N . LEU A 1 68 ? 24.433 20.525 1.595 1.00 23.44 84 LEU A N 8
ATOM 21663 C CA . LEU A 1 68 ? 23.899 19.275 1.062 1.00 4.20 84 LEU A CA 8
ATOM 21664 C C . LEU A 1 68 ? 23.064 19.530 -0.189 1.00 23.23 84 LEU A C 8
ATOM 21665 O O . LEU A 1 68 ? 23.141 18.778 -1.161 1.00 55.24 84 LEU A O 8
ATOM 21681 N N . GLU A 1 69 ? 22.270 20.594 -0.158 1.00 75.25 85 GLU A N 8
ATOM 21682 C CA . GLU A 1 69 ? 21.422 20.948 -1.291 1.00 60.52 85 GLU A CA 8
ATOM 21683 C C . GLU A 1 69 ? 22.247 21.568 -2.414 1.00 62.22 85 GLU A C 8
ATOM 21684 O O . GLU A 1 69 ? 22.021 21.286 -3.592 1.00 53.22 85 GLU A O 8
ATOM 21696 N N . ILE A 1 70 ? 23.201 22.414 -2.042 1.00 40.12 86 ILE A N 8
ATOM 21697 C CA . ILE A 1 70 ? 24.059 23.074 -3.018 1.00 44.42 86 ILE A CA 8
ATOM 21698 C C . ILE A 1 70 ? 24.819 22.055 -3.860 1.00 13.55 86 ILE A C 8
ATOM 21699 O O . ILE A 1 70 ? 24.831 22.134 -5.089 1.00 14.23 86 ILE A O 8
ATOM 21715 N N . VAL A 1 71 ? 25.452 21.097 -3.190 1.00 43.31 87 VAL A N 8
ATOM 21716 C CA . VAL A 1 71 ? 26.213 20.059 -3.877 1.00 52.50 87 VAL A CA 8
ATOM 21717 C C . VAL A 1 71 ? 25.297 19.163 -4.703 1.00 15.24 87 VAL A C 8
ATOM 21718 O O . VAL A 1 71 ? 25.617 18.810 -5.838 1.00 34.43 87 VAL A O 8
ATOM 21731 N N . SER A 1 72 ? 24.157 18.798 -4.125 1.00 20.45 88 SER A N 8
ATOM 21732 C CA . SER A 1 72 ? 23.196 17.939 -4.807 1.00 14.32 88 SER A CA 8
ATOM 21733 C C . SER A 1 72 ? 22.790 18.537 -6.150 1.00 11.03 88 SER A C 8
ATOM 21734 O O . SER A 1 72 ? 22.543 17.814 -7.115 1.00 2.34 88 SER A O 8
ATOM 21742 N N . SER A 1 73 ? 22.724 19.863 -6.204 1.00 61.32 89 SER A N 8
ATOM 21743 C CA . SER A 1 73 ? 22.344 20.560 -7.427 1.00 24.13 89 SER A CA 8
ATOM 21744 C C . SER A 1 73 ? 23.491 20.558 -8.432 1.00 24.44 89 SER A C 8
ATOM 21745 O O . SER A 1 73 ? 23.387 19.970 -9.510 1.00 3.24 89 SER A O 8
ATOM 21753 N N . LEU A 1 74 ? 24.586 21.219 -8.073 1.00 74.45 90 LEU A N 8
ATOM 21754 C CA . LEU A 1 74 ? 25.755 21.295 -8.942 1.00 30.02 90 LEU A CA 8
ATOM 21755 C C . LEU A 1 74 ? 26.186 19.904 -9.397 1.00 33.30 90 LEU A C 8
ATOM 21756 O O . LEU A 1 74 ? 26.561 19.707 -10.553 1.00 22.23 90 LEU A O 8
ATOM 21772 N N . ILE A 1 75 ? 26.127 18.943 -8.482 1.00 73.14 91 ILE A N 8
ATOM 21773 C CA . ILE A 1 75 ? 26.508 17.571 -8.790 1.00 21.15 91 ILE A CA 8
ATOM 21774 C C . ILE A 1 75 ? 25.612 16.982 -9.874 1.00 23.41 91 ILE A C 8
ATOM 21775 O O . ILE A 1 75 ? 26.095 16.374 -10.831 1.00 71.25 91 ILE A O 8
ATOM 21791 N N . HIS A 1 76 ? 24.305 17.168 -9.721 1.00 42.50 92 HIS A N 8
ATOM 21792 C CA . HIS A 1 76 ? 23.341 16.657 -10.688 1.00 4.11 92 HIS A CA 8
ATOM 21793 C C . HIS A 1 76 ? 23.614 17.225 -12.079 1.00 33.14 92 HIS A C 8
ATOM 21794 O O . HIS A 1 76 ? 23.314 16.588 -13.089 1.00 44.53 92 HIS A O 8
ATOM 21808 N N . ILE A 1 77 ? 24.183 18.424 -12.121 1.00 14.40 93 ILE A N 8
ATOM 21809 C CA . ILE A 1 77 ? 24.497 19.077 -13.386 1.00 22.32 93 ILE A CA 8
ATOM 21810 C C . ILE A 1 77 ? 25.698 18.422 -14.060 1.00 12.15 93 ILE A C 8
ATOM 21811 O O . ILE A 1 77 ? 25.683 18.157 -15.263 1.00 61.24 93 ILE A O 8
ATOM 21827 N N . LEU A 1 78 ? 26.739 18.160 -13.276 1.00 22.22 94 LEU A N 8
ATOM 21828 C CA . LEU A 1 78 ? 27.949 17.533 -13.795 1.00 21.34 94 LEU A CA 8
ATOM 21829 C C . LEU A 1 78 ? 27.651 16.139 -14.339 1.00 60.11 94 LEU A C 8
ATOM 21830 O O . LEU A 1 78 ? 28.269 15.694 -15.305 1.00 31.03 94 LEU A O 8
ATOM 21846 N N . SER A 1 79 ? 26.697 15.457 -13.713 1.00 2.35 95 SER A N 8
ATOM 21847 C CA . SER A 1 79 ? 26.317 14.113 -14.132 1.00 4.12 95 SER A CA 8
ATOM 21848 C C . SER A 1 79 ? 26.048 14.069 -15.633 1.00 64.43 95 SER A C 8
ATOM 21849 O O . SER A 1 79 ? 26.188 13.026 -16.270 1.00 21.11 95 SER A O 8
ATOM 21857 N N . SER A 1 80 ? 25.659 15.211 -16.192 1.00 62.42 96 SER A N 8
ATOM 21858 C CA . SER A 1 80 ? 25.364 15.303 -17.617 1.00 43.03 96 SER A CA 8
ATOM 21859 C C . SER A 1 80 ? 26.419 16.139 -18.337 1.00 53.05 96 SER A C 8
ATOM 21860 O O . SER A 1 80 ? 26.575 16.048 -19.554 1.00 1.24 96 SER A O 8
ATOM 21868 N N . SER A 1 81 ? 27.139 16.955 -17.574 1.00 13.41 97 SER A N 8
ATOM 21869 C CA . SER A 1 81 ? 28.177 17.811 -18.138 1.00 12.23 97 SER A CA 8
ATOM 21870 C C . SER A 1 81 ? 29.327 16.976 -18.693 1.00 53.43 97 SER A C 8
ATOM 21871 O O . SER A 1 81 ? 29.334 15.751 -18.573 1.00 11.45 97 SER A O 8
ATOM 21879 N N . SER A 1 82 ? 30.299 17.649 -19.302 1.00 35.30 98 SER A N 8
ATOM 21880 C CA . SER A 1 82 ? 31.453 16.970 -19.879 1.00 43.15 98 SER A CA 8
ATOM 21881 C C . SER A 1 82 ? 32.749 17.663 -19.472 1.00 3.42 98 SER A C 8
ATOM 21882 O O . SER A 1 82 ? 33.831 17.308 -19.943 1.00 42.23 98 SER A O 8
ATOM 21890 N N . VAL A 1 83 ? 32.634 18.654 -18.592 1.00 24.33 99 VAL A N 8
ATOM 21891 C CA . VAL A 1 83 ? 33.796 19.396 -18.120 1.00 12.20 99 VAL A CA 8
ATOM 21892 C C . VAL A 1 83 ? 34.413 20.224 -19.242 1.00 73.34 99 VAL A C 8
ATOM 21893 O O . VAL A 1 83 ? 34.258 21.443 -19.285 1.00 60.32 99 VAL A O 8
ATOM 21906 N N . GLY A 1 84 ? 35.114 19.551 -20.150 1.00 62.51 100 GLY A N 8
ATOM 21907 C CA . GLY A 1 84 ? 35.744 20.241 -21.261 1.00 34.12 100 GLY A CA 8
ATOM 21908 C C . GLY A 1 84 ? 37.107 20.797 -20.900 1.00 43.00 100 GLY A C 8
ATOM 21909 O O . GLY A 1 84 ? 37.906 20.124 -20.250 1.00 12.40 100 GLY A O 8
ATOM 21913 N N . GLN A 1 85 ? 37.373 22.029 -21.324 1.00 23.23 101 GLN A N 8
ATOM 21914 C CA . GLN A 1 85 ? 38.650 22.673 -21.044 1.00 54.52 101 GLN A CA 8
ATOM 21915 C C . GLN A 1 85 ? 38.487 23.773 -19.999 1.00 70.23 101 GLN A C 8
ATOM 21916 O O . GLN A 1 85 ? 38.042 24.878 -20.310 1.00 25.13 101 GLN A O 8
ATOM 21930 N N . VAL A 1 86 ? 38.848 23.463 -18.758 1.00 2.24 102 VAL A N 8
ATOM 21931 C CA . VAL A 1 86 ? 38.742 24.424 -17.668 1.00 70.02 102 VAL A CA 8
ATOM 21932 C C . VAL A 1 86 ? 40.102 25.029 -17.334 1.00 32.42 102 VAL A C 8
ATOM 21933 O O . VAL A 1 86 ? 41.110 24.324 -17.282 1.00 60.50 102 VAL A O 8
ATOM 21946 N N . ASP A 1 87 ? 40.122 26.338 -17.108 1.00 35.54 103 ASP A N 8
ATOM 21947 C CA . ASP A 1 87 ? 41.358 27.038 -16.777 1.00 24.43 103 ASP A CA 8
ATOM 21948 C C . ASP A 1 87 ? 41.720 26.836 -15.309 1.00 60.22 103 ASP A C 8
ATOM 21949 O O . ASP A 1 87 ? 41.463 27.701 -14.472 1.00 13.44 103 ASP A O 8
ATOM 21958 N N . PHE A 1 88 ? 42.317 25.688 -15.004 1.00 45.04 104 PHE A N 8
ATOM 21959 C CA . PHE A 1 88 ? 42.712 25.372 -13.637 1.00 52.02 104 PHE A CA 8
ATOM 21960 C C . PHE A 1 88 ? 43.773 26.349 -13.138 1.00 41.33 104 PHE A C 8
ATOM 21961 O O . PHE A 1 88 ? 44.082 26.392 -11.947 1.00 50.24 104 PHE A O 8
ATOM 21978 N N . SER A 1 89 ? 44.327 27.133 -14.057 1.00 22.51 105 SER A N 8
ATOM 21979 C CA . SER A 1 89 ? 45.356 28.106 -13.713 1.00 44.34 105 SER A CA 8
ATOM 21980 C C . SER A 1 89 ? 44.735 29.364 -13.113 1.00 12.21 105 SER A C 8
ATOM 21981 O O . SER A 1 89 ? 45.082 30.482 -13.492 1.00 12.11 105 SER A O 8
ATOM 21989 N N . SER A 1 90 ? 43.814 29.172 -12.175 1.00 15.03 106 SER A N 8
ATOM 21990 C CA . SER A 1 90 ? 43.141 30.288 -11.523 1.00 43.44 106 SER A CA 8
ATOM 21991 C C . SER A 1 90 ? 42.294 29.805 -10.350 1.00 32.01 106 SER A C 8
ATOM 21992 O O . SER A 1 90 ? 41.283 30.416 -10.005 1.00 24.41 106 SER A O 8
ATOM 22000 N N . VAL A 1 91 ? 42.716 28.701 -9.740 1.00 20.10 107 VAL A N 8
ATOM 22001 C CA . VAL A 1 91 ? 41.999 28.134 -8.605 1.00 50.12 107 VAL A CA 8
ATOM 22002 C C . VAL A 1 91 ? 41.801 29.171 -7.505 1.00 12.34 107 VAL A C 8
ATOM 22003 O O . VAL A 1 91 ? 40.809 29.141 -6.779 1.00 2.21 107 VAL A O 8
ATOM 22016 N N . GLY A 1 92 ? 42.756 30.091 -7.388 1.00 74.51 108 GLY A N 8
ATOM 22017 C CA . GLY A 1 92 ? 42.668 31.125 -6.375 1.00 52.44 108 GLY A CA 8
ATOM 22018 C C . GLY A 1 92 ? 41.403 31.952 -6.497 1.00 63.31 108 GLY A C 8
ATOM 22019 O O . GLY A 1 92 ? 40.750 32.252 -5.498 1.00 40.41 108 GLY A O 8
ATOM 22023 N N . SER A 1 93 ? 41.057 32.322 -7.726 1.00 50.24 109 SER A N 8
ATOM 22024 C CA . SER A 1 93 ? 39.864 33.124 -7.976 1.00 10.45 109 SER A CA 8
ATOM 22025 C C . SER A 1 93 ? 38.600 32.321 -7.686 1.00 63.33 109 SER A C 8
ATOM 22026 O O . SER A 1 93 ? 37.614 32.857 -7.179 1.00 31.33 109 SER A O 8
ATOM 22034 N N . SER A 1 94 ? 38.636 31.033 -8.012 1.00 42.22 110 SER A N 8
ATOM 22035 C CA . SER A 1 94 ? 37.493 30.156 -7.790 1.00 23.53 110 SER A CA 8
ATOM 22036 C C . SER A 1 94 ? 37.239 29.959 -6.299 1.00 64.23 110 SER A C 8
ATOM 22037 O O . SER A 1 94 ? 36.109 30.084 -5.829 1.00 75.42 110 SER A O 8
ATOM 22045 N N . ALA A 1 95 ? 38.300 29.651 -5.560 1.00 5.24 111 ALA A N 8
ATOM 22046 C CA . ALA A 1 95 ? 38.194 29.438 -4.122 1.00 5.31 111 ALA A CA 8
ATOM 22047 C C . ALA A 1 95 ? 37.774 30.718 -3.409 1.00 73.14 111 ALA A C 8
ATOM 22048 O O . ALA A 1 95 ? 37.150 30.672 -2.348 1.00 23.40 111 ALA A O 8
ATOM 22055 N N . ALA A 1 96 ? 38.119 31.860 -3.996 1.00 14.02 112 ALA A N 8
ATOM 22056 C CA . ALA A 1 96 ? 37.776 33.152 -3.415 1.00 32.30 112 ALA A CA 8
ATOM 22057 C C . ALA A 1 96 ? 36.287 33.442 -3.565 1.00 44.14 112 ALA A C 8
ATOM 22058 O O . ALA A 1 96 ? 35.652 33.967 -2.651 1.00 14.31 112 ALA A O 8
ATOM 22065 N N . ALA A 1 97 ? 35.736 33.099 -4.725 1.00 62.25 113 ALA A N 8
ATOM 22066 C CA . ALA A 1 97 ? 34.320 33.323 -4.994 1.00 31.14 113 ALA A CA 8
ATOM 22067 C C . ALA A 1 97 ? 33.447 32.608 -3.969 1.00 32.24 113 ALA A C 8
ATOM 22068 O O . ALA A 1 97 ? 32.548 33.206 -3.379 1.00 34.13 113 ALA A O 8
ATOM 22075 N N . VAL A 1 98 ? 33.717 31.322 -3.763 1.00 53.32 114 VAL A N 8
ATOM 22076 C CA . VAL A 1 98 ? 32.956 30.524 -2.808 1.00 40.53 114 VAL A CA 8
ATOM 22077 C C . VAL A 1 98 ? 33.129 31.054 -1.389 1.00 72.31 114 VAL A C 8
ATOM 22078 O O . VAL A 1 98 ? 32.174 31.110 -0.615 1.00 51.23 114 VAL A O 8
ATOM 22091 N N . GLY A 1 99 ? 34.356 31.440 -1.053 1.00 54.43 115 GLY A N 8
ATOM 22092 C CA . GLY A 1 99 ? 34.633 31.960 0.274 1.00 62.13 115 GLY A CA 8
ATOM 22093 C C . GLY A 1 99 ? 33.875 33.241 0.565 1.00 72.40 115 GLY A C 8
ATOM 22094 O O . GLY A 1 99 ? 33.621 33.569 1.723 1.00 62.41 115 GLY A O 8
ATOM 22098 N N . GLN A 1 100 ? 33.515 33.967 -0.489 1.00 31.45 116 GLN A N 8
ATOM 22099 C CA . GLN A 1 100 ? 32.784 35.219 -0.340 1.00 2.42 116 GLN A CA 8
ATOM 22100 C C . GLN A 1 100 ? 31.297 34.959 -0.129 1.00 54.03 116 GLN A C 8
ATOM 22101 O O . GLN A 1 100 ? 30.627 35.688 0.603 1.00 43.13 116 GLN A O 8
ATOM 22115 N N . SER A 1 101 ? 30.786 33.916 -0.774 1.00 74.41 117 SER A N 8
ATOM 22116 C CA . SER A 1 101 ? 29.375 33.562 -0.660 1.00 42.34 117 SER A CA 8
ATOM 22117 C C . SER A 1 101 ? 29.022 33.194 0.779 1.00 4.42 117 SER A C 8
ATOM 22118 O O . SER A 1 101 ? 27.984 33.603 1.298 1.00 24.01 117 SER A O 8
ATOM 22126 N N . MET A 1 102 ? 29.894 32.419 1.415 1.00 14.43 118 MET A N 8
ATOM 22127 C CA . MET A 1 102 ? 29.676 31.996 2.794 1.00 24.10 118 MET A CA 8
ATOM 22128 C C . MET A 1 102 ? 29.441 33.200 3.700 1.00 73.11 118 MET A C 8
ATOM 22129 O O . MET A 1 102 ? 28.755 33.098 4.717 1.00 74.41 118 MET A O 8
ATOM 22143 N N . GLN A 1 103 ? 30.016 34.339 3.326 1.00 21.30 119 GLN A N 8
ATOM 22144 C CA . GLN A 1 103 ? 29.868 35.561 4.107 1.00 1.40 119 GLN A CA 8
ATOM 22145 C C . GLN A 1 103 ? 28.412 36.013 4.142 1.00 12.43 119 GLN A C 8
ATOM 22146 O O . GLN A 1 103 ? 27.995 36.728 5.053 1.00 30.41 119 GLN A O 8
ATOM 22160 N N . VAL A 1 104 ? 27.643 35.593 3.142 1.00 53.02 120 VAL A N 8
ATOM 22161 C CA . VAL A 1 104 ? 26.233 35.954 3.059 1.00 51.14 120 VAL A CA 8
ATOM 22162 C C . VAL A 1 104 ? 25.377 35.030 3.918 1.00 23.43 120 VAL A C 8
ATOM 22163 O O . VAL A 1 104 ? 24.265 35.381 4.309 1.00 61.32 120 VAL A O 8
ATOM 22176 N N . VAL A 1 105 ? 25.904 33.844 4.208 1.00 45.53 121 VAL A N 8
ATOM 22177 C CA . VAL A 1 105 ? 25.189 32.868 5.022 1.00 42.34 121 VAL A CA 8
ATOM 22178 C C . VAL A 1 105 ? 25.371 33.154 6.508 1.00 53.41 121 VAL A C 8
ATOM 22179 O O . VAL A 1 105 ? 24.500 32.846 7.321 1.00 51.03 121 VAL A O 8
ATOM 22192 N N . MET A 1 106 ? 26.509 33.746 6.857 1.00 24.11 122 MET A N 8
ATOM 22193 C CA . MET A 1 106 ? 26.804 34.076 8.246 1.00 51.14 122 MET A CA 8
ATOM 22194 C C . MET A 1 106 ? 27.012 35.578 8.417 1.00 32.24 122 MET A C 8
ATOM 22195 O O . MET A 1 106 ? 27.630 36.023 9.383 1.00 73.42 122 MET A O 8
ATOM 22209 N N . GLY A 1 107 ? 26.493 36.354 7.470 1.00 73.11 123 GLY A N 8
ATOM 22210 C CA . GLY A 1 107 ? 26.633 37.797 7.534 1.00 15.24 123 GLY A CA 8
ATOM 22211 C C . GLY A 1 107 ? 25.998 38.494 6.349 1.00 63.02 123 GLY A C 8
ATOM 22212 O O . GLY A 1 107 ? 24.772 38.523 6.257 1.00 24.43 123 GLY A O 8
ATOM 22216 N N . VAL B 1 1 ? 28.302 29.958 13.860 1.00 14.13 17 VAL B N 8
ATOM 22217 C CA . VAL B 1 1 ? 29.124 29.327 12.834 1.00 51.23 17 VAL B CA 8
ATOM 22218 C C . VAL B 1 1 ? 29.896 30.369 12.032 1.00 52.43 17 VAL B C 8
ATOM 22219 O O . VAL B 1 1 ? 30.834 30.039 11.307 1.00 41.51 17 VAL B O 8
ATOM 22232 N N . GLY B 1 2 ? 29.496 31.630 12.168 1.00 33.15 18 GLY B N 8
ATOM 22233 C CA . GLY B 1 2 ? 30.161 32.701 11.451 1.00 71.20 18 GLY B CA 8
ATOM 22234 C C . GLY B 1 2 ? 31.649 32.753 11.736 1.00 44.31 18 GLY B C 8
ATOM 22235 O O . GLY B 1 2 ? 32.468 32.697 10.818 1.00 64.31 18 GLY B O 8
ATOM 22239 N N . THR B 1 3 ? 32.002 32.862 13.013 1.00 43.43 19 THR B N 8
ATOM 22240 C CA . THR B 1 3 ? 33.401 32.925 13.416 1.00 73.03 19 THR B CA 8
ATOM 22241 C C . THR B 1 3 ? 34.198 31.769 12.822 1.00 43.12 19 THR B C 8
ATOM 22242 O O . THR B 1 3 ? 35.377 31.916 12.497 1.00 25.41 19 THR B O 8
ATOM 22253 N N . THR B 1 4 ? 33.546 30.619 12.680 1.00 34.03 20 THR B N 8
ATOM 22254 C CA . THR B 1 4 ? 34.194 29.438 12.125 1.00 32.34 20 THR B CA 8
ATOM 22255 C C . THR B 1 4 ? 34.547 29.643 10.656 1.00 71.22 20 THR B C 8
ATOM 22256 O O . THR B 1 4 ? 35.549 29.121 10.169 1.00 0.52 20 THR B O 8
ATOM 22267 N N . VAL B 1 5 ? 33.717 30.408 9.954 1.00 60.22 21 VAL B N 8
ATOM 22268 C CA . VAL B 1 5 ? 33.942 30.685 8.541 1.00 2.32 21 VAL B CA 8
ATOM 22269 C C . VAL B 1 5 ? 35.167 31.571 8.343 1.00 50.51 21 VAL B C 8
ATOM 22270 O O . VAL B 1 5 ? 35.883 31.445 7.350 1.00 10.15 21 VAL B O 8
ATOM 22283 N N . ALA B 1 6 ? 35.401 32.468 9.295 1.00 14.44 22 ALA B N 8
ATOM 22284 C CA . ALA B 1 6 ? 36.540 33.374 9.227 1.00 3.42 22 ALA B CA 8
ATOM 22285 C C . ALA B 1 6 ? 37.831 32.665 9.625 1.00 1.04 22 ALA B C 8
ATOM 22286 O O . ALA B 1 6 ? 38.924 33.206 9.459 1.00 22.04 22 ALA B O 8
ATOM 22293 N N . SER B 1 7 ? 37.695 31.453 10.153 1.00 1.14 23 SER B N 8
ATOM 22294 C CA . SER B 1 7 ? 38.851 30.671 10.579 1.00 22.01 23 SER B CA 8
ATOM 22295 C C . SER B 1 7 ? 39.311 29.732 9.468 1.00 33.30 23 SER B C 8
ATOM 22296 O O . SER B 1 7 ? 40.509 29.552 9.247 1.00 2.40 23 SER B O 8
ATOM 22304 N N . THR B 1 8 ? 38.350 29.134 8.770 1.00 52.33 24 THR B N 8
ATOM 22305 C CA . THR B 1 8 ? 38.655 28.213 7.683 1.00 1.12 24 THR B CA 8
ATOM 22306 C C . THR B 1 8 ? 39.080 28.966 6.427 1.00 61.41 24 THR B C 8
ATOM 22307 O O . THR B 1 8 ? 39.862 28.459 5.622 1.00 43.15 24 THR B O 8
ATOM 22318 N N . THR B 1 9 ? 38.559 30.178 6.265 1.00 61.32 25 THR B N 8
ATOM 22319 C CA . THR B 1 9 ? 38.883 31.000 5.106 1.00 45.53 25 THR B CA 8
ATOM 22320 C C . THR B 1 9 ? 40.322 31.500 5.172 1.00 14.15 25 THR B C 8
ATOM 22321 O O . THR B 1 9 ? 40.973 31.685 4.145 1.00 64.33 25 THR B O 8
ATOM 22332 N N . SER B 1 10 ? 40.814 31.716 6.388 1.00 33.50 26 SER B N 8
ATOM 22333 C CA . SER B 1 10 ? 42.174 32.197 6.589 1.00 10.34 26 SER B CA 8
ATOM 22334 C C . SER B 1 10 ? 43.192 31.136 6.180 1.00 61.33 26 SER B C 8
ATOM 22335 O O . SER B 1 10 ? 44.275 31.455 5.690 1.00 41.30 26 SER B O 8
ATOM 22343 N N . ARG B 1 11 ? 42.835 29.872 6.385 1.00 75.34 27 ARG B N 8
ATOM 22344 C CA . ARG B 1 11 ? 43.716 28.763 6.040 1.00 42.14 27 ARG B CA 8
ATOM 22345 C C . ARG B 1 11 ? 43.511 28.338 4.589 1.00 21.11 27 ARG B C 8
ATOM 22346 O O . ARG B 1 11 ? 44.398 27.746 3.973 1.00 33.55 27 ARG B O 8
ATOM 22367 N N . LEU B 1 12 ? 42.336 28.644 4.048 1.00 1.40 28 LEU B N 8
ATOM 22368 C CA . LEU B 1 12 ? 42.014 28.293 2.669 1.00 52.53 28 LEU B CA 8
ATOM 22369 C C . LEU B 1 12 ? 42.755 29.200 1.690 1.00 13.15 28 LEU B C 8
ATOM 22370 O O . LEU B 1 12 ? 42.931 28.854 0.521 1.00 54.31 28 LEU B O 8
ATOM 22386 N N . SER B 1 13 ? 43.188 30.358 2.175 1.00 14.43 29 SER B N 8
ATOM 22387 C CA . SER B 1 13 ? 43.909 31.314 1.343 1.00 62.33 29 SER B CA 8
ATOM 22388 C C . SER B 1 13 ? 45.395 30.974 1.288 1.00 24.10 29 SER B C 8
ATOM 22389 O O . SER B 1 13 ? 46.197 31.727 0.733 1.00 25.43 29 SER B O 8
ATOM 22397 N N . THR B 1 14 ? 45.757 29.833 1.866 1.00 71.14 30 THR B N 8
ATOM 22398 C CA . THR B 1 14 ? 47.146 29.392 1.884 1.00 53.15 30 THR B CA 8
ATOM 22399 C C . THR B 1 14 ? 47.433 28.434 0.734 1.00 33.12 30 THR B C 8
ATOM 22400 O O . THR B 1 14 ? 46.526 28.036 0.005 1.00 5.14 30 THR B O 8
ATOM 22411 N N . ALA B 1 15 ? 48.702 28.067 0.579 1.00 24.42 31 ALA B N 8
ATOM 22412 C CA . ALA B 1 15 ? 49.107 27.152 -0.481 1.00 45.40 31 ALA B CA 8
ATOM 22413 C C . ALA B 1 15 ? 48.501 25.769 -0.275 1.00 22.11 31 ALA B C 8
ATOM 22414 O O . ALA B 1 15 ? 48.205 25.063 -1.237 1.00 22.51 31 ALA B O 8
ATOM 22421 N N . GLU B 1 16 ? 48.320 25.389 0.986 1.00 23.12 32 GLU B N 8
ATOM 22422 C CA . GLU B 1 16 ? 47.750 24.088 1.317 1.00 12.21 32 GLU B CA 8
ATOM 22423 C C . GLU B 1 16 ? 46.413 23.885 0.609 1.00 33.34 32 GLU B C 8
ATOM 22424 O O . GLU B 1 16 ? 46.195 22.866 -0.046 1.00 31.43 32 GLU B O 8
ATOM 22436 N N . ALA B 1 17 ? 45.522 24.861 0.748 1.00 61.11 33 ALA B N 8
ATOM 22437 C CA . ALA B 1 17 ? 44.208 24.789 0.122 1.00 51.03 33 ALA B CA 8
ATOM 22438 C C . ALA B 1 17 ? 44.327 24.692 -1.395 1.00 62.21 33 ALA B C 8
ATOM 22439 O O . ALA B 1 17 ? 43.506 24.050 -2.052 1.00 45.51 33 ALA B O 8
ATOM 22446 N N . SER B 1 18 ? 45.354 25.332 -1.946 1.00 70.43 34 SER B N 8
ATOM 22447 C CA . SER B 1 18 ? 45.578 25.320 -3.387 1.00 60.34 34 SER B CA 8
ATOM 22448 C C . SER B 1 18 ? 45.821 23.901 -3.888 1.00 12.14 34 SER B C 8
ATOM 22449 O O . SER B 1 18 ? 45.236 23.472 -4.883 1.00 14.23 34 SER B O 8
ATOM 22457 N N . SER B 1 19 ? 46.690 23.175 -3.190 1.00 23.24 35 SER B N 8
ATOM 22458 C CA . SER B 1 19 ? 47.016 21.804 -3.565 1.00 41.12 35 SER B CA 8
ATOM 22459 C C . SER B 1 19 ? 45.773 20.919 -3.522 1.00 5.10 35 SER B C 8
ATOM 22460 O O . SER B 1 19 ? 45.419 20.280 -4.513 1.00 53.44 35 SER B O 8
ATOM 22468 N N . ARG B 1 20 ? 45.117 20.887 -2.367 1.00 43.43 36 ARG B N 8
ATOM 22469 C CA . ARG B 1 20 ? 43.915 20.081 -2.194 1.00 60.14 36 ARG B CA 8
ATOM 22470 C C . ARG B 1 20 ? 42.929 20.322 -3.333 1.00 22.12 36 ARG B C 8
ATOM 22471 O O . ARG B 1 20 ? 42.502 19.383 -4.006 1.00 75.32 36 ARG B O 8
ATOM 22492 N N . ILE B 1 21 ? 42.573 21.585 -3.544 1.00 32.44 37 ILE B N 8
ATOM 22493 C CA . ILE B 1 21 ? 41.638 21.948 -4.602 1.00 52.33 37 ILE B CA 8
ATOM 22494 C C . ILE B 1 21 ? 42.116 21.438 -5.957 1.00 12.34 37 ILE B C 8
ATOM 22495 O O . ILE B 1 21 ? 41.321 20.978 -6.774 1.00 23.44 37 ILE B O 8
ATOM 22511 N N . SER B 1 22 ? 43.423 21.522 -6.187 1.00 30.13 38 SER B N 8
ATOM 22512 C CA . SER B 1 22 ? 44.009 21.071 -7.444 1.00 20.01 38 SER B CA 8
ATOM 22513 C C . SER B 1 22 ? 43.773 19.578 -7.648 1.00 34.45 38 SER B C 8
ATOM 22514 O O . SER B 1 22 ? 43.410 19.136 -8.739 1.00 53.55 38 SER B O 8
ATOM 22522 N N . THR B 1 23 ? 43.982 18.802 -6.589 1.00 73.43 39 THR B N 8
ATOM 22523 C CA . THR B 1 23 ? 43.794 17.357 -6.649 1.00 45.12 39 THR B CA 8
ATOM 22524 C C . THR B 1 23 ? 42.313 16.995 -6.633 1.00 24.12 39 THR B C 8
ATOM 22525 O O . THR B 1 23 ? 41.903 15.998 -7.227 1.00 30.20 39 THR B O 8
ATOM 22536 N N . ALA B 1 24 ? 41.516 17.811 -5.952 1.00 65.14 40 ALA B N 8
ATOM 22537 C CA . ALA B 1 24 ? 40.080 17.577 -5.863 1.00 71.05 40 ALA B CA 8
ATOM 22538 C C . ALA B 1 24 ? 39.431 17.605 -7.243 1.00 1.40 40 ALA B C 8
ATOM 22539 O O . ALA B 1 24 ? 38.606 16.752 -7.569 1.00 50.34 40 ALA B O 8
ATOM 22546 N N . ALA B 1 25 ? 39.810 18.591 -8.049 1.00 43.41 41 ALA B N 8
ATOM 22547 C CA . ALA B 1 25 ? 39.267 18.729 -9.395 1.00 71.24 41 ALA B CA 8
ATOM 22548 C C . ALA B 1 25 ? 40.027 17.855 -10.387 1.00 72.43 41 ALA B C 8
ATOM 22549 O O . ALA B 1 25 ? 39.454 17.357 -11.356 1.00 50.30 41 ALA B O 8
ATOM 22556 N N . SER B 1 26 ? 41.320 17.673 -10.137 1.00 22.24 42 SER B N 8
ATOM 22557 C CA . SER B 1 26 ? 42.160 16.861 -11.011 1.00 63.43 42 SER B CA 8
ATOM 22558 C C . SER B 1 26 ? 41.672 15.416 -11.045 1.00 2.45 42 SER B C 8
ATOM 22559 O O . SER B 1 26 ? 41.846 14.712 -12.041 1.00 64.43 42 SER B O 8
ATOM 22567 N N . THR B 1 27 ? 41.061 14.978 -9.948 1.00 4.41 43 THR B N 8
ATOM 22568 C CA . THR B 1 27 ? 40.550 13.617 -9.850 1.00 61.43 43 THR B CA 8
ATOM 22569 C C . THR B 1 27 ? 39.044 13.577 -10.086 1.00 45.13 43 THR B C 8
ATOM 22570 O O . THR B 1 27 ? 38.511 12.590 -10.593 1.00 71.41 43 THR B O 8
ATOM 22581 N N . LEU B 1 28 ? 38.363 14.657 -9.717 1.00 20.24 44 LEU B N 8
ATOM 22582 C CA . LEU B 1 28 ? 36.917 14.746 -9.889 1.00 11.42 44 LEU B CA 8
ATOM 22583 C C . LEU B 1 28 ? 36.534 14.586 -11.356 1.00 65.30 44 LEU B C 8
ATOM 22584 O O . LEU B 1 28 ? 35.519 13.969 -11.680 1.00 2.05 44 LEU B O 8
ATOM 22600 N N . VAL B 1 29 ? 37.352 15.146 -12.242 1.00 54.31 45 VAL B N 8
ATOM 22601 C CA . VAL B 1 29 ? 37.100 15.064 -13.676 1.00 13.22 45 VAL B CA 8
ATOM 22602 C C . VAL B 1 29 ? 38.252 14.372 -14.397 1.00 63.04 45 VAL B C 8
ATOM 22603 O O . VAL B 1 29 ? 38.433 14.541 -15.603 1.00 30.43 45 VAL B O 8
ATOM 22616 N N . SER B 1 30 ? 39.029 13.594 -13.650 1.00 40.33 46 SER B N 8
ATOM 22617 C CA . SER B 1 30 ? 40.167 12.880 -14.217 1.00 23.11 46 SER B CA 8
ATOM 22618 C C . SER B 1 30 ? 39.734 12.025 -15.404 1.00 32.31 46 SER B C 8
ATOM 22619 O O . SER B 1 30 ? 40.251 12.169 -16.510 1.00 1.51 46 SER B O 8
ATOM 22627 N N . GLY B 1 31 ? 38.778 11.131 -15.165 1.00 52.15 47 GLY B N 8
ATOM 22628 C CA . GLY B 1 31 ? 38.290 10.265 -16.221 1.00 62.03 47 GLY B CA 8
ATOM 22629 C C . GLY B 1 31 ? 37.639 11.038 -17.352 1.00 55.44 47 GLY B C 8
ATOM 22630 O O . GLY B 1 31 ? 37.478 10.520 -18.455 1.00 51.14 47 GLY B O 8
ATOM 22634 N N . GLY B 1 32 ? 37.262 12.282 -17.074 1.00 54.15 48 GLY B N 8
ATOM 22635 C CA . GLY B 1 32 ? 36.626 13.108 -18.084 1.00 5.25 48 GLY B CA 8
ATOM 22636 C C . GLY B 1 32 ? 35.331 13.726 -17.599 1.00 60.03 48 GLY B C 8
ATOM 22637 O O . GLY B 1 32 ? 34.781 14.619 -18.244 1.00 3.23 48 GLY B O 8
ATOM 22641 N N . TYR B 1 33 ? 34.842 13.250 -16.460 1.00 74.05 49 TYR B N 8
ATOM 22642 C CA . TYR B 1 33 ? 33.600 13.760 -15.889 1.00 25.23 49 TYR B CA 8
ATOM 22643 C C . TYR B 1 33 ? 33.525 13.465 -14.395 1.00 3.21 49 TYR B C 8
ATOM 22644 O O . TYR B 1 33 ? 34.476 12.952 -13.802 1.00 45.20 49 TYR B O 8
ATOM 22662 N N . LEU B 1 34 ? 32.388 13.791 -13.791 1.00 13.03 50 LEU B N 8
ATOM 22663 C CA . LEU B 1 34 ? 32.186 13.560 -12.364 1.00 44.41 50 LEU B CA 8
ATOM 22664 C C . LEU B 1 34 ? 32.043 12.071 -12.067 1.00 64.23 50 LEU B C 8
ATOM 22665 O O . LEU B 1 34 ? 31.161 11.404 -12.607 1.00 73.40 50 LEU B O 8
ATOM 22681 N N . ASN B 1 35 ? 32.914 11.557 -11.206 1.00 43.43 51 ASN B N 8
ATOM 22682 C CA . ASN B 1 35 ? 32.883 10.147 -10.837 1.00 54.13 51 ASN B CA 8
ATOM 22683 C C . ASN B 1 35 ? 32.484 9.976 -9.374 1.00 11.31 51 ASN B C 8
ATOM 22684 O O . ASN B 1 35 ? 33.241 10.328 -8.467 1.00 3.03 51 ASN B O 8
ATOM 22695 N N . THR B 1 36 ? 31.291 9.434 -9.150 1.00 51.32 52 THR B N 8
ATOM 22696 C CA . THR B 1 36 ? 30.792 9.217 -7.797 1.00 64.25 52 THR B CA 8
ATOM 22697 C C . THR B 1 36 ? 31.667 8.224 -7.041 1.00 72.13 52 THR B C 8
ATOM 22698 O O . THR B 1 36 ? 31.635 8.166 -5.812 1.00 71.01 52 THR B O 8
ATOM 22709 N N . ALA B 1 37 ? 32.448 7.446 -7.783 1.00 61.54 53 ALA B N 8
ATOM 22710 C CA . ALA B 1 37 ? 33.332 6.456 -7.182 1.00 12.51 53 ALA B CA 8
ATOM 22711 C C . ALA B 1 37 ? 34.527 7.125 -6.510 1.00 54.21 53 ALA B C 8
ATOM 22712 O O . ALA B 1 37 ? 35.287 6.481 -5.789 1.00 34.21 53 ALA B O 8
ATOM 22719 N N . ALA B 1 38 ? 34.686 8.423 -6.753 1.00 35.15 54 ALA B N 8
ATOM 22720 C CA . ALA B 1 38 ? 35.788 9.179 -6.170 1.00 32.24 54 ALA B CA 8
ATOM 22721 C C . ALA B 1 38 ? 35.272 10.284 -5.255 1.00 41.04 54 ALA B C 8
ATOM 22722 O O . ALA B 1 38 ? 35.997 10.780 -4.392 1.00 5.32 54 ALA B O 8
ATOM 22729 N N . LEU B 1 39 ? 34.014 10.667 -5.449 1.00 42.53 55 LEU B N 8
ATOM 22730 C CA . LEU B 1 39 ? 33.401 11.715 -4.642 1.00 42.21 55 LEU B CA 8
ATOM 22731 C C . LEU B 1 39 ? 33.710 11.515 -3.162 1.00 33.03 55 LEU B C 8
ATOM 22732 O O . LEU B 1 39 ? 34.229 12.402 -2.484 1.00 21.31 55 LEU B O 8
ATOM 22748 N N . PRO B 1 40 ? 33.386 10.319 -2.647 1.00 54.13 56 PRO B N 8
ATOM 22749 C CA . PRO B 1 40 ? 33.622 9.972 -1.242 1.00 0.13 56 PRO B CA 8
ATOM 22750 C C . PRO B 1 40 ? 35.106 9.816 -0.926 1.00 0.42 56 PRO B C 8
ATOM 22751 O O . PRO B 1 40 ? 35.517 9.912 0.231 1.00 71.20 56 PRO B O 8
ATOM 22762 N N . SER B 1 41 ? 35.905 9.576 -1.960 1.00 34.33 57 SER B N 8
ATOM 22763 C CA . SER B 1 41 ? 37.343 9.404 -1.791 1.00 13.14 57 SER B CA 8
ATOM 22764 C C . SER B 1 41 ? 38.033 10.750 -1.599 1.00 4.52 57 SER B C 8
ATOM 22765 O O . SER B 1 41 ? 38.867 10.913 -0.709 1.00 11.31 57 SER B O 8
ATOM 22773 N N . VAL B 1 42 ? 37.679 11.715 -2.443 1.00 53.23 58 VAL B N 8
ATOM 22774 C CA . VAL B 1 42 ? 38.262 13.049 -2.366 1.00 60.23 58 VAL B CA 8
ATOM 22775 C C . VAL B 1 42 ? 37.880 13.742 -1.063 1.00 43.21 58 VAL B C 8
ATOM 22776 O O . VAL B 1 42 ? 38.724 14.342 -0.397 1.00 13.32 58 VAL B O 8
ATOM 22789 N N . ILE B 1 43 ? 36.604 13.655 -0.704 1.00 64.52 59 ILE B N 8
ATOM 22790 C CA . ILE B 1 43 ? 36.110 14.272 0.520 1.00 11.22 59 ILE B CA 8
ATOM 22791 C C . ILE B 1 43 ? 36.834 13.720 1.744 1.00 52.13 59 ILE B C 8
ATOM 22792 O O . ILE B 1 43 ? 37.203 14.469 2.649 1.00 12.04 59 ILE B O 8
ATOM 22808 N N . ALA B 1 44 ? 37.036 12.407 1.764 1.00 64.24 60 ALA B N 8
ATOM 22809 C CA . ALA B 1 44 ? 37.719 11.755 2.873 1.00 73.21 60 ALA B CA 8
ATOM 22810 C C . ALA B 1 44 ? 39.189 12.154 2.923 1.00 20.10 60 ALA B C 8
ATOM 22811 O O . ALA B 1 44 ? 39.797 12.188 3.993 1.00 23.03 60 ALA B O 8
ATOM 22818 N N . ASP B 1 45 ? 39.756 12.454 1.760 1.00 21.11 61 ASP B N 8
ATOM 22819 C CA . ASP B 1 45 ? 41.157 12.850 1.670 1.00 20.51 61 ASP B CA 8
ATOM 22820 C C . ASP B 1 45 ? 41.367 14.238 2.266 1.00 35.04 61 ASP B C 8
ATOM 22821 O O . ASP B 1 45 ? 42.160 14.414 3.192 1.00 21.13 61 ASP B O 8
ATOM 22830 N N . LEU B 1 46 ? 40.652 15.221 1.731 1.00 4.23 62 LEU B N 8
ATOM 22831 C CA . LEU B 1 46 ? 40.761 16.595 2.209 1.00 2.13 62 LEU B CA 8
ATOM 22832 C C . LEU B 1 46 ? 40.667 16.652 3.730 1.00 21.25 62 LEU B C 8
ATOM 22833 O O . LEU B 1 46 ? 41.513 17.251 4.394 1.00 40.01 62 LEU B O 8
ATOM 22849 N N . PHE B 1 47 ? 39.633 16.020 4.278 1.00 4.21 63 PHE B N 8
ATOM 22850 C CA . PHE B 1 47 ? 39.429 15.997 5.721 1.00 41.20 63 PHE B CA 8
ATOM 22851 C C . PHE B 1 47 ? 40.661 15.452 6.436 1.00 35.43 63 PHE B C 8
ATOM 22852 O O . PHE B 1 47 ? 40.934 15.806 7.583 1.00 21.23 63 PHE B O 8
ATOM 22869 N N . ALA B 1 48 ? 41.403 14.588 5.750 1.00 31.42 64 ALA B N 8
ATOM 22870 C CA . ALA B 1 48 ? 42.606 13.994 6.319 1.00 20.12 64 ALA B CA 8
ATOM 22871 C C . ALA B 1 48 ? 43.786 14.958 6.234 1.00 71.50 64 ALA B C 8
ATOM 22872 O O . ALA B 1 48 ? 44.543 15.110 7.192 1.00 5.11 64 ALA B O 8
ATOM 22879 N N . GLN B 1 49 ? 43.934 15.604 5.082 1.00 12.14 65 GLN B N 8
ATOM 22880 C CA . GLN B 1 49 ? 45.022 16.551 4.873 1.00 51.40 65 GLN B CA 8
ATOM 22881 C C . GLN B 1 49 ? 44.914 17.727 5.839 1.00 22.41 65 GLN B C 8
ATOM 22882 O O . GLN B 1 49 ? 45.869 18.055 6.543 1.00 41.12 65 GLN B O 8
ATOM 22896 N N . VAL B 1 50 ? 43.744 18.357 5.868 1.00 62.12 66 VAL B N 8
ATOM 22897 C CA . VAL B 1 50 ? 43.510 19.496 6.748 1.00 22.52 66 VAL B CA 8
ATOM 22898 C C . VAL B 1 50 ? 43.475 19.063 8.209 1.00 30.11 66 VAL B C 8
ATOM 22899 O O . VAL B 1 50 ? 43.972 19.766 9.087 1.00 72.14 66 VAL B O 8
ATOM 22912 N N . GLY B 1 51 ? 42.884 17.898 8.462 1.00 42.42 67 GLY B N 8
ATOM 22913 C CA . GLY B 1 51 ? 42.795 17.391 9.819 1.00 44.20 67 GLY B CA 8
ATOM 22914 C C . GLY B 1 51 ? 44.134 16.920 10.351 1.00 5.23 67 GLY B C 8
ATOM 22915 O O . GLY B 1 51 ? 44.305 16.749 11.557 1.00 71.41 67 GLY B O 8
ATOM 22919 N N . ALA B 1 52 ? 45.086 16.708 9.448 1.00 43.15 68 ALA B N 8
ATOM 22920 C CA . ALA B 1 52 ? 46.417 16.254 9.833 1.00 63.32 68 ALA B CA 8
ATOM 22921 C C . ALA B 1 52 ? 47.301 17.428 10.238 1.00 0.20 68 ALA B C 8
ATOM 22922 O O . ALA B 1 52 ? 48.236 17.272 11.023 1.00 73.41 68 ALA B O 8
ATOM 22929 N N . SER B 1 53 ? 47.001 18.604 9.696 1.00 42.01 69 SER B N 8
ATOM 22930 C CA . SER B 1 53 ? 47.772 19.804 9.998 1.00 63.34 69 SER B CA 8
ATOM 22931 C C . SER B 1 53 ? 47.169 20.554 11.182 1.00 44.41 69 SER B C 8
ATOM 22932 O O . SER B 1 53 ? 47.879 21.214 11.940 1.00 44.12 69 SER B O 8
ATOM 22940 N N . SER B 1 54 ? 45.853 20.448 11.334 1.00 70.30 70 SER B N 8
ATOM 22941 C CA . SER B 1 54 ? 45.152 21.118 12.422 1.00 61.31 70 SER B CA 8
ATOM 22942 C C . SER B 1 54 ? 44.442 20.106 13.317 1.00 43.31 70 SER B C 8
ATOM 22943 O O . SER B 1 54 ? 43.216 20.005 13.332 1.00 25.30 70 SER B O 8
ATOM 22951 N N . PRO B 1 55 ? 45.232 19.337 14.081 1.00 43.13 71 PRO B N 8
ATOM 22952 C CA . PRO B 1 55 ? 44.703 18.319 14.993 1.00 11.12 71 PRO B CA 8
ATOM 22953 C C . PRO B 1 55 ? 43.977 18.931 16.187 1.00 10.14 71 PRO B C 8
ATOM 22954 O O . PRO B 1 55 ? 43.115 18.296 16.794 1.00 2.34 71 PRO B O 8
ATOM 22965 N N . GLY B 1 56 ? 44.331 20.169 16.517 1.00 13.01 72 GLY B N 8
ATOM 22966 C CA . GLY B 1 56 ? 43.703 20.845 17.637 1.00 51.24 72 GLY B CA 8
ATOM 22967 C C . GLY B 1 56 ? 42.424 21.556 17.242 1.00 21.12 72 GLY B C 8
ATOM 22968 O O . GLY B 1 56 ? 41.751 22.154 18.083 1.00 21.01 72 GLY B O 8
ATOM 22972 N N . VAL B 1 57 ? 42.086 21.493 15.958 1.00 32.23 73 VAL B N 8
ATOM 22973 C CA . VAL B 1 57 ? 40.878 22.136 15.452 1.00 10.43 73 VAL B CA 8
ATOM 22974 C C . VAL B 1 57 ? 39.630 21.365 15.867 1.00 11.33 73 VAL B C 8
ATOM 22975 O O . VAL B 1 57 ? 39.721 20.265 16.411 1.00 34.34 73 VAL B O 8
ATOM 22988 N N . SER B 1 58 ? 38.467 21.950 15.606 1.00 65.51 74 SER B N 8
ATOM 22989 C CA . SER B 1 58 ? 37.199 21.319 15.955 1.00 52.21 74 SER B CA 8
ATOM 22990 C C . SER B 1 58 ? 36.620 20.565 14.762 1.00 62.13 74 SER B C 8
ATOM 22991 O O . SER B 1 58 ? 36.801 20.968 13.612 1.00 74.24 74 SER B O 8
ATOM 22999 N N . ASP B 1 59 ? 35.925 19.469 15.044 1.00 30.23 75 ASP B N 8
ATOM 23000 C CA . ASP B 1 59 ? 35.318 18.658 13.995 1.00 62.41 75 ASP B CA 8
ATOM 23001 C C . ASP B 1 59 ? 34.478 19.520 13.057 1.00 15.01 75 ASP B C 8
ATOM 23002 O O . ASP B 1 59 ? 34.333 19.210 11.875 1.00 71.02 75 ASP B O 8
ATOM 23011 N N . SER B 1 60 ? 33.926 20.604 13.595 1.00 4.40 76 SER B N 8
ATOM 23012 C CA . SER B 1 60 ? 33.097 21.509 12.808 1.00 12.05 76 SER B CA 8
ATOM 23013 C C . SER B 1 60 ? 33.953 22.343 11.859 1.00 62.51 76 SER B C 8
ATOM 23014 O O . SER B 1 60 ? 33.772 22.299 10.643 1.00 61.41 76 SER B O 8
ATOM 23022 N N . GLU B 1 61 ? 34.884 23.103 12.426 1.00 3.44 77 GLU B N 8
ATOM 23023 C CA . GLU B 1 61 ? 35.767 23.948 11.631 1.00 24.02 77 GLU B CA 8
ATOM 23024 C C . GLU B 1 61 ? 36.407 23.152 10.496 1.00 62.43 77 GLU B C 8
ATOM 23025 O O . GLU B 1 61 ? 36.390 23.574 9.340 1.00 44.21 77 GLU B O 8
ATOM 23037 N N . VAL B 1 62 ? 36.969 21.997 10.835 1.00 13.34 78 VAL B N 8
ATOM 23038 C CA . VAL B 1 62 ? 37.614 21.140 9.847 1.00 51.22 78 VAL B CA 8
ATOM 23039 C C . VAL B 1 62 ? 36.640 20.746 8.743 1.00 60.54 78 VAL B C 8
ATOM 23040 O O . VAL B 1 62 ? 37.019 20.628 7.577 1.00 41.10 78 VAL B O 8
ATOM 23053 N N . LEU B 1 63 ? 35.380 20.545 9.117 1.00 5.25 79 LEU B N 8
ATOM 23054 C CA . LEU B 1 63 ? 34.350 20.164 8.158 1.00 71.41 79 LEU B CA 8
ATOM 23055 C C . LEU B 1 63 ? 34.066 21.302 7.182 1.00 12.31 79 LEU B C 8
ATOM 23056 O O . LEU B 1 63 ? 33.937 21.083 5.977 1.00 33.10 79 LEU B O 8
ATOM 23072 N N . ILE B 1 64 ? 33.972 22.518 7.711 1.00 2.11 80 ILE B N 8
ATOM 23073 C CA . ILE B 1 64 ? 33.707 23.690 6.886 1.00 43.53 80 ILE B CA 8
ATOM 23074 C C . ILE B 1 64 ? 34.809 23.894 5.852 1.00 45.50 80 ILE B C 8
ATOM 23075 O O . ILE B 1 64 ? 34.588 24.511 4.810 1.00 1.33 80 ILE B O 8
ATOM 23091 N N . GLN B 1 65 ? 35.995 23.371 6.147 1.00 41.31 81 GLN B N 8
ATOM 23092 C CA . GLN B 1 65 ? 37.131 23.496 5.241 1.00 24.52 81 GLN B CA 8
ATOM 23093 C C . GLN B 1 65 ? 37.057 22.454 4.129 1.00 12.11 81 GLN B C 8
ATOM 23094 O O . GLN B 1 65 ? 37.392 22.734 2.979 1.00 5.34 81 GLN B O 8
ATOM 23108 N N . VAL B 1 66 ? 36.618 21.249 4.482 1.00 43.24 82 VAL B N 8
ATOM 23109 C CA . VAL B 1 66 ? 36.500 20.165 3.515 1.00 44.41 82 VAL B CA 8
ATOM 23110 C C . VAL B 1 66 ? 35.520 20.525 2.404 1.00 21.42 82 VAL B C 8
ATOM 23111 O O . VAL B 1 66 ? 35.727 20.173 1.241 1.00 64.55 82 VAL B O 8
ATOM 23124 N N . LEU B 1 67 ? 34.453 21.228 2.767 1.00 31.11 83 LEU B N 8
ATOM 23125 C CA . LEU B 1 67 ? 33.439 21.636 1.802 1.00 23.24 83 LEU B CA 8
ATOM 23126 C C . LEU B 1 67 ? 33.906 22.849 1.002 1.00 22.25 83 LEU B C 8
ATOM 23127 O O . LEU B 1 67 ? 33.453 23.078 -0.120 1.00 2.15 83 LEU B O 8
ATOM 23143 N N . LEU B 1 68 ? 34.816 23.621 1.586 1.00 63.40 84 LEU B N 8
ATOM 23144 C CA . LEU B 1 68 ? 35.346 24.809 0.928 1.00 60.12 84 LEU B CA 8
ATOM 23145 C C . LEU B 1 68 ? 36.235 24.428 -0.252 1.00 71.21 84 LEU B C 8
ATOM 23146 O O . LEU B 1 68 ? 36.186 25.059 -1.307 1.00 61.15 84 LEU B O 8
ATOM 23162 N N . GLU B 1 69 ? 37.044 23.390 -0.065 1.00 14.23 85 GLU B N 8
ATOM 23163 C CA . GLU B 1 69 ? 37.943 22.924 -1.115 1.00 72.13 85 GLU B CA 8
ATOM 23164 C C . GLU B 1 69 ? 37.170 22.181 -2.202 1.00 41.45 85 GLU B C 8
ATOM 23165 O O . GLU B 1 69 ? 37.456 22.329 -3.391 1.00 35.40 85 GLU B O 8
ATOM 23177 N N . ILE B 1 70 ? 36.192 21.385 -1.785 1.00 14.21 86 ILE B N 8
ATOM 23178 C CA . ILE B 1 70 ? 35.378 20.620 -2.722 1.00 51.44 86 ILE B CA 8
ATOM 23179 C C . ILE B 1 70 ? 34.639 21.542 -3.687 1.00 11.33 86 ILE B C 8
ATOM 23180 O O . ILE B 1 70 ? 34.705 21.366 -4.904 1.00 53.11 86 ILE B O 8
ATOM 23196 N N . VAL B 1 71 ? 33.937 22.527 -3.136 1.00 71.11 87 VAL B N 8
ATOM 23197 C CA . VAL B 1 71 ? 33.187 23.478 -3.947 1.00 71.10 87 VAL B CA 8
ATOM 23198 C C . VAL B 1 71 ? 34.114 24.271 -4.861 1.00 53.51 87 VAL B C 8
ATOM 23199 O O . VAL B 1 71 ? 33.799 24.512 -6.026 1.00 32.30 87 VAL B O 8
ATOM 23212 N N . SER B 1 72 ? 35.262 24.675 -4.324 1.00 45.23 88 SER B N 8
ATOM 23213 C CA . SER B 1 72 ? 36.235 25.445 -5.090 1.00 42.31 88 SER B CA 8
ATOM 23214 C C . SER B 1 72 ? 36.666 24.684 -6.340 1.00 60.02 88 SER B C 8
ATOM 23215 O O . SER B 1 72 ? 36.888 25.279 -7.396 1.00 32.14 88 SER B O 8
ATOM 23223 N N . SER B 1 73 ? 36.782 23.367 -6.213 1.00 3.12 89 SER B N 8
ATOM 23224 C CA . SER B 1 73 ? 37.191 22.523 -7.330 1.00 45.12 89 SER B CA 8
ATOM 23225 C C . SER B 1 73 ? 36.086 22.440 -8.380 1.00 13.31 89 SER B C 8
ATOM 23226 O O . SER B 1 73 ? 36.261 22.872 -9.520 1.00 13.55 89 SER B O 8
ATOM 23234 N N . LEU B 1 74 ? 34.947 21.880 -7.987 1.00 52.34 90 LEU B N 8
ATOM 23235 C CA . LEU B 1 74 ? 33.812 21.739 -8.892 1.00 44.33 90 LEU B CA 8
ATOM 23236 C C . LEU B 1 74 ? 33.429 23.085 -9.499 1.00 30.40 90 LEU B C 8
ATOM 23237 O O . LEU B 1 74 ? 33.139 23.179 -10.692 1.00 44.22 90 LEU B O 8
ATOM 23253 N N . ILE B 1 75 ? 33.430 24.124 -8.670 1.00 23.33 91 ILE B N 8
ATOM 23254 C CA . ILE B 1 75 ? 33.086 25.464 -9.127 1.00 43.43 91 ILE B CA 8
ATOM 23255 C C . ILE B 1 75 ? 33.970 25.893 -10.293 1.00 11.13 91 ILE B C 8
ATOM 23256 O O . ILE B 1 75 ? 33.480 26.386 -11.310 1.00 52.43 91 ILE B O 8
ATOM 23272 N N . HIS B 1 76 ? 35.276 25.698 -10.141 1.00 41.53 92 HIS B N 8
ATOM 23273 C CA . HIS B 1 76 ? 36.230 26.062 -11.183 1.00 41.21 92 HIS B CA 8
ATOM 23274 C C . HIS B 1 76 ? 35.928 25.316 -12.480 1.00 53.34 92 HIS B C 8
ATOM 23275 O O . HIS B 1 76 ? 36.099 25.858 -13.572 1.00 64.22 92 HIS B O 8
ATOM 23289 N N . ILE B 1 77 ? 35.479 24.072 -12.351 1.00 51.04 93 ILE B N 8
ATOM 23290 C CA . ILE B 1 77 ? 35.153 23.253 -13.511 1.00 44.51 93 ILE B CA 8
ATOM 23291 C C . ILE B 1 77 ? 33.991 23.851 -14.296 1.00 23.51 93 ILE B C 8
ATOM 23292 O O . ILE B 1 77 ? 34.060 23.994 -15.518 1.00 63.02 93 ILE B O 8
ATOM 23308 N N . LEU B 1 78 ? 32.922 24.201 -13.588 1.00 32.04 94 LEU B N 8
ATOM 23309 C CA . LEU B 1 78 ? 31.744 24.784 -14.217 1.00 44.32 94 LEU B CA 8
ATOM 23310 C C . LEU B 1 78 ? 32.092 26.096 -14.914 1.00 43.13 94 LEU B C 8
ATOM 23311 O O . LEU B 1 78 ? 31.506 26.440 -15.941 1.00 12.41 94 LEU B O 8
ATOM 23327 N N . SER B 1 79 ? 33.051 26.823 -14.350 1.00 45.12 95 SER B N 8
ATOM 23328 C CA . SER B 1 79 ? 33.477 28.097 -14.916 1.00 45.25 95 SER B CA 8
ATOM 23329 C C . SER B 1 79 ? 33.673 27.984 -16.425 1.00 34.34 95 SER B C 8
ATOM 23330 O O . SER B 1 79 ? 33.437 28.937 -17.167 1.00 55.33 95 SER B O 8
ATOM 23338 N N . SER B 1 80 ? 34.106 26.810 -16.871 1.00 21.15 96 SER B N 8
ATOM 23339 C CA . SER B 1 80 ? 34.338 26.569 -18.292 1.00 53.15 96 SER B CA 8
ATOM 23340 C C . SER B 1 80 ? 33.186 25.779 -18.905 1.00 53.41 96 SER B C 8
ATOM 23341 O O . SER B 1 80 ? 32.892 25.909 -20.093 1.00 14.44 96 SER B O 8
ATOM 23349 N N . SER B 1 81 ? 32.536 24.960 -18.084 1.00 15.35 97 SER B N 8
ATOM 23350 C CA . SER B 1 81 ? 31.419 24.145 -18.545 1.00 23.32 97 SER B CA 8
ATOM 23351 C C . SER B 1 81 ? 30.356 25.010 -19.216 1.00 21.33 97 SER B C 8
ATOM 23352 O O . SER B 1 81 ? 30.465 26.235 -19.245 1.00 40.24 97 SER B O 8
ATOM 23360 N N . SER B 1 82 ? 29.328 24.362 -19.754 1.00 3.04 98 SER B N 8
ATOM 23361 C CA . SER B 1 82 ? 28.247 25.070 -20.429 1.00 42.15 98 SER B CA 8
ATOM 23362 C C . SER B 1 82 ? 26.889 24.507 -20.019 1.00 52.12 98 SER B C 8
ATOM 23363 O O . SER B 1 82 ? 25.849 24.946 -20.509 1.00 34.44 98 SER B O 8
ATOM 23371 N N . VAL B 1 83 ? 26.908 23.533 -19.115 1.00 0.41 99 VAL B N 8
ATOM 23372 C CA . VAL B 1 83 ? 25.680 22.910 -18.636 1.00 22.05 99 VAL B CA 8
ATOM 23373 C C . VAL B 1 83 ? 24.753 22.560 -19.795 1.00 13.50 99 VAL B C 8
ATOM 23374 O O . VAL B 1 83 ? 23.823 23.303 -20.104 1.00 4.24 99 VAL B O 8
ATOM 23387 N N . GLY B 1 84 ? 25.015 21.423 -20.433 1.00 60.33 100 GLY B N 8
ATOM 23388 C CA . GLY B 1 84 ? 24.194 20.995 -21.551 1.00 21.02 100 GLY B CA 8
ATOM 23389 C C . GLY B 1 84 ? 22.774 20.668 -21.136 1.00 35.10 100 GLY B C 8
ATOM 23390 O O . GLY B 1 84 ? 22.089 21.498 -20.539 1.00 24.42 100 GLY B O 8
ATOM 23394 N N . GLN B 1 85 ? 22.330 19.455 -21.453 1.00 44.13 101 GLN B N 8
ATOM 23395 C CA . GLN B 1 85 ? 20.981 19.023 -21.111 1.00 13.01 101 GLN B CA 8
ATOM 23396 C C . GLN B 1 85 ? 21.004 18.038 -19.947 1.00 22.24 101 GLN B C 8
ATOM 23397 O O . GLN B 1 85 ? 21.195 16.836 -20.141 1.00 52.40 101 GLN B O 8
ATOM 23411 N N . VAL B 1 86 ? 20.807 18.553 -18.738 1.00 14.43 102 VAL B N 8
ATOM 23412 C CA . VAL B 1 86 ? 20.805 17.718 -17.542 1.00 43.01 102 VAL B CA 8
ATOM 23413 C C . VAL B 1 86 ? 19.395 17.246 -17.205 1.00 51.20 102 VAL B C 8
ATOM 23414 O O . VAL B 1 86 ? 18.439 18.018 -17.271 1.00 73.34 102 VAL B O 8
ATOM 23427 N N . ASP B 1 87 ? 19.275 15.973 -16.843 1.00 20.03 103 ASP B N 8
ATOM 23428 C CA . ASP B 1 87 ? 17.981 15.397 -16.494 1.00 41.33 103 ASP B CA 8
ATOM 23429 C C . ASP B 1 87 ? 17.640 15.675 -15.033 1.00 10.42 103 ASP B C 8
ATOM 23430 O O . ASP B 1 87 ? 18.024 14.919 -14.140 1.00 10.54 103 ASP B O 8
ATOM 23439 N N . PHE B 1 88 ? 16.916 16.764 -14.796 1.00 10.21 104 PHE B N 8
ATOM 23440 C CA . PHE B 1 88 ? 16.525 17.143 -13.444 1.00 10.14 104 PHE B CA 8
ATOM 23441 C C . PHE B 1 88 ? 15.588 16.102 -12.837 1.00 53.22 104 PHE B C 8
ATOM 23442 O O . PHE B 1 88 ? 15.346 16.099 -11.630 1.00 32.33 104 PHE B O 8
ATOM 23459 N N . SER B 1 89 ? 15.063 15.222 -13.684 1.00 14.55 105 SER B N 8
ATOM 23460 C CA . SER B 1 89 ? 14.151 14.178 -13.232 1.00 65.13 105 SER B CA 8
ATOM 23461 C C . SER B 1 89 ? 14.911 13.052 -12.539 1.00 41.35 105 SER B C 8
ATOM 23462 O O . SER B 1 89 ? 14.663 11.874 -12.792 1.00 12.44 105 SER B O 8
ATOM 23470 N N . SER B 1 90 ? 15.839 13.426 -11.662 1.00 62.13 106 SER B N 8
ATOM 23471 C CA . SER B 1 90 ? 16.639 12.449 -10.934 1.00 72.40 106 SER B CA 8
ATOM 23472 C C . SER B 1 90 ? 17.390 13.111 -9.783 1.00 42.24 106 SER B C 8
ATOM 23473 O O . SER B 1 90 ? 18.407 12.600 -9.314 1.00 71.24 106 SER B O 8
ATOM 23481 N N . VAL B 1 91 ? 16.880 14.253 -9.331 1.00 25.22 107 VAL B N 8
ATOM 23482 C CA . VAL B 1 91 ? 17.499 14.986 -8.234 1.00 4.52 107 VAL B CA 8
ATOM 23483 C C . VAL B 1 91 ? 17.614 14.117 -6.988 1.00 52.40 107 VAL B C 8
ATOM 23484 O O . VAL B 1 91 ? 18.564 14.242 -6.215 1.00 44.14 107 VAL B O 8
ATOM 23497 N N . GLY B 1 92 ? 16.640 13.233 -6.797 1.00 72.33 108 GLY B N 8
ATOM 23498 C CA . GLY B 1 92 ? 16.650 12.355 -5.642 1.00 23.50 108 GLY B CA 8
ATOM 23499 C C . GLY B 1 92 ? 17.887 11.482 -5.589 1.00 12.41 108 GLY B C 8
ATOM 23500 O O . GLY B 1 92 ? 18.516 11.347 -4.538 1.00 64.41 108 GLY B O 8
ATOM 23504 N N . SER B 1 93 ? 18.239 10.886 -6.723 1.00 14.03 109 SER B N 8
ATOM 23505 C CA . SER B 1 93 ? 19.407 10.016 -6.800 1.00 51.02 109 SER B CA 8
ATOM 23506 C C . SER B 1 93 ? 20.691 10.811 -6.581 1.00 11.31 109 SER B C 8
ATOM 23507 O O . SER B 1 93 ? 21.648 10.314 -5.988 1.00 44.52 109 SER B O 8
ATOM 23515 N N . SER B 1 94 ? 20.703 12.049 -7.065 1.00 72.33 110 SER B N 8
ATOM 23516 C CA . SER B 1 94 ? 21.870 12.913 -6.927 1.00 34.12 110 SER B CA 8
ATOM 23517 C C . SER B 1 94 ? 22.113 13.266 -5.462 1.00 3.32 110 SER B C 8
ATOM 23518 O O . SER B 1 94 ? 23.234 13.158 -4.965 1.00 73.12 110 SER B O 8
ATOM 23526 N N . ALA B 1 95 ? 21.056 13.689 -4.779 1.00 74.11 111 ALA B N 8
ATOM 23527 C CA . ALA B 1 95 ? 21.153 14.057 -3.371 1.00 63.21 111 ALA B CA 8
ATOM 23528 C C . ALA B 1 95 ? 21.557 12.859 -2.517 1.00 62.32 111 ALA B C 8
ATOM 23529 O O . ALA B 1 95 ? 22.161 13.016 -1.457 1.00 1.21 111 ALA B O 8
ATOM 23536 N N . ALA B 1 96 ? 21.216 11.663 -2.986 1.00 23.12 112 ALA B N 8
ATOM 23537 C CA . ALA B 1 96 ? 21.545 10.439 -2.266 1.00 24.52 112 ALA B CA 8
ATOM 23538 C C . ALA B 1 96 ? 23.034 10.127 -2.363 1.00 52.44 112 ALA B C 8
ATOM 23539 O O . ALA B 1 96 ? 23.657 9.718 -1.384 1.00 42.24 112 ALA B O 8
ATOM 23546 N N . ALA B 1 97 ? 23.599 10.322 -3.550 1.00 64.42 113 ALA B N 8
ATOM 23547 C CA . ALA B 1 97 ? 25.015 10.063 -3.774 1.00 4.53 113 ALA B CA 8
ATOM 23548 C C . ALA B 1 97 ? 25.881 10.903 -2.841 1.00 63.11 113 ALA B C 8
ATOM 23549 O O . ALA B 1 97 ? 26.805 10.392 -2.208 1.00 4.25 113 ALA B O 8
ATOM 23556 N N . VAL B 1 98 ? 25.577 12.194 -2.761 1.00 53.14 114 VAL B N 8
ATOM 23557 C CA . VAL B 1 98 ? 26.327 13.104 -1.903 1.00 43.51 114 VAL B CA 8
ATOM 23558 C C . VAL B 1 98 ? 26.131 12.760 -0.432 1.00 15.04 114 VAL B C 8
ATOM 23559 O O . VAL B 1 98 ? 27.074 12.805 0.358 1.00 14.20 114 VAL B O 8
ATOM 23572 N N . GLY B 1 99 ? 24.900 12.415 -0.068 1.00 71.54 115 GLY B N 8
ATOM 23573 C CA . GLY B 1 99 ? 24.602 12.067 1.310 1.00 23.03 115 GLY B CA 8
ATOM 23574 C C . GLY B 1 99 ? 25.352 10.833 1.770 1.00 14.33 115 GLY B C 8
ATOM 23575 O O . GLY B 1 99 ? 25.588 10.654 2.965 1.00 22.51 115 GLY B O 8
ATOM 23579 N N . GLN B 1 100 ? 25.726 9.981 0.821 1.00 73.32 116 GLN B N 8
ATOM 23580 C CA . GLN B 1 100 ? 26.451 8.756 1.138 1.00 52.42 116 GLN B CA 8
ATOM 23581 C C . GLN B 1 100 ? 27.929 9.044 1.374 1.00 14.43 116 GLN B C 8
ATOM 23582 O O . GLN B 1 100 ? 28.557 8.448 2.249 1.00 75.53 116 GLN B O 8
ATOM 23596 N N . SER B 1 101 ? 28.482 9.963 0.587 1.00 74.22 117 SER B N 8
ATOM 23597 C CA . SER B 1 101 ? 29.888 10.328 0.708 1.00 60.50 117 SER B CA 8
ATOM 23598 C C . SER B 1 101 ? 30.191 10.871 2.101 1.00 21.32 117 SER B C 8
ATOM 23599 O O . SER B 1 101 ? 31.217 10.545 2.697 1.00 22.03 117 SER B O 8
ATOM 23607 N N . MET B 1 102 ? 29.290 11.702 2.614 1.00 63.33 118 MET B N 8
ATOM 23608 C CA . MET B 1 102 ? 29.459 12.291 3.937 1.00 62.33 118 MET B CA 8
ATOM 23609 C C . MET B 1 102 ? 29.659 11.208 4.992 1.00 15.21 118 MET B C 8
ATOM 23610 O O . MET B 1 102 ? 30.285 11.444 6.025 1.00 53.54 118 MET B O 8
ATOM 23624 N N . GLN B 1 103 ? 29.125 10.021 4.725 1.00 23.12 119 GLN B N 8
ATOM 23625 C CA . GLN B 1 103 ? 29.245 8.903 5.653 1.00 21.31 119 GLN B CA 8
ATOM 23626 C C . GLN B 1 103 ? 30.696 8.452 5.775 1.00 14.30 119 GLN B C 8
ATOM 23627 O O . GLN B 1 103 ? 31.086 7.842 6.773 1.00 25.32 119 GLN B O 8
ATOM 23641 N N . VAL B 1 104 ? 31.494 8.754 4.756 1.00 1.04 120 VAL B N 8
ATOM 23642 C CA . VAL B 1 104 ? 32.904 8.380 4.750 1.00 64.54 120 VAL B CA 8
ATOM 23643 C C . VAL B 1 104 ? 33.746 9.402 5.503 1.00 51.22 120 VAL B C 8
ATOM 23644 O O . VAL B 1 104 ? 34.843 9.095 5.970 1.00 73.22 120 VAL B O 8
ATOM 23657 N N . VAL B 1 105 ? 33.226 10.620 5.618 1.00 54.13 121 VAL B N 8
ATOM 23658 C CA . VAL B 1 105 ? 33.930 11.689 6.317 1.00 1.23 121 VAL B CA 8
ATOM 23659 C C . VAL B 1 105 ? 33.816 11.527 7.829 1.00 64.32 121 VAL B C 8
ATOM 23660 O O . VAL B 1 105 ? 34.745 11.845 8.569 1.00 12.34 121 VAL B O 8
ATOM 23673 N N . MET B 1 106 ? 32.669 11.028 8.279 1.00 44.42 122 MET B N 8
ATOM 23674 C CA . MET B 1 106 ? 32.433 10.822 9.703 1.00 1.23 122 MET B CA 8
ATOM 23675 C C . MET B 1 106 ? 32.067 9.369 9.988 1.00 13.24 122 MET B C 8
ATOM 23676 O O . MET B 1 106 ? 31.373 9.072 10.960 1.00 62.25 122 MET B O 8
ATOM 23690 N N . GLY B 1 107 ? 32.538 8.465 9.134 1.00 0.44 123 GLY B N 8
ATOM 23691 C CA . GLY B 1 107 ? 32.249 7.054 9.312 1.00 2.22 123 GLY B CA 8
ATOM 23692 C C . GLY B 1 107 ? 32.836 6.198 8.207 1.00 42.52 123 GLY B C 8
ATOM 23693 O O . GLY B 1 107 ? 34.050 6.011 8.137 1.00 4.21 123 GLY B O 8
ATOM 23697 N N . VAL A 1 1 ? 30.105 15.812 15.200 1.00 53.44 17 VAL A N 9
ATOM 23698 C CA . VAL A 1 1 ? 29.504 16.258 13.949 1.00 61.23 17 VAL A CA 9
ATOM 23699 C C . VAL A 1 1 ? 28.805 15.107 13.235 1.00 73.45 17 VAL A C 9
ATOM 23700 O O . VAL A 1 1 ? 27.961 15.323 12.365 1.00 0.12 17 VAL A O 9
ATOM 23713 N N . GLY A 1 2 ? 29.162 13.882 13.607 1.00 21.33 18 GLY A N 9
ATOM 23714 C CA . GLY A 1 2 ? 28.559 12.714 12.992 1.00 2.12 18 GLY A CA 9
ATOM 23715 C C . GLY A 1 2 ? 27.051 12.690 13.147 1.00 42.11 18 GLY A C 9
ATOM 23716 O O . GLY A 1 2 ? 26.322 12.498 12.174 1.00 42.22 18 GLY A O 9
ATOM 23720 N N . THR A 1 3 ? 26.581 12.884 14.376 1.00 73.25 19 THR A N 9
ATOM 23721 C CA . THR A 1 3 ? 25.151 12.881 14.656 1.00 2.21 19 THR A CA 9
ATOM 23722 C C . THR A 1 3 ? 24.434 13.974 13.869 1.00 73.40 19 THR A C 9
ATOM 23723 O O . THR A 1 3 ? 23.255 13.843 13.537 1.00 62.30 19 THR A O 9
ATOM 23734 N N . THR A 1 4 ? 25.154 15.050 13.570 1.00 53.41 20 THR A N 9
ATOM 23735 C CA . THR A 1 4 ? 24.587 16.165 12.822 1.00 31.00 20 THR A CA 9
ATOM 23736 C C . THR A 1 4 ? 24.330 15.779 11.370 1.00 62.14 20 THR A C 9
ATOM 23737 O O . THR A 1 4 ? 23.369 16.241 10.754 1.00 13.32 20 THR A O 9
ATOM 23748 N N . VAL A 1 5 ? 25.195 14.928 10.827 1.00 33.24 21 VAL A N 9
ATOM 23749 C CA . VAL A 1 5 ? 25.060 14.477 9.447 1.00 22.22 21 VAL A CA 9
ATOM 23750 C C . VAL A 1 5 ? 23.865 13.544 9.287 1.00 22.21 21 VAL A C 9
ATOM 23751 O O . VAL A 1 5 ? 23.182 13.562 8.264 1.00 65.33 21 VAL A O 9
ATOM 23764 N N . ALA A 1 6 ? 23.619 12.728 10.307 1.00 50.41 22 ALA A N 9
ATOM 23765 C CA . ALA A 1 6 ? 22.504 11.789 10.281 1.00 25.10 22 ALA A CA 9
ATOM 23766 C C . ALA A 1 6 ? 21.176 12.506 10.499 1.00 51.14 22 ALA A C 9
ATOM 23767 O O . ALA A 1 6 ? 20.108 11.910 10.363 1.00 21.35 22 ALA A O 9
ATOM 23774 N N . SER A 1 7 ? 21.251 13.789 10.838 1.00 20.04 23 SER A N 9
ATOM 23775 C CA . SER A 1 7 ? 20.054 14.587 11.079 1.00 54.44 23 SER A CA 9
ATOM 23776 C C . SER A 1 7 ? 19.716 15.442 9.861 1.00 72.22 23 SER A C 9
ATOM 23777 O O . SER A 1 7 ? 18.548 15.602 9.504 1.00 43.11 23 SER A O 9
ATOM 23785 N N . THR A 1 8 ? 20.748 15.989 9.226 1.00 0.54 24 THR A N 9
ATOM 23786 C CA . THR A 1 8 ? 20.562 16.829 8.049 1.00 62.43 24 THR A CA 9
ATOM 23787 C C . THR A 1 8 ? 20.267 15.986 6.813 1.00 2.33 24 THR A C 9
ATOM 23788 O O . THR A 1 8 ? 19.539 16.413 5.917 1.00 43.11 24 THR A O 9
ATOM 23799 N N . THR A 1 9 ? 20.837 14.785 6.772 1.00 12.23 25 THR A N 9
ATOM 23800 C CA . THR A 1 9 ? 20.635 13.883 5.646 1.00 33.30 25 THR A CA 9
ATOM 23801 C C . THR A 1 9 ? 19.230 13.289 5.662 1.00 24.31 25 THR A C 9
ATOM 23802 O O . THR A 1 9 ? 18.667 12.977 4.613 1.00 11.53 25 THR A O 9
ATOM 23813 N N . SER A 1 10 ? 18.672 13.135 6.858 1.00 35.12 26 SER A N 9
ATOM 23814 C CA . SER A 1 10 ? 17.334 12.575 7.011 1.00 70.33 26 SER A CA 9
ATOM 23815 C C . SER A 1 10 ? 16.282 13.522 6.443 1.00 14.03 26 SER A C 9
ATOM 23816 O O . SER A 1 10 ? 15.253 13.086 5.924 1.00 3.13 26 SER A O 9
ATOM 23824 N N . ARG A 1 11 ? 16.546 14.820 6.546 1.00 50.33 27 ARG A N 9
ATOM 23825 C CA . ARG A 1 11 ? 15.621 15.830 6.044 1.00 11.12 27 ARG A CA 9
ATOM 23826 C C . ARG A 1 11 ? 15.872 16.110 4.565 1.00 42.01 27 ARG A C 9
ATOM 23827 O O . ARG A 1 11 ? 14.982 16.570 3.850 1.00 55.24 27 ARG A O 9
ATOM 23848 N N . LEU A 1 12 ? 17.090 15.831 4.114 1.00 54.53 28 LEU A N 9
ATOM 23849 C CA . LEU A 1 12 ? 17.459 16.053 2.720 1.00 34.45 28 LEU A CA 9
ATOM 23850 C C . LEU A 1 12 ? 16.836 14.993 1.816 1.00 1.41 28 LEU A C 9
ATOM 23851 O O . LEU A 1 12 ? 16.685 15.201 0.612 1.00 22.22 28 LEU A O 9
ATOM 23867 N N . SER A 1 13 ? 16.475 13.858 2.406 1.00 51.20 29 SER A N 9
ATOM 23868 C CA . SER A 1 13 ? 15.869 12.766 1.655 1.00 53.14 29 SER A CA 9
ATOM 23869 C C . SER A 1 13 ? 14.378 13.010 1.446 1.00 75.22 29 SER A C 9
ATOM 23870 O O . SER A 1 13 ? 13.667 12.164 0.904 1.00 73.35 29 SER A O 9
ATOM 23878 N N . THR A 1 14 ? 13.909 14.175 1.882 1.00 62.12 30 THR A N 9
ATOM 23879 C CA . THR A 1 14 ? 12.502 14.533 1.745 1.00 22.13 30 THR A CA 9
ATOM 23880 C C . THR A 1 14 ? 12.272 15.396 0.510 1.00 45.42 30 THR A C 9
ATOM 23881 O O . THR A 1 14 ? 13.209 15.980 -0.034 1.00 40.30 30 THR A O 9
ATOM 23892 N N . ALA A 1 15 ? 11.020 15.473 0.073 1.00 13.21 31 ALA A N 9
ATOM 23893 C CA . ALA A 1 15 ? 10.665 16.268 -1.097 1.00 64.22 31 ALA A CA 9
ATOM 23894 C C . ALA A 1 15 ? 11.128 17.713 -0.939 1.00 74.41 31 ALA A C 9
ATOM 23895 O O . ALA A 1 15 ? 11.357 18.411 -1.925 1.00 31.32 31 ALA A O 9
ATOM 23902 N N . GLU A 1 16 ? 11.262 18.154 0.308 1.00 34.54 32 GLU A N 9
ATOM 23903 C CA . GLU A 1 16 ? 11.695 19.516 0.594 1.00 64.11 32 GLU A CA 9
ATOM 23904 C C . GLU A 1 16 ? 13.043 19.806 -0.058 1.00 62.50 32 GLU A C 9
ATOM 23905 O O . GLU A 1 16 ? 13.196 20.788 -0.783 1.00 5.45 32 GLU A O 9
ATOM 23917 N N . ALA A 1 17 ? 14.020 18.943 0.205 1.00 11.22 33 ALA A N 9
ATOM 23918 C CA . ALA A 1 17 ? 15.355 19.105 -0.356 1.00 32.42 33 ALA A CA 9
ATOM 23919 C C . ALA A 1 17 ? 15.330 18.981 -1.876 1.00 42.42 33 ALA A C 9
ATOM 23920 O O . ALA A 1 17 ? 16.045 19.697 -2.578 1.00 32.00 33 ALA A O 9
ATOM 23927 N N . SER A 1 18 ? 14.503 18.069 -2.377 1.00 41.01 34 SER A N 9
ATOM 23928 C CA . SER A 1 18 ? 14.388 17.850 -3.814 1.00 65.32 34 SER A CA 9
ATOM 23929 C C . SER A 1 18 ? 14.043 19.148 -4.537 1.00 14.53 34 SER A C 9
ATOM 23930 O O . SER A 1 18 ? 14.731 19.552 -5.474 1.00 51.40 34 SER A O 9
ATOM 23938 N N . SER A 1 19 ? 12.970 19.796 -4.093 1.00 2.11 35 SER A N 9
ATOM 23939 C CA . SER A 1 19 ? 12.529 21.047 -4.698 1.00 53.43 35 SER A CA 9
ATOM 23940 C C . SER A 1 19 ? 13.627 22.105 -4.624 1.00 73.30 35 SER A C 9
ATOM 23941 O O . SER A 1 19 ? 14.017 22.682 -5.639 1.00 43.15 35 SER A O 9
ATOM 23949 N N . ARG A 1 20 ? 14.120 22.352 -3.416 1.00 70.52 36 ARG A N 9
ATOM 23950 C CA . ARG A 1 20 ? 15.172 23.340 -3.208 1.00 21.22 36 ARG A CA 9
ATOM 23951 C C . ARG A 1 20 ? 16.310 23.141 -4.204 1.00 32.32 36 ARG A C 9
ATOM 23952 O O . ARG A 1 20 ? 16.744 24.086 -4.863 1.00 71.03 36 ARG A O 9
ATOM 23973 N N . ILE A 1 21 ? 16.789 21.905 -4.308 1.00 21.42 37 ILE A N 9
ATOM 23974 C CA . ILE A 1 21 ? 17.876 21.583 -5.225 1.00 22.35 37 ILE A CA 9
ATOM 23975 C C . ILE A 1 21 ? 17.525 21.978 -6.654 1.00 74.41 37 ILE A C 9
ATOM 23976 O O . ILE A 1 21 ? 18.373 22.466 -7.401 1.00 30.42 37 ILE A O 9
ATOM 23992 N N . SER A 1 22 ? 16.267 21.764 -7.030 1.00 3.03 38 SER A N 9
ATOM 23993 C CA . SER A 1 22 ? 15.804 22.097 -8.372 1.00 32.33 38 SER A CA 9
ATOM 23994 C C . SER A 1 22 ? 16.037 23.573 -8.677 1.00 33.10 38 SER A C 9
ATOM 23995 O O . SER A 1 22 ? 16.570 23.926 -9.730 1.00 32.33 38 SER A O 9
ATOM 24003 N N . THR A 1 23 ? 15.632 24.434 -7.749 1.00 2.02 39 THR A N 9
ATOM 24004 C CA . THR A 1 23 ? 15.794 25.871 -7.917 1.00 44.50 39 THR A CA 9
ATOM 24005 C C . THR A 1 23 ? 17.249 26.287 -7.731 1.00 60.02 39 THR A C 9
ATOM 24006 O O . THR A 1 23 ? 17.714 27.246 -8.346 1.00 30.12 39 THR A O 9
ATOM 24017 N N . ALA A 1 24 ? 17.964 25.557 -6.881 1.00 1.14 40 ALA A N 9
ATOM 24018 C CA . ALA A 1 24 ? 19.367 25.847 -6.617 1.00 5.44 40 ALA A CA 9
ATOM 24019 C C . ALA A 1 24 ? 20.221 25.607 -7.858 1.00 31.43 40 ALA A C 9
ATOM 24020 O O . ALA A 1 24 ? 21.141 26.370 -8.146 1.00 64.42 40 ALA A O 9
ATOM 24027 N N . ALA A 1 25 ? 19.909 24.541 -8.587 1.00 31.24 41 ALA A N 9
ATOM 24028 C CA . ALA A 1 25 ? 20.647 24.200 -9.797 1.00 10.32 41 ALA A CA 9
ATOM 24029 C C . ALA A 1 25 ? 20.080 24.931 -11.009 1.00 64.13 41 ALA A C 9
ATOM 24030 O O . ALA A 1 25 ? 20.827 25.475 -11.822 1.00 71.41 41 ALA A O 9
ATOM 24037 N N . SER A 1 26 ? 18.757 24.941 -11.123 1.00 12.13 42 SER A N 9
ATOM 24038 C CA . SER A 1 26 ? 18.090 25.601 -12.239 1.00 0.21 42 SER A CA 9
ATOM 24039 C C . SER A 1 26 ? 18.460 27.081 -12.294 1.00 30.12 42 SER A C 9
ATOM 24040 O O . SER A 1 26 ? 18.477 27.690 -13.364 1.00 45.10 42 SER A O 9
ATOM 24048 N N . THR A 1 27 ? 18.757 27.653 -11.131 1.00 53.42 43 THR A N 9
ATOM 24049 C CA . THR A 1 27 ? 19.126 29.061 -11.045 1.00 55.34 43 THR A CA 9
ATOM 24050 C C . THR A 1 27 ? 20.639 29.236 -11.094 1.00 50.32 43 THR A C 9
ATOM 24051 O O . THR A 1 27 ? 21.142 30.231 -11.618 1.00 64.12 43 THR A O 9
ATOM 24062 N N . LEU A 1 28 ? 21.361 28.264 -10.547 1.00 42.44 44 LEU A N 9
ATOM 24063 C CA . LEU A 1 28 ? 22.818 28.312 -10.529 1.00 61.51 44 LEU A CA 9
ATOM 24064 C C . LEU A 1 28 ? 23.379 28.401 -11.946 1.00 14.44 44 LEU A C 9
ATOM 24065 O O . LEU A 1 28 ? 24.424 29.009 -12.174 1.00 42.04 44 LEU A O 9
ATOM 24081 N N . VAL A 1 29 ? 22.674 27.792 -12.894 1.00 51.30 45 VAL A N 9
ATOM 24082 C CA . VAL A 1 29 ? 23.098 27.807 -14.289 1.00 55.10 45 VAL A CA 9
ATOM 24083 C C . VAL A 1 29 ? 21.959 28.243 -15.205 1.00 43.44 45 VAL A C 9
ATOM 24084 O O . VAL A 1 29 ? 21.895 27.841 -16.367 1.00 13.05 45 VAL A O 9
ATOM 24097 N N . SER A 1 30 ? 21.064 29.070 -14.674 1.00 34.33 46 SER A N 9
ATOM 24098 C CA . SER A 1 30 ? 19.926 29.558 -15.443 1.00 52.31 46 SER A CA 9
ATOM 24099 C C . SER A 1 30 ? 20.391 30.404 -16.625 1.00 73.43 46 SER A C 9
ATOM 24100 O O . SER A 1 30 ? 20.110 30.084 -17.780 1.00 10.32 46 SER A O 9
ATOM 24108 N N . GLY A 1 31 ? 21.106 31.485 -16.327 1.00 75.51 47 GLY A N 9
ATOM 24109 C CA . GLY A 1 31 ? 21.600 32.359 -17.374 1.00 51.14 47 GLY A CA 9
ATOM 24110 C C . GLY A 1 31 ? 22.310 31.599 -18.478 1.00 2.35 47 GLY A C 9
ATOM 24111 O O . GLY A 1 31 ? 22.346 32.045 -19.624 1.00 20.44 47 GLY A O 9
ATOM 24115 N N . GLY A 1 32 ? 22.879 30.449 -18.130 1.00 62.10 48 GLY A N 9
ATOM 24116 C CA . GLY A 1 32 ? 23.587 29.645 -19.110 1.00 52.33 48 GLY A CA 9
ATOM 24117 C C . GLY A 1 32 ? 24.873 29.062 -18.561 1.00 73.32 48 GLY A C 9
ATOM 24118 O O . GLY A 1 32 ? 25.522 28.245 -19.216 1.00 43.43 48 GLY A O 9
ATOM 24122 N N . TYR A 1 33 ? 25.244 29.480 -17.357 1.00 4.22 49 TYR A N 9
ATOM 24123 C CA . TYR A 1 33 ? 26.465 28.997 -16.722 1.00 14.11 49 TYR A CA 9
ATOM 24124 C C . TYR A 1 33 ? 26.511 29.401 -15.252 1.00 31.11 49 TYR A C 9
ATOM 24125 O O . TYR A 1 33 ? 25.566 29.992 -14.728 1.00 30.23 49 TYR A O 9
ATOM 24143 N N . LEU A 1 34 ? 27.618 29.079 -14.591 1.00 62.25 50 LEU A N 9
ATOM 24144 C CA . LEU A 1 34 ? 27.790 29.409 -13.181 1.00 4.11 50 LEU A CA 9
ATOM 24145 C C . LEU A 1 34 ? 27.821 30.920 -12.975 1.00 23.44 50 LEU A C 9
ATOM 24146 O O . LEU A 1 34 ? 28.742 31.600 -13.425 1.00 71.20 50 LEU A O 9
ATOM 24162 N N . ASN A 1 35 ? 26.808 31.439 -12.288 1.00 22.32 51 ASN A N 9
ATOM 24163 C CA . ASN A 1 35 ? 26.721 32.870 -12.019 1.00 53.34 51 ASN A CA 9
ATOM 24164 C C . ASN A 1 35 ? 27.108 33.178 -10.576 1.00 53.31 51 ASN A C 9
ATOM 24165 O O . ASN A 1 35 ? 26.332 32.943 -9.649 1.00 33.32 51 ASN A O 9
ATOM 24176 N N . THR A 1 36 ? 28.315 33.706 -10.394 1.00 13.42 52 THR A N 9
ATOM 24177 C CA . THR A 1 36 ? 28.805 34.046 -9.064 1.00 64.04 52 THR A CA 9
ATOM 24178 C C . THR A 1 36 ? 27.884 35.046 -8.376 1.00 14.42 52 THR A C 9
ATOM 24179 O O . THR A 1 36 ? 27.842 35.124 -7.149 1.00 24.11 52 THR A O 9
ATOM 24190 N N . ALA A 1 37 ? 27.144 35.809 -9.174 1.00 74.00 53 ALA A N 9
ATOM 24191 C CA . ALA A 1 37 ? 26.219 36.802 -8.641 1.00 32.42 53 ALA A CA 9
ATOM 24192 C C . ALA A 1 37 ? 25.020 36.134 -7.975 1.00 43.33 53 ALA A C 9
ATOM 24193 O O . ALA A 1 37 ? 24.229 36.791 -7.301 1.00 4.52 53 ALA A O 9
ATOM 24200 N N . ALA A 1 38 ? 24.894 34.826 -8.172 1.00 13.50 54 ALA A N 9
ATOM 24201 C CA . ALA A 1 38 ? 23.792 34.071 -7.589 1.00 74.40 54 ALA A CA 9
ATOM 24202 C C . ALA A 1 38 ? 24.294 33.098 -6.527 1.00 51.34 54 ALA A C 9
ATOM 24203 O O . ALA A 1 38 ? 23.527 32.635 -5.682 1.00 54.34 54 ALA A O 9
ATOM 24210 N N . LEU A 1 39 ? 25.586 32.792 -6.576 1.00 53.00 55 LEU A N 9
ATOM 24211 C CA . LEU A 1 39 ? 26.191 31.874 -5.618 1.00 32.24 55 LEU A CA 9
ATOM 24212 C C . LEU A 1 39 ? 25.746 32.200 -4.196 1.00 1.13 55 LEU A C 9
ATOM 24213 O O . LEU A 1 39 ? 25.227 31.350 -3.471 1.00 5.25 55 LEU A O 9
ATOM 24229 N N . PRO A 1 40 ? 25.952 33.460 -3.785 1.00 50.43 56 PRO A N 9
ATOM 24230 C CA . PRO A 1 40 ? 25.577 33.928 -2.447 1.00 44.54 56 PRO A CA 9
ATOM 24231 C C . PRO A 1 40 ? 24.066 34.012 -2.265 1.00 24.10 56 PRO A C 9
ATOM 24232 O O . PRO A 1 40 ? 23.567 34.023 -1.140 1.00 14.45 56 PRO A O 9
ATOM 24243 N N . SER A 1 41 ? 23.343 34.071 -3.379 1.00 34.12 57 SER A N 9
ATOM 24244 C CA . SER A 1 41 ? 21.887 34.158 -3.340 1.00 75.44 57 SER A CA 9
ATOM 24245 C C . SER A 1 41 ? 21.268 32.787 -3.081 1.00 71.24 57 SER A C 9
ATOM 24246 O O . SER A 1 41 ? 20.363 32.648 -2.259 1.00 70.32 57 SER A O 9
ATOM 24254 N N . VAL A 1 42 ? 21.764 31.777 -3.789 1.00 32.34 58 VAL A N 9
ATOM 24255 C CA . VAL A 1 42 ? 21.262 30.416 -3.635 1.00 2.34 58 VAL A CA 9
ATOM 24256 C C . VAL A 1 42 ? 21.574 29.869 -2.247 1.00 42.11 58 VAL A C 9
ATOM 24257 O O . VAL A 1 42 ? 20.729 29.238 -1.612 1.00 40.34 58 VAL A O 9
ATOM 24270 N N . ILE A 1 43 ? 22.794 30.115 -1.781 1.00 4.51 59 ILE A N 9
ATOM 24271 C CA . ILE A 1 43 ? 23.217 29.648 -0.466 1.00 64.35 59 ILE A CA 9
ATOM 24272 C C . ILE A 1 43 ? 22.396 30.300 0.641 1.00 45.35 59 ILE A C 9
ATOM 24273 O O . ILE A 1 43 ? 22.029 29.652 1.619 1.00 5.34 59 ILE A O 9
ATOM 24289 N N . ALA A 1 44 ? 22.109 31.588 0.476 1.00 63.45 60 ALA A N 9
ATOM 24290 C CA . ALA A 1 44 ? 21.327 32.328 1.459 1.00 65.45 60 ALA A CA 9
ATOM 24291 C C . ALA A 1 44 ? 19.877 31.857 1.473 1.00 45.50 60 ALA A C 9
ATOM 24292 O O . ALA A 1 44 ? 19.201 31.933 2.500 1.00 42.44 60 ALA A O 9
ATOM 24299 N N . ASP A 1 45 ? 19.406 31.374 0.329 1.00 33.05 61 ASP A N 9
ATOM 24300 C CA . ASP A 1 45 ? 18.034 30.891 0.212 1.00 62.45 61 ASP A CA 9
ATOM 24301 C C . ASP A 1 45 ? 17.844 29.599 1.000 1.00 11.14 61 ASP A C 9
ATOM 24302 O O . ASP A 1 45 ? 16.983 29.517 1.877 1.00 60.22 61 ASP A O 9
ATOM 24311 N N . LEU A 1 46 ? 18.651 28.593 0.681 1.00 1.44 62 LEU A N 9
ATOM 24312 C CA . LEU A 1 46 ? 18.570 27.304 1.360 1.00 60.44 62 LEU A CA 9
ATOM 24313 C C . LEU A 1 46 ? 18.659 27.478 2.873 1.00 70.42 62 LEU A C 9
ATOM 24314 O O . LEU A 1 46 ? 17.940 26.823 3.627 1.00 21.43 62 LEU A O 9
ATOM 24330 N N . PHE A 1 47 ? 19.546 28.367 3.309 1.00 1.35 63 PHE A N 9
ATOM 24331 C CA . PHE A 1 47 ? 19.728 28.629 4.732 1.00 73.30 63 PHE A CA 9
ATOM 24332 C C . PHE A 1 47 ? 18.463 29.223 5.343 1.00 51.24 63 PHE A C 9
ATOM 24333 O O . PHE A 1 47 ? 18.147 28.977 6.506 1.00 20.13 63 PHE A O 9
ATOM 24350 N N . ALA A 1 48 ? 17.742 30.008 4.548 1.00 2.12 64 ALA A N 9
ATOM 24351 C CA . ALA A 1 48 ? 16.510 30.637 5.009 1.00 64.13 64 ALA A CA 9
ATOM 24352 C C . ALA A 1 48 ? 15.360 29.637 5.037 1.00 43.23 64 ALA A C 9
ATOM 24353 O O . ALA A 1 48 ? 14.626 29.549 6.022 1.00 62.14 64 ALA A O 9
ATOM 24360 N N . GLN A 1 49 ? 15.208 28.886 3.951 1.00 61.31 65 GLN A N 9
ATOM 24361 C CA . GLN A 1 49 ? 14.145 27.893 3.852 1.00 23.41 65 GLN A CA 9
ATOM 24362 C C . GLN A 1 49 ? 14.277 26.844 4.951 1.00 34.04 65 GLN A C 9
ATOM 24363 O O . GLN A 1 49 ? 13.320 26.564 5.673 1.00 31.13 65 GLN A O 9
ATOM 24377 N N . VAL A 1 50 ? 15.468 26.266 5.073 1.00 34.30 66 VAL A N 9
ATOM 24378 C CA . VAL A 1 50 ? 15.725 25.249 6.084 1.00 35.41 66 VAL A CA 9
ATOM 24379 C C . VAL A 1 50 ? 15.714 25.850 7.485 1.00 40.15 66 VAL A C 9
ATOM 24380 O O . VAL A 1 50 ? 15.255 25.223 8.439 1.00 54.34 66 VAL A O 9
ATOM 24393 N N . GLY A 1 51 ? 16.224 27.073 7.602 1.00 70.33 67 GLY A N 9
ATOM 24394 C CA . GLY A 1 51 ? 16.265 27.741 8.889 1.00 75.01 67 GLY A CA 9
ATOM 24395 C C . GLY A 1 51 ? 14.885 28.128 9.384 1.00 25.13 67 GLY A C 9
ATOM 24396 O O . GLY A 1 51 ? 14.688 28.359 10.577 1.00 43.24 67 GLY A O 9
ATOM 24400 N N . ALA A 1 52 ? 13.927 28.202 8.466 1.00 73.35 68 ALA A N 9
ATOM 24401 C CA . ALA A 1 52 ? 12.560 28.564 8.815 1.00 33.33 68 ALA A CA 9
ATOM 24402 C C . ALA A 1 52 ? 11.787 27.356 9.333 1.00 35.30 68 ALA A C 9
ATOM 24403 O O . ALA A 1 52 ? 10.832 27.499 10.098 1.00 41.14 68 ALA A O 9
ATOM 24410 N N . SER A 1 53 ? 12.206 26.166 8.913 1.00 52.41 69 SER A N 9
ATOM 24411 C CA . SER A 1 53 ? 11.549 24.933 9.332 1.00 62.03 69 SER A CA 9
ATOM 24412 C C . SER A 1 53 ? 12.062 24.482 10.697 1.00 52.13 69 SER A C 9
ATOM 24413 O O . SER A 1 53 ? 11.323 23.890 11.483 1.00 30.14 69 SER A O 9
ATOM 24421 N N . SER A 1 54 ? 13.331 24.767 10.969 1.00 10.30 70 SER A N 9
ATOM 24422 C CA . SER A 1 54 ? 13.944 24.387 12.236 1.00 12.45 70 SER A CA 9
ATOM 24423 C C . SER A 1 54 ? 14.708 25.561 12.843 1.00 31.34 70 SER A C 9
ATOM 24424 O O . SER A 1 54 ? 15.938 25.601 12.842 1.00 72.31 70 SER A O 9
ATOM 24432 N N . PRO A 1 55 ? 13.961 26.541 13.375 1.00 70.24 71 PRO A N 9
ATOM 24433 C CA . PRO A 1 55 ? 14.546 27.733 13.995 1.00 14.42 71 PRO A CA 9
ATOM 24434 C C . PRO A 1 55 ? 15.245 27.418 15.312 1.00 33.23 71 PRO A C 9
ATOM 24435 O O . PRO A 1 55 ? 16.095 28.177 15.774 1.00 45.23 71 PRO A O 9
ATOM 24446 N N . GLY A 1 56 ? 14.881 26.289 15.916 1.00 72.25 72 GLY A N 9
ATOM 24447 C CA . GLY A 1 56 ? 15.483 25.893 17.174 1.00 22.22 72 GLY A CA 9
ATOM 24448 C C . GLY A 1 56 ? 16.711 25.024 16.982 1.00 60.33 72 GLY A C 9
ATOM 24449 O O . GLY A 1 56 ? 17.288 24.529 17.950 1.00 61.22 72 GLY A O 9
ATOM 24453 N N . VAL A 1 57 ? 17.111 24.837 15.728 1.00 74.42 73 VAL A N 9
ATOM 24454 C CA . VAL A 1 57 ? 18.277 24.021 15.411 1.00 51.45 73 VAL A CA 9
ATOM 24455 C C . VAL A 1 57 ? 19.569 24.795 15.646 1.00 4.02 73 VAL A C 9
ATOM 24456 O O . VAL A 1 57 ? 19.546 25.999 15.900 1.00 41.23 73 VAL A O 9
ATOM 24469 N N . SER A 1 58 ? 20.695 24.095 15.559 1.00 4.33 74 SER A N 9
ATOM 24470 C CA . SER A 1 58 ? 21.999 24.716 15.765 1.00 74.40 74 SER A CA 9
ATOM 24471 C C . SER A 1 58 ? 22.556 25.258 14.453 1.00 62.15 74 SER A C 9
ATOM 24472 O O . SER A 1 58 ? 22.350 24.673 13.389 1.00 64.02 74 SER A O 9
ATOM 24480 N N . ASP A 1 59 ? 23.262 26.380 14.536 1.00 63.12 75 ASP A N 9
ATOM 24481 C CA . ASP A 1 59 ? 23.852 27.002 13.356 1.00 14.31 75 ASP A CA 9
ATOM 24482 C C . ASP A 1 59 ? 24.683 25.995 12.568 1.00 71.00 75 ASP A C 9
ATOM 24483 O O . ASP A 1 59 ? 24.814 26.102 11.349 1.00 53.05 75 ASP A O 9
ATOM 24492 N N . SER A 1 60 ? 25.243 25.018 13.274 1.00 71.24 76 SER A N 9
ATOM 24493 C CA . SER A 1 60 ? 26.066 23.993 12.640 1.00 11.10 76 SER A CA 9
ATOM 24494 C C . SER A 1 60 ? 25.209 23.046 11.806 1.00 14.04 76 SER A C 9
ATOM 24495 O O . SER A 1 60 ? 25.401 22.920 10.597 1.00 3.22 76 SER A O 9
ATOM 24503 N N . GLU A 1 61 ? 24.262 22.381 12.463 1.00 41.45 77 GLU A N 9
ATOM 24504 C CA . GLU A 1 61 ? 23.376 21.445 11.783 1.00 54.11 77 GLU A CA 9
ATOM 24505 C C . GLU A 1 61 ? 22.739 22.092 10.556 1.00 41.11 77 GLU A C 9
ATOM 24506 O O . GLU A 1 61 ? 22.753 21.524 9.463 1.00 14.40 77 GLU A O 9
ATOM 24518 N N . VAL A 1 62 ? 22.181 23.284 10.745 1.00 34.11 78 VAL A N 9
ATOM 24519 C CA . VAL A 1 62 ? 21.539 24.009 9.655 1.00 64.33 78 VAL A CA 9
ATOM 24520 C C . VAL A 1 62 ? 22.520 24.271 8.517 1.00 4.40 78 VAL A C 9
ATOM 24521 O O . VAL A 1 62 ? 22.143 24.268 7.345 1.00 40.33 78 VAL A O 9
ATOM 24534 N N . LEU A 1 63 ? 23.780 24.497 8.870 1.00 24.42 79 LEU A N 9
ATOM 24535 C CA . LEU A 1 63 ? 24.817 24.762 7.878 1.00 31.33 79 LEU A CA 9
ATOM 24536 C C . LEU A 1 63 ? 25.075 23.528 7.018 1.00 51.42 79 LEU A C 9
ATOM 24537 O O . LEU A 1 63 ? 25.206 23.628 5.798 1.00 24.21 79 LEU A O 9
ATOM 24553 N N . ILE A 1 64 ? 25.143 22.368 7.662 1.00 52.22 80 ILE A N 9
ATOM 24554 C CA . ILE A 1 64 ? 25.381 21.116 6.955 1.00 72.40 80 ILE A CA 9
ATOM 24555 C C . ILE A 1 64 ? 24.288 20.850 5.925 1.00 25.32 80 ILE A C 9
ATOM 24556 O O . ILE A 1 64 ? 24.504 20.134 4.948 1.00 31.33 80 ILE A O 9
ATOM 24572 N N . GLN A 1 65 ? 23.116 21.433 6.151 1.00 52.50 81 GLN A N 9
ATOM 24573 C CA . GLN A 1 65 ? 21.989 21.259 5.241 1.00 4.34 81 GLN A CA 9
ATOM 24574 C C . GLN A 1 65 ? 22.134 22.158 4.017 1.00 33.13 81 GLN A C 9
ATOM 24575 O O . GLN A 1 65 ? 21.794 21.764 2.902 1.00 72.52 81 GLN A O 9
ATOM 24589 N N . VAL A 1 66 ? 22.642 23.367 4.234 1.00 54.05 82 VAL A N 9
ATOM 24590 C CA . VAL A 1 66 ? 22.833 24.321 3.147 1.00 10.25 82 VAL A CA 9
ATOM 24591 C C . VAL A 1 66 ? 23.853 23.808 2.137 1.00 0.14 82 VAL A C 9
ATOM 24592 O O . VAL A 1 66 ? 23.716 24.028 0.934 1.00 75.12 82 VAL A O 9
ATOM 24605 N N . LEU A 1 67 ? 24.875 23.122 2.635 1.00 23.10 83 LEU A N 9
ATOM 24606 C CA . LEU A 1 67 ? 25.920 22.575 1.776 1.00 13.12 83 LEU A CA 9
ATOM 24607 C C . LEU A 1 67 ? 25.471 21.264 1.140 1.00 13.20 83 LEU A C 9
ATOM 24608 O O . LEU A 1 67 ? 25.950 20.884 0.071 1.00 64.42 83 LEU A O 9
ATOM 24624 N N . LEU A 1 68 ? 24.546 20.578 1.801 1.00 50.03 84 LEU A N 9
ATOM 24625 C CA . LEU A 1 68 ? 24.029 19.309 1.298 1.00 4.23 84 LEU A CA 9
ATOM 24626 C C . LEU A 1 68 ? 23.194 19.522 0.040 1.00 33.31 84 LEU A C 9
ATOM 24627 O O . LEU A 1 68 ? 23.278 18.745 -0.910 1.00 53.02 84 LEU A O 9
ATOM 24643 N N . GLU A 1 69 ? 22.389 20.580 0.041 1.00 23.12 85 GLU A N 9
ATOM 24644 C CA . GLU A 1 69 ? 21.540 20.895 -1.101 1.00 61.24 85 GLU A CA 9
ATOM 24645 C C . GLU A 1 69 ? 22.363 21.484 -2.244 1.00 31.42 85 GLU A C 9
ATOM 24646 O O . GLU A 1 69 ? 22.144 21.160 -3.412 1.00 31.51 85 GLU A O 9
ATOM 24658 N N . ILE A 1 70 ? 23.308 22.351 -1.899 1.00 1.10 86 ILE A N 9
ATOM 24659 C CA . ILE A 1 70 ? 24.163 22.986 -2.895 1.00 33.40 86 ILE A CA 9
ATOM 24660 C C . ILE A 1 70 ? 24.909 21.944 -3.722 1.00 35.33 86 ILE A C 9
ATOM 24661 O O . ILE A 1 70 ? 24.895 21.985 -4.952 1.00 60.02 86 ILE A O 9
ATOM 24677 N N . VAL A 1 71 ? 25.559 21.007 -3.037 1.00 52.44 87 VAL A N 9
ATOM 24678 C CA . VAL A 1 71 ? 26.308 19.952 -3.709 1.00 31.32 87 VAL A CA 9
ATOM 24679 C C . VAL A 1 71 ? 25.396 19.100 -4.585 1.00 41.52 87 VAL A C 9
ATOM 24680 O O . VAL A 1 71 ? 25.735 18.778 -5.723 1.00 55.50 87 VAL A O 9
ATOM 24693 N N . SER A 1 72 ? 24.235 18.740 -4.046 1.00 40.12 88 SER A N 9
ATOM 24694 C CA . SER A 1 72 ? 23.274 17.924 -4.777 1.00 13.21 88 SER A CA 9
ATOM 24695 C C . SER A 1 72 ? 22.903 18.579 -6.104 1.00 42.33 88 SER A C 9
ATOM 24696 O O . SER A 1 72 ? 22.674 17.897 -7.104 1.00 21.01 88 SER A O 9
ATOM 24704 N N . SER A 1 73 ? 22.845 19.907 -6.106 1.00 14.22 89 SER A N 9
ATOM 24705 C CA . SER A 1 73 ? 22.498 20.656 -7.308 1.00 60.13 89 SER A CA 9
ATOM 24706 C C . SER A 1 73 ? 23.641 20.621 -8.318 1.00 5.21 89 SER A C 9
ATOM 24707 O O . SER A 1 73 ? 23.514 20.043 -9.398 1.00 55.13 89 SER A O 9
ATOM 24715 N N . LEU A 1 74 ? 24.758 21.244 -7.959 1.00 11.51 90 LEU A N 9
ATOM 24716 C CA . LEU A 1 74 ? 25.925 21.286 -8.834 1.00 20.13 90 LEU A CA 9
ATOM 24717 C C . LEU A 1 74 ? 26.303 19.885 -9.305 1.00 4.44 90 LEU A C 9
ATOM 24718 O O . LEU A 1 74 ? 26.607 19.676 -10.479 1.00 55.41 90 LEU A O 9
ATOM 24734 N N . ILE A 1 75 ? 26.280 18.930 -8.381 1.00 70.25 91 ILE A N 9
ATOM 24735 C CA . ILE A 1 75 ? 26.617 17.549 -8.704 1.00 11.31 91 ILE A CA 9
ATOM 24736 C C . ILE A 1 75 ? 25.746 17.021 -9.840 1.00 44.50 91 ILE A C 9
ATOM 24737 O O . ILE A 1 75 ? 26.245 16.417 -10.789 1.00 0.21 91 ILE A O 9
ATOM 24753 N N . HIS A 1 76 ? 24.442 17.256 -9.736 1.00 3.22 92 HIS A N 9
ATOM 24754 C CA . HIS A 1 76 ? 23.501 16.807 -10.756 1.00 41.02 92 HIS A CA 9
ATOM 24755 C C . HIS A 1 76 ? 23.820 17.442 -12.107 1.00 13.11 92 HIS A C 9
ATOM 24756 O O . HIS A 1 76 ? 23.487 16.891 -13.156 1.00 55.24 92 HIS A O 9
ATOM 24770 N N . ILE A 1 77 ? 24.466 18.602 -12.071 1.00 52.13 93 ILE A N 9
ATOM 24771 C CA . ILE A 1 77 ? 24.829 19.311 -13.292 1.00 72.24 93 ILE A CA 9
ATOM 24772 C C . ILE A 1 77 ? 26.044 18.671 -13.958 1.00 12.30 93 ILE A C 9
ATOM 24773 O O . ILE A 1 77 ? 26.092 18.530 -15.180 1.00 73.13 93 ILE A O 9
ATOM 24789 N N . LEU A 1 78 ? 27.022 18.285 -13.147 1.00 5.33 94 LEU A N 9
ATOM 24790 C CA . LEU A 1 78 ? 28.236 17.659 -13.656 1.00 41.03 94 LEU A CA 9
ATOM 24791 C C . LEU A 1 78 ? 27.927 16.305 -14.287 1.00 43.30 94 LEU A C 9
ATOM 24792 O O . LEU A 1 78 ? 28.582 15.890 -15.242 1.00 44.05 94 LEU A O 9
ATOM 24808 N N . SER A 1 79 ? 26.923 15.623 -13.748 1.00 33.03 95 SER A N 9
ATOM 24809 C CA . SER A 1 79 ? 26.526 14.315 -14.257 1.00 25.43 95 SER A CA 9
ATOM 24810 C C . SER A 1 79 ? 26.377 14.346 -15.775 1.00 74.43 95 SER A C 9
ATOM 24811 O O . SER A 1 79 ? 26.536 13.326 -16.446 1.00 62.12 95 SER A O 9
ATOM 24819 N N . SER A 1 80 ? 26.070 15.523 -16.309 1.00 53.22 96 SER A N 9
ATOM 24820 C CA . SER A 1 80 ? 25.895 15.687 -17.748 1.00 52.01 96 SER A CA 9
ATOM 24821 C C . SER A 1 80 ? 27.150 16.276 -18.384 1.00 24.41 96 SER A C 9
ATOM 24822 O O . SER A 1 80 ? 27.681 15.733 -19.353 1.00 52.34 96 SER A O 9
ATOM 24830 N N . SER A 1 81 ? 27.620 17.390 -17.831 1.00 34.32 97 SER A N 9
ATOM 24831 C CA . SER A 1 81 ? 28.811 18.056 -18.346 1.00 33.12 97 SER A CA 9
ATOM 24832 C C . SER A 1 81 ? 30.009 17.807 -17.434 1.00 43.22 97 SER A C 9
ATOM 24833 O O . SER A 1 81 ? 29.888 17.840 -16.209 1.00 72.42 97 SER A O 9
ATOM 24841 N N . SER A 1 82 ? 31.165 17.560 -18.042 1.00 10.33 98 SER A N 9
ATOM 24842 C CA . SER A 1 82 ? 32.385 17.302 -17.286 1.00 3.53 98 SER A CA 9
ATOM 24843 C C . SER A 1 82 ? 33.614 17.408 -18.185 1.00 52.01 98 SER A C 9
ATOM 24844 O O . SER A 1 82 ? 33.516 17.285 -19.406 1.00 51.40 98 SER A O 9
ATOM 24852 N N . VAL A 1 83 ? 34.770 17.637 -17.571 1.00 21.11 99 VAL A N 9
ATOM 24853 C CA . VAL A 1 83 ? 36.019 17.759 -18.314 1.00 11.41 99 VAL A CA 9
ATOM 24854 C C . VAL A 1 83 ? 35.977 18.948 -19.268 1.00 12.31 99 VAL A C 9
ATOM 24855 O O . VAL A 1 83 ? 36.428 20.042 -18.934 1.00 24.54 99 VAL A O 9
ATOM 24868 N N . GLY A 1 84 ? 35.430 18.725 -20.459 1.00 75.22 100 GLY A N 9
ATOM 24869 C CA . GLY A 1 84 ? 35.339 19.787 -21.444 1.00 73.14 100 GLY A CA 9
ATOM 24870 C C . GLY A 1 84 ? 36.607 20.612 -21.526 1.00 62.04 100 GLY A C 9
ATOM 24871 O O . GLY A 1 84 ? 37.690 20.074 -21.756 1.00 44.14 100 GLY A O 9
ATOM 24875 N N . GLN A 1 85 ? 36.473 21.921 -21.340 1.00 62.42 101 GLN A N 9
ATOM 24876 C CA . GLN A 1 85 ? 37.619 22.822 -21.397 1.00 12.11 101 GLN A CA 9
ATOM 24877 C C . GLN A 1 85 ? 38.018 23.283 -20.000 1.00 11.23 101 GLN A C 9
ATOM 24878 O O . GLN A 1 85 ? 38.525 24.391 -19.821 1.00 75.51 101 GLN A O 9
ATOM 24892 N N . VAL A 1 86 ? 37.786 22.426 -19.010 1.00 43.53 102 VAL A N 9
ATOM 24893 C CA . VAL A 1 86 ? 38.122 22.746 -17.627 1.00 71.12 102 VAL A CA 9
ATOM 24894 C C . VAL A 1 86 ? 39.566 23.222 -17.509 1.00 71.53 102 VAL A C 9
ATOM 24895 O O . VAL A 1 86 ? 40.502 22.464 -17.763 1.00 2.02 102 VAL A O 9
ATOM 24908 N N . ASP A 1 87 ? 39.738 24.481 -17.122 1.00 32.24 103 ASP A N 9
ATOM 24909 C CA . ASP A 1 87 ? 41.069 25.058 -16.968 1.00 31.22 103 ASP A CA 9
ATOM 24910 C C . ASP A 1 87 ? 41.427 25.213 -15.493 1.00 52.10 103 ASP A C 9
ATOM 24911 O O . ASP A 1 87 ? 40.761 25.939 -14.756 1.00 1.33 103 ASP A O 9
ATOM 24920 N N . PHE A 1 88 ? 42.481 24.523 -15.070 1.00 1.22 104 PHE A N 9
ATOM 24921 C CA . PHE A 1 88 ? 42.926 24.583 -13.683 1.00 32.23 104 PHE A CA 9
ATOM 24922 C C . PHE A 1 88 ? 43.242 26.018 -13.273 1.00 53.31 104 PHE A C 9
ATOM 24923 O O . PHE A 1 88 ? 43.295 26.340 -12.086 1.00 41.54 104 PHE A O 9
ATOM 24940 N N . SER A 1 89 ? 43.453 26.877 -14.266 1.00 54.41 105 SER A N 9
ATOM 24941 C CA . SER A 1 89 ? 43.768 28.278 -14.011 1.00 31.14 105 SER A CA 9
ATOM 24942 C C . SER A 1 89 ? 42.510 29.060 -13.644 1.00 61.31 105 SER A C 9
ATOM 24943 O O . SER A 1 89 ? 42.262 30.141 -14.176 1.00 4.43 105 SER A O 9
ATOM 24951 N N . SER A 1 90 ? 41.720 28.504 -12.731 1.00 30.51 106 SER A N 9
ATOM 24952 C CA . SER A 1 90 ? 40.486 29.147 -12.294 1.00 75.54 106 SER A CA 9
ATOM 24953 C C . SER A 1 90 ? 40.137 28.739 -10.866 1.00 61.13 106 SER A C 9
ATOM 24954 O O . SER A 1 90 ? 39.025 28.976 -10.396 1.00 12.53 106 SER A O 9
ATOM 24962 N N . VAL A 1 91 ? 41.096 28.124 -10.182 1.00 63.01 107 VAL A N 9
ATOM 24963 C CA . VAL A 1 91 ? 40.893 27.683 -8.808 1.00 11.44 107 VAL A CA 9
ATOM 24964 C C . VAL A 1 91 ? 40.887 28.867 -7.846 1.00 24.11 107 VAL A C 9
ATOM 24965 O O . VAL A 1 91 ? 40.075 28.928 -6.924 1.00 44.24 107 VAL A O 9
ATOM 24978 N N . GLY A 1 92 ? 41.800 29.808 -8.069 1.00 40.12 108 GLY A N 9
ATOM 24979 C CA . GLY A 1 92 ? 41.884 30.978 -7.215 1.00 72.22 108 GLY A CA 9
ATOM 24980 C C . GLY A 1 92 ? 40.567 31.723 -7.123 1.00 42.51 108 GLY A C 9
ATOM 24981 O O . GLY A 1 92 ? 40.102 32.043 -6.030 1.00 2.11 108 GLY A O 9
ATOM 24985 N N . SER A 1 93 ? 39.965 32.003 -8.275 1.00 5.21 109 SER A N 9
ATOM 24986 C CA . SER A 1 93 ? 38.698 32.721 -8.321 1.00 12.22 109 SER A CA 9
ATOM 24987 C C . SER A 1 93 ? 37.564 31.857 -7.777 1.00 44.42 109 SER A C 9
ATOM 24988 O O . SER A 1 93 ? 36.608 32.365 -7.191 1.00 32.21 109 SER A O 9
ATOM 24996 N N . SER A 1 94 ? 37.678 30.548 -7.975 1.00 65.35 110 SER A N 9
ATOM 24997 C CA . SER A 1 94 ? 36.662 29.612 -7.509 1.00 23.23 110 SER A CA 9
ATOM 24998 C C . SER A 1 94 ? 36.610 29.584 -5.984 1.00 31.44 110 SER A C 9
ATOM 24999 O O . SER A 1 94 ? 35.536 29.670 -5.388 1.00 22.53 110 SER A O 9
ATOM 25007 N N . ALA A 1 95 ? 37.777 29.461 -5.359 1.00 75.04 111 ALA A N 9
ATOM 25008 C CA . ALA A 1 95 ? 37.865 29.423 -3.905 1.00 52.32 111 ALA A CA 9
ATOM 25009 C C . ALA A 1 95 ? 37.464 30.762 -3.296 1.00 60.22 111 ALA A C 9
ATOM 25010 O O . ALA A 1 95 ? 36.921 30.815 -2.193 1.00 12.14 111 ALA A O 9
ATOM 25017 N N . ALA A 1 96 ? 37.737 31.842 -4.020 1.00 70.14 112 ALA A N 9
ATOM 25018 C CA . ALA A 1 96 ? 37.404 33.182 -3.551 1.00 75.42 112 ALA A CA 9
ATOM 25019 C C . ALA A 1 96 ? 35.901 33.429 -3.620 1.00 35.00 112 ALA A C 9
ATOM 25020 O O . ALA A 1 96 ? 35.311 33.983 -2.693 1.00 11.31 112 ALA A O 9
ATOM 25027 N N . ALA A 1 97 ? 35.288 33.015 -4.724 1.00 30.32 113 ALA A N 9
ATOM 25028 C CA . ALA A 1 97 ? 33.853 33.191 -4.913 1.00 30.21 113 ALA A CA 9
ATOM 25029 C C . ALA A 1 97 ? 33.065 32.499 -3.805 1.00 45.33 113 ALA A C 9
ATOM 25030 O O . ALA A 1 97 ? 32.156 33.086 -3.218 1.00 11.44 113 ALA A O 9
ATOM 25037 N N . VAL A 1 98 ? 33.417 31.249 -3.526 1.00 63.52 114 VAL A N 9
ATOM 25038 C CA . VAL A 1 98 ? 32.744 30.478 -2.489 1.00 0.22 114 VAL A CA 9
ATOM 25039 C C . VAL A 1 98 ? 32.990 31.079 -1.110 1.00 12.34 114 VAL A C 9
ATOM 25040 O O . VAL A 1 98 ? 32.088 31.132 -0.274 1.00 44.31 114 VAL A O 9
ATOM 25053 N N . GLY A 1 99 ? 34.218 31.531 -0.877 1.00 43.14 115 GLY A N 9
ATOM 25054 C CA . GLY A 1 99 ? 34.561 32.123 0.402 1.00 1.24 115 GLY A CA 9
ATOM 25055 C C . GLY A 1 99 ? 33.805 33.410 0.667 1.00 53.40 115 GLY A C 9
ATOM 25056 O O . GLY A 1 99 ? 33.607 33.794 1.819 1.00 24.23 115 GLY A O 9
ATOM 25060 N N . GLN A 1 100 ? 33.383 34.078 -0.402 1.00 32.44 116 GLN A N 9
ATOM 25061 C CA . GLN A 1 100 ? 32.646 35.330 -0.278 1.00 71.23 116 GLN A CA 9
ATOM 25062 C C . GLN A 1 100 ? 31.161 35.067 -0.054 1.00 1.40 116 GLN A C 9
ATOM 25063 O O . GLN A 1 100 ? 30.481 35.835 0.627 1.00 41.43 116 GLN A O 9
ATOM 25077 N N . SER A 1 101 ? 30.664 33.978 -0.631 1.00 14.41 117 SER A N 9
ATOM 25078 C CA . SER A 1 101 ? 29.257 33.617 -0.497 1.00 3.20 117 SER A CA 9
ATOM 25079 C C . SER A 1 101 ? 28.918 33.280 0.952 1.00 20.32 117 SER A C 9
ATOM 25080 O O . SER A 1 101 ? 27.877 33.684 1.468 1.00 73.43 117 SER A O 9
ATOM 25088 N N . MET A 1 102 ? 29.806 32.535 1.603 1.00 62.14 118 MET A N 9
ATOM 25089 C CA . MET A 1 102 ? 29.603 32.143 2.992 1.00 31.25 118 MET A CA 9
ATOM 25090 C C . MET A 1 102 ? 29.335 33.363 3.868 1.00 61.24 118 MET A C 9
ATOM 25091 O O . MET A 1 102 ? 28.632 33.273 4.874 1.00 43.55 118 MET A O 9
ATOM 25105 N N . GLN A 1 103 ? 29.901 34.502 3.478 1.00 35.22 119 GLN A N 9
ATOM 25106 C CA . GLN A 1 103 ? 29.723 35.738 4.229 1.00 52.04 119 GLN A CA 9
ATOM 25107 C C . GLN A 1 103 ? 28.261 36.172 4.225 1.00 40.00 119 GLN A C 9
ATOM 25108 O O . GLN A 1 103 ? 27.814 36.894 5.117 1.00 31.52 119 GLN A O 9
ATOM 25122 N N . VAL A 1 104 ? 27.519 35.727 3.216 1.00 50.14 120 VAL A N 9
ATOM 25123 C CA . VAL A 1 104 ? 26.106 36.069 3.096 1.00 63.44 120 VAL A CA 9
ATOM 25124 C C . VAL A 1 104 ? 25.246 35.155 3.961 1.00 12.52 120 VAL A C 9
ATOM 25125 O O . VAL A 1 104 ? 24.124 35.507 4.329 1.00 22.51 120 VAL A O 9
ATOM 25138 N N . VAL A 1 105 ? 25.777 33.980 4.284 1.00 45.24 121 VAL A N 9
ATOM 25139 C CA . VAL A 1 105 ? 25.059 33.016 5.108 1.00 75.22 121 VAL A CA 9
ATOM 25140 C C . VAL A 1 105 ? 25.194 33.350 6.589 1.00 22.00 121 VAL A C 9
ATOM 25141 O O . VAL A 1 105 ? 24.306 33.050 7.387 1.00 61.12 121 VAL A O 9
ATOM 25154 N N . MET A 1 106 ? 26.311 33.973 6.950 1.00 30.23 122 MET A N 9
ATOM 25155 C CA . MET A 1 106 ? 26.561 34.349 8.336 1.00 22.31 122 MET A CA 9
ATOM 25156 C C . MET A 1 106 ? 26.714 35.861 8.470 1.00 43.43 122 MET A C 9
ATOM 25157 O O . MET A 1 106 ? 27.322 36.352 9.421 1.00 54.44 122 MET A O 9
ATOM 25171 N N . GLY A 1 107 ? 26.158 36.595 7.511 1.00 75.34 123 GLY A N 9
ATOM 25172 C CA . GLY A 1 107 ? 26.244 38.043 7.540 1.00 63.51 123 GLY A CA 9
ATOM 25173 C C . GLY A 1 107 ? 27.672 38.541 7.434 1.00 13.54 123 GLY A C 9
ATOM 25174 O O . GLY A 1 107 ? 27.887 39.636 6.916 1.00 64.11 123 GLY A O 9
ATOM 25178 N N . VAL B 1 1 ? 28.887 29.992 14.175 1.00 4.11 17 VAL B N 9
ATOM 25179 C CA . VAL B 1 1 ? 29.571 29.429 13.018 1.00 43.23 17 VAL B CA 9
ATOM 25180 C C . VAL B 1 1 ? 30.232 30.522 12.185 1.00 23.04 17 VAL B C 9
ATOM 25181 O O . VAL B 1 1 ? 31.068 30.242 11.326 1.00 42.41 17 VAL B O 9
ATOM 25194 N N . GLY B 1 2 ? 29.852 31.769 12.446 1.00 42.12 18 GLY B N 9
ATOM 25195 C CA . GLY B 1 2 ? 30.419 32.886 11.713 1.00 55.25 18 GLY B CA 9
ATOM 25196 C C . GLY B 1 2 ? 31.924 32.977 11.866 1.00 53.31 18 GLY B C 9
ATOM 25197 O O . GLY B 1 2 ? 32.662 32.908 10.882 1.00 55.51 18 GLY B O 9
ATOM 25201 N N . THR B 1 3 ? 32.383 33.135 13.103 1.00 11.12 19 THR B N 9
ATOM 25202 C CA . THR B 1 3 ? 33.810 33.239 13.382 1.00 31.13 19 THR B CA 9
ATOM 25203 C C . THR B 1 3 ? 34.577 32.073 12.767 1.00 14.34 19 THR B C 9
ATOM 25204 O O . THR B 1 3 ? 35.751 32.203 12.422 1.00 55.14 19 THR B O 9
ATOM 25215 N N . THR B 1 4 ? 33.904 30.934 12.633 1.00 43.00 20 THR B N 9
ATOM 25216 C CA . THR B 1 4 ? 34.523 29.745 12.060 1.00 32.20 20 THR B CA 9
ATOM 25217 C C . THR B 1 4 ? 34.779 29.923 10.568 1.00 61.10 20 THR B C 9
ATOM 25218 O O . THR B 1 4 ? 35.752 29.397 10.028 1.00 63.01 20 THR B O 9
ATOM 25229 N N . VAL B 1 5 ? 33.899 30.669 9.906 1.00 62.42 21 VAL B N 9
ATOM 25230 C CA . VAL B 1 5 ? 34.033 30.919 8.476 1.00 33.02 21 VAL B CA 9
ATOM 25231 C C . VAL B 1 5 ? 35.233 31.812 8.183 1.00 54.13 21 VAL B C 9
ATOM 25232 O O . VAL B 1 5 ? 35.900 31.656 7.160 1.00 20.41 21 VAL B O 9
ATOM 25245 N N . ALA B 1 6 ? 35.501 32.748 9.086 1.00 45.20 22 ALA B N 9
ATOM 25246 C CA . ALA B 1 6 ? 36.623 33.665 8.926 1.00 10.14 22 ALA B CA 9
ATOM 25247 C C . ALA B 1 6 ? 37.943 32.984 9.273 1.00 32.41 22 ALA B C 9
ATOM 25248 O O . ALA B 1 6 ? 39.018 33.517 9.000 1.00 1.42 22 ALA B O 9
ATOM 25255 N N . SER B 1 7 ? 37.853 31.804 9.878 1.00 74.05 23 SER B N 9
ATOM 25256 C CA . SER B 1 7 ? 39.040 31.052 10.267 1.00 72.33 23 SER B CA 9
ATOM 25257 C C . SER B 1 7 ? 39.405 30.023 9.201 1.00 61.11 23 SER B C 9
ATOM 25258 O O . SER B 1 7 ? 40.581 29.810 8.902 1.00 41.50 23 SER B O 9
ATOM 25266 N N . THR B 1 8 ? 38.388 29.386 8.629 1.00 71.11 24 THR B N 9
ATOM 25267 C CA . THR B 1 8 ? 38.600 28.379 7.597 1.00 53.15 24 THR B CA 9
ATOM 25268 C C . THR B 1 8 ? 39.019 29.021 6.279 1.00 31.33 24 THR B C 9
ATOM 25269 O O . THR B 1 8 ? 39.911 28.524 5.590 1.00 73.22 24 THR B O 9
ATOM 25280 N N . THR B 1 9 ? 38.372 30.129 5.934 1.00 52.42 25 THR B N 9
ATOM 25281 C CA . THR B 1 9 ? 38.678 30.839 4.699 1.00 43.12 25 THR B CA 9
ATOM 25282 C C . THR B 1 9 ? 40.108 31.367 4.707 1.00 3.12 25 THR B C 9
ATOM 25283 O O . THR B 1 9 ? 40.744 31.480 3.660 1.00 63.11 25 THR B O 9
ATOM 25294 N N . SER B 1 10 ? 40.608 31.690 5.896 1.00 35.53 26 SER B N 9
ATOM 25295 C CA . SER B 1 10 ? 41.963 32.208 6.040 1.00 22.22 26 SER B CA 9
ATOM 25296 C C . SER B 1 10 ? 42.992 31.165 5.618 1.00 20.13 26 SER B C 9
ATOM 25297 O O . SER B 1 10 ? 44.052 31.501 5.089 1.00 60.11 26 SER B O 9
ATOM 25305 N N . ARG B 1 11 ? 42.672 29.897 5.855 1.00 34.13 27 ARG B N 9
ATOM 25306 C CA . ARG B 1 11 ? 43.569 28.803 5.501 1.00 54.00 27 ARG B CA 9
ATOM 25307 C C . ARG B 1 11 ? 43.403 28.418 4.034 1.00 55.02 27 ARG B C 9
ATOM 25308 O O . ARG B 1 11 ? 44.362 28.013 3.375 1.00 3.52 27 ARG B O 9
ATOM 25329 N N . LEU B 1 12 ? 42.182 28.546 3.528 1.00 51.23 28 LEU B N 9
ATOM 25330 C CA . LEU B 1 12 ? 41.889 28.211 2.138 1.00 21.15 28 LEU B CA 9
ATOM 25331 C C . LEU B 1 12 ? 42.535 29.216 1.190 1.00 72.44 28 LEU B C 9
ATOM 25332 O O . LEU B 1 12 ? 42.728 28.932 0.007 1.00 40.13 28 LEU B O 9
ATOM 25348 N N . SER B 1 13 ? 42.868 30.390 1.715 1.00 14.23 29 SER B N 9
ATOM 25349 C CA . SER B 1 13 ? 43.491 31.438 0.915 1.00 35.11 29 SER B CA 9
ATOM 25350 C C . SER B 1 13 ? 44.990 31.193 0.772 1.00 71.25 29 SER B C 9
ATOM 25351 O O . SER B 1 13 ? 45.721 32.033 0.246 1.00 43.11 29 SER B O 9
ATOM 25359 N N . THR B 1 14 ? 45.443 30.035 1.244 1.00 54.52 30 THR B N 9
ATOM 25360 C CA . THR B 1 14 ? 46.853 29.679 1.170 1.00 23.22 30 THR B CA 9
ATOM 25361 C C . THR B 1 14 ? 47.117 28.708 0.025 1.00 52.14 30 THR B C 9
ATOM 25362 O O . THR B 1 14 ? 46.194 28.076 -0.490 1.00 41.43 30 THR B O 9
ATOM 25373 N N . ALA B 1 15 ? 48.380 28.593 -0.369 1.00 4.43 31 ALA B N 9
ATOM 25374 C CA . ALA B 1 15 ? 48.765 27.697 -1.451 1.00 60.23 31 ALA B CA 9
ATOM 25375 C C . ALA B 1 15 ? 48.306 26.269 -1.171 1.00 72.22 31 ALA B C 9
ATOM 25376 O O . ALA B 1 15 ? 48.036 25.503 -2.095 1.00 14.42 31 ALA B O 9
ATOM 25383 N N . GLU B 1 16 ? 48.223 25.920 0.108 1.00 20.21 32 GLU B N 9
ATOM 25384 C CA . GLU B 1 16 ? 47.799 24.583 0.509 1.00 4.31 32 GLU B CA 9
ATOM 25385 C C . GLU B 1 16 ? 46.451 24.231 -0.115 1.00 62.42 32 GLU B C 9
ATOM 25386 O O . GLU B 1 16 ? 46.289 23.161 -0.703 1.00 1.34 32 GLU B O 9
ATOM 25398 N N . ALA B 1 17 ? 45.489 25.138 0.017 1.00 23.13 33 ALA B N 9
ATOM 25399 C CA . ALA B 1 17 ? 44.157 24.923 -0.534 1.00 4.00 33 ALA B CA 9
ATOM 25400 C C . ALA B 1 17 ? 44.211 24.750 -2.048 1.00 40.50 33 ALA B C 9
ATOM 25401 O O . ALA B 1 17 ? 43.425 23.998 -2.624 1.00 34.43 33 ALA B O 9
ATOM 25408 N N . SER B 1 18 ? 45.142 25.451 -2.687 1.00 22.03 34 SER B N 9
ATOM 25409 C CA . SER B 1 18 ? 45.295 25.377 -4.135 1.00 2.31 34 SER B CA 9
ATOM 25410 C C . SER B 1 18 ? 45.655 23.961 -4.572 1.00 21.42 34 SER B C 9
ATOM 25411 O O . SER B 1 18 ? 45.078 23.426 -5.518 1.00 34.24 34 SER B O 9
ATOM 25419 N N . SER B 1 19 ? 46.614 23.359 -3.875 1.00 41.03 35 SER B N 9
ATOM 25420 C CA . SER B 1 19 ? 47.056 22.006 -4.193 1.00 21.33 35 SER B CA 9
ATOM 25421 C C . SER B 1 19 ? 45.917 21.006 -4.009 1.00 45.21 35 SER B C 9
ATOM 25422 O O . SER B 1 19 ? 45.563 20.277 -4.935 1.00 73.14 35 SER B O 9
ATOM 25430 N N . ARG B 1 20 ? 45.350 20.980 -2.808 1.00 54.03 36 ARG B N 9
ATOM 25431 C CA . ARG B 1 20 ? 44.253 20.070 -2.502 1.00 30.14 36 ARG B CA 9
ATOM 25432 C C . ARG B 1 20 ? 43.146 20.181 -3.545 1.00 50.43 36 ARG B C 9
ATOM 25433 O O . ARG B 1 20 ? 42.705 19.177 -4.107 1.00 44.31 36 ARG B O 9
ATOM 25454 N N . ILE B 1 21 ? 42.701 21.407 -3.800 1.00 51.31 37 ILE B N 9
ATOM 25455 C CA . ILE B 1 21 ? 41.647 21.649 -4.776 1.00 52.44 37 ILE B CA 9
ATOM 25456 C C . ILE B 1 21 ? 42.018 21.076 -6.140 1.00 0.40 37 ILE B C 9
ATOM 25457 O O . ILE B 1 21 ? 41.178 20.501 -6.832 1.00 35.24 37 ILE B O 9
ATOM 25473 N N . SER B 1 22 ? 43.281 21.237 -6.519 1.00 3.11 38 SER B N 9
ATOM 25474 C CA . SER B 1 22 ? 43.764 20.737 -7.801 1.00 52.01 38 SER B CA 9
ATOM 25475 C C . SER B 1 22 ? 43.634 19.219 -7.876 1.00 33.12 38 SER B C 9
ATOM 25476 O O . SER B 1 22 ? 43.240 18.667 -8.904 1.00 60.01 38 SER B O 9
ATOM 25484 N N . THR B 1 23 ? 43.968 18.547 -6.779 1.00 3.23 39 THR B N 9
ATOM 25485 C CA . THR B 1 23 ? 43.891 17.094 -6.719 1.00 14.24 39 THR B CA 9
ATOM 25486 C C . THR B 1 23 ? 42.445 16.625 -6.598 1.00 60.32 39 THR B C 9
ATOM 25487 O O . THR B 1 23 ? 42.084 15.561 -7.100 1.00 72.51 39 THR B O 9
ATOM 25498 N N . ALA B 1 24 ? 41.621 17.426 -5.931 1.00 43.14 40 ALA B N 9
ATOM 25499 C CA . ALA B 1 24 ? 40.215 17.094 -5.747 1.00 52.35 40 ALA B CA 9
ATOM 25500 C C . ALA B 1 24 ? 39.451 17.188 -7.064 1.00 64.24 40 ALA B C 9
ATOM 25501 O O . ALA B 1 24 ? 38.588 16.360 -7.354 1.00 22.53 40 ALA B O 9
ATOM 25508 N N . ALA B 1 25 ? 39.776 18.203 -7.859 1.00 72.12 41 ALA B N 9
ATOM 25509 C CA . ALA B 1 25 ? 39.122 18.404 -9.147 1.00 33.55 41 ALA B CA 9
ATOM 25510 C C . ALA B 1 25 ? 39.733 17.509 -10.219 1.00 70.31 41 ALA B C 9
ATOM 25511 O O . ALA B 1 25 ? 39.033 17.009 -11.099 1.00 13.33 41 ALA B O 9
ATOM 25518 N N . SER B 1 26 ? 41.046 17.310 -10.141 1.00 5.34 42 SER B N 9
ATOM 25519 C CA . SER B 1 26 ? 41.753 16.480 -11.107 1.00 33.31 42 SER B CA 9
ATOM 25520 C C . SER B 1 26 ? 41.285 15.029 -11.022 1.00 55.51 42 SER B C 9
ATOM 25521 O O . SER B 1 26 ? 41.236 14.320 -12.028 1.00 1.32 42 SER B O 9
ATOM 25529 N N . THR B 1 27 ? 40.938 14.595 -9.815 1.00 25.12 43 THR B N 9
ATOM 25530 C CA . THR B 1 27 ? 40.476 13.231 -9.596 1.00 14.33 43 THR B CA 9
ATOM 25531 C C . THR B 1 27 ? 38.965 13.129 -9.773 1.00 54.15 43 THR B C 9
ATOM 25532 O O . THR B 1 27 ? 38.446 12.090 -10.183 1.00 60.41 43 THR B O 9
ATOM 25543 N N . LEU B 1 28 ? 38.262 14.213 -9.462 1.00 22.01 44 LEU B N 9
ATOM 25544 C CA . LEU B 1 28 ? 36.810 14.246 -9.588 1.00 33.05 44 LEU B CA 9
ATOM 25545 C C . LEU B 1 28 ? 36.382 13.983 -11.028 1.00 34.43 44 LEU B C 9
ATOM 25546 O O . LEU B 1 28 ? 35.424 13.250 -11.278 1.00 70.31 44 LEU B O 9
ATOM 25562 N N . VAL B 1 29 ? 37.099 14.582 -11.972 1.00 11.02 45 VAL B N 9
ATOM 25563 C CA . VAL B 1 29 ? 36.796 14.409 -13.388 1.00 3.53 45 VAL B CA 9
ATOM 25564 C C . VAL B 1 29 ? 37.969 13.778 -14.128 1.00 45.23 45 VAL B C 9
ATOM 25565 O O . VAL B 1 29 ? 38.170 14.023 -15.318 1.00 70.40 45 VAL B O 9
ATOM 25578 N N . SER B 1 30 ? 38.743 12.964 -13.417 1.00 12.13 46 SER B N 9
ATOM 25579 C CA . SER B 1 30 ? 39.900 12.299 -14.005 1.00 53.50 46 SER B CA 9
ATOM 25580 C C . SER B 1 30 ? 39.467 11.306 -15.080 1.00 1.44 46 SER B C 9
ATOM 25581 O O . SER B 1 30 ? 39.803 11.458 -16.253 1.00 22.32 46 SER B O 9
ATOM 25589 N N . GLY B 1 31 ? 38.717 10.288 -14.668 1.00 20.23 47 GLY B N 9
ATOM 25590 C CA . GLY B 1 31 ? 38.250 9.284 -15.605 1.00 72.11 47 GLY B CA 9
ATOM 25591 C C . GLY B 1 31 ? 37.568 9.893 -16.814 1.00 35.42 47 GLY B C 9
ATOM 25592 O O . GLY B 1 31 ? 37.520 9.282 -17.881 1.00 61.33 47 GLY B O 9
ATOM 25596 N N . GLY B 1 32 ? 37.035 11.099 -16.647 1.00 45.12 48 GLY B N 9
ATOM 25597 C CA . GLY B 1 32 ? 36.359 11.769 -17.742 1.00 13.35 48 GLY B CA 9
ATOM 25598 C C . GLY B 1 32 ? 35.032 12.370 -17.321 1.00 45.20 48 GLY B C 9
ATOM 25599 O O . GLY B 1 32 ? 34.349 13.009 -18.123 1.00 32.33 48 GLY B O 9
ATOM 25603 N N . TYR B 1 33 ? 34.665 12.166 -16.060 1.00 43.24 49 TYR B N 9
ATOM 25604 C CA . TYR B 1 33 ? 33.410 12.691 -15.536 1.00 13.12 49 TYR B CA 9
ATOM 25605 C C . TYR B 1 33 ? 33.331 12.504 -14.024 1.00 23.12 49 TYR B C 9
ATOM 25606 O O . TYR B 1 33 ? 34.296 12.080 -13.388 1.00 23.23 49 TYR B O 9
ATOM 25624 N N . LEU B 1 34 ? 32.175 12.824 -13.454 1.00 53.20 50 LEU B N 9
ATOM 25625 C CA . LEU B 1 34 ? 31.967 12.692 -12.016 1.00 73.35 50 LEU B CA 9
ATOM 25626 C C . LEU B 1 34 ? 32.038 11.229 -11.588 1.00 2.22 50 LEU B C 9
ATOM 25627 O O . LEU B 1 34 ? 31.239 10.404 -12.027 1.00 42.34 50 LEU B O 9
ATOM 25643 N N . ASN B 1 35 ? 33.000 10.917 -10.725 1.00 11.33 51 ASN B N 9
ATOM 25644 C CA . ASN B 1 35 ? 33.175 9.555 -10.235 1.00 72.02 51 ASN B CA 9
ATOM 25645 C C . ASN B 1 35 ? 32.721 9.436 -8.783 1.00 51.05 51 ASN B C 9
ATOM 25646 O O . ASN B 1 35 ? 33.478 9.731 -7.859 1.00 1.12 51 ASN B O 9
ATOM 25657 N N . THR B 1 36 ? 31.479 9.000 -8.591 1.00 64.13 52 THR B N 9
ATOM 25658 C CA . THR B 1 36 ? 30.924 8.843 -7.253 1.00 24.43 52 THR B CA 9
ATOM 25659 C C . THR B 1 36 ? 31.800 7.934 -6.398 1.00 20.45 52 THR B C 9
ATOM 25660 O O . THR B 1 36 ? 31.810 8.040 -5.172 1.00 23.51 52 THR B O 9
ATOM 25671 N N . ALA B 1 37 ? 32.533 7.040 -7.052 1.00 63.34 53 ALA B N 9
ATOM 25672 C CA . ALA B 1 37 ? 33.416 6.114 -6.352 1.00 15.22 53 ALA B CA 9
ATOM 25673 C C . ALA B 1 37 ? 34.604 6.846 -5.739 1.00 0.30 53 ALA B C 9
ATOM 25674 O O . ALA B 1 37 ? 35.355 6.276 -4.947 1.00 14.21 53 ALA B O 9
ATOM 25681 N N . ALA B 1 38 ? 34.770 8.111 -6.110 1.00 74.42 54 ALA B N 9
ATOM 25682 C CA . ALA B 1 38 ? 35.867 8.921 -5.595 1.00 25.22 54 ALA B CA 9
ATOM 25683 C C . ALA B 1 38 ? 35.349 10.044 -4.704 1.00 1.14 54 ALA B C 9
ATOM 25684 O O . ALA B 1 38 ? 36.094 10.608 -3.901 1.00 21.43 54 ALA B O 9
ATOM 25691 N N . LEU B 1 39 ? 34.069 10.366 -4.850 1.00 2.42 55 LEU B N 9
ATOM 25692 C CA . LEU B 1 39 ? 33.451 11.423 -4.057 1.00 52.41 55 LEU B CA 9
ATOM 25693 C C . LEU B 1 39 ? 33.834 11.298 -2.587 1.00 23.10 55 LEU B C 9
ATOM 25694 O O . LEU B 1 39 ? 34.342 12.235 -1.970 1.00 33.23 55 LEU B O 9
ATOM 25710 N N . PRO B 1 40 ? 33.591 10.112 -2.010 1.00 73.33 56 PRO B N 9
ATOM 25711 C CA . PRO B 1 40 ? 33.906 9.834 -0.606 1.00 22.45 56 PRO B CA 9
ATOM 25712 C C . PRO B 1 40 ? 35.407 9.758 -0.354 1.00 24.44 56 PRO B C 9
ATOM 25713 O O . PRO B 1 40 ? 35.864 9.904 0.781 1.00 12.12 56 PRO B O 9
ATOM 25724 N N . SER B 1 41 ? 36.171 9.529 -1.417 1.00 30.53 57 SER B N 9
ATOM 25725 C CA . SER B 1 41 ? 37.622 9.431 -1.309 1.00 65.53 57 SER B CA 9
ATOM 25726 C C . SER B 1 41 ? 38.255 10.815 -1.217 1.00 4.40 57 SER B C 9
ATOM 25727 O O . SER B 1 41 ? 39.147 11.050 -0.401 1.00 10.53 57 SER B O 9
ATOM 25735 N N . VAL B 1 42 ? 37.788 11.731 -2.059 1.00 73.14 58 VAL B N 9
ATOM 25736 C CA . VAL B 1 42 ? 38.307 13.093 -2.074 1.00 53.51 58 VAL B CA 9
ATOM 25737 C C . VAL B 1 42 ? 37.935 13.836 -0.796 1.00 2.15 58 VAL B C 9
ATOM 25738 O O . VAL B 1 42 ? 38.758 14.545 -0.217 1.00 4.13 58 VAL B O 9
ATOM 25751 N N . ILE B 1 43 ? 36.690 13.668 -0.361 1.00 51.43 59 ILE B N 9
ATOM 25752 C CA . ILE B 1 43 ? 36.210 14.321 0.850 1.00 3.32 59 ILE B CA 9
ATOM 25753 C C . ILE B 1 43 ? 36.984 13.847 2.075 1.00 60.12 59 ILE B C 9
ATOM 25754 O O . ILE B 1 43 ? 37.334 14.641 2.947 1.00 64.04 59 ILE B O 9
ATOM 25770 N N . ALA B 1 44 ? 37.250 12.546 2.133 1.00 52.11 60 ALA B N 9
ATOM 25771 C CA . ALA B 1 44 ? 37.987 11.966 3.249 1.00 54.04 60 ALA B CA 9
ATOM 25772 C C . ALA B 1 44 ? 39.444 12.415 3.237 1.00 72.13 60 ALA B C 9
ATOM 25773 O O . ALA B 1 44 ? 40.080 12.516 4.286 1.00 50.11 60 ALA B O 9
ATOM 25780 N N . ASP B 1 45 ? 39.966 12.681 2.045 1.00 3.01 61 ASP B N 9
ATOM 25781 C CA . ASP B 1 45 ? 41.349 13.120 1.898 1.00 44.45 61 ASP B CA 9
ATOM 25782 C C . ASP B 1 45 ? 41.532 14.534 2.442 1.00 41.04 61 ASP B C 9
ATOM 25783 O O . ASP B 1 45 ? 42.376 14.773 3.306 1.00 44.41 61 ASP B O 9
ATOM 25792 N N . LEU B 1 46 ? 40.737 15.466 1.930 1.00 1.23 62 LEU B N 9
ATOM 25793 C CA . LEU B 1 46 ? 40.810 16.857 2.365 1.00 61.24 62 LEU B CA 9
ATOM 25794 C C . LEU B 1 46 ? 40.732 16.959 3.884 1.00 51.20 62 LEU B C 9
ATOM 25795 O O . LEU B 1 46 ? 41.511 17.678 4.510 1.00 54.20 62 LEU B O 9
ATOM 25811 N N . PHE B 1 47 ? 39.787 16.232 4.472 1.00 63.43 63 PHE B N 9
ATOM 25812 C CA . PHE B 1 47 ? 39.608 16.239 5.919 1.00 21.30 63 PHE B CA 9
ATOM 25813 C C . PHE B 1 47 ? 40.861 15.731 6.626 1.00 42.23 63 PHE B C 9
ATOM 25814 O O . PHE B 1 47 ? 41.183 16.166 7.731 1.00 70.44 63 PHE B O 9
ATOM 25831 N N . ALA B 1 48 ? 41.566 14.808 5.978 1.00 14.31 64 ALA B N 9
ATOM 25832 C CA . ALA B 1 48 ? 42.784 14.241 6.543 1.00 63.01 64 ALA B CA 9
ATOM 25833 C C . ALA B 1 48 ? 43.945 15.224 6.439 1.00 3.04 64 ALA B C 9
ATOM 25834 O O . ALA B 1 48 ? 44.701 15.408 7.393 1.00 30.41 64 ALA B O 9
ATOM 25841 N N . GLN B 1 49 ? 44.080 15.853 5.277 1.00 42.41 65 GLN B N 9
ATOM 25842 C CA . GLN B 1 49 ? 45.151 16.816 5.050 1.00 42.35 65 GLN B CA 9
ATOM 25843 C C . GLN B 1 49 ? 45.032 17.999 6.006 1.00 32.53 65 GLN B C 9
ATOM 25844 O O . GLN B 1 49 ? 45.985 18.345 6.703 1.00 22.24 65 GLN B O 9
ATOM 25858 N N . VAL B 1 50 ? 43.854 18.614 6.034 1.00 53.11 66 VAL B N 9
ATOM 25859 C CA . VAL B 1 50 ? 43.610 19.757 6.906 1.00 14.52 66 VAL B CA 9
ATOM 25860 C C . VAL B 1 50 ? 43.581 19.335 8.370 1.00 24.35 66 VAL B C 9
ATOM 25861 O O . VAL B 1 50 ? 44.057 20.058 9.245 1.00 63.42 66 VAL B O 9
ATOM 25874 N N . GLY B 1 51 ? 43.021 18.158 8.631 1.00 50.23 67 GLY B N 9
ATOM 25875 C CA . GLY B 1 51 ? 42.942 17.659 9.992 1.00 51.34 67 GLY B CA 9
ATOM 25876 C C . GLY B 1 51 ? 44.303 17.316 10.563 1.00 11.01 67 GLY B C 9
ATOM 25877 O O . GLY B 1 51 ? 44.475 17.255 11.781 1.00 60.12 67 GLY B O 9
ATOM 25881 N N . ALA B 1 52 ? 45.273 17.089 9.683 1.00 3.01 68 ALA B N 9
ATOM 25882 C CA . ALA B 1 52 ? 46.626 16.751 10.107 1.00 33.34 68 ALA B CA 9
ATOM 25883 C C . ALA B 1 52 ? 47.415 18.002 10.476 1.00 63.25 68 ALA B C 9
ATOM 25884 O O . ALA B 1 52 ? 48.347 17.946 11.277 1.00 24.24 68 ALA B O 9
ATOM 25891 N N . SER B 1 53 ? 47.036 19.131 9.884 1.00 65.33 69 SER B N 9
ATOM 25892 C CA . SER B 1 53 ? 47.713 20.395 10.147 1.00 44.22 69 SER B CA 9
ATOM 25893 C C . SER B 1 53 ? 47.139 21.070 11.389 1.00 43.05 69 SER B C 9
ATOM 25894 O O . SER B 1 53 ? 47.820 21.850 12.056 1.00 31.54 69 SER B O 9
ATOM 25902 N N . SER B 1 54 ? 45.881 20.766 11.692 1.00 5.12 70 SER B N 9
ATOM 25903 C CA . SER B 1 54 ? 45.213 21.345 12.852 1.00 22.01 70 SER B CA 9
ATOM 25904 C C . SER B 1 54 ? 44.421 20.284 13.609 1.00 20.11 70 SER B C 9
ATOM 25905 O O . SER B 1 54 ? 43.191 20.243 13.566 1.00 75.24 70 SER B O 9
ATOM 25913 N N . PRO B 1 55 ? 45.141 19.405 14.320 1.00 31.25 71 PRO B N 9
ATOM 25914 C CA . PRO B 1 55 ? 44.527 18.326 15.101 1.00 1.31 71 PRO B CA 9
ATOM 25915 C C . PRO B 1 55 ? 43.778 18.849 16.322 1.00 42.23 71 PRO B C 9
ATOM 25916 O O . PRO B 1 55 ? 42.873 18.192 16.836 1.00 25.21 71 PRO B O 9
ATOM 25927 N N . GLY B 1 56 ? 44.160 20.038 16.782 1.00 60.41 72 GLY B N 9
ATOM 25928 C CA . GLY B 1 56 ? 43.513 20.628 17.939 1.00 21.30 72 GLY B CA 9
ATOM 25929 C C . GLY B 1 56 ? 42.263 21.403 17.571 1.00 22.32 72 GLY B C 9
ATOM 25930 O O . GLY B 1 56 ? 41.586 21.951 18.441 1.00 11.13 72 GLY B O 9
ATOM 25934 N N . VAL B 1 57 ? 41.957 21.450 16.279 1.00 50.41 73 VAL B N 9
ATOM 25935 C CA . VAL B 1 57 ? 40.780 22.164 15.798 1.00 2.40 73 VAL B CA 9
ATOM 25936 C C . VAL B 1 57 ? 39.500 21.412 16.146 1.00 41.14 73 VAL B C 9
ATOM 25937 O O . VAL B 1 57 ? 39.545 20.280 16.626 1.00 20.24 73 VAL B O 9
ATOM 25950 N N . SER B 1 58 ? 38.360 22.049 15.900 1.00 24.12 74 SER B N 9
ATOM 25951 C CA . SER B 1 58 ? 37.067 21.441 16.190 1.00 44.24 74 SER B CA 9
ATOM 25952 C C . SER B 1 58 ? 36.515 20.726 14.961 1.00 2.41 74 SER B C 9
ATOM 25953 O O . SER B 1 58 ? 36.740 21.153 13.828 1.00 54.12 74 SER B O 9
ATOM 25961 N N . ASP B 1 59 ? 35.791 19.637 15.194 1.00 51.14 75 ASP B N 9
ATOM 25962 C CA . ASP B 1 59 ? 35.205 18.862 14.106 1.00 21.13 75 ASP B CA 9
ATOM 25963 C C . ASP B 1 59 ? 34.398 19.760 13.173 1.00 72.21 75 ASP B C 9
ATOM 25964 O O . ASP B 1 59 ? 34.258 19.469 11.985 1.00 0.50 75 ASP B O 9
ATOM 25973 N N . SER B 1 60 ? 33.869 20.850 13.719 1.00 20.10 76 SER B N 9
ATOM 25974 C CA . SER B 1 60 ? 33.071 21.787 12.936 1.00 30.31 76 SER B CA 9
ATOM 25975 C C . SER B 1 60 ? 33.954 22.585 11.982 1.00 54.04 76 SER B C 9
ATOM 25976 O O . SER B 1 60 ? 33.771 22.538 10.765 1.00 24.23 76 SER B O 9
ATOM 25984 N N . GLU B 1 61 ? 34.912 23.317 12.543 1.00 54.42 77 GLU B N 9
ATOM 25985 C CA . GLU B 1 61 ? 35.822 24.126 11.742 1.00 54.52 77 GLU B CA 9
ATOM 25986 C C . GLU B 1 61 ? 36.459 23.293 10.633 1.00 30.12 77 GLU B C 9
ATOM 25987 O O . GLU B 1 61 ? 36.464 23.690 9.467 1.00 32.12 77 GLU B O 9
ATOM 25999 N N . VAL B 1 62 ? 36.996 22.136 11.005 1.00 63.12 78 VAL B N 9
ATOM 26000 C CA . VAL B 1 62 ? 37.635 21.246 10.044 1.00 61.44 78 VAL B CA 9
ATOM 26001 C C . VAL B 1 62 ? 36.669 20.848 8.935 1.00 50.52 78 VAL B C 9
ATOM 26002 O O . VAL B 1 62 ? 37.065 20.684 7.780 1.00 55.35 78 VAL B O 9
ATOM 26015 N N . LEU B 1 63 ? 35.397 20.697 9.291 1.00 21.41 79 LEU B N 9
ATOM 26016 C CA . LEU B 1 63 ? 34.371 20.320 8.325 1.00 21.42 79 LEU B CA 9
ATOM 26017 C C . LEU B 1 63 ? 34.150 21.431 7.304 1.00 21.22 79 LEU B C 9
ATOM 26018 O O . LEU B 1 63 ? 34.020 21.170 6.107 1.00 25.23 79 LEU B O 9
ATOM 26034 N N . ILE B 1 64 ? 34.111 22.669 7.784 1.00 14.32 80 ILE B N 9
ATOM 26035 C CA . ILE B 1 64 ? 33.909 23.819 6.912 1.00 41.42 80 ILE B CA 9
ATOM 26036 C C . ILE B 1 64 ? 35.027 23.930 5.880 1.00 51.31 80 ILE B C 9
ATOM 26037 O O . ILE B 1 64 ? 34.831 24.480 4.797 1.00 64.10 80 ILE B O 9
ATOM 26053 N N . GLN B 1 65 ? 36.197 23.402 6.224 1.00 13.23 81 GLN B N 9
ATOM 26054 C CA . GLN B 1 65 ? 37.345 23.440 5.326 1.00 23.34 81 GLN B CA 9
ATOM 26055 C C . GLN B 1 65 ? 37.208 22.397 4.222 1.00 0.12 81 GLN B C 9
ATOM 26056 O O . GLN B 1 65 ? 37.544 22.653 3.066 1.00 64.32 81 GLN B O 9
ATOM 26070 N N . VAL B 1 66 ? 36.711 21.219 4.586 1.00 30.44 82 VAL B N 9
ATOM 26071 C CA . VAL B 1 66 ? 36.529 20.136 3.626 1.00 11.21 82 VAL B CA 9
ATOM 26072 C C . VAL B 1 66 ? 35.532 20.526 2.541 1.00 14.54 82 VAL B C 9
ATOM 26073 O O . VAL B 1 66 ? 35.698 20.171 1.373 1.00 13.43 82 VAL B O 9
ATOM 26086 N N . LEU B 1 67 ? 34.495 21.258 2.934 1.00 44.55 83 LEU B N 9
ATOM 26087 C CA . LEU B 1 67 ? 33.470 21.698 1.995 1.00 41.42 83 LEU B CA 9
ATOM 26088 C C . LEU B 1 67 ? 33.940 22.915 1.205 1.00 62.34 83 LEU B C 9
ATOM 26089 O O . LEU B 1 67 ? 33.458 23.178 0.102 1.00 1.15 83 LEU B O 9
ATOM 26105 N N . LEU B 1 68 ? 34.887 23.653 1.773 1.00 3.45 84 LEU B N 9
ATOM 26106 C CA . LEU B 1 68 ? 35.426 24.842 1.122 1.00 41.22 84 LEU B CA 9
ATOM 26107 C C . LEU B 1 68 ? 36.306 24.461 -0.064 1.00 62.42 84 LEU B C 9
ATOM 26108 O O . LEU B 1 68 ? 36.250 25.092 -1.119 1.00 24.54 84 LEU B O 9
ATOM 26124 N N . GLU B 1 69 ? 37.117 23.422 0.116 1.00 11.35 85 GLU B N 9
ATOM 26125 C CA . GLU B 1 69 ? 38.008 22.956 -0.940 1.00 21.14 85 GLU B CA 9
ATOM 26126 C C . GLU B 1 69 ? 37.228 22.219 -2.024 1.00 31.54 85 GLU B C 9
ATOM 26127 O O . GLU B 1 69 ? 37.501 22.374 -3.213 1.00 72.15 85 GLU B O 9
ATOM 26139 N N . ILE B 1 70 ? 36.257 21.414 -1.601 1.00 42.15 86 ILE B N 9
ATOM 26140 C CA . ILE B 1 70 ? 35.438 20.653 -2.535 1.00 74.45 86 ILE B CA 9
ATOM 26141 C C . ILE B 1 70 ? 34.712 21.575 -3.510 1.00 30.45 86 ILE B C 9
ATOM 26142 O O . ILE B 1 70 ? 34.790 21.397 -4.725 1.00 71.33 86 ILE B O 9
ATOM 26158 N N . VAL B 1 71 ? 34.009 22.564 -2.967 1.00 31.10 87 VAL B N 9
ATOM 26159 C CA . VAL B 1 71 ? 33.271 23.517 -3.788 1.00 64.40 87 VAL B CA 9
ATOM 26160 C C . VAL B 1 71 ? 34.203 24.252 -4.746 1.00 53.43 87 VAL B C 9
ATOM 26161 O O . VAL B 1 71 ? 33.871 24.461 -5.913 1.00 34.34 87 VAL B O 9
ATOM 26174 N N . SER B 1 72 ? 35.370 24.643 -4.245 1.00 42.32 88 SER B N 9
ATOM 26175 C CA . SER B 1 72 ? 36.349 25.358 -5.057 1.00 34.14 88 SER B CA 9
ATOM 26176 C C . SER B 1 72 ? 36.755 24.531 -6.273 1.00 40.33 88 SER B C 9
ATOM 26177 O O . SER B 1 72 ? 36.993 25.071 -7.353 1.00 3.20 88 SER B O 9
ATOM 26185 N N . SER B 1 73 ? 36.831 23.217 -6.088 1.00 54.12 89 SER B N 9
ATOM 26186 C CA . SER B 1 73 ? 37.210 22.314 -7.169 1.00 44.01 89 SER B CA 9
ATOM 26187 C C . SER B 1 73 ? 36.107 22.228 -8.218 1.00 61.34 89 SER B C 9
ATOM 26188 O O . SER B 1 73 ? 36.299 22.617 -9.371 1.00 72.34 89 SER B O 9
ATOM 26196 N N . LEU B 1 74 ? 34.951 21.715 -7.812 1.00 2.51 90 LEU B N 9
ATOM 26197 C CA . LEU B 1 74 ? 33.814 21.578 -8.716 1.00 23.34 90 LEU B CA 9
ATOM 26198 C C . LEU B 1 74 ? 33.476 22.912 -9.373 1.00 71.40 90 LEU B C 9
ATOM 26199 O O . LEU B 1 74 ? 33.281 22.985 -10.586 1.00 54.02 90 LEU B O 9
ATOM 26215 N N . ILE B 1 75 ? 33.410 23.963 -8.564 1.00 43.32 91 ILE B N 9
ATOM 26216 C CA . ILE B 1 75 ? 33.098 25.295 -9.068 1.00 10.43 91 ILE B CA 9
ATOM 26217 C C . ILE B 1 75 ? 34.003 25.666 -10.237 1.00 44.03 91 ILE B C 9
ATOM 26218 O O . ILE B 1 75 ? 33.532 26.112 -11.284 1.00 30.42 91 ILE B O 9
ATOM 26234 N N . HIS B 1 76 ? 35.306 25.480 -10.052 1.00 71.43 92 HIS B N 9
ATOM 26235 C CA . HIS B 1 76 ? 36.280 25.792 -11.093 1.00 53.54 92 HIS B CA 9
ATOM 26236 C C . HIS B 1 76 ? 35.980 25.010 -12.369 1.00 41.52 92 HIS B C 9
ATOM 26237 O O . HIS B 1 76 ? 36.258 25.477 -13.473 1.00 51.44 92 HIS B O 9
ATOM 26251 N N . ILE B 1 77 ? 35.414 23.819 -12.208 1.00 12.23 93 ILE B N 9
ATOM 26252 C CA . ILE B 1 77 ? 35.077 22.974 -13.346 1.00 72.44 93 ILE B CA 9
ATOM 26253 C C . ILE B 1 77 ? 33.871 23.521 -14.100 1.00 14.32 93 ILE B C 9
ATOM 26254 O O . ILE B 1 77 ? 33.862 23.569 -15.331 1.00 50.23 93 ILE B O 9
ATOM 26270 N N . LEU B 1 78 ? 32.852 23.934 -13.354 1.00 41.34 94 LEU B N 9
ATOM 26271 C CA . LEU B 1 78 ? 31.638 24.482 -13.951 1.00 33.50 94 LEU B CA 9
ATOM 26272 C C . LEU B 1 78 ? 31.959 25.685 -14.833 1.00 21.54 94 LEU B C 9
ATOM 26273 O O . LEU B 1 78 ? 31.348 25.879 -15.883 1.00 13.02 94 LEU B O 9
ATOM 26289 N N . SER B 1 79 ? 32.925 26.488 -14.398 1.00 43.24 95 SER B N 9
ATOM 26290 C CA . SER B 1 79 ? 33.327 27.674 -15.147 1.00 14.11 95 SER B CA 9
ATOM 26291 C C . SER B 1 79 ? 33.552 27.338 -16.618 1.00 34.55 95 SER B C 9
ATOM 26292 O O . SER B 1 79 ? 33.369 28.181 -17.494 1.00 44.33 95 SER B O 9
ATOM 26300 N N . SER B 1 80 ? 33.951 26.096 -16.879 1.00 43.22 96 SER B N 9
ATOM 26301 C CA . SER B 1 80 ? 34.206 25.647 -18.243 1.00 11.21 96 SER B CA 9
ATOM 26302 C C . SER B 1 80 ? 32.954 25.021 -18.852 1.00 1.13 96 SER B C 9
ATOM 26303 O O . SER B 1 80 ? 32.599 25.303 -19.995 1.00 62.54 96 SER B O 9
ATOM 26311 N N . SER B 1 81 ? 32.290 24.168 -18.076 1.00 43.45 97 SER B N 9
ATOM 26312 C CA . SER B 1 81 ? 31.080 23.498 -18.540 1.00 5.15 97 SER B CA 9
ATOM 26313 C C . SER B 1 81 ? 29.886 24.448 -18.504 1.00 32.41 97 SER B C 9
ATOM 26314 O O . SER B 1 81 ? 30.045 25.656 -18.333 1.00 60.20 97 SER B O 9
ATOM 26322 N N . SER B 1 82 ? 28.691 23.890 -18.666 1.00 50.04 98 SER B N 9
ATOM 26323 C CA . SER B 1 82 ? 27.469 24.685 -18.657 1.00 3.53 98 SER B CA 9
ATOM 26324 C C . SER B 1 82 ? 26.236 23.788 -18.702 1.00 11.25 98 SER B C 9
ATOM 26325 O O . SER B 1 82 ? 26.327 22.577 -18.499 1.00 65.13 98 SER B O 9
ATOM 26333 N N . VAL B 1 83 ? 25.082 24.391 -18.967 1.00 3.11 99 VAL B N 9
ATOM 26334 C CA . VAL B 1 83 ? 23.829 23.648 -19.039 1.00 65.40 99 VAL B CA 9
ATOM 26335 C C . VAL B 1 83 ? 23.760 22.810 -20.311 1.00 72.12 99 VAL B C 9
ATOM 26336 O O . VAL B 1 83 ? 23.058 23.158 -21.259 1.00 52.03 99 VAL B O 9
ATOM 26349 N N . GLY B 1 84 ? 24.494 21.702 -20.323 1.00 60.54 100 GLY B N 9
ATOM 26350 C CA . GLY B 1 84 ? 24.502 20.830 -21.483 1.00 63.11 100 GLY B CA 9
ATOM 26351 C C . GLY B 1 84 ? 23.247 19.987 -21.583 1.00 74.32 100 GLY B C 9
ATOM 26352 O O . GLY B 1 84 ? 22.173 20.498 -21.899 1.00 34.25 100 GLY B O 9
ATOM 26356 N N . GLN B 1 85 ? 23.383 18.692 -21.315 1.00 21.33 101 GLN B N 9
ATOM 26357 C CA . GLN B 1 85 ? 22.250 17.776 -21.379 1.00 54.31 101 GLN B CA 9
ATOM 26358 C C . GLN B 1 85 ? 21.849 17.308 -19.984 1.00 61.33 101 GLN B C 9
ATOM 26359 O O . GLN B 1 85 ? 21.293 16.222 -19.818 1.00 75.03 101 GLN B O 9
ATOM 26373 N N . VAL B 1 86 ? 22.136 18.133 -18.983 1.00 32.52 102 VAL B N 9
ATOM 26374 C CA . VAL B 1 86 ? 21.805 17.803 -17.601 1.00 51.51 102 VAL B CA 9
ATOM 26375 C C . VAL B 1 86 ? 20.296 17.768 -17.392 1.00 41.42 102 VAL B C 9
ATOM 26376 O O . VAL B 1 86 ? 19.597 18.741 -17.675 1.00 13.41 102 VAL B O 9
ATOM 26389 N N . ASP B 1 87 ? 19.800 16.641 -16.893 1.00 53.55 103 ASP B N 9
ATOM 26390 C CA . ASP B 1 87 ? 18.371 16.479 -16.644 1.00 5.43 103 ASP B CA 9
ATOM 26391 C C . ASP B 1 87 ? 18.066 16.584 -15.152 1.00 32.01 103 ASP B C 9
ATOM 26392 O O . ASP B 1 87 ? 18.739 15.968 -14.326 1.00 11.11 103 ASP B O 9
ATOM 26401 N N . PHE B 1 88 ? 17.047 17.367 -14.816 1.00 11.02 104 PHE B N 9
ATOM 26402 C CA . PHE B 1 88 ? 16.653 17.553 -13.424 1.00 51.42 104 PHE B CA 9
ATOM 26403 C C . PHE B 1 88 ? 16.303 16.218 -12.774 1.00 63.44 104 PHE B C 9
ATOM 26404 O O . PHE B 1 88 ? 16.248 16.106 -11.550 1.00 24.04 104 PHE B O 9
ATOM 26421 N N . SER B 1 89 ? 16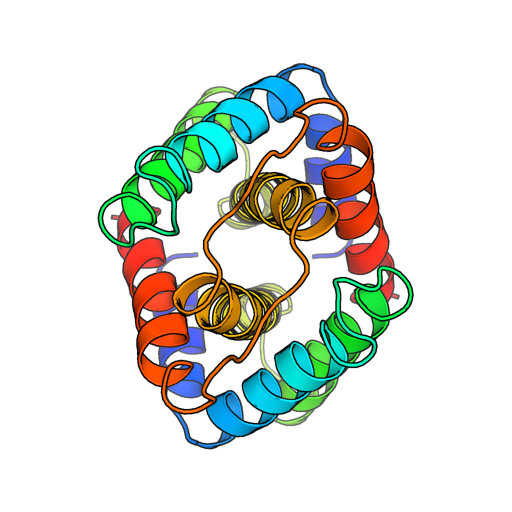.068 15.206 -13.604 1.00 1.42 105 SER B N 9
ATOM 26422 C CA . SER B 1 89 ? 15.720 13.879 -13.112 1.00 14.34 105 SER B CA 9
ATOM 26423 C C . SER B 1 89 ? 16.961 13.135 -12.630 1.00 61.54 105 SER B C 9
ATOM 26424 O O . SER B 1 89 ? 17.107 11.934 -12.861 1.00 5.32 105 SER B O 9
ATOM 26432 N N . SER B 1 90 ? 17.853 13.856 -11.960 1.00 41.32 106 SER B N 9
ATOM 26433 C CA . SER B 1 90 ? 19.085 13.267 -11.449 1.00 13.30 106 SER B CA 9
ATOM 26434 C C . SER B 1 90 ? 19.434 13.840 -10.078 1.00 44.23 106 SER B C 9
ATOM 26435 O O . SER B 1 90 ? 20.484 13.536 -9.515 1.00 65.21 106 SER B O 9
ATOM 26443 N N . VAL B 1 91 ? 18.544 14.674 -9.549 1.00 34.33 107 VAL B N 9
ATOM 26444 C CA . VAL B 1 91 ? 18.755 15.290 -8.245 1.00 23.23 107 VAL B CA 9
ATOM 26445 C C . VAL B 1 91 ? 18.649 14.259 -7.126 1.00 32.32 107 VAL B C 9
ATOM 26446 O O . VAL B 1 91 ? 19.347 14.349 -6.117 1.00 34.41 107 VAL B O 9
ATOM 26459 N N . GLY B 1 92 ? 17.770 13.279 -7.312 1.00 54.40 108 GLY B N 9
ATOM 26460 C CA . GLY B 1 92 ? 17.587 12.245 -6.311 1.00 63.45 108 GLY B CA 9
ATOM 26461 C C . GLY B 1 92 ? 18.861 11.467 -6.043 1.00 60.22 108 GLY B C 9
ATOM 26462 O O . GLY B 1 92 ? 19.272 11.313 -4.893 1.00 31.51 108 GLY B O 9
ATOM 26466 N N . SER B 1 93 ? 19.487 10.975 -7.108 1.00 21.23 109 SER B N 9
ATOM 26467 C CA . SER B 1 93 ? 20.719 10.205 -6.981 1.00 75.12 109 SER B CA 9
ATOM 26468 C C . SER B 1 93 ? 21.876 11.097 -6.541 1.00 33.23 109 SER B C 9
ATOM 26469 O O . SER B 1 93 ? 22.796 10.647 -5.858 1.00 34.15 109 SER B O 9
ATOM 26477 N N . SER B 1 94 ? 21.821 12.364 -6.936 1.00 12.10 110 SER B N 9
ATOM 26478 C CA . SER B 1 94 ? 22.865 13.320 -6.587 1.00 1.14 110 SER B CA 9
ATOM 26479 C C . SER B 1 94 ? 22.889 13.571 -5.082 1.00 0.40 110 SER B C 9
ATOM 26480 O O . SER B 1 94 ? 23.944 13.526 -4.450 1.00 64.21 110 SER B O 9
ATOM 26488 N N . ALA B 1 95 ? 21.717 13.838 -4.514 1.00 1.40 111 ALA B N 9
ATOM 26489 C CA . ALA B 1 95 ? 21.602 14.095 -3.084 1.00 41.22 111 ALA B CA 9
ATOM 26490 C C . ALA B 1 95 ? 21.964 12.856 -2.273 1.00 5.42 111 ALA B C 9
ATOM 26491 O O . ALA B 1 95 ? 22.479 12.960 -1.159 1.00 70.01 111 ALA B O 9
ATOM 26498 N N . ALA B 1 96 ? 21.691 11.685 -2.836 1.00 62.30 112 ALA B N 9
ATOM 26499 C CA . ALA B 1 96 ? 21.990 10.425 -2.165 1.00 11.41 112 ALA B CA 9
ATOM 26500 C C . ALA B 1 96 ? 23.489 10.143 -2.169 1.00 55.15 112 ALA B C 9
ATOM 26501 O O . ALA B 1 96 ? 24.053 9.721 -1.160 1.00 42.31 112 ALA B O 9
ATOM 26508 N N . ALA B 1 97 ? 24.127 10.378 -3.311 1.00 23.03 113 ALA B N 9
ATOM 26509 C CA . ALA B 1 97 ? 25.561 10.151 -3.445 1.00 75.04 113 ALA B CA 9
ATOM 26510 C C . ALA B 1 97 ? 26.345 10.983 -2.437 1.00 22.51 113 ALA B C 9
ATOM 26511 O O . ALA B 1 97 ? 27.247 10.478 -1.769 1.00 21.31 113 ALA B O 9
ATOM 26518 N N . VAL B 1 98 ? 25.997 12.262 -2.333 1.00 32.02 114 VAL B N 9
ATOM 26519 C CA . VAL B 1 98 ? 26.669 13.164 -1.406 1.00 15.45 114 VAL B CA 9
ATOM 26520 C C . VAL B 1 98 ? 26.390 12.773 0.042 1.00 74.34 114 VAL B C 9
ATOM 26521 O O . VAL B 1 98 ? 27.273 12.843 0.896 1.00 42.34 114 VAL B O 9
ATOM 26534 N N . GLY B 1 99 ? 25.155 12.359 0.310 1.00 63.32 115 GLY B N 9
ATOM 26535 C CA . GLY B 1 99 ? 24.782 11.962 1.655 1.00 74.04 115 GLY B CA 9
ATOM 26536 C C . GLY B 1 99 ? 25.518 10.720 2.118 1.00 41.01 115 GLY B C 9
ATOM 26537 O O . GLY B 1 99 ? 25.675 10.496 3.318 1.00 72.23 115 GLY B O 9
ATOM 26541 N N . GLN B 1 100 ? 25.969 9.911 1.165 1.00 33.02 116 GLN B N 9
ATOM 26542 C CA . GLN B 1 100 ? 26.690 8.684 1.482 1.00 5.13 116 GLN B CA 9
ATOM 26543 C C . GLN B 1 100 ? 28.169 8.969 1.725 1.00 41.02 116 GLN B C 9
ATOM 26544 O O . GLN B 1 100 ? 28.811 8.316 2.547 1.00 31.21 116 GLN B O 9
ATOM 26558 N N . SER B 1 101 ? 28.704 9.950 1.003 1.00 34.20 117 SER B N 9
ATOM 26559 C CA . SER B 1 101 ? 30.108 10.318 1.136 1.00 41.52 117 SER B CA 9
ATOM 26560 C C . SER B 1 101 ? 30.395 10.870 2.530 1.00 40.53 117 SER B C 9
ATOM 26561 O O . SER B 1 101 ? 31.421 10.560 3.133 1.00 42.12 117 SER B O 9
ATOM 26569 N N . MET B 1 102 ? 29.479 11.692 3.034 1.00 75.43 118 MET B N 9
ATOM 26570 C CA . MET B 1 102 ? 29.632 12.287 4.356 1.00 74.24 118 MET B CA 9
ATOM 26571 C C . MET B 1 102 ? 29.852 11.211 5.414 1.00 24.33 118 MET B C 9
ATOM 26572 O O . MET B 1 102 ? 30.485 11.458 6.441 1.00 15.53 118 MET B O 9
ATOM 26586 N N . GLN B 1 103 ? 29.327 10.017 5.156 1.00 25.34 119 GLN B N 9
ATOM 26587 C CA . GLN B 1 103 ? 29.467 8.904 6.089 1.00 11.40 119 GLN B CA 9
ATOM 26588 C C . GLN B 1 103 ? 30.924 8.464 6.196 1.00 13.24 119 GLN B C 9
ATOM 26589 O O . GLN B 1 103 ? 31.328 7.857 7.188 1.00 1.25 119 GLN B O 9
ATOM 26603 N N . VAL B 1 104 ? 31.707 8.771 5.167 1.00 3.54 120 VAL B N 9
ATOM 26604 C CA . VAL B 1 104 ? 33.119 8.407 5.146 1.00 53.42 120 VAL B CA 9
ATOM 26605 C C . VAL B 1 104 ? 33.962 9.434 5.893 1.00 2.33 120 VAL B C 9
ATOM 26606 O O . VAL B 1 104 ? 35.065 9.133 6.349 1.00 23.25 120 VAL B O 9
ATOM 26619 N N . VAL B 1 105 ? 33.435 10.648 6.016 1.00 24.40 121 VAL B N 9
ATOM 26620 C CA . VAL B 1 105 ? 34.139 11.720 6.710 1.00 43.40 121 VAL B CA 9
ATOM 26621 C C . VAL B 1 105 ? 34.041 11.553 8.222 1.00 70.23 121 VAL B C 9
ATOM 26622 O O . VAL B 1 105 ? 34.978 11.871 8.953 1.00 3.03 121 VAL B O 9
ATOM 26635 N N . MET B 1 106 ? 32.900 11.051 8.683 1.00 24.24 122 MET B N 9
ATOM 26636 C CA . MET B 1 106 ? 32.681 10.840 10.110 1.00 50.13 122 MET B CA 9
ATOM 26637 C C . MET B 1 106 ? 32.408 9.368 10.406 1.00 61.30 122 MET B C 9
ATOM 26638 O O . MET B 1 106 ? 31.735 9.036 11.379 1.00 15.21 122 MET B O 9
ATOM 26652 N N . GLY B 1 107 ? 32.938 8.490 9.558 1.00 42.21 123 GLY B N 9
ATOM 26653 C CA . GLY B 1 107 ? 32.740 7.065 9.746 1.00 23.11 123 GLY B CA 9
ATOM 26654 C C . GLY B 1 107 ? 31.276 6.675 9.722 1.00 15.42 123 GLY B C 9
ATOM 26655 O O . GLY B 1 107 ? 30.930 5.562 9.327 1.00 33.30 123 GLY B O 9
ATOM 26659 N N . VAL A 1 1 ? 30.101 15.544 14.287 1.00 63.33 17 VAL A N 10
ATOM 26660 C CA . VAL A 1 1 ? 29.421 15.801 13.023 1.00 63.01 17 VAL A CA 10
ATOM 26661 C C . VAL A 1 1 ? 28.731 14.545 12.505 1.00 60.32 17 VAL A C 10
ATOM 26662 O O . VAL A 1 1 ? 27.808 14.619 11.694 1.00 40.33 17 VAL A O 10
ATOM 26675 N N . GLY A 1 2 ? 29.182 13.388 12.980 1.00 25.14 18 GLY A N 10
ATOM 26676 C CA . GLY A 1 2 ? 28.597 12.130 12.554 1.00 41.32 18 GLY A CA 10
ATOM 26677 C C . GLY A 1 2 ? 27.109 12.060 12.836 1.00 4.05 18 GLY A C 10
ATOM 26678 O O . GLY A 1 2 ? 26.316 11.734 11.952 1.00 12.45 18 GLY A O 10
ATOM 26682 N N . THR A 1 3 ? 26.728 12.364 14.074 1.00 62.53 19 THR A N 10
ATOM 26683 C CA . THR A 1 3 ? 25.326 12.330 14.470 1.00 13.54 19 THR A CA 10
ATOM 26684 C C . THR A 1 3 ? 24.529 13.424 13.770 1.00 45.41 19 THR A C 10
ATOM 26685 O O . THR A 1 3 ? 23.353 13.245 13.453 1.00 33.32 19 THR A O 10
ATOM 26696 N N . THR A 1 4 ? 25.177 14.560 13.528 1.00 3.02 20 THR A N 10
ATOM 26697 C CA . THR A 1 4 ? 24.529 15.683 12.864 1.00 64.04 20 THR A CA 10
ATOM 26698 C C . THR A 1 4 ? 24.238 15.365 11.402 1.00 44.40 20 THR A C 10
ATOM 26699 O O . THR A 1 4 ? 23.250 15.835 10.838 1.00 52.10 20 THR A O 10
ATOM 26710 N N . VAL A 1 5 ? 25.105 14.563 10.792 1.00 41.52 21 VAL A N 10
ATOM 26711 C CA . VAL A 1 5 ? 24.941 14.180 9.395 1.00 71.45 21 VAL A CA 10
ATOM 26712 C C . VAL A 1 5 ? 23.722 13.282 9.211 1.00 53.24 21 VAL A C 10
ATOM 26713 O O . VAL A 1 5 ? 23.036 13.350 8.192 1.00 24.25 21 VAL A O 10
ATOM 26726 N N . ALA A 1 6 ? 23.459 12.441 10.206 1.00 73.01 22 ALA A N 10
ATOM 26727 C CA . ALA A 1 6 ? 22.322 11.531 10.156 1.00 54.23 22 ALA A CA 10
ATOM 26728 C C . ALA A 1 6 ? 21.009 12.280 10.357 1.00 55.32 22 ALA A C 10
ATOM 26729 O O . ALA A 1 6 ? 19.930 11.738 10.119 1.00 1.02 22 ALA A O 10
ATOM 26736 N N . SER A 1 7 ? 21.108 13.531 10.799 1.00 65.31 23 SER A N 10
ATOM 26737 C CA . SER A 1 7 ? 19.928 14.353 11.036 1.00 50.22 23 SER A CA 10
ATOM 26738 C C . SER A 1 7 ? 19.586 15.183 9.803 1.00 43.32 23 SER A C 10
ATOM 26739 O O . SER A 1 7 ? 18.452 15.172 9.326 1.00 73.40 23 SER A O 10
ATOM 26747 N N . THR A 1 8 ? 20.579 15.905 9.289 1.00 35.13 24 THR A N 10
ATOM 26748 C CA . THR A 1 8 ? 20.385 16.741 8.112 1.00 52.44 24 THR A CA 10
ATOM 26749 C C . THR A 1 8 ? 20.001 15.903 6.898 1.00 42.44 24 THR A C 10
ATOM 26750 O O . THR A 1 8 ? 19.249 16.353 6.032 1.00 52.33 24 THR A O 10
ATOM 26761 N N . THR A 1 9 ? 20.521 14.682 6.840 1.00 31.22 25 THR A N 10
ATOM 26762 C CA . THR A 1 9 ? 20.233 13.780 5.731 1.00 5.43 25 THR A CA 10
ATOM 26763 C C . THR A 1 9 ? 18.809 13.244 5.815 1.00 32.51 25 THR A C 10
ATOM 26764 O O . THR A 1 9 ? 18.168 12.994 4.794 1.00 63.43 25 THR A O 10
ATOM 26775 N N . SER A 1 10 ? 18.318 13.070 7.038 1.00 60.31 26 SER A N 10
ATOM 26776 C CA . SER A 1 10 ? 16.969 12.560 7.254 1.00 33.33 26 SER A CA 10
ATOM 26777 C C . SER A 1 10 ? 15.926 13.544 6.735 1.00 50.44 26 SER A C 10
ATOM 26778 O O . SER A 1 10 ? 14.857 13.146 6.270 1.00 11.24 26 SER A O 10
ATOM 26786 N N . ARG A 1 11 ? 16.244 14.832 6.817 1.00 2.11 27 ARG A N 10
ATOM 26787 C CA . ARG A 1 11 ? 15.336 15.875 6.357 1.00 73.04 27 ARG A CA 10
ATOM 26788 C C . ARG A 1 11 ? 15.558 16.177 4.877 1.00 22.12 27 ARG A C 10
ATOM 26789 O O . ARG A 1 11 ? 14.668 16.685 4.195 1.00 12.51 27 ARG A O 10
ATOM 26810 N N . LEU A 1 12 ? 16.752 15.862 4.389 1.00 25.41 28 LEU A N 10
ATOM 26811 C CA . LEU A 1 12 ? 17.094 16.099 2.990 1.00 31.15 28 LEU A CA 10
ATOM 26812 C C . LEU A 1 12 ? 16.450 15.052 2.087 1.00 70.14 28 LEU A C 10
ATOM 26813 O O . LEU A 1 12 ? 16.305 15.262 0.883 1.00 62.43 28 LEU A O 10
ATOM 26829 N N . SER A 1 13 ? 16.063 13.926 2.677 1.00 1.22 29 SER A N 10
ATOM 26830 C CA . SER A 1 13 ? 15.436 12.845 1.926 1.00 41.02 29 SER A CA 10
ATOM 26831 C C . SER A 1 13 ? 13.951 13.124 1.710 1.00 23.12 29 SER A C 10
ATOM 26832 O O . SER A 1 13 ? 13.220 12.284 1.186 1.00 61.55 29 SER A O 10
ATOM 26840 N N . THR A 1 14 ? 13.513 14.310 2.120 1.00 4.42 30 THR A N 10
ATOM 26841 C CA . THR A 1 14 ? 12.117 14.700 1.974 1.00 52.34 30 THR A CA 10
ATOM 26842 C C . THR A 1 14 ? 11.909 15.540 0.719 1.00 61.33 30 THR A C 10
ATOM 26843 O O . THR A 1 14 ? 12.859 16.095 0.167 1.00 32.13 30 THR A O 10
ATOM 26854 N N . ALA A 1 15 ? 10.661 15.629 0.272 1.00 51.32 31 ALA A N 10
ATOM 26855 C CA . ALA A 1 15 ? 10.328 16.405 -0.917 1.00 22.32 31 ALA A CA 10
ATOM 26856 C C . ALA A 1 15 ? 10.820 17.842 -0.791 1.00 21.31 31 ALA A C 10
ATOM 26857 O O . ALA A 1 15 ? 11.088 18.506 -1.792 1.00 31.42 31 ALA A O 10
ATOM 26864 N N . GLU A 1 16 ? 10.937 18.317 0.445 1.00 75.54 32 GLU A N 10
ATOM 26865 C CA . GLU A 1 16 ? 11.394 19.677 0.700 1.00 2.05 32 GLU A CA 10
ATOM 26866 C C . GLU A 1 16 ? 12.766 19.916 0.074 1.00 32.23 32 GLU A C 10
ATOM 26867 O O . GLU A 1 16 ? 12.961 20.878 -0.669 1.00 21.42 32 GLU A O 10
ATOM 26879 N N . ALA A 1 17 ? 13.711 19.034 0.380 1.00 22.24 33 ALA A N 10
ATOM 26880 C CA . ALA A 1 17 ? 15.063 19.147 -0.153 1.00 64.20 33 ALA A CA 10
ATOM 26881 C C . ALA A 1 17 ? 15.064 19.036 -1.675 1.00 51.51 33 ALA A C 10
ATOM 26882 O O . ALA A 1 17 ? 15.814 19.734 -2.357 1.00 73.13 33 ALA A O 10
ATOM 26889 N N . SER A 1 18 ? 14.220 18.154 -2.200 1.00 20.22 34 SER A N 10
ATOM 26890 C CA . SER A 1 18 ? 14.127 17.949 -3.641 1.00 12.35 34 SER A CA 10
ATOM 26891 C C . SER A 1 18 ? 13.790 19.254 -4.354 1.00 73.22 34 SER A C 10
ATOM 26892 O O . SER A 1 18 ? 14.421 19.612 -5.349 1.00 33.20 34 SER A O 10
ATOM 26900 N N . SER A 1 19 ? 12.790 19.962 -3.839 1.00 14.11 35 SER A N 10
ATOM 26901 C CA . SER A 1 19 ? 12.364 21.226 -4.428 1.00 30.53 35 SER A CA 10
ATOM 26902 C C . SER A 1 19 ? 13.491 22.253 -4.383 1.00 12.34 35 SER A C 10
ATOM 26903 O O . SER A 1 19 ? 13.855 22.838 -5.402 1.00 43.45 35 SER A O 10
ATOM 26911 N N . ARG A 1 20 ? 14.041 22.467 -3.190 1.00 71.32 36 ARG A N 10
ATOM 26912 C CA . ARG A 1 20 ? 15.125 23.424 -3.009 1.00 61.31 36 ARG A CA 10
ATOM 26913 C C . ARG A 1 20 ? 16.237 23.184 -4.027 1.00 42.43 36 ARG A C 10
ATOM 26914 O O . ARG A 1 20 ? 16.714 24.119 -4.672 1.00 14.23 36 ARG A O 10
ATOM 26935 N N . ILE A 1 21 ? 16.644 21.927 -4.166 1.00 44.44 37 ILE A N 10
ATOM 26936 C CA . ILE A 1 21 ? 17.698 21.566 -5.105 1.00 23.42 37 ILE A CA 10
ATOM 26937 C C . ILE A 1 21 ? 17.334 21.979 -6.527 1.00 74.21 37 ILE A C 10
ATOM 26938 O O . ILE A 1 21 ? 18.183 22.449 -7.285 1.00 35.44 37 ILE A O 10
ATOM 26954 N N . SER A 1 22 ? 16.065 21.803 -6.882 1.00 4.14 38 SER A N 10
ATOM 26955 C CA . SER A 1 22 ? 15.587 22.156 -8.213 1.00 2.31 38 SER A CA 10
ATOM 26956 C C . SER A 1 22 ? 15.862 23.626 -8.517 1.00 32.22 38 SER A C 10
ATOM 26957 O O . SER A 1 22 ? 16.357 23.969 -9.591 1.00 4.21 38 SER A O 10
ATOM 26965 N N . THR A 1 23 ? 15.535 24.492 -7.563 1.00 2.44 39 THR A N 10
ATOM 26966 C CA . THR A 1 23 ? 15.745 25.924 -7.727 1.00 55.14 39 THR A CA 10
ATOM 26967 C C . THR A 1 23 ? 17.224 26.279 -7.630 1.00 31.01 39 THR A C 10
ATOM 26968 O O . THR A 1 23 ? 17.690 27.222 -8.269 1.00 34.14 39 THR A O 10
ATOM 26979 N N . ALA A 1 24 ? 17.959 25.517 -6.827 1.00 32.15 40 ALA A N 10
ATOM 26980 C CA . ALA A 1 24 ? 19.387 25.749 -6.648 1.00 64.52 40 ALA A CA 10
ATOM 26981 C C . ALA A 1 24 ? 20.155 25.453 -7.932 1.00 24.05 40 ALA A C 10
ATOM 26982 O O . ALA A 1 24 ? 21.076 26.183 -8.297 1.00 64.44 40 ALA A O 10
ATOM 26989 N N . ALA A 1 25 ? 19.772 24.376 -8.611 1.00 73.34 41 ALA A N 10
ATOM 26990 C CA . ALA A 1 25 ? 20.424 23.985 -9.855 1.00 1.23 41 ALA A CA 10
ATOM 26991 C C . ALA A 1 25 ? 19.840 24.741 -11.043 1.00 33.25 41 ALA A C 10
ATOM 26992 O O . ALA A 1 25 ? 20.565 25.142 -11.953 1.00 2.14 41 ALA A O 10
ATOM 26999 N N . SER A 1 26 ? 18.525 24.932 -11.028 1.00 54.12 42 SER A N 10
ATOM 27000 C CA . SER A 1 26 ? 17.842 25.637 -12.108 1.00 2.02 42 SER A CA 10
ATOM 27001 C C . SER A 1 26 ? 18.385 27.055 -12.259 1.00 32.45 42 SER A C 10
ATOM 27002 O O . SER A 1 26 ? 18.439 27.598 -13.363 1.00 21.42 42 SER A O 10
ATOM 27010 N N . THR A 1 27 ? 18.787 27.650 -11.141 1.00 50.42 43 THR A N 10
ATOM 27011 C CA . THR A 1 27 ? 19.325 29.005 -11.146 1.00 71.04 43 THR A CA 10
ATOM 27012 C C . THR A 1 27 ? 20.843 28.994 -11.287 1.00 30.42 43 THR A C 10
ATOM 27013 O O . THR A 1 27 ? 21.429 29.905 -11.872 1.00 62.22 43 THR A O 10
ATOM 27024 N N . LEU A 1 28 ? 21.474 27.957 -10.748 1.00 14.35 44 LEU A N 10
ATOM 27025 C CA . LEU A 1 28 ? 22.926 27.826 -10.813 1.00 73.25 44 LEU A CA 10
ATOM 27026 C C . LEU A 1 28 ? 23.399 27.739 -12.260 1.00 10.12 44 LEU A C 10
ATOM 27027 O O . LEU A 1 28 ? 24.498 28.184 -12.593 1.00 53.03 44 LEU A O 10
ATOM 27043 N N . VAL A 1 29 ? 22.563 27.164 -13.118 1.00 35.44 45 VAL A N 10
ATOM 27044 C CA . VAL A 1 29 ? 22.894 27.020 -14.530 1.00 63.03 45 VAL A CA 10
ATOM 27045 C C . VAL A 1 29 ? 21.638 27.038 -15.394 1.00 4.32 45 VAL A C 10
ATOM 27046 O O . VAL A 1 29 ? 21.386 26.108 -16.160 1.00 54.12 45 VAL A O 10
ATOM 27059 N N . SER A 1 30 ? 20.854 28.103 -15.266 1.00 53.23 46 SER A N 10
ATOM 27060 C CA . SER A 1 30 ? 19.621 28.242 -16.033 1.00 44.45 46 SER A CA 10
ATOM 27061 C C . SER A 1 30 ? 19.922 28.399 -17.521 1.00 11.30 46 SER A C 10
ATOM 27062 O O . SER A 1 30 ? 19.927 29.510 -18.051 1.00 73.21 46 SER A O 10
ATOM 27070 N N . GLY A 1 31 ? 20.173 27.278 -18.189 1.00 23.24 47 GLY A N 10
ATOM 27071 C CA . GLY A 1 31 ? 20.472 27.311 -19.609 1.00 2.40 47 GLY A CA 10
ATOM 27072 C C . GLY A 1 31 ? 21.585 28.284 -19.945 1.00 0.02 47 GLY A C 10
ATOM 27073 O O . GLY A 1 31 ? 21.524 28.985 -20.954 1.00 55.20 47 GLY A O 10
ATOM 27077 N N . GLY A 1 32 ? 22.606 28.330 -19.094 1.00 23.45 48 GLY A N 10
ATOM 27078 C CA . GLY A 1 32 ? 23.722 29.229 -19.322 1.00 65.51 48 GLY A CA 10
ATOM 27079 C C . GLY A 1 32 ? 25.019 28.702 -18.739 1.00 73.03 48 GLY A C 10
ATOM 27080 O O . GLY A 1 32 ? 25.861 28.166 -19.461 1.00 55.11 48 GLY A O 10
ATOM 27084 N N . TYR A 1 33 ? 25.182 28.856 -17.430 1.00 4.03 49 TYR A N 10
ATOM 27085 C CA . TYR A 1 33 ? 26.388 28.397 -16.751 1.00 31.43 49 TYR A CA 10
ATOM 27086 C C . TYR A 1 33 ? 26.376 28.807 -15.282 1.00 11.13 49 TYR A C 10
ATOM 27087 O O . TYR A 1 33 ? 25.381 29.333 -14.780 1.00 4.52 49 TYR A O 10
ATOM 27105 N N . LEU A 1 34 ? 27.487 28.563 -14.597 1.00 10.41 50 LEU A N 10
ATOM 27106 C CA . LEU A 1 34 ? 27.607 28.907 -13.185 1.00 0.40 50 LEU A CA 10
ATOM 27107 C C . LEU A 1 34 ? 27.720 30.417 -13.000 1.00 40.32 50 LEU A C 10
ATOM 27108 O O . LEU A 1 34 ? 28.717 31.027 -13.382 1.00 2.01 50 LEU A O 10
ATOM 27124 N N . ASN A 1 35 ? 26.690 31.014 -12.408 1.00 63.44 51 ASN A N 10
ATOM 27125 C CA . ASN A 1 35 ? 26.673 32.453 -12.172 1.00 2.54 51 ASN A CA 10
ATOM 27126 C C . ASN A 1 35 ? 27.053 32.771 -10.729 1.00 2.53 51 ASN A C 10
ATOM 27127 O O . ASN A 1 35 ? 26.296 32.492 -9.798 1.00 21.20 51 ASN A O 10
ATOM 27138 N N . THR A 1 36 ? 28.233 33.357 -10.548 1.00 24.13 52 THR A N 10
ATOM 27139 C CA . THR A 1 36 ? 28.715 33.713 -9.219 1.00 22.32 52 THR A CA 10
ATOM 27140 C C . THR A 1 36 ? 27.803 34.743 -8.562 1.00 4.42 52 THR A C 10
ATOM 27141 O O . THR A 1 36 ? 27.791 34.883 -7.339 1.00 50.23 52 THR A O 10
ATOM 27152 N N . ALA A 1 37 ? 27.043 35.461 -9.381 1.00 31.22 53 ALA A N 10
ATOM 27153 C CA . ALA A 1 37 ? 26.126 36.477 -8.878 1.00 34.20 53 ALA A CA 10
ATOM 27154 C C . ALA A 1 37 ? 24.925 35.839 -8.186 1.00 64.54 53 ALA A C 10
ATOM 27155 O O . ALA A 1 37 ? 24.138 36.523 -7.534 1.00 14.43 53 ALA A O 10
ATOM 27162 N N . ALA A 1 38 ? 24.791 34.525 -8.336 1.00 52.32 54 ALA A N 10
ATOM 27163 C CA . ALA A 1 38 ? 23.687 33.796 -7.725 1.00 71.21 54 ALA A CA 10
ATOM 27164 C C . ALA A 1 38 ? 24.192 32.824 -6.664 1.00 71.42 54 ALA A C 10
ATOM 27165 O O . ALA A 1 38 ? 23.435 32.396 -5.791 1.00 3.34 54 ALA A O 10
ATOM 27172 N N . LEU A 1 39 ? 25.471 32.479 -6.745 1.00 21.42 55 LEU A N 10
ATOM 27173 C CA . LEU A 1 39 ? 26.077 31.556 -5.791 1.00 60.30 55 LEU A CA 10
ATOM 27174 C C . LEU A 1 39 ? 25.682 31.913 -4.362 1.00 75.41 55 LEU A C 10
ATOM 27175 O O . LEU A 1 39 ? 25.159 31.089 -3.612 1.00 73.14 55 LEU A O 10
ATOM 27191 N N . PRO A 1 40 ? 25.936 33.172 -3.975 1.00 72.30 56 PRO A N 10
ATOM 27192 C CA . PRO A 1 40 ? 25.612 33.668 -2.634 1.00 14.22 56 PRO A CA 10
ATOM 27193 C C . PRO A 1 40 ? 24.108 33.798 -2.411 1.00 5.31 56 PRO A C 10
ATOM 27194 O O . PRO A 1 40 ? 23.641 33.840 -1.273 1.00 25.34 56 PRO A O 10
ATOM 27205 N N . SER A 1 41 ? 23.356 33.862 -3.506 1.00 5.43 57 SER A N 10
ATOM 27206 C CA . SER A 1 41 ? 21.906 33.990 -3.429 1.00 53.11 57 SER A CA 10
ATOM 27207 C C . SER A 1 41 ? 21.257 32.645 -3.119 1.00 41.03 57 SER A C 10
ATOM 27208 O O . SER A 1 41 ? 20.369 32.552 -2.272 1.00 71.05 57 SER A O 10
ATOM 27216 N N . VAL A 1 42 ? 21.707 31.604 -3.812 1.00 74.43 58 VAL A N 10
ATOM 27217 C CA . VAL A 1 42 ? 21.171 30.263 -3.612 1.00 24.31 58 VAL A CA 10
ATOM 27218 C C . VAL A 1 42 ? 21.513 29.738 -2.222 1.00 20.11 58 VAL A C 10
ATOM 27219 O O . VAL A 1 42 ? 20.667 29.153 -1.544 1.00 5.33 58 VAL A O 10
ATOM 27232 N N . ILE A 1 43 ? 22.755 29.950 -1.803 1.00 25.40 59 ILE A N 10
ATOM 27233 C CA . ILE A 1 43 ? 23.208 29.499 -0.494 1.00 34.41 59 ILE A CA 10
ATOM 27234 C C . ILE A 1 43 ? 22.418 30.174 0.623 1.00 71.51 59 ILE A C 10
ATOM 27235 O O . ILE A 1 43 ? 22.044 29.535 1.605 1.00 14.54 59 ILE A O 10
ATOM 27251 N N . ALA A 1 44 ? 22.166 31.469 0.463 1.00 63.31 60 ALA A N 10
ATOM 27252 C CA . ALA A 1 44 ? 21.417 32.229 1.455 1.00 43.20 60 ALA A CA 10
ATOM 27253 C C . ALA A 1 44 ? 19.955 31.796 1.490 1.00 11.30 60 ALA A C 10
ATOM 27254 O O . ALA A 1 44 ? 19.292 31.900 2.522 1.00 13.41 60 ALA A O 10
ATOM 27261 N N . ASP A 1 45 ? 19.460 31.310 0.358 1.00 41.03 61 ASP A N 10
ATOM 27262 C CA . ASP A 1 45 ? 18.076 30.860 0.260 1.00 44.14 61 ASP A CA 10
ATOM 27263 C C . ASP A 1 45 ? 17.863 29.578 1.057 1.00 31.02 61 ASP A C 10
ATOM 27264 O O . ASP A 1 45 ? 16.994 29.513 1.928 1.00 5.15 61 ASP A O 10
ATOM 27273 N N . LEU A 1 46 ? 18.661 28.560 0.754 1.00 3.25 62 LEU A N 10
ATOM 27274 C CA . LEU A 1 46 ? 18.560 27.277 1.443 1.00 43.34 62 LEU A CA 10
ATOM 27275 C C . LEU A 1 46 ? 18.615 27.466 2.955 1.00 31.14 62 LEU A C 10
ATOM 27276 O O . LEU A 1 46 ? 17.799 26.909 3.691 1.00 43.31 62 LEU A O 10
ATOM 27292 N N . PHE A 1 47 ? 19.581 28.255 3.413 1.00 11.33 63 PHE A N 10
ATOM 27293 C CA . PHE A 1 47 ? 19.741 28.518 4.838 1.00 4.53 63 PHE A CA 10
ATOM 27294 C C . PHE A 1 47 ? 18.526 29.250 5.397 1.00 53.45 63 PHE A C 10
ATOM 27295 O O . PHE A 1 47 ? 18.227 29.161 6.588 1.00 72.04 63 PHE A O 10
ATOM 27312 N N . ALA A 1 48 ? 17.827 29.974 4.529 1.00 32.30 64 ALA A N 10
ATOM 27313 C CA . ALA A 1 48 ? 16.642 30.720 4.934 1.00 34.30 64 ALA A CA 10
ATOM 27314 C C . ALA A 1 48 ? 15.431 29.801 5.062 1.00 3.40 64 ALA A C 10
ATOM 27315 O O . ALA A 1 48 ? 14.720 29.834 6.064 1.00 55.42 64 ALA A O 10
ATOM 27322 N N . GLN A 1 49 ? 15.206 28.982 4.039 1.00 15.42 65 GLN A N 10
ATOM 27323 C CA . GLN A 1 49 ? 14.080 28.055 4.037 1.00 40.40 65 GLN A CA 10
ATOM 27324 C C . GLN A 1 49 ? 14.198 27.053 5.181 1.00 24.14 65 GLN A C 10
ATOM 27325 O O . GLN A 1 49 ? 13.270 26.881 5.969 1.00 73.24 65 GLN A O 10
ATOM 27339 N N . VAL A 1 50 ? 15.350 26.392 5.264 1.00 72.21 66 VAL A N 10
ATOM 27340 C CA . VAL A 1 50 ? 15.590 25.406 6.312 1.00 42.33 66 VAL A CA 10
ATOM 27341 C C . VAL A 1 50 ? 15.704 26.073 7.678 1.00 24.14 66 VAL A C 10
ATOM 27342 O O . VAL A 1 50 ? 15.267 25.523 8.687 1.00 74.20 66 VAL A O 10
ATOM 27355 N N . GLY A 1 51 ? 16.297 27.264 7.702 1.00 31.21 67 GLY A N 10
ATOM 27356 C CA . GLY A 1 51 ? 16.457 27.987 8.950 1.00 24.31 67 GLY A CA 10
ATOM 27357 C C . GLY A 1 51 ? 15.141 28.509 9.492 1.00 21.53 67 GLY A C 10
ATOM 27358 O O . GLY A 1 51 ? 15.022 28.792 10.682 1.00 13.53 67 GLY A O 10
ATOM 27362 N N . ALA A 1 52 ? 14.152 28.638 8.614 1.00 34.53 68 ALA A N 10
ATOM 27363 C CA . ALA A 1 52 ? 12.838 29.129 9.011 1.00 55.10 68 ALA A CA 10
ATOM 27364 C C . ALA A 1 52 ? 11.985 28.007 9.593 1.00 31.45 68 ALA A C 10
ATOM 27365 O O . ALA A 1 52 ? 11.086 28.252 10.398 1.00 25.33 68 ALA A O 10
ATOM 27372 N N . SER A 1 53 ? 12.273 26.777 9.181 1.00 70.32 69 SER A N 10
ATOM 27373 C CA . SER A 1 53 ? 11.528 25.617 9.659 1.00 63.55 69 SER A CA 10
ATOM 27374 C C . SER A 1 53 ? 12.098 25.113 10.980 1.00 10.24 69 SER A C 10
ATOM 27375 O O . SER A 1 53 ? 11.396 24.482 11.771 1.00 25.33 69 SER A O 10
ATOM 27383 N N . SER A 1 54 ? 13.376 25.396 11.213 1.00 1.21 70 SER A N 10
ATOM 27384 C CA . SER A 1 54 ? 14.043 24.968 12.437 1.00 33.21 70 SER A CA 10
ATOM 27385 C C . SER A 1 54 ? 14.832 26.118 13.056 1.00 63.00 70 SER A C 10
ATOM 27386 O O . SER A 1 54 ? 16.060 26.165 12.994 1.00 10.44 70 SER A O 10
ATOM 27394 N N . PRO A 1 55 ? 14.110 27.069 13.667 1.00 75.35 71 PRO A N 10
ATOM 27395 C CA . PRO A 1 55 ? 14.720 28.237 14.310 1.00 23.12 71 PRO A CA 10
ATOM 27396 C C . PRO A 1 55 ? 15.486 27.868 15.575 1.00 33.35 71 PRO A C 10
ATOM 27397 O O . PRO A 1 55 ? 16.411 28.569 15.980 1.00 45.35 71 PRO A O 10
ATOM 27408 N N . GLY A 1 56 ? 15.093 26.759 16.197 1.00 25.44 72 GLY A N 10
ATOM 27409 C CA . GLY A 1 56 ? 15.755 26.315 17.411 1.00 51.21 72 GLY A CA 10
ATOM 27410 C C . GLY A 1 56 ? 16.938 25.411 17.129 1.00 72.32 72 GLY A C 10
ATOM 27411 O O . GLY A 1 56 ? 17.592 24.926 18.053 1.00 74.30 72 GLY A O 10
ATOM 27415 N N . VAL A 1 57 ? 17.214 25.181 15.849 1.00 73.40 73 VAL A N 10
ATOM 27416 C CA . VAL A 1 57 ? 18.326 24.327 15.449 1.00 41.15 73 VAL A CA 10
ATOM 27417 C C . VAL A 1 57 ? 19.661 25.038 15.642 1.00 33.24 73 VAL A C 10
ATOM 27418 O O . VAL A 1 57 ? 19.707 26.249 15.853 1.00 41.31 73 VAL A O 10
ATOM 27431 N N . SER A 1 58 ? 20.747 24.274 15.570 1.00 44.41 74 SER A N 10
ATOM 27432 C CA . SER A 1 58 ? 22.084 24.830 15.741 1.00 22.25 74 SER A CA 10
ATOM 27433 C C . SER A 1 58 ? 22.651 25.304 14.406 1.00 51.12 74 SER A C 10
ATOM 27434 O O . SER A 1 58 ? 22.374 24.718 13.359 1.00 13.51 74 SER A O 10
ATOM 27442 N N . ASP A 1 59 ? 23.445 26.368 14.453 1.00 22.40 75 ASP A N 10
ATOM 27443 C CA . ASP A 1 59 ? 24.052 26.921 13.248 1.00 65.00 75 ASP A CA 10
ATOM 27444 C C . ASP A 1 59 ? 24.778 25.837 12.457 1.00 10.32 75 ASP A C 10
ATOM 27445 O O . ASP A 1 59 ? 24.888 25.914 11.234 1.00 75.15 75 ASP A O 10
ATOM 27454 N N . SER A 1 60 ? 25.273 24.827 13.165 1.00 34.13 76 SER A N 10
ATOM 27455 C CA . SER A 1 60 ? 25.993 23.728 12.531 1.00 53.25 76 SER A CA 10
ATOM 27456 C C . SER A 1 60 ? 25.039 22.840 11.738 1.00 61.23 76 SER A C 10
ATOM 27457 O O . SER A 1 60 ? 25.160 22.715 10.519 1.00 51.55 76 SER A O 10
ATOM 27465 N N . GLU A 1 61 ? 24.092 22.226 12.438 1.00 31.03 77 GLU A N 10
ATOM 27466 C CA . GLU A 1 61 ? 23.118 21.348 11.800 1.00 53.15 77 GLU A CA 10
ATOM 27467 C C . GLU A 1 61 ? 22.503 22.018 10.575 1.00 62.44 77 GLU A C 10
ATOM 27468 O O . GLU A 1 61 ? 22.445 21.429 9.495 1.00 64.30 77 GLU A O 10
ATOM 27480 N N . VAL A 1 62 ? 22.045 23.253 10.750 1.00 52.34 78 VAL A N 10
ATOM 27481 C CA . VAL A 1 62 ? 21.434 24.005 9.659 1.00 4.34 78 VAL A CA 10
ATOM 27482 C C . VAL A 1 62 ? 22.414 24.191 8.506 1.00 44.21 78 VAL A C 10
ATOM 27483 O O . VAL A 1 62 ? 22.025 24.175 7.337 1.00 74.31 78 VAL A O 10
ATOM 27496 N N . LEU A 1 63 ? 23.687 24.369 8.841 1.00 63.23 79 LEU A N 10
ATOM 27497 C CA . LEU A 1 63 ? 24.724 24.559 7.833 1.00 45.12 79 LEU A CA 10
ATOM 27498 C C . LEU A 1 63 ? 24.928 23.288 7.014 1.00 22.04 79 LEU A C 10
ATOM 27499 O O . LEU A 1 63 ? 25.035 23.338 5.789 1.00 74.14 79 LEU A O 10
ATOM 27515 N N . ILE A 1 64 ? 24.979 22.151 7.700 1.00 41.14 80 ILE A N 10
ATOM 27516 C CA . ILE A 1 64 ? 25.165 20.866 7.036 1.00 40.44 80 ILE A CA 10
ATOM 27517 C C . ILE A 1 64 ? 24.099 20.638 5.971 1.00 43.32 80 ILE A C 10
ATOM 27518 O O . ILE A 1 64 ? 24.318 19.904 5.008 1.00 41.24 80 ILE A O 10
ATOM 27534 N N . GLN A 1 65 ? 22.946 21.274 6.151 1.00 73.35 81 GLN A N 10
ATOM 27535 C CA . GLN A 1 65 ? 21.845 21.141 5.203 1.00 51.41 81 GLN A CA 10
ATOM 27536 C C . GLN A 1 65 ? 22.047 22.058 4.001 1.00 12.32 81 GLN A C 10
ATOM 27537 O O . GLN A 1 65 ? 21.749 21.686 2.866 1.00 3.52 81 GLN A O 10
ATOM 27551 N N . VAL A 1 66 ? 22.554 23.259 4.258 1.00 3.42 82 VAL A N 10
ATOM 27552 C CA . VAL A 1 66 ? 22.797 24.230 3.198 1.00 61.31 82 VAL A CA 10
ATOM 27553 C C . VAL A 1 66 ? 23.827 23.710 2.202 1.00 22.54 82 VAL A C 10
ATOM 27554 O O . VAL A 1 66 ? 23.721 23.951 0.999 1.00 43.40 82 VAL A O 10
ATOM 27567 N N . LEU A 1 67 ? 24.824 22.993 2.710 1.00 51.33 83 LEU A N 10
ATOM 27568 C CA . LEU A 1 67 ? 25.874 22.437 1.864 1.00 10.11 83 LEU A CA 10
ATOM 27569 C C . LEU A 1 67 ? 25.403 21.158 1.181 1.00 34.30 83 LEU A C 10
ATOM 27570 O O . LEU A 1 67 ? 25.860 20.819 0.088 1.00 43.44 83 LEU A O 10
ATOM 27586 N N . LEU A 1 68 ? 24.484 20.451 1.829 1.00 34.52 84 LEU A N 10
ATOM 27587 C CA . LEU A 1 68 ? 23.948 19.208 1.283 1.00 54.32 84 LEU A CA 10
ATOM 27588 C C . LEU A 1 68 ? 23.121 19.477 0.029 1.00 10.34 84 LEU A C 10
ATOM 27589 O O . LEU A 1 68 ? 23.199 18.734 -0.948 1.00 21.14 84 LEU A O 10
ATOM 27605 N N . GLU A 1 69 ? 22.331 20.546 0.067 1.00 72.13 85 GLU A N 10
ATOM 27606 C CA . GLU A 1 69 ? 21.490 20.912 -1.068 1.00 42.31 85 GLU A CA 10
ATOM 27607 C C . GLU A 1 69 ? 22.330 21.497 -2.200 1.00 52.41 85 GLU A C 10
ATOM 27608 O O . GLU A 1 69 ? 22.077 21.233 -3.375 1.00 21.45 85 GLU A O 10
ATOM 27620 N N . ILE A 1 70 ? 23.329 22.294 -1.836 1.00 43.44 86 ILE A N 10
ATOM 27621 C CA . ILE A 1 70 ? 24.206 22.917 -2.821 1.00 13.31 86 ILE A CA 10
ATOM 27622 C C . ILE A 1 70 ? 24.937 21.865 -3.648 1.00 51.32 86 ILE A C 10
ATOM 27623 O O . ILE A 1 70 ? 24.921 21.907 -4.879 1.00 33.33 86 ILE A O 10
ATOM 27639 N N . VAL A 1 71 ? 25.577 20.922 -2.964 1.00 74.12 87 VAL A N 10
ATOM 27640 C CA . VAL A 1 71 ? 26.311 19.857 -3.635 1.00 45.22 87 VAL A CA 10
ATOM 27641 C C . VAL A 1 71 ? 25.391 19.030 -4.526 1.00 12.34 87 VAL A C 10
ATOM 27642 O O . VAL A 1 71 ? 25.767 18.636 -5.630 1.00 31.02 87 VAL A O 10
ATOM 27655 N N . SER A 1 72 ? 24.182 18.771 -4.038 1.00 40.53 88 SER A N 10
ATOM 27656 C CA . SER A 1 72 ? 23.206 17.987 -4.788 1.00 44.43 88 SER A CA 10
ATOM 27657 C C . SER A 1 72 ? 22.833 18.689 -6.091 1.00 25.55 88 SER A C 10
ATOM 27658 O O . SER A 1 72 ? 22.558 18.040 -7.101 1.00 4.42 88 SER A O 10
ATOM 27666 N N . SER A 1 73 ? 22.826 20.018 -6.060 1.00 64.40 89 SER A N 10
ATOM 27667 C CA . SER A 1 73 ? 22.484 20.808 -7.237 1.00 33.44 89 SER A CA 10
ATOM 27668 C C . SER A 1 73 ? 23.601 20.751 -8.274 1.00 74.10 89 SER A C 10
ATOM 27669 O O . SER A 1 73 ? 23.384 20.342 -9.416 1.00 53.44 89 SER A O 10
ATOM 27677 N N . LEU A 1 74 ? 24.797 21.163 -7.868 1.00 64.23 90 LEU A N 10
ATOM 27678 C CA . LEU A 1 74 ? 25.950 21.160 -8.762 1.00 72.21 90 LEU A CA 10
ATOM 27679 C C . LEU A 1 74 ? 26.256 19.747 -9.250 1.00 1.22 90 LEU A C 10
ATOM 27680 O O . LEU A 1 74 ? 26.449 19.521 -10.445 1.00 63.31 90 LEU A O 10
ATOM 27696 N N . ILE A 1 75 ? 26.299 18.801 -8.319 1.00 13.14 91 ILE A N 10
ATOM 27697 C CA . ILE A 1 75 ? 26.578 17.410 -8.654 1.00 2.23 91 ILE A CA 10
ATOM 27698 C C . ILE A 1 75 ? 25.604 16.892 -9.706 1.00 73.13 91 ILE A C 10
ATOM 27699 O O . ILE A 1 75 ? 25.992 16.173 -10.628 1.00 50.33 91 ILE A O 10
ATOM 27715 N N . HIS A 1 76 ? 24.335 17.264 -9.564 1.00 42.13 92 HIS A N 10
ATOM 27716 C CA . HIS A 1 76 ? 23.304 16.839 -10.504 1.00 74.41 92 HIS A CA 10
ATOM 27717 C C . HIS A 1 76 ? 23.617 17.333 -11.913 1.00 71.43 92 HIS A C 10
ATOM 27718 O O . HIS A 1 76 ? 23.344 16.645 -12.897 1.00 73.20 92 HIS A O 10
ATOM 27732 N N . ILE A 1 77 ? 24.189 18.529 -12.002 1.00 52.03 93 ILE A N 10
ATOM 27733 C CA . ILE A 1 77 ? 24.538 19.114 -13.291 1.00 10.41 93 ILE A CA 10
ATOM 27734 C C . ILE A 1 77 ? 25.712 18.379 -13.929 1.00 12.33 93 ILE A C 10
ATOM 27735 O O . ILE A 1 77 ? 25.650 17.976 -15.090 1.00 33.45 93 ILE A O 10
ATOM 27751 N N . LEU A 1 78 ? 26.782 18.208 -13.161 1.00 14.34 94 LEU A N 10
ATOM 27752 C CA . LEU A 1 78 ? 27.972 17.520 -13.648 1.00 33.43 94 LEU A CA 10
ATOM 27753 C C . LEU A 1 78 ? 27.626 16.120 -14.145 1.00 74.43 94 LEU A C 10
ATOM 27754 O O . LEU A 1 78 ? 28.214 15.629 -15.108 1.00 23.44 94 LEU A O 10
ATOM 27770 N N . SER A 1 79 ? 26.665 15.483 -13.482 1.00 72.51 95 SER A N 10
ATOM 27771 C CA . SER A 1 79 ? 26.241 14.139 -13.856 1.00 11.13 95 SER A CA 10
ATOM 27772 C C . SER A 1 79 ? 25.975 14.049 -15.356 1.00 10.42 95 SER A C 10
ATOM 27773 O O . SER A 1 79 ? 26.148 12.994 -15.967 1.00 1.52 95 SER A O 10
ATOM 27781 N N . SER A 1 80 ? 25.554 15.164 -15.943 1.00 42.53 96 SER A N 10
ATOM 27782 C CA . SER A 1 80 ? 25.260 15.214 -17.370 1.00 34.42 96 SER A CA 10
ATOM 27783 C C . SER A 1 80 ? 26.333 15.998 -18.120 1.00 13.12 96 SER A C 10
ATOM 27784 O O . SER A 1 80 ? 26.600 15.740 -19.293 1.00 33.14 96 SER A O 10
ATOM 27792 N N . SER A 1 81 ? 26.945 16.956 -17.432 1.00 15.33 97 SER A N 10
ATOM 27793 C CA . SER A 1 81 ? 27.986 17.781 -18.032 1.00 41.45 97 SER A CA 10
ATOM 27794 C C . SER A 1 81 ? 29.106 16.915 -18.600 1.00 51.42 97 SER A C 10
ATOM 27795 O O . SER A 1 81 ? 29.110 15.696 -18.429 1.00 10.51 97 SER A O 10
ATOM 27803 N N . SER A 1 82 ? 30.055 17.555 -19.276 1.00 21.24 98 SER A N 10
ATOM 27804 C CA . SER A 1 82 ? 31.179 16.843 -19.874 1.00 12.43 98 SER A CA 10
ATOM 27805 C C . SER A 1 82 ? 32.484 17.203 -19.171 1.00 2.44 98 SER A C 10
ATOM 27806 O O . SER A 1 82 ? 32.974 16.454 -18.326 1.00 4.32 98 SER A O 10
ATOM 27814 N N . VAL A 1 83 ? 33.044 18.355 -19.527 1.00 55.14 99 VAL A N 10
ATOM 27815 C CA . VAL A 1 83 ? 34.292 18.816 -18.931 1.00 13.31 99 VAL A CA 10
ATOM 27816 C C . VAL A 1 83 ? 34.771 20.107 -19.586 1.00 62.34 99 VAL A C 10
ATOM 27817 O O . VAL A 1 83 ? 35.432 20.929 -18.954 1.00 1.14 99 VAL A O 10
ATOM 27830 N N . GLY A 1 84 ? 34.430 20.278 -20.860 1.00 64.21 100 GLY A N 10
ATOM 27831 C CA . GLY A 1 84 ? 34.834 21.471 -21.581 1.00 41.14 100 GLY A CA 10
ATOM 27832 C C . GLY A 1 84 ? 36.307 21.781 -21.410 1.00 50.42 100 GLY A C 10
ATOM 27833 O O . GLY A 1 84 ? 37.097 20.902 -21.071 1.00 4.43 100 GLY A O 10
ATOM 27837 N N . GLN A 1 85 ? 36.677 23.036 -21.648 1.00 11.23 101 GLN A N 10
ATOM 27838 C CA . GLN A 1 85 ? 38.067 23.459 -21.519 1.00 4.40 101 GLN A CA 10
ATOM 27839 C C . GLN A 1 85 ? 38.266 24.304 -20.265 1.00 53.44 101 GLN A C 10
ATOM 27840 O O . GLN A 1 85 ? 38.149 25.529 -20.304 1.00 24.10 101 GLN A O 10
ATOM 27854 N N . VAL A 1 86 ? 38.565 23.641 -19.152 1.00 41.35 102 VAL A N 10
ATOM 27855 C CA . VAL A 1 86 ? 38.780 24.331 -17.887 1.00 14.13 102 VAL A CA 10
ATOM 27856 C C . VAL A 1 86 ? 40.268 24.490 -17.592 1.00 43.11 102 VAL A C 10
ATOM 27857 O O . VAL A 1 86 ? 41.014 23.511 -17.565 1.00 61.42 102 VAL A O 10
ATOM 27870 N N . ASP A 1 87 ? 40.694 25.729 -17.372 1.00 74.34 103 ASP A N 10
ATOM 27871 C CA . ASP A 1 87 ? 42.092 26.016 -17.079 1.00 43.40 103 ASP A CA 10
ATOM 27872 C C . ASP A 1 87 ? 42.338 26.035 -15.574 1.00 10.45 103 ASP A C 10
ATOM 27873 O O . ASP A 1 87 ? 41.729 26.818 -14.843 1.00 63.33 103 ASP A O 10
ATOM 27882 N N . PHE A 1 88 ? 43.236 25.168 -15.116 1.00 15.24 104 PHE A N 10
ATOM 27883 C CA . PHE A 1 88 ? 43.561 25.084 -13.696 1.00 43.14 104 PHE A CA 10
ATOM 27884 C C . PHE A 1 88 ? 44.070 26.425 -13.174 1.00 25.21 104 PHE A C 10
ATOM 27885 O O . PHE A 1 88 ? 44.089 26.666 -11.968 1.00 1.24 104 PHE A O 10
ATOM 27902 N N . SER A 1 89 ? 44.482 27.293 -14.093 1.00 23.31 105 SER A N 10
ATOM 27903 C CA . SER A 1 89 ? 44.995 28.606 -13.726 1.00 42.53 105 SER A CA 10
ATOM 27904 C C . SER A 1 89 ? 43.855 29.558 -13.378 1.00 54.20 105 SER A C 10
ATOM 27905 O O . SER A 1 89 ? 43.806 30.690 -13.860 1.00 20.31 105 SER A O 10
ATOM 27913 N N . SER A 1 90 ? 42.938 29.090 -12.537 1.00 5.32 106 SER A N 10
ATOM 27914 C CA . SER A 1 90 ? 41.795 29.896 -12.125 1.00 72.05 106 SER A CA 10
ATOM 27915 C C . SER A 1 90 ? 41.231 29.401 -10.798 1.00 54.53 106 SER A C 10
ATOM 27916 O O . SER A 1 90 ? 40.097 29.715 -10.436 1.00 62.03 106 SER A O 10
ATOM 27924 N N . VAL A 1 91 ? 42.031 28.625 -10.074 1.00 63.23 107 VAL A N 10
ATOM 27925 C CA . VAL A 1 91 ? 41.614 28.087 -8.784 1.00 62.44 107 VAL A CA 10
ATOM 27926 C C . VAL A 1 91 ? 41.473 29.194 -7.746 1.00 64.31 107 VAL A C 10
ATOM 27927 O O . VAL A 1 91 ? 40.520 29.212 -6.968 1.00 40.34 107 VAL A O 10
ATOM 27940 N N . GLY A 1 92 ? 42.430 30.117 -7.741 1.00 52.31 108 GLY A N 10
ATOM 27941 C CA . GLY A 1 92 ? 42.394 31.217 -6.793 1.00 64.34 108 GLY A CA 10
ATOM 27942 C C . GLY A 1 92 ? 41.089 31.984 -6.846 1.00 54.12 108 GLY A C 10
ATOM 27943 O O . GLY A 1 92 ? 40.508 32.307 -5.809 1.00 42.34 108 GLY A O 10
ATOM 27947 N N . SER A 1 93 ? 40.624 32.279 -8.055 1.00 64.45 109 SER A N 10
ATOM 27948 C CA . SER A 1 93 ? 39.381 33.019 -8.239 1.00 2.20 109 SER A CA 10
ATOM 27949 C C . SER A 1 93 ? 38.181 32.176 -7.819 1.00 73.34 109 SER A C 10
ATOM 27950 O O . SER A 1 93 ? 37.197 32.697 -7.294 1.00 74.22 109 SER A O 10
ATOM 27958 N N . SER A 1 94 ? 38.270 30.871 -8.053 1.00 44.23 110 SER A N 10
ATOM 27959 C CA . SER A 1 94 ? 37.191 29.955 -7.704 1.00 53.55 110 SER A CA 10
ATOM 27960 C C . SER A 1 94 ? 37.014 29.878 -6.191 1.00 32.23 110 SER A C 10
ATOM 27961 O O . SER A 1 94 ? 35.901 29.993 -5.678 1.00 21.31 110 SER A O 10
ATOM 27969 N N . ALA A 1 95 ? 38.121 29.680 -5.481 1.00 12.31 111 ALA A N 10
ATOM 27970 C CA . ALA A 1 95 ? 38.089 29.589 -4.026 1.00 62.22 111 ALA A CA 10
ATOM 27971 C C . ALA A 1 95 ? 37.703 30.924 -3.401 1.00 10.12 111 ALA A C 10
ATOM 27972 O O . ALA A 1 95 ? 37.149 30.969 -2.302 1.00 21.32 111 ALA A O 10
ATOM 27979 N N . ALA A 1 96 ? 37.999 32.011 -4.106 1.00 34.34 112 ALA A N 10
ATOM 27980 C CA . ALA A 1 96 ? 37.681 33.348 -3.619 1.00 11.24 112 ALA A CA 10
ATOM 27981 C C . ALA A 1 96 ? 36.178 33.604 -3.661 1.00 22.20 112 ALA A C 10
ATOM 27982 O O . ALA A 1 96 ? 35.598 34.113 -2.702 1.00 44.11 112 ALA A O 10
ATOM 27989 N N . ALA A 1 97 ? 35.554 33.249 -4.779 1.00 74.40 113 ALA A N 10
ATOM 27990 C CA . ALA A 1 97 ? 34.118 33.439 -4.945 1.00 72.10 113 ALA A CA 10
ATOM 27991 C C . ALA A 1 97 ? 33.337 32.699 -3.864 1.00 62.11 113 ALA A C 10
ATOM 27992 O O . ALA A 1 97 ? 32.462 33.272 -3.214 1.00 70.35 113 ALA A O 10
ATOM 27999 N N . VAL A 1 98 ? 33.658 31.422 -3.678 1.00 53.31 114 VAL A N 10
ATOM 28000 C CA . VAL A 1 98 ? 32.986 30.604 -2.675 1.00 44.21 114 VAL A CA 10
ATOM 28001 C C . VAL A 1 98 ? 33.199 31.168 -1.274 1.00 22.24 114 VAL A C 10
ATOM 28002 O O . VAL A 1 98 ? 32.286 31.167 -0.450 1.00 14.04 114 VAL A O 10
ATOM 28015 N N . GLY A 1 99 ? 34.411 31.647 -1.012 1.00 55.13 115 GLY A N 10
ATOM 28016 C CA . GLY A 1 99 ? 34.721 32.208 0.290 1.00 71.21 115 GLY A CA 10
ATOM 28017 C C . GLY A 1 99 ? 33.884 33.430 0.610 1.00 34.42 115 GLY A C 10
ATOM 28018 O O . GLY A 1 99 ? 33.582 33.695 1.773 1.00 51.10 115 GLY A O 10
ATOM 28022 N N . GLN A 1 100 ? 33.508 34.175 -0.424 1.00 41.43 116 GLN A N 10
ATOM 28023 C CA . GLN A 1 100 ? 32.702 35.377 -0.246 1.00 14.41 116 GLN A CA 10
ATOM 28024 C C . GLN A 1 100 ? 31.233 35.022 -0.039 1.00 22.02 116 GLN A C 10
ATOM 28025 O O . GLN A 1 100 ? 30.507 35.725 0.665 1.00 45.12 116 GLN A O 10
ATOM 28039 N N . SER A 1 101 ? 30.802 33.927 -0.656 1.00 33.24 117 SER A N 10
ATOM 28040 C CA . SER A 1 101 ? 29.418 33.481 -0.543 1.00 1.52 117 SER A CA 10
ATOM 28041 C C . SER A 1 101 ? 29.068 33.158 0.907 1.00 44.14 117 SER A C 10
ATOM 28042 O O . SER A 1 101 ? 27.998 33.523 1.394 1.00 3.32 117 SER A O 10
ATOM 28050 N N . MET A 1 102 ? 29.978 32.473 1.591 1.00 63.30 118 MET A N 10
ATOM 28051 C CA . MET A 1 102 ? 29.767 32.102 2.985 1.00 62.01 118 MET A CA 10
ATOM 28052 C C . MET A 1 102 ? 29.413 33.325 3.825 1.00 72.42 118 MET A C 10
ATOM 28053 O O . MET A 1 102 ? 28.696 33.219 4.819 1.00 15.24 118 MET A O 10
ATOM 28067 N N . GLN A 1 103 ? 29.919 34.485 3.418 1.00 64.41 119 GLN A N 10
ATOM 28068 C CA . GLN A 1 103 ? 29.655 35.726 4.134 1.00 11.43 119 GLN A CA 10
ATOM 28069 C C . GLN A 1 103 ? 28.174 36.083 4.079 1.00 73.12 119 GLN A C 10
ATOM 28070 O O . GLN A 1 103 ? 27.667 36.813 4.931 1.00 0.25 119 GLN A O 10
ATOM 28084 N N . VAL A 1 104 ? 27.483 35.565 3.068 1.00 35.34 120 VAL A N 10
ATOM 28085 C CA . VAL A 1 104 ? 26.059 35.828 2.902 1.00 74.34 120 VAL A CA 10
ATOM 28086 C C . VAL A 1 104 ? 25.220 34.877 3.750 1.00 5.03 120 VAL A C 10
ATOM 28087 O O . VAL A 1 104 ? 24.071 35.170 4.077 1.00 54.10 120 VAL A O 10
ATOM 28100 N N . VAL A 1 105 ? 25.806 33.738 4.104 1.00 21.33 121 VAL A N 10
ATOM 28101 C CA . VAL A 1 105 ? 25.115 32.743 4.916 1.00 72.44 121 VAL A CA 10
ATOM 28102 C C . VAL A 1 105 ? 25.113 33.140 6.387 1.00 52.13 121 VAL A C 10
ATOM 28103 O O . VAL A 1 105 ? 24.196 32.796 7.133 1.00 22.45 121 VAL A O 10
ATOM 28116 N N . MET A 1 106 ? 26.146 33.868 6.799 1.00 11.23 122 MET A N 10
ATOM 28117 C CA . MET A 1 106 ? 26.263 34.314 8.183 1.00 63.34 122 MET A CA 10
ATOM 28118 C C . MET A 1 106 ? 25.956 35.803 8.301 1.00 51.31 122 MET A C 10
ATOM 28119 O O . MET A 1 106 ? 26.052 36.383 9.382 1.00 3.32 122 MET A O 10
ATOM 28133 N N . GLY A 1 107 ? 25.588 36.418 7.181 1.00 54.34 123 GLY A N 10
ATOM 28134 C CA . GLY A 1 107 ? 25.274 37.835 7.183 1.00 62.04 123 GLY A CA 10
ATOM 28135 C C . GLY A 1 107 ? 26.512 38.704 7.090 1.00 43.25 123 GLY A C 10
ATOM 28136 O O . GLY A 1 107 ? 26.535 39.780 7.684 1.00 13.21 123 GLY A O 10
ATOM 28140 N N . VAL B 1 1 ? 29.217 29.517 13.965 1.00 1.10 17 VAL B N 10
ATOM 28141 C CA . VAL B 1 1 ? 29.626 29.090 12.632 1.00 43.42 17 VAL B CA 10
ATOM 28142 C C . VAL B 1 1 ? 30.293 30.232 11.871 1.00 34.33 17 VAL B C 10
ATOM 28143 O O . VAL B 1 1 ? 31.028 30.005 10.910 1.00 33.14 17 VAL B O 10
ATOM 28156 N N . GLY B 1 2 ? 30.031 31.460 12.308 1.00 25.03 18 GLY B N 10
ATOM 28157 C CA . GLY B 1 2 ? 30.614 32.618 11.656 1.00 75.11 18 GLY B CA 10
ATOM 28158 C C . GLY B 1 2 ? 32.111 32.714 11.874 1.00 13.11 18 GLY B C 10
ATOM 28159 O O . GLY B 1 2 ? 32.888 32.688 10.919 1.00 54.41 18 GLY B O 10
ATOM 28163 N N . THR B 1 3 ? 32.518 32.827 13.135 1.00 61.04 19 THR B N 10
ATOM 28164 C CA . THR B 1 3 ? 33.931 32.932 13.475 1.00 34.52 19 THR B CA 10
ATOM 28165 C C . THR B 1 3 ? 34.722 31.762 12.900 1.00 50.02 19 THR B C 10
ATOM 28166 O O . THR B 1 3 ? 35.901 31.897 12.573 1.00 20.03 19 THR B O 10
ATOM 28177 N N . THR B 1 4 ? 34.065 30.612 12.778 1.00 42.43 20 THR B N 10
ATOM 28178 C CA . THR B 1 4 ? 34.708 29.419 12.243 1.00 24.52 20 THR B CA 10
ATOM 28179 C C . THR B 1 4 ? 35.023 29.581 10.760 1.00 54.02 20 THR B C 10
ATOM 28180 O O . THR B 1 4 ? 36.018 29.052 10.265 1.00 34.03 20 THR B O 10
ATOM 28191 N N . VAL B 1 5 ? 34.169 30.317 10.056 1.00 61.13 21 VAL B N 10
ATOM 28192 C CA . VAL B 1 5 ? 34.357 30.552 8.630 1.00 4.31 21 VAL B CA 10
ATOM 28193 C C . VAL B 1 5 ? 35.568 31.444 8.374 1.00 30.43 21 VAL B C 10
ATOM 28194 O O . VAL B 1 5 ? 36.281 31.271 7.386 1.00 62.32 21 VAL B O 10
ATOM 28207 N N . ALA B 1 6 ? 35.794 32.396 9.273 1.00 61.11 22 ALA B N 10
ATOM 28208 C CA . ALA B 1 6 ? 36.920 33.313 9.146 1.00 53.54 22 ALA B CA 10
ATOM 28209 C C . ALA B 1 6 ? 38.236 32.616 9.472 1.00 35.42 22 ALA B C 10
ATOM 28210 O O . ALA B 1 6 ? 39.313 33.147 9.206 1.00 23.30 22 ALA B O 10
ATOM 28217 N N . SER B 1 7 ? 38.140 31.423 10.052 1.00 2.42 23 SER B N 10
ATOM 28218 C CA . SER B 1 7 ? 39.324 30.655 10.419 1.00 72.52 23 SER B CA 10
ATOM 28219 C C . SER B 1 7 ? 39.714 29.692 9.302 1.00 4.14 23 SER B C 10
ATOM 28220 O O . SER B 1 7 ? 40.869 29.651 8.875 1.00 33.21 23 SER B O 10
ATOM 28228 N N . THR B 1 8 ? 38.743 28.916 8.831 1.00 71.34 24 THR B N 10
ATOM 28229 C CA . THR B 1 8 ? 38.983 27.952 7.765 1.00 61.14 24 THR B CA 10
ATOM 28230 C C . THR B 1 8 ? 39.371 28.652 6.467 1.00 13.21 24 THR B C 10
ATOM 28231 O O . THR B 1 8 ? 40.123 28.109 5.658 1.00 41.44 24 THR B O 10
ATOM 28242 N N . THR B 1 9 ? 38.854 29.862 6.276 1.00 43.14 25 THR B N 10
ATOM 28243 C CA . THR B 1 9 ? 39.147 30.637 5.077 1.00 71.54 25 THR B CA 10
ATOM 28244 C C . THR B 1 9 ? 40.571 31.181 5.108 1.00 73.44 25 THR B C 10
ATOM 28245 O O . THR B 1 9 ? 41.216 31.318 4.068 1.00 61.23 25 THR B O 10
ATOM 28256 N N . SER B 1 10 ? 41.055 31.490 6.306 1.00 61.14 26 SER B N 10
ATOM 28257 C CA . SER B 1 10 ? 42.403 32.022 6.471 1.00 54.43 26 SER B CA 10
ATOM 28258 C C . SER B 1 10 ? 43.450 30.986 6.076 1.00 34.31 26 SER B C 10
ATOM 28259 O O . SER B 1 10 ? 44.518 31.328 5.571 1.00 24.43 26 SER B O 10
ATOM 28267 N N . ARG B 1 11 ? 43.133 29.716 6.311 1.00 0.05 27 ARG B N 10
ATOM 28268 C CA . ARG B 1 11 ? 44.045 28.628 5.981 1.00 2.25 27 ARG B CA 10
ATOM 28269 C C . ARG B 1 11 ? 43.855 28.178 4.536 1.00 24.44 27 ARG B C 10
ATOM 28270 O O . ARG B 1 11 ? 44.762 27.608 3.927 1.00 61.02 27 ARG B O 10
ATOM 28291 N N . LEU B 1 12 ? 42.671 28.435 3.993 1.00 41.35 28 LEU B N 10
ATOM 28292 C CA . LEU B 1 12 ? 42.360 28.056 2.618 1.00 12.55 28 LEU B CA 10
ATOM 28293 C C . LEU B 1 12 ? 43.003 29.022 1.629 1.00 54.40 28 LEU B C 10
ATOM 28294 O O . LEU B 1 12 ? 43.169 28.702 0.453 1.00 62.34 28 LEU B O 10
ATOM 28310 N N . SER B 1 13 ? 43.364 30.206 2.114 1.00 3.34 29 SER B N 10
ATOM 28311 C CA . SER B 1 13 ? 43.988 31.220 1.272 1.00 14.33 29 SER B CA 10
ATOM 28312 C C . SER B 1 13 ? 45.475 30.934 1.088 1.00 21.22 29 SER B C 10
ATOM 28313 O O . SER B 1 13 ? 46.206 31.732 0.501 1.00 31.11 29 SER B O 10
ATOM 28321 N N . THR B 1 14 ? 45.918 29.787 1.596 1.00 62.11 30 THR B N 10
ATOM 28322 C CA . THR B 1 14 ? 47.318 29.394 1.489 1.00 14.41 30 THR B CA 10
ATOM 28323 C C . THR B 1 14 ? 47.533 28.439 0.322 1.00 21.31 30 THR B C 10
ATOM 28324 O O . THR B 1 14 ? 46.580 27.879 -0.219 1.00 42.35 30 THR B O 10
ATOM 28335 N N . ALA B 1 15 ? 48.792 28.255 -0.062 1.00 13.34 31 ALA B N 10
ATOM 28336 C CA . ALA B 1 15 ? 49.133 27.365 -1.163 1.00 64.41 31 ALA B CA 10
ATOM 28337 C C . ALA B 1 15 ? 48.618 25.952 -0.907 1.00 22.22 31 ALA B C 10
ATOM 28338 O O . ALA B 1 15 ? 48.314 25.213 -1.844 1.00 13.50 31 ALA B O 10
ATOM 28345 N N . GLU B 1 16 ? 48.524 25.583 0.366 1.00 2.13 32 GLU B N 10
ATOM 28346 C CA . GLU B 1 16 ? 48.048 24.258 0.744 1.00 54.34 32 GLU B CA 10
ATOM 28347 C C . GLU B 1 16 ? 46.691 23.966 0.109 1.00 63.43 32 GLU B C 10
ATOM 28348 O O . GLU B 1 16 ? 46.503 22.929 -0.527 1.00 51.11 32 GLU B O 10
ATOM 28360 N N . ALA B 1 17 ? 45.751 24.888 0.284 1.00 54.21 33 ALA B N 10
ATOM 28361 C CA . ALA B 1 17 ? 44.413 24.731 -0.273 1.00 73.41 33 ALA B CA 10
ATOM 28362 C C . ALA B 1 17 ? 44.460 24.638 -1.794 1.00 30.30 33 ALA B C 10
ATOM 28363 O O . ALA B 1 17 ? 43.654 23.937 -2.407 1.00 61.32 33 ALA B O 10
ATOM 28370 N N . SER B 1 18 ? 45.407 25.349 -2.397 1.00 42.14 34 SER B N 10
ATOM 28371 C CA . SER B 1 18 ? 45.555 25.350 -3.848 1.00 72.30 34 SER B CA 10
ATOM 28372 C C . SER B 1 18 ? 45.873 23.950 -4.362 1.00 2.20 34 SER B C 10
ATOM 28373 O O . SER B 1 18 ? 45.304 23.496 -5.356 1.00 10.42 34 SER B O 10
ATOM 28381 N N . SER B 1 19 ? 46.787 23.269 -3.679 1.00 25.11 35 SER B N 10
ATOM 28382 C CA . SER B 1 19 ? 47.186 21.921 -4.067 1.00 43.15 35 SER B CA 10
ATOM 28383 C C . SER B 1 19 ? 46.010 20.955 -3.964 1.00 53.12 35 SER B C 10
ATOM 28384 O O . SER B 1 19 ? 45.639 20.304 -4.941 1.00 55.42 35 SER B O 10
ATOM 28392 N N . ARG B 1 20 ? 45.427 20.869 -2.772 1.00 23.30 36 ARG B N 10
ATOM 28393 C CA . ARG B 1 20 ? 44.293 19.983 -2.539 1.00 23.34 36 ARG B CA 10
ATOM 28394 C C . ARG B 1 20 ? 43.224 20.174 -3.611 1.00 31.14 36 ARG B C 10
ATOM 28395 O O . ARG B 1 20 ? 42.765 19.210 -4.223 1.00 23.53 36 ARG B O 10
ATOM 28416 N N . ILE B 1 21 ? 42.831 21.424 -3.831 1.00 4.24 37 ILE B N 10
ATOM 28417 C CA . ILE B 1 21 ? 41.817 21.741 -4.828 1.00 42.33 37 ILE B CA 10
ATOM 28418 C C . ILE B 1 21 ? 42.204 21.198 -6.199 1.00 22.05 37 ILE B C 10
ATOM 28419 O O . ILE B 1 21 ? 41.362 20.686 -6.936 1.00 10.40 37 ILE B O 10
ATOM 28435 N N . SER B 1 22 ? 43.486 21.311 -6.533 1.00 22.33 38 SER B N 10
ATOM 28436 C CA . SER B 1 22 ? 43.986 20.832 -7.817 1.00 0.44 38 SER B CA 10
ATOM 28437 C C . SER B 1 22 ? 43.784 19.326 -7.951 1.00 62.23 38 SER B C 10
ATOM 28438 O O . SER B 1 22 ? 43.386 18.833 -9.007 1.00 72.31 38 SER B O 10
ATOM 28446 N N . THR B 1 23 ? 44.062 18.599 -6.873 1.00 41.03 39 THR B N 10
ATOM 28447 C CA . THR B 1 23 ? 43.912 17.150 -6.869 1.00 71.11 39 THR B CA 10
ATOM 28448 C C . THR B 1 23 ? 42.443 16.749 -6.809 1.00 65.15 39 THR B C 10
ATOM 28449 O O . THR B 1 23 ? 42.045 15.727 -7.368 1.00 4.05 39 THR B O 10
ATOM 28460 N N . ALA B 1 24 ? 41.640 17.560 -6.128 1.00 63.51 40 ALA B N 10
ATOM 28461 C CA . ALA B 1 24 ? 40.214 17.290 -5.998 1.00 52.41 40 ALA B CA 10
ATOM 28462 C C . ALA B 1 24 ? 39.492 17.496 -7.326 1.00 0.43 40 ALA B C 10
ATOM 28463 O O . ALA B 1 24 ? 38.605 16.724 -7.687 1.00 1.32 40 ALA B O 10
ATOM 28470 N N . ALA B 1 25 ? 39.879 18.543 -8.048 1.00 12.33 41 ALA B N 10
ATOM 28471 C CA . ALA B 1 25 ? 39.270 18.850 -9.335 1.00 65.31 41 ALA B CA 10
ATOM 28472 C C . ALA B 1 25 ? 39.857 17.979 -10.442 1.00 14.53 41 ALA B C 10
ATOM 28473 O O . ALA B 1 25 ? 39.160 17.600 -11.382 1.00 51.13 41 ALA B O 10
ATOM 28480 N N . SER B 1 26 ? 41.144 17.667 -10.323 1.00 15.14 42 SER B N 10
ATOM 28481 C CA . SER B 1 26 ? 41.825 16.845 -11.314 1.00 64.41 42 SER B CA 10
ATOM 28482 C C . SER B 1 26 ? 41.199 15.456 -11.393 1.00 30.34 42 SER B C 10
ATOM 28483 O O . SER B 1 26 ? 41.057 14.886 -12.475 1.00 32.40 42 SER B O 10
ATOM 28491 N N . THR B 1 27 ? 40.825 14.917 -10.238 1.00 35.54 43 THR B N 10
ATOM 28492 C CA . THR B 1 27 ? 40.213 13.595 -10.173 1.00 23.05 43 THR B CA 10
ATOM 28493 C C . THR B 1 27 ? 38.704 13.677 -10.367 1.00 32.43 43 THR B C 10
ATOM 28494 O O . THR B 1 27 ? 38.083 12.748 -10.886 1.00 52.14 43 THR B O 10
ATOM 28505 N N . LEU B 1 28 ? 38.118 14.792 -9.945 1.00 72.32 44 LEU B N 10
ATOM 28506 C CA . LEU B 1 28 ? 36.679 14.996 -10.073 1.00 32.22 44 LEU B CA 10
ATOM 28507 C C . LEU B 1 28 ? 36.266 15.061 -11.540 1.00 3.33 44 LEU B C 10
ATOM 28508 O O . LEU B 1 28 ? 35.135 14.726 -11.893 1.00 13.02 44 LEU B O 10
ATOM 28524 N N . VAL B 1 29 ? 37.192 15.491 -12.391 1.00 21.32 45 VAL B N 10
ATOM 28525 C CA . VAL B 1 29 ? 36.925 15.596 -13.821 1.00 43.41 45 VAL B CA 10
ATOM 28526 C C . VAL B 1 29 ? 38.199 15.390 -14.633 1.00 62.35 45 VAL B C 10
ATOM 28527 O O . VAL B 1 29 ? 38.554 16.220 -15.471 1.00 72.43 45 VAL B O 10
ATOM 28540 N N . SER B 1 30 ? 38.882 14.278 -14.381 1.00 42.41 46 SER B N 10
ATOM 28541 C CA . SER B 1 30 ? 40.118 13.964 -15.087 1.00 44.10 46 SER B CA 10
ATOM 28542 C C . SER B 1 30 ? 39.849 13.708 -16.567 1.00 31.54 46 SER B C 10
ATOM 28543 O O . SER B 1 30 ? 39.796 12.561 -17.011 1.00 12.34 46 SER B O 10
ATOM 28551 N N . GLY B 1 31 ? 39.679 14.786 -17.327 1.00 33.54 47 GLY B N 10
ATOM 28552 C CA . GLY B 1 31 ? 39.416 14.657 -18.748 1.00 42.41 47 GLY B CA 10
ATOM 28553 C C . GLY B 1 31 ? 38.274 13.705 -19.043 1.00 65.14 47 GLY B C 10
ATOM 28554 O O . GLY B 1 31 ? 38.236 13.080 -20.102 1.00 63.43 47 GLY B O 10
ATOM 28558 N N . GLY B 1 32 ? 37.341 13.592 -18.103 1.00 43.24 48 GLY B N 10
ATOM 28559 C CA . GLY B 1 32 ? 36.207 12.705 -18.286 1.00 42.12 48 GLY B CA 10
ATOM 28560 C C . GLY B 1 32 ? 34.907 13.322 -17.810 1.00 41.22 48 GLY B C 10
ATOM 28561 O O . GLY B 1 32 ? 34.080 13.745 -18.618 1.00 73.31 48 GLY B O 10
ATOM 28565 N N . TYR B 1 33 ? 34.724 13.371 -16.495 1.00 11.44 49 TYR B N 10
ATOM 28566 C CA . TYR B 1 33 ? 33.513 13.937 -15.912 1.00 14.01 49 TYR B CA 10
ATOM 28567 C C . TYR B 1 33 ? 33.451 13.663 -14.412 1.00 24.20 49 TYR B C 10
ATOM 28568 O O . TYR B 1 33 ? 34.418 13.186 -13.816 1.00 35.30 49 TYR B O 10
ATOM 28586 N N . LEU B 1 34 ? 32.307 13.968 -13.809 1.00 24.13 50 LEU B N 10
ATOM 28587 C CA . LEU B 1 34 ? 32.117 13.755 -12.379 1.00 32.31 50 LEU B CA 10
ATOM 28588 C C . LEU B 1 34 ? 32.024 12.267 -12.058 1.00 13.14 50 LEU B C 10
ATOM 28589 O O . LEU B 1 34 ? 31.049 11.605 -12.413 1.00 42.21 50 LEU B O 10
ATOM 28605 N N . ASN B 1 35 ? 33.043 11.748 -11.381 1.00 2.24 51 ASN B N 10
ATOM 28606 C CA . ASN B 1 35 ? 33.076 10.337 -11.010 1.00 53.52 51 ASN B CA 10
ATOM 28607 C C . ASN B 1 35 ? 32.619 10.144 -9.567 1.00 41.10 51 ASN B C 10
ATOM 28608 O O . ASN B 1 35 ? 33.315 10.527 -8.627 1.00 10.21 51 ASN B O 10
ATOM 28619 N N . THR B 1 36 ? 31.443 9.546 -9.400 1.00 1.40 52 THR B N 10
ATOM 28620 C CA . THR B 1 36 ? 30.893 9.301 -8.072 1.00 52.35 52 THR B CA 10
ATOM 28621 C C . THR B 1 36 ? 31.776 8.346 -7.278 1.00 72.21 52 THR B C 10
ATOM 28622 O O . THR B 1 36 ? 31.746 8.336 -6.048 1.00 22.00 52 THR B O 10
ATOM 28633 N N . ALA B 1 37 ? 32.561 7.544 -7.990 1.00 31.30 53 ALA B N 10
ATOM 28634 C CA . ALA B 1 37 ? 33.454 6.586 -7.350 1.00 23.42 53 ALA B CA 10
ATOM 28635 C C . ALA B 1 37 ? 34.641 7.290 -6.701 1.00 60.40 53 ALA B C 10
ATOM 28636 O O . ALA B 1 37 ? 35.409 6.678 -5.961 1.00 1.24 53 ALA B O 10
ATOM 28643 N N . ALA B 1 38 ? 34.784 8.581 -6.985 1.00 71.23 54 ALA B N 10
ATOM 28644 C CA . ALA B 1 38 ? 35.876 9.368 -6.427 1.00 65.11 54 ALA B CA 10
ATOM 28645 C C . ALA B 1 38 ? 35.352 10.435 -5.472 1.00 10.11 54 ALA B C 10
ATOM 28646 O O . ALA B 1 38 ? 36.090 10.943 -4.627 1.00 11.35 54 ALA B O 10
ATOM 28653 N N . LEU B 1 39 ? 34.074 10.770 -5.611 1.00 4.13 55 LEU B N 10
ATOM 28654 C CA . LEU B 1 39 ? 33.451 11.778 -4.760 1.00 20.22 55 LEU B CA 10
ATOM 28655 C C . LEU B 1 39 ? 33.824 11.561 -3.297 1.00 51.51 55 LEU B C 10
ATOM 28656 O O . LEU B 1 39 ? 34.336 12.455 -2.622 1.00 72.24 55 LEU B O 10
ATOM 28672 N N . PRO B 1 40 ? 33.566 10.345 -2.793 1.00 60.23 56 PRO B N 10
ATOM 28673 C CA . PRO B 1 40 ? 33.869 9.981 -1.406 1.00 21.13 56 PRO B CA 10
ATOM 28674 C C . PRO B 1 40 ? 35.369 9.876 -1.149 1.00 64.53 56 PRO B C 10
ATOM 28675 O O . PRO B 1 40 ? 35.819 9.953 -0.006 1.00 53.33 56 PRO B O 10
ATOM 28686 N N . SER B 1 41 ? 36.137 9.701 -2.219 1.00 61.53 57 SER B N 10
ATOM 28687 C CA . SER B 1 41 ? 37.586 9.583 -2.109 1.00 33.25 57 SER B CA 10
ATOM 28688 C C . SER B 1 41 ? 38.231 10.953 -1.921 1.00 21.33 57 SER B C 10
ATOM 28689 O O . SER B 1 41 ? 39.109 11.128 -1.076 1.00 50.01 57 SER B O 10
ATOM 28697 N N . VAL B 1 42 ? 37.789 11.921 -2.717 1.00 15.34 58 VAL B N 10
ATOM 28698 C CA . VAL B 1 42 ? 38.321 13.277 -2.639 1.00 34.54 58 VAL B CA 10
ATOM 28699 C C . VAL B 1 42 ? 37.959 13.933 -1.310 1.00 65.32 58 VAL B C 10
ATOM 28700 O O . VAL B 1 42 ? 38.795 14.579 -0.679 1.00 54.33 58 VAL B O 10
ATOM 28713 N N . ILE B 1 43 ? 36.710 13.762 -0.893 1.00 73.14 59 ILE B N 10
ATOM 28714 C CA . ILE B 1 43 ? 36.238 14.337 0.360 1.00 55.13 59 ILE B CA 10
ATOM 28715 C C . ILE B 1 43 ? 37.009 13.773 1.548 1.00 22.35 59 ILE B C 10
ATOM 28716 O O . ILE B 1 43 ? 37.369 14.503 2.472 1.00 70.43 59 ILE B O 10
ATOM 28732 N N . ALA B 1 44 ? 37.262 12.469 1.517 1.00 32.42 60 ALA B N 10
ATOM 28733 C CA . ALA B 1 44 ? 37.994 11.806 2.589 1.00 43.22 60 ALA B CA 10
ATOM 28734 C C . ALA B 1 44 ? 39.459 12.233 2.599 1.00 73.44 60 ALA B C 10
ATOM 28735 O O . ALA B 1 44 ? 40.107 12.234 3.645 1.00 1.25 60 ALA B O 10
ATOM 28742 N N . ASP B 1 45 ? 39.972 12.596 1.429 1.00 11.01 61 ASP B N 10
ATOM 28743 C CA . ASP B 1 45 ? 41.360 13.025 1.303 1.00 12.51 61 ASP B CA 10
ATOM 28744 C C . ASP B 1 45 ? 41.571 14.381 1.969 1.00 52.45 61 ASP B C 10
ATOM 28745 O O . ASP B 1 45 ? 42.421 14.529 2.848 1.00 32.53 61 ASP B O 10
ATOM 28754 N N . LEU B 1 46 ? 40.793 15.372 1.543 1.00 25.43 62 LEU B N 10
ATOM 28755 C CA . LEU B 1 46 ? 40.895 16.717 2.097 1.00 42.33 62 LEU B CA 10
ATOM 28756 C C . LEU B 1 46 ? 40.789 16.690 3.618 1.00 34.34 62 LEU B C 10
ATOM 28757 O O . LEU B 1 46 ? 41.556 17.352 4.317 1.00 30.42 62 LEU B O 10
ATOM 28773 N N . PHE B 1 47 ? 39.834 15.916 4.126 1.00 52.53 63 PHE B N 10
ATOM 28774 C CA . PHE B 1 47 ? 39.628 15.801 5.564 1.00 15.22 63 PHE B CA 10
ATOM 28775 C C . PHE B 1 47 ? 40.860 15.213 6.245 1.00 22.04 63 PHE B C 10
ATOM 28776 O O . PHE B 1 47 ? 41.110 15.463 7.424 1.00 35.53 63 PHE B O 10
ATOM 28793 N N . ALA B 1 48 ? 41.627 14.430 5.492 1.00 14.54 64 ALA B N 10
ATOM 28794 C CA . ALA B 1 48 ? 42.834 13.807 6.022 1.00 43.50 64 ALA B CA 10
ATOM 28795 C C . ALA B 1 48 ? 43.979 14.811 6.102 1.00 25.22 64 ALA B C 10
ATOM 28796 O O . ALA B 1 48 ? 44.644 14.927 7.132 1.00 73.34 64 ALA B O 10
ATOM 28803 N N . GLN B 1 49 ? 44.205 15.533 5.009 1.00 50.50 65 GLN B N 10
ATOM 28804 C CA . GLN B 1 49 ? 45.272 16.526 4.957 1.00 32.35 65 GLN B CA 10
ATOM 28805 C C . GLN B 1 49 ? 45.093 17.576 6.048 1.00 22.13 65 GLN B C 10
ATOM 28806 O O . GLN B 1 49 ? 46.005 17.830 6.835 1.00 61.41 65 GLN B O 10
ATOM 28820 N N . VAL B 1 50 ? 43.911 18.183 6.090 1.00 62.20 66 VAL B N 10
ATOM 28821 C CA . VAL B 1 50 ? 43.612 19.205 7.085 1.00 11.32 66 VAL B CA 10
ATOM 28822 C C . VAL B 1 50 ? 43.505 18.599 8.480 1.00 11.03 66 VAL B C 10
ATOM 28823 O O . VAL B 1 50 ? 43.928 19.204 9.466 1.00 70.50 66 VAL B O 10
ATOM 28836 N N . GLY B 1 51 ? 42.936 17.400 8.558 1.00 25.42 67 GLY B N 10
ATOM 28837 C CA . GLY B 1 51 ? 42.785 16.731 9.836 1.00 55.42 67 GLY B CA 10
ATOM 28838 C C . GLY B 1 51 ? 44.106 16.240 10.394 1.00 43.33 67 GLY B C 10
ATOM 28839 O O . GLY B 1 51 ? 44.211 15.936 11.582 1.00 42.54 67 GLY B O 10
ATOM 28843 N N . ALA B 1 52 ? 45.116 16.159 9.534 1.00 3.33 68 ALA B N 10
ATOM 28844 C CA . ALA B 1 52 ? 46.437 15.702 9.948 1.00 52.12 68 ALA B CA 10
ATOM 28845 C C . ALA B 1 52 ? 47.294 16.866 10.433 1.00 24.21 68 ALA B C 10
ATOM 28846 O O . ALA B 1 52 ? 48.195 16.687 11.253 1.00 64.02 68 ALA B O 10
ATOM 28853 N N . SER B 1 53 ? 47.009 18.059 9.921 1.00 54.02 69 SER B N 10
ATOM 28854 C CA . SER B 1 53 ? 47.757 19.252 10.299 1.00 61.33 69 SER B CA 10
ATOM 28855 C C . SER B 1 53 ? 47.162 19.893 11.550 1.00 41.13 69 SER B C 10
ATOM 28856 O O . SER B 1 53 ? 47.846 20.616 12.274 1.00 54.20 69 SER B O 10
ATOM 28864 N N . SER B 1 54 ? 45.885 19.621 11.796 1.00 33.44 70 SER B N 10
ATOM 28865 C CA . SER B 1 54 ? 45.195 20.173 12.957 1.00 5.54 70 SER B CA 10
ATOM 28866 C C . SER B 1 54 ? 44.389 19.094 13.674 1.00 10.11 70 SER B C 10
ATOM 28867 O O . SER B 1 54 ? 43.162 19.045 13.593 1.00 60.42 70 SER B O 10
ATOM 28875 N N . PRO B 1 55 ? 45.095 18.210 14.393 1.00 20.45 71 PRO B N 10
ATOM 28876 C CA . PRO B 1 55 ? 44.466 17.115 15.140 1.00 51.34 71 PRO B CA 10
ATOM 28877 C C . PRO B 1 55 ? 43.676 17.614 16.345 1.00 3.52 71 PRO B C 10
ATOM 28878 O O . PRO B 1 55 ? 42.746 16.955 16.806 1.00 73.03 71 PRO B O 10
ATOM 28889 N N . GLY B 1 56 ? 44.056 18.783 16.852 1.00 55.44 72 GLY B N 10
ATOM 28890 C CA . GLY B 1 56 ? 43.371 19.351 18.000 1.00 64.53 72 GLY B CA 10
ATOM 28891 C C . GLY B 1 56 ? 42.214 20.245 17.601 1.00 73.20 72 GLY B C 10
ATOM 28892 O O . GLY B 1 56 ? 41.558 20.841 18.455 1.00 50.42 72 GLY B O 10
ATOM 28896 N N . VAL B 1 57 ? 41.961 20.339 16.299 1.00 3.13 73 VAL B N 10
ATOM 28897 C CA . VAL B 1 57 ? 40.876 21.168 15.789 1.00 21.40 73 VAL B CA 10
ATOM 28898 C C . VAL B 1 57 ? 39.522 20.515 16.042 1.00 60.12 73 VAL B C 10
ATOM 28899 O O . VAL B 1 57 ? 39.443 19.330 16.364 1.00 35.55 73 VAL B O 10
ATOM 28912 N N . SER B 1 58 ? 38.457 21.296 15.892 1.00 75.11 74 SER B N 10
ATOM 28913 C CA . SER B 1 58 ? 37.105 20.795 16.107 1.00 53.33 74 SER B CA 10
ATOM 28914 C C . SER B 1 58 ? 36.551 20.159 14.836 1.00 44.33 74 SER B C 10
ATOM 28915 O O . SER B 1 58 ? 36.832 20.617 13.727 1.00 32.25 74 SER B O 10
ATOM 28923 N N . ASP B 1 59 ? 35.766 19.101 15.003 1.00 14.51 75 ASP B N 10
ATOM 28924 C CA . ASP B 1 59 ? 35.171 18.402 13.870 1.00 4.23 75 ASP B CA 10
ATOM 28925 C C . ASP B 1 59 ? 34.444 19.377 12.950 1.00 14.31 75 ASP B C 10
ATOM 28926 O O . ASP B 1 59 ? 34.330 19.144 11.747 1.00 13.40 75 ASP B O 10
ATOM 28935 N N . SER B 1 60 ? 33.951 20.470 13.527 1.00 64.45 76 SER B N 10
ATOM 28936 C CA . SER B 1 60 ? 33.230 21.479 12.759 1.00 73.24 76 SER B CA 10
ATOM 28937 C C . SER B 1 60 ? 34.182 22.265 11.863 1.00 22.54 76 SER B C 10
ATOM 28938 O O . SER B 1 60 ? 34.064 22.235 10.638 1.00 52.33 76 SER B O 10
ATOM 28946 N N . GLU B 1 61 ? 35.126 22.966 12.484 1.00 23.33 77 GLU B N 10
ATOM 28947 C CA . GLU B 1 61 ? 36.098 23.759 11.742 1.00 5.32 77 GLU B CA 10
ATOM 28948 C C . GLU B 1 61 ? 36.720 22.944 10.613 1.00 34.31 77 GLU B C 10
ATOM 28949 O O . GLU B 1 61 ? 36.772 23.387 9.466 1.00 54.53 77 GLU B O 10
ATOM 28961 N N . VAL B 1 62 ? 37.192 21.746 10.946 1.00 54.21 78 VAL B N 10
ATOM 28962 C CA . VAL B 1 62 ? 37.810 20.867 9.960 1.00 33.35 78 VAL B CA 10
ATOM 28963 C C . VAL B 1 62 ? 36.852 20.569 8.812 1.00 11.21 78 VAL B C 10
ATOM 28964 O O . VAL B 1 62 ? 37.266 20.449 7.658 1.00 2.33 78 VAL B O 10
ATOM 28977 N N . LEU B 1 63 ? 35.569 20.451 9.135 1.00 34.20 79 LEU B N 10
ATOM 28978 C CA . LEU B 1 63 ? 34.550 20.167 8.131 1.00 64.23 79 LEU B CA 10
ATOM 28979 C C . LEU B 1 63 ? 34.369 21.354 7.189 1.00 34.05 79 LEU B C 10
ATOM 28980 O O . LEU B 1 63 ? 34.269 21.185 5.974 1.00 71.32 79 LEU B O 10
ATOM 28996 N N . ILE B 1 64 ? 34.329 22.553 7.760 1.00 64.34 80 ILE B N 10
ATOM 28997 C CA . ILE B 1 64 ? 34.164 23.768 6.971 1.00 74.45 80 ILE B CA 10
ATOM 28998 C C . ILE B 1 64 ? 35.250 23.885 5.907 1.00 53.25 80 ILE B C 10
ATOM 28999 O O . ILE B 1 64 ? 35.037 24.486 4.854 1.00 3.00 80 ILE B O 10
ATOM 29015 N N . GLN B 1 65 ? 36.412 23.306 6.190 1.00 71.11 81 GLN B N 10
ATOM 29016 C CA . GLN B 1 65 ? 37.531 23.345 5.256 1.00 71.12 81 GLN B CA 10
ATOM 29017 C C . GLN B 1 65 ? 37.352 22.312 4.148 1.00 73.24 81 GLN B C 10
ATOM 29018 O O . GLN B 1 65 ? 37.655 22.575 2.985 1.00 64.14 81 GLN B O 10
ATOM 29032 N N . VAL B 1 66 ? 36.858 21.135 4.517 1.00 14.33 82 VAL B N 10
ATOM 29033 C CA . VAL B 1 66 ? 36.637 20.061 3.555 1.00 53.41 82 VAL B CA 10
ATOM 29034 C C . VAL B 1 66 ? 35.629 20.478 2.490 1.00 63.24 82 VAL B C 10
ATOM 29035 O O . VAL B 1 66 ? 35.771 20.132 1.316 1.00 31.51 82 VAL B O 10
ATOM 29048 N N . LEU B 1 67 ? 34.611 21.222 2.906 1.00 43.32 83 LEU B N 10
ATOM 29049 C CA . LEU B 1 67 ? 33.577 21.687 1.987 1.00 12.01 83 LEU B CA 10
ATOM 29050 C C . LEU B 1 67 ? 34.064 22.888 1.181 1.00 23.23 83 LEU B C 10
ATOM 29051 O O . LEU B 1 67 ? 33.609 23.123 0.062 1.00 64.23 83 LEU B O 10
ATOM 29067 N N . LEU B 1 68 ? 34.994 23.641 1.757 1.00 42.05 84 LEU B N 10
ATOM 29068 C CA . LEU B 1 68 ? 35.546 24.817 1.092 1.00 23.51 84 LEU B CA 10
ATOM 29069 C C . LEU B 1 68 ? 36.399 24.414 -0.107 1.00 31.21 84 LEU B C 10
ATOM 29070 O O . LEU B 1 68 ? 36.356 25.057 -1.155 1.00 71.32 84 LEU B O 10
ATOM 29086 N N . GLU B 1 69 ? 37.170 23.344 0.055 1.00 4.11 85 GLU B N 10
ATOM 29087 C CA . GLU B 1 69 ? 38.031 22.855 -1.016 1.00 1.24 85 GLU B CA 10
ATOM 29088 C C . GLU B 1 69 ? 37.214 22.140 -2.088 1.00 64.22 85 GLU B C 10
ATOM 29089 O O . GLU B 1 69 ? 37.493 22.264 -3.282 1.00 35.45 85 GLU B O 10
ATOM 29101 N N . ILE B 1 70 ? 36.204 21.393 -1.654 1.00 3.01 86 ILE B N 10
ATOM 29102 C CA . ILE B 1 70 ? 35.346 20.659 -2.576 1.00 45.31 86 ILE B CA 10
ATOM 29103 C C . ILE B 1 70 ? 34.603 21.609 -3.509 1.00 4.02 86 ILE B C 10
ATOM 29104 O O . ILE B 1 70 ? 34.617 21.436 -4.727 1.00 63.43 86 ILE B O 10
ATOM 29120 N N . VAL B 1 71 ? 33.955 22.614 -2.929 1.00 5.25 87 VAL B N 10
ATOM 29121 C CA . VAL B 1 71 ? 33.209 23.594 -3.708 1.00 22.14 87 VAL B CA 10
ATOM 29122 C C . VAL B 1 71 ? 34.128 24.362 -4.652 1.00 1.44 87 VAL B C 10
ATOM 29123 O O . VAL B 1 71 ? 33.752 24.679 -5.779 1.00 63.12 87 VAL B O 10
ATOM 29136 N N . SER B 1 72 ? 35.336 24.658 -4.181 1.00 71.11 88 SER B N 10
ATOM 29137 C CA . SER B 1 72 ? 36.309 25.392 -4.981 1.00 63.31 88 SER B CA 10
ATOM 29138 C C . SER B 1 72 ? 36.712 24.591 -6.215 1.00 43.53 88 SER B C 10
ATOM 29139 O O . SER B 1 72 ? 37.000 25.158 -7.270 1.00 14.22 88 SER B O 10
ATOM 29147 N N . SER B 1 73 ? 36.730 23.270 -6.076 1.00 31.14 89 SER B N 10
ATOM 29148 C CA . SER B 1 73 ? 37.101 22.389 -7.177 1.00 64.04 89 SER B CA 10
ATOM 29149 C C . SER B 1 73 ? 35.992 22.329 -8.223 1.00 55.12 89 SER B C 10
ATOM 29150 O O . SER B 1 73 ? 36.211 22.629 -9.397 1.00 22.44 89 SER B O 10
ATOM 29158 N N . LEU B 1 74 ? 34.798 21.940 -7.786 1.00 64.52 90 LEU B N 10
ATOM 29159 C CA . LEU B 1 74 ? 33.652 21.838 -8.683 1.00 63.01 90 LEU B CA 10
ATOM 29160 C C . LEU B 1 74 ? 33.328 23.192 -9.307 1.00 3.31 90 LEU B C 10
ATOM 29161 O O . LEU B 1 74 ? 33.068 23.287 -10.507 1.00 33.32 90 LEU B O 10
ATOM 29177 N N . ILE B 1 75 ? 33.349 24.236 -8.486 1.00 42.04 91 ILE B N 10
ATOM 29178 C CA . ILE B 1 75 ? 33.061 25.585 -8.960 1.00 2.43 91 ILE B CA 10
ATOM 29179 C C . ILE B 1 75 ? 34.054 26.014 -10.034 1.00 5.21 91 ILE B C 10
ATOM 29180 O O . ILE B 1 75 ? 33.684 26.662 -11.014 1.00 3.25 91 ILE B O 10
ATOM 29196 N N . HIS B 1 76 ? 35.319 25.649 -9.844 1.00 70.40 92 HIS B N 10
ATOM 29197 C CA . HIS B 1 76 ? 36.366 25.994 -10.799 1.00 73.21 92 HIS B CA 10
ATOM 29198 C C . HIS B 1 76 ? 36.103 25.341 -12.153 1.00 44.44 92 HIS B C 10
ATOM 29199 O O . HIS B 1 76 ? 36.414 25.913 -13.198 1.00 72.21 92 HIS B O 10
ATOM 29213 N N . ILE B 1 77 ? 35.530 24.143 -12.126 1.00 21.21 93 ILE B N 10
ATOM 29214 C CA . ILE B 1 77 ? 35.226 23.414 -13.351 1.00 71.21 93 ILE B CA 10
ATOM 29215 C C . ILE B 1 77 ? 34.078 24.069 -14.109 1.00 73.05 93 ILE B C 10
ATOM 29216 O O . ILE B 1 77 ? 34.222 24.449 -15.272 1.00 3.30 93 ILE B O 10
ATOM 29232 N N . LEU B 1 78 ? 32.935 24.201 -13.444 1.00 14.10 94 LEU B N 10
ATOM 29233 C CA . LEU B 1 78 ? 31.760 24.813 -14.054 1.00 40.02 94 LEU B CA 10
ATOM 29234 C C . LEU B 1 78 ? 32.101 26.178 -14.643 1.00 54.51 94 LEU B C 10
ATOM 29235 O O . LEU B 1 78 ? 31.535 26.587 -15.657 1.00 2.21 94 LEU B O 10
ATOM 29251 N N . SER B 1 79 ? 33.030 26.878 -14.001 1.00 44.30 95 SER B N 10
ATOM 29252 C CA . SER B 1 79 ? 33.446 28.199 -14.460 1.00 2.23 95 SER B CA 10
ATOM 29253 C C . SER B 1 79 ? 33.708 28.195 -15.962 1.00 71.52 95 SER B C 10
ATOM 29254 O O . SER B 1 79 ? 33.529 29.208 -16.638 1.00 53.31 95 SER B O 10
ATOM 29262 N N . SER B 1 80 ? 34.132 27.046 -16.479 1.00 41.15 96 SER B N 10
ATOM 29263 C CA . SER B 1 80 ? 34.422 26.909 -17.902 1.00 12.23 96 SER B CA 10
ATOM 29264 C C . SER B 1 80 ? 33.346 26.082 -18.599 1.00 33.11 96 SER B C 10
ATOM 29265 O O . SER B 1 80 ? 33.096 26.247 -19.793 1.00 61.30 96 SER B O 10
ATOM 29273 N N . SER B 1 81 ? 32.711 25.191 -17.843 1.00 62.02 97 SER B N 10
ATOM 29274 C CA . SER B 1 81 ? 31.665 24.334 -18.388 1.00 15.43 97 SER B CA 10
ATOM 29275 C C . SER B 1 81 ? 30.548 25.169 -19.009 1.00 32.34 97 SER B C 10
ATOM 29276 O O . SER B 1 81 ? 30.544 26.395 -18.906 1.00 3.43 97 SER B O 10
ATOM 29284 N N . SER B 1 82 ? 29.603 24.493 -19.654 1.00 55.23 98 SER B N 10
ATOM 29285 C CA . SER B 1 82 ? 28.482 25.171 -20.296 1.00 62.03 98 SER B CA 10
ATOM 29286 C C . SER B 1 82 ? 27.168 24.460 -19.987 1.00 3.03 98 SER B C 10
ATOM 29287 O O . SER B 1 82 ? 26.102 24.877 -20.440 1.00 72.33 98 SER B O 10
ATOM 29295 N N . VAL B 1 83 ? 27.253 23.384 -19.211 1.00 53.42 99 VAL B N 10
ATOM 29296 C CA . VAL B 1 83 ? 26.072 22.615 -18.838 1.00 71.14 99 VAL B CA 10
ATOM 29297 C C . VAL B 1 83 ? 25.311 22.144 -20.073 1.00 61.43 99 VAL B C 10
ATOM 29298 O O . VAL B 1 83 ? 24.462 22.859 -20.604 1.00 11.41 99 VAL B O 10
ATOM 29311 N N . GLY B 1 84 ? 25.622 20.933 -20.527 1.00 24.21 100 GLY B N 10
ATOM 29312 C CA . GLY B 1 84 ? 24.959 20.385 -21.696 1.00 51.35 100 GLY B CA 10
ATOM 29313 C C . GLY B 1 84 ? 23.490 20.102 -21.450 1.00 42.23 100 GLY B C 10
ATOM 29314 O O . GLY B 1 84 ? 22.731 21.001 -21.086 1.00 25.54 100 GLY B O 10
ATOM 29318 N N . GLN B 1 85 ? 23.089 18.851 -21.651 1.00 41.13 101 GLN B N 10
ATOM 29319 C CA . GLN B 1 85 ? 21.700 18.455 -21.452 1.00 21.14 101 GLN B CA 10
ATOM 29320 C C . GLN B 1 85 ? 21.544 17.650 -20.165 1.00 65.32 101 GLN B C 10
ATOM 29321 O O . GLN B 1 85 ? 21.780 16.442 -20.144 1.00 52.12 101 GLN B O 10
ATOM 29335 N N . VAL B 1 86 ? 21.145 18.328 -19.094 1.00 5.43 102 VAL B N 10
ATOM 29336 C CA . VAL B 1 86 ? 20.957 17.676 -17.803 1.00 41.13 102 VAL B CA 10
ATOM 29337 C C . VAL B 1 86 ? 19.482 17.628 -17.422 1.00 31.34 102 VAL B C 10
ATOM 29338 O O . VAL B 1 86 ? 18.838 18.664 -17.256 1.00 1.23 102 VAL B O 10
ATOM 29351 N N . ASP B 1 87 ? 18.952 16.417 -17.286 1.00 11.15 103 ASP B N 10
ATOM 29352 C CA . ASP B 1 87 ? 17.552 16.231 -16.922 1.00 53.41 103 ASP B CA 10
ATOM 29353 C C . ASP B 1 87 ? 17.352 16.411 -15.421 1.00 33.32 103 ASP B C 10
ATOM 29354 O O . ASP B 1 87 ? 17.976 15.722 -14.613 1.00 42.43 103 ASP B O 10
ATOM 29363 N N . PHE B 1 88 ? 16.476 17.341 -15.052 1.00 4.31 104 PHE B N 10
ATOM 29364 C CA . PHE B 1 88 ? 16.195 17.613 -13.647 1.00 32.33 104 PHE B CA 10
ATOM 29365 C C . PHE B 1 88 ? 15.633 16.374 -12.955 1.00 45.04 104 PHE B C 10
ATOM 29366 O O . PHE B 1 88 ? 15.617 16.289 -11.728 1.00 23.23 104 PHE B O 10
ATOM 29383 N N . SER B 1 89 ? 15.173 15.416 -13.753 1.00 23.22 105 SER B N 10
ATOM 29384 C CA . SER B 1 89 ? 14.606 14.183 -13.219 1.00 31.23 105 SER B CA 10
ATOM 29385 C C . SER B 1 89 ? 15.708 13.236 -12.753 1.00 31.31 105 SER B C 10
ATOM 29386 O O . SER B 1 89 ? 15.681 12.042 -13.049 1.00 23.41 105 SER B O 10
ATOM 29394 N N . SER B 1 90 ? 16.676 13.779 -12.022 1.00 75.22 106 SER B N 10
ATOM 29395 C CA . SER B 1 90 ? 17.790 12.985 -11.517 1.00 73.32 106 SER B CA 10
ATOM 29396 C C . SER B 1 90 ? 18.356 13.594 -10.238 1.00 54.43 106 SER B C 10
ATOM 29397 O O . SER B 1 90 ? 19.445 13.231 -9.792 1.00 73.42 106 SER B O 10
ATOM 29405 N N . VAL B 1 91 ? 17.609 14.524 -9.652 1.00 32.11 107 VAL B N 10
ATOM 29406 C CA . VAL B 1 91 ? 18.034 15.185 -8.424 1.00 14.24 107 VAL B CA 10
ATOM 29407 C C . VAL B 1 91 ? 18.059 14.207 -7.254 1.00 5.11 107 VAL B C 10
ATOM 29408 O O . VAL B 1 91 ? 18.887 14.323 -6.351 1.00 52.33 107 VAL B O 10
ATOM 29421 N N . GLY B 1 92 ? 17.145 13.242 -7.277 1.00 53.12 108 GLY B N 10
ATOM 29422 C CA . GLY B 1 92 ? 17.079 12.257 -6.213 1.00 1.33 108 GLY B CA 10
ATOM 29423 C C . GLY B 1 92 ? 18.349 11.437 -6.103 1.00 14.11 108 GLY B C 10
ATOM 29424 O O . GLY B 1 92 ? 18.878 11.243 -5.009 1.00 71.12 108 GLY B O 10
ATOM 29428 N N . SER B 1 93 ? 18.839 10.952 -7.240 1.00 50.10 109 SER B N 10
ATOM 29429 C CA . SER B 1 93 ? 20.052 10.143 -7.265 1.00 62.24 109 SER B CA 10
ATOM 29430 C C . SER B 1 93 ? 21.275 10.986 -6.914 1.00 74.34 109 SER B C 10
ATOM 29431 O O . SER B 1 93 ? 22.231 10.492 -6.316 1.00 53.32 109 SER B O 10
ATOM 29439 N N . SER B 1 94 ? 21.235 12.260 -7.291 1.00 13.32 110 SER B N 10
ATOM 29440 C CA . SER B 1 94 ? 22.341 13.171 -7.019 1.00 15.43 110 SER B CA 10
ATOM 29441 C C . SER B 1 94 ? 22.487 13.418 -5.520 1.00 74.45 110 SER B C 10
ATOM 29442 O O . SER B 1 94 ? 23.581 13.322 -4.968 1.00 21.03 110 SER B O 10
ATOM 29450 N N . ALA B 1 95 ? 21.372 13.736 -4.868 1.00 23.51 111 ALA B N 10
ATOM 29451 C CA . ALA B 1 95 ? 21.373 13.993 -3.434 1.00 4.43 111 ALA B CA 10
ATOM 29452 C C . ALA B 1 95 ? 21.762 12.744 -2.651 1.00 22.34 111 ALA B C 10
ATOM 29453 O O . ALA B 1 95 ? 22.314 12.832 -1.555 1.00 11.32 111 ALA B O 10
ATOM 29460 N N . ALA B 1 96 ? 21.469 11.579 -3.222 1.00 24.14 112 ALA B N 10
ATOM 29461 C CA . ALA B 1 96 ? 21.789 10.311 -2.578 1.00 32.32 112 ALA B CA 10
ATOM 29462 C C . ALA B 1 96 ? 23.287 10.030 -2.632 1.00 10.51 112 ALA B C 10
ATOM 29463 O O . ALA B 1 96 ? 23.880 9.586 -1.649 1.00 70.52 112 ALA B O 10
ATOM 29470 N N . ALA B 1 97 ? 23.893 10.292 -3.785 1.00 50.45 113 ALA B N 10
ATOM 29471 C CA . ALA B 1 97 ? 25.322 10.070 -3.965 1.00 23.21 113 ALA B CA 10
ATOM 29472 C C . ALA B 1 97 ? 26.135 10.860 -2.945 1.00 74.52 113 ALA B C 10
ATOM 29473 O O . ALA B 1 97 ? 27.041 10.324 -2.308 1.00 34.40 113 ALA B O 10
ATOM 29480 N N . VAL B 1 98 ? 25.804 12.138 -2.795 1.00 50.43 114 VAL B N 10
ATOM 29481 C CA . VAL B 1 98 ? 26.502 13.003 -1.852 1.00 10.22 114 VAL B CA 10
ATOM 29482 C C . VAL B 1 98 ? 26.266 12.554 -0.414 1.00 23.55 114 VAL B C 10
ATOM 29483 O O . VAL B 1 98 ? 27.181 12.559 0.408 1.00 25.00 114 VAL B O 10
ATOM 29496 N N . GLY B 1 99 ? 25.031 12.161 -0.118 1.00 61.44 115 GLY B N 10
ATOM 29497 C CA . GLY B 1 99 ? 24.695 11.712 1.220 1.00 11.51 115 GLY B CA 10
ATOM 29498 C C . GLY B 1 99 ? 25.510 10.508 1.649 1.00 20.43 115 GLY B C 10
ATOM 29499 O O . GLY B 1 99 ? 25.734 10.295 2.840 1.00 22.33 115 GLY B O 10
ATOM 29503 N N . GLN B 1 100 ? 25.952 9.718 0.676 1.00 3.21 116 GLN B N 10
ATOM 29504 C CA . GLN B 1 100 ? 26.745 8.528 0.959 1.00 32.12 116 GLN B CA 10
ATOM 29505 C C . GLN B 1 100 ? 28.211 8.887 1.174 1.00 43.34 116 GLN B C 10
ATOM 29506 O O . GLN B 1 100 ? 28.908 8.252 1.966 1.00 75.42 116 GLN B O 10
ATOM 29520 N N . SER B 1 101 ? 28.674 9.911 0.463 1.00 45.32 117 SER B N 10
ATOM 29521 C CA . SER B 1 101 ? 30.060 10.353 0.573 1.00 53.35 117 SER B CA 10
ATOM 29522 C C . SER B 1 101 ? 30.369 10.825 1.990 1.00 33.12 117 SER B C 10
ATOM 29523 O O . SER B 1 101 ? 31.432 10.532 2.535 1.00 5.11 117 SER B O 10
ATOM 29531 N N . MET B 1 102 ? 29.431 11.558 2.581 1.00 34.04 118 MET B N 10
ATOM 29532 C CA . MET B 1 102 ? 29.601 12.069 3.936 1.00 44.45 118 MET B CA 10
ATOM 29533 C C . MET B 1 102 ? 29.941 10.941 4.905 1.00 71.03 118 MET B C 10
ATOM 29534 O O . MET B 1 102 ? 30.629 11.154 5.903 1.00 63.15 118 MET B O 10
ATOM 29548 N N . GLN B 1 103 ? 29.452 9.742 4.603 1.00 14.10 119 GLN B N 10
ATOM 29549 C CA . GLN B 1 103 ? 29.703 8.581 5.449 1.00 3.21 119 GLN B CA 10
ATOM 29550 C C . GLN B 1 103 ? 31.184 8.215 5.446 1.00 54.31 119 GLN B C 10
ATOM 29551 O O . GLN B 1 103 ? 31.672 7.553 6.361 1.00 25.22 119 GLN B O 10
ATOM 29565 N N . VAL B 1 104 ? 31.893 8.651 4.410 1.00 44.11 120 VAL B N 10
ATOM 29566 C CA . VAL B 1 104 ? 33.319 8.371 4.288 1.00 20.54 120 VAL B CA 10
ATOM 29567 C C . VAL B 1 104 ? 34.149 9.395 5.051 1.00 12.21 120 VAL B C 10
ATOM 29568 O O . VAL B 1 104 ? 35.296 9.135 5.415 1.00 42.32 120 VAL B O 10
ATOM 29581 N N . VAL B 1 105 ? 33.562 10.563 5.293 1.00 72.23 121 VAL B N 10
ATOM 29582 C CA . VAL B 1 105 ? 34.246 11.628 6.015 1.00 53.53 121 VAL B CA 10
ATOM 29583 C C . VAL B 1 105 ? 34.258 11.356 7.515 1.00 23.30 121 VAL B C 10
ATOM 29584 O O . VAL B 1 105 ? 35.199 11.726 8.216 1.00 41.55 121 VAL B O 10
ATOM 29597 N N . MET B 1 106 ? 33.206 10.705 8.000 1.00 12.44 122 MET B N 10
ATOM 29598 C CA . MET B 1 106 ? 33.097 10.380 9.418 1.00 13.10 122 MET B CA 10
ATOM 29599 C C . MET B 1 106 ? 33.207 8.875 9.641 1.00 13.55 122 MET B C 10
ATOM 29600 O O . MET B 1 106 ? 32.828 8.365 10.695 1.00 70.34 122 MET B O 10
ATOM 29614 N N . GLY B 1 107 ? 33.730 8.170 8.643 1.00 13.23 123 GLY B N 10
ATOM 29615 C CA . GLY B 1 107 ? 33.881 6.730 8.751 1.00 43.33 123 GLY B CA 10
ATOM 29616 C C . GLY B 1 107 ? 32.583 5.991 8.493 1.00 10.05 123 GLY B C 10
ATOM 29617 O O . GLY B 1 107 ? 32.319 4.956 9.104 1.00 24.44 123 GLY B O 10
#

Sequence (214 aa):
VGTTVASTTSRLSTAEASSRISTAASTLVSGGYLNTAALPSVIADLFAQVGASSPGVSDSEVLIQVLLEIVSSLIHILSSSSVGQVDFSSVGSSAAAVGQSMQVVMGVGTTVASTTSRLSTAEASSRISTAASTLVSGGYLNTAALPSVIADLFAQVGASSPGVSDSEVLIQVLLEIVSSLIHILSSSSVGQVDFSSVGSSAAAVGQSMQVVMGVGTTVASTTSRLSTAEASSRISTAASTLVSGGYLNTAALPSVIADLFAQVGASSPGVSDSEVLIQVLLEIVSSLIHILSSSSVGQVDFSSVGSSAAAVGQSMQVVMGVGTTVASTTSRLSTAEASSRISTAASTLVSGGYLNTAALPSVIADLFAQVGASSPGVSDSEVLIQVLLEIVSSLIHILSSSSVGQVDFSSVGSSAAAVGQSMQVVMGVGTTVASTTSRLSTAEASSRISTAASTLVSGGYLNTAALPSVIADLFAQVGASSPGVSDSEVLIQVLLEIVSSLIHILSSSSVGQVDFSSVGSSAAAVGQSMQVVMGVGTTVASTTSRLSTAEASSRISTAASTLVSGGYLNTAALPSVIADLFAQVGASSPGVSDSEVLIQVLLEIVSSLIHILSSSSVGQVDFSSVGSSAAAVGQSMQVVMGVGTTVASTTSRLSTAEASSRISTAASTLVSGGYLNTAALPSVIADLFAQVGASSPGVSDSEVLIQVLLEIVSSLIHILSSSSVGQVDFSSVGSSAAAVGQSMQVVMGVGTTVASTTSRLSTAEASSRISTAASTLVSGGYLNTAALPSVIADLFAQVGASSPGVSDSEVLIQVLLEIVSSLIHILSSSSVGQVDFSSVGSSAAAVGQSMQVVMGVGTTVASTTSRLSTAEASSRISTAASTLVSGGYLNTAALPSVIADLFAQVGASSPGVSDSEVLIQVLLEIVSSLIHILSSSSVGQVDFSSVGSSAAAVGQSMQVVMGVGTTVASTTSRLSTAEASSRISTAASTLVSGGYLNTAALPSVIADLFAQVGASSPGVSDSEVLIQVLLEIVSSLIHILSSSSVGQVDFSSVGSSAAAVGQSMQVVMGVGTTVASTTSRLSTAEASSRISTAASTLVSGGYLNTAALPSVIADLFAQVGASSPGVSDSEVLIQVLLEIVSSLIHILSSSSVGQVDFSSVGSSAAAVGQSMQVVMGVGTTVASTTSRLSTAEASSRISTAASTLVSGGYLNTAALPSVIADLFAQVGASSPGVSDSEVLIQVLLEIVSSLIHILSSSSVGQVDFSSVGSSAAAVGQSMQVVMGVGTTVASTTSRLSTAEASSRISTAASTLVSGGYLNTAALPSVIADLFAQVGASSPGVSDSEVLIQVLLEIVSSLIHILSSSSVGQVDFSSVGSSAAAVGQSMQVVMGVGTTVASTTSRLSTAEASSRISTAASTLVSGGYLNTAALPSVIADLFAQVGASSPGVSDSEVLIQVLLEIVSSLIHILSSSSVGQVDFSSVGSSAAAVGQSMQVVMGVGTTVASTTSRLSTAEASSRISTAASTLVSGGYLNTAALPSVIADLFAQVGASSPGVSDSEVLIQVLLEIVSSLIHILSSSSVGQVDFSSVGSSAAAVGQSMQVVMGVGTTVASTTSRLSTAEASSRISTAASTLVSGGYLNTAALPSVIADLFAQVGASSPGVSDSEVLIQVLLEIVSSLIHILSSSSVGQVDFSSVGSSAAAVGQSMQVVMGVGTTVASTTSRLSTAEASSRISTAASTLVSGGYLNTAALPSVIADLFAQVGASSPGVSDSEVLIQVLLEIVSSLIHILSSSSVGQVDFSSVGSSAAAVGQSMQVVMGVGTTVASTTSRLSTAEASSRISTAASTLVSGGYLNTAALPSVIADLFAQVGASSPGVSDSEVLIQVLLEIVSSLIHILSSSSVGQVDFSSVGSSAAAVGQSMQVVMGVGTTVASTTSRLSTAEASSRISTAASTLVSGGYLNTAALPSVIADLFAQVGASSPGVSDSEVLIQVLLEIVSSLIHILSSSSVGQVDFSSVGSSAAAVGQSMQVVMGVGTTVASTTSRLSTAEASSRISTAASTLVSGGYLNTAALPSVIADLFAQVGASSPGVSDSEVLIQVLLEIVSSLIHILSSSSVGQVDFSSVGSSAAAVGQSMQVVMG

Secondary structure (DSSP, 8-state):
-HHHHHHHHHHHTSHHHHHHHHHHHHHHTSSSS--TTTHHHHHHHHHHHHHHH-TTS-HHHHHHHHHHHHHHHHHHHHTT-------GGGHHHHHHHHHHHHHHH--/-HHHHHHHHHHHTSHHHHHHHHHHHHHHTSSSS--TTTHHHHHHHHHHHHHHH-TTS-HHHHHHHHHHHHHHHHHHHHTT-------GGGHHHHHHHHHHHHHHH--

Organism: NCBI:txid2730554

Radius of gyration: 15.5 Å; Cα contacts (8 Å, |Δi|>4): 313; chains: 2; bounding box: 38×32×39 Å

Foldseek 3Di:
DVVLLVVLVVCCPDVVLVVLLCCLQCVCCVVHHGDLVCLLVSLQVQLVVLCVVCVVDDPVSSNSNSVVSNCSNVVVVVVPPDCPDDDPVCVVVVVVSNVVSVVSNVD/DVVLLVVLVVVCPDVVLVVLLCVLLCVCCVVHHGDLVCLLVSLQVQLCVLCVVCVVDDPVSSNSNSVVSNCSNVVVVVVPPDDDDDDPVCVVVVVVSNVVSVVSNVD

InterPro domains:
  IPR021001 Spidroin, C-terminal [PF11260] (257-340)
  IPR021915 Tubuliform egg casing silk strands structural domain [PF12042] (19-161)
  IPR038542 Spidroin, C-terminal domain superfamily [G3DSA:1.10.10.1350] (250-356)
  IPR043070 Spidroin, repetitive domain [G3DSA:1.10.274.60] (32-163)

B-factor: mean 37.95, std 22.89, range [0.01, 75.55]

Solvent-accessible surface area: 8921 Å² total; per-residue (Å²): 65,25,118,22,1,62,36,0,31,75,56,10,103,62,87,103,0,41,75,20,2,33,66,0,2,75,56,10,21,81,78,26,132,28,62,74,78,16,7,35,63,9,5,36,58,0,35,58,63,5,25,82,82,25,114,81,39,67,84,33,26,6,2,2,0,2,24,0,0,22,16,0,0,11,15,5,3,8,71,42,16,88,16,63,165,41,76,96,112,18,12,48,85,4,12,55,18,9,5,117,2,7,72,51,16,62,94,44,28,120,28,5,59,38,0,30,76,53,12,103,62,88,104,0,38,74,11,3,36,62,0,3,73,55,9,22,80,77,27,133,28,62,75,79,15,7,35,62,8,5,34,64,0,59,54,68,5,21,80,85,27,115,80,40,67,82,32,26,4,7,1,0,2,22,0,0,23,16,0,0,9,14,6,3,8,68,43,16,87,14,63,168,37,82,86,110,18,11,48,87,4,14,57,22,8,7,120,3,11,65,52,20,70,91

CATH classification: 1.10.10.1350